Protein AF-0000000078705715 (afdb_homodimer)

Radius of gyration: 40.67 Å; Cα contacts (8 Å, |Δi|>4): 3771; chains: 2; bounding box: 105×114×137 Å

InterPro domains:
  IPR001930 Peptidase M1, alanine aminopeptidase/leukotriene A4 hydrolase [PR00756] (182-197)
  IPR001930 Peptidase M1, alanine aminopeptidase/leukotriene A4 hydrolase [PR00756] (231-246)
  IPR001930 Peptidase M1, alanine aminopeptidase/leukotriene A4 hydrolase [PR00756] (309-319)
  IPR001930 Peptidase M1, alanine aminopeptidase/leukotriene A4 hydrolase [PR00756] (343-358)
  IPR001930 Peptidase M1, alanine aminopeptidase/leukotriene A4 hydrolase [PR00756] (362-374)
  IPR011989 Armadillo-like helical [G3DSA:1.25.10.10] (599-863)
  IPR014782 Peptidase M1, membrane alanine aminopeptidase [PF01433] (281-487)
  IPR016024 Armadillo-type fold [SSF48371] (633-839)
  IPR027268 Peptidase M4/M1, CTD superfamily [G3DSA:1.10.390.10] (264-492)
  IPR042097 Aminopeptidase N-like , N-terminal domain superfamliy [G3DSA:2.60.40.1730] (52-247)
  IPR042097 Aminopeptidase N-like , N-terminal domain superfamliy [SSF63737] (43-248)
  IPR045357 Aminopeptidase N-like , N-terminal domain [PF17900] (52-241)
  IPR050344 Peptidase M1 family aminopeptidases [PTHR11533] (46-503)

Structure (mmCIF, N/CA/C/O backbone):
data_AF-0000000078705715-model_v1
#
loop_
_entity.id
_entity.type
_entity.pdbx_description
1 polymer 'Uncharacterized protein'
#
loop_
_atom_site.group_PDB
_atom_site.id
_atom_site.type_symbol
_atom_site.label_atom_id
_atom_site.label_alt_id
_atom_site.label_comp_id
_atom_site.label_asym_id
_atom_site.label_entity_id
_atom_site.label_seq_id
_atom_site.pdbx_PDB_ins_code
_atom_site.Cartn_x
_atom_site.Cartn_y
_atom_site.Cartn_z
_atom_site.occupancy
_atom_site.B_iso_or_equiv
_atom_site.auth_seq_id
_atom_site.auth_comp_id
_atom_site.auth_asym_id
_atom_site.auth_atom_id
_atom_site.pdbx_PDB_model_num
ATOM 1 N N . MET A 1 1 ? 10.18 -37.469 -10.477 1 24.56 1 MET A N 1
ATOM 2 C CA . MET A 1 1 ? 9.352 -37.125 -11.633 1 24.56 1 MET A CA 1
ATOM 3 C C . MET A 1 1 ? 8.367 -36 -11.289 1 24.56 1 MET A C 1
ATOM 5 O O . MET A 1 1 ? 7.773 -36 -10.211 1 24.56 1 MET A O 1
ATOM 9 N N . PRO A 1 2 ? 8.508 -35 -11.914 1 30.8 2 PRO A N 1
ATOM 10 C CA . PRO A 1 2 ? 7.484 -34 -11.562 1 30.8 2 PRO A CA 1
ATOM 11 C C . PRO A 1 2 ? 6.082 -34.625 -11.492 1 30.8 2 PRO A C 1
ATOM 13 O O . PRO A 1 2 ? 5.688 -35.375 -12.383 1 30.8 2 PRO A O 1
ATOM 16 N N . ASN A 1 3 ? 5.766 -35 -10.406 1 31.19 3 ASN A N 1
ATOM 17 C CA . ASN A 1 3 ? 4.355 -35.344 -10.297 1 31.19 3 ASN A CA 1
ATOM 18 C C . ASN A 1 3 ? 3.473 -34.406 -11.094 1 31.19 3 ASN A C 1
ATOM 20 O O . ASN A 1 3 ? 3.422 -33.188 -10.805 1 31.19 3 ASN A O 1
ATOM 24 N N . LEU A 1 4 ? 3.402 -34.719 -12.336 1 34.12 4 LEU A N 1
ATOM 25 C CA . LEU A 1 4 ? 2.479 -34.031 -13.227 1 34.12 4 LEU A CA 1
ATOM 26 C C . LEU A 1 4 ? 1.154 -33.75 -12.523 1 34.12 4 LEU A C 1
ATOM 28 O O . LEU A 1 4 ? 0.128 -33.562 -13.18 1 34.12 4 LEU A O 1
ATOM 32 N N . SER A 1 5 ? 1.057 -34 -11.289 1 34.03 5 SER A N 1
ATOM 33 C CA . SER A 1 5 ? -0.232 -33.906 -10.609 1 34.03 5 SER A CA 1
ATOM 34 C C . SER A 1 5 ? -0.777 -32.5 -10.609 1 34.03 5 SER A C 1
ATOM 36 O O . SER A 1 5 ? -1.935 -32.25 -10.25 1 34.03 5 SER A O 1
ATOM 38 N N . VAL A 1 6 ? 0.036 -31.422 -10.273 1 34.16 6 VAL A N 1
ATOM 39 C CA . VAL A 1 6 ? -0.521 -30.172 -9.758 1 34.16 6 VAL A CA 1
ATOM 40 C C . VAL A 1 6 ? -0.717 -29.188 -10.898 1 34.16 6 VAL A C 1
ATOM 42 O O . VAL A 1 6 ? -0.016 -29.25 -11.914 1 34.16 6 VAL A O 1
ATOM 45 N N . GLY A 1 7 ? -1.74 -28.547 -11.016 1 37.03 7 GLY A N 1
ATOM 46 C CA . GLY A 1 7 ? -2.088 -27.484 -11.945 1 37.03 7 GLY A CA 1
ATOM 47 C C . GLY A 1 7 ? -0.889 -26.672 -12.398 1 37.03 7 GLY A C 1
ATOM 48 O O . GLY A 1 7 ? 0.22 -26.844 -11.891 1 37.03 7 GLY A O 1
ATOM 49 N N . ALA A 1 8 ? -1.079 -25.906 -13.477 1 40.94 8 ALA A N 1
ATOM 50 C CA . ALA A 1 8 ? 0.003 -25.141 -14.094 1 40.94 8 ALA A CA 1
ATOM 51 C C . ALA A 1 8 ? 0.959 -24.594 -13.039 1 40.94 8 ALA A C 1
ATOM 53 O O . ALA A 1 8 ? 2.172 -24.547 -13.258 1 40.94 8 ALA A O 1
ATOM 54 N N . CYS A 1 9 ? 0.368 -24.219 -11.969 1 39.66 9 CYS A N 1
ATOM 55 C CA . CYS A 1 9 ? 1.08 -23.5 -10.914 1 39.66 9 CYS A CA 1
ATOM 56 C C . CYS A 1 9 ? 2.096 -24.422 -10.234 1 39.66 9 CYS A C 1
ATOM 58 O O . CYS A 1 9 ? 3.197 -23.984 -9.891 1 39.66 9 CYS A O 1
ATOM 60 N N . CYS A 1 10 ? 1.596 -25.609 -9.852 1 35.97 10 CYS A N 1
ATOM 61 C CA . CYS A 1 10 ? 2.451 -26.5 -9.078 1 35.97 10 CYS A CA 1
ATOM 62 C C . CYS A 1 10 ? 3.533 -27.125 -9.953 1 35.97 10 CYS A C 1
ATOM 64 O O . CYS A 1 10 ? 4.445 -27.781 -9.445 1 35.97 10 CYS A O 1
ATOM 66 N N . GLU A 1 11 ? 3.342 -27.031 -11.156 1 38.88 11 GLU A N 1
ATOM 67 C CA . GLU A 1 11 ? 4.301 -27.641 -12.07 1 38.88 11 GLU A CA 1
ATOM 68 C C . GLU A 1 11 ? 5.547 -26.766 -12.227 1 38.88 11 GLU A C 1
ATOM 70 O O . GLU A 1 11 ? 6.648 -27.281 -12.422 1 38.88 11 GLU A O 1
ATOM 75 N N . HIS A 1 12 ? 5.223 -25.531 -12.25 1 39.06 12 HIS A N 1
ATOM 76 C CA . HIS A 1 12 ? 6.449 -24.75 -12.383 1 39.06 12 HIS A CA 1
ATOM 77 C C . HIS A 1 12 ? 7.395 -25 -11.211 1 39.06 12 HIS A C 1
ATOM 79 O O . HIS A 1 12 ? 8.617 -24.906 -11.367 1 39.06 12 HIS A O 1
ATOM 85 N N . ARG A 1 13 ? 6.754 -25.078 -10.109 1 37.69 13 ARG A N 1
ATOM 86 C CA . ARG A 1 13 ? 7.625 -25.438 -8.992 1 37.69 13 ARG A CA 1
ATOM 87 C C . ARG A 1 13 ? 8.078 -26.891 -9.086 1 37.69 13 ARG A C 1
ATOM 89 O O . ARG A 1 13 ? 9.109 -27.266 -8.523 1 37.69 13 ARG A O 1
ATOM 96 N N . ALA A 1 14 ? 7.09 -27.688 -9.578 1 32.09 14 ALA A N 1
ATOM 97 C CA . ALA A 1 14 ? 7.367 -29.125 -9.633 1 32.09 14 ALA A CA 1
ATOM 98 C C . ALA A 1 14 ? 8.336 -29.453 -10.766 1 32.09 14 ALA A C 1
ATOM 100 O O . ALA A 1 14 ? 8.898 -30.547 -10.812 1 32.09 14 ALA A O 1
ATOM 101 N N . GLY A 1 15 ? 8.156 -28.734 -11.781 1 30.91 15 GLY A N 1
ATOM 102 C CA . GLY A 1 15 ? 8.992 -29.156 -12.891 1 30.91 15 GLY A CA 1
ATOM 103 C C . GLY A 1 15 ? 10.469 -29.188 -12.547 1 30.91 15 GLY A C 1
ATOM 104 O O . GLY A 1 15 ? 11.266 -29.844 -13.227 1 30.91 15 GLY A O 1
ATOM 105 N N . PHE A 1 16 ? 10.797 -27.922 -12.133 1 32.53 16 PHE A N 1
ATOM 106 C CA . PHE A 1 16 ? 12.242 -28.094 -12.039 1 32.53 16 PHE A CA 1
ATOM 107 C C . PHE A 1 16 ? 12.586 -29.281 -11.141 1 32.53 16 PHE A C 1
ATOM 109 O O . PHE A 1 16 ? 12.984 -30.344 -11.625 1 32.53 16 PHE A O 1
ATOM 116 N N . LEU A 1 17 ? 13.422 -28.906 -9.945 1 29.94 17 LEU A N 1
ATOM 117 C CA . LEU A 1 17 ? 14.125 -29.859 -9.094 1 29.94 17 LEU A CA 1
ATOM 118 C C . LEU A 1 17 ? 13.164 -30.5 -8.086 1 29.94 17 LEU A C 1
ATOM 120 O O . LEU A 1 17 ? 12.461 -29.781 -7.371 1 29.94 17 LEU A O 1
ATOM 124 N N . GLY A 1 18 ? 12.555 -31.688 -8.391 1 29.55 18 GLY A N 1
ATOM 125 C CA . GLY A 1 18 ? 11.961 -32.656 -7.492 1 29.55 18 GLY A CA 1
ATOM 126 C C . GLY A 1 18 ? 11.789 -32.156 -6.078 1 29.55 18 GLY A C 1
ATOM 127 O O . GLY A 1 18 ? 11.555 -32.938 -5.148 1 29.55 18 GLY A O 1
ATOM 128 N N . PHE A 1 19 ? 12.07 -30.922 -5.852 1 30.09 19 PHE A N 1
ATOM 129 C CA . PHE A 1 19 ? 12.102 -30.469 -4.461 1 30.09 19 PHE A CA 1
ATOM 130 C C . PHE A 1 19 ? 10.703 -30.125 -3.973 1 30.09 19 PHE A C 1
ATOM 132 O O . PHE A 1 19 ? 10.523 -29.703 -2.832 1 30.09 19 PHE A O 1
ATOM 139 N N . ALA A 1 20 ? 9.75 -30.109 -4.73 1 33.72 20 ALA A N 1
ATOM 140 C CA . ALA A 1 20 ? 8.492 -29.562 -4.219 1 33.72 20 ALA A CA 1
ATOM 141 C C . ALA A 1 20 ? 7.961 -30.422 -3.062 1 33.72 20 ALA A C 1
ATOM 143 O O . ALA A 1 20 ? 7.195 -29.922 -2.229 1 33.72 20 ALA A O 1
ATOM 144 N N . GLU A 1 21 ? 8.289 -31.75 -3.086 1 29.47 21 GLU A N 1
ATOM 145 C CA . GLU A 1 21 ? 7.703 -32.531 -2 1 29.47 21 GLU A CA 1
ATOM 146 C C . GLU A 1 21 ? 8.328 -32.156 -0.657 1 29.47 21 GLU A C 1
ATOM 148 O O . GLU A 1 21 ? 7.836 -32.562 0.395 1 29.47 21 GLU A O 1
ATOM 153 N N . ALA A 1 22 ? 9.469 -31.594 -0.705 1 29.38 22 ALA A N 1
ATOM 154 C CA . ALA A 1 22 ? 10.125 -31.406 0.584 1 29.38 22 ALA A CA 1
ATOM 155 C C . ALA A 1 22 ? 9.422 -30.328 1.402 1 29.38 22 ALA A C 1
ATOM 157 O O . ALA A 1 22 ? 9.57 -30.266 2.625 1 29.38 22 ALA A O 1
ATOM 158 N N . SER A 1 23 ? 8.844 -29.484 0.753 1 31.45 23 SER A N 1
ATOM 159 C CA . SER A 1 23 ? 8.266 -28.438 1.602 1 31.45 23 SER A CA 1
ATOM 160 C C . SER A 1 23 ? 7.047 -28.969 2.357 1 31.45 23 SER A C 1
ATOM 162 O O . SER A 1 23 ? 6.516 -28.281 3.234 1 31.45 23 SER A O 1
ATOM 164 N N . ALA A 1 24 ? 6.461 -30.109 1.877 1 31.83 24 ALA A N 1
ATOM 165 C CA . ALA A 1 24 ? 5.305 -30.656 2.576 1 31.83 24 ALA A CA 1
ATOM 166 C C . ALA A 1 24 ? 5.727 -31.375 3.861 1 31.83 24 ALA A C 1
ATOM 168 O O . ALA A 1 24 ? 4.926 -31.516 4.785 1 31.83 24 ALA A O 1
ATOM 169 N N . LEU A 1 25 ? 6.832 -31.984 3.979 1 30.42 25 LEU A N 1
ATOM 170 C CA . LEU A 1 25 ? 7.094 -32.812 5.16 1 30.42 25 LEU A CA 1
ATOM 171 C C . LEU A 1 25 ? 7.363 -31.922 6.379 1 30.42 25 LEU A C 1
ATOM 173 O O . LEU A 1 25 ? 7.539 -32.438 7.488 1 30.42 25 LEU A O 1
ATOM 177 N N . ALA A 1 26 ? 7.801 -30.875 6.141 1 29.31 26 ALA A N 1
ATOM 178 C CA . ALA A 1 26 ? 8.188 -30.141 7.34 1 29.31 26 ALA A CA 1
ATOM 179 C C . ALA A 1 26 ? 6.965 -29.672 8.125 1 29.31 26 ALA A C 1
ATOM 181 O O . ALA A 1 26 ? 7.09 -28.938 9.102 1 29.31 26 ALA A O 1
ATOM 182 N N . ALA A 1 27 ? 5.82 -29.984 7.574 1 32.91 27 ALA A N 1
ATOM 183 C CA . ALA A 1 27 ? 4.727 -29.391 8.328 1 32.91 27 ALA A CA 1
ATOM 184 C C . ALA A 1 27 ? 4.488 -30.125 9.641 1 32.91 27 ALA A C 1
ATOM 186 O O . ALA A 1 27 ? 3.412 -30.703 9.852 1 32.91 27 ALA A O 1
ATOM 187 N N . SER A 1 28 ? 5.273 -30.766 10.086 1 28.73 28 SER A N 1
ATOM 188 C CA . SER A 1 28 ? 4.668 -31.422 11.242 1 28.73 28 SER A CA 1
ATOM 189 C C . SER A 1 28 ? 4.145 -30.406 12.242 1 28.73 28 SER A C 1
ATOM 191 O O . SER A 1 28 ? 3.477 -30.766 13.219 1 28.73 28 SER A O 1
ATOM 193 N N . SER A 1 29 ? 5.008 -29.344 12.625 1 30.42 29 SER A N 1
ATOM 194 C CA . SER A 1 29 ? 4.527 -28.609 13.797 1 30.42 29 SER A CA 1
ATOM 195 C C . SER A 1 29 ? 3.346 -27.703 13.438 1 30.42 29 SER A C 1
ATOM 197 O O . SER A 1 29 ? 3.244 -27.234 12.305 1 30.42 29 SER A O 1
ATOM 199 N N . SER A 1 30 ? 2.172 -27.609 14.016 1 35.97 30 SER A N 1
ATOM 200 C CA . SER A 1 30 ? 0.893 -26.906 14.016 1 35.97 30 SER A CA 1
ATOM 201 C C . SER A 1 30 ? 1.073 -25.438 13.672 1 35.97 30 SER A C 1
ATOM 203 O O . SER A 1 30 ? 0.093 -24.703 13.484 1 35.97 30 SER A O 1
ATOM 205 N N . ASP A 1 31 ? 2.104 -24.703 14.016 1 41.66 31 ASP A N 1
ATOM 206 C CA . ASP A 1 31 ? 2.088 -23.25 13.906 1 41.66 31 ASP A CA 1
ATOM 207 C C . ASP A 1 31 ? 2.375 -22.797 12.477 1 41.66 31 ASP A C 1
ATOM 209 O O . ASP A 1 31 ? 3.342 -23.25 11.859 1 41.66 31 ASP A O 1
ATOM 213 N N . VAL A 1 32 ? 1.41 -22.469 11.773 1 51.09 32 VAL A N 1
ATOM 214 C CA . VAL A 1 32 ? 1.582 -21.75 10.516 1 51.09 32 VAL A CA 1
ATOM 215 C C . VAL A 1 32 ? 2.875 -20.938 10.547 1 51.09 32 VAL A C 1
ATOM 217 O O . VAL A 1 32 ? 3.029 -20.047 11.375 1 51.09 32 VAL A O 1
ATOM 220 N N . GLY A 1 33 ? 3.932 -21.516 10.008 1 67.31 33 GLY A N 1
ATOM 221 C CA . GLY A 1 33 ? 5.234 -20.875 10 1 67.31 33 GLY A CA 1
ATOM 222 C C . GLY A 1 33 ? 5.254 -19.578 9.219 1 67.31 33 GLY A C 1
ATOM 223 O O . GLY A 1 33 ? 4.285 -19.234 8.531 1 67.31 33 GLY A O 1
ATOM 224 N N . SER A 1 34 ? 6.164 -18.734 9.477 1 81.5 34 SER A N 1
ATOM 225 C CA . SER A 1 34 ? 6.375 -17.469 8.766 1 81.5 34 SER A CA 1
ATOM 226 C C . SER A 1 34 ? 6.875 -17.719 7.348 1 81.5 34 SER A C 1
ATOM 228 O O . SER A 1 34 ? 7.59 -18.688 7.098 1 81.5 34 SER A O 1
ATOM 230 N N . PHE A 1 35 ? 6.359 -17.094 6.391 1 88.75 35 PHE A N 1
ATOM 231 C CA . PHE A 1 35 ? 6.793 -17.125 5 1 88.75 35 PHE A CA 1
ATOM 232 C C . PHE A 1 35 ? 8.297 -16.891 4.895 1 88.75 35 PHE A C 1
ATOM 234 O O . PHE A 1 35 ? 9 -17.641 4.215 1 88.75 35 PHE A O 1
ATOM 241 N N . VAL A 1 36 ? 8.742 -15.914 5.531 1 87.12 36 VAL A N 1
ATOM 242 C CA . VAL A 1 36 ? 10.156 -15.586 5.703 1 87.12 36 VAL A CA 1
ATOM 243 C C . VAL A 1 36 ? 10.398 -15.094 7.125 1 87.12 36 VAL A C 1
ATOM 245 O O . VAL A 1 36 ? 9.461 -14.711 7.828 1 87.12 36 VAL A O 1
ATOM 248 N N . PRO A 1 37 ? 11.719 -15.195 7.543 1 76.44 37 PRO A N 1
ATOM 249 C CA . PRO A 1 37 ? 12.008 -14.609 8.859 1 76.44 37 PRO A CA 1
ATOM 250 C C . PRO A 1 37 ? 11.648 -13.125 8.938 1 76.44 37 PRO A C 1
ATOM 252 O O . PRO A 1 37 ? 11.719 -12.414 7.93 1 76.44 37 PRO A O 1
ATOM 255 N N . ALA A 1 38 ? 11.258 -12.688 10.094 1 74.69 38 ALA A N 1
ATOM 256 C CA . ALA A 1 38 ? 10.836 -11.312 10.328 1 74.69 38 ALA A CA 1
ATOM 257 C C . ALA A 1 38 ? 11.945 -10.328 9.961 1 74.69 38 ALA A C 1
ATOM 259 O O . ALA A 1 38 ? 11.672 -9.188 9.586 1 74.69 38 ALA A O 1
ATOM 260 N N . SER A 1 39 ? 13.148 -10.758 9.961 1 77.31 39 SER A N 1
ATOM 261 C CA . SER A 1 39 ? 14.305 -9.906 9.703 1 77.31 39 SER A CA 1
ATOM 262 C C . SER A 1 39 ? 14.586 -9.797 8.211 1 77.31 39 SER A C 1
ATOM 264 O O . SER A 1 39 ? 15.445 -9.008 7.789 1 77.31 39 SER A O 1
ATOM 266 N N . CYS A 1 40 ? 13.852 -10.555 7.461 1 84.44 40 CYS A N 1
ATOM 267 C CA . CYS A 1 40 ? 14.062 -10.492 6.02 1 84.44 40 CYS A CA 1
ATOM 268 C C . CYS A 1 40 ? 13.734 -9.109 5.48 1 84.44 40 CYS A C 1
ATOM 270 O O . CYS A 1 40 ? 12.641 -8.594 5.711 1 84.44 40 CYS A O 1
ATOM 272 N N . PRO A 1 41 ? 14.672 -8.477 4.812 1 86.25 41 PRO A N 1
ATOM 273 C CA . PRO A 1 41 ? 14.398 -7.137 4.285 1 86.25 41 PRO A CA 1
ATOM 274 C C . PRO A 1 41 ? 13.422 -7.152 3.111 1 86.25 41 PRO A C 1
ATOM 276 O O . PRO A 1 41 ? 13.242 -8.188 2.467 1 86.25 41 PRO A O 1
ATOM 279 N N . ASN A 1 42 ? 12.773 -6.031 2.896 1 91.19 42 ASN A N 1
ATOM 280 C CA . ASN A 1 42 ? 11.953 -5.859 1.697 1 91.19 42 ASN A CA 1
ATOM 281 C C . ASN A 1 42 ? 12.812 -5.852 0.435 1 91.19 42 ASN A C 1
ATOM 283 O O . ASN A 1 42 ? 13.961 -5.391 0.459 1 91.19 42 ASN A O 1
ATOM 287 N N . SER A 1 43 ? 12.281 -6.398 -0.624 1 93.5 43 SER A N 1
ATOM 288 C CA . SER A 1 43 ? 12.93 -6.379 -1.932 1 93.5 43 SER A CA 1
ATOM 289 C C . SER A 1 43 ? 12.336 -5.297 -2.826 1 93.5 43 SER A C 1
ATOM 291 O O . SER A 1 43 ? 11.125 -5.078 -2.824 1 93.5 43 SER A O 1
ATOM 293 N N . TYR A 1 44 ? 13.297 -4.598 -3.613 1 94.19 44 TYR A N 1
ATOM 294 C CA . TYR A 1 44 ? 12.844 -3.506 -4.469 1 94.19 44 TYR A CA 1
ATOM 295 C C . TYR A 1 44 ? 13.445 -3.623 -5.867 1 94.19 44 TYR A C 1
ATOM 297 O O . TYR A 1 44 ? 14.5 -4.234 -6.047 1 94.19 44 TYR A O 1
ATOM 305 N N . ALA A 1 45 ? 12.742 -3.074 -6.887 1 94.38 45 ALA A N 1
ATOM 306 C CA . ALA A 1 45 ? 13.289 -2.941 -8.234 1 94.38 45 ALA A CA 1
ATOM 307 C C . ALA A 1 45 ? 14.539 -2.066 -8.227 1 94.38 45 ALA A C 1
ATOM 309 O O . ALA A 1 45 ? 14.711 -1.216 -7.352 1 94.38 45 ALA A O 1
ATOM 310 N N . PRO A 1 46 ? 15.43 -2.236 -9.195 1 91.81 46 PRO A N 1
ATOM 311 C CA . PRO A 1 46 ? 16.641 -1.404 -9.266 1 91.81 46 PRO A CA 1
ATOM 312 C C . PRO A 1 46 ? 16.344 0.004 -9.781 1 91.81 46 PRO A C 1
ATOM 314 O O . PRO A 1 46 ? 15.297 0.242 -10.391 1 91.81 46 PRO A O 1
ATOM 317 N N . ASN A 1 47 ? 17.297 0.959 -9.414 1 89.81 47 ASN A N 1
ATOM 318 C CA . ASN A 1 47 ? 17.297 2.254 -10.086 1 89.81 47 ASN A CA 1
ATOM 319 C C . ASN A 1 47 ? 17.688 2.127 -11.555 1 89.81 47 ASN A C 1
ATOM 321 O O . ASN A 1 47 ? 18.609 1.375 -11.898 1 89.81 47 ASN A O 1
ATOM 325 N N . LEU A 1 48 ? 16.984 2.77 -12.422 1 89.5 48 LEU A N 1
ATOM 326 C CA . LEU A 1 48 ? 17.281 2.703 -13.852 1 89.5 48 LEU A CA 1
ATOM 327 C C . LEU A 1 48 ? 17.453 4.102 -14.438 1 89.5 48 LEU A C 1
ATOM 329 O O . LEU A 1 48 ? 16.828 4.434 -15.445 1 89.5 48 LEU A O 1
ATOM 333 N N . VAL A 1 49 ? 18.328 4.902 -13.727 1 90.31 49 VAL A N 1
ATOM 334 C CA . VAL A 1 49 ? 18.672 6.211 -14.281 1 90.31 49 VAL A CA 1
ATOM 335 C C . VAL A 1 49 ? 19.391 6.035 -15.625 1 90.31 49 VAL A C 1
ATOM 337 O O . VAL A 1 49 ? 19.047 6.707 -16.594 1 90.31 49 VAL A O 1
ATOM 340 N N . ILE A 1 50 ? 20.453 5.195 -15.57 1 93.06 50 ILE A N 1
ATOM 341 C CA . ILE A 1 50 ? 20.984 4.629 -16.812 1 93.06 50 ILE A CA 1
ATOM 342 C C . ILE A 1 50 ? 20.234 3.336 -17.141 1 93.06 50 ILE A C 1
ATOM 344 O O . ILE A 1 50 ? 20.234 2.391 -16.344 1 93.06 50 ILE A O 1
ATOM 348 N N . GLU A 1 51 ? 19.609 3.295 -18.328 1 93.38 51 GLU A N 1
ATOM 349 C CA . GLU A 1 51 ? 18.734 2.174 -18.672 1 93.38 51 GLU A CA 1
ATOM 350 C C . GLU A 1 51 ? 19.328 1.359 -19.828 1 93.38 51 GLU A C 1
ATOM 352 O O . GLU A 1 51 ? 19.703 1.917 -20.859 1 93.38 51 GLU A O 1
ATOM 357 N N . PRO A 1 52 ? 19.422 0.029 -19.625 1 96.88 52 PRO A N 1
ATOM 358 C CA . PRO A 1 52 ? 19.656 -0.788 -20.828 1 96.88 52 PRO A CA 1
ATOM 359 C C . PRO A 1 52 ? 18.453 -0.784 -21.781 1 96.88 52 PRO A C 1
ATOM 361 O O . PRO A 1 52 ? 17.312 -0.99 -21.344 1 96.88 52 PRO A O 1
ATOM 364 N N . ILE A 1 53 ? 18.703 -0.583 -23.109 1 97.19 53 ILE A N 1
ATOM 365 C CA . ILE A 1 53 ? 17.531 -0.436 -23.969 1 97.19 53 ILE A CA 1
ATOM 366 C C . ILE A 1 53 ? 17.609 -1.427 -25.125 1 97.19 53 ILE A C 1
ATOM 368 O O . ILE A 1 53 ? 16.609 -1.672 -25.812 1 97.19 53 ILE A O 1
ATOM 372 N N . HIS A 1 54 ? 18.812 -2.006 -25.391 1 98.44 54 HIS A N 1
ATOM 373 C CA . HIS A 1 54 ? 18.938 -2.947 -26.484 1 98.44 54 HIS A CA 1
ATOM 374 C C . HIS A 1 54 ? 20.094 -3.91 -26.25 1 98.44 54 HIS A C 1
ATOM 376 O O . HIS A 1 54 ? 21.156 -3.51 -25.75 1 98.44 54 HIS A O 1
ATOM 382 N N . LEU A 1 55 ? 19.906 -5.152 -26.578 1 98.69 55 LEU A N 1
ATOM 383 C CA . LEU A 1 55 ? 20.938 -6.176 -26.609 1 98.69 55 LEU A CA 1
ATOM 384 C C . LEU A 1 55 ? 21.141 -6.723 -28.016 1 98.69 55 LEU A C 1
ATOM 386 O O . LEU A 1 55 ? 20.188 -7.242 -28.609 1 98.69 55 LEU A O 1
ATOM 390 N N . ASP A 1 56 ? 22.281 -6.551 -28.547 1 98.62 56 ASP A N 1
ATOM 391 C CA . ASP A 1 56 ? 22.734 -7.254 -29.734 1 98.62 56 ASP A CA 1
ATOM 392 C C . ASP A 1 56 ? 23.562 -8.477 -29.375 1 98.62 56 ASP A C 1
ATOM 394 O O . ASP A 1 56 ? 24.734 -8.352 -28.984 1 98.62 56 ASP A O 1
ATOM 398 N N . ILE A 1 57 ? 22.984 -9.688 -29.578 1 98.88 57 ILE A N 1
ATOM 399 C CA . ILE A 1 57 ? 23.547 -10.914 -29.016 1 98.88 57 ILE A CA 1
ATOM 400 C C . ILE A 1 57 ? 24.062 -11.805 -30.141 1 98.88 57 ILE A C 1
ATOM 402 O O . ILE A 1 57 ? 23.281 -12.328 -30.938 1 98.88 57 ILE A O 1
ATOM 406 N N . ALA A 1 58 ? 25.359 -12.023 -30.203 1 98.75 58 ALA A N 1
ATOM 407 C CA . ALA A 1 58 ? 25.984 -12.977 -31.109 1 98.75 58 ALA A CA 1
ATOM 408 C C . ALA A 1 58 ? 26.578 -14.156 -30.344 1 98.75 58 ALA A C 1
ATOM 410 O O . ALA A 1 58 ? 27.422 -13.977 -29.453 1 98.75 58 ALA A O 1
ATOM 411 N N . LEU A 1 59 ? 26.141 -15.336 -30.703 1 98.75 59 LEU A N 1
ATOM 412 C CA . LEU A 1 59 ? 26.578 -16.547 -30.016 1 98.75 59 LEU A CA 1
ATOM 413 C C . LEU A 1 59 ? 27.125 -17.562 -31.016 1 98.75 59 LEU A C 1
ATOM 415 O O . LEU A 1 59 ? 26.531 -17.781 -32.062 1 98.75 59 LEU A O 1
ATOM 419 N N . ASP A 1 60 ? 28.25 -18.141 -30.656 1 98.44 60 ASP A N 1
ATOM 420 C CA . ASP A 1 60 ? 28.844 -19.266 -31.391 1 98.44 60 ASP A CA 1
ATOM 421 C C . ASP A 1 60 ? 28.828 -20.531 -30.562 1 98.44 60 ASP A C 1
ATOM 423 O O . ASP A 1 60 ? 29.625 -20.688 -29.625 1 98.44 60 ASP A O 1
ATOM 427 N N . PHE A 1 61 ? 28 -21.547 -31.031 1 98.25 61 PHE A N 1
ATOM 428 C CA . PHE A 1 61 ? 27.703 -22.719 -30.219 1 98.25 61 PHE A CA 1
ATOM 429 C C . PHE A 1 61 ? 28.656 -23.859 -30.562 1 98.25 61 PHE A C 1
ATOM 431 O O . PHE A 1 61 ? 28.781 -24.234 -31.734 1 98.25 61 PHE A O 1
ATOM 438 N N . HIS A 1 62 ? 29.266 -24.406 -29.562 1 96.69 62 HIS A N 1
ATOM 439 C CA . HIS A 1 62 ? 30 -25.672 -29.578 1 96.69 62 HIS A CA 1
ATOM 440 C C . HIS A 1 62 ? 29.375 -26.688 -28.641 1 96.69 62 HIS A C 1
ATOM 442 O O . HIS A 1 62 ? 29.875 -26.922 -27.531 1 96.69 62 HIS A O 1
ATOM 448 N N . LEU A 1 63 ? 28.375 -27.391 -29.141 1 95.44 63 LEU A N 1
ATOM 449 C CA . LEU A 1 63 ? 27.484 -28.188 -28.312 1 95.44 63 LEU A CA 1
ATOM 450 C C . LEU A 1 63 ? 28.234 -29.344 -27.656 1 95.44 63 LEU A C 1
ATOM 452 O O . LEU A 1 63 ? 28.062 -29.609 -26.469 1 95.44 63 LEU A O 1
ATOM 456 N N . SER A 1 64 ? 29.078 -30 -28.375 1 91.19 64 SER A N 1
ATOM 457 C CA . SER A 1 64 ? 29.797 -31.156 -27.859 1 91.19 64 SER A CA 1
ATOM 458 C C . SER A 1 64 ? 30.688 -30.75 -26.688 1 91.19 64 SER A C 1
ATOM 460 O O . SER A 1 64 ? 30.938 -31.562 -25.781 1 91.19 64 SER A O 1
ATOM 462 N N . LYS A 1 65 ? 31.125 -29.531 -26.75 1 93.81 65 LYS A N 1
ATOM 463 C CA . LYS A 1 65 ? 32 -29.016 -25.688 1 93.81 65 LYS A CA 1
ATOM 464 C C . LYS A 1 65 ? 31.203 -28.312 -24.609 1 93.81 65 LYS A C 1
ATOM 466 O O . LYS A 1 65 ? 31.75 -27.875 -23.594 1 93.81 65 LYS A O 1
ATOM 471 N N . GLN A 1 66 ? 29.906 -28.219 -24.812 1 95.62 66 GLN A N 1
ATOM 472 C CA . GLN A 1 66 ? 29.047 -27.469 -23.906 1 95.62 66 GLN A CA 1
ATOM 473 C C . GLN A 1 66 ? 29.578 -26.062 -23.672 1 95.62 66 GLN A C 1
ATOM 475 O O . GLN A 1 66 ? 29.703 -25.625 -22.516 1 95.62 66 GLN A O 1
ATOM 480 N N . THR A 1 67 ? 29.969 -25.406 -24.75 1 97.56 67 THR A N 1
ATOM 481 C CA . THR A 1 67 ? 30.609 -24.094 -24.719 1 97.56 67 THR A CA 1
ATOM 482 C C . THR A 1 67 ? 29.969 -23.156 -25.75 1 97.56 67 THR A C 1
ATOM 484 O O . THR A 1 67 ? 29.594 -23.578 -26.844 1 97.56 67 THR A O 1
ATOM 487 N N . VAL A 1 68 ? 29.859 -21.906 -25.359 1 98.38 68 VAL A N 1
ATOM 488 C CA . VAL A 1 68 ? 29.406 -20.859 -26.266 1 98.38 68 VAL A CA 1
ATOM 489 C C . VAL A 1 68 ? 30.344 -19.656 -26.188 1 98.38 68 VAL A C 1
ATOM 491 O O . VAL A 1 68 ? 30.719 -19.219 -25.094 1 98.38 68 VAL A O 1
ATOM 494 N N . HIS A 1 69 ? 30.844 -19.219 -27.297 1 98.44 69 HIS A N 1
ATOM 495 C CA . HIS A 1 69 ? 31.531 -17.922 -27.391 1 98.44 69 HIS A CA 1
ATOM 496 C C . HIS A 1 69 ? 30.547 -16.797 -27.672 1 98.44 69 HIS A C 1
ATOM 498 O O . HIS A 1 69 ? 29.75 -16.891 -28.609 1 98.44 69 HIS A O 1
ATOM 504 N N . ALA A 1 70 ? 30.609 -15.789 -26.859 1 98.69 70 ALA A N 1
ATOM 505 C CA . ALA A 1 70 ? 29.578 -14.758 -26.938 1 98.69 70 ALA A CA 1
ATOM 506 C C . ALA A 1 70 ? 30.203 -13.391 -27.203 1 98.69 70 ALA A C 1
ATOM 508 O O . ALA A 1 70 ? 31.266 -13.062 -26.672 1 98.69 70 ALA A O 1
ATOM 509 N N . VAL A 1 71 ? 29.594 -12.609 -28.047 1 98.62 71 VAL A N 1
ATOM 510 C CA . VAL A 1 71 ? 29.781 -11.18 -28.234 1 98.62 71 VAL A CA 1
ATOM 511 C C . VAL A 1 71 ? 28.453 -10.453 -28.078 1 98.62 71 VAL A C 1
ATOM 513 O O . VAL A 1 71 ? 27.547 -10.633 -28.891 1 98.62 71 VAL A O 1
ATOM 516 N N . VAL A 1 72 ? 28.344 -9.68 -27.031 1 98.62 72 VAL A N 1
ATOM 517 C CA . VAL A 1 72 ? 27.109 -8.969 -26.734 1 98.62 72 VAL A CA 1
ATOM 518 C C . VAL A 1 72 ? 27.359 -7.469 -26.688 1 98.62 72 VAL A C 1
ATOM 520 O O . VAL A 1 72 ? 28.234 -7 -25.953 1 98.62 72 VAL A O 1
ATOM 523 N N . THR A 1 73 ? 26.672 -6.723 -27.484 1 98.5 73 THR A N 1
ATOM 524 C CA . THR A 1 73 ? 26.703 -5.266 -27.406 1 98.5 73 THR A CA 1
ATOM 525 C C . THR A 1 73 ? 25.422 -4.734 -26.781 1 98.5 73 THR A C 1
ATOM 527 O O . THR A 1 73 ? 24.328 -5 -27.266 1 98.5 73 THR A O 1
ATOM 530 N N . GLN A 1 74 ? 25.609 -4.051 -25.719 1 98 74 GLN A N 1
ATOM 531 C CA . GLN A 1 74 ? 24.469 -3.475 -25 1 98 74 GLN A CA 1
ATOM 532 C C . GLN A 1 74 ? 24.438 -1.958 -25.156 1 98 74 GLN A C 1
ATOM 534 O O . GLN A 1 74 ? 25.469 -1.296 -25.094 1 98 74 GLN A O 1
ATOM 539 N N . THR A 1 75 ? 23.25 -1.414 -25.5 1 97.88 75 THR A N 1
ATOM 540 C CA . THR A 1 75 ? 23.031 0.027 -25.547 1 97.88 75 THR A CA 1
ATOM 541 C C . THR A 1 75 ? 22.406 0.529 -24.25 1 97.88 75 THR A C 1
ATOM 543 O O . THR A 1 75 ? 21.359 0.036 -23.828 1 97.88 75 THR A O 1
ATOM 546 N N . PHE A 1 76 ? 23.125 1.481 -23.609 1 96.75 76 PHE A N 1
ATOM 547 C CA . PHE A 1 76 ? 22.625 2.15 -22.406 1 96.75 76 PHE A CA 1
ATOM 548 C C . PHE A 1 76 ? 22.188 3.57 -22.719 1 96.75 76 PHE A C 1
ATOM 550 O O . PHE A 1 76 ? 22.75 4.223 -23.609 1 96.75 76 PHE A O 1
ATOM 557 N N . ALA A 1 77 ? 21.094 4.008 -21.984 1 95.19 77 ALA A N 1
ATOM 558 C CA . ALA A 1 77 ? 20.578 5.34 -22.297 1 95.19 77 ALA A CA 1
ATOM 559 C C . ALA A 1 77 ? 20.203 6.09 -21.016 1 95.19 77 ALA A C 1
ATOM 561 O O . ALA A 1 77 ? 19.766 5.484 -20.031 1 95.19 77 ALA A O 1
ATOM 562 N N . ASN A 1 78 ? 20.5 7.371 -21.031 1 91.88 78 ASN A N 1
ATOM 563 C CA . ASN A 1 78 ? 19.828 8.328 -20.156 1 91.88 78 ASN A CA 1
ATOM 564 C C . ASN A 1 78 ? 18.672 9.023 -20.859 1 91.88 78 ASN A C 1
ATOM 566 O O . ASN A 1 78 ? 18.875 9.797 -21.781 1 91.88 78 ASN A O 1
ATOM 570 N N . ARG A 1 79 ? 17.438 8.828 -20.391 1 84.31 79 ARG A N 1
ATOM 571 C CA . ARG A 1 79 ? 16.266 9.352 -21.094 1 84.31 79 ARG A CA 1
ATOM 572 C C . ARG A 1 79 ? 15.789 10.648 -20.438 1 84.31 79 ARG A C 1
ATOM 574 O O . ARG A 1 79 ? 14.773 11.211 -20.859 1 84.31 79 ARG A O 1
ATOM 581 N N . HIS A 1 80 ? 16.531 11.125 -19.578 1 79.19 80 HIS A N 1
ATOM 582 C CA . HIS A 1 80 ? 16.109 12.336 -18.875 1 79.19 80 HIS A CA 1
ATOM 583 C C . HIS A 1 80 ? 16.578 13.586 -19.609 1 79.19 80 HIS A C 1
ATOM 585 O O . HIS A 1 80 ? 17.625 13.57 -20.281 1 79.19 80 HIS A O 1
ATOM 591 N N . ASP A 1 81 ? 15.742 14.602 -19.484 1 74.88 81 ASP A N 1
ATOM 592 C CA . ASP A 1 81 ? 16.078 15.875 -20.109 1 74.88 81 ASP A CA 1
ATOM 593 C C . ASP A 1 81 ? 17.172 16.609 -19.328 1 74.88 81 ASP A C 1
ATOM 595 O O . ASP A 1 81 ? 17.391 16.312 -18.141 1 74.88 81 ASP A O 1
ATOM 599 N N . ALA A 1 82 ? 17.844 17.547 -19.984 1 66.69 82 ALA A N 1
ATOM 600 C CA . ALA A 1 82 ? 18.984 18.25 -19.438 1 66.69 82 ALA A CA 1
ATOM 601 C C . ALA A 1 82 ? 18.625 18.969 -18.141 1 66.69 82 ALA A C 1
ATOM 603 O O . ALA A 1 82 ? 19.422 19.031 -17.203 1 66.69 82 ALA A O 1
ATOM 604 N N . ASN A 1 83 ? 17.547 19.375 -18.172 1 62 83 ASN A N 1
ATOM 605 C CA . ASN A 1 83 ? 17.156 20.188 -17.016 1 62 83 ASN A CA 1
ATOM 606 C C . ASN A 1 83 ? 16.516 19.344 -15.922 1 62 83 ASN A C 1
ATOM 608 O O . ASN A 1 83 ? 16.047 19.875 -14.922 1 62 83 ASN A O 1
ATOM 612 N N . HIS A 1 84 ? 16.75 18 -16.078 1 67.25 84 HIS A N 1
ATOM 613 C CA . HIS A 1 84 ? 16.016 17.156 -15.148 1 67.25 84 HIS A CA 1
ATOM 614 C C . HIS A 1 84 ? 16.891 15.984 -14.68 1 67.25 84 HIS A C 1
ATOM 616 O O . HIS A 1 84 ? 16.391 14.867 -14.516 1 67.25 84 HIS A O 1
ATOM 622 N N . GLN A 1 85 ? 18.016 16.422 -14.359 1 71.12 85 GLN A N 1
ATOM 623 C CA . GLN A 1 85 ? 18.953 15.383 -13.977 1 71.12 85 GLN A CA 1
ATOM 624 C C . GLN A 1 85 ? 18.891 15.094 -12.484 1 71.12 85 GLN A C 1
ATOM 626 O O . GLN A 1 85 ? 18.516 15.961 -11.695 1 71.12 85 GLN A O 1
ATOM 631 N N . PRO A 1 86 ? 19.094 13.766 -12.102 1 72.81 86 PRO A N 1
ATOM 632 C CA . PRO A 1 86 ? 19.156 13.453 -10.672 1 72.81 86 PRO A CA 1
ATOM 633 C C . PRO A 1 86 ? 20.234 14.25 -9.938 1 72.81 86 PRO A C 1
ATOM 635 O O . PRO A 1 86 ? 21.234 14.633 -10.539 1 72.81 86 PRO A O 1
ATOM 638 N N . GLY A 1 87 ? 19.969 14.445 -8.711 1 69.69 87 GLY A N 1
ATOM 639 C CA . GLY A 1 87 ? 20.922 15.18 -7.891 1 69.69 87 GLY A CA 1
ATOM 640 C C . GLY A 1 87 ? 22.234 14.461 -7.703 1 69.69 87 GLY A C 1
ATOM 641 O O . GLY A 1 87 ? 23.297 15.086 -7.715 1 69.69 87 GLY A O 1
ATOM 642 N N . ASP A 1 88 ? 22.125 13.188 -7.531 1 77.62 88 ASP A N 1
ATOM 643 C CA . ASP A 1 88 ? 23.328 12.383 -7.406 1 77.62 88 ASP A CA 1
ATOM 644 C C . ASP A 1 88 ? 23.906 12.047 -8.781 1 77.62 88 ASP A C 1
ATOM 646 O O . ASP A 1 88 ? 23.453 11.109 -9.445 1 77.62 88 ASP A O 1
ATOM 650 N N . LYS A 1 89 ? 24.938 12.617 -9.125 1 79.88 89 LYS A N 1
ATOM 651 C CA . LYS A 1 89 ? 25.547 12.5 -10.445 1 79.88 89 LYS A CA 1
ATOM 652 C C . LYS A 1 89 ? 26.172 11.125 -10.641 1 79.88 89 LYS A C 1
ATOM 654 O O . LYS A 1 89 ? 26.406 10.695 -11.773 1 79.88 89 LYS A O 1
ATOM 659 N N . SER A 1 90 ? 26.391 10.5 -9.508 1 84.12 90 SER A N 1
ATOM 660 C CA . SER A 1 90 ? 26.953 9.164 -9.633 1 84.12 90 SER A CA 1
ATOM 661 C C . SER A 1 90 ? 26 8.211 -10.336 1 84.12 90 SER A C 1
ATOM 663 O O . SER A 1 90 ? 26.422 7.238 -10.961 1 84.12 90 SER A O 1
ATOM 665 N N . LEU A 1 91 ? 24.781 8.523 -10.328 1 87.81 91 LEU A N 1
ATOM 666 C CA . LEU A 1 91 ? 23.75 7.691 -10.961 1 87.81 91 LEU A CA 1
ATOM 667 C C . LEU A 1 91 ? 23.797 7.832 -12.477 1 87.81 91 LEU A C 1
ATOM 669 O O . LEU A 1 91 ? 23.25 7 -13.195 1 87.81 91 LEU A O 1
ATOM 673 N N . LEU A 1 92 ? 24.547 8.844 -12.938 1 90.44 92 LEU A N 1
ATOM 674 C CA . LEU A 1 92 ? 24.672 9.086 -14.367 1 90.44 92 LEU A CA 1
ATOM 675 C C . LEU A 1 92 ? 26 8.539 -14.906 1 90.44 92 LEU A C 1
ATOM 677 O O . LEU A 1 92 ? 26.297 8.68 -16.094 1 90.44 92 LEU A O 1
ATOM 681 N N . LYS A 1 93 ? 26.734 7.82 -13.977 1 93.69 93 LYS A N 1
ATOM 682 C CA . LYS A 1 93 ? 28.062 7.402 -14.391 1 93.69 93 LYS A CA 1
ATOM 683 C C . LYS A 1 93 ? 28.281 5.91 -14.148 1 93.69 93 LYS A C 1
ATOM 685 O O . LYS A 1 93 ? 29.281 5.344 -14.57 1 93.69 93 LYS A O 1
ATOM 690 N N . THR A 1 94 ? 27.359 5.34 -13.484 1 93.94 94 THR A N 1
ATOM 691 C CA . THR A 1 94 ? 27.625 3.959 -13.094 1 93.94 94 THR A CA 1
ATOM 692 C C . THR A 1 94 ? 26.391 3.088 -13.312 1 93.94 94 THR A C 1
ATOM 694 O O . THR A 1 94 ? 25.266 3.57 -13.227 1 93.94 94 THR A O 1
ATOM 697 N N . ILE A 1 95 ? 26.578 1.821 -13.68 1 94.69 95 ILE A N 1
ATOM 698 C CA . ILE A 1 95 ? 25.531 0.801 -13.727 1 94.69 95 ILE A CA 1
ATOM 699 C C . ILE A 1 95 ? 26.125 -0.552 -13.328 1 94.69 95 ILE A C 1
ATOM 701 O O . ILE A 1 95 ? 27.297 -0.832 -13.594 1 94.69 95 ILE A O 1
ATOM 705 N N . ARG A 1 96 ? 25.391 -1.256 -12.586 1 94.69 96 ARG A N 1
ATOM 706 C CA . ARG A 1 96 ? 25.781 -2.594 -12.156 1 94.69 96 ARG A CA 1
ATOM 707 C C . ARG A 1 96 ? 25.016 -3.662 -12.93 1 94.69 96 ARG A C 1
ATOM 709 O O . ARG A 1 96 ? 23.781 -3.635 -12.977 1 94.69 96 ARG A O 1
ATOM 716 N N . LEU A 1 97 ? 25.719 -4.641 -13.523 1 97.69 97 LEU A N 1
ATOM 717 C CA . LEU A 1 97 ? 25.125 -5.762 -14.242 1 97.69 97 LEU A CA 1
ATOM 718 C C . LEU A 1 97 ? 25.328 -7.066 -13.484 1 97.69 97 LEU A C 1
ATOM 720 O O . LEU A 1 97 ? 26.297 -7.211 -12.742 1 97.69 97 LEU A O 1
ATOM 724 N N . ASN A 1 98 ? 24.391 -7.961 -13.625 1 96.75 98 ASN A N 1
ATOM 725 C CA . ASN A 1 98 ? 24.562 -9.344 -13.188 1 96.75 98 ASN A CA 1
ATOM 726 C C . ASN A 1 98 ? 25.297 -10.172 -14.234 1 96.75 98 ASN A C 1
ATOM 728 O O . ASN A 1 98 ? 25 -10.094 -15.422 1 96.75 98 ASN A O 1
ATOM 732 N N . ALA A 1 99 ? 26.25 -10.906 -13.812 1 96.94 99 ALA A N 1
ATOM 733 C CA . ALA A 1 99 ? 27.094 -11.719 -14.695 1 96.94 99 ALA A CA 1
ATOM 734 C C . ALA A 1 99 ? 27.828 -12.797 -13.906 1 96.94 99 ALA A C 1
ATOM 736 O O . ALA A 1 99 ? 28.797 -12.508 -13.211 1 96.94 99 ALA A O 1
ATOM 737 N N . ILE A 1 100 ? 27.406 -13.992 -14.109 1 94.75 100 ILE A N 1
ATOM 738 C CA . ILE A 1 100 ? 27.984 -15.039 -13.266 1 94.75 100 ILE A CA 1
ATOM 739 C C . ILE A 1 100 ? 28.75 -16.031 -14.141 1 94.75 100 ILE A C 1
ATOM 741 O O . ILE A 1 100 ? 28.172 -16.641 -15.039 1 94.75 100 ILE A O 1
ATOM 745 N N . GLY A 1 101 ? 30.016 -16.25 -13.914 1 93.06 101 GLY A N 1
ATOM 746 C CA . GLY A 1 101 ? 30.797 -17.344 -14.469 1 93.06 101 GLY A CA 1
ATOM 747 C C . GLY A 1 101 ? 31.312 -17.078 -15.867 1 93.06 101 GLY A C 1
ATOM 748 O O . GLY A 1 101 ? 31.5 -18 -16.656 1 93.06 101 GLY A O 1
ATOM 749 N N . PHE A 1 102 ? 31.578 -15.844 -16.234 1 96.38 102 PHE A N 1
ATOM 750 C CA . PHE A 1 102 ? 32.062 -15.477 -17.547 1 96.38 102 PHE A CA 1
ATOM 751 C C . PHE A 1 102 ? 33.594 -15.688 -17.641 1 96.38 102 PHE A C 1
ATOM 753 O O . PHE A 1 102 ? 34.312 -15.25 -16.75 1 96.38 102 PHE A O 1
ATOM 760 N N . ILE A 1 103 ? 34.031 -16.375 -18.656 1 96.31 103 ILE A N 1
ATOM 761 C CA . ILE A 1 103 ? 35.438 -16.672 -18.859 1 96.31 103 ILE A CA 1
ATOM 762 C C . ILE A 1 103 ? 36.031 -15.703 -19.891 1 96.31 103 ILE A C 1
ATOM 764 O O . ILE A 1 103 ? 35.438 -15.484 -20.953 1 96.31 103 ILE A O 1
ATOM 768 N N . ASP A 1 104 ? 37.219 -15.086 -19.609 1 95.69 104 ASP A N 1
ATOM 769 C CA . ASP A 1 104 ? 37.969 -14.203 -20.484 1 95.69 104 ASP A CA 1
ATOM 770 C C . ASP A 1 104 ? 37.125 -13.016 -20.938 1 95.69 104 ASP A C 1
ATOM 772 O O . ASP A 1 104 ? 37.031 -12.734 -22.125 1 95.69 104 ASP A O 1
ATOM 776 N N . LEU A 1 105 ? 36.5 -12.367 -19.953 1 97.38 105 LEU A N 1
ATOM 777 C CA . LEU A 1 105 ? 35.594 -11.242 -20.234 1 97.38 105 LEU A CA 1
ATOM 778 C C . LEU A 1 105 ? 36.375 -10.016 -20.672 1 97.38 105 LEU A C 1
ATOM 780 O O . LEU A 1 105 ? 37.312 -9.586 -19.984 1 97.38 105 LEU A O 1
ATOM 784 N N . GLU A 1 106 ? 36.094 -9.523 -21.859 1 97.31 106 GLU A N 1
ATOM 785 C CA . GLU A 1 106 ? 36.594 -8.25 -22.375 1 97.31 106 GLU A CA 1
ATOM 786 C C . GLU A 1 106 ? 35.469 -7.23 -22.531 1 97.31 106 GLU A C 1
ATOM 788 O O . GLU A 1 106 ? 34.406 -7.559 -23 1 97.31 106 GLU A O 1
ATOM 793 N N . VAL A 1 107 ? 35.719 -6.047 -22 1 97.56 107 VAL A N 1
ATOM 794 C CA . VAL A 1 107 ? 34.75 -4.973 -22.062 1 97.56 107 VAL A CA 1
ATOM 795 C C . VAL A 1 107 ? 35.312 -3.797 -22.859 1 97.56 107 VAL A C 1
ATOM 797 O O . VAL A 1 107 ? 36.438 -3.355 -22.594 1 97.56 107 VAL A O 1
ATOM 800 N N . SER A 1 108 ? 34.562 -3.338 -23.859 1 96.31 108 SER A N 1
ATOM 801 C CA . SER A 1 108 ? 35.031 -2.199 -24.656 1 96.31 108 SER A CA 1
ATOM 802 C C . SER A 1 108 ? 33.875 -1.284 -25.031 1 96.31 108 SER A C 1
ATOM 804 O O . SER A 1 108 ? 32.719 -1.703 -25.016 1 96.31 108 SER A O 1
ATOM 806 N N . GLU A 1 109 ? 34.156 -0.063 -25.281 1 93.94 109 GLU A N 1
ATOM 807 C CA . GLU A 1 109 ? 33.219 0.94 -25.734 1 93.94 109 GLU A CA 1
ATOM 808 C C . GLU A 1 109 ? 33.625 1.529 -27.078 1 93.94 109 GLU A C 1
ATOM 810 O O . GLU A 1 109 ? 34.844 1.682 -27.344 1 93.94 109 GLU A O 1
ATOM 815 N N . MET A 1 110 ? 32.656 1.734 -27.906 1 84.81 110 MET A N 1
ATOM 816 C CA . MET A 1 110 ? 32.938 2.281 -29.219 1 84.81 110 MET A CA 1
ATOM 817 C C . MET A 1 110 ? 33.5 3.693 -29.109 1 84.81 110 MET A C 1
ATOM 819 O O . MET A 1 110 ? 34.531 4.008 -29.719 1 84.81 110 MET A O 1
ATOM 823 N N . GLU A 1 111 ? 32.75 4.598 -28.375 1 87.94 111 GLU A N 1
ATOM 824 C CA . GLU A 1 111 ? 33.188 5.961 -28.109 1 87.94 111 GLU A CA 1
ATOM 825 C C . GLU A 1 111 ? 33.812 6.07 -26.734 1 87.94 111 GLU A C 1
ATOM 827 O O . GLU A 1 111 ? 33.312 5.492 -25.766 1 87.94 111 GLU A O 1
ATOM 832 N N . ASP A 1 112 ? 34.938 6.723 -26.641 1 88.88 112 ASP A N 1
ATOM 833 C CA . ASP A 1 112 ? 35.688 6.758 -25.391 1 88.88 112 ASP A CA 1
ATOM 834 C C . ASP A 1 112 ? 35.125 7.816 -24.438 1 88.88 112 ASP A C 1
ATOM 836 O O . ASP A 1 112 ? 35.438 9 -24.578 1 88.88 112 ASP A O 1
ATOM 840 N N . HIS A 1 113 ? 34.375 7.359 -23.516 1 93.38 113 HIS A N 1
ATOM 841 C CA . HIS A 1 113 ? 33.875 8.227 -22.453 1 93.38 113 HIS A CA 1
ATOM 842 C C . HIS A 1 113 ? 34.531 7.902 -21.125 1 93.38 113 HIS A C 1
ATOM 844 O O . HIS A 1 113 ? 33.969 8.203 -20.062 1 93.38 113 HIS A O 1
ATOM 850 N N . GLY A 1 114 ? 35.656 7.117 -21.203 1 95.69 114 GLY A N 1
ATOM 851 C CA . GLY A 1 114 ? 36.375 6.762 -20 1 95.69 114 GLY A CA 1
ATOM 852 C C . GLY A 1 114 ? 35.781 5.59 -19.25 1 95.69 114 GLY A C 1
ATOM 853 O O . GLY A 1 114 ? 35.719 5.598 -18.016 1 95.69 114 GLY A O 1
ATOM 854 N N . LEU A 1 115 ? 35.312 4.605 -20.016 1 96.44 115 LEU A N 1
ATOM 855 C CA . LEU A 1 115 ? 34.688 3.436 -19.406 1 96.44 115 LEU A CA 1
ATOM 856 C C . LEU A 1 115 ? 35.719 2.592 -18.656 1 96.44 115 LEU A C 1
ATOM 858 O O . LEU A 1 115 ? 36.781 2.277 -19.188 1 96.44 115 LEU A O 1
ATOM 862 N N . THR A 1 116 ? 35.406 2.357 -17.344 1 95.5 116 THR A N 1
ATOM 863 C CA . THR A 1 116 ? 36.094 1.355 -16.547 1 95.5 116 THR A CA 1
ATOM 864 C C . THR A 1 116 ? 35.125 0.292 -16.047 1 95.5 116 THR A C 1
ATOM 866 O O . THR A 1 116 ? 33.906 0.487 -16.078 1 95.5 116 THR A O 1
ATOM 869 N N . HIS A 1 117 ? 35.688 -0.888 -15.789 1 96.12 117 HIS A N 1
ATOM 870 C CA . HIS A 1 117 ? 34.812 -1.945 -15.297 1 96.12 117 HIS A CA 1
ATOM 871 C C . HIS A 1 117 ? 35.5 -2.762 -14.211 1 96.12 117 HIS A C 1
ATOM 873 O O . HIS A 1 117 ? 36.719 -2.781 -14.117 1 96.12 117 HIS A O 1
ATOM 879 N N . CYS A 1 118 ? 34.688 -3.281 -13.328 1 95.19 118 CYS A N 1
ATOM 880 C CA . CYS A 1 118 ? 35.094 -4.234 -12.297 1 95.19 118 CYS A CA 1
ATOM 881 C C . CYS A 1 118 ? 34.188 -5.473 -12.32 1 95.19 118 CYS A C 1
ATOM 883 O O . CYS A 1 118 ? 32.969 -5.359 -12.289 1 95.19 118 CYS A O 1
ATOM 885 N N . TYR A 1 119 ? 34.812 -6.641 -12.523 1 95.12 119 TYR A N 1
ATOM 886 C CA . TYR A 1 119 ? 34.125 -7.91 -12.57 1 95.12 119 TYR A CA 1
ATOM 887 C C . TYR A 1 119 ? 34.562 -8.844 -11.461 1 95.12 119 TYR A C 1
ATOM 889 O O . TYR A 1 119 ? 35.75 -9.156 -11.352 1 95.12 119 TYR A O 1
ATOM 897 N N . ASP A 1 120 ? 33.594 -9.312 -10.578 1 90.31 120 ASP A N 1
ATOM 898 C CA . ASP A 1 120 ? 33.938 -10.172 -9.453 1 90.31 120 ASP A CA 1
ATOM 899 C C . ASP A 1 120 ? 33.344 -11.578 -9.641 1 90.31 120 ASP A C 1
ATOM 901 O O . ASP A 1 120 ? 33.156 -12.305 -8.664 1 90.31 120 ASP A O 1
ATOM 905 N N . ASN A 1 121 ? 32.969 -12.016 -10.852 1 91 121 ASN A N 1
ATOM 906 C CA . ASN A 1 121 ? 32.438 -13.32 -11.211 1 91 121 ASN A CA 1
ATOM 907 C C . ASN A 1 121 ? 30.953 -13.445 -10.836 1 91 121 ASN A C 1
ATOM 909 O O . ASN A 1 121 ? 30.359 -14.523 -10.961 1 91 121 ASN A O 1
ATOM 913 N N . ASP A 1 122 ? 30.422 -12.406 -10.266 1 91.25 122 ASP A N 1
ATOM 914 C CA . ASP A 1 122 ? 29 -12.359 -9.914 1 91.25 122 ASP A CA 1
ATOM 915 C C . ASP A 1 122 ? 28.344 -11.102 -10.469 1 91.25 122 ASP A C 1
ATOM 917 O O . ASP A 1 122 ? 27.188 -11.141 -10.906 1 91.25 122 ASP A O 1
ATOM 921 N N . THR A 1 123 ? 29.109 -10.016 -10.328 1 94.69 123 THR A N 1
ATOM 922 C CA . THR A 1 123 ? 28.625 -8.711 -10.758 1 94.69 123 THR A CA 1
ATOM 923 C C . THR A 1 123 ? 29.656 -8.008 -11.633 1 94.69 123 THR A C 1
ATOM 925 O O . THR A 1 123 ? 30.859 -8.18 -11.438 1 94.69 123 THR A O 1
ATOM 928 N N . LEU A 1 124 ? 29.156 -7.316 -12.609 1 96.88 124 LEU A N 1
ATOM 929 C CA . LEU A 1 124 ? 29.984 -6.473 -13.484 1 96.88 124 LEU A CA 1
ATOM 930 C C . LEU A 1 124 ? 29.578 -5.008 -13.336 1 96.88 124 LEU A C 1
ATOM 932 O O . LEU A 1 124 ? 28.516 -4.598 -13.797 1 96.88 124 LEU A O 1
ATOM 936 N N . SER A 1 125 ? 30.453 -4.273 -12.688 1 96 125 SER A N 1
ATOM 937 C CA . SER A 1 125 ? 30.203 -2.848 -12.492 1 96 125 SER A CA 1
ATOM 938 C C . SER A 1 125 ? 30.844 -2.018 -13.594 1 96 125 SER A C 1
ATOM 940 O O . SER A 1 125 ? 32.031 -2.189 -13.898 1 96 125 SER A O 1
ATOM 942 N N . LEU A 1 126 ? 30.094 -1.211 -14.227 1 96.69 126 LEU A N 1
ATOM 943 C CA . LEU A 1 126 ? 30.578 -0.268 -15.227 1 96.69 126 LEU A CA 1
ATOM 944 C C . LEU A 1 126 ? 30.594 1.155 -14.68 1 96.69 126 LEU A C 1
ATOM 946 O O . LEU A 1 126 ? 29.656 1.551 -13.961 1 96.69 126 LEU A O 1
ATOM 950 N N . ALA A 1 127 ? 31.672 1.85 -14.945 1 95.88 127 ALA A N 1
ATOM 951 C CA . ALA A 1 127 ? 31.781 3.242 -14.516 1 95.88 127 ALA A CA 1
ATOM 952 C C . ALA A 1 127 ? 32.375 4.109 -15.633 1 95.88 127 ALA A C 1
ATOM 954 O O . ALA A 1 127 ? 33.344 3.736 -16.266 1 95.88 127 ALA A O 1
ATOM 955 N N . TRP A 1 128 ? 31.688 5.215 -15.922 1 95.88 128 TRP A N 1
ATOM 956 C CA . TRP A 1 128 ? 32.156 6.176 -16.906 1 95.88 128 TRP A CA 1
ATOM 957 C C . TRP A 1 128 ? 32.75 7.41 -16.234 1 95.88 128 TRP A C 1
ATOM 959 O O . TRP A 1 128 ? 32.219 7.883 -15.227 1 95.88 128 TRP A O 1
ATOM 969 N N . ALA A 1 129 ? 33.844 7.902 -16.766 1 94.81 129 ALA A N 1
ATOM 970 C CA . ALA A 1 129 ? 34.438 9.148 -16.25 1 94.81 129 ALA A CA 1
ATOM 971 C C . ALA A 1 129 ? 33.531 10.336 -16.562 1 94.81 129 ALA A C 1
ATOM 973 O O . ALA A 1 129 ? 33.406 11.25 -15.75 1 94.81 129 ALA A O 1
ATOM 974 N N . VAL A 1 130 ? 32.938 10.328 -17.734 1 93.12 130 VAL A N 1
ATOM 975 C CA . VAL A 1 130 ? 32 11.375 -18.156 1 93.12 130 VAL A CA 1
ATOM 976 C C . VAL A 1 130 ? 30.562 10.914 -17.906 1 93.12 130 VAL A C 1
ATOM 978 O O . VAL A 1 130 ? 30.141 9.875 -18.422 1 93.12 130 VAL A O 1
ATOM 981 N N . PRO A 1 131 ? 29.859 11.672 -17.141 1 91.75 131 PRO A N 1
ATOM 982 C CA . PRO A 1 131 ? 28.469 11.297 -16.922 1 91.75 131 PRO A CA 1
ATOM 983 C C . PRO A 1 131 ? 27.641 11.344 -18.219 1 91.75 131 PRO A C 1
ATOM 985 O O . PRO A 1 131 ? 27.984 12.094 -19.141 1 91.75 131 PRO A O 1
ATOM 988 N N . PHE A 1 132 ? 26.594 10.516 -18.297 1 93.56 132 PHE A N 1
ATOM 989 C CA . PHE A 1 132 ? 25.672 10.562 -19.422 1 93.56 132 PHE A CA 1
ATOM 990 C C . PHE A 1 132 ? 25.016 11.938 -19.531 1 93.56 132 PHE A C 1
ATOM 992 O O . PHE A 1 132 ? 24.594 12.508 -18.531 1 93.56 132 PHE A O 1
ATOM 999 N N . GLY A 1 133 ? 25.047 12.516 -20.734 1 89.06 133 GLY A N 1
ATOM 1000 C CA . GLY A 1 133 ? 24.25 13.703 -21 1 89.06 133 GLY A CA 1
ATOM 1001 C C . GLY A 1 133 ? 22.781 13.398 -21.156 1 89.06 133 GLY A C 1
ATOM 1002 O O . GLY A 1 133 ? 22.375 12.234 -21.141 1 89.06 133 GLY A O 1
ATOM 1003 N N . ALA A 1 134 ? 22.016 14.461 -21.344 1 87.38 134 ALA A N 1
ATOM 1004 C CA . ALA A 1 134 ? 20.578 14.312 -21.578 1 87.38 134 ALA A CA 1
ATOM 1005 C C . ALA A 1 134 ? 20.297 13.586 -22.891 1 87.38 134 ALA A C 1
ATOM 1007 O O . ALA A 1 134 ? 20.906 13.906 -23.922 1 87.38 134 ALA A O 1
ATOM 1008 N N . GLN A 1 135 ? 19.438 12.602 -22.844 1 89.94 135 GLN A N 1
ATOM 1009 C CA . GLN A 1 135 ? 18.984 11.844 -24 1 89.94 135 GLN A CA 1
ATOM 1010 C C . GLN A 1 135 ? 20.172 11.211 -24.734 1 89.94 135 GLN A C 1
ATOM 1012 O O . GLN A 1 135 ? 20.172 11.141 -25.969 1 89.94 135 GLN A O 1
ATOM 1017 N N . GLU A 1 136 ? 21.141 10.805 -24.016 1 93.56 136 GLU A N 1
ATOM 1018 C CA . GLU A 1 136 ? 22.344 10.242 -24.625 1 93.56 136 GLU A CA 1
ATOM 1019 C C . GLU A 1 136 ? 22.344 8.719 -24.562 1 93.56 136 GLU A C 1
ATOM 1021 O O . GLU A 1 136 ? 21.859 8.141 -23.578 1 93.56 136 GLU A O 1
ATOM 1026 N N . GLU A 1 137 ? 22.859 8.062 -25.656 1 95.69 137 GLU A N 1
ATOM 1027 C CA . GLU A 1 137 ? 23.047 6.617 -25.703 1 95.69 137 GLU A CA 1
ATOM 1028 C C . GLU A 1 137 ? 24.516 6.246 -25.812 1 95.69 137 GLU A C 1
ATOM 1030 O O . GLU A 1 137 ? 25.297 6.965 -26.453 1 95.69 137 GLU A O 1
ATOM 1035 N N . ARG A 1 138 ? 24.844 5.145 -25.172 1 97.06 138 ARG A N 1
ATOM 1036 C CA . ARG A 1 138 ? 26.188 4.586 -25.297 1 97.06 138 ARG A CA 1
ATOM 1037 C C . ARG A 1 138 ? 26.141 3.076 -25.5 1 97.06 138 ARG A C 1
ATOM 1039 O O . ARG A 1 138 ? 25.25 2.404 -24.969 1 97.06 138 ARG A O 1
ATOM 1046 N N . LYS A 1 139 ? 27.109 2.588 -26.281 1 97.56 139 LYS A N 1
ATOM 1047 C CA . LYS A 1 139 ? 27.188 1.157 -26.547 1 97.56 139 LYS A CA 1
ATOM 1048 C C . LYS A 1 139 ? 28.438 0.548 -25.906 1 97.56 139 LYS A C 1
ATOM 1050 O O . LYS A 1 139 ? 29.531 1.11 -26.016 1 97.56 139 LYS A O 1
ATOM 1055 N N . VAL A 1 140 ? 28.203 -0.459 -25.172 1 98 140 VAL A N 1
ATOM 1056 C CA . VAL A 1 140 ? 29.297 -1.227 -24.578 1 98 140 VAL A CA 1
ATOM 1057 C C . VAL A 1 140 ? 29.281 -2.65 -25.125 1 98 140 VAL A C 1
ATOM 1059 O O . VAL A 1 140 ? 28.234 -3.291 -25.188 1 98 140 VAL A O 1
ATOM 1062 N N . THR A 1 141 ? 30.438 -3.166 -25.547 1 98.25 141 THR A N 1
ATOM 1063 C CA . THR A 1 141 ? 30.547 -4.516 -26.094 1 98.25 141 THR A CA 1
ATOM 1064 C C . THR A 1 141 ? 31.266 -5.43 -25.094 1 98.25 141 THR A C 1
ATOM 1066 O O . THR A 1 141 ? 32.312 -5.059 -24.531 1 98.25 141 THR A O 1
ATOM 1069 N N . PHE A 1 142 ? 30.719 -6.543 -24.891 1 98.62 142 PHE A N 1
ATOM 1070 C CA . PHE A 1 142 ? 31.281 -7.586 -24.031 1 98.62 142 PHE A CA 1
ATOM 1071 C C . PHE A 1 142 ? 31.656 -8.812 -24.859 1 98.62 142 PHE A C 1
ATOM 1073 O O . PHE A 1 142 ? 30.844 -9.328 -25.625 1 98.62 142 PHE A O 1
ATOM 1080 N N . LYS A 1 143 ? 32.844 -9.32 -24.766 1 98.38 143 LYS A N 1
ATOM 1081 C CA . LYS A 1 143 ? 33.312 -10.586 -25.344 1 98.38 143 LYS A CA 1
ATOM 1082 C C . LYS A 1 143 ? 33.719 -11.57 -24.25 1 98.38 143 LYS A C 1
ATOM 1084 O O . LYS A 1 143 ? 34.5 -11.227 -23.375 1 98.38 143 LYS A O 1
ATOM 1089 N N . TYR A 1 144 ? 33.156 -12.734 -24.297 1 98.38 144 TYR A N 1
ATOM 1090 C CA . TYR A 1 144 ? 33.438 -13.719 -23.25 1 98.38 144 TYR A CA 1
ATOM 1091 C C . TYR A 1 144 ? 33.062 -15.117 -23.703 1 98.38 144 TYR A C 1
ATOM 1093 O O . TYR A 1 144 ? 32.562 -15.305 -24.828 1 98.38 144 TYR A O 1
ATOM 1101 N N . THR A 1 145 ? 33.375 -16.109 -22.891 1 98.31 145 THR A N 1
ATOM 1102 C CA . THR A 1 145 ? 33.062 -17.516 -23.125 1 98.31 145 THR A CA 1
ATOM 1103 C C . THR A 1 145 ? 32.25 -18.078 -21.953 1 98.31 145 THR A C 1
ATOM 1105 O O . THR A 1 145 ? 32.531 -17.797 -20.797 1 98.31 145 THR A O 1
ATOM 1108 N N . ILE A 1 146 ? 31.203 -18.797 -22.344 1 97.75 146 ILE A N 1
ATOM 1109 C CA . ILE A 1 146 ? 30.422 -19.547 -21.375 1 97.75 146 ILE A CA 1
ATOM 1110 C C . ILE A 1 146 ? 30.734 -21.047 -21.5 1 97.75 146 ILE A C 1
ATOM 1112 O O . ILE A 1 146 ? 30.688 -21.594 -22.594 1 97.75 146 ILE A O 1
ATOM 1116 N N . HIS A 1 147 ? 31.094 -21.641 -20.375 1 95.44 147 HIS A N 1
ATOM 1117 C CA . HIS A 1 147 ? 31.375 -23.078 -20.344 1 95.44 147 HIS A CA 1
ATOM 1118 C C . HIS A 1 147 ? 30.625 -23.766 -19.219 1 95.44 147 HIS A C 1
ATOM 1120 O O . HIS A 1 147 ? 30.875 -23.484 -18.047 1 95.44 147 HIS A O 1
ATOM 1126 N N . LYS A 1 148 ? 29.672 -24.672 -19.547 1 91.06 148 LYS A N 1
ATOM 1127 C CA . LYS A 1 148 ? 28.875 -25.453 -18.609 1 91.06 148 LYS A CA 1
ATOM 1128 C C . LYS A 1 148 ? 28.312 -24.578 -17.5 1 91.06 148 LYS A C 1
ATOM 1130 O O . LYS A 1 148 ? 28.578 -24.812 -16.312 1 91.06 148 LYS A O 1
ATOM 1135 N N . PRO A 1 149 ? 27.562 -23.609 -17.938 1 92.94 149 PRO A N 1
ATOM 1136 C CA . PRO A 1 149 ? 26.969 -22.781 -16.891 1 92.94 149 PRO A CA 1
ATOM 1137 C C . PRO A 1 149 ? 26.109 -23.578 -15.906 1 92.94 149 PRO A C 1
ATOM 1139 O O . PRO A 1 149 ? 25.562 -24.625 -16.266 1 92.94 149 PRO A O 1
ATOM 1142 N N . ILE A 1 150 ? 25.969 -23.078 -14.703 1 88.31 150 ILE A N 1
ATOM 1143 C CA . ILE A 1 150 ? 25.234 -23.766 -13.641 1 88.31 150 ILE A CA 1
ATOM 1144 C C . ILE A 1 150 ? 23.734 -23.672 -13.891 1 88.31 150 ILE A C 1
ATOM 1146 O O . ILE A 1 150 ? 22.969 -24.516 -13.422 1 88.31 150 ILE A O 1
ATOM 1150 N N . SER A 1 151 ? 23.328 -22.641 -14.57 1 92.75 151 SER A N 1
ATOM 1151 C CA . SER A 1 151 ? 21.922 -22.406 -14.828 1 92.75 151 SER A CA 1
ATOM 1152 C C . SER A 1 151 ? 21.719 -21.438 -15.992 1 92.75 151 SER A C 1
ATOM 1154 O O . SER A 1 151 ? 22.688 -21 -16.609 1 92.75 151 SER A O 1
ATOM 1156 N N . GLY A 1 152 ? 20.469 -21.281 -16.406 1 95.5 152 GLY A N 1
ATOM 1157 C CA . GLY A 1 152 ? 20.109 -20.281 -17.406 1 95.5 152 GLY A CA 1
ATOM 1158 C C . GLY A 1 152 ? 20.297 -20.766 -18.828 1 95.5 152 GLY A C 1
ATOM 1159 O O . GLY A 1 152 ? 19.516 -20.406 -19.719 1 95.5 152 GLY A O 1
ATOM 1160 N N . LEU A 1 153 ? 21.375 -21.438 -19.094 1 97.62 153 LEU A N 1
ATOM 1161 C CA . LEU A 1 153 ? 21.688 -22.062 -20.375 1 97.62 153 LEU A CA 1
ATOM 1162 C C . LEU A 1 153 ? 22.078 -23.531 -20.156 1 97.62 153 LEU A C 1
ATOM 1164 O O . LEU A 1 153 ? 23.031 -23.812 -19.422 1 97.62 153 LEU A O 1
ATOM 1168 N N . TYR A 1 154 ? 21.375 -24.422 -20.859 1 95.5 154 TYR A N 1
ATOM 1169 C CA . TYR A 1 154 ? 21.562 -25.844 -20.641 1 95.5 154 TYR A CA 1
ATOM 1170 C C . TYR A 1 154 ? 21.969 -26.547 -21.938 1 95.5 154 TYR A C 1
ATOM 1172 O O . TYR A 1 154 ? 21.562 -26.156 -23.016 1 95.5 154 TYR A O 1
ATOM 1180 N N . PHE A 1 155 ? 22.797 -27.594 -21.734 1 94.5 155 PHE A N 1
ATOM 1181 C CA . PHE A 1 155 ? 23.281 -28.391 -22.859 1 94.5 155 PHE A CA 1
ATOM 1182 C C . PHE A 1 155 ? 22.906 -29.844 -22.672 1 94.5 155 PHE A C 1
ATOM 1184 O O . PHE A 1 155 ? 23 -30.406 -21.578 1 94.5 155 PHE A O 1
ATOM 1191 N N . ASP A 1 156 ? 22.297 -30.391 -23.641 1 91.5 156 ASP A N 1
ATOM 1192 C CA . ASP A 1 156 ? 22.172 -31.844 -23.734 1 91.5 156 ASP A CA 1
ATOM 1193 C C . ASP A 1 156 ? 23.094 -32.406 -24.797 1 91.5 156 ASP A C 1
ATOM 1195 O O . ASP A 1 156 ? 23.062 -31.984 -25.953 1 91.5 156 ASP A O 1
ATOM 1199 N N . VAL A 1 157 ? 24.016 -33.25 -24.391 1 88.38 157 VAL A N 1
ATOM 1200 C CA . VAL A 1 157 ? 24.984 -33.844 -25.297 1 88.38 157 VAL A CA 1
ATOM 1201 C C . VAL A 1 157 ? 24.938 -35.344 -25.203 1 88.38 157 VAL A C 1
ATOM 1203 O O . VAL A 1 157 ? 24.734 -35.906 -24.125 1 88.38 157 VAL A O 1
ATOM 1206 N N . PRO A 1 158 ? 25.047 -35.969 -26.328 1 82.38 158 PRO A N 1
ATOM 1207 C CA . PRO A 1 158 ? 25.078 -37.438 -26.297 1 82.38 158 PRO A CA 1
ATOM 1208 C C . PRO A 1 158 ? 26.141 -37.969 -25.344 1 82.38 158 PRO A C 1
ATOM 1210 O O . PRO A 1 158 ? 27.219 -37.406 -25.234 1 82.38 158 PRO A O 1
ATOM 1213 N N . ASN A 1 159 ? 25.672 -38.844 -24.516 1 76.19 159 ASN A N 1
ATOM 1214 C CA . ASN A 1 159 ? 26.516 -39.5 -23.516 1 76.19 159 ASN A CA 1
ATOM 1215 C C . ASN A 1 159 ? 26.562 -41 -23.703 1 76.19 159 ASN A C 1
ATOM 1217 O O . ASN A 1 159 ? 25.531 -41.656 -23.891 1 76.19 159 ASN A O 1
ATOM 1221 N N . ASN A 1 160 ? 27.75 -41.5 -23.656 1 69.94 160 ASN A N 1
ATOM 1222 C CA . ASN A 1 160 ? 27.953 -42.938 -23.891 1 69.94 160 ASN A CA 1
ATOM 1223 C C . ASN A 1 160 ? 27.297 -43.781 -22.797 1 69.94 160 ASN A C 1
ATOM 1225 O O . ASN A 1 160 ? 26.844 -44.875 -23.062 1 69.94 160 ASN A O 1
ATOM 1229 N N . ALA A 1 161 ? 27.141 -43.188 -21.672 1 72.06 161 ALA A N 1
ATOM 1230 C CA . ALA A 1 161 ? 26.578 -43.969 -20.578 1 72.06 161 ALA A CA 1
ATOM 1231 C C . ALA A 1 161 ? 25.109 -44.281 -20.828 1 72.06 161 ALA A C 1
ATOM 1233 O O . ALA A 1 161 ? 24.625 -45.344 -20.422 1 72.06 161 ALA A O 1
ATOM 1234 N N . TYR A 1 162 ? 24.406 -43.5 -21.531 1 70.12 162 TYR A N 1
ATOM 1235 C CA . TYR A 1 162 ? 22.969 -43.688 -21.75 1 70.12 162 TYR A CA 1
ATOM 1236 C C . TYR A 1 162 ? 22.703 -44.125 -23.172 1 70.12 162 TYR A C 1
ATOM 1238 O O . TYR A 1 162 ? 21.594 -43.906 -23.703 1 70.12 162 TYR A O 1
ATOM 1246 N N . SER A 1 163 ? 23.656 -44.625 -23.797 1 66.75 163 SER A N 1
ATOM 1247 C CA . SER A 1 163 ? 23.531 -45.031 -25.203 1 66.75 163 SER A CA 1
ATOM 1248 C C . SER A 1 163 ? 22.406 -46.031 -25.391 1 66.75 163 SER A C 1
ATOM 1250 O O . SER A 1 163 ? 21.828 -46.094 -26.484 1 66.75 163 SER A O 1
ATOM 1252 N N . ALA A 1 164 ? 22.156 -46.688 -24.391 1 61.94 164 ALA A N 1
ATOM 1253 C CA . ALA A 1 164 ? 21.094 -47.688 -24.484 1 61.94 164 ALA A CA 1
ATOM 1254 C C . ALA A 1 164 ? 19.719 -47.031 -24.516 1 61.94 164 ALA A C 1
ATOM 1256 O O . ALA A 1 164 ? 18.719 -47.688 -24.859 1 61.94 164 ALA A O 1
ATOM 1257 N N . PHE A 1 165 ? 19.672 -45.875 -24.172 1 63.31 165 PHE A N 1
ATOM 1258 C CA . PHE A 1 165 ? 18.406 -45.156 -24.156 1 63.31 165 PHE A CA 1
ATOM 1259 C C . PHE A 1 165 ? 18.469 -43.906 -25.047 1 63.31 165 PHE A C 1
ATOM 1261 O O . PHE A 1 165 ? 19.203 -42.969 -24.75 1 63.31 165 PHE A O 1
ATOM 1268 N N . PRO A 1 166 ? 18.188 -43.969 -26.297 1 57.31 166 PRO A N 1
ATOM 1269 C CA . PRO A 1 166 ? 18.453 -42.906 -27.297 1 57.31 166 PRO A CA 1
ATOM 1270 C C . PRO A 1 166 ? 17.844 -41.562 -26.922 1 57.31 166 PRO A C 1
ATOM 1272 O O . PRO A 1 166 ? 17.391 -40.812 -27.797 1 57.31 166 PRO A O 1
ATOM 1275 N N . ASN A 1 167 ? 18.047 -41.156 -25.734 1 61.06 167 ASN A N 1
ATOM 1276 C CA . ASN A 1 167 ? 17.234 -39.969 -25.516 1 61.06 167 ASN A CA 1
ATOM 1277 C C . ASN A 1 167 ? 18.078 -38.719 -25.438 1 61.06 167 ASN A C 1
ATOM 1279 O O . ASN A 1 167 ? 17.562 -37.625 -25.203 1 61.06 167 ASN A O 1
ATOM 1283 N N . ARG A 1 168 ? 19.344 -38.812 -25.75 1 76.81 168 ARG A N 1
ATOM 1284 C CA . ARG A 1 168 ? 20.047 -37.531 -25.703 1 76.81 168 ARG A CA 1
ATOM 1285 C C . ARG A 1 168 ? 20.359 -37.031 -27.109 1 76.81 168 ARG A C 1
ATOM 1287 O O . ARG A 1 168 ? 21.094 -37.656 -27.859 1 76.81 168 ARG A O 1
ATOM 1294 N N . VAL A 1 169 ? 19.703 -36.031 -27.406 1 87.06 169 VAL A N 1
ATOM 1295 C CA . VAL A 1 169 ? 19.844 -35.344 -28.688 1 87.06 169 VAL A CA 1
ATOM 1296 C C . VAL A 1 169 ? 20.547 -34 -28.469 1 87.06 169 VAL A C 1
ATOM 1298 O O . VAL A 1 169 ? 20.172 -33.25 -27.578 1 87.06 169 VAL A O 1
ATOM 1301 N N . ALA A 1 170 ? 21.578 -33.781 -29.25 1 93.06 170 ALA A N 1
ATOM 1302 C CA . ALA A 1 170 ? 22.406 -32.594 -29.062 1 93.06 170 ALA A CA 1
ATOM 1303 C C . ALA A 1 170 ? 21.562 -31.328 -29.203 1 93.06 170 ALA A C 1
ATOM 1305 O O . ALA A 1 170 ? 21.016 -31.062 -30.281 1 93.06 170 ALA A O 1
ATOM 1306 N N . HIS A 1 171 ? 21.516 -30.531 -28.172 1 96.25 171 HIS A N 1
ATOM 1307 C CA . HIS A 1 171 ? 20.922 -29.203 -28.25 1 96.25 171 HIS A CA 1
ATOM 1308 C C . HIS A 1 171 ? 21.25 -28.359 -27.016 1 96.25 171 HIS A C 1
ATOM 1310 O O . HIS A 1 171 ? 21.734 -28.891 -26.016 1 96.25 171 HIS A O 1
ATOM 1316 N N . ALA A 1 172 ? 21.141 -27.109 -27.125 1 97.81 172 ALA A N 1
ATOM 1317 C CA . ALA A 1 172 ? 21.219 -26.125 -26.062 1 97.81 172 ALA A CA 1
ATOM 1318 C C . ALA A 1 172 ? 19.953 -25.281 -26 1 97.81 172 ALA A C 1
ATOM 1320 O O . ALA A 1 172 ? 19.344 -24.984 -27.031 1 97.81 172 ALA A O 1
ATOM 1321 N N . ILE A 1 173 ? 19.547 -24.953 -24.797 1 98.19 173 ILE A N 1
ATOM 1322 C CA . ILE A 1 173 ? 18.328 -24.172 -24.625 1 98.19 173 ILE A CA 1
ATOM 1323 C C . ILE A 1 173 ? 18.438 -23.328 -23.359 1 98.19 173 ILE A C 1
ATOM 1325 O O . ILE A 1 173 ? 19.156 -23.688 -22.422 1 98.19 173 ILE A O 1
ATOM 1329 N N . THR A 1 174 ? 17.828 -22.141 -23.359 1 97.94 174 THR A N 1
ATOM 1330 C CA . THR A 1 174 ? 17.859 -21.297 -22.188 1 97.94 174 THR A CA 1
ATOM 1331 C C . THR A 1 174 ? 16.547 -21.391 -21.406 1 97.94 174 THR A C 1
ATOM 1333 O O . THR A 1 174 ? 15.5 -21.703 -21.984 1 97.94 174 THR A O 1
ATOM 1336 N N . ASP A 1 175 ? 16.547 -21.188 -20.156 1 96.31 175 ASP A N 1
ATOM 1337 C CA . ASP A 1 175 ? 15.438 -21.062 -19.219 1 96.31 175 ASP A CA 1
ATOM 1338 C C . ASP A 1 175 ? 15.797 -20.109 -18.078 1 96.31 175 ASP A C 1
ATOM 1340 O O . ASP A 1 175 ? 16.688 -20.391 -17.281 1 96.31 175 ASP A O 1
ATOM 1344 N N . HIS A 1 176 ? 14.992 -18.969 -17.953 1 96.56 176 HIS A N 1
ATOM 1345 C CA . HIS A 1 176 ? 15.555 -17.875 -17.172 1 96.56 176 HIS A CA 1
ATOM 1346 C C . HIS A 1 176 ? 14.719 -17.609 -15.914 1 96.56 176 HIS A C 1
ATOM 1348 O O . HIS A 1 176 ? 15.203 -16.969 -14.977 1 96.56 176 HIS A O 1
ATOM 1354 N N . GLU A 1 177 ? 13.516 -17.938 -15.812 1 92.56 177 GLU A N 1
ATOM 1355 C CA . GLU A 1 177 ? 12.711 -17.547 -14.664 1 92.56 177 GLU A CA 1
ATOM 1356 C C . GLU A 1 177 ? 13.312 -18.062 -13.359 1 92.56 177 GLU A C 1
ATOM 1358 O O . GLU A 1 177 ? 13.609 -19.266 -13.242 1 92.56 177 GLU A O 1
ATOM 1363 N N . THR A 1 178 ? 13.609 -17.172 -12.328 1 92.94 178 THR A N 1
ATOM 1364 C CA . THR A 1 178 ? 13.148 -15.789 -12.352 1 92.94 178 THR A CA 1
ATOM 1365 C C . THR A 1 178 ? 14.305 -14.844 -12.656 1 92.94 178 THR A C 1
ATOM 1367 O O . THR A 1 178 ? 14.094 -13.719 -13.094 1 92.94 178 THR A O 1
ATOM 1370 N N . GLU A 1 179 ? 15.516 -15.266 -12.32 1 95.56 179 GLU A N 1
ATOM 1371 C CA . GLU A 1 179 ? 16.703 -14.422 -12.461 1 95.56 179 GLU A CA 1
ATOM 1372 C C . GLU A 1 179 ? 17.906 -15.234 -12.922 1 95.56 179 GLU A C 1
ATOM 1374 O O . GLU A 1 179 ? 18.969 -15.172 -12.305 1 95.56 179 GLU A O 1
ATOM 1379 N N . ARG A 1 180 ? 17.766 -15.977 -14.023 1 96.44 180 ARG A N 1
ATOM 1380 C CA . ARG A 1 180 ? 18.828 -16.906 -14.383 1 96.44 180 ARG A CA 1
ATOM 1381 C C . ARG A 1 180 ? 19.5 -16.484 -15.695 1 96.44 180 ARG A C 1
ATOM 1383 O O . ARG A 1 180 ? 20.406 -17.172 -16.172 1 96.44 180 ARG A O 1
ATOM 1390 N N . ALA A 1 181 ? 19.047 -15.383 -16.219 1 97.94 181 ALA A N 1
ATOM 1391 C CA . ALA A 1 181 ? 19.766 -14.875 -17.391 1 97.94 181 ALA A CA 1
ATOM 1392 C C . ALA A 1 181 ? 21.203 -14.508 -17.031 1 97.94 181 ALA A C 1
ATOM 1394 O O . ALA A 1 181 ? 22.094 -14.57 -17.891 1 97.94 181 ALA A O 1
ATOM 1395 N N . ARG A 1 182 ? 21.453 -14.234 -15.828 1 97.31 182 ARG A N 1
ATOM 1396 C CA . ARG A 1 182 ? 22.719 -13.758 -15.289 1 97.31 182 ARG A CA 1
ATOM 1397 C C . ARG A 1 182 ? 23.828 -14.797 -15.484 1 97.31 182 ARG A C 1
ATOM 1399 O O . ARG A 1 182 ? 25.016 -14.477 -15.383 1 97.31 182 ARG A O 1
ATOM 1406 N N . TYR A 1 183 ? 23.516 -16.016 -15.789 1 96.81 183 TYR A N 1
ATOM 1407 C CA . TYR A 1 183 ? 24.516 -17.094 -15.867 1 96.81 183 TYR A CA 1
ATOM 1408 C C . TYR A 1 183 ? 25.125 -17.156 -17.266 1 96.81 183 TYR A C 1
ATOM 1410 O O . TYR A 1 183 ? 26.047 -17.938 -17.5 1 96.81 183 TYR A O 1
ATOM 1418 N N . TRP A 1 184 ? 24.625 -16.344 -18.203 1 97.56 184 TRP A N 1
ATOM 1419 C CA . TRP A 1 184 ? 25.266 -16.391 -19.5 1 97.56 184 TRP A CA 1
ATOM 1420 C C . TRP A 1 184 ? 25.188 -15.039 -20.203 1 97.56 184 TRP A C 1
ATOM 1422 O O . TRP A 1 184 ? 25.859 -14.805 -21.203 1 97.56 184 TRP A O 1
ATOM 1432 N N . LEU A 1 185 ? 24.359 -14.117 -19.766 1 98 185 LEU A N 1
ATOM 1433 C CA . LEU A 1 185 ? 24.203 -12.773 -20.312 1 98 185 LEU A CA 1
ATOM 1434 C C . LEU A 1 185 ? 24.516 -11.719 -19.25 1 98 185 LEU A C 1
ATOM 1436 O O . LEU A 1 185 ? 23.969 -11.758 -18.156 1 98 185 LEU A O 1
ATOM 1440 N N . PRO A 1 186 ? 25.5 -10.797 -19.562 1 97.88 186 PRO A N 1
ATOM 1441 C CA . PRO A 1 186 ? 25.656 -9.672 -18.641 1 97.88 186 PRO A CA 1
ATOM 1442 C C . PRO A 1 186 ? 24.531 -8.641 -18.75 1 97.88 186 PRO A C 1
ATOM 1444 O O . PRO A 1 186 ? 24.375 -8.016 -19.812 1 97.88 186 PRO A O 1
ATOM 1447 N N . LEU A 1 187 ? 23.734 -8.445 -17.781 1 97.81 187 LEU A N 1
ATOM 1448 C CA . LEU A 1 187 ? 22.578 -7.551 -17.844 1 97.81 187 LEU A CA 1
ATOM 1449 C C . LEU A 1 187 ? 22.031 -7.266 -16.453 1 97.81 187 LEU A C 1
ATOM 1451 O O . LEU A 1 187 ? 22.516 -7.816 -15.461 1 97.81 187 LEU A O 1
ATOM 1455 N N . VAL A 1 188 ? 21.125 -6.262 -16.375 1 97.19 188 VAL A N 1
ATOM 1456 C CA . VAL A 1 188 ? 20.312 -6.078 -15.18 1 97.19 188 VAL A CA 1
ATOM 1457 C C . VAL A 1 188 ? 19.203 -7.125 -15.141 1 97.19 188 VAL A C 1
ATOM 1459 O O . VAL A 1 188 ? 18.203 -7.008 -15.867 1 97.19 188 VAL A O 1
ATOM 1462 N N . ASP A 1 189 ? 19.328 -8.109 -14.242 1 97.44 189 ASP A N 1
ATOM 1463 C CA . ASP A 1 189 ? 18.5 -9.312 -14.297 1 97.44 189 ASP A CA 1
ATOM 1464 C C . ASP A 1 189 ? 17.266 -9.164 -13.398 1 97.44 189 ASP A C 1
ATOM 1466 O O . ASP A 1 189 ? 17.047 -9.984 -12.508 1 97.44 189 ASP A O 1
ATOM 1470 N N . PHE A 1 190 ? 16.438 -8.133 -13.688 1 96.62 190 PHE A N 1
ATOM 1471 C CA . PHE A 1 190 ? 15.172 -7.867 -13.008 1 96.62 190 PHE A CA 1
ATOM 1472 C C . PHE A 1 190 ? 14.086 -7.477 -14.008 1 96.62 190 PHE A C 1
ATOM 1474 O O . PHE A 1 190 ? 14.391 -6.996 -15.102 1 96.62 190 PHE A O 1
ATOM 1481 N N . PRO A 1 191 ? 12.812 -7.668 -13.648 1 97 191 PRO A N 1
ATOM 1482 C CA . PRO A 1 191 ? 11.727 -7.453 -14.609 1 97 191 PRO A CA 1
ATOM 1483 C C . PRO A 1 191 ? 11.68 -6.027 -15.141 1 97 191 PRO A C 1
ATOM 1485 O O . PRO A 1 191 ? 11.336 -5.812 -16.312 1 97 191 PRO A O 1
ATOM 1488 N N . ALA A 1 192 ? 12.047 -5.102 -14.352 1 94.88 192 ALA A N 1
ATOM 1489 C CA . ALA A 1 192 ? 11.906 -3.695 -14.719 1 94.88 192 ALA A CA 1
ATOM 1490 C C . ALA A 1 192 ? 12.859 -3.33 -15.859 1 94.88 192 ALA A C 1
ATOM 1492 O O . ALA A 1 192 ? 12.586 -2.404 -16.625 1 94.88 192 ALA A O 1
ATOM 1493 N N . ALA A 1 193 ? 14.016 -3.99 -15.93 1 96.06 193 ALA A N 1
ATOM 1494 C CA . ALA A 1 193 ? 14.961 -3.754 -17.016 1 96.06 193 ALA A CA 1
ATOM 1495 C C . ALA A 1 193 ? 14.57 -4.543 -18.266 1 96.06 193 ALA A C 1
ATOM 1497 O O . ALA A 1 193 ? 14.609 -5.777 -18.25 1 96.06 193 ALA A O 1
ATOM 1498 N N . ARG A 1 194 ? 14.148 -3.848 -19.297 1 97.19 194 ARG A N 1
ATOM 1499 C CA . ARG A 1 194 ? 13.695 -4.496 -20.516 1 97.19 194 ARG A CA 1
ATOM 1500 C C . ARG A 1 194 ? 14.461 -3.98 -21.734 1 97.19 194 ARG A C 1
ATOM 1502 O O . ARG A 1 194 ? 14.789 -2.793 -21.797 1 97.19 194 ARG A O 1
ATOM 1509 N N . THR A 1 195 ? 14.734 -4.84 -22.656 1 98.06 195 THR A N 1
ATOM 1510 C CA . THR A 1 195 ? 15.523 -4.484 -23.828 1 98.06 195 THR A CA 1
ATOM 1511 C C . THR A 1 195 ? 14.883 -5.039 -25.094 1 98.06 195 THR A C 1
ATOM 1513 O O . THR A 1 195 ? 14.219 -6.078 -25.062 1 98.06 195 THR A O 1
ATOM 1516 N N . THR A 1 196 ? 15.031 -4.328 -26.172 1 98.38 196 THR A N 1
ATOM 1517 C CA . THR A 1 196 ? 14.844 -4.977 -27.469 1 98.38 196 THR A CA 1
ATOM 1518 C C . THR A 1 196 ? 16 -5.914 -27.781 1 98.38 196 THR A C 1
ATOM 1520 O O . THR A 1 196 ? 17.047 -5.859 -27.125 1 98.38 196 THR A O 1
ATOM 1523 N N . LEU A 1 197 ? 15.781 -6.82 -28.734 1 98.75 197 LEU A N 1
ATOM 1524 C CA . LEU A 1 197 ? 16.766 -7.883 -28.906 1 98.75 197 LEU A CA 1
ATOM 1525 C C . LEU A 1 197 ? 17.109 -8.086 -30.375 1 98.75 197 LEU A C 1
ATOM 1527 O O . LEU A 1 197 ? 16.234 -7.98 -31.234 1 98.75 197 LEU A O 1
ATOM 1531 N N . SER A 1 198 ? 18.359 -8.336 -30.672 1 98.75 198 SER A N 1
ATOM 1532 C CA . SER A 1 198 ? 18.859 -8.883 -31.922 1 98.75 198 SER A CA 1
ATOM 1533 C C . SER A 1 198 ? 19.766 -10.086 -31.672 1 98.75 198 SER A C 1
ATOM 1535 O O . SER A 1 198 ? 20.609 -10.062 -30.781 1 98.75 198 SER A O 1
ATOM 1537 N N . PHE A 1 199 ? 19.547 -11.125 -32.5 1 98.81 199 PHE A N 1
ATOM 1538 C CA . PHE A 1 199 ? 20.297 -12.359 -32.312 1 98.81 199 PHE A CA 1
ATOM 1539 C C . PHE A 1 199 ? 21.047 -12.734 -33.594 1 98.81 199 PHE A C 1
ATOM 1541 O O . PHE A 1 199 ? 20.516 -12.578 -34.688 1 98.81 199 PHE A O 1
ATOM 1548 N N . ALA A 1 200 ? 22.266 -13.164 -33.469 1 98.81 200 ALA A N 1
ATOM 1549 C CA . ALA A 1 200 ? 23.047 -13.922 -34.438 1 98.81 200 ALA A CA 1
ATOM 1550 C C . ALA A 1 200 ? 23.547 -15.234 -33.844 1 98.81 200 ALA A C 1
ATOM 1552 O O . ALA A 1 200 ? 24.547 -15.242 -33.125 1 98.81 200 ALA A O 1
ATOM 1553 N N . LEU A 1 201 ? 22.906 -16.344 -34.25 1 98.81 201 LEU A N 1
ATOM 1554 C CA . LEU A 1 201 ? 23.219 -17.641 -33.656 1 98.81 201 LEU A CA 1
ATOM 1555 C C . LEU A 1 201 ? 23.969 -18.516 -34.656 1 98.81 201 LEU A C 1
ATOM 1557 O O . LEU A 1 201 ? 23.406 -18.953 -35.656 1 98.81 201 LEU A O 1
ATOM 1561 N N . THR A 1 202 ? 25.188 -18.828 -34.344 1 98.62 202 THR A N 1
ATOM 1562 C CA . THR A 1 202 ? 26.016 -19.641 -35.188 1 98.62 202 THR A CA 1
ATOM 1563 C C . THR A 1 202 ? 26.172 -21.062 -34.625 1 98.62 202 THR A C 1
ATOM 1565 O O . THR A 1 202 ? 26.469 -21.234 -33.469 1 98.62 202 THR A O 1
ATOM 1568 N N . ALA A 1 203 ? 25.953 -22.078 -35.469 1 98.06 203 ALA A N 1
ATOM 1569 C CA . ALA A 1 203 ? 26.094 -23.484 -35.125 1 98.06 203 ALA A CA 1
ATOM 1570 C C . ALA A 1 203 ? 26.406 -24.312 -36.375 1 98.06 203 ALA A C 1
ATOM 1572 O O . ALA A 1 203 ? 26.359 -23.812 -37.5 1 98.06 203 ALA A O 1
ATOM 1573 N N . PRO A 1 204 ? 26.828 -25.594 -36.156 1 96 204 PRO A N 1
ATOM 1574 C CA . PRO A 1 204 ? 26.969 -26.469 -37.312 1 96 204 PRO A CA 1
ATOM 1575 C C . PRO A 1 204 ? 25.734 -26.484 -38.188 1 96 204 PRO A C 1
ATOM 1577 O O . PRO A 1 204 ? 24.609 -26.422 -37.688 1 96 204 PRO A O 1
ATOM 1580 N N . GLN A 1 205 ? 25.906 -26.641 -39.438 1 95.25 205 GLN A N 1
ATOM 1581 C CA . GLN A 1 205 ? 24.859 -26.422 -40.406 1 95.25 205 GLN A CA 1
ATOM 1582 C C . GLN A 1 205 ? 23.719 -27.422 -40.25 1 95.25 205 GLN A C 1
ATOM 1584 O O . GLN A 1 205 ? 22.578 -27.141 -40.625 1 95.25 205 GLN A O 1
ATOM 1589 N N . GLU A 1 206 ? 23.922 -28.516 -39.719 1 93.56 206 GLU A N 1
ATOM 1590 C CA . GLU A 1 206 ? 22.906 -29.547 -39.531 1 93.56 206 GLU A CA 1
ATOM 1591 C C . GLU A 1 206 ? 21.938 -29.188 -38.406 1 93.56 206 GLU A C 1
ATOM 1593 O O . GLU A 1 206 ? 20.859 -29.781 -38.312 1 93.56 206 GLU A O 1
ATOM 1598 N N . TYR A 1 207 ? 22.312 -28.25 -37.562 1 96.75 207 TYR A N 1
ATOM 1599 C CA . TYR A 1 207 ? 21.469 -27.875 -36.438 1 96.75 207 TYR A CA 1
ATOM 1600 C C . TYR A 1 207 ? 20.547 -26.719 -36.781 1 96.75 207 TYR A C 1
ATOM 1602 O O . TYR A 1 207 ? 20.844 -25.953 -37.719 1 96.75 207 TYR A O 1
ATOM 1610 N N . LEU A 1 208 ? 19.422 -26.703 -36.188 1 97.5 208 LEU A N 1
ATOM 1611 C CA . LEU A 1 208 ? 18.5 -25.578 -36.281 1 97.5 208 LEU A CA 1
ATOM 1612 C C . LEU A 1 208 ? 18.656 -24.641 -35.094 1 97.5 208 LEU A C 1
ATOM 1614 O O . LEU A 1 208 ? 19 -25.062 -34 1 97.5 208 LEU A O 1
ATOM 1618 N N . ALA A 1 209 ? 18.469 -23.328 -35.344 1 98.56 209 ALA A N 1
ATOM 1619 C CA . ALA A 1 209 ? 18.578 -22.312 -34.281 1 98.56 209 ALA A CA 1
ATOM 1620 C C . ALA A 1 209 ? 17.328 -21.438 -34.219 1 98.56 209 ALA A C 1
ATOM 1622 O O . ALA A 1 209 ? 16.797 -21.047 -35.281 1 98.56 209 ALA A O 1
ATOM 1623 N N . TYR A 1 210 ? 16.797 -21.188 -33 1 98.69 210 TYR A N 1
ATOM 1624 C CA . TYR A 1 210 ? 15.609 -20.391 -32.75 1 98.69 210 TYR A CA 1
ATOM 1625 C C . TYR A 1 210 ? 15.828 -19.391 -31.625 1 98.69 210 TYR A C 1
ATOM 1627 O O . TYR A 1 210 ? 16.672 -19.625 -30.734 1 98.69 210 TYR A O 1
ATOM 1635 N N . ALA A 1 211 ? 15.133 -18.297 -31.641 1 98.75 211 ALA A N 1
ATOM 1636 C CA . ALA A 1 211 ? 15.172 -17.297 -30.578 1 98.75 211 ALA A CA 1
ATOM 1637 C C . ALA A 1 211 ? 13.891 -16.469 -30.562 1 98.75 211 ALA A C 1
ATOM 1639 O O . ALA A 1 211 ? 12.977 -16.703 -31.359 1 98.75 211 ALA A O 1
ATOM 1640 N N . ASN A 1 212 ? 13.781 -15.547 -29.609 1 98.62 212 ASN A N 1
ATOM 1641 C CA . ASN A 1 212 ? 12.68 -14.602 -29.578 1 98.62 212 ASN A CA 1
ATOM 1642 C C . ASN A 1 212 ? 12.602 -13.797 -30.875 1 98.62 212 ASN A C 1
ATOM 1644 O O . ASN A 1 212 ? 13.625 -13.492 -31.484 1 98.62 212 ASN A O 1
ATOM 1648 N N . GLY A 1 213 ? 11.336 -13.438 -31.25 1 98.5 213 GLY A N 1
ATOM 1649 C CA . GLY A 1 213 ? 11.156 -12.414 -32.281 1 98.5 213 GLY A CA 1
ATOM 1650 C C . GLY A 1 213 ? 11.086 -12.977 -33.688 1 98.5 213 GLY A C 1
ATOM 1651 O O . GLY A 1 213 ? 10.938 -14.188 -33.875 1 98.5 213 GLY A O 1
ATOM 1652 N N . ALA A 1 214 ? 11.219 -12.086 -34.656 1 98.38 214 ALA A N 1
ATOM 1653 C CA . ALA A 1 214 ? 11.023 -12.414 -36.062 1 98.38 214 ALA A CA 1
ATOM 1654 C C . ALA A 1 214 ? 12.305 -12.945 -36.688 1 98.38 214 ALA A C 1
ATOM 1656 O O . ALA A 1 214 ? 13.398 -12.461 -36.375 1 98.38 214 ALA A O 1
ATOM 1657 N N . PHE A 1 215 ? 12.117 -13.93 -37.531 1 98 215 PHE A N 1
ATOM 1658 C CA . PHE A 1 215 ? 13.219 -14.438 -38.312 1 98 215 PHE A CA 1
ATOM 1659 C C . PHE A 1 215 ? 13.734 -13.367 -39.281 1 98 215 PHE A C 1
ATOM 1661 O O . PHE A 1 215 ? 12.945 -12.75 -40 1 98 215 PHE A O 1
ATOM 1668 N N . GLN A 1 216 ? 15.078 -13.203 -39.25 1 98.19 216 GLN A N 1
ATOM 1669 C CA . GLN A 1 216 ? 15.68 -12.148 -40.062 1 98.19 216 GLN A CA 1
ATOM 1670 C C . GLN A 1 216 ? 16.484 -12.742 -41.219 1 98.19 216 GLN A C 1
ATOM 1672 O O . GLN A 1 216 ? 16.969 -12.008 -42.094 1 98.19 216 GLN A O 1
ATOM 1677 N N . GLY A 1 217 ? 16.75 -13.969 -41.188 1 97.19 217 GLY A N 1
ATOM 1678 C CA . GLY A 1 217 ? 17.516 -14.617 -42.25 1 97.19 217 GLY A CA 1
ATOM 1679 C C . GLY A 1 217 ? 18.625 -15.508 -41.719 1 97.19 217 GLY A C 1
ATOM 1680 O O . GLY A 1 217 ? 18.828 -15.617 -40.5 1 97.19 217 GLY A O 1
ATOM 1681 N N . GLU A 1 218 ? 19.188 -16.281 -42.562 1 96.38 218 GLU A N 1
ATOM 1682 C CA . GLU A 1 218 ? 20.297 -17.156 -42.219 1 96.38 218 GLU A CA 1
ATOM 1683 C C . GLU A 1 218 ? 21.422 -17.047 -43.25 1 96.38 218 GLU A C 1
ATOM 1685 O O . GLU A 1 218 ? 21.188 -16.719 -44.406 1 96.38 218 GLU A O 1
ATOM 1690 N N . LEU A 1 219 ? 22.625 -17.25 -42.812 1 96.5 219 LEU A N 1
ATOM 1691 C CA . LEU A 1 219 ? 23.828 -17.266 -43.625 1 96.5 219 LEU A CA 1
ATOM 1692 C C . LEU A 1 219 ? 24.641 -18.547 -43.406 1 96.5 219 LEU A C 1
ATOM 1694 O O . LEU A 1 219 ? 25.047 -18.828 -42.281 1 96.5 219 LEU A O 1
ATOM 1698 N N . VAL A 1 220 ? 24.891 -19.234 -44.469 1 95.62 220 VAL A N 1
ATOM 1699 C CA . VAL A 1 220 ? 25.656 -20.469 -44.375 1 95.62 220 VAL A CA 1
ATOM 1700 C C . VAL A 1 220 ? 27.109 -20.188 -44.75 1 95.62 220 VAL A C 1
ATOM 1702 O O . VAL A 1 220 ? 27.391 -19.531 -45.75 1 95.62 220 VAL A O 1
ATOM 1705 N N . ASN A 1 221 ? 27.969 -20.641 -43.938 1 94.88 221 ASN A N 1
ATOM 1706 C CA . ASN A 1 221 ? 29.391 -20.625 -44.219 1 94.88 221 ASN A CA 1
ATOM 1707 C C . ASN A 1 221 ? 29.891 -22.016 -44.594 1 94.88 221 ASN A C 1
ATOM 1709 O O . ASN A 1 221 ? 30.312 -22.797 -43.75 1 94.88 221 ASN A O 1
ATOM 1713 N N . ALA A 1 222 ? 30.125 -22.25 -45.812 1 90.75 222 ALA A N 1
ATOM 1714 C CA . ALA A 1 222 ? 30.484 -23.578 -46.312 1 90.75 222 ALA A CA 1
ATOM 1715 C C . ALA A 1 222 ? 31.906 -23.938 -45.938 1 90.75 222 ALA A C 1
ATOM 1717 O O . ALA A 1 222 ? 32.219 -25.109 -45.75 1 90.75 222 ALA A O 1
ATOM 1718 N N . SER A 1 223 ? 32.656 -22.953 -45.906 1 92.12 223 SER A N 1
ATOM 1719 C CA . SER A 1 223 ? 34.062 -23.203 -45.625 1 92.12 223 SER A CA 1
ATOM 1720 C C . SER A 1 223 ? 34.281 -23.844 -44.281 1 92.12 223 SER A C 1
ATOM 1722 O O . SER A 1 223 ? 35.125 -24.703 -44.094 1 92.12 223 SER A O 1
ATOM 1724 N N . ASN A 1 224 ? 33.438 -23.562 -43.344 1 92 224 ASN A N 1
ATOM 1725 C CA . ASN A 1 224 ? 33.625 -24.125 -42.031 1 92 224 ASN A CA 1
ATOM 1726 C C . ASN A 1 224 ? 32.438 -24.938 -41.562 1 92 224 ASN A C 1
ATOM 1728 O O . ASN A 1 224 ? 32.375 -25.391 -40.406 1 92 224 ASN A O 1
ATOM 1732 N N . GLY A 1 225 ? 31.453 -25.047 -42.469 1 95.38 225 GLY A N 1
ATOM 1733 C CA . GLY A 1 225 ? 30.312 -25.922 -42.188 1 95.38 225 GLY A CA 1
ATOM 1734 C C . GLY A 1 225 ? 29.344 -25.359 -41.188 1 95.38 225 GLY A C 1
ATOM 1735 O O . GLY A 1 225 ? 28.609 -26.109 -40.531 1 95.38 225 GLY A O 1
ATOM 1736 N N . THR A 1 226 ? 29.297 -24.078 -40.938 1 97.06 226 THR A N 1
ATOM 1737 C CA . THR A 1 226 ? 28.438 -23.469 -39.938 1 97.06 226 THR A CA 1
ATOM 1738 C C . THR A 1 226 ? 27.328 -22.656 -40.594 1 97.06 226 THR A C 1
ATOM 1740 O O . THR A 1 226 ? 27.391 -22.359 -41.781 1 97.06 226 THR A O 1
ATOM 1743 N N . ARG A 1 227 ? 26.25 -22.422 -39.875 1 97.69 227 ARG A N 1
ATOM 1744 C CA . ARG A 1 227 ? 25.125 -21.562 -40.219 1 97.69 227 ARG A CA 1
ATOM 1745 C C . ARG A 1 227 ? 24.844 -20.531 -39.156 1 97.69 227 ARG A C 1
ATOM 1747 O O . ARG A 1 227 ? 24.844 -20.859 -37.969 1 97.69 227 ARG A O 1
ATOM 1754 N N . THR A 1 228 ? 24.734 -19.312 -39.562 1 98.44 228 THR A N 1
ATOM 1755 C CA . THR A 1 228 ? 24.328 -18.25 -38.656 1 98.44 228 THR A CA 1
ATOM 1756 C C . THR A 1 228 ? 22.875 -17.859 -38.906 1 98.44 228 THR A C 1
ATOM 1758 O O . THR A 1 228 ? 22.531 -17.391 -40 1 98.44 228 THR A O 1
ATOM 1761 N N . THR A 1 229 ? 22.031 -18.078 -38 1 98.69 229 THR A N 1
ATOM 1762 C CA . THR A 1 229 ? 20.625 -17.719 -38.062 1 98.69 229 THR A CA 1
ATOM 1763 C C . THR A 1 229 ? 20.344 -16.438 -37.25 1 98.69 229 THR A C 1
ATOM 1765 O O . THR A 1 229 ? 20.781 -16.312 -36.125 1 98.69 229 THR A O 1
ATOM 1768 N N . ARG A 1 230 ? 19.547 -15.508 -37.781 1 98.69 230 ARG A N 1
ATOM 1769 C CA . ARG A 1 230 ? 19.312 -14.211 -37.156 1 98.69 230 ARG A CA 1
ATOM 1770 C C . ARG A 1 230 ? 17.844 -14.008 -36.812 1 98.69 230 ARG A C 1
ATOM 1772 O O . ARG A 1 230 ? 16.969 -14.398 -37.594 1 98.69 230 ARG A O 1
ATOM 1779 N N . TYR A 1 231 ? 17.547 -13.469 -35.656 1 98.75 231 TYR A N 1
ATOM 1780 C CA . TYR A 1 231 ? 16.219 -13.07 -35.188 1 98.75 231 TYR A CA 1
ATOM 1781 C C . TYR A 1 231 ? 16.266 -11.672 -34.562 1 98.75 231 TYR A C 1
ATOM 1783 O O . TYR A 1 231 ? 17.328 -11.172 -34.219 1 98.75 231 TYR A O 1
ATOM 1791 N N . ALA A 1 232 ? 15.078 -11.031 -34.5 1 98.69 232 ALA A N 1
ATOM 1792 C CA . ALA A 1 232 ? 14.984 -9.719 -33.844 1 98.69 232 ALA A CA 1
ATOM 1793 C C . ALA A 1 232 ? 13.625 -9.547 -33.156 1 98.69 232 ALA A C 1
ATOM 1795 O O . ALA A 1 232 ? 12.602 -9.977 -33.688 1 98.69 232 ALA A O 1
ATOM 1796 N N . LEU A 1 233 ? 13.633 -8.977 -31.969 1 98.38 233 LEU A N 1
ATOM 1797 C CA . LEU A 1 233 ? 12.43 -8.617 -31.234 1 98.38 233 LEU A CA 1
ATOM 1798 C C . LEU A 1 233 ? 12.398 -7.121 -30.953 1 98.38 233 LEU A C 1
ATOM 1800 O O . LEU A 1 233 ? 13.242 -6.602 -30.219 1 98.38 233 LEU A O 1
ATOM 1804 N N . SER A 1 234 ? 11.398 -6.422 -31.422 1 96.69 234 SER A N 1
ATOM 1805 C CA . SER A 1 234 ? 11.312 -4.973 -31.297 1 96.69 234 SER A CA 1
ATOM 1806 C C . SER A 1 234 ? 10.586 -4.57 -30.016 1 96.69 234 SER A C 1
ATOM 1808 O O . SER A 1 234 ? 10.68 -3.424 -29.562 1 96.69 234 SER A O 1
ATOM 1810 N N . THR A 1 235 ? 9.859 -5.457 -29.438 1 95.38 235 THR A N 1
ATOM 1811 C CA . THR A 1 235 ? 9.195 -5.199 -28.172 1 95.38 235 THR A CA 1
ATOM 1812 C C . THR A 1 235 ? 10.164 -5.359 -27 1 95.38 235 THR A C 1
ATOM 1814 O O . THR A 1 235 ? 10.891 -6.355 -26.938 1 95.38 235 THR A O 1
ATOM 1817 N N . PRO A 1 236 ? 10.188 -4.352 -26.062 1 96.56 236 PRO A N 1
ATOM 1818 C CA . PRO A 1 236 ? 11.055 -4.527 -24.906 1 96.56 236 PRO A CA 1
ATOM 1819 C C . PRO A 1 236 ? 10.758 -5.812 -24.141 1 96.56 236 PRO A C 1
ATOM 1821 O O . PRO A 1 236 ? 9.602 -6.105 -23.828 1 96.56 236 PRO A O 1
ATOM 1824 N N . CYS A 1 237 ? 11.789 -6.551 -23.859 1 98 237 CYS A N 1
ATOM 1825 C CA . CYS A 1 237 ? 11.711 -7.879 -23.266 1 98 237 CYS A CA 1
ATOM 1826 C C . CYS A 1 237 ? 12.461 -7.938 -21.938 1 98 237 CYS A C 1
ATOM 1828 O O . CYS A 1 237 ? 13.633 -7.57 -21.859 1 98 237 CYS A O 1
ATOM 1830 N N . PRO A 1 238 ? 11.734 -8.305 -20.859 1 97.75 238 PRO A N 1
ATOM 1831 C CA . PRO A 1 238 ? 12.5 -8.531 -19.625 1 97.75 238 PRO A CA 1
ATOM 1832 C C . PRO A 1 238 ? 13.469 -9.711 -19.75 1 97.75 238 PRO A C 1
ATOM 1834 O O . PRO A 1 238 ? 13.289 -10.578 -20.609 1 97.75 238 PRO A O 1
ATOM 1837 N N . SER A 1 239 ? 14.445 -9.75 -18.859 1 97.56 239 SER A N 1
ATOM 1838 C CA . SER A 1 239 ? 15.531 -10.719 -18.953 1 97.56 239 SER A CA 1
ATOM 1839 C C . SER A 1 239 ? 15.008 -12.148 -18.781 1 97.56 239 SER A C 1
ATOM 1841 O O . SER A 1 239 ? 15.523 -13.078 -19.406 1 97.56 239 SER A O 1
ATOM 1843 N N . TYR A 1 240 ? 13.977 -12.367 -17.969 1 97.19 240 TYR A N 1
ATOM 1844 C CA . TYR A 1 240 ? 13.523 -13.719 -17.672 1 97.19 240 TYR A CA 1
ATOM 1845 C C . TYR A 1 240 ? 12.773 -14.32 -18.859 1 97.19 240 TYR A C 1
ATOM 1847 O O . TYR A 1 240 ? 12.445 -15.508 -18.844 1 97.19 240 TYR A O 1
ATOM 1855 N N . LEU A 1 241 ? 12.555 -13.547 -19.953 1 98.38 241 LEU A N 1
ATOM 1856 C CA . LEU A 1 241 ? 11.805 -14.047 -21.094 1 98.38 241 LEU A CA 1
ATOM 1857 C C . LEU A 1 241 ? 12.711 -14.164 -22.312 1 98.38 241 LEU A C 1
ATOM 1859 O O . LEU A 1 241 ? 12.25 -14.555 -23.391 1 98.38 241 LEU A O 1
ATOM 1863 N N . ILE A 1 242 ? 13.977 -13.844 -22.219 1 98.62 242 ILE A N 1
ATOM 1864 C CA . ILE A 1 242 ? 14.922 -14.047 -23.312 1 98.62 242 ILE A CA 1
ATOM 1865 C C . ILE A 1 242 ? 15.195 -15.539 -23.5 1 98.62 242 ILE A C 1
ATOM 1867 O O . ILE A 1 242 ? 15.5 -16.234 -22.531 1 98.62 242 ILE A O 1
ATOM 1871 N N . CYS A 1 243 ? 15.094 -16 -24.75 1 98.56 243 CYS A N 1
ATOM 1872 C CA . CYS A 1 243 ? 15.227 -17.438 -24.938 1 98.56 243 CYS A CA 1
ATOM 1873 C C . CYS A 1 243 ? 15.906 -17.766 -26.266 1 98.56 243 CYS A C 1
ATOM 1875 O O . CYS A 1 243 ? 15.633 -17.109 -27.281 1 98.56 243 CYS A O 1
ATOM 1877 N N . VAL A 1 244 ? 16.797 -18.75 -26.25 1 98.62 244 VAL A N 1
ATOM 1878 C CA . VAL A 1 244 ? 17.438 -19.312 -27.438 1 98.62 244 VAL A CA 1
ATOM 1879 C C . VAL A 1 244 ? 17.422 -20.828 -27.359 1 98.62 244 VAL A C 1
ATOM 1881 O O . VAL A 1 244 ? 17.453 -21.406 -26.266 1 98.62 244 VAL A O 1
ATOM 1884 N N . GLY A 1 245 ? 17.219 -21.516 -28.484 1 98.69 245 GLY A N 1
ATOM 1885 C CA . GLY A 1 245 ? 17.328 -22.969 -28.656 1 98.69 245 GLY A CA 1
ATOM 1886 C C . GLY A 1 245 ? 18.062 -23.359 -29.922 1 98.69 245 GLY A C 1
ATOM 1887 O O . GLY A 1 245 ? 17.703 -22.922 -31.016 1 98.69 245 GLY A O 1
ATOM 1888 N N . VAL A 1 246 ? 19.125 -24.172 -29.797 1 98.62 246 VAL A N 1
ATOM 1889 C CA . VAL A 1 246 ? 19.938 -24.609 -30.922 1 98.62 246 VAL A CA 1
ATOM 1890 C C . VAL A 1 246 ? 20.219 -26.094 -30.828 1 98.62 246 VAL A C 1
ATOM 1892 O O . VAL A 1 246 ? 20.625 -26.594 -29.766 1 98.62 246 VAL A O 1
ATOM 1895 N N . GLY A 1 247 ? 19.953 -26.812 -31.906 1 97.88 247 GLY A N 1
ATOM 1896 C CA . GLY A 1 247 ? 20.297 -28.234 -31.844 1 97.88 247 GLY A CA 1
ATOM 1897 C C . GLY A 1 247 ? 19.609 -29.047 -32.906 1 97.88 247 GLY A C 1
ATOM 1898 O O . GLY A 1 247 ? 19.188 -28.516 -33.938 1 97.88 247 GLY A O 1
ATOM 1899 N N . ASP A 1 248 ? 19.672 -30.391 -32.75 1 96.19 248 ASP A N 1
ATOM 1900 C CA . ASP A 1 248 ? 19.047 -31.359 -33.656 1 96.19 248 ASP A CA 1
ATOM 1901 C C . ASP A 1 248 ? 17.562 -31.547 -33.281 1 96.19 248 ASP A C 1
ATOM 1903 O O . ASP A 1 248 ? 17.234 -32.344 -32.406 1 96.19 248 ASP A O 1
ATOM 1907 N N . PHE A 1 249 ? 16.734 -30.828 -34.094 1 97 249 PHE A N 1
ATOM 1908 C CA . PHE A 1 249 ? 15.328 -30.766 -33.75 1 97 249 PHE A CA 1
ATOM 1909 C C . PHE A 1 249 ? 14.461 -31.328 -34.875 1 97 249 PHE A C 1
ATOM 1911 O O . PHE A 1 249 ? 14.867 -31.281 -36.031 1 97 249 PHE A O 1
ATOM 1918 N N . VAL A 1 250 ? 13.367 -31.906 -34.469 1 96.5 250 VAL A N 1
ATOM 1919 C CA . VAL A 1 250 ? 12.258 -32.125 -35.375 1 96.5 250 VAL A CA 1
ATOM 1920 C C . VAL A 1 250 ? 11.242 -30.984 -35.25 1 96.5 250 VAL A C 1
ATOM 1922 O O . VAL A 1 250 ? 11.055 -30.453 -34.156 1 96.5 250 VAL A O 1
ATOM 1925 N N . THR A 1 251 ? 10.602 -30.609 -36.375 1 96.94 251 THR A N 1
ATOM 1926 C CA . THR A 1 251 ? 9.672 -29.484 -36.375 1 96.94 251 THR A CA 1
ATOM 1927 C C . THR A 1 251 ? 8.375 -29.844 -37.062 1 96.94 251 THR A C 1
ATOM 1929 O O . THR A 1 251 ? 8.367 -30.641 -38 1 96.94 251 THR A O 1
ATOM 1932 N N . VAL A 1 252 ? 7.328 -29.297 -36.5 1 97.44 252 VAL A N 1
ATOM 1933 C CA . VAL A 1 252 ? 6.008 -29.422 -37.125 1 97.44 252 VAL A CA 1
ATOM 1934 C C . VAL A 1 252 ? 5.371 -28.047 -37.25 1 97.44 252 VAL A C 1
ATOM 1936 O O . VAL A 1 252 ? 5.285 -27.297 -36.281 1 97.44 252 VAL A O 1
ATOM 1939 N N . ASP A 1 253 ? 4.914 -27.703 -38.5 1 97.56 253 ASP A N 1
ATOM 1940 C CA . ASP A 1 253 ? 4.184 -26.453 -38.719 1 97.56 253 ASP A CA 1
ATOM 1941 C C . ASP A 1 253 ? 2.684 -26.656 -38.5 1 97.56 253 ASP A C 1
ATOM 1943 O O . ASP A 1 253 ? 2.111 -27.641 -39 1 97.56 253 ASP A O 1
ATOM 1947 N N . ASP A 1 254 ? 2.086 -25.844 -37.75 1 97.56 254 ASP A N 1
ATOM 1948 C CA . ASP A 1 254 ? 0.634 -25.797 -37.594 1 97.56 254 ASP A CA 1
ATOM 1949 C C . ASP A 1 254 ? 0.034 -24.672 -38.438 1 97.56 254 ASP A C 1
ATOM 1951 O O . ASP A 1 254 ? 0.758 -23.969 -39.156 1 97.56 254 ASP A O 1
ATOM 1955 N N . GLU A 1 255 ? -1.268 -24.531 -38.438 1 95.88 255 GLU A N 1
ATOM 1956 C CA . GLU A 1 255 ? -1.934 -23.484 -39.219 1 95.88 255 GLU A CA 1
ATOM 1957 C C . GLU A 1 255 ? -1.504 -22.094 -38.75 1 95.88 255 GLU A C 1
ATOM 1959 O O . GLU A 1 255 ? -1.2 -21.906 -37.562 1 95.88 255 GLU A O 1
ATOM 1964 N N . THR A 1 256 ? -1.432 -21.156 -39.688 1 96.31 256 THR A N 1
ATOM 1965 C CA . THR A 1 256 ? -1.182 -19.75 -39.375 1 96.31 256 THR A CA 1
ATOM 1966 C C . THR A 1 256 ? -2.463 -19.062 -38.906 1 96.31 256 THR A C 1
ATOM 1968 O O . THR A 1 256 ? -3.523 -19.25 -39.531 1 96.31 256 THR A O 1
ATOM 1971 N N . VAL A 1 257 ? -2.381 -18.375 -37.812 1 97.38 257 VAL A N 1
ATOM 1972 C CA . VAL A 1 257 ? -3.531 -17.641 -37.312 1 97.38 257 VAL A CA 1
ATOM 1973 C C . VAL A 1 257 ? -3.297 -16.141 -37.5 1 97.38 257 VAL A C 1
ATOM 1975 O O . VAL A 1 257 ? -2.365 -15.578 -36.906 1 97.38 257 VAL A O 1
ATOM 1978 N N . ASN A 1 258 ? -4.145 -15.445 -38.312 1 94.94 258 ASN A N 1
ATOM 1979 C CA . ASN A 1 258 ? -4.047 -14 -38.531 1 94.94 258 ASN A CA 1
ATOM 1980 C C . ASN A 1 258 ? -2.623 -13.586 -38.875 1 94.94 258 ASN A C 1
ATOM 1982 O O . ASN A 1 258 ? -2.09 -12.633 -38.312 1 94.94 258 ASN A O 1
ATOM 1986 N N . GLY A 1 259 ? -1.997 -14.352 -39.625 1 95.25 259 GLY A N 1
ATOM 1987 C CA . GLY A 1 259 ? -0.662 -14.039 -40.094 1 95.25 259 GLY A CA 1
ATOM 1988 C C . GLY A 1 259 ? 0.436 -14.5 -39.156 1 95.25 259 GLY A C 1
ATOM 1989 O O . GLY A 1 259 ? 1.621 -14.32 -39.438 1 95.25 259 GLY A O 1
ATOM 1990 N N . ILE A 1 260 ? 0.161 -15.102 -38.031 1 96.38 260 ILE A N 1
ATOM 1991 C CA . ILE A 1 260 ? 1.129 -15.539 -37.031 1 96.38 260 ILE A CA 1
ATOM 1992 C C . ILE A 1 260 ? 1.484 -17 -37.281 1 96.38 260 ILE A C 1
ATOM 1994 O O . ILE A 1 260 ? 0.659 -17.891 -37.062 1 96.38 260 ILE A O 1
ATOM 1998 N N . PRO A 1 261 ? 2.648 -17.312 -37.75 1 98 261 PRO A N 1
ATOM 1999 C CA . PRO A 1 261 ? 3.025 -18.719 -37.906 1 98 261 PRO A CA 1
ATOM 2000 C C . PRO A 1 261 ? 3.156 -19.438 -36.562 1 98 261 PRO A C 1
ATOM 2002 O O . PRO A 1 261 ? 3.643 -18.859 -35.594 1 98 261 PRO A O 1
ATOM 2005 N N . ILE A 1 262 ? 2.701 -20.656 -36.469 1 98.56 262 ILE A N 1
ATOM 2006 C CA . ILE A 1 262 ? 2.768 -21.516 -35.281 1 98.56 262 ILE A CA 1
ATOM 2007 C C . ILE A 1 262 ? 3.596 -22.75 -35.594 1 98.56 262 ILE A C 1
ATOM 2009 O O . ILE A 1 262 ? 3.398 -23.406 -36.625 1 98.56 262 ILE A O 1
ATOM 2013 N N . LYS A 1 263 ? 4.516 -23.109 -34.75 1 98.5 263 LYS A N 1
ATOM 2014 C CA . LYS A 1 263 ? 5.414 -24.234 -34.938 1 98.5 263 LYS A CA 1
ATOM 2015 C C . LYS A 1 263 ? 5.672 -24.969 -33.625 1 98.5 263 LYS A C 1
ATOM 2017 O O . LYS A 1 263 ? 5.738 -24.344 -32.562 1 98.5 263 LYS A O 1
ATOM 2022 N N . TYR A 1 264 ? 5.738 -26.297 -33.719 1 98.62 264 TYR A N 1
ATOM 2023 C CA . TYR A 1 264 ? 6.113 -27.141 -32.594 1 98.62 264 TYR A CA 1
ATOM 2024 C C . TYR A 1 264 ? 7.457 -27.812 -32.844 1 98.62 264 TYR A C 1
ATOM 2026 O O . TYR A 1 264 ? 7.695 -28.344 -33.938 1 98.62 264 TYR A O 1
ATOM 2034 N N . ILE A 1 265 ? 8.352 -27.703 -31.875 1 98.56 265 ILE A N 1
ATOM 2035 C CA . ILE A 1 265 ? 9.734 -28.156 -32.031 1 98.56 265 ILE A CA 1
ATOM 2036 C C . ILE A 1 265 ? 10.109 -29.078 -30.875 1 98.56 265 ILE A C 1
ATOM 2038 O O . ILE A 1 265 ? 9.719 -28.844 -29.734 1 98.56 265 ILE A O 1
ATOM 2042 N N . ALA A 1 266 ? 10.805 -30.188 -31.156 1 97.19 266 ALA A N 1
ATOM 2043 C CA . ALA A 1 266 ? 11.328 -31.094 -30.141 1 97.19 266 ALA A CA 1
ATOM 2044 C C . ALA A 1 266 ? 12.648 -31.719 -30.578 1 97.19 266 ALA A C 1
ATOM 2046 O O . ALA A 1 266 ? 12.984 -31.688 -31.766 1 97.19 266 ALA A O 1
ATOM 2047 N N . PRO A 1 267 ? 13.453 -32.156 -29.594 1 94.5 267 PRO A N 1
ATOM 2048 C CA . PRO A 1 267 ? 14.633 -32.906 -30.016 1 94.5 267 PRO A CA 1
ATOM 2049 C C . PRO A 1 267 ? 14.289 -34.062 -30.953 1 94.5 267 PRO A C 1
ATOM 2051 O O . PRO A 1 267 ? 13.234 -34.688 -30.812 1 94.5 267 PRO A O 1
ATOM 2054 N N . ARG A 1 268 ? 15.266 -34.375 -31.719 1 91.94 268 ARG A N 1
ATOM 2055 C CA . ARG A 1 268 ? 15.062 -35.469 -32.688 1 91.94 268 ARG A CA 1
ATOM 2056 C C . ARG A 1 268 ? 14.727 -36.781 -31.969 1 91.94 268 ARG A C 1
ATOM 2058 O O . ARG A 1 268 ? 15.352 -37.125 -30.969 1 91.94 268 ARG A O 1
ATOM 2065 N N . GLY A 1 269 ? 13.75 -37.531 -32.406 1 86.75 269 GLY A N 1
ATOM 2066 C CA . GLY A 1 269 ? 13.305 -38.75 -31.781 1 86.75 269 GLY A CA 1
ATOM 2067 C C . GLY A 1 269 ? 11.828 -38.75 -31.438 1 86.75 269 GLY A C 1
ATOM 2068 O O . GLY A 1 269 ? 11.203 -39.812 -31.359 1 86.75 269 GLY A O 1
ATOM 2069 N N . PHE A 1 270 ? 11.359 -37.562 -31.156 1 92 270 PHE A N 1
ATOM 2070 C CA . PHE A 1 270 ? 9.914 -37.469 -30.953 1 92 270 PHE A CA 1
ATOM 2071 C C . PHE A 1 270 ? 9.172 -37.469 -32.281 1 92 270 PHE A C 1
ATOM 2073 O O . PHE A 1 270 ? 9.727 -37.062 -33.312 1 92 270 PHE A O 1
ATOM 2080 N N . SER A 1 271 ? 7.93 -37.938 -32.219 1 93.19 271 SER A N 1
ATOM 2081 C CA . SER A 1 271 ? 7.16 -38.031 -33.438 1 93.19 271 SER A CA 1
ATOM 2082 C C . SER A 1 271 ? 6.395 -36.719 -33.719 1 93.19 271 SER A C 1
ATOM 2084 O O . SER A 1 271 ? 5.895 -36.094 -32.781 1 93.19 271 SER A O 1
ATOM 2086 N N . GLU A 1 272 ? 6.27 -36.438 -35 1 96.12 272 GLU A N 1
ATOM 2087 C CA . GLU A 1 272 ? 5.48 -35.281 -35.375 1 96.12 272 GLU A CA 1
ATOM 2088 C C . GLU A 1 272 ? 4.023 -35.438 -34.938 1 96.12 272 GLU A C 1
ATOM 2090 O O . GLU A 1 272 ? 3.383 -34.438 -34.562 1 96.12 272 GLU A O 1
ATOM 2095 N N . LYS A 1 273 ? 3.562 -36.594 -35.031 1 96.75 273 LYS A N 1
ATOM 2096 C CA . LYS A 1 273 ? 2.182 -36.875 -34.625 1 96.75 273 LYS A CA 1
ATOM 2097 C C . LYS A 1 273 ? 1.967 -36.594 -33.156 1 96.75 273 LYS A C 1
ATOM 2099 O O . LYS A 1 273 ? 0.927 -36.094 -32.75 1 96.75 273 LYS A O 1
ATOM 2104 N N . ASP A 1 274 ? 2.904 -37 -32.344 1 96.75 274 ASP A N 1
ATOM 2105 C CA . ASP A 1 274 ? 2.803 -36.75 -30.891 1 96.75 274 ASP A CA 1
ATOM 2106 C C . ASP A 1 274 ? 2.836 -35.25 -30.578 1 96.75 274 ASP A C 1
ATOM 2108 O O . ASP A 1 274 ? 2.123 -34.781 -29.688 1 96.75 274 ASP A O 1
ATOM 2112 N N . LEU A 1 275 ? 3.688 -34.5 -31.312 1 97.94 275 LEU A N 1
ATOM 2113 C CA . LEU A 1 275 ? 3.762 -33.062 -31.125 1 97.94 275 LEU A CA 1
ATOM 2114 C C . LEU A 1 275 ? 2.436 -32.406 -31.469 1 97.94 275 LEU A C 1
ATOM 2116 O O . LEU A 1 275 ? 1.944 -31.547 -30.734 1 97.94 275 LEU A O 1
ATOM 2120 N N . MET A 1 276 ? 1.867 -32.844 -32.594 1 97.75 276 MET A N 1
ATOM 2121 C CA . MET A 1 276 ? 0.582 -32.281 -33 1 97.75 276 MET A CA 1
ATOM 2122 C C . MET A 1 276 ? -0.513 -32.625 -32 1 97.75 276 MET A C 1
ATOM 2124 O O . MET A 1 276 ? -1.374 -31.812 -31.703 1 97.75 276 MET A O 1
ATOM 2128 N N . ARG A 1 277 ? -0.491 -33.875 -31.547 1 96.94 277 ARG A N 1
ATOM 2129 C CA . ARG A 1 277 ? -1.455 -34.312 -30.547 1 96.94 277 ARG A CA 1
ATOM 2130 C C . ARG A 1 277 ? -1.335 -33.5 -29.266 1 96.94 277 ARG A C 1
ATOM 2132 O O . ARG A 1 277 ? -2.34 -33.188 -28.625 1 96.94 277 ARG A O 1
ATOM 2139 N N . THR A 1 278 ? -0.154 -33.156 -28.922 1 97.81 278 THR A N 1
ATOM 2140 C CA . THR A 1 278 ? 0.134 -32.469 -27.672 1 97.81 278 THR A CA 1
ATOM 2141 C C . THR A 1 278 ? -0.265 -30.984 -27.75 1 97.81 278 THR A C 1
ATOM 2143 O O . THR A 1 278 ? -0.882 -30.453 -26.828 1 97.81 278 THR A O 1
ATOM 2146 N N . PHE A 1 279 ? -0.011 -30.266 -28.906 1 98.06 279 PHE A N 1
ATOM 2147 C CA . PHE A 1 279 ? -0.086 -28.812 -28.938 1 98.06 279 PHE A CA 1
ATOM 2148 C C . PHE A 1 279 ? -1.108 -28.344 -29.969 1 98.06 279 PHE A C 1
ATOM 2150 O O . PHE A 1 279 ? -1.34 -27.156 -30.125 1 98.06 279 PHE A O 1
ATOM 2157 N N . GLY A 1 280 ? -1.8 -29.203 -30.609 1 97.06 280 GLY A N 1
ATOM 2158 C CA . GLY A 1 280 ? -2.58 -28.938 -31.797 1 97.06 280 GLY A CA 1
ATOM 2159 C C . GLY A 1 280 ? -3.76 -28.016 -31.547 1 97.06 280 GLY A C 1
ATOM 2160 O O . GLY A 1 280 ? -4.379 -27.516 -32.5 1 97.06 280 GLY A O 1
ATOM 2161 N N . ARG A 1 281 ? -4.066 -27.609 -30.344 1 97.19 281 ARG A N 1
ATOM 2162 C CA . ARG A 1 281 ? -5.184 -26.719 -30.031 1 97.19 281 ARG A CA 1
ATOM 2163 C C . ARG A 1 281 ? -4.715 -25.281 -29.938 1 97.19 281 ARG A C 1
ATOM 2165 O O . ARG A 1 281 ? -5.52 -24.375 -29.703 1 97.19 281 ARG A O 1
ATOM 2172 N N . THR A 1 282 ? -3.469 -25.016 -30.188 1 98.38 282 THR A N 1
ATOM 2173 C CA . THR A 1 282 ? -2.844 -23.703 -30.031 1 98.38 282 THR A CA 1
ATOM 2174 C C . THR A 1 282 ? -3.541 -22.672 -30.906 1 98.38 282 THR A C 1
ATOM 2176 O O . THR A 1 282 ? -3.871 -21.578 -30.438 1 98.38 282 THR A O 1
ATOM 2179 N N . PRO A 1 283 ? -3.889 -22.953 -32.219 1 98.44 283 PRO A N 1
ATOM 2180 C CA . PRO A 1 283 ? -4.562 -21.953 -33.031 1 98.44 283 PRO A CA 1
ATOM 2181 C C . PRO A 1 283 ? -5.91 -21.531 -32.469 1 98.44 283 PRO A C 1
ATOM 2183 O O . PRO A 1 283 ? -6.223 -20.328 -32.438 1 98.44 283 PRO A O 1
ATOM 2186 N N . ALA A 1 284 ? -6.652 -22.453 -32 1 98.06 284 ALA A N 1
ATOM 2187 C CA . ALA A 1 284 ? -7.957 -22.141 -31.422 1 98.06 284 ALA A CA 1
ATOM 2188 C C . ALA A 1 284 ? -7.812 -21.266 -30.172 1 98.06 284 ALA A C 1
ATOM 2190 O O . ALA A 1 284 ? -8.641 -20.391 -29.938 1 98.06 284 ALA A O 1
ATOM 2191 N N . MET A 1 285 ? -6.828 -21.516 -29.406 1 98.38 285 MET A N 1
ATOM 2192 C CA . MET A 1 285 ? -6.594 -20.766 -28.188 1 98.38 285 MET A CA 1
ATOM 2193 C C . MET A 1 285 ? -6.203 -19.328 -28.5 1 98.38 285 MET A C 1
ATOM 2195 O O . MET A 1 285 ? -6.629 -18.391 -27.812 1 98.38 285 MET A O 1
ATOM 2199 N N . ILE A 1 286 ? -5.352 -19.109 -29.516 1 98.5 286 ILE A N 1
ATOM 2200 C CA . ILE A 1 286 ? -4.969 -17.766 -29.938 1 98.5 286 ILE A CA 1
ATOM 2201 C C . ILE A 1 286 ? -6.211 -16.984 -30.359 1 98.5 286 ILE A C 1
ATOM 2203 O O . ILE A 1 286 ? -6.41 -15.852 -29.922 1 98.5 286 ILE A O 1
ATOM 2207 N N . ARG A 1 287 ? -7.117 -17.609 -31.172 1 98.12 287 ARG A N 1
ATOM 2208 C CA . ARG A 1 287 ? -8.336 -16.953 -31.625 1 98.12 287 ARG A CA 1
ATOM 2209 C C . ARG A 1 287 ? -9.234 -16.594 -30.438 1 98.12 287 ARG A C 1
ATOM 2211 O O . ARG A 1 287 ? -9.812 -15.508 -30.406 1 98.12 287 ARG A O 1
ATOM 2218 N N . TRP A 1 288 ? -9.289 -17.484 -29.5 1 98.31 288 TRP A N 1
ATOM 2219 C CA . TRP A 1 288 ? -10.141 -17.281 -28.344 1 98.31 288 TRP A CA 1
ATOM 2220 C C . TRP A 1 288 ? -9.633 -16.125 -27.5 1 98.31 288 TRP A C 1
ATOM 2222 O O . TRP A 1 288 ? -10.414 -15.273 -27.062 1 98.31 288 TRP A O 1
ATOM 2232 N N . LEU A 1 289 ? -8.391 -16.078 -27.234 1 98.25 289 LEU A N 1
ATOM 2233 C CA . LEU A 1 289 ? -7.812 -15.039 -26.391 1 98.25 289 LEU A CA 1
ATOM 2234 C C . LEU A 1 289 ? -7.969 -13.664 -27.031 1 98.25 289 LEU A C 1
ATOM 2236 O O . LEU A 1 289 ? -8.258 -12.68 -26.344 1 98.25 289 LEU A O 1
ATOM 2240 N N . GLU A 1 290 ? -7.73 -13.609 -28.359 1 98 290 GLU A N 1
ATOM 2241 C CA . GLU A 1 290 ? -7.906 -12.344 -29.062 1 98 290 GLU A CA 1
ATOM 2242 C C . GLU A 1 290 ? -9.328 -11.812 -28.891 1 98 290 GLU A C 1
ATOM 2244 O O . GLU A 1 290 ? -9.523 -10.625 -28.625 1 98 290 GLU A O 1
ATOM 2249 N N . LYS A 1 291 ? -10.195 -12.703 -29 1 97.62 291 LYS A N 1
ATOM 2250 C CA . LYS A 1 291 ? -11.594 -12.32 -28.891 1 97.62 291 LYS A CA 1
ATOM 2251 C C . LYS A 1 291 ? -11.953 -11.961 -27.438 1 97.62 291 LYS A C 1
ATOM 2253 O O . LYS A 1 291 ? -12.57 -10.93 -27.188 1 97.62 291 LYS A O 1
ATOM 2258 N N . LYS A 1 292 ? -11.555 -12.82 -26.516 1 97.56 292 LYS A N 1
ATOM 2259 C CA . LYS A 1 292 ? -11.914 -12.664 -25.094 1 97.56 292 LYS A CA 1
ATOM 2260 C C . LYS A 1 292 ? -11.352 -11.375 -24.531 1 97.56 292 LYS A C 1
ATOM 2262 O O . LYS A 1 292 ? -12.016 -10.695 -23.734 1 97.56 292 LYS A O 1
ATOM 2267 N N . LEU A 1 293 ? -10.156 -11 -24.922 1 97.94 293 LEU A N 1
ATOM 2268 C CA . LEU A 1 293 ? -9.461 -9.867 -24.328 1 97.94 293 LEU A CA 1
ATOM 2269 C C . LEU A 1 293 ? -9.57 -8.625 -25.203 1 97.94 293 LEU A C 1
ATOM 2271 O O . LEU A 1 293 ? -9.172 -7.535 -24.812 1 97.94 293 LEU A O 1
ATOM 2275 N N . ASP A 1 294 ? -10.164 -8.828 -26.391 1 97.19 294 ASP A N 1
ATOM 2276 C CA . ASP A 1 294 ? -10.32 -7.742 -27.359 1 97.19 294 ASP A CA 1
ATOM 2277 C C . ASP A 1 294 ? -8.984 -7.027 -27.594 1 97.19 294 ASP A C 1
ATOM 2279 O O . ASP A 1 294 ? -8.898 -5.809 -27.438 1 97.19 294 ASP A O 1
ATOM 2283 N N . TYR A 1 295 ? -7.996 -7.812 -27.859 1 97.69 295 TYR A N 1
ATOM 2284 C CA . TYR A 1 295 ? -6.637 -7.352 -28.125 1 97.69 295 TYR A CA 1
ATOM 2285 C C . TYR A 1 295 ? -5.918 -8.305 -29.078 1 97.69 295 TYR A C 1
ATOM 2287 O O . TYR A 1 295 ? -5.832 -9.5 -28.812 1 97.69 295 TYR A O 1
ATOM 2295 N N . PRO A 1 296 ? -5.418 -7.836 -30.172 1 97.31 296 PRO A N 1
ATOM 2296 C CA . PRO A 1 296 ? -4.75 -8.727 -31.125 1 97.31 296 PRO A CA 1
ATOM 2297 C C . PRO A 1 296 ? -3.48 -9.352 -30.547 1 97.31 296 PRO A C 1
ATOM 2299 O O . PRO A 1 296 ? -2.812 -8.75 -29.719 1 97.31 296 PRO A O 1
ATOM 2302 N N . PHE A 1 297 ? -3.211 -10.633 -30.984 1 97.25 297 PHE A N 1
ATOM 2303 C CA . PHE A 1 297 ? -1.972 -11.289 -30.578 1 97.25 297 PHE A CA 1
ATOM 2304 C C . PHE A 1 297 ? -0.762 -10.477 -31.016 1 97.25 297 PHE A C 1
ATOM 2306 O O . PHE A 1 297 ? -0.601 -10.18 -32.219 1 97.25 297 PHE A O 1
ATOM 2313 N N . PRO A 1 298 ? 0.17 -10.125 -30.125 1 96.88 298 PRO A N 1
ATOM 2314 C CA . PRO A 1 298 ? 1.095 -9.023 -30.391 1 96.88 298 PRO A CA 1
ATOM 2315 C C . PRO A 1 298 ? 2.426 -9.492 -30.969 1 96.88 298 PRO A C 1
ATOM 2317 O O . PRO A 1 298 ? 3.281 -8.68 -31.312 1 96.88 298 PRO A O 1
ATOM 2320 N N . TRP A 1 299 ? 2.689 -10.766 -31.125 1 97.25 299 TRP A N 1
ATOM 2321 C CA . TRP A 1 299 ? 4.012 -11.258 -31.5 1 97.25 299 TRP A CA 1
ATOM 2322 C C . TRP A 1 299 ? 4.047 -11.648 -32.969 1 97.25 299 TRP A C 1
ATOM 2324 O O . TRP A 1 299 ? 3.018 -11.984 -33.562 1 97.25 299 TRP A O 1
ATOM 2334 N N . PRO A 1 300 ? 5.285 -11.688 -33.594 1 97.06 300 PRO A N 1
ATOM 2335 C CA . PRO A 1 300 ? 5.391 -12.039 -35 1 97.06 300 PRO A CA 1
ATOM 2336 C C . PRO A 1 300 ? 5.25 -13.539 -35.25 1 97.06 300 PRO A C 1
ATOM 2338 O O . PRO A 1 300 ? 5.051 -13.969 -36.406 1 97.06 300 PRO A O 1
ATOM 2341 N N . LYS A 1 301 ? 5.355 -14.336 -34.281 1 98 301 LYS A N 1
ATOM 2342 C CA . LYS A 1 301 ? 5.234 -15.789 -34.344 1 98 301 LYS A CA 1
ATOM 2343 C C . LYS A 1 301 ? 4.887 -16.359 -32.969 1 98 301 LYS A C 1
ATOM 2345 O O . LYS A 1 301 ? 4.926 -15.641 -31.969 1 98 301 LYS A O 1
ATOM 2350 N N . TYR A 1 302 ? 4.5 -17.594 -32.938 1 98.5 302 TYR A N 1
ATOM 2351 C CA . TYR A 1 302 ? 4.312 -18.344 -31.719 1 98.5 302 TYR A CA 1
ATOM 2352 C C . TYR A 1 302 ? 4.879 -19.766 -31.844 1 98.5 302 TYR A C 1
ATOM 2354 O O . TYR A 1 302 ? 4.148 -20.703 -32.156 1 98.5 302 TYR A O 1
ATOM 2362 N N . TYR A 1 303 ? 6.148 -19.938 -31.531 1 98.75 303 TYR A N 1
ATOM 2363 C CA . TYR A 1 303 ? 6.836 -21.219 -31.594 1 98.75 303 TYR A CA 1
ATOM 2364 C C . TYR A 1 303 ? 6.906 -21.859 -30.203 1 98.75 303 TYR A C 1
ATOM 2366 O O . TYR A 1 303 ? 6.945 -21.156 -29.188 1 98.75 303 TYR A O 1
ATOM 2374 N N . GLN A 1 304 ? 6.836 -23.125 -30.156 1 98.69 304 GLN A N 1
ATOM 2375 C CA . GLN A 1 304 ? 6.926 -23.891 -28.906 1 98.69 304 GLN A CA 1
ATOM 2376 C C . GLN A 1 304 ? 7.961 -25 -29.031 1 98.69 304 GLN A C 1
ATOM 2378 O O . GLN A 1 304 ? 7.918 -25.797 -29.969 1 98.69 304 GLN A O 1
ATOM 2383 N N . ILE A 1 305 ? 8.891 -25.016 -28.094 1 98.62 305 ILE A N 1
ATOM 2384 C CA . ILE A 1 305 ? 9.969 -26 -28.156 1 98.62 305 ILE A CA 1
ATOM 2385 C C . ILE A 1 305 ? 10.039 -26.781 -26.859 1 98.62 305 ILE A C 1
ATOM 2387 O O . ILE A 1 305 ? 9.852 -26.219 -25.766 1 98.62 305 ILE A O 1
ATOM 2391 N N . CYS A 1 306 ? 10.289 -28.078 -26.953 1 97.44 306 CYS A N 1
ATOM 2392 C CA . CYS A 1 306 ? 10.383 -28.938 -25.781 1 97.44 306 CYS A CA 1
ATOM 2393 C C . CYS A 1 306 ? 11.828 -29.281 -25.469 1 97.44 306 CYS A C 1
ATOM 2395 O O . CYS A 1 306 ? 12.648 -29.438 -26.375 1 97.44 306 CYS A O 1
ATOM 2397 N N . SER A 1 307 ? 12.125 -29.344 -24.234 1 95.62 307 SER A N 1
ATOM 2398 C CA . SER A 1 307 ? 13.414 -29.797 -23.734 1 95.62 307 SER A CA 1
ATOM 2399 C C . SER A 1 307 ? 13.305 -30.359 -22.312 1 95.62 307 SER A C 1
ATOM 2401 O O . SER A 1 307 ? 12.461 -29.922 -21.531 1 95.62 307 SER A O 1
ATOM 2403 N N . LYS A 1 308 ? 14.117 -31.312 -21.953 1 91.19 308 LYS A N 1
ATOM 2404 C CA . LYS A 1 308 ? 14.094 -31.922 -20.641 1 91.19 308 LYS A CA 1
ATOM 2405 C C . LYS A 1 308 ? 14.555 -30.953 -19.562 1 91.19 308 LYS A C 1
ATOM 2407 O O . LYS A 1 308 ? 14.375 -31.203 -18.375 1 91.19 308 LYS A O 1
ATOM 2412 N N . PHE A 1 309 ? 15.156 -29.797 -19.938 1 91.38 309 PHE A N 1
ATOM 2413 C CA . PHE A 1 309 ? 15.742 -28.859 -18.984 1 91.38 309 PHE A CA 1
ATOM 2414 C C . PHE A 1 309 ? 14.719 -27.828 -18.531 1 91.38 309 PHE A C 1
ATOM 2416 O O . PHE A 1 309 ? 14.984 -27.047 -17.609 1 91.38 309 PHE A O 1
ATOM 2423 N N . ILE A 1 310 ? 13.602 -27.891 -19.125 1 92.19 310 ILE A N 1
ATOM 2424 C CA . ILE A 1 310 ? 12.562 -26.922 -18.781 1 92.19 310 ILE A CA 1
ATOM 2425 C C . ILE A 1 310 ? 11.727 -27.453 -17.625 1 92.19 310 ILE A C 1
ATOM 2427 O O . ILE A 1 310 ? 11.367 -28.625 -17.578 1 92.19 310 ILE A O 1
ATOM 2431 N N . GLY A 1 311 ? 11.492 -26.688 -16.609 1 85.75 311 GLY A N 1
ATOM 2432 C CA . GLY A 1 311 ? 10.711 -27.109 -15.445 1 85.75 311 GLY A CA 1
ATOM 2433 C C . GLY A 1 311 ? 9.258 -27.375 -15.781 1 85.75 311 GLY A C 1
ATOM 2434 O O . GLY A 1 311 ? 8.695 -28.391 -15.336 1 85.75 311 GLY A O 1
ATOM 2435 N N . GLY A 1 312 ? 8.547 -26.797 -16.391 1 92.38 312 GLY A N 1
ATOM 2436 C CA . GLY A 1 312 ? 7.18 -26.891 -16.891 1 92.38 312 GLY A CA 1
ATOM 2437 C C . GLY A 1 312 ? 6.996 -26.281 -18.266 1 92.38 312 GLY A C 1
ATOM 2438 O O . GLY A 1 312 ? 7.195 -26.938 -19.281 1 92.38 312 GLY A O 1
ATOM 2439 N N . ALA A 1 313 ? 6.789 -25.219 -18.219 1 97.31 313 ALA A N 1
ATOM 2440 C CA . ALA A 1 313 ? 6.734 -24.391 -19.422 1 97.31 313 ALA A CA 1
ATOM 2441 C C . ALA A 1 313 ? 7.059 -22.938 -19.094 1 97.31 313 ALA A C 1
ATOM 2443 O O . ALA A 1 313 ? 6.984 -22.516 -17.938 1 97.31 313 ALA A O 1
ATOM 2444 N N . MET A 1 314 ? 7.547 -22.281 -20.031 1 97.81 314 MET A N 1
ATOM 2445 C CA . MET A 1 314 ? 7.891 -20.875 -19.875 1 97.81 314 MET A CA 1
ATOM 2446 C C . MET A 1 314 ? 7.375 -20.047 -21.062 1 97.81 314 MET A C 1
ATOM 2448 O O . MET A 1 314 ? 7.488 -20.469 -22.203 1 97.81 314 MET A O 1
ATOM 2452 N N . GLU A 1 315 ? 6.84 -18.922 -20.797 1 98.12 315 GLU A N 1
ATOM 2453 C CA . GLU A 1 315 ? 6.098 -18.078 -21.734 1 98.12 315 GLU A CA 1
ATOM 2454 C C . GLU A 1 315 ? 7.039 -17.203 -22.547 1 98.12 315 GLU A C 1
ATOM 2456 O O . GLU A 1 315 ? 6.637 -16.141 -23.031 1 98.12 315 GLU A O 1
ATOM 2461 N N . ASN A 1 316 ? 8.234 -17.562 -22.734 1 98.56 316 ASN A N 1
ATOM 2462 C CA . ASN A 1 316 ? 9.164 -16.719 -23.469 1 98.56 316 ASN A CA 1
ATOM 2463 C C . ASN A 1 316 ? 8.492 -16.078 -24.688 1 98.56 316 ASN A C 1
ATOM 2465 O O . ASN A 1 316 ? 7.773 -16.75 -25.422 1 98.56 316 ASN A O 1
ATOM 2469 N N . ILE A 1 317 ? 8.766 -14.758 -24.922 1 98.31 317 ILE A N 1
ATOM 2470 C CA . ILE A 1 317 ? 8.047 -13.969 -25.906 1 98.31 317 ILE A CA 1
ATOM 2471 C C . ILE A 1 317 ? 8.258 -14.57 -27.297 1 98.31 317 ILE A C 1
ATOM 2473 O O . ILE A 1 317 ? 9.391 -14.672 -27.766 1 98.31 317 ILE A O 1
ATOM 2477 N N . SER A 1 318 ? 7.18 -15.008 -27.938 1 98.31 318 SER A N 1
ATOM 2478 C CA . SER A 1 318 ? 7.102 -15.523 -29.312 1 98.31 318 SER A CA 1
ATOM 2479 C C . SER A 1 318 ? 7.762 -16.891 -29.422 1 98.31 318 SER A C 1
ATOM 2481 O O . SER A 1 318 ? 7.855 -17.453 -30.516 1 98.31 318 SER A O 1
ATOM 2483 N N . PHE A 1 319 ? 8.234 -17.469 -28.359 1 98.5 319 PHE A N 1
ATOM 2484 C CA . PHE A 1 319 ? 9.023 -18.703 -28.359 1 98.5 319 PHE A CA 1
ATOM 2485 C C . PHE A 1 319 ? 8.883 -19.422 -27.016 1 98.5 319 PHE A C 1
ATOM 2487 O O . PHE A 1 319 ? 9.828 -19.453 -26.234 1 98.5 319 PHE A O 1
ATOM 2494 N N . VAL A 1 320 ? 7.816 -20.141 -26.844 1 98.62 320 VAL A N 1
ATOM 2495 C CA . VAL A 1 320 ? 7.457 -20.766 -25.578 1 98.62 320 VAL A CA 1
ATOM 2496 C C . VAL A 1 320 ? 8.227 -22.078 -25.422 1 98.62 320 VAL A C 1
ATOM 2498 O O . VAL A 1 320 ? 8.406 -22.828 -26.391 1 98.62 320 VAL A O 1
ATOM 2501 N N . THR A 1 321 ? 8.711 -22.359 -24.203 1 98.5 321 THR A N 1
ATOM 2502 C CA . THR A 1 321 ? 9.445 -23.594 -23.938 1 98.5 321 THR A CA 1
ATOM 2503 C C . THR A 1 321 ? 8.633 -24.531 -23.062 1 98.5 321 THR A C 1
ATOM 2505 O O . THR A 1 321 ? 7.824 -24.078 -22.25 1 98.5 321 THR A O 1
ATOM 2508 N N . TRP A 1 322 ? 8.828 -25.844 -23.25 1 97.88 322 TRP A N 1
ATOM 2509 C CA . TRP A 1 322 ? 8.086 -26.891 -22.547 1 97.88 322 TRP A CA 1
ATOM 2510 C C . TRP A 1 322 ? 9.031 -27.984 -22.062 1 97.88 322 TRP A C 1
ATOM 2512 O O . TRP A 1 322 ? 10.016 -28.312 -22.719 1 97.88 322 TRP A O 1
ATOM 2522 N N . LEU A 1 323 ? 8.656 -28.562 -20.984 1 95.81 323 LEU A N 1
ATOM 2523 C CA . LEU A 1 323 ? 9.242 -29.844 -20.594 1 95.81 323 LEU A CA 1
ATOM 2524 C C . LEU A 1 323 ? 8.867 -30.938 -21.594 1 95.81 323 LEU A C 1
ATOM 2526 O O . LEU A 1 323 ? 7.703 -31.047 -21.984 1 95.81 323 LEU A O 1
ATOM 2530 N N . ASP A 1 324 ? 9.805 -31.688 -22 1 94.12 324 ASP A N 1
ATOM 2531 C CA . ASP A 1 324 ? 9.562 -32.656 -23.062 1 94.12 324 ASP A CA 1
ATOM 2532 C C . ASP A 1 324 ? 8.656 -33.781 -22.578 1 94.12 324 ASP A C 1
ATOM 2534 O O . ASP A 1 324 ? 7.969 -34.406 -23.375 1 94.12 324 ASP A O 1
ATOM 2538 N N . ARG A 1 325 ? 8.57 -34.031 -21.281 1 91.88 325 ARG A N 1
ATOM 2539 C CA . ARG A 1 325 ? 7.742 -35.094 -20.734 1 91.88 325 ARG A CA 1
ATOM 2540 C C . ARG A 1 325 ? 6.262 -34.781 -20.891 1 91.88 325 ARG A C 1
ATOM 2542 O O . ARG A 1 325 ? 5.41 -35.656 -20.688 1 91.88 325 ARG A O 1
ATOM 2549 N N . TYR A 1 326 ? 5.949 -33.625 -21.359 1 95.12 326 TYR A N 1
ATOM 2550 C CA . TYR A 1 326 ? 4.562 -33.25 -21.609 1 95.12 326 TYR A CA 1
ATOM 2551 C C . TYR A 1 326 ? 4.109 -33.75 -22.984 1 95.12 326 TYR A C 1
ATOM 2553 O O . TYR A 1 326 ? 2.914 -33.781 -23.281 1 95.12 326 TYR A O 1
ATOM 2561 N N . ILE A 1 327 ? 5.07 -34.188 -23.828 1 96.12 327 ILE A N 1
ATOM 2562 C CA . ILE A 1 327 ? 4.703 -34.75 -25.125 1 96.12 327 ILE A CA 1
ATOM 2563 C C . ILE A 1 327 ? 3.926 -36.062 -24.906 1 96.12 327 ILE A C 1
ATOM 2565 O O . ILE A 1 327 ? 4.32 -36.906 -24.109 1 96.12 327 ILE A O 1
ATOM 2569 N N . GLN A 1 328 ? 2.855 -36.25 -25.703 1 95.94 328 GLN A N 1
ATOM 2570 C CA . GLN A 1 328 ? 1.941 -37.344 -25.438 1 95.94 328 GLN A CA 1
ATOM 2571 C C . GLN A 1 328 ? 1.802 -38.281 -26.641 1 95.94 328 GLN A C 1
ATOM 2573 O O . GLN A 1 328 ? 1.611 -37.812 -27.766 1 95.94 328 GLN A O 1
ATOM 2578 N N . ASP A 1 329 ? 1.845 -39.531 -26.375 1 94.94 329 ASP A N 1
ATOM 2579 C CA . ASP A 1 329 ? 1.323 -40.469 -27.359 1 94.94 329 ASP A CA 1
ATOM 2580 C C . ASP A 1 329 ? -0.183 -40.656 -27.188 1 94.94 329 ASP A C 1
ATOM 2582 O O . ASP A 1 329 ? -0.834 -39.906 -26.484 1 94.94 329 ASP A O 1
ATOM 2586 N N . GLU A 1 330 ? -0.74 -41.594 -27.844 1 94.75 330 GLU A N 1
ATOM 2587 C CA . GLU A 1 330 ? -2.191 -41.75 -27.875 1 94.75 330 GLU A CA 1
ATOM 2588 C C . GLU A 1 330 ? -2.727 -42.125 -26.5 1 94.75 330 GLU A C 1
ATOM 2590 O O . GLU A 1 330 ? -3.758 -41.625 -26.062 1 94.75 330 GLU A O 1
ATOM 2595 N N . LYS A 1 331 ? -2.055 -42.969 -25.828 1 93.44 331 LYS A N 1
ATOM 2596 C CA . LYS A 1 331 ? -2.535 -43.469 -24.531 1 93.44 331 LYS A CA 1
ATOM 2597 C C . LYS A 1 331 ? -2.404 -42.406 -23.453 1 93.44 331 LYS A C 1
ATOM 2599 O O . LYS A 1 331 ? -3.34 -42.188 -22.688 1 93.44 331 LYS A O 1
ATOM 2604 N N . LEU A 1 332 ? -1.27 -41.812 -23.375 1 95.12 332 LEU A N 1
ATOM 2605 C CA . LEU A 1 332 ? -1.055 -40.781 -22.375 1 95.12 332 LEU A CA 1
ATOM 2606 C C . LEU A 1 332 ? -2.006 -39.625 -22.578 1 95.12 332 LEU A C 1
ATOM 2608 O O . LEU A 1 332 ? -2.453 -38.969 -21.625 1 95.12 332 LEU A O 1
ATOM 2612 N N . ALA A 1 333 ? -2.309 -39.312 -23.781 1 96.06 333 ALA A N 1
ATOM 2613 C CA . ALA A 1 333 ? -3.189 -38.188 -24.125 1 96.06 333 ALA A CA 1
ATOM 2614 C C . ALA A 1 333 ? -4.562 -38.375 -23.469 1 96.06 333 ALA A C 1
ATOM 2616 O O . ALA A 1 333 ? -5.195 -37.375 -23.094 1 96.06 333 ALA A O 1
ATOM 2617 N N . THR A 1 334 ? -4.996 -39.562 -23.344 1 95.25 334 THR A N 1
ATOM 2618 C CA . THR A 1 334 ? -6.309 -39.812 -22.75 1 95.25 334 THR A CA 1
ATOM 2619 C C . THR A 1 334 ? -6.312 -39.438 -21.281 1 95.25 334 THR A C 1
ATOM 2621 O O . THR A 1 334 ? -7.367 -39.125 -20.703 1 95.25 334 THR A O 1
ATOM 2624 N N . GLU A 1 335 ? -5.195 -39.375 -20.703 1 95 335 GLU A N 1
ATOM 2625 C CA . GLU A 1 335 ? -5.094 -39.156 -19.266 1 95 335 GLU A CA 1
ATOM 2626 C C . GLU A 1 335 ? -4.836 -37.688 -18.969 1 95 335 GLU A C 1
ATOM 2628 O O . GLU A 1 335 ? -5.324 -37.156 -17.969 1 95 335 GLU A O 1
ATOM 2633 N N . ILE A 1 336 ? -4.074 -36.969 -19.859 1 95 336 ILE A N 1
ATOM 2634 C CA . ILE A 1 336 ? -3.541 -35.719 -19.328 1 95 336 ILE A CA 1
ATOM 2635 C C . ILE A 1 336 ? -3.734 -34.625 -20.359 1 95 336 ILE A C 1
ATOM 2637 O O . ILE A 1 336 ? -3.287 -33.469 -20.141 1 95 336 ILE A O 1
ATOM 2641 N N . SER A 1 337 ? -4.344 -34.844 -21.516 1 95.62 337 SER A N 1
ATOM 2642 C CA . SER A 1 337 ? -4.473 -33.812 -22.547 1 95.62 337 SER A CA 1
ATOM 2643 C C . SER A 1 337 ? -5.145 -32.562 -22.016 1 95.62 337 SER A C 1
ATOM 2645 O O . SER A 1 337 ? -4.789 -31.453 -22.406 1 95.62 337 SER A O 1
ATOM 2647 N N . HIS A 1 338 ? -6.145 -32.75 -21.156 1 93.25 338 HIS A N 1
ATOM 2648 C CA . HIS A 1 338 ? -6.832 -31.594 -20.594 1 93.25 338 HIS A CA 1
ATOM 2649 C C . HIS A 1 338 ? -5.887 -30.75 -19.734 1 93.25 338 HIS A C 1
ATOM 2651 O O . HIS A 1 338 ? -5.992 -29.531 -19.703 1 93.25 338 HIS A O 1
ATOM 2657 N N . HIS A 1 339 ? -5.031 -31.406 -19.078 1 93.94 339 HIS A N 1
ATOM 2658 C CA . HIS A 1 339 ? -4.035 -30.703 -18.281 1 93.94 339 HIS A CA 1
ATOM 2659 C C . HIS A 1 339 ? -3.049 -29.953 -19.156 1 93.94 339 HIS A C 1
ATOM 2661 O O . HIS A 1 339 ? -2.689 -28.812 -18.859 1 93.94 339 HIS A O 1
ATOM 2667 N N . ILE A 1 340 ? -2.59 -30.578 -20.219 1 96.69 340 ILE A N 1
ATOM 2668 C CA . ILE A 1 340 ? -1.644 -29.953 -21.141 1 96.69 340 ILE A CA 1
ATOM 2669 C C . ILE A 1 340 ? -2.289 -28.75 -21.812 1 96.69 340 ILE A C 1
ATOM 2671 O O . ILE A 1 340 ? -1.644 -27.703 -21.984 1 96.69 340 ILE A O 1
ATOM 2675 N N . ASP A 1 341 ? -3.541 -28.875 -22.141 1 97.06 341 ASP A N 1
ATOM 2676 C CA . ASP A 1 341 ? -4.273 -27.734 -22.688 1 97.06 341 ASP A CA 1
ATOM 2677 C C . ASP A 1 341 ? -4.305 -26.578 -21.688 1 97.06 341 ASP A C 1
ATOM 2679 O O . ASP A 1 341 ? -4.188 -25.406 -22.062 1 97.06 341 ASP A O 1
ATOM 2683 N N . GLY A 1 342 ? -4.496 -26.922 -20.422 1 97.38 342 GLY A N 1
ATOM 2684 C CA . GLY A 1 342 ? -4.453 -25.906 -19.375 1 97.38 342 GLY A CA 1
ATOM 2685 C C . GLY A 1 342 ? -3.127 -25.172 -19.312 1 97.38 342 GLY A C 1
ATOM 2686 O O . GLY A 1 342 ? -3.096 -23.953 -19.219 1 97.38 342 GLY A O 1
ATOM 2687 N N . VAL A 1 343 ? -2.039 -25.875 -19.422 1 97.94 343 VAL A N 1
ATOM 2688 C CA . VAL A 1 343 ? -0.708 -25.266 -19.391 1 97.94 343 VAL A CA 1
ATOM 2689 C C . VAL A 1 343 ? -0.494 -24.422 -20.641 1 97.94 343 VAL A C 1
ATOM 2691 O O . VAL A 1 343 ? 0.097 -23.344 -20.578 1 97.94 343 VAL A O 1
ATOM 2694 N N . ASN A 1 344 ? -0.957 -25 -21.75 1 98.5 344 ASN A N 1
ATOM 2695 C CA . ASN A 1 344 ? -0.793 -24.281 -23.016 1 98.5 344 ASN A CA 1
ATOM 2696 C C . ASN A 1 344 ? -1.466 -22.922 -22.984 1 98.5 344 ASN A C 1
ATOM 2698 O O . ASN A 1 344 ? -0.841 -21.906 -23.297 1 98.5 344 ASN A O 1
ATOM 2702 N N . ILE A 1 345 ? -2.723 -22.875 -22.547 1 98.62 345 ILE A N 1
ATOM 2703 C CA . ILE A 1 345 ? -3.449 -21.609 -22.5 1 98.62 345 ILE A CA 1
ATOM 2704 C C . ILE A 1 345 ? -2.863 -20.719 -21.406 1 98.62 345 ILE A C 1
ATOM 2706 O O . ILE A 1 345 ? -2.844 -19.484 -21.547 1 98.62 345 ILE A O 1
ATOM 2710 N N . HIS A 1 346 ? -2.346 -21.297 -20.328 1 98.5 346 HIS A N 1
ATOM 2711 C CA . HIS A 1 346 ? -1.641 -20.562 -19.281 1 98.5 346 HIS A CA 1
ATOM 2712 C C . HIS A 1 346 ? -0.465 -19.781 -19.844 1 98.5 346 HIS A C 1
ATOM 2714 O O . HIS A 1 346 ? -0.362 -18.562 -19.641 1 98.5 346 HIS A O 1
ATOM 2720 N N . GLU A 1 347 ? 0.373 -20.5 -20.562 1 98.44 347 GLU A N 1
ATOM 2721 C CA . GLU A 1 347 ? 1.551 -19.859 -21.156 1 98.44 347 GLU A CA 1
ATOM 2722 C C . GLU A 1 347 ? 1.156 -18.797 -22.172 1 98.44 347 GLU A C 1
ATOM 2724 O O . GLU A 1 347 ? 1.831 -17.781 -22.297 1 98.44 347 GLU A O 1
ATOM 2729 N N . MET A 1 348 ? 0.123 -19.062 -22.875 1 98.56 348 MET A N 1
ATOM 2730 C CA . MET A 1 348 ? -0.336 -18.109 -23.875 1 98.56 348 MET A CA 1
ATOM 2731 C C . MET A 1 348 ? -0.906 -16.859 -23.219 1 98.56 348 MET A C 1
ATOM 2733 O O . MET A 1 348 ? -0.765 -15.75 -23.734 1 98.56 348 MET A O 1
ATOM 2737 N N . ALA A 1 349 ? -1.617 -17.062 -22.094 1 98.69 349 ALA A N 1
ATOM 2738 C CA . ALA A 1 349 ? -2.176 -15.938 -21.344 1 98.69 349 ALA A CA 1
ATOM 2739 C C . ALA A 1 349 ? -1.083 -14.953 -20.938 1 98.69 349 ALA A C 1
ATOM 2741 O O . ALA A 1 349 ? -1.317 -13.742 -20.891 1 98.69 349 ALA A O 1
ATOM 2742 N N . HIS A 1 350 ? 0.097 -15.43 -20.703 1 98.62 350 HIS A N 1
ATOM 2743 C CA . HIS A 1 350 ? 1.229 -14.594 -20.328 1 98.62 350 HIS A CA 1
ATOM 2744 C C . HIS A 1 350 ? 1.57 -13.602 -21.438 1 98.62 350 HIS A C 1
ATOM 2746 O O . HIS A 1 350 ? 2.172 -12.555 -21.188 1 98.62 350 HIS A O 1
ATOM 2752 N N . THR A 1 351 ? 1.236 -13.906 -22.688 1 98.31 351 THR A N 1
ATOM 2753 C CA . THR A 1 351 ? 1.424 -12.953 -23.781 1 98.31 351 THR A CA 1
ATOM 2754 C C . THR A 1 351 ? 0.886 -11.578 -23.375 1 98.31 351 THR A C 1
ATOM 2756 O O . THR A 1 351 ? 1.532 -10.555 -23.625 1 98.31 351 THR A O 1
ATOM 2759 N N . TYR A 1 352 ? -0.239 -11.586 -22.75 1 98.44 352 TYR A N 1
ATOM 2760 C CA . TYR A 1 352 ? -0.902 -10.352 -22.375 1 98.44 352 TYR A CA 1
ATOM 2761 C C . TYR A 1 352 ? -0.523 -9.945 -20.953 1 98.44 352 TYR A C 1
ATOM 2763 O O . TYR A 1 352 ? -0.272 -8.766 -20.688 1 98.44 352 TYR A O 1
ATOM 2771 N N . PHE A 1 353 ? -0.499 -10.93 -20.078 1 98.44 353 PHE A N 1
ATOM 2772 C CA . PHE A 1 353 ? -0.211 -10.672 -18.672 1 98.44 353 PHE A CA 1
ATOM 2773 C C . PHE A 1 353 ? 1.183 -11.172 -18.312 1 98.44 353 PHE A C 1
ATOM 2775 O O . PHE A 1 353 ? 1.371 -12.359 -18.031 1 98.44 353 PHE A O 1
ATOM 2782 N N . GLY A 1 354 ? 2.145 -10.391 -18.203 1 97.19 354 GLY A N 1
ATOM 2783 C CA . GLY A 1 354 ? 3.512 -10.781 -17.906 1 97.19 354 GLY A CA 1
ATOM 2784 C C . GLY A 1 354 ? 4.492 -10.422 -19 1 97.19 354 GLY A C 1
ATOM 2785 O O . GLY A 1 354 ? 5.641 -10.07 -18.719 1 97.19 354 GLY A O 1
ATOM 2786 N N . ASP A 1 355 ? 4.027 -10.539 -20.281 1 98 355 ASP A N 1
ATOM 2787 C CA . ASP A 1 355 ? 4.926 -10.25 -21.391 1 98 355 ASP A CA 1
ATOM 2788 C C . ASP A 1 355 ? 4.691 -8.844 -21.938 1 98 355 ASP A C 1
ATOM 2790 O O . ASP A 1 355 ? 5.625 -8.039 -22 1 98 355 ASP A O 1
ATOM 2794 N N . LEU A 1 356 ? 3.439 -8.625 -22.406 1 97.56 356 LEU A N 1
ATOM 2795 C CA . LEU A 1 356 ? 3.051 -7.301 -22.875 1 97.56 356 LEU A CA 1
ATOM 2796 C C . LEU A 1 356 ? 3.008 -6.305 -21.734 1 97.56 356 LEU A C 1
ATOM 2798 O O . LEU A 1 356 ? 3.467 -5.168 -21.875 1 97.56 356 LEU A O 1
ATOM 2802 N N . LEU A 1 357 ? 2.301 -6.664 -20.672 1 97.94 357 LEU A N 1
ATOM 2803 C CA . LEU A 1 357 ? 2.336 -5.965 -19.391 1 97.94 357 LEU A CA 1
ATOM 2804 C C . LEU A 1 357 ? 3.34 -6.617 -18.438 1 97.94 357 LEU A C 1
ATOM 2806 O O . LEU A 1 357 ? 3.049 -7.648 -17.844 1 97.94 357 LEU A O 1
ATOM 2810 N N . VAL A 1 358 ? 4.496 -6.031 -18.297 1 98.06 358 VAL A N 1
ATOM 2811 C CA . VAL A 1 358 ? 5.547 -6.629 -17.484 1 98.06 358 VAL A CA 1
ATOM 2812 C C . VAL A 1 358 ? 5.441 -6.121 -16.047 1 98.06 358 VAL A C 1
ATOM 2814 O O . VAL A 1 358 ? 5.211 -4.934 -15.82 1 98.06 358 VAL A O 1
ATOM 2817 N N . ILE A 1 359 ? 5.551 -7.008 -15.07 1 98.06 359 ILE A N 1
ATOM 2818 C CA . ILE A 1 359 ? 5.5 -6.57 -13.672 1 98.06 359 ILE A CA 1
ATOM 2819 C C . ILE A 1 359 ? 6.691 -5.66 -13.375 1 98.06 359 ILE A C 1
ATOM 2821 O O . ILE A 1 359 ? 7.793 -5.883 -13.891 1 98.06 359 ILE A O 1
ATOM 2825 N N . ARG A 1 360 ? 6.484 -4.691 -12.594 1 96.81 360 ARG A N 1
ATOM 2826 C CA . ARG A 1 360 ? 7.562 -3.783 -12.219 1 96.81 360 ARG A CA 1
ATOM 2827 C C . ARG A 1 360 ? 8.625 -4.508 -11.398 1 96.81 360 ARG A C 1
ATOM 2829 O O . ARG A 1 360 ? 9.82 -4.223 -11.539 1 96.81 360 ARG A O 1
ATOM 2836 N N . HIS A 1 361 ? 8.203 -5.297 -10.477 1 97.12 361 HIS A N 1
ATOM 2837 C CA . HIS A 1 361 ? 9.047 -6.125 -9.617 1 97.12 361 HIS A CA 1
ATOM 2838 C C . HIS A 1 361 ? 8.266 -7.324 -9.078 1 97.12 361 HIS A C 1
ATOM 2840 O O . HIS A 1 361 ? 7.09 -7.496 -9.398 1 97.12 361 HIS A O 1
ATOM 2846 N N . PHE A 1 362 ? 8.875 -8.188 -8.305 1 97.5 362 PHE A N 1
ATOM 2847 C CA . PHE A 1 362 ? 8.328 -9.5 -8 1 97.5 362 PHE A CA 1
ATOM 2848 C C . PHE A 1 362 ? 7.219 -9.398 -6.961 1 97.5 362 PHE A C 1
ATOM 2850 O O . PHE A 1 362 ? 6.445 -10.344 -6.773 1 97.5 362 PHE A O 1
ATOM 2857 N N . GLU A 1 363 ? 7.047 -8.281 -6.219 1 96.88 363 GLU A N 1
ATOM 2858 C CA . GLU A 1 363 ? 5.902 -8.125 -5.324 1 96.88 363 GLU A CA 1
ATOM 2859 C C . GLU A 1 363 ? 4.59 -8.148 -6.102 1 96.88 363 GLU A C 1
ATOM 2861 O O . GLU A 1 363 ? 3.533 -8.438 -5.539 1 96.88 363 GLU A O 1
ATOM 2866 N N . HIS A 1 364 ? 4.676 -7.895 -7.43 1 98.12 364 HIS A N 1
ATOM 2867 C CA . HIS A 1 364 ? 3.492 -7.816 -8.273 1 98.12 364 HIS A CA 1
ATOM 2868 C C . HIS A 1 364 ? 3.361 -9.055 -9.156 1 98.12 364 HIS A C 1
ATOM 2870 O O . HIS A 1 364 ? 2.674 -9.023 -10.18 1 98.12 364 HIS A O 1
ATOM 2876 N N . VAL A 1 365 ? 3.961 -10.141 -8.773 1 98.19 365 VAL A N 1
ATOM 2877 C CA . VAL A 1 365 ? 4.039 -11.336 -9.609 1 98.19 365 VAL A CA 1
ATOM 2878 C C . VAL A 1 365 ? 2.633 -11.867 -9.875 1 98.19 365 VAL A C 1
ATOM 2880 O O . VAL A 1 365 ? 2.381 -12.477 -10.922 1 98.19 365 VAL A O 1
ATOM 2883 N N . TRP A 1 366 ? 1.663 -11.578 -9.008 1 98.38 366 TRP A N 1
ATOM 2884 C CA . TRP A 1 366 ? 0.303 -12.07 -9.195 1 98.38 366 TRP A CA 1
ATOM 2885 C C . TRP A 1 366 ? -0.323 -11.484 -10.453 1 98.38 366 TRP A C 1
ATOM 2887 O O . TRP A 1 366 ? -1.224 -12.086 -11.047 1 98.38 366 TRP A O 1
ATOM 2897 N N . LEU A 1 367 ? 0.152 -10.344 -10.977 1 98.62 367 LEU A N 1
ATOM 2898 C CA . LEU A 1 367 ? -0.376 -9.688 -12.164 1 98.62 367 LEU A CA 1
ATOM 2899 C C . LEU A 1 367 ? -0.014 -10.477 -13.422 1 98.62 367 LEU A C 1
ATOM 2901 O O . LEU A 1 367 ? -0.537 -10.195 -14.5 1 98.62 367 LEU A O 1
ATOM 2905 N N . LYS A 1 368 ? 0.825 -11.414 -13.289 1 98.12 368 LYS A N 1
ATOM 2906 C CA . LYS A 1 368 ? 1.127 -12.312 -14.398 1 98.12 368 LYS A CA 1
ATOM 2907 C C . LYS A 1 368 ? 0.701 -13.742 -14.078 1 98.12 368 LYS A C 1
ATOM 2909 O O . LYS A 1 368 ? -0.245 -14.266 -14.672 1 98.12 368 LYS A O 1
ATOM 2914 N N . GLU A 1 369 ? 1.113 -14.336 -12.953 1 98.44 369 GLU A N 1
ATOM 2915 C CA . GLU A 1 369 ? 0.879 -15.742 -12.656 1 98.44 369 GLU A CA 1
ATOM 2916 C C . GLU A 1 369 ? -0.577 -15.992 -12.273 1 98.44 369 GLU A C 1
ATOM 2918 O O . GLU A 1 369 ? -1.145 -17.031 -12.617 1 98.44 369 GLU A O 1
ATOM 2923 N N . SER A 1 370 ? -1.181 -15.086 -11.508 1 98.62 370 SER A N 1
ATOM 2924 C CA . SER A 1 370 ? -2.588 -15.258 -11.164 1 98.62 370 SER A CA 1
ATOM 2925 C C . SER A 1 370 ? -3.477 -15.164 -12.398 1 98.62 370 SER A C 1
ATOM 2927 O O . SER A 1 370 ? -4.488 -15.852 -12.492 1 98.62 370 SER A O 1
ATOM 2929 N N . TRP A 1 371 ? -3.135 -14.289 -13.242 1 98.56 371 TRP A N 1
ATOM 2930 C CA . TRP A 1 371 ? -3.918 -14.109 -14.461 1 98.56 371 TRP A CA 1
ATOM 2931 C C . TRP A 1 371 ? -3.803 -15.336 -15.359 1 98.56 371 TRP A C 1
ATOM 2933 O O . TRP A 1 371 ? -4.805 -15.828 -15.883 1 98.56 371 TRP A O 1
ATOM 2943 N N . ALA A 1 372 ? -2.572 -15.781 -15.57 1 98.56 372 ALA A N 1
ATOM 2944 C CA . ALA A 1 372 ? -2.408 -16.984 -16.391 1 98.56 372 ALA A CA 1
ATOM 2945 C C . ALA A 1 372 ? -3.195 -18.156 -15.805 1 98.56 372 ALA A C 1
ATOM 2947 O O . ALA A 1 372 ? -3.859 -18.891 -16.531 1 98.56 372 ALA A O 1
ATOM 2948 N N . THR A 1 373 ? -3.145 -18.266 -14.516 1 98.56 373 THR A N 1
ATOM 2949 C CA . THR A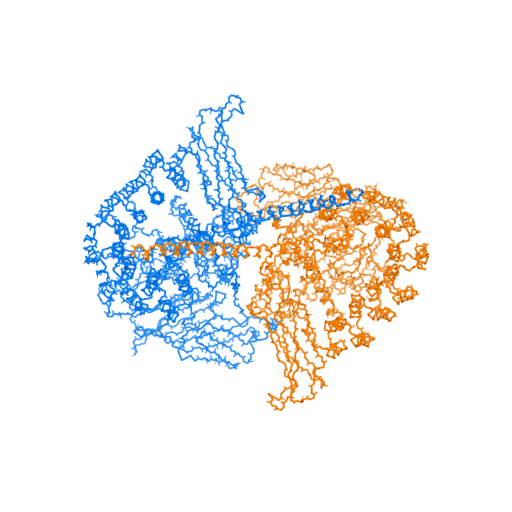 1 373 ? -3.869 -19.328 -13.828 1 98.56 373 THR A CA 1
ATOM 2950 C C . THR A 1 373 ? -5.375 -19.172 -14.008 1 98.56 373 THR A C 1
ATOM 2952 O O . THR A 1 373 ? -6.086 -20.141 -14.273 1 98.56 373 THR A O 1
ATOM 2955 N N . TYR A 1 374 ? -5.832 -18 -13.875 1 98.62 374 TYR A N 1
ATOM 2956 C CA . TYR A 1 374 ? -7.262 -17.719 -13.992 1 98.62 374 TYR A CA 1
ATOM 2957 C C . TYR A 1 374 ? -7.734 -17.938 -15.43 1 98.62 374 TYR A C 1
ATOM 2959 O O . TYR A 1 374 ? -8.867 -18.375 -15.656 1 98.62 374 TYR A O 1
ATOM 2967 N N . VAL A 1 375 ? -6.949 -17.641 -16.406 1 98.75 375 VAL A N 1
ATOM 2968 C CA . VAL A 1 375 ? -7.309 -17.797 -17.812 1 98.75 375 VAL A CA 1
ATOM 2969 C C . VAL A 1 375 ? -7.508 -19.281 -18.125 1 98.75 375 VAL A C 1
ATOM 2971 O O . VAL A 1 375 ? -8.359 -19.641 -18.953 1 98.75 375 VAL A O 1
ATOM 2974 N N . GLU A 1 376 ? -6.754 -20.156 -17.453 1 98.44 376 GLU A N 1
ATOM 2975 C CA . GLU A 1 376 ? -7.047 -21.578 -17.578 1 98.44 376 GLU A CA 1
ATOM 2976 C C . GLU A 1 376 ? -8.523 -21.875 -17.297 1 98.44 376 GLU A C 1
ATOM 2978 O O . GLU A 1 376 ? -9.172 -22.594 -18.047 1 98.44 376 GLU A O 1
ATOM 2983 N N . CYS A 1 377 ? -8.984 -21.266 -16.219 1 98.44 377 CYS A N 1
ATOM 2984 C CA . CYS A 1 377 ? -10.367 -21.469 -15.797 1 98.44 377 CYS A CA 1
ATOM 2985 C C . CYS A 1 377 ? -11.336 -20.828 -16.781 1 98.44 377 CYS A C 1
ATOM 2987 O O . CYS A 1 377 ? -12.375 -21.406 -17.109 1 98.44 377 CYS A O 1
ATOM 2989 N N . LEU A 1 378 ? -11 -19.656 -17.297 1 98.56 378 LEU A N 1
ATOM 2990 C CA . LEU A 1 378 ? -11.859 -18.969 -18.25 1 98.56 378 LEU A CA 1
ATOM 2991 C C . LEU A 1 378 ? -11.984 -19.75 -19.547 1 98.56 378 LEU A C 1
ATOM 2993 O O . LEU A 1 378 ? -13.055 -19.781 -20.156 1 98.56 378 LEU A O 1
ATOM 2997 N N . TRP A 1 379 ? -10.891 -20.359 -19.969 1 98.5 379 TRP A N 1
ATOM 2998 C CA . TRP A 1 379 ? -10.914 -21.219 -21.141 1 98.5 379 TRP A CA 1
ATOM 2999 C C . TRP A 1 379 ? -11.914 -22.359 -20.969 1 98.5 379 TRP A C 1
ATOM 3001 O O . TRP A 1 379 ? -12.703 -22.641 -21.875 1 98.5 379 TRP A O 1
ATOM 3011 N N . LEU A 1 380 ? -11.898 -23.016 -19.812 1 98.25 380 LEU A N 1
ATOM 3012 C CA . LEU A 1 380 ? -12.828 -24.109 -19.547 1 98.25 380 LEU A CA 1
ATOM 3013 C C . LEU A 1 380 ? -14.266 -23.609 -19.469 1 98.25 380 LEU A C 1
ATOM 3015 O O . LEU A 1 380 ? -15.188 -24.281 -19.938 1 98.25 380 LEU A O 1
ATOM 3019 N N . GLU A 1 381 ? -14.383 -22.422 -18.875 1 98 381 GLU A N 1
ATOM 3020 C CA . GLU A 1 381 ? -15.719 -21.844 -18.781 1 98 381 GLU A CA 1
ATOM 3021 C C . GLU A 1 381 ? -16.375 -21.703 -20.141 1 98 381 GLU A C 1
ATOM 3023 O O . GLU A 1 381 ? -17.562 -21.953 -20.297 1 98 381 GLU A O 1
ATOM 3028 N N . ASP A 1 382 ? -15.609 -21.359 -21.156 1 97.94 382 ASP A N 1
ATOM 3029 C CA . ASP A 1 382 ? -16.156 -21.062 -22.469 1 97.94 382 ASP A CA 1
ATOM 3030 C C . ASP A 1 382 ? -16.078 -22.281 -23.391 1 97.94 382 ASP A C 1
ATOM 3032 O O . ASP A 1 382 ? -16.812 -22.375 -24.375 1 97.94 382 ASP A O 1
ATOM 3036 N N . ASN A 1 383 ? -15.195 -23.312 -23.047 1 97.38 383 ASN A N 1
ATOM 3037 C CA . ASN A 1 383 ? -14.922 -24.359 -24.031 1 97.38 383 ASN A CA 1
ATOM 3038 C C . ASN A 1 383 ? -15.172 -25.75 -23.453 1 97.38 383 ASN A C 1
ATOM 3040 O O . ASN A 1 383 ? -14.961 -26.75 -24.125 1 97.38 383 ASN A O 1
ATOM 3044 N N . ALA A 1 384 ? -15.57 -25.797 -22.203 1 96.88 384 ALA A N 1
ATOM 3045 C CA . ALA A 1 384 ? -15.883 -27.062 -21.562 1 96.88 384 ALA A CA 1
ATOM 3046 C C . ALA A 1 384 ? -17.203 -26.984 -20.797 1 96.88 384 ALA A C 1
ATOM 3048 O O . ALA A 1 384 ? -17.984 -26.062 -21 1 96.88 384 ALA A O 1
ATOM 3049 N N . THR A 1 385 ? -17.516 -28.047 -20.031 1 96.31 385 THR A N 1
ATOM 3050 C CA . THR A 1 385 ? -18.75 -28.078 -19.266 1 96.31 385 THR A CA 1
ATOM 3051 C C . THR A 1 385 ? -18.656 -27.203 -18.031 1 96.31 385 THR A C 1
ATOM 3053 O O . THR A 1 385 ? -17.547 -26.859 -17.594 1 96.31 385 THR A O 1
ATOM 3056 N N . GLN A 1 386 ? -19.75 -26.875 -17.484 1 96.31 386 GLN A N 1
ATOM 3057 C CA . GLN A 1 386 ? -19.781 -26.094 -16.25 1 96.31 386 GLN A CA 1
ATOM 3058 C C . GLN A 1 386 ? -19.094 -26.844 -15.102 1 96.31 386 GLN A C 1
ATOM 3060 O O . GLN A 1 386 ? -18.422 -26.234 -14.273 1 96.31 386 GLN A O 1
ATOM 3065 N N . ASP A 1 387 ? -19.266 -28.141 -15.055 1 96.88 387 ASP A N 1
ATOM 3066 C CA . ASP A 1 387 ? -18.625 -28.938 -14.016 1 96.88 387 ASP A CA 1
ATOM 3067 C C . ASP A 1 387 ? -17.109 -28.875 -14.141 1 96.88 387 ASP A C 1
ATOM 3069 O O . ASP A 1 387 ? -16.406 -28.812 -13.125 1 96.88 387 ASP A O 1
ATOM 3073 N N . GLU A 1 388 ? -16.641 -28.875 -15.406 1 97.19 388 GLU A N 1
ATOM 3074 C CA . GLU A 1 388 ? -15.195 -28.781 -15.609 1 97.19 388 GLU A CA 1
ATOM 3075 C C . GLU A 1 388 ? -14.648 -27.453 -15.086 1 97.19 388 GLU A C 1
ATOM 3077 O O . GLU A 1 388 ? -13.641 -27.422 -14.383 1 97.19 388 GLU A O 1
ATOM 3082 N N . PHE A 1 389 ? -15.367 -26.422 -15.438 1 97.81 389 PHE A N 1
ATOM 3083 C CA . PHE A 1 389 ? -14.969 -25.094 -15 1 97.81 389 PHE A CA 1
ATOM 3084 C C . PHE A 1 389 ? -15.016 -24.984 -13.484 1 97.81 389 PHE A C 1
ATOM 3086 O O . PHE A 1 389 ? -14.039 -24.562 -12.859 1 97.81 389 PHE A O 1
ATOM 3093 N N . ARG A 1 390 ? -16.094 -25.359 -12.859 1 97.81 390 ARG A N 1
ATOM 3094 C CA . ARG A 1 390 ? -16.297 -25.234 -11.414 1 97.81 390 ARG A CA 1
ATOM 3095 C C . ARG A 1 390 ? -15.32 -26.109 -10.641 1 97.81 390 ARG A C 1
ATOM 3097 O O . ARG A 1 390 ? -14.875 -25.75 -9.555 1 97.81 390 ARG A O 1
ATOM 3104 N N . TYR A 1 391 ? -15.078 -27.266 -11.195 1 97.75 391 TYR A N 1
ATOM 3105 C CA . TYR A 1 391 ? -14.133 -28.172 -10.539 1 97.75 391 TYR A CA 1
ATOM 3106 C C . TYR A 1 391 ? -12.727 -27.578 -10.562 1 97.75 391 TYR A C 1
ATOM 3108 O O . TYR A 1 391 ? -11.992 -27.672 -9.57 1 97.75 391 TYR A O 1
ATOM 3116 N N . GLU A 1 392 ? -12.336 -26.969 -11.703 1 97.69 392 GLU A N 1
ATOM 3117 C CA . GLU A 1 392 ? -11.016 -26.344 -11.781 1 97.69 392 GLU A CA 1
ATOM 3118 C C . GLU A 1 392 ? -10.883 -25.219 -10.766 1 97.69 392 GLU A C 1
ATOM 3120 O O . GLU A 1 392 ? -9.844 -25.078 -10.109 1 97.69 392 GLU A O 1
ATOM 3125 N N . MET A 1 393 ? -11.883 -24.375 -10.625 1 97.94 393 MET A N 1
ATOM 3126 C CA . MET A 1 393 ? -11.891 -23.312 -9.625 1 97.94 393 MET A CA 1
ATOM 3127 C C . MET A 1 393 ? -11.781 -23.875 -8.219 1 97.94 393 MET A C 1
ATOM 3129 O O . MET A 1 393 ? -11.047 -23.344 -7.383 1 97.94 393 MET A O 1
ATOM 3133 N N . TRP A 1 394 ? -12.578 -24.906 -7.977 1 97.56 394 TRP A N 1
ATOM 3134 C CA . TRP A 1 394 ? -12.555 -25.562 -6.672 1 97.56 394 TRP A CA 1
ATOM 3135 C C . TRP A 1 394 ? -11.164 -26.109 -6.367 1 97.56 394 TRP A C 1
ATOM 3137 O O . TRP A 1 394 ? -10.664 -25.953 -5.246 1 97.56 394 TRP A O 1
ATOM 3147 N N . TRP A 1 395 ? -10.617 -26.781 -7.355 1 96.94 395 TRP A N 1
ATOM 3148 C CA . TRP A 1 395 ? -9.297 -27.391 -7.203 1 96.94 395 TRP A CA 1
ATOM 3149 C C . TRP A 1 395 ? -8.242 -26.328 -6.906 1 96.94 395 TRP A C 1
ATOM 3151 O O . TRP A 1 395 ? -7.352 -26.531 -6.082 1 96.94 395 TRP A O 1
ATOM 3161 N N . LYS A 1 396 ? -8.312 -25.172 -7.621 1 97.31 396 LYS A N 1
ATOM 3162 C CA . LYS A 1 396 ? -7.418 -24.047 -7.336 1 97.31 396 LYS A CA 1
ATOM 3163 C C . LYS A 1 396 ? -7.566 -23.578 -5.895 1 97.31 396 LYS A C 1
ATOM 3165 O O . LYS A 1 396 ? -6.57 -23.344 -5.203 1 97.31 396 LYS A O 1
ATOM 3170 N N . ALA A 1 397 ? -8.773 -23.422 -5.422 1 97.81 397 ALA A N 1
ATOM 3171 C CA . ALA A 1 397 ? -9.023 -23 -4.047 1 97.81 397 ALA A CA 1
ATOM 3172 C C . ALA A 1 397 ? -8.453 -24 -3.051 1 97.81 397 ALA A C 1
ATOM 3174 O O . ALA A 1 397 ? -7.816 -23.609 -2.064 1 97.81 397 ALA A O 1
ATOM 3175 N N . ASP A 1 398 ? -8.695 -25.266 -3.336 1 96.62 398 ASP A N 1
ATOM 3176 C CA . ASP A 1 398 ? -8.234 -26.328 -2.455 1 96.62 398 ASP A CA 1
ATOM 3177 C C . ASP A 1 398 ? -6.715 -26.344 -2.348 1 96.62 398 ASP A C 1
ATOM 3179 O O . ASP A 1 398 ? -6.164 -26.578 -1.271 1 96.62 398 ASP A O 1
ATOM 3183 N N . ARG A 1 399 ? -6.094 -26.078 -3.453 1 96.31 399 ARG A N 1
ATOM 3184 C CA . ARG A 1 399 ? -4.637 -26.062 -3.479 1 96.31 399 ARG A CA 1
ATOM 3185 C C . ARG A 1 399 ? -4.09 -24.891 -2.68 1 96.31 399 ARG A C 1
ATOM 3187 O O . ARG A 1 399 ? -3.111 -25.031 -1.944 1 96.31 399 ARG A O 1
ATOM 3194 N N . TYR A 1 400 ? -4.605 -23.75 -2.863 1 97 400 TYR A N 1
ATOM 3195 C CA . TYR A 1 400 ? -4.215 -22.578 -2.074 1 97 400 TYR A CA 1
ATOM 3196 C C . TYR A 1 400 ? -4.398 -22.844 -0.584 1 97 400 TYR A C 1
ATOM 3198 O O . TYR A 1 400 ? -3.486 -22.609 0.213 1 97 400 TYR A O 1
ATOM 3206 N N . ILE A 1 401 ? -5.582 -23.375 -0.208 1 96.5 401 ILE A N 1
ATOM 3207 C CA . ILE A 1 401 ? -5.926 -23.594 1.192 1 96.5 401 ILE A CA 1
ATOM 3208 C C . ILE A 1 401 ? -4.953 -24.609 1.809 1 96.5 401 ILE A C 1
ATOM 3210 O O . ILE A 1 401 ? -4.512 -24.422 2.947 1 96.5 401 ILE A O 1
ATOM 3214 N N . ALA A 1 402 ? -4.598 -25.609 1.059 1 93.31 402 ALA A N 1
ATOM 3215 C CA . ALA A 1 402 ? -3.648 -26.609 1.541 1 93.31 402 ALA A CA 1
ATOM 3216 C C . ALA A 1 402 ? -2.305 -25.969 1.876 1 93.31 402 ALA A C 1
ATOM 3218 O O . ALA A 1 402 ? -1.682 -26.312 2.885 1 93.31 402 ALA A O 1
ATOM 3219 N N . GLU A 1 403 ? -1.867 -25.031 1.076 1 93.69 403 GLU A N 1
ATOM 3220 C CA . GLU A 1 403 ? -0.594 -24.375 1.333 1 93.69 403 GLU A CA 1
ATOM 3221 C C . GLU A 1 403 ? -0.665 -23.5 2.59 1 93.69 403 GLU A C 1
ATOM 3223 O O . GLU A 1 403 ? 0.324 -23.375 3.312 1 93.69 403 GLU A O 1
ATOM 3228 N N . THR A 1 404 ? -1.794 -22.906 2.844 1 93.5 404 THR A N 1
ATOM 3229 C CA . THR A 1 404 ? -1.946 -22 3.979 1 93.5 404 THR A CA 1
ATOM 3230 C C . THR A 1 404 ? -1.724 -22.75 5.293 1 93.5 404 THR A C 1
ATOM 3232 O O . THR A 1 404 ? -1.52 -22.125 6.336 1 93.5 404 THR A O 1
ATOM 3235 N N . GLU A 1 405 ? -1.788 -24.078 5.23 1 88.44 405 GLU A N 1
ATOM 3236 C CA . GLU A 1 405 ? -1.486 -24.859 6.418 1 88.44 405 GLU A CA 1
ATOM 3237 C C . GLU A 1 405 ? -0.011 -24.75 6.793 1 88.44 405 GLU A C 1
ATOM 3239 O O . GLU A 1 405 ? 0.356 -24.953 7.953 1 88.44 405 GLU A O 1
ATOM 3244 N N . SER A 1 406 ? 0.796 -24.422 5.789 1 88.5 406 SER A N 1
ATOM 3245 C CA . SER A 1 406 ? 2.229 -24.266 6.027 1 88.5 406 SER A CA 1
ATOM 3246 C C . SER A 1 406 ? 2.584 -22.828 6.387 1 88.5 406 SER A C 1
ATOM 3248 O O . SER A 1 406 ? 3.387 -22.594 7.293 1 88.5 406 SER A O 1
ATOM 3250 N N . TYR A 1 407 ? 2.107 -21.859 5.664 1 92 407 TYR A N 1
ATOM 3251 C CA . TYR A 1 407 ? 2.318 -20.438 5.914 1 92 407 TYR A CA 1
ATOM 3252 C C . TYR A 1 407 ? 1.237 -19.594 5.242 1 92 407 TYR A C 1
ATOM 3254 O O . TYR A 1 407 ? 0.503 -20.094 4.383 1 92 407 TYR A O 1
ATOM 3262 N N . MET A 1 408 ? 1.118 -18.438 5.688 1 95.06 408 MET A N 1
ATOM 3263 C CA . MET A 1 408 ? 0.246 -17.469 5.035 1 95.06 408 MET A CA 1
ATOM 3264 C C . MET A 1 408 ? 0.985 -16.156 4.777 1 95.06 408 MET A C 1
ATOM 3266 O O . MET A 1 408 ? 1.809 -15.734 5.594 1 95.06 408 MET A O 1
ATOM 3270 N N . ARG A 1 409 ? 0.801 -15.523 3.686 1 95.38 409 ARG A N 1
ATOM 3271 C CA . ARG A 1 409 ? 1.278 -14.195 3.316 1 95.38 409 ARG A CA 1
ATOM 3272 C C . ARG A 1 409 ? 0.252 -13.461 2.463 1 95.38 409 ARG A C 1
ATOM 3274 O O . ARG A 1 409 ? -0.643 -14.086 1.886 1 95.38 409 ARG A O 1
ATOM 3281 N N . PRO A 1 410 ? 0.33 -12.133 2.404 1 96.62 410 PRO A N 1
ATOM 3282 C CA . PRO A 1 410 ? -0.482 -11.445 1.399 1 96.62 410 PRO A CA 1
ATOM 3283 C C . PRO A 1 410 ? -0.113 -11.836 -0.029 1 96.62 410 PRO A C 1
ATOM 3285 O O . PRO A 1 410 ? 0.963 -12.391 -0.263 1 96.62 410 PRO A O 1
ATOM 3288 N N . ILE A 1 411 ? -0.984 -11.648 -0.947 1 98.19 411 ILE A N 1
ATOM 3289 C CA . ILE A 1 411 ? -0.694 -11.898 -2.355 1 98.19 411 ILE A CA 1
ATOM 3290 C C . ILE A 1 411 ? 0.384 -10.93 -2.838 1 98.19 411 ILE A C 1
ATOM 3292 O O . ILE A 1 411 ? 1.342 -11.336 -3.498 1 98.19 411 ILE A O 1
ATOM 3296 N N . VAL A 1 412 ? 0.207 -9.594 -2.533 1 97.81 412 VAL A N 1
ATOM 3297 C CA . VAL A 1 412 ? 1.229 -8.586 -2.797 1 97.81 412 VAL A CA 1
ATOM 3298 C C . VAL A 1 412 ? 2.146 -8.453 -1.583 1 97.81 412 VAL A C 1
ATOM 3300 O O . VAL A 1 412 ? 1.702 -8.062 -0.501 1 97.81 412 VAL A O 1
ATOM 3303 N N . ASN A 1 413 ? 3.422 -8.82 -1.745 1 95 413 ASN A N 1
ATOM 3304 C CA . ASN A 1 413 ? 4.352 -8.898 -0.624 1 95 413 ASN A CA 1
ATOM 3305 C C . ASN A 1 413 ? 5.777 -8.555 -1.052 1 95 413 ASN A C 1
ATOM 3307 O O . ASN A 1 413 ? 6.309 -9.156 -1.989 1 95 413 ASN A O 1
ATOM 3311 N N . ARG A 1 414 ? 6.414 -7.656 -0.359 1 94.25 414 ARG A N 1
ATOM 3312 C CA . ARG A 1 414 ? 7.766 -7.242 -0.712 1 94.25 414 ARG A CA 1
ATOM 3313 C C . ARG A 1 414 ? 8.805 -8.008 0.106 1 94.25 414 ARG A C 1
ATOM 3315 O O . ARG A 1 414 ? 9.984 -8.008 -0.234 1 94.25 414 ARG A O 1
ATOM 3322 N N . GLN A 1 415 ? 8.375 -8.602 1.13 1 90.75 415 GLN A N 1
ATOM 3323 C CA . GLN A 1 415 ? 9.305 -9.305 2.008 1 90.75 415 GLN A CA 1
ATOM 3324 C C . GLN A 1 415 ? 9.508 -10.742 1.545 1 90.75 415 GLN A C 1
ATOM 3326 O O . GLN A 1 415 ? 8.727 -11.633 1.897 1 90.75 415 GLN A O 1
ATOM 3331 N N . PHE A 1 416 ? 10.586 -11.039 0.855 1 92.06 416 PHE A N 1
ATOM 3332 C CA . PHE A 1 416 ? 10.969 -12.375 0.412 1 92.06 416 PHE A CA 1
ATOM 3333 C C . PHE A 1 416 ? 12.484 -12.484 0.276 1 92.06 416 PHE A C 1
ATOM 3335 O O . PHE A 1 416 ? 13.164 -11.492 0.003 1 92.06 416 PHE A O 1
ATOM 3342 N N . ASP A 1 417 ? 13.039 -13.633 0.492 1 86.31 417 ASP A N 1
ATOM 3343 C CA . ASP A 1 417 ? 14.477 -13.852 0.478 1 86.31 417 ASP A CA 1
ATOM 3344 C C . ASP A 1 417 ? 14.969 -14.219 -0.922 1 86.31 417 ASP A C 1
ATOM 3346 O O . ASP A 1 417 ? 16.156 -14.148 -1.208 1 86.31 417 ASP A O 1
ATOM 3350 N N . SER A 1 418 ? 14 -14.695 -1.718 1 89.12 418 SER A N 1
ATOM 3351 C CA . SER A 1 418 ? 14.258 -15.031 -3.113 1 89.12 418 SER A CA 1
ATOM 3352 C C . SER A 1 418 ? 13.023 -14.781 -3.979 1 89.12 418 SER A C 1
ATOM 3354 O O . SER A 1 418 ? 11.898 -15.047 -3.557 1 89.12 418 SER A O 1
ATOM 3356 N N . SER A 1 419 ? 13.305 -14.234 -5.168 1 93.19 419 SER A N 1
ATOM 3357 C CA . SER A 1 419 ? 12.18 -14 -6.066 1 93.19 419 SER A CA 1
ATOM 3358 C C . SER A 1 419 ? 11.422 -15.297 -6.344 1 93.19 419 SER A C 1
ATOM 3360 O O . SER A 1 419 ? 10.195 -15.281 -6.496 1 93.19 419 SER A O 1
ATOM 3362 N N . TRP A 1 420 ? 12.094 -16.406 -6.344 1 92.12 420 TRP A N 1
ATOM 3363 C CA . TRP A 1 420 ? 11.492 -17.703 -6.648 1 92.12 420 TRP A CA 1
ATOM 3364 C C . TRP A 1 420 ? 10.461 -18.078 -5.59 1 92.12 420 TRP A C 1
ATOM 3366 O O . TRP A 1 420 ? 9.484 -18.766 -5.891 1 92.12 420 TRP A O 1
ATOM 3376 N N . ARG A 1 421 ? 10.633 -17.641 -4.43 1 90.69 421 ARG A N 1
ATOM 3377 C CA . ARG A 1 421 ? 9.727 -17.953 -3.338 1 90.69 421 ARG A CA 1
ATOM 3378 C C . ARG A 1 421 ? 8.328 -17.391 -3.602 1 90.69 421 ARG A C 1
ATOM 3380 O O . ARG A 1 421 ? 7.34 -17.906 -3.082 1 90.69 421 ARG A O 1
ATOM 3387 N N . MET A 1 422 ? 8.281 -16.344 -4.355 1 94.88 422 MET A N 1
ATOM 3388 C CA . MET A 1 422 ? 7.012 -15.688 -4.633 1 94.88 422 MET A CA 1
ATOM 3389 C C . MET A 1 422 ? 6.16 -16.516 -5.59 1 94.88 422 MET A C 1
ATOM 3391 O O . MET A 1 422 ? 4.977 -16.234 -5.777 1 94.88 422 MET A O 1
ATOM 3395 N N . PHE A 1 423 ? 6.668 -17.484 -6.184 1 95 423 PHE A N 1
ATOM 3396 C CA . PHE A 1 423 ? 5.965 -18.375 -7.105 1 95 423 PHE A CA 1
ATOM 3397 C C . PHE A 1 423 ? 5.422 -19.594 -6.379 1 95 423 PHE A C 1
ATOM 3399 O O . PHE A 1 423 ? 6.027 -20.672 -6.426 1 95 423 PHE A O 1
ATOM 3406 N N . ASP A 1 424 ? 4.285 -19.375 -5.723 1 95 424 ASP A N 1
ATOM 3407 C CA . ASP A 1 424 ? 3.742 -20.375 -4.805 1 95 424 ASP A CA 1
ATOM 3408 C C . ASP A 1 424 ? 2.229 -20.5 -4.965 1 95 424 ASP A C 1
ATOM 3410 O O . ASP A 1 424 ? 1.662 -20.031 -5.953 1 95 424 ASP A O 1
ATOM 3414 N N . GLY A 1 425 ? 1.663 -21.266 -4.055 1 96.81 425 GLY A N 1
ATOM 3415 C CA . GLY A 1 425 ? 0.225 -21.484 -4.074 1 96.81 425 GLY A CA 1
ATOM 3416 C C . GLY A 1 425 ? -0.575 -20.219 -3.838 1 96.81 425 GLY A C 1
ATOM 3417 O O . GLY A 1 425 ? -1.708 -20.094 -4.309 1 96.81 425 GLY A O 1
ATOM 3418 N N . HIS A 1 426 ? -0.037 -19.234 -3.141 1 97.38 426 HIS A N 1
ATOM 3419 C CA . HIS A 1 426 ? -0.684 -17.938 -2.957 1 97.38 426 HIS A CA 1
ATOM 3420 C C . HIS A 1 426 ? -0.79 -17.188 -4.277 1 97.38 426 HIS A C 1
ATOM 3422 O O . HIS A 1 426 ? -1.851 -16.656 -4.609 1 97.38 426 HIS A O 1
ATOM 3428 N N . THR A 1 427 ? 0.256 -17.219 -5.051 1 97.62 427 THR A N 1
ATOM 3429 C CA . THR A 1 427 ? 0.326 -16.438 -6.289 1 97.62 427 THR A CA 1
ATOM 3430 C C . THR A 1 427 ? -0.474 -17.125 -7.395 1 97.62 427 THR A C 1
ATOM 3432 O O . THR A 1 427 ? -1.278 -16.484 -8.07 1 97.62 427 THR A O 1
ATOM 3435 N N . TYR A 1 428 ? -0.269 -18.391 -7.574 1 97.31 428 TYR A N 1
ATOM 3436 C CA . TYR A 1 428 ? -0.935 -19.078 -8.672 1 97.31 428 TYR A CA 1
ATOM 3437 C C . TYR A 1 428 ? -2.41 -19.297 -8.359 1 97.31 428 TYR A C 1
ATOM 3439 O O . TYR A 1 428 ? -3.24 -18.422 -8.602 1 97.31 428 TYR A O 1
ATOM 3447 N N . PRO A 1 429 ? -2.725 -20.422 -7.684 1 97.62 429 PRO A N 1
ATOM 3448 C CA . PRO A 1 429 ? -4.16 -20.656 -7.508 1 97.62 429 PRO A CA 1
ATOM 3449 C C . PRO A 1 429 ? -4.816 -19.625 -6.582 1 97.62 429 PRO A C 1
ATOM 3451 O O . PRO A 1 429 ? -5.961 -19.234 -6.805 1 97.62 429 PRO A O 1
ATOM 3454 N N . GLY A 1 430 ? -4.129 -19.203 -5.508 1 97.81 430 GLY A N 1
ATOM 3455 C CA . GLY A 1 430 ? -4.695 -18.203 -4.609 1 97.81 430 GLY A CA 1
ATOM 3456 C C . GLY A 1 430 ? -5.07 -16.906 -5.309 1 97.81 430 GLY A C 1
ATOM 3457 O O . GLY A 1 430 ? -6.18 -16.406 -5.137 1 97.81 430 GLY A O 1
ATOM 3458 N N . GLY A 1 431 ? -4.113 -16.391 -6.07 1 98.38 431 GLY A N 1
ATOM 3459 C CA . GLY A 1 431 ? -4.387 -15.188 -6.836 1 98.38 431 GLY A CA 1
ATOM 3460 C C . GLY A 1 431 ? -5.453 -15.383 -7.898 1 98.38 431 GLY A C 1
ATOM 3461 O O . GLY A 1 431 ? -6.27 -14.492 -8.133 1 98.38 431 GLY A O 1
ATOM 3462 N N . GLY A 1 432 ? -5.449 -16.578 -8.57 1 98.56 432 GLY A N 1
ATOM 3463 C CA . GLY A 1 432 ? -6.48 -16.875 -9.555 1 98.56 432 GLY A CA 1
ATOM 3464 C C . GLY A 1 432 ? -7.879 -16.859 -8.977 1 98.56 432 GLY A C 1
ATOM 3465 O O . GLY A 1 432 ? -8.805 -16.312 -9.586 1 98.56 432 GLY A O 1
ATOM 3466 N N . CYS A 1 433 ? -8.047 -17.438 -7.789 1 98.56 433 CYS A N 1
ATOM 3467 C CA . CYS A 1 433 ? -9.336 -17.453 -7.113 1 98.56 433 CYS A CA 1
ATOM 3468 C C . CYS A 1 433 ? -9.789 -16.031 -6.781 1 98.56 433 CYS A C 1
ATOM 3470 O O . CYS A 1 433 ? -10.969 -15.703 -6.914 1 98.56 433 CYS A O 1
ATOM 3472 N N . ARG A 1 434 ? -8.891 -15.203 -6.387 1 98.5 434 ARG A N 1
ATOM 3473 C CA . ARG A 1 434 ? -9.219 -13.844 -5.984 1 98.5 434 ARG A CA 1
ATOM 3474 C C . ARG A 1 434 ? -9.602 -12.992 -7.188 1 98.5 434 ARG A C 1
ATOM 3476 O O . ARG A 1 434 ? -10.445 -12.102 -7.078 1 98.5 434 ARG A O 1
ATOM 3483 N N . LEU A 1 435 ? -8.961 -13.211 -8.375 1 98.75 435 LEU A N 1
ATOM 3484 C CA . LEU A 1 435 ? -9.414 -12.562 -9.602 1 98.75 435 LEU A CA 1
ATOM 3485 C C . LEU A 1 435 ? -10.867 -12.906 -9.898 1 98.75 435 LEU A C 1
ATOM 3487 O O . LEU A 1 435 ? -11.633 -12.055 -10.336 1 98.75 435 LEU A O 1
ATOM 3491 N N . HIS A 1 436 ? -11.219 -14.172 -9.664 1 98.62 436 HIS A N 1
ATOM 3492 C CA . HIS A 1 436 ? -12.594 -14.594 -9.883 1 98.62 436 HIS A CA 1
ATOM 3493 C C . HIS A 1 436 ? -13.547 -13.906 -8.914 1 98.62 436 HIS A C 1
ATOM 3495 O O . HIS A 1 436 ? -14.641 -13.477 -9.305 1 98.62 436 HIS A O 1
ATOM 3501 N N . VAL A 1 437 ? -13.188 -13.812 -7.617 1 98.19 437 VAL A N 1
ATOM 3502 C CA . VAL A 1 437 ? -14 -13.094 -6.641 1 98.19 437 VAL A CA 1
ATOM 3503 C C . VAL A 1 437 ? -14.188 -11.648 -7.082 1 98.19 437 VAL A C 1
ATOM 3505 O O . VAL A 1 437 ? -15.289 -11.102 -6.988 1 98.19 437 VAL A O 1
ATOM 3508 N N . LEU A 1 438 ? -13.109 -11.016 -7.555 1 97.94 438 LEU A N 1
ATOM 3509 C CA . LEU A 1 438 ? -13.172 -9.641 -8.031 1 97.94 438 LEU A CA 1
ATOM 3510 C C . LEU A 1 438 ? -14.156 -9.508 -9.188 1 97.94 438 LEU A C 1
ATOM 3512 O O . LEU A 1 438 ? -14.969 -8.578 -9.219 1 97.94 438 LEU A O 1
ATOM 3516 N N . ARG A 1 439 ? -14.086 -10.461 -10.188 1 97.38 439 ARG A N 1
ATOM 3517 C CA . ARG A 1 439 ? -14.984 -10.461 -11.328 1 97.38 439 ARG A CA 1
ATOM 3518 C C . ARG A 1 439 ? -16.438 -10.508 -10.883 1 97.38 439 ARG A C 1
ATOM 3520 O O . ARG A 1 439 ? -17.266 -9.742 -11.367 1 97.38 439 ARG A O 1
ATOM 3527 N N . LYS A 1 440 ? -16.672 -11.391 -9.961 1 95.88 440 LYS A N 1
ATOM 3528 C CA . LYS A 1 440 ? -18.047 -11.555 -9.492 1 95.88 440 LYS A CA 1
ATOM 3529 C C . LYS A 1 440 ? -18.484 -10.375 -8.633 1 95.88 440 LYS A C 1
ATOM 3531 O O . LYS A 1 440 ? -19.672 -10.039 -8.586 1 95.88 440 LYS A O 1
ATOM 3536 N N . HIS A 1 441 ? -17.5 -9.719 -8 1 94.19 441 HIS A N 1
ATOM 3537 C CA . HIS A 1 441 ? -17.781 -8.547 -7.172 1 94.19 441 HIS A CA 1
ATOM 3538 C C . HIS A 1 441 ? -18.203 -7.359 -8.023 1 94.19 441 HIS A C 1
ATOM 3540 O O . HIS A 1 441 ? -19.125 -6.633 -7.672 1 94.19 441 HIS A O 1
ATOM 3546 N N . VAL A 1 442 ? -17.578 -7.125 -9.164 1 93.12 442 VAL A N 1
ATOM 3547 C CA . VAL A 1 442 ? -17.844 -5.918 -9.945 1 93.12 442 VAL A CA 1
ATOM 3548 C C . VAL A 1 442 ? -18.812 -6.242 -11.086 1 93.12 442 VAL A C 1
ATOM 3550 O O . VAL A 1 442 ? -19.375 -5.336 -11.703 1 93.12 442 VAL A O 1
ATOM 3553 N N . GLY A 1 443 ? -18.969 -7.562 -11.422 1 91.56 443 GLY A N 1
ATOM 3554 C CA . GLY A 1 443 ? -19.781 -7.984 -12.555 1 91.56 443 GLY A CA 1
ATOM 3555 C C . GLY A 1 443 ? -18.953 -8.281 -13.797 1 91.56 443 GLY A C 1
ATOM 3556 O O . GLY A 1 443 ? -17.938 -7.633 -14.047 1 91.56 443 GLY A O 1
ATOM 3557 N N . ASP A 1 444 ? -19.391 -9.227 -14.633 1 93.31 444 ASP A N 1
ATOM 3558 C CA . ASP A 1 444 ? -18.641 -9.719 -15.789 1 93.31 444 ASP A CA 1
ATOM 3559 C C . ASP A 1 444 ? -18.359 -8.602 -16.781 1 93.31 444 ASP A C 1
ATOM 3561 O O . ASP A 1 444 ? -17.234 -8.469 -17.266 1 93.31 444 ASP A O 1
ATOM 3565 N N . ASP A 1 445 ? -19.344 -7.809 -17.047 1 89.25 445 ASP A N 1
ATOM 3566 C CA . ASP A 1 445 ? -19.188 -6.785 -18.078 1 89.25 445 ASP A CA 1
ATOM 3567 C C . ASP A 1 445 ? -18.141 -5.746 -17.672 1 89.25 445 ASP A C 1
ATOM 3569 O O . ASP A 1 445 ? -17.234 -5.426 -18.438 1 89.25 445 ASP A O 1
ATOM 3573 N N . ALA A 1 446 ? -18.297 -5.23 -16.422 1 90.25 446 ALA A N 1
ATOM 3574 C CA . ALA A 1 446 ? -17.359 -4.238 -15.938 1 90.25 446 ALA A CA 1
ATOM 3575 C C . ALA A 1 446 ? -15.953 -4.832 -15.82 1 90.25 446 ALA A C 1
ATOM 3577 O O . ALA A 1 446 ? -14.961 -4.16 -16.125 1 90.25 446 ALA A O 1
ATOM 3578 N N . PHE A 1 447 ? -15.914 -6.074 -15.383 1 95.81 447 PHE A N 1
ATOM 3579 C CA . PHE A 1 447 ? -14.625 -6.73 -15.188 1 95.81 447 PHE A CA 1
ATOM 3580 C C . PHE A 1 447 ? -13.875 -6.863 -16.5 1 95.81 447 PHE A C 1
ATOM 3582 O O . PHE A 1 447 ? -12.734 -6.406 -16.625 1 95.81 447 PHE A O 1
ATOM 3589 N N . PHE A 1 448 ? -14.438 -7.43 -17.516 1 95.5 448 PHE A N 1
ATOM 3590 C CA . PHE A 1 448 ? -13.734 -7.707 -18.766 1 95.5 448 PHE A CA 1
ATOM 3591 C C . PHE A 1 448 ? -13.445 -6.414 -19.516 1 95.5 448 PHE A C 1
ATOM 3593 O O . PHE A 1 448 ? -12.391 -6.273 -20.141 1 95.5 448 PHE A O 1
ATOM 3600 N N . LYS A 1 449 ? -14.32 -5.465 -19.453 1 93.19 449 LYS A N 1
ATOM 3601 C CA . LYS A 1 449 ? -14.031 -4.172 -20.062 1 93.19 449 LYS A CA 1
ATOM 3602 C C . LYS A 1 449 ? -12.859 -3.486 -19.375 1 93.19 449 LYS A C 1
ATOM 3604 O O . LYS A 1 449 ? -12.016 -2.865 -20.031 1 93.19 449 LYS A O 1
ATOM 3609 N N . GLY A 1 450 ? -12.906 -3.555 -18.031 1 95 450 GLY A N 1
ATOM 3610 C CA . GLY A 1 450 ? -11.773 -3.029 -17.281 1 95 450 GLY A CA 1
ATOM 3611 C C . GLY A 1 450 ? -10.461 -3.68 -17.656 1 95 450 GLY A C 1
ATOM 3612 O O . GLY A 1 450 ? -9.438 -3 -17.781 1 95 450 GLY A O 1
ATOM 3613 N N . VAL A 1 451 ? -10.453 -4.992 -17.875 1 97.69 451 VAL A N 1
ATOM 3614 C CA . VAL A 1 451 ? -9.258 -5.746 -18.266 1 97.69 451 VAL A CA 1
ATOM 3615 C C . VAL A 1 451 ? -8.812 -5.328 -19.656 1 97.69 451 VAL A C 1
ATOM 3617 O O . VAL A 1 451 ? -7.617 -5.148 -19.906 1 97.69 451 VAL A O 1
ATOM 3620 N N . GLN A 1 452 ? -9.75 -5.172 -20.578 1 96.88 452 GLN A N 1
ATOM 3621 C CA . GLN A 1 452 ? -9.438 -4.738 -21.938 1 96.88 452 GLN A CA 1
ATOM 3622 C C . GLN A 1 452 ? -8.805 -3.352 -21.938 1 96.88 452 GLN A C 1
ATOM 3624 O O . GLN A 1 452 ? -7.82 -3.113 -22.641 1 96.88 452 GLN A O 1
ATOM 3629 N N . ASN A 1 453 ? -9.297 -2.459 -21.094 1 95.44 453 ASN A N 1
ATOM 3630 C CA . ASN A 1 453 ? -8.727 -1.126 -20.969 1 95.44 453 ASN A CA 1
ATOM 3631 C C . ASN A 1 453 ? -7.336 -1.176 -20.328 1 95.44 453 ASN A C 1
ATOM 3633 O O . ASN A 1 453 ? -6.453 -0.4 -20.703 1 95.44 453 ASN A O 1
ATOM 3637 N N . TYR A 1 454 ? -7.242 -2.031 -19.328 1 97.88 454 TYR A N 1
ATOM 3638 C CA . TYR A 1 454 ? -5.953 -2.252 -18.688 1 97.88 454 TYR A CA 1
ATOM 3639 C C . TYR A 1 454 ? -4.891 -2.641 -19.703 1 97.88 454 TYR A C 1
ATOM 3641 O O . TYR A 1 454 ? -3.793 -2.078 -19.719 1 97.88 454 TYR A O 1
ATOM 3649 N N . LEU A 1 455 ? -5.223 -3.555 -20.625 1 98.25 455 LEU A N 1
ATOM 3650 C CA . LEU A 1 455 ? -4.312 -3.998 -21.672 1 98.25 455 LEU A CA 1
ATOM 3651 C C . LEU A 1 455 ? -4.004 -2.861 -22.641 1 98.25 455 LEU A C 1
ATOM 3653 O O . LEU A 1 455 ? -2.84 -2.627 -22.969 1 98.25 455 LEU A O 1
ATOM 3657 N N . LYS A 1 456 ? -4.93 -2.117 -23 1 97.44 456 LYS A N 1
ATOM 3658 C CA . LYS A 1 456 ? -4.746 -1.04 -23.969 1 97.44 456 LYS A CA 1
ATOM 3659 C C . LYS A 1 456 ? -3.932 0.105 -23.375 1 97.44 456 LYS A C 1
ATOM 3661 O O . LYS A 1 456 ? -3.043 0.65 -24.031 1 97.44 456 LYS A O 1
ATOM 3666 N N . GLN A 1 457 ? -4.207 0.408 -22.141 1 96.44 457 GLN A N 1
ATOM 3667 C CA . GLN A 1 457 ? -3.582 1.554 -21.484 1 96.44 457 GLN A CA 1
ATOM 3668 C C . GLN A 1 457 ? -2.121 1.265 -21.156 1 96.44 457 GLN A C 1
ATOM 3670 O O . GLN A 1 457 ? -1.278 2.162 -21.203 1 96.44 457 GLN A O 1
ATOM 3675 N N . TYR A 1 458 ? -1.793 0.023 -20.859 1 97.19 458 TYR A N 1
ATOM 3676 C CA . TYR A 1 458 ? -0.472 -0.235 -20.297 1 97.19 458 TYR A CA 1
ATOM 3677 C C . TYR A 1 458 ? 0.348 -1.13 -21.219 1 97.19 458 TYR A C 1
ATOM 3679 O O . TYR A 1 458 ? 1.375 -1.678 -20.812 1 97.19 458 TYR A O 1
ATOM 3687 N N . SER A 1 459 ? -0.094 -1.345 -22.469 1 96.81 459 SER A N 1
ATOM 3688 C CA . SER A 1 459 ? 0.668 -2.119 -23.438 1 96.81 459 SER A CA 1
ATOM 3689 C C . SER A 1 459 ? 2.096 -1.595 -23.562 1 96.81 459 SER A C 1
ATOM 3691 O O . SER A 1 459 ? 2.309 -0.393 -23.734 1 96.81 459 SER A O 1
ATOM 3693 N N . GLY A 1 460 ? 3.045 -2.551 -23.359 1 95.38 460 GLY A N 1
ATOM 3694 C CA . GLY A 1 460 ? 4.453 -2.219 -23.516 1 95.38 460 GLY A CA 1
ATOM 3695 C C . GLY A 1 460 ? 5.062 -1.566 -22.297 1 95.38 460 GLY A C 1
ATOM 3696 O O . GLY A 1 460 ? 6.215 -1.128 -22.328 1 95.38 460 GLY A O 1
ATOM 3697 N N . LYS A 1 461 ? 4.324 -1.509 -21.188 1 95.38 461 LYS A N 1
ATOM 3698 C CA . LYS A 1 461 ? 4.812 -0.845 -19.984 1 95.38 461 LYS A CA 1
ATOM 3699 C C . LYS A 1 461 ? 4.98 -1.839 -18.828 1 95.38 461 LYS A C 1
ATOM 3701 O O . LYS A 1 461 ? 4.617 -3.012 -18.969 1 95.38 461 LYS A O 1
ATOM 3706 N N . THR A 1 462 ? 5.719 -1.386 -17.766 1 96.38 462 THR A N 1
ATOM 3707 C CA . THR A 1 462 ? 5.676 -2.113 -16.516 1 96.38 462 THR A CA 1
ATOM 3708 C C . THR A 1 462 ? 4.445 -1.721 -15.695 1 96.38 462 THR A C 1
ATOM 3710 O O . THR A 1 462 ? 3.938 -0.605 -15.828 1 96.38 462 THR A O 1
ATOM 3713 N N . VAL A 1 463 ? 3.936 -2.619 -14.93 1 97.75 463 VAL A N 1
ATOM 3714 C CA . VAL A 1 463 ? 2.691 -2.357 -14.219 1 97.75 463 VAL A CA 1
ATOM 3715 C C . VAL A 1 463 ? 2.857 -2.713 -12.742 1 97.75 463 VAL A C 1
ATOM 3717 O O . VAL A 1 463 ? 3.697 -3.547 -12.391 1 97.75 463 VAL A O 1
ATOM 3720 N N . GLU A 1 464 ? 2.125 -2.014 -11.922 1 97.38 464 GLU A N 1
ATOM 3721 C CA . GLU A 1 464 ? 1.953 -2.273 -10.5 1 97.38 464 GLU A CA 1
ATOM 3722 C C . GLU A 1 464 ? 0.502 -2.611 -10.172 1 97.38 464 GLU A C 1
ATOM 3724 O O . GLU A 1 464 ? -0.391 -2.4 -10.992 1 97.38 464 GLU A O 1
ATOM 3729 N N . THR A 1 465 ? 0.24 -3.197 -8.977 1 98.19 465 THR A N 1
ATOM 3730 C CA . THR A 1 465 ? -1.077 -3.658 -8.555 1 98.19 465 THR A CA 1
ATOM 3731 C C . THR A 1 465 ? -2.102 -2.531 -8.648 1 98.19 465 THR A C 1
ATOM 3733 O O . THR A 1 465 ? -3.23 -2.748 -9.094 1 98.19 465 THR A O 1
ATOM 3736 N N . ASP A 1 466 ? -1.746 -1.328 -8.32 1 95.94 466 ASP A N 1
ATOM 3737 C CA . ASP A 1 466 ? -2.668 -0.196 -8.312 1 95.94 466 ASP A CA 1
ATOM 3738 C C . ASP A 1 466 ? -3.109 0.165 -9.727 1 95.94 466 ASP A C 1
ATOM 3740 O O . ASP A 1 466 ? -4.215 0.667 -9.93 1 95.94 466 ASP A O 1
ATOM 3744 N N . ASP A 1 467 ? -2.258 -0.048 -10.711 1 97.31 467 ASP A N 1
ATOM 3745 C CA . ASP A 1 467 ? -2.623 0.224 -12.102 1 97.31 467 ASP A CA 1
ATOM 3746 C C . ASP A 1 467 ? -3.82 -0.62 -12.531 1 97.31 467 ASP A C 1
ATOM 3748 O O . ASP A 1 467 ? -4.75 -0.113 -13.164 1 97.31 467 ASP A O 1
ATOM 3752 N N . PHE A 1 468 ? -3.762 -1.874 -12.102 1 98.31 468 PHE A N 1
ATOM 3753 C CA . PHE A 1 468 ? -4.859 -2.783 -12.406 1 98.31 468 PHE A CA 1
ATOM 3754 C C . PHE A 1 468 ? -6.125 -2.369 -11.664 1 98.31 468 PHE A C 1
ATOM 3756 O O . PHE A 1 468 ? -7.195 -2.25 -12.266 1 98.31 468 PHE A O 1
ATOM 3763 N N . ARG A 1 469 ? -5.988 -2.133 -10.367 1 97.69 469 ARG A N 1
ATOM 3764 C CA . ARG A 1 469 ? -7.121 -1.74 -9.531 1 97.69 469 ARG A CA 1
ATOM 3765 C C . ARG A 1 469 ? -7.844 -0.535 -10.125 1 97.69 469 ARG A C 1
ATOM 3767 O O . ARG A 1 469 ? -9.07 -0.54 -10.25 1 97.69 469 ARG A O 1
ATOM 3774 N N . LYS A 1 470 ? -7.133 0.445 -10.523 1 95.69 470 LYS A N 1
ATOM 3775 C CA . LYS A 1 470 ? -7.695 1.703 -11 1 95.69 470 LYS A CA 1
ATOM 3776 C C . LYS A 1 470 ? -8.453 1.503 -12.312 1 95.69 470 LYS A C 1
ATOM 3778 O O . LYS A 1 470 ? -9.461 2.17 -12.562 1 95.69 470 LYS A O 1
ATOM 3783 N N . CYS A 1 471 ? -7.957 0.6 -13.195 1 95.88 471 CYS A N 1
ATOM 3784 C CA . CYS A 1 471 ? -8.648 0.319 -14.445 1 95.88 471 CYS A CA 1
ATOM 3785 C C . CYS A 1 471 ? -10.008 -0.328 -14.188 1 95.88 471 CYS A C 1
ATOM 3787 O O . CYS A 1 471 ? -11 0.017 -14.828 1 95.88 471 CYS A O 1
ATOM 3789 N N . ILE A 1 472 ? -10.062 -1.284 -13.242 1 96.06 472 ILE A N 1
ATOM 3790 C CA . ILE A 1 472 ? -11.328 -1.938 -12.922 1 96.06 472 ILE A CA 1
ATOM 3791 C C . ILE A 1 472 ? -12.266 -0.942 -12.242 1 96.06 472 ILE A C 1
ATOM 3793 O O . ILE A 1 472 ? -13.469 -0.931 -12.5 1 96.06 472 ILE A O 1
ATOM 3797 N N . GLU A 1 473 ? -11.727 -0.042 -11.367 1 92.75 473 GLU A N 1
ATOM 3798 C CA . GLU A 1 473 ? -12.523 0.979 -10.695 1 92.75 473 GLU A CA 1
ATOM 3799 C C . GLU A 1 473 ? -13.148 1.946 -11.695 1 92.75 473 GLU A C 1
ATOM 3801 O O . GLU A 1 473 ? -14.312 2.322 -11.57 1 92.75 473 GLU A O 1
ATOM 3806 N N . ALA A 1 474 ? -12.32 2.348 -12.609 1 89.38 474 ALA A N 1
ATOM 3807 C CA . ALA A 1 474 ? -12.789 3.314 -13.594 1 89.38 474 ALA A CA 1
ATOM 3808 C C . ALA A 1 474 ? -13.984 2.771 -14.375 1 89.38 474 ALA A C 1
ATOM 3810 O O . ALA A 1 474 ? -14.891 3.523 -14.734 1 89.38 474 ALA A O 1
ATOM 3811 N N . GLN A 1 475 ? -13.984 1.459 -14.57 1 88.44 475 GLN A N 1
ATOM 3812 C CA . GLN A 1 475 ? -15.062 0.855 -15.352 1 88.44 475 GLN A CA 1
ATOM 3813 C C . GLN A 1 475 ? -16.266 0.534 -14.477 1 88.44 475 GLN A C 1
ATOM 3815 O O . GLN A 1 475 ? -17.406 0.663 -14.922 1 88.44 475 GLN A O 1
ATOM 3820 N N . SER A 1 476 ? -16.078 0.129 -13.266 1 88.31 476 SER A N 1
ATOM 3821 C CA . SER A 1 476 ? -17.156 -0.37 -12.422 1 88.31 476 SER A CA 1
ATOM 3822 C C . SER A 1 476 ? -17.781 0.753 -11.602 1 88.31 476 SER A C 1
ATOM 3824 O O . SER A 1 476 ? -18.922 0.644 -11.156 1 88.31 476 SER A O 1
ATOM 3826 N N . GLY A 1 477 ? -17 1.81 -11.328 1 85.25 477 GLY A N 1
ATOM 3827 C CA . GLY A 1 477 ? -17.438 2.861 -10.43 1 85.25 477 GLY A CA 1
ATOM 3828 C C . GLY A 1 477 ? -17.359 2.459 -8.969 1 85.25 477 GLY A C 1
ATOM 3829 O O . GLY A 1 477 ? -17.641 3.266 -8.078 1 85.25 477 GLY A O 1
ATOM 3830 N N . ILE A 1 478 ? -16.938 1.21 -8.703 1 91.44 478 ILE A N 1
ATOM 3831 C CA . ILE A 1 478 ? -16.828 0.688 -7.344 1 91.44 478 ILE A CA 1
ATOM 3832 C C . ILE A 1 478 ? -15.453 1.006 -6.773 1 91.44 478 ILE A C 1
ATOM 3834 O O . ILE A 1 478 ? -14.438 0.833 -7.449 1 91.44 478 ILE A O 1
ATOM 3838 N N . ASN A 1 479 ? -15.438 1.647 -5.523 1 93.19 479 ASN A N 1
ATOM 3839 C CA . ASN A 1 479 ? -14.156 1.78 -4.844 1 93.19 479 ASN A CA 1
ATOM 3840 C C . ASN A 1 479 ? -13.586 0.42 -4.449 1 93.19 479 ASN A C 1
ATOM 3842 O O . ASN A 1 479 ? -14.117 -0.249 -3.564 1 93.19 479 ASN A O 1
ATOM 3846 N N . LEU A 1 480 ? -12.492 0.008 -5 1 96.62 480 LEU A N 1
ATOM 3847 C CA . LEU A 1 480 ? -11.977 -1.345 -4.82 1 96.62 480 LEU A CA 1
ATOM 3848 C C . LEU A 1 480 ? -10.844 -1.363 -3.793 1 96.62 480 LEU A C 1
ATOM 3850 O O . LEU A 1 480 ? -10.281 -2.42 -3.504 1 96.62 480 LEU A O 1
ATOM 3854 N N . VAL A 1 481 ? -10.531 -0.242 -3.127 1 95.81 481 VAL A N 1
ATOM 3855 C CA . VAL A 1 481 ? -9.484 -0.208 -2.111 1 95.81 481 VAL A CA 1
ATOM 3856 C C . VAL A 1 481 ? -9.82 -1.192 -0.993 1 95.81 481 VAL A C 1
ATOM 3858 O O . VAL A 1 481 ? -8.969 -1.995 -0.592 1 95.81 481 VAL A O 1
ATOM 3861 N N . PRO A 1 482 ? -11.109 -1.206 -0.514 1 95.06 482 PRO A N 1
ATOM 3862 C CA . PRO A 1 482 ? -11.406 -2.191 0.527 1 95.06 482 PRO A CA 1
ATOM 3863 C C . PRO A 1 482 ? -11.234 -3.631 0.046 1 95.06 482 PRO A C 1
ATOM 3865 O O . PRO A 1 482 ? -10.758 -4.484 0.8 1 95.06 482 PRO A O 1
ATOM 3868 N N . PHE A 1 483 ? -11.656 -3.908 -1.211 1 96.75 483 PHE A N 1
ATOM 3869 C CA . PHE A 1 483 ? -11.492 -5.246 -1.77 1 96.75 483 PHE A CA 1
ATOM 3870 C C . PHE A 1 483 ? -10.016 -5.641 -1.806 1 96.75 483 PHE A C 1
ATOM 3872 O O . PHE A 1 483 ? -9.656 -6.738 -1.381 1 96.75 483 PHE A O 1
ATOM 3879 N N . PHE A 1 484 ? -9.141 -4.82 -2.312 1 97.94 484 PHE A N 1
ATOM 3880 C CA . PHE A 1 484 ? -7.727 -5.133 -2.453 1 97.94 484 PHE A CA 1
ATOM 3881 C C . PHE A 1 484 ? -7.055 -5.238 -1.087 1 97.94 484 PHE A C 1
ATOM 3883 O O . PHE A 1 484 ? -6.145 -6.047 -0.896 1 97.94 484 PHE A O 1
ATOM 3890 N N . ASP A 1 485 ? -7.465 -4.406 -0.119 1 95.5 485 ASP A N 1
ATOM 3891 C CA . ASP A 1 485 ? -6.926 -4.508 1.234 1 95.5 485 ASP A CA 1
ATOM 3892 C C . ASP A 1 485 ? -7.184 -5.891 1.825 1 95.5 485 ASP A C 1
ATOM 3894 O O . ASP A 1 485 ? -6.277 -6.508 2.395 1 95.5 485 ASP A O 1
ATOM 3898 N N . GLN A 1 486 ? -8.422 -6.398 1.627 1 95.12 486 GLN A N 1
ATOM 3899 C CA . GLN A 1 486 ? -8.805 -7.645 2.275 1 95.12 486 GLN A CA 1
ATOM 3900 C C . GLN A 1 486 ? -8.289 -8.852 1.498 1 95.12 486 GLN A C 1
ATOM 3902 O O . GLN A 1 486 ? -7.863 -9.844 2.094 1 95.12 486 GLN A O 1
ATOM 3907 N N . TRP A 1 487 ? -8.242 -8.773 0.163 1 97.94 487 TRP A N 1
ATOM 3908 C CA . TRP A 1 487 ? -8.023 -9.984 -0.617 1 97.94 487 TRP A CA 1
ATOM 3909 C C . TRP A 1 487 ? -6.594 -10.047 -1.142 1 97.94 487 TRP A C 1
ATOM 3911 O O . TRP A 1 487 ? -6.098 -11.125 -1.48 1 97.94 487 TRP A O 1
ATOM 3921 N N . LEU A 1 488 ? -5.867 -8.891 -1.301 1 98.31 488 LEU A N 1
ATOM 3922 C CA . LEU A 1 488 ? -4.547 -8.922 -1.928 1 98.31 488 LEU A CA 1
ATOM 3923 C C . LEU A 1 488 ? -3.467 -8.508 -0.937 1 98.31 488 LEU A C 1
ATOM 3925 O O . LEU A 1 488 ? -2.354 -9.039 -0.968 1 98.31 488 LEU A O 1
ATOM 3929 N N . TYR A 1 489 ? -3.781 -7.562 -0.033 1 96.56 489 TYR A N 1
ATOM 3930 C CA . TYR A 1 489 ? -2.762 -7.008 0.849 1 96.56 489 TYR A CA 1
ATOM 3931 C C . TYR A 1 489 ? -2.842 -7.633 2.236 1 96.56 489 TYR A C 1
ATOM 3933 O O . TYR A 1 489 ? -1.975 -7.398 3.082 1 96.56 489 TYR A O 1
ATOM 3941 N N . SER A 1 490 ? -3.898 -8.445 2.498 1 95.25 490 SER A N 1
ATOM 3942 C CA . SER A 1 490 ? -4.027 -9.156 3.766 1 95.25 490 SER A CA 1
ATOM 3943 C C . SER A 1 490 ? -3.82 -10.656 3.58 1 95.25 490 SER A C 1
ATOM 3945 O O . SER A 1 490 ? -3.734 -11.141 2.451 1 95.25 490 SER A O 1
ATOM 3947 N N . LYS A 1 491 ? -3.756 -11.375 4.734 1 95.56 491 LYS A N 1
ATOM 3948 C CA . LYS A 1 491 ? -3.521 -12.812 4.73 1 95.56 491 LYS A CA 1
ATOM 3949 C C . LYS A 1 491 ? -4.832 -13.586 4.852 1 95.56 491 LYS A C 1
ATOM 3951 O O . LYS A 1 491 ? -5.805 -13.078 5.418 1 95.56 491 LYS A O 1
ATOM 3956 N N . GLY A 1 492 ? -4.785 -14.75 4.219 1 96.19 492 GLY A N 1
ATOM 3957 C CA . GLY A 1 492 ? -5.797 -15.727 4.57 1 96.19 492 GLY A CA 1
ATOM 3958 C C . GLY A 1 492 ? -7.02 -15.672 3.672 1 96.19 492 GLY A C 1
ATOM 3959 O O . GLY A 1 492 ? -6.934 -15.227 2.525 1 96.19 492 GLY A O 1
ATOM 3960 N N . TYR A 1 493 ? -8.109 -16.234 4.09 1 97.62 493 TYR A N 1
ATOM 3961 C CA . TYR A 1 493 ? -9.406 -16.422 3.453 1 97.62 493 TYR A CA 1
ATOM 3962 C C . TYR A 1 493 ? -10.484 -16.688 4.492 1 97.62 493 TYR A C 1
ATOM 3964 O O . TYR A 1 493 ? -10.188 -17.078 5.629 1 97.62 493 TYR A O 1
ATOM 3972 N N . PRO A 1 494 ? -11.766 -16.453 4.199 1 97.81 494 PRO A N 1
ATOM 3973 C CA . PRO A 1 494 ? -12.828 -16.766 5.152 1 97.81 494 PRO A CA 1
ATOM 3974 C C . PRO A 1 494 ? -12.945 -18.266 5.434 1 97.81 494 PRO A C 1
ATOM 3976 O O . PRO A 1 494 ? -13.234 -19.047 4.523 1 97.81 494 PRO A O 1
ATOM 3979 N N . ALA A 1 495 ? -12.711 -18.672 6.594 1 97.62 495 ALA A N 1
ATOM 3980 C CA . ALA A 1 495 ? -13.008 -20.016 7.082 1 97.62 495 ALA A CA 1
ATOM 3981 C C . ALA A 1 495 ? -14.32 -20.031 7.871 1 97.62 495 ALA A C 1
ATOM 3983 O O . ALA A 1 495 ? -14.398 -19.469 8.961 1 97.62 495 ALA A O 1
ATOM 3984 N N . LEU A 1 496 ? -15.336 -20.719 7.355 1 98.12 496 LEU A N 1
ATOM 3985 C CA . LEU A 1 496 ? -16.672 -20.625 7.922 1 98.12 496 LEU A CA 1
ATOM 3986 C C . LEU A 1 496 ? -17.047 -21.906 8.672 1 98.12 496 LEU A C 1
ATOM 3988 O O . LEU A 1 496 ? -16.828 -23 8.164 1 98.12 496 LEU A O 1
ATOM 3992 N N . LYS A 1 497 ? -17.484 -21.734 9.852 1 96.69 497 LYS A N 1
ATOM 3993 C CA . LYS A 1 497 ? -18.172 -22.781 10.602 1 96.69 497 LYS A CA 1
ATOM 3994 C C . LYS A 1 497 ? -19.672 -22.516 10.688 1 96.69 497 LYS A C 1
ATOM 3996 O O . LYS A 1 497 ? -20.094 -21.375 10.953 1 96.69 497 LYS A O 1
ATOM 4001 N N . GLY A 1 498 ? -20.453 -23.578 10.398 1 96.56 498 GLY A N 1
ATOM 4002 C CA . GLY A 1 498 ? -21.875 -23.312 10.297 1 96.56 498 GLY A CA 1
ATOM 4003 C C . GLY A 1 498 ? -22.734 -24.219 11.148 1 96.56 498 GLY A C 1
ATOM 4004 O O . GLY A 1 498 ? -22.25 -25.266 11.625 1 96.56 498 GLY A O 1
ATOM 4005 N N . SER A 1 499 ? -23.984 -23.734 11.414 1 94.81 499 SER A N 1
ATOM 4006 C CA . SER A 1 499 ? -25.031 -24.531 12.039 1 94.81 499 SER A CA 1
ATOM 4007 C C . SER A 1 499 ? -26.344 -24.438 11.25 1 94.81 499 SER A C 1
ATOM 4009 O O . SER A 1 499 ? -26.578 -23.453 10.555 1 94.81 499 SER A O 1
ATOM 4011 N N . PHE A 1 500 ? -27.062 -25.578 11.273 1 94.81 500 PHE A N 1
ATOM 4012 C CA . PHE A 1 500 ? -28.312 -25.734 10.555 1 94.81 500 PHE A CA 1
ATOM 4013 C C . PHE A 1 500 ? -29.438 -26.125 11.508 1 94.81 500 PHE A C 1
ATOM 4015 O O . PHE A 1 500 ? -29.25 -26.984 12.375 1 94.81 500 PHE A O 1
ATOM 4022 N N . ASP A 1 501 ? -30.547 -25.359 11.414 1 93.19 501 ASP A N 1
ATOM 4023 C CA . ASP A 1 501 ? -31.734 -25.703 12.195 1 93.19 501 ASP A CA 1
ATOM 4024 C C . ASP A 1 501 ? -33 -25.672 11.328 1 93.19 501 ASP A C 1
ATOM 4026 O O . ASP A 1 501 ? -33.156 -24.781 10.484 1 93.19 501 ASP A O 1
ATOM 4030 N N . PHE A 1 502 ? -33.812 -26.766 11.445 1 93.75 502 PHE A N 1
ATOM 4031 C CA . PHE A 1 502 ? -35.094 -26.844 10.75 1 93.75 502 PHE A CA 1
ATOM 4032 C C . PHE A 1 502 ? -36.25 -26.906 11.742 1 93.75 502 PHE A C 1
ATOM 4034 O O . PHE A 1 502 ? -36.25 -27.719 12.656 1 93.75 502 PHE A O 1
ATOM 4041 N N . LYS A 1 503 ? -37.188 -25.938 11.57 1 88.62 503 LYS A N 1
ATOM 4042 C CA . LYS A 1 503 ? -38.438 -25.906 12.367 1 88.62 503 LYS A CA 1
ATOM 4043 C C . LYS A 1 503 ? -39.656 -26.094 11.484 1 88.62 503 LYS A C 1
ATOM 4045 O O . LYS A 1 503 ? -39.969 -25.219 10.664 1 88.62 503 LYS A O 1
ATOM 4050 N N . PRO A 1 504 ? -40.344 -27.219 11.695 1 88.31 504 PRO A N 1
ATOM 4051 C CA . PRO A 1 504 ? -41.562 -27.422 10.906 1 88.31 504 PRO A CA 1
ATOM 4052 C C . PRO A 1 504 ? -42.688 -26.453 11.297 1 88.31 504 PRO A C 1
ATOM 4054 O O . PRO A 1 504 ? -42.719 -25.953 12.43 1 88.31 504 PRO A O 1
ATOM 4057 N N . ALA A 1 505 ? -43.531 -26.266 10.305 1 81.94 505 ALA A N 1
ATOM 4058 C CA . ALA A 1 505 ? -44.688 -25.406 10.57 1 81.94 505 ALA A CA 1
ATOM 4059 C C . ALA A 1 505 ? -45.562 -25.984 11.688 1 81.94 505 ALA A C 1
ATOM 4061 O O . ALA A 1 505 ? -45.75 -27.203 11.75 1 81.94 505 ALA A O 1
ATOM 4062 N N . SER A 1 506 ? -45.719 -25.281 12.844 1 71.12 506 SER A N 1
ATOM 4063 C CA . SER A 1 506 ? -46.656 -25.672 13.891 1 71.12 506 SER A CA 1
ATOM 4064 C C . SER A 1 506 ? -47.812 -24.672 14.031 1 71.12 506 SER A C 1
ATOM 4066 O O . SER A 1 506 ? -47.656 -23.516 13.625 1 71.12 506 SER A O 1
ATOM 4068 N N . VAL A 1 507 ? -49.031 -25.188 14.375 1 59.06 507 VAL A N 1
ATOM 4069 C CA . VAL A 1 507 ? -50.25 -24.391 14.57 1 59.06 507 VAL A CA 1
ATOM 4070 C C . VAL A 1 507 ? -49.906 -23.172 15.43 1 59.06 507 VAL A C 1
ATOM 4072 O O . VAL A 1 507 ? -50.562 -22.125 15.297 1 59.06 507 VAL A O 1
ATOM 4075 N N . SER A 1 508 ? -49.156 -23.297 16.438 1 51.75 508 SER A N 1
ATOM 4076 C CA . SER A 1 508 ? -48.969 -22.203 17.391 1 51.75 508 SER A CA 1
ATOM 4077 C C . SER A 1 508 ? -48.031 -21.141 16.844 1 51.75 508 SER A C 1
ATOM 4079 O O . SER A 1 508 ? -48.031 -20 17.344 1 51.75 508 SER A O 1
ATOM 4081 N N . ASP A 1 509 ? -47.125 -21.531 16.047 1 54.66 509 ASP A N 1
ATOM 4082 C CA . ASP A 1 509 ? -46.094 -20.578 15.688 1 54.66 509 ASP A CA 1
ATOM 4083 C C . ASP A 1 509 ? -46.375 -19.953 14.32 1 54.66 509 ASP A C 1
ATOM 4085 O O . ASP A 1 509 ? -47.375 -20.266 13.688 1 54.66 509 ASP A O 1
ATOM 4089 N N . SER A 1 510 ? -45.625 -18.984 13.781 1 58.66 510 SER A N 1
ATOM 4090 C CA . SER A 1 510 ? -45.781 -18.109 12.633 1 58.66 510 SER A CA 1
ATOM 4091 C C . SER A 1 510 ? -46.344 -18.859 11.438 1 58.66 510 SER A C 1
ATOM 4093 O O . SER A 1 510 ? -46.688 -18.25 10.414 1 58.66 510 SER A O 1
ATOM 4095 N N . GLY A 1 511 ? -46.719 -20.281 11.586 1 71.06 511 GLY A N 1
ATOM 4096 C CA . GLY A 1 511 ? -47.375 -21.125 10.609 1 71.06 511 GLY A CA 1
ATOM 4097 C C . GLY A 1 511 ? -46.5 -21.547 9.461 1 71.06 511 GLY A C 1
ATOM 4098 O O . GLY A 1 511 ? -46.938 -22.219 8.531 1 71.06 511 GLY A O 1
ATOM 4099 N N . CYS A 1 512 ? -45.156 -21.125 9.344 1 84.94 512 CYS A N 1
ATOM 4100 C CA . CYS A 1 512 ? -44.312 -21.531 8.227 1 84.94 512 CYS A CA 1
ATOM 4101 C C . CYS A 1 512 ? -43.156 -22.391 8.703 1 84.94 512 CYS A C 1
ATOM 4103 O O . CYS A 1 512 ? -42.656 -22.188 9.805 1 84.94 512 CYS A O 1
ATOM 4105 N N . SER A 1 513 ? -42.812 -23.484 7.953 1 88.94 513 SER A N 1
ATOM 4106 C CA . SER A 1 513 ? -41.562 -24.203 8.18 1 88.94 513 SER A CA 1
ATOM 4107 C C . SER A 1 513 ? -40.344 -23.312 7.871 1 88.94 513 SER A C 1
ATOM 4109 O O . SER A 1 513 ? -40.375 -22.562 6.898 1 88.94 513 SER A O 1
ATOM 4111 N N . THR A 1 514 ? -39.375 -23.344 8.781 1 91.94 514 THR A N 1
ATOM 4112 C CA . THR A 1 514 ? -38.25 -22.438 8.594 1 91.94 514 THR A CA 1
ATOM 4113 C C . THR A 1 514 ? -36.938 -23.188 8.711 1 91.94 514 THR A C 1
ATOM 4115 O O . THR A 1 514 ? -36.812 -24.109 9.516 1 91.94 514 THR A O 1
ATOM 4118 N N . VAL A 1 515 ? -35.969 -22.828 7.863 1 94.38 515 VAL A N 1
ATOM 4119 C CA . VAL A 1 515 ? -34.562 -23.234 7.973 1 94.38 515 VAL A CA 1
ATOM 4120 C C . VAL A 1 515 ? -33.719 -22.062 8.453 1 94.38 515 VAL A C 1
ATOM 4122 O O . VAL A 1 515 ? -33.812 -20.969 7.898 1 94.38 515 VAL A O 1
ATOM 4125 N N . SER A 1 516 ? -33.031 -22.281 9.484 1 94.75 516 SER A N 1
ATOM 4126 C CA . SER A 1 516 ? -32.094 -21.281 10.008 1 94.75 516 SER A CA 1
ATOM 4127 C C . SER A 1 516 ? -30.641 -21.719 9.836 1 94.75 516 SER A C 1
ATOM 4129 O O . SER A 1 516 ? -30.281 -22.844 10.188 1 94.75 516 SER A O 1
ATOM 4131 N N . ILE A 1 517 ? -29.828 -20.781 9.266 1 96.81 517 ILE A N 1
ATOM 4132 C CA . ILE A 1 517 ? -28.406 -21.031 9.031 1 96.81 517 ILE A CA 1
ATOM 4133 C C . ILE A 1 517 ? -27.578 -19.984 9.781 1 96.81 517 ILE A C 1
ATOM 4135 O O . ILE A 1 517 ? -27.859 -18.781 9.695 1 96.81 517 ILE A O 1
ATOM 4139 N N . THR A 1 518 ? -26.641 -20.391 10.539 1 96.19 518 THR A N 1
ATOM 4140 C CA . THR A 1 518 ? -25.656 -19.516 11.164 1 96.19 518 THR A CA 1
ATOM 4141 C C . THR A 1 518 ? -24.25 -19.859 10.664 1 96.19 518 THR A C 1
ATOM 4143 O O . THR A 1 518 ? -23.844 -21.031 10.695 1 96.19 518 THR A O 1
ATOM 4146 N N . LEU A 1 519 ? -23.531 -18.844 10.156 1 97.75 519 LEU A N 1
ATOM 4147 C CA . LEU A 1 519 ? -22.141 -19 9.766 1 97.75 519 LEU A CA 1
ATOM 4148 C C . LEU A 1 519 ? -21.234 -18.094 10.609 1 97.75 519 LEU A C 1
ATOM 4150 O O . LEU A 1 519 ? -21.609 -16.953 10.922 1 97.75 519 LEU A O 1
ATOM 4154 N N . GLU A 1 520 ? -20.125 -18.594 11.008 1 97.06 520 GLU A N 1
ATOM 4155 C CA . GLU A 1 520 ? -19.141 -17.859 11.789 1 97.06 520 GLU A CA 1
ATOM 4156 C C . GLU A 1 520 ? -17.766 -17.891 11.125 1 97.06 520 GLU A C 1
ATOM 4158 O O . GLU A 1 520 ? -17.281 -18.953 10.727 1 97.06 520 GLU A O 1
ATOM 4163 N N . GLN A 1 521 ? -17.172 -16.703 10.922 1 97.06 521 GLN A N 1
ATOM 4164 C CA . GLN A 1 521 ? -15.773 -16.672 10.492 1 97.06 521 GLN A CA 1
ATOM 4165 C C . GLN A 1 521 ? -14.828 -17.016 11.641 1 97.06 521 GLN A C 1
ATOM 4167 O O . GLN A 1 521 ? -14.82 -16.344 12.672 1 97.06 521 GLN A O 1
ATOM 4172 N N . THR A 1 522 ? -13.961 -18 11.414 1 95.62 522 THR A N 1
ATOM 4173 C CA . THR A 1 522 ? -13.133 -18.516 12.5 1 95.62 522 THR A CA 1
ATOM 4174 C C . THR A 1 522 ? -11.664 -18.156 12.281 1 95.62 522 THR A C 1
ATOM 4176 O O . THR A 1 522 ? -10.836 -18.359 13.172 1 95.62 522 THR A O 1
ATOM 4179 N N . GLN A 1 523 ? -11.281 -17.547 11.188 1 94.88 523 GLN A N 1
ATOM 4180 C CA . GLN A 1 523 ? -9.883 -17.359 10.828 1 94.88 523 GLN A CA 1
ATOM 4181 C C . GLN A 1 523 ? -9.336 -16.078 11.445 1 94.88 523 GLN A C 1
ATOM 4183 O O . GLN A 1 523 ? -8.117 -15.859 11.477 1 94.88 523 GLN A O 1
ATOM 4188 N N . VAL A 1 524 ? -10.18 -15.195 11.969 1 92.56 524 VAL A N 1
ATOM 4189 C CA . VAL A 1 524 ? -9.766 -13.859 12.375 1 92.56 524 VAL A CA 1
ATOM 4190 C C . VAL A 1 524 ? -8.742 -13.953 13.5 1 92.56 524 VAL A C 1
ATOM 4192 O O . VAL A 1 524 ? -9 -14.586 14.531 1 92.56 524 VAL A O 1
ATOM 4195 N N . ASP A 1 525 ? -7.582 -13.406 13.312 1 89.19 525 ASP A N 1
ATOM 4196 C CA . ASP A 1 525 ? -6.48 -13.367 14.273 1 89.19 525 ASP A CA 1
ATOM 4197 C C . ASP A 1 525 ? -5.715 -12.047 14.172 1 89.19 525 ASP A C 1
ATOM 4199 O O . ASP A 1 525 ? -4.875 -11.883 13.281 1 89.19 525 ASP A O 1
ATOM 4203 N N . VAL A 1 526 ? -5.871 -11.117 15.102 1 81.06 526 VAL A N 1
ATOM 4204 C CA . VAL A 1 526 ? -5.297 -9.781 15.078 1 81.06 526 VAL A CA 1
ATOM 4205 C C . VAL A 1 526 ? -3.779 -9.867 15.211 1 81.06 526 VAL A C 1
ATOM 4207 O O . VAL A 1 526 ? -3.051 -9.133 14.531 1 81.06 526 VAL A O 1
ATOM 4210 N N . SER A 1 527 ? -3.281 -10.688 16.016 1 79.56 527 SER A N 1
ATOM 4211 C CA . SER A 1 527 ? -1.847 -10.828 16.25 1 79.56 527 SER A CA 1
ATOM 4212 C C . SER A 1 527 ? -1.141 -11.328 14.984 1 79.56 527 SER A C 1
ATOM 4214 O O . SER A 1 527 ? -0.031 -10.891 14.672 1 79.56 527 SER A O 1
ATOM 4216 N N . ALA A 1 528 ? -1.838 -12.273 14.281 1 84.94 528 ALA A N 1
ATOM 4217 C CA . ALA A 1 528 ? -1.257 -12.82 13.055 1 84.94 528 ALA A CA 1
ATOM 4218 C C . ALA A 1 528 ? -1.615 -11.961 11.852 1 84.94 528 ALA A C 1
ATOM 4220 O O . ALA A 1 528 ? -1.183 -12.242 10.727 1 84.94 528 ALA A O 1
ATOM 4221 N N . LYS A 1 529 ? -2.412 -10.906 12.117 1 86.75 529 LYS A N 1
ATOM 4222 C CA . LYS A 1 529 ? -2.84 -9.977 11.086 1 86.75 529 LYS A CA 1
ATOM 4223 C C . LYS A 1 529 ? -3.707 -10.68 10.039 1 86.75 529 LYS A C 1
ATOM 4225 O O . LYS A 1 529 ? -3.535 -10.469 8.836 1 86.75 529 LYS A O 1
ATOM 4230 N N . ILE A 1 530 ? -4.492 -11.656 10.414 1 93.31 530 ILE A N 1
ATOM 4231 C CA . ILE A 1 530 ? -5.512 -12.273 9.578 1 93.31 530 ILE A CA 1
ATOM 4232 C C . ILE A 1 530 ? -6.859 -11.586 9.805 1 93.31 530 ILE A C 1
ATOM 4234 O O . ILE A 1 530 ? -7.438 -11.695 10.891 1 93.31 530 ILE A O 1
ATOM 4238 N N . PRO A 1 531 ? -7.391 -10.969 8.844 1 93.5 531 PRO A N 1
ATOM 4239 C CA . PRO A 1 531 ? -8.539 -10.086 9.07 1 93.5 531 PRO A CA 1
ATOM 4240 C C . PRO A 1 531 ? -9.875 -10.812 8.938 1 93.5 531 PRO A C 1
ATOM 4242 O O . PRO A 1 531 ? -9.914 -11.969 8.523 1 93.5 531 PRO A O 1
ATOM 4245 N N . PHE A 1 532 ? -10.938 -10.078 9.43 1 94.25 532 PHE A N 1
ATOM 4246 C CA . PHE A 1 532 ? -12.328 -10.344 9.062 1 94.25 532 PHE A CA 1
ATOM 4247 C C . PHE A 1 532 ? -12.586 -9.969 7.609 1 94.25 532 PHE A C 1
ATOM 4249 O O . PHE A 1 532 ? -12.07 -8.953 7.125 1 94.25 532 PHE A O 1
ATOM 4256 N N . PHE A 1 533 ? -13.203 -10.812 6.867 1 96.38 533 PHE A N 1
ATOM 4257 C CA . PHE A 1 533 ? -13.531 -10.531 5.473 1 96.38 533 PHE A CA 1
ATOM 4258 C C . PHE A 1 533 ? -14.992 -10.141 5.328 1 96.38 533 PHE A C 1
ATOM 4260 O O . PHE A 1 533 ? -15.883 -10.82 5.84 1 96.38 533 PHE A O 1
ATOM 4267 N N . ASN A 1 534 ? -15.242 -9.031 4.68 1 95.38 534 ASN A N 1
ATOM 4268 C CA . ASN A 1 534 ? -16.594 -8.672 4.266 1 95.38 534 ASN A CA 1
ATOM 4269 C C . ASN A 1 534 ? -17.031 -9.453 3.035 1 95.38 534 ASN A C 1
ATOM 4271 O O . ASN A 1 534 ? -16.562 -9.203 1.928 1 95.38 534 ASN A O 1
ATOM 4275 N N . ILE A 1 535 ? -17.984 -10.438 3.227 1 96.56 535 ILE A N 1
ATOM 4276 C CA . ILE A 1 535 ? -18.406 -11.281 2.119 1 96.56 535 ILE A CA 1
ATOM 4277 C C . ILE A 1 535 ? -19.906 -11.555 2.23 1 96.56 535 ILE A C 1
ATOM 4279 O O . ILE A 1 535 ? -20.516 -11.32 3.279 1 96.56 535 ILE A O 1
ATOM 4283 N N . VAL A 1 536 ? -20.5 -12.023 1.128 1 95.31 536 VAL A N 1
ATOM 4284 C CA . VAL A 1 536 ? -21.891 -12.492 1.064 1 95.31 536 VAL A CA 1
ATOM 4285 C C . VAL A 1 536 ? -21.922 -13.922 0.545 1 95.31 536 VAL A C 1
ATOM 4287 O O . VAL A 1 536 ? -21.359 -14.227 -0.505 1 95.31 536 VAL A O 1
ATOM 4290 N N . ILE A 1 537 ? -22.531 -14.812 1.286 1 97.38 537 ILE A N 1
ATOM 4291 C CA . ILE A 1 537 ? -22.688 -16.203 0.873 1 97.38 537 ILE A CA 1
ATOM 4292 C C . ILE A 1 537 ? -24.141 -16.469 0.501 1 97.38 537 ILE A C 1
ATOM 4294 O O . ILE A 1 537 ? -25.031 -16.391 1.354 1 97.38 537 ILE A O 1
ATOM 4298 N N . ASP A 1 538 ? -24.406 -16.844 -0.729 1 96.62 538 ASP A N 1
ATOM 4299 C CA . ASP A 1 538 ? -25.75 -17.281 -1.15 1 96.62 538 ASP A CA 1
ATOM 4300 C C . ASP A 1 538 ? -26.078 -18.672 -0.601 1 96.62 538 ASP A C 1
ATOM 4302 O O . ASP A 1 538 ? -25.219 -19.547 -0.58 1 96.62 538 ASP A O 1
ATOM 4306 N N . VAL A 1 539 ? -27.266 -18.797 -0.107 1 97.44 539 VAL A N 1
ATOM 4307 C CA . VAL A 1 539 ? -27.75 -20.094 0.372 1 97.44 539 VAL A CA 1
ATOM 4308 C C . VAL A 1 539 ? -29.016 -20.484 -0.388 1 97.44 539 VAL A C 1
ATOM 4310 O O . VAL A 1 539 ? -29.922 -19.656 -0.56 1 97.44 539 VAL A O 1
ATOM 4313 N N . GLU A 1 540 ? -29.062 -21.688 -0.904 1 97.81 540 GLU A N 1
ATOM 4314 C CA . GLU A 1 540 ? -30.219 -22.234 -1.615 1 97.81 540 GLU A CA 1
ATOM 4315 C C . GLU A 1 540 ? -30.688 -23.547 -0.983 1 97.81 540 GLU A C 1
ATOM 4317 O O . GLU A 1 540 ? -29.891 -24.453 -0.762 1 97.81 540 GLU A O 1
ATOM 4322 N N . VAL A 1 541 ? -31.984 -23.625 -0.647 1 97.25 541 VAL A N 1
ATOM 4323 C CA . VAL A 1 541 ? -32.594 -24.828 -0.12 1 97.25 541 VAL A CA 1
ATOM 4324 C C . VAL A 1 541 ? -33.719 -25.297 -1.066 1 97.25 541 VAL A C 1
ATOM 4326 O O . VAL A 1 541 ? -34.531 -24.5 -1.501 1 97.25 541 VAL A O 1
ATOM 4329 N N . VAL A 1 542 ? -33.625 -26.531 -1.482 1 97.25 542 VAL A N 1
ATOM 4330 C CA . VAL A 1 542 ? -34.719 -27.172 -2.193 1 97.25 542 VAL A CA 1
ATOM 4331 C C . VAL A 1 542 ? -35.531 -28.047 -1.229 1 97.25 542 VAL A C 1
ATOM 4333 O O . VAL A 1 542 ? -34.938 -28.828 -0.471 1 97.25 542 VAL A O 1
ATOM 4336 N N . ASP A 1 543 ? -36.781 -27.922 -1.22 1 95.06 543 ASP A N 1
ATOM 4337 C CA . ASP A 1 543 ? -37.625 -28.672 -0.279 1 95.06 543 ASP A CA 1
ATOM 4338 C C . ASP A 1 543 ? -38.156 -29.953 -0.919 1 95.06 543 ASP A C 1
ATOM 4340 O O . ASP A 1 543 ? -37.781 -30.281 -2.057 1 95.06 543 ASP A O 1
ATOM 4344 N N . THR A 1 544 ? -38.906 -30.75 -0.24 1 93.88 544 THR A N 1
ATOM 4345 C CA . THR A 1 544 ? -39.375 -32.062 -0.668 1 93.88 544 THR A CA 1
ATOM 4346 C C . THR A 1 544 ? -40.406 -31.906 -1.778 1 93.88 544 THR A C 1
ATOM 4348 O O . THR A 1 544 ? -40.75 -32.875 -2.453 1 93.88 544 THR A O 1
ATOM 4351 N N . GLU A 1 545 ? -40.906 -30.672 -2.012 1 93.25 545 GLU A N 1
ATOM 4352 C CA . GLU A 1 545 ? -41.812 -30.406 -3.125 1 93.25 545 GLU A CA 1
ATOM 4353 C C . GLU A 1 545 ? -41.062 -29.844 -4.328 1 93.25 545 GLU A C 1
ATOM 4355 O O . GLU A 1 545 ? -41.656 -29.375 -5.285 1 93.25 545 GLU A O 1
ATOM 4360 N N . ASP A 1 546 ? -39.812 -29.766 -4.18 1 94.25 546 ASP A N 1
ATOM 4361 C CA . ASP A 1 546 ? -38.875 -29.344 -5.23 1 94.25 546 ASP A CA 1
ATOM 4362 C C . ASP A 1 546 ? -38.969 -27.828 -5.473 1 94.25 546 ASP A C 1
ATOM 4364 O O . ASP A 1 546 ? -38.75 -27.359 -6.59 1 94.25 546 ASP A O 1
ATOM 4368 N N . LYS A 1 547 ? -39.438 -27.156 -4.477 1 95.5 547 LYS A N 1
ATOM 4369 C CA . LYS A 1 547 ? -39.406 -25.703 -4.531 1 95.5 547 LYS A CA 1
ATOM 4370 C C . LYS A 1 547 ? -38.062 -25.156 -4.062 1 95.5 547 LYS A C 1
ATOM 4372 O O . LYS A 1 547 ? -37.5 -25.656 -3.094 1 95.5 547 LYS A O 1
ATOM 4377 N N . ILE A 1 548 ? -37.594 -24.156 -4.816 1 96.81 548 ILE A N 1
ATOM 4378 C CA . ILE A 1 548 ? -36.281 -23.562 -4.508 1 96.81 548 ILE A CA 1
ATOM 4379 C C . ILE A 1 548 ? -36.5 -22.328 -3.629 1 96.81 548 ILE A C 1
ATOM 4381 O O . ILE A 1 548 ? -37.281 -21.453 -3.955 1 96.81 548 ILE A O 1
ATOM 4385 N N . HIS A 1 549 ? -35.812 -22.266 -2.51 1 96.38 549 HIS A N 1
ATOM 4386 C CA . HIS A 1 549 ? -35.781 -21.125 -1.596 1 96.38 549 HIS A CA 1
ATOM 4387 C C . HIS A 1 549 ? -34.375 -20.578 -1.466 1 96.38 549 HIS A C 1
ATOM 4389 O O . HIS A 1 549 ? -33.406 -21.328 -1.292 1 96.38 549 HIS A O 1
ATOM 4395 N N . THR A 1 550 ? -34.188 -19.219 -1.607 1 96.62 550 THR A N 1
ATOM 4396 C CA . THR A 1 550 ? -32.875 -18.625 -1.568 1 96.62 550 THR A CA 1
ATOM 4397 C C . THR A 1 550 ? -32.781 -17.562 -0.487 1 96.62 550 THR A C 1
ATOM 4399 O O . THR A 1 550 ? -33.812 -16.969 -0.108 1 96.62 550 THR A O 1
ATOM 4402 N N . SER A 1 551 ? -31.656 -17.359 0.117 1 96.19 551 SER A N 1
ATOM 4403 C CA . SER A 1 551 ? -31.297 -16.312 1.056 1 96.19 551 SER A CA 1
ATOM 4404 C C . SER A 1 551 ? -29.797 -16.016 1.02 1 96.19 551 SER A C 1
ATOM 4406 O O . SER A 1 551 ? -29.062 -16.594 0.206 1 96.19 551 SER A O 1
ATOM 4408 N N . GLN A 1 552 ? -29.328 -14.969 1.791 1 95.69 552 GLN A N 1
ATOM 4409 C CA . GLN A 1 552 ? -27.922 -14.602 1.845 1 95.69 552 GLN A CA 1
ATOM 4410 C C . GLN A 1 552 ? -27.453 -14.43 3.287 1 95.69 552 GLN A C 1
ATOM 4412 O O . GLN A 1 552 ? -28.188 -13.898 4.125 1 95.69 552 GLN A O 1
ATOM 4417 N N . VAL A 1 553 ? -26.359 -15.008 3.555 1 96.69 553 VAL A N 1
ATOM 4418 C CA . VAL A 1 553 ? -25.641 -14.688 4.785 1 96.69 553 VAL A CA 1
ATOM 4419 C C . VAL A 1 553 ? -24.641 -13.562 4.523 1 96.69 553 VAL A C 1
ATOM 4421 O O . VAL A 1 553 ? -23.656 -13.75 3.797 1 96.69 553 VAL A O 1
ATOM 4424 N N . VAL A 1 554 ? -24.844 -12.383 5.199 1 95.31 554 VAL A N 1
ATOM 4425 C CA . VAL A 1 554 ? -24.062 -11.188 4.887 1 95.31 554 VAL A CA 1
ATOM 4426 C C . VAL A 1 554 ? -23.109 -10.875 6.031 1 95.31 554 VAL A C 1
ATOM 4428 O O . VAL A 1 554 ? -23.531 -10.625 7.16 1 95.31 554 VAL A O 1
ATOM 4431 N N . PHE A 1 555 ? -21.781 -10.922 5.777 1 94.81 555 PHE A N 1
ATOM 4432 C CA . PHE A 1 555 ? -20.734 -10.461 6.676 1 94.81 555 PHE A CA 1
ATOM 4433 C C . PHE A 1 555 ? -20.297 -9.047 6.309 1 94.81 555 PHE A C 1
ATOM 4435 O O . PHE A 1 555 ? -19.688 -8.836 5.262 1 94.81 555 PHE A O 1
ATOM 4442 N N . ASN A 1 556 ? -20.562 -8.008 7.125 1 90.56 556 ASN A N 1
ATOM 4443 C CA . ASN A 1 556 ? -20.188 -6.629 6.805 1 90.56 556 ASN A CA 1
ATOM 4444 C C . ASN A 1 556 ? -19.812 -5.844 8.055 1 90.56 556 ASN A C 1
ATOM 4446 O O . ASN A 1 556 ? -19.703 -4.617 8.016 1 90.56 556 ASN A O 1
ATOM 4450 N N . ASP A 1 557 ? -19.719 -6.547 9.188 1 86.06 557 ASP A N 1
ATOM 4451 C CA . ASP A 1 557 ? -19.359 -5.934 10.461 1 86.06 557 ASP A CA 1
ATOM 4452 C C . ASP A 1 557 ? -18.266 -6.727 11.164 1 86.06 557 ASP A C 1
ATOM 4454 O O . ASP A 1 557 ? -18.516 -7.805 11.703 1 86.06 557 ASP A O 1
ATOM 4458 N N . SER A 1 558 ? -17.125 -6.133 11.172 1 83.31 558 SER A N 1
ATOM 4459 C CA . SER A 1 558 ? -15.953 -6.836 11.711 1 83.31 558 SER A CA 1
ATOM 4460 C C . SER A 1 558 ? -16.094 -7.07 13.211 1 83.31 558 SER A C 1
ATOM 4462 O O . SER A 1 558 ? -15.359 -7.875 13.789 1 83.31 558 SER A O 1
ATOM 4464 N N . THR A 1 559 ? -17 -6.375 13.844 1 80.81 559 THR A N 1
ATOM 4465 C CA . THR A 1 559 ? -17.188 -6.547 15.281 1 80.81 559 THR A CA 1
ATOM 4466 C C . THR A 1 559 ? -18.047 -7.777 15.562 1 80.81 559 THR A C 1
ATOM 4468 O O . THR A 1 559 ? -18.109 -8.242 16.703 1 80.81 559 THR A O 1
ATOM 4471 N N . GLN A 1 560 ? -18.688 -8.312 14.5 1 86.31 560 GLN A N 1
ATOM 4472 C CA . GLN A 1 560 ? -19.516 -9.508 14.617 1 86.31 560 GLN A CA 1
ATOM 4473 C C . GLN A 1 560 ? -19 -10.625 13.719 1 86.31 560 GLN A C 1
ATOM 4475 O O . GLN A 1 560 ? -19.25 -10.633 12.508 1 86.31 560 GLN A O 1
ATOM 4480 N N . LYS A 1 561 ? -18.5 -11.664 14.281 1 90.44 561 LYS A N 1
ATOM 4481 C CA . LYS A 1 561 ? -17.906 -12.75 13.508 1 90.44 561 LYS A CA 1
ATOM 4482 C C . LYS A 1 561 ? -18.984 -13.703 13 1 90.44 561 LYS A C 1
ATOM 4484 O O . LYS A 1 561 ? -18.719 -14.539 12.133 1 90.44 561 LYS A O 1
ATOM 4489 N N . LYS A 1 562 ? -20.25 -13.586 13.539 1 94 562 LYS A N 1
ATOM 4490 C CA . LYS A 1 562 ? -21.359 -14.453 13.148 1 94 562 LYS A CA 1
ATOM 4491 C C . LYS A 1 562 ? -22.375 -13.695 12.305 1 94 562 LYS A C 1
ATOM 4493 O O . LYS A 1 562 ? -22.578 -12.5 12.492 1 94 562 LYS A O 1
ATOM 4498 N N . ALA A 1 563 ? -22.859 -14.336 11.32 1 93.5 563 ALA A N 1
ATOM 4499 C CA . ALA A 1 563 ? -23.953 -13.836 10.484 1 93.5 563 ALA A CA 1
ATOM 4500 C C . ALA A 1 563 ? -25 -14.922 10.258 1 93.5 563 ALA A C 1
ATOM 4502 O O . ALA A 1 563 ? -24.734 -16.109 10.438 1 93.5 563 ALA A O 1
ATOM 4503 N N . PHE A 1 564 ? -26.297 -14.586 9.953 1 93.81 564 PHE A N 1
ATOM 4504 C CA . PHE A 1 564 ? -27.375 -15.555 9.914 1 93.81 564 PHE A CA 1
ATOM 4505 C C . PHE A 1 564 ? -28.281 -15.297 8.719 1 93.81 564 PHE A C 1
ATOM 4507 O O . PHE A 1 564 ? -28.281 -14.203 8.156 1 93.81 564 PHE A O 1
ATOM 4514 N N . ALA A 1 565 ? -28.938 -16.359 8.289 1 94.81 565 ALA A N 1
ATOM 4515 C CA . ALA A 1 565 ? -30 -16.297 7.293 1 94.81 565 ALA A CA 1
ATOM 4516 C C . ALA A 1 565 ? -31.156 -17.219 7.684 1 94.81 565 ALA A C 1
ATOM 4518 O O . ALA A 1 565 ? -30.938 -18.297 8.25 1 94.81 565 ALA A O 1
ATOM 4519 N N . VAL A 1 566 ? -32.375 -16.766 7.414 1 93.5 566 VAL A N 1
ATOM 4520 C CA . VAL A 1 566 ? -33.562 -17.562 7.652 1 93.5 566 VAL A CA 1
ATOM 4521 C C . VAL A 1 566 ? -34.344 -17.734 6.348 1 93.5 566 VAL A C 1
ATOM 4523 O O . VAL A 1 566 ? -34.562 -16.766 5.609 1 93.5 566 VAL A O 1
ATOM 4526 N N . LEU A 1 567 ? -34.656 -18.969 6.051 1 94.19 567 LEU A N 1
ATOM 4527 C CA . LEU A 1 567 ? -35.438 -19.297 4.867 1 94.19 567 LEU A CA 1
ATOM 4528 C C . LEU A 1 567 ? -36.812 -19.875 5.262 1 94.19 567 LEU A C 1
ATOM 4530 O O . LEU A 1 567 ? -36.875 -20.844 6.016 1 94.19 567 LEU A O 1
ATOM 4534 N N . SER A 1 568 ? -37.875 -19.234 4.754 1 91.62 568 SER A N 1
ATOM 4535 C CA . SER A 1 568 ? -39.219 -19.766 4.934 1 91.62 568 SER A CA 1
ATOM 4536 C C . SER A 1 568 ? -39.562 -20.734 3.822 1 91.62 568 SER A C 1
ATOM 4538 O O . SER A 1 568 ? -39.531 -20.391 2.641 1 91.62 568 SER A O 1
ATOM 4540 N N . LEU A 1 569 ? -39.969 -22.031 4.227 1 91.38 569 LEU A N 1
ATOM 4541 C CA . LEU A 1 569 ? -40.281 -23.062 3.238 1 91.38 569 LEU A CA 1
ATOM 4542 C C . LEU A 1 569 ? -41.781 -23.141 2.98 1 91.38 569 LEU A C 1
ATOM 4544 O O . LEU A 1 569 ? -42.219 -24.016 2.24 1 91.38 569 LEU A O 1
ATOM 4548 N N . GLY A 1 570 ? -42.5 -22.266 3.586 1 86.25 570 GLY A N 1
ATOM 4549 C CA . GLY A 1 570 ? -43.938 -22.234 3.359 1 86.25 570 GLY A CA 1
ATOM 4550 C C . GLY A 1 570 ? -44.75 -22.781 4.531 1 86.25 570 GLY A C 1
ATOM 4551 O O . GLY A 1 570 ? -44.188 -23.047 5.598 1 86.25 570 GLY A O 1
ATOM 4552 N N . THR A 1 571 ? -46.125 -23.031 4.355 1 82.81 571 THR A N 1
ATOM 4553 C CA . THR A 1 571 ? -47.031 -23.328 5.461 1 82.81 571 THR A CA 1
ATOM 4554 C C . THR A 1 571 ? -47.344 -24.812 5.527 1 82.81 571 THR A C 1
ATOM 4556 O O . THR A 1 571 ? -47.969 -25.281 6.484 1 82.81 571 THR A O 1
ATOM 4559 N N . ASN A 1 572 ? -46.938 -25.547 4.559 1 82.31 572 ASN A N 1
ATOM 4560 C CA . ASN A 1 572 ? -47.156 -26.984 4.59 1 82.31 572 ASN A CA 1
ATOM 4561 C C . ASN A 1 572 ? -46.25 -27.672 5.602 1 82.31 572 ASN A C 1
ATOM 4563 O O . ASN A 1 572 ? -45.031 -27.719 5.418 1 82.31 572 ASN A O 1
ATOM 4567 N N . ALA A 1 573 ? -46.812 -28.266 6.539 1 78.81 573 ALA A N 1
ATOM 4568 C CA . ALA A 1 573 ? -46.094 -28.844 7.656 1 78.81 573 ALA A CA 1
ATOM 4569 C C . ALA A 1 573 ? -45.281 -30.078 7.215 1 78.81 573 ALA A C 1
ATOM 4571 O O . ALA A 1 573 ? -44.344 -30.5 7.891 1 78.81 573 ALA A O 1
ATOM 4572 N N . LYS A 1 574 ? -45.625 -30.609 6.152 1 84.44 574 LYS A N 1
ATOM 4573 C CA . LYS A 1 574 ? -44.938 -31.812 5.68 1 84.44 574 LYS A CA 1
ATOM 4574 C C . LYS A 1 574 ? -43.688 -31.469 4.875 1 84.44 574 LYS A C 1
ATOM 4576 O O . LYS A 1 574 ? -42.844 -32.344 4.633 1 84.44 574 LYS A O 1
ATOM 4581 N N . THR A 1 575 ? -43.594 -30.281 4.508 1 89.38 575 THR A N 1
ATOM 4582 C CA . THR A 1 575 ? -42.469 -29.844 3.697 1 89.38 575 THR A CA 1
ATOM 4583 C C . THR A 1 575 ? -41.188 -29.812 4.531 1 89.38 575 THR A C 1
ATOM 4585 O O . THR A 1 575 ? -41.156 -29.234 5.617 1 89.38 575 THR A O 1
ATOM 4588 N N . LYS A 1 576 ? -40.156 -30.516 4.023 1 92.5 576 LYS A N 1
ATOM 4589 C CA . LYS A 1 576 ? -38.844 -30.547 4.668 1 92.5 576 LYS A CA 1
ATOM 4590 C C . LYS A 1 576 ? -37.75 -30.156 3.691 1 92.5 576 LYS A C 1
ATOM 4592 O O . LYS A 1 576 ? -37.906 -30.266 2.477 1 92.5 576 LYS A O 1
ATOM 4597 N N . PRO A 1 577 ? -36.656 -29.656 4.223 1 95.88 577 PRO A N 1
ATOM 4598 C CA . PRO A 1 577 ? -35.5 -29.422 3.322 1 95.88 577 PRO A CA 1
ATOM 4599 C C . PRO A 1 577 ? -34.938 -30.703 2.74 1 95.88 577 PRO A C 1
ATOM 4601 O O . PRO A 1 577 ? -34.75 -31.688 3.469 1 95.88 577 PRO A O 1
ATOM 4604 N N . LYS A 1 578 ? -34.75 -30.672 1.489 1 96.38 578 LYS A N 1
ATOM 4605 C CA . LYS A 1 578 ? -34.219 -31.828 0.764 1 96.38 578 LYS A CA 1
ATOM 4606 C C . LYS A 1 578 ? -32.719 -31.672 0.467 1 96.38 578 LYS A C 1
ATOM 4608 O O . LYS A 1 578 ? -31.938 -32.594 0.71 1 96.38 578 LYS A O 1
ATOM 4613 N N . THR A 1 579 ? -32.344 -30.547 -0.106 1 97.69 579 THR A N 1
ATOM 4614 C CA . THR A 1 579 ? -30.953 -30.219 -0.383 1 97.69 579 THR A CA 1
ATOM 4615 C C . THR A 1 579 ? -30.625 -28.812 0.103 1 97.69 579 THR A C 1
ATOM 4617 O O . THR A 1 579 ? -31.531 -28 0.346 1 97.69 579 THR A O 1
ATOM 4620 N N . ILE A 1 580 ? -29.422 -28.547 0.336 1 97.69 580 ILE A N 1
ATOM 4621 C CA . ILE A 1 580 ? -28.938 -27.203 0.654 1 97.69 580 ILE A CA 1
ATOM 4622 C C . ILE A 1 580 ? -27.625 -26.938 -0.084 1 97.69 580 ILE A C 1
ATOM 4624 O O . ILE A 1 580 ? -26.797 -27.828 -0.21 1 97.69 580 ILE A O 1
ATOM 4628 N N . ARG A 1 581 ? -27.484 -25.812 -0.661 1 98.06 581 ARG A N 1
ATOM 4629 C CA . ARG A 1 581 ? -26.266 -25.391 -1.334 1 98.06 581 ARG A CA 1
ATOM 4630 C C . ARG A 1 581 ? -25.797 -24.031 -0.816 1 98.06 581 ARG A C 1
ATOM 4632 O O . ARG A 1 581 ? -26.609 -23.156 -0.544 1 98.06 581 ARG A O 1
ATOM 4639 N N . PHE A 1 582 ? -24.547 -23.922 -0.585 1 97.88 582 PHE A N 1
ATOM 4640 C CA . PHE A 1 582 ? -23.891 -22.672 -0.225 1 97.88 582 PHE A CA 1
ATOM 4641 C C . PHE A 1 582 ? -23.062 -22.141 -1.395 1 97.88 582 PHE A C 1
ATOM 4643 O O . PHE A 1 582 ? -22.281 -22.875 -1.995 1 97.88 582 PHE A O 1
ATOM 4650 N N . ASP A 1 583 ? -23.234 -20.875 -1.773 1 97.56 583 ASP A N 1
ATOM 4651 C CA . ASP A 1 583 ? -22.562 -20.203 -2.889 1 97.56 583 ASP A CA 1
ATOM 4652 C C . ASP A 1 583 ? -22.703 -21.016 -4.176 1 97.56 583 ASP A C 1
ATOM 4654 O O . ASP A 1 583 ? -21.719 -21.359 -4.812 1 97.56 583 ASP A O 1
ATOM 4658 N N . PRO A 1 584 ? -23.938 -21.328 -4.566 1 97.12 584 PRO A N 1
ATOM 4659 C CA . PRO A 1 584 ? -24.172 -22.219 -5.707 1 97.12 584 PRO A CA 1
ATOM 4660 C C . PRO A 1 584 ? -23.547 -21.703 -7 1 97.12 584 PRO A C 1
ATOM 4662 O O . PRO A 1 584 ? -23.312 -22.469 -7.93 1 97.12 584 PRO A O 1
ATOM 4665 N N . HIS A 1 585 ? -23.219 -20.422 -7.062 1 94.81 585 HIS A N 1
ATOM 4666 C CA . HIS A 1 585 ? -22.672 -19.828 -8.281 1 94.81 585 HIS A CA 1
ATOM 4667 C C . HIS A 1 585 ? -21.156 -19.719 -8.211 1 94.81 585 HIS A C 1
ATOM 4669 O O . HIS A 1 585 ? -20.516 -19.281 -9.164 1 94.81 585 HIS A O 1
ATOM 4675 N N . GLY A 1 586 ? -20.562 -20.125 -7.117 1 96.75 586 GLY A N 1
ATOM 4676 C CA . GLY A 1 586 ? -19.109 -20.188 -6.969 1 96.75 586 GLY A CA 1
ATOM 4677 C C . GLY A 1 586 ? -18.438 -18.828 -7.031 1 96.75 586 GLY A C 1
ATOM 4678 O O . GLY A 1 586 ? -17.469 -18.641 -7.766 1 96.75 586 GLY A O 1
ATOM 4679 N N . ARG A 1 587 ? -18.906 -17.875 -6.219 1 96.19 587 ARG A N 1
ATOM 4680 C CA . ARG A 1 587 ? -18.438 -16.484 -6.316 1 96.19 587 ARG A CA 1
ATOM 4681 C C . ARG A 1 587 ? -17.281 -16.234 -5.344 1 96.19 587 ARG A C 1
ATOM 4683 O O . ARG A 1 587 ? -16.484 -15.328 -5.543 1 96.19 587 ARG A O 1
ATOM 4690 N N . ILE A 1 588 ? -17.25 -17.047 -4.234 1 97.5 588 ILE A N 1
ATOM 4691 C CA . ILE A 1 588 ? -16.391 -16.641 -3.117 1 97.5 588 ILE A CA 1
ATOM 4692 C C . ILE A 1 588 ? -15.383 -17.75 -2.811 1 97.5 588 ILE A C 1
ATOM 4694 O O . ILE A 1 588 ? -15.711 -18.938 -2.904 1 97.5 588 ILE A O 1
ATOM 4698 N N . LEU A 1 589 ? -14.148 -17.422 -2.547 1 98.31 589 LEU A N 1
ATOM 4699 C CA . LEU A 1 589 ? -13.164 -18.312 -1.953 1 98.31 589 LEU A CA 1
ATOM 4700 C C . LEU A 1 589 ? -13.406 -18.469 -0.456 1 98.31 589 LEU A C 1
ATOM 4702 O O . LEU A 1 589 ? -13.383 -17.484 0.288 1 98.31 589 LEU A O 1
ATOM 4706 N N . PHE A 1 590 ? -13.766 -19.609 0.029 1 98.12 590 PHE A N 1
ATOM 4707 C CA . PHE A 1 590 ? -14 -19.875 1.445 1 98.12 590 PHE A CA 1
ATOM 4708 C C . PHE A 1 590 ? -13.977 -21.359 1.737 1 98.12 590 PHE A C 1
ATOM 4710 O O . PHE A 1 590 ? -13.961 -22.188 0.815 1 98.12 590 PHE A O 1
ATOM 4717 N N . THR A 1 591 ? -13.859 -21.75 2.949 1 97.5 591 THR A N 1
ATOM 4718 C CA . THR A 1 591 ? -14.102 -23.109 3.412 1 97.5 591 THR A CA 1
ATOM 4719 C C . THR A 1 591 ? -15.359 -23.172 4.273 1 97.5 591 THR A C 1
ATOM 4721 O O . THR A 1 591 ? -15.805 -22.156 4.805 1 97.5 591 THR A O 1
ATOM 4724 N N . LEU A 1 592 ? -15.953 -24.297 4.336 1 97.5 592 LEU A N 1
ATOM 4725 C CA . LEU A 1 592 ? -17.188 -24.484 5.098 1 97.5 592 LEU A CA 1
ATOM 4726 C C . LEU A 1 592 ? -17.141 -25.766 5.918 1 97.5 592 LEU A C 1
ATOM 4728 O O . LEU A 1 592 ? -16.906 -26.844 5.371 1 97.5 592 LEU A O 1
ATOM 4732 N N . ASP A 1 593 ? -17.234 -25.656 7.137 1 95.38 593 ASP A N 1
ATOM 4733 C CA . ASP A 1 593 ? -17.422 -26.766 8.062 1 95.38 593 ASP A CA 1
ATOM 4734 C C . ASP A 1 593 ? -18.828 -26.75 8.664 1 95.38 593 ASP A C 1
ATOM 4736 O O . ASP A 1 593 ? -19.094 -25.984 9.594 1 95.38 593 ASP A O 1
ATOM 4740 N N . MET A 1 594 ? -19.688 -27.609 8.109 1 95.25 594 MET A N 1
ATOM 4741 C CA . MET A 1 594 ? -21.078 -27.609 8.547 1 95.25 594 MET A CA 1
ATOM 4742 C C . MET A 1 594 ? -21.75 -28.953 8.242 1 95.25 594 MET A C 1
ATOM 4744 O O . MET A 1 594 ? -21.5 -29.547 7.199 1 95.25 594 MET A O 1
ATOM 4748 N N . ASN A 1 595 ? -22.594 -29.453 9.109 1 93.75 595 ASN A N 1
ATOM 4749 C CA . ASN A 1 595 ? -23.359 -30.688 8.953 1 93.75 595 ASN A CA 1
ATOM 4750 C C . ASN A 1 595 ? -24.859 -30.453 9.125 1 93.75 595 ASN A C 1
ATOM 4752 O O . ASN A 1 595 ? -25.359 -30.406 10.25 1 93.75 595 ASN A O 1
ATOM 4756 N N . PRO A 1 596 ? -25.578 -30.406 8.094 1 96.06 596 PRO A N 1
ATOM 4757 C CA . PRO A 1 596 ? -27.016 -30.141 8.18 1 96.06 596 PRO A CA 1
ATOM 4758 C C . PRO A 1 596 ? -27.828 -31.406 8.453 1 96.06 596 PRO A C 1
ATOM 4760 O O . PRO A 1 596 ? -29.062 -31.344 8.555 1 96.06 596 PRO A O 1
ATOM 4763 N N . GLY A 1 597 ? -27.188 -32.594 8.477 1 93.75 597 GLY A N 1
ATOM 4764 C CA . GLY A 1 597 ? -27.859 -33.844 8.734 1 93.75 597 GLY A CA 1
ATOM 4765 C C . GLY A 1 597 ? -27.672 -34.875 7.621 1 93.75 597 GLY A C 1
ATOM 4766 O O . GLY A 1 597 ? -27.375 -34.5 6.48 1 93.75 597 GLY A O 1
ATOM 4767 N N . LEU A 1 598 ? -27.891 -36.156 7.902 1 93.81 598 LEU A N 1
ATOM 4768 C CA . LEU A 1 598 ? -27.578 -37.281 7.035 1 93.81 598 LEU A CA 1
ATOM 4769 C C . LEU A 1 598 ? -28.391 -37.219 5.75 1 93.81 598 LEU A C 1
ATOM 4771 O O . LEU A 1 598 ? -27.828 -37.312 4.652 1 93.81 598 LEU A O 1
ATOM 4775 N N . ASP A 1 599 ? -29.688 -37 5.848 1 94.75 599 ASP A N 1
ATOM 4776 C CA . ASP A 1 599 ? -30.562 -37.062 4.688 1 94.75 599 ASP A CA 1
ATOM 4777 C C . ASP A 1 599 ? -30.328 -35.906 3.732 1 94.75 599 ASP A C 1
ATOM 4779 O O . ASP A 1 599 ? -30.297 -36.094 2.514 1 94.75 599 ASP A O 1
ATOM 4783 N N . ILE A 1 600 ? -30.188 -34.719 4.312 1 96.88 600 ILE A N 1
ATOM 4784 C CA . ILE A 1 600 ? -29.938 -33.531 3.498 1 96.88 600 ILE A CA 1
ATOM 4785 C C . ILE A 1 600 ? -28.594 -33.688 2.777 1 96.88 600 ILE A C 1
ATOM 4787 O O . ILE A 1 600 ? -28.5 -33.375 1.587 1 96.88 600 ILE A O 1
ATOM 4791 N N . LEU A 1 601 ? -27.562 -34.156 3.451 1 97.62 601 LEU A N 1
ATOM 4792 C CA . LEU A 1 601 ? -26.25 -34.375 2.855 1 97.62 601 LEU A CA 1
ATOM 4793 C C . LEU A 1 601 ? -26.297 -35.406 1.739 1 97.62 601 LEU A C 1
ATOM 4795 O O . LEU A 1 601 ? -25.703 -35.219 0.68 1 97.62 601 LEU A O 1
ATOM 4799 N N . ALA A 1 602 ? -27 -36.5 1.996 1 96.94 602 ALA A N 1
ATOM 4800 C CA . ALA A 1 602 ? -27.094 -37.562 0.998 1 96.94 602 ALA A CA 1
ATOM 4801 C C . ALA A 1 602 ? -27.766 -37.062 -0.28 1 96.94 602 ALA A C 1
ATOM 4803 O O . ALA A 1 602 ? -27.297 -37.344 -1.385 1 96.94 602 ALA A O 1
ATOM 4804 N N . LYS A 1 603 ? -28.812 -36.281 -0.101 1 97.31 603 LYS A N 1
ATOM 4805 C CA . LYS A 1 603 ? -29.531 -35.75 -1.261 1 97.31 603 LYS A CA 1
ATOM 4806 C C . LYS A 1 603 ? -28.719 -34.656 -1.96 1 97.31 603 LYS A C 1
ATOM 4808 O O . LYS A 1 603 ? -28.766 -34.531 -3.186 1 97.31 603 LYS A O 1
ATOM 4813 N N . THR A 1 604 ? -28.047 -33.875 -1.204 1 97.88 604 THR A N 1
ATOM 4814 C CA . THR A 1 604 ? -27.188 -32.844 -1.792 1 97.88 604 THR A CA 1
ATOM 4815 C C . THR A 1 604 ? -26.062 -33.5 -2.596 1 97.88 604 THR A C 1
ATOM 4817 O O . THR A 1 604 ? -25.75 -33.062 -3.703 1 97.88 604 THR A O 1
ATOM 4820 N N . ALA A 1 605 ? -25.406 -34.562 -2.09 1 98 605 ALA A N 1
ATOM 4821 C CA . ALA A 1 605 ? -24.359 -35.312 -2.793 1 98 605 ALA A CA 1
ATOM 4822 C C . ALA A 1 605 ? -24.875 -35.875 -4.109 1 98 605 ALA A C 1
ATOM 4824 O O . ALA A 1 605 ? -24.172 -35.844 -5.125 1 98 605 ALA A O 1
ATOM 4825 N N . ALA A 1 606 ? -26.094 -36.281 -4.094 1 96.69 606 ALA A N 1
ATOM 4826 C CA . ALA A 1 606 ? -26.672 -36.969 -5.242 1 96.69 606 ALA A CA 1
ATOM 4827 C C . ALA A 1 606 ? -27.188 -36 -6.285 1 96.69 606 ALA A C 1
ATOM 4829 O O . ALA A 1 606 ? -27.125 -36.25 -7.488 1 96.69 606 ALA A O 1
ATOM 4830 N N . ASP A 1 607 ? -27.672 -34.75 -5.773 1 94.88 607 ASP A N 1
ATOM 4831 C CA . ASP A 1 607 ? -28.562 -34 -6.672 1 94.88 607 ASP A CA 1
ATOM 4832 C C . ASP A 1 607 ? -28.047 -32.594 -6.902 1 94.88 607 ASP A C 1
ATOM 4834 O O . ASP A 1 607 ? -28.531 -31.891 -7.805 1 94.88 607 ASP A O 1
ATOM 4838 N N . ALA A 1 608 ? -27.172 -32.125 -6.082 1 96.25 608 ALA A N 1
ATOM 4839 C CA . ALA A 1 608 ? -26.75 -30.734 -6.223 1 96.25 608 ALA A CA 1
ATOM 4840 C C . ALA A 1 608 ? -26.281 -30.453 -7.645 1 96.25 608 ALA A C 1
ATOM 4842 O O . ALA A 1 608 ? -25.562 -31.25 -8.242 1 96.25 608 ALA A O 1
ATOM 4843 N N . GLY A 1 609 ? -26.578 -29.297 -8.164 1 95.06 609 GLY A N 1
ATOM 4844 C CA . GLY A 1 609 ? -26.266 -28.938 -9.531 1 95.06 609 GLY A CA 1
ATOM 4845 C C . GLY A 1 609 ? -24.812 -28.5 -9.719 1 95.06 609 GLY A C 1
ATOM 4846 O O . GLY A 1 609 ? -24.312 -28.438 -10.844 1 95.06 609 GLY A O 1
ATOM 4847 N N . ASP A 1 610 ? -24.188 -28.203 -8.664 1 96.06 610 ASP A N 1
ATOM 4848 C CA . ASP A 1 610 ? -22.812 -27.734 -8.789 1 96.06 610 ASP A CA 1
ATOM 4849 C C . ASP A 1 610 ? -21.828 -28.672 -8.102 1 96.06 610 ASP A C 1
ATOM 4851 O O . ASP A 1 610 ? -22.172 -29.297 -7.086 1 96.06 610 ASP A O 1
ATOM 4855 N N . VAL A 1 611 ? -20.625 -28.75 -8.602 1 96.44 611 VAL A N 1
ATOM 4856 C CA . VAL A 1 611 ? -19.594 -29.703 -8.203 1 96.44 611 VAL A CA 1
ATOM 4857 C C . VAL A 1 611 ? -19.141 -29.406 -6.773 1 96.44 611 VAL A C 1
ATOM 4859 O O . VAL A 1 611 ? -18.906 -30.328 -5.992 1 96.44 611 VAL A O 1
ATOM 4862 N N . SER A 1 612 ? -19.016 -28.156 -6.34 1 97.31 612 SER A N 1
ATOM 4863 C CA . SER A 1 612 ? -18.484 -27.766 -5.039 1 97.31 612 SER A CA 1
ATOM 4864 C C . SER A 1 612 ? -19.359 -28.281 -3.902 1 97.31 612 SER A C 1
ATOM 4866 O O . SER A 1 612 ? -18.844 -28.797 -2.906 1 97.31 612 SER A O 1
ATOM 4868 N N . ASN A 1 613 ? -20.656 -28.188 -4.055 1 98.31 613 ASN A N 1
ATOM 4869 C CA . ASN A 1 613 ? -21.562 -28.625 -3.002 1 98.31 613 ASN A CA 1
ATOM 4870 C C . ASN A 1 613 ? -21.688 -30.156 -2.986 1 98.31 613 ASN A C 1
ATOM 4872 O O . ASN A 1 613 ? -21.859 -30.75 -1.925 1 98.31 613 ASN A O 1
ATOM 4876 N N . ARG A 1 614 ? -21.656 -30.859 -4.184 1 98.25 614 ARG A N 1
ATOM 4877 C CA . ARG A 1 614 ? -21.578 -32.312 -4.176 1 98.25 614 ARG A CA 1
ATOM 4878 C C . ARG A 1 614 ? -20.359 -32.812 -3.42 1 98.25 614 ARG A C 1
ATOM 4880 O O . ARG A 1 614 ? -20.453 -33.656 -2.549 1 98.25 614 ARG A O 1
ATOM 4887 N N . ILE A 1 615 ? -19.156 -32.188 -3.719 1 98.31 615 ILE A N 1
ATOM 4888 C CA . ILE A 1 615 ? -17.906 -32.562 -3.051 1 98.31 615 ILE A CA 1
ATOM 4889 C C . ILE A 1 615 ? -18.047 -32.344 -1.547 1 98.31 615 ILE A C 1
ATOM 4891 O O . ILE A 1 615 ? -17.703 -33.219 -0.75 1 98.31 615 ILE A O 1
ATOM 4895 N N . TRP A 1 616 ? -18.547 -31.125 -1.166 1 98 616 TRP A N 1
ATOM 4896 C CA . TRP A 1 616 ? -18.734 -30.797 0.246 1 98 616 TRP A CA 1
ATOM 4897 C C . TRP A 1 616 ? -19.609 -31.844 0.937 1 98 616 TRP A C 1
ATOM 4899 O O . TRP A 1 616 ? -19.266 -32.344 2.014 1 98 616 TRP A O 1
ATOM 4909 N N . ALA A 1 617 ? -20.719 -32.219 0.353 1 98.12 617 ALA A N 1
ATOM 4910 C CA . ALA A 1 617 ? -21.672 -33.156 0.934 1 98.12 617 ALA A CA 1
ATOM 4911 C C . ALA A 1 617 ? -21.047 -34.531 1.102 1 98.12 617 ALA A C 1
ATOM 4913 O O . ALA A 1 617 ? -21.188 -35.156 2.15 1 98.12 617 ALA A O 1
ATOM 4914 N N . TYR A 1 618 ? -20.375 -35.062 0.037 1 98.19 618 TYR A N 1
ATOM 4915 C CA . TYR A 1 618 ? -19.672 -36.344 0.136 1 98.19 618 TYR A CA 1
ATOM 4916 C C . TYR A 1 618 ? -18.672 -36.312 1.278 1 98.19 618 TYR A C 1
ATOM 4918 O O . TYR A 1 618 ? -18.594 -37.281 2.059 1 98.19 618 TYR A O 1
ATOM 4926 N N . ARG A 1 619 ? -17.875 -35.281 1.331 1 97.44 619 ARG A N 1
ATOM 4927 C CA . ARG A 1 619 ? -16.828 -35.188 2.354 1 97.44 619 ARG A CA 1
ATOM 4928 C C . ARG A 1 619 ? -17.438 -35.219 3.752 1 97.44 619 ARG A C 1
ATOM 4930 O O . ARG A 1 619 ? -16.922 -35.875 4.648 1 97.44 619 ARG A O 1
ATOM 4937 N N . GLU A 1 620 ? -18.547 -34.5 3.934 1 96.19 620 GLU A N 1
ATOM 4938 C CA . GLU A 1 620 ? -19.203 -34.469 5.238 1 96.19 620 GLU A CA 1
ATOM 4939 C C . GLU A 1 620 ? -19.797 -35.812 5.586 1 96.19 620 GLU A C 1
ATOM 4941 O O . GLU A 1 620 ? -19.766 -36.25 6.746 1 96.19 620 GLU A O 1
ATOM 4946 N N . LEU A 1 621 ? -20.391 -36.5 4.625 1 96.38 621 LEU A N 1
ATOM 4947 C CA . LEU A 1 621 ? -20.938 -37.844 4.84 1 96.38 621 LEU A CA 1
ATOM 4948 C C . LEU A 1 621 ? -19.828 -38.781 5.281 1 96.38 621 LEU A C 1
ATOM 4950 O O . LEU A 1 621 ? -20.016 -39.562 6.23 1 96.38 621 LEU A O 1
ATOM 4954 N N . ILE A 1 622 ? -18.766 -38.75 4.613 1 96.19 622 ILE A N 1
ATOM 4955 C CA . ILE A 1 622 ? -17.641 -39.656 4.91 1 96.19 622 ILE A CA 1
ATOM 4956 C C . ILE A 1 622 ? -17.062 -39.312 6.281 1 96.19 622 ILE A C 1
ATOM 4958 O O . ILE A 1 622 ? -16.719 -40.219 7.051 1 96.19 622 ILE A O 1
ATOM 4962 N N . LYS A 1 623 ? -17 -38.062 6.594 1 91.88 623 LYS A N 1
ATOM 4963 C CA . LYS A 1 623 ? -16.516 -37.594 7.891 1 91.88 623 LYS A CA 1
ATOM 4964 C C . LYS A 1 623 ? -17.391 -38.125 9.023 1 91.88 623 LYS A C 1
ATOM 4966 O O . LYS A 1 623 ? -16.891 -38.438 10.109 1 91.88 623 LYS A O 1
ATOM 4971 N N . MET A 1 624 ? -18.703 -38.219 8.742 1 89.81 624 MET A N 1
ATOM 4972 C CA . MET A 1 624 ? -19.609 -38.781 9.727 1 89.81 624 MET A CA 1
ATOM 4973 C C . MET A 1 624 ? -19.203 -40.188 10.086 1 89.81 624 MET A C 1
ATOM 4975 O O . MET A 1 624 ? -19.328 -40.625 11.242 1 89.81 624 MET A O 1
ATOM 4979 N N . GLY A 1 625 ? -18.797 -41 9.078 1 86.06 625 GLY A N 1
ATOM 4980 C CA . GLY A 1 625 ? -18.141 -42.281 9.312 1 86.06 625 GLY A CA 1
ATOM 4981 C C . GLY A 1 625 ? -19.125 -43.406 9.656 1 86.06 625 GLY A C 1
ATOM 4982 O O . GLY A 1 625 ? -18.75 -44.562 9.703 1 86.06 625 GLY A O 1
ATOM 4983 N N . SER A 1 626 ? -20.469 -43.125 9.891 1 85.81 626 SER A N 1
ATOM 4984 C CA . SER A 1 626 ? -21.453 -44.125 10.227 1 85.81 626 SER A CA 1
ATOM 4985 C C . SER A 1 626 ? -21.734 -45.062 9.039 1 85.81 626 SER A C 1
ATOM 4987 O O . SER A 1 626 ? -21.516 -44.656 7.887 1 85.81 626 SER A O 1
ATOM 4989 N N . SER A 1 627 ? -22.156 -46.281 9.305 1 89.44 627 SER A N 1
ATOM 4990 C CA . SER A 1 627 ? -22.5 -47.25 8.25 1 89.44 627 SER A CA 1
ATOM 4991 C C . SER A 1 627 ? -23.594 -46.688 7.344 1 89.44 627 SER A C 1
ATOM 4993 O O . SER A 1 627 ? -23.578 -46.906 6.129 1 89.44 627 SER A O 1
ATOM 4995 N N . ALA A 1 628 ? -24.516 -45.969 7.984 1 90.31 628 ALA A N 1
ATOM 4996 C CA . ALA A 1 628 ? -25.609 -45.375 7.211 1 90.31 628 ALA A CA 1
ATOM 4997 C C . ALA A 1 628 ? -25.078 -44.344 6.238 1 90.31 628 ALA A C 1
ATOM 4999 O O . ALA A 1 628 ? -25.5 -44.281 5.086 1 90.31 628 ALA A O 1
ATOM 5000 N N . ALA A 1 629 ? -24.156 -43.5 6.695 1 93.75 629 ALA A N 1
ATOM 5001 C CA . ALA A 1 629 ? -23.562 -42.438 5.871 1 93.75 629 ALA A CA 1
ATOM 5002 C C . ALA A 1 629 ? -22.766 -43.031 4.719 1 93.75 629 ALA A C 1
ATOM 5004 O O . ALA A 1 629 ? -22.875 -42.594 3.576 1 93.75 629 ALA A O 1
ATOM 5005 N N . LEU A 1 630 ? -21.984 -44.062 4.957 1 94.19 630 LEU A N 1
ATOM 5006 C CA . LEU A 1 630 ? -21.141 -44.688 3.941 1 94.19 630 LEU A CA 1
ATOM 5007 C C . LEU A 1 630 ? -21.984 -45.406 2.908 1 94.19 630 LEU A C 1
ATOM 5009 O O . LEU A 1 630 ? -21.625 -45.469 1.73 1 94.19 630 LEU A O 1
ATOM 5013 N N . ARG A 1 631 ? -23.109 -45.969 3.359 1 93.38 631 ARG A N 1
ATOM 5014 C CA . ARG A 1 631 ? -24.031 -46.594 2.414 1 93.38 631 ARG A CA 1
ATOM 5015 C C . ARG A 1 631 ? -24.609 -45.562 1.444 1 93.38 631 ARG A C 1
ATOM 5017 O O . ARG A 1 631 ? -24.781 -45.875 0.259 1 93.38 631 ARG A O 1
ATOM 5024 N N . LYS A 1 632 ? -24.922 -44.406 2.035 1 95.31 632 LYS A N 1
ATOM 5025 C CA . LYS A 1 632 ? -25.406 -43.344 1.179 1 95.31 632 LYS A CA 1
ATOM 5026 C C . LYS A 1 632 ? -24.359 -42.906 0.161 1 95.31 632 LYS A C 1
ATOM 5028 O O . LYS A 1 632 ? -24.672 -42.656 -1.002 1 95.31 632 LYS A O 1
ATOM 5033 N N . VAL A 1 633 ? -23.094 -42.812 0.588 1 96.94 633 VAL A N 1
ATOM 5034 C CA . VAL A 1 633 ? -21.984 -42.469 -0.302 1 96.94 633 VAL A CA 1
ATOM 5035 C C . VAL A 1 633 ? -21.859 -43.531 -1.405 1 96.94 633 VAL A C 1
ATOM 5037 O O . VAL A 1 633 ? -21.719 -43.188 -2.582 1 96.94 633 VAL A O 1
ATOM 5040 N N . CYS A 1 634 ? -21.891 -44.781 -1.052 1 94.81 634 CYS A N 1
ATOM 5041 C CA . CYS A 1 634 ? -21.781 -45.875 -1.998 1 94.81 634 CYS A CA 1
ATOM 5042 C C . CYS A 1 634 ? -22.859 -45.812 -3.074 1 94.81 634 CYS A C 1
ATOM 5044 O O . CYS A 1 634 ? -22.562 -45.938 -4.266 1 94.81 634 CYS A O 1
ATOM 5046 N N . ALA A 1 635 ? -24.031 -45.531 -2.629 1 93.25 635 ALA A N 1
ATOM 5047 C CA . ALA A 1 635 ? -25.156 -45.469 -3.557 1 93.25 635 ALA A CA 1
ATOM 5048 C C . ALA A 1 635 ? -25.031 -44.281 -4.512 1 93.25 635 ALA A C 1
ATOM 5050 O O . ALA A 1 635 ? -25.281 -44.406 -5.711 1 93.25 635 ALA A O 1
ATOM 5051 N N . SER A 1 636 ? -24.656 -43.188 -3.99 1 94.88 636 SER A N 1
ATOM 5052 C CA . SER A 1 636 ? -24.625 -41.969 -4.777 1 94.88 636 SER A CA 1
ATOM 5053 C C . SER A 1 636 ? -23.391 -41.906 -5.676 1 94.88 636 SER A C 1
ATOM 5055 O O . SER A 1 636 ? -23.469 -41.406 -6.801 1 94.88 636 SER A O 1
ATOM 5057 N N . VAL A 1 637 ? -22.234 -42.406 -5.258 1 95 637 VAL A N 1
ATOM 5058 C CA . VAL A 1 637 ? -20.984 -42.281 -6.02 1 95 637 VAL A CA 1
ATOM 5059 C C . VAL A 1 637 ? -21.047 -43.156 -7.266 1 95 637 VAL A C 1
ATOM 5061 O O . VAL A 1 637 ? -20.453 -42.844 -8.289 1 95 637 VAL A O 1
ATOM 5064 N N . ALA A 1 638 ? -21.828 -44.188 -7.254 1 91.44 638 ALA A N 1
ATOM 5065 C CA . ALA A 1 638 ? -22 -45.094 -8.383 1 91.44 638 ALA A CA 1
ATOM 5066 C C . ALA A 1 638 ? -22.656 -44.406 -9.57 1 91.44 638 ALA A C 1
ATOM 5068 O O . ALA A 1 638 ? -22.406 -44.75 -10.719 1 91.44 638 ALA A O 1
ATOM 5069 N N . THR A 1 639 ? -23.359 -43.375 -9.227 1 93.25 639 THR A N 1
ATOM 5070 C CA . THR A 1 639 ? -24.094 -42.688 -10.289 1 93.25 639 THR A CA 1
ATOM 5071 C C . THR A 1 639 ? -23.484 -41.312 -10.547 1 93.25 639 THR A C 1
ATOM 5073 O O . THR A 1 639 ? -24 -40.531 -11.359 1 93.25 639 THR A O 1
ATOM 5076 N N . GLU A 1 640 ? -22.5 -40.969 -9.852 1 96.12 640 GLU A N 1
ATOM 5077 C CA . GLU A 1 640 ? -21.828 -39.688 -10.055 1 96.12 640 GLU A CA 1
ATOM 5078 C C . GLU A 1 640 ? -21.156 -39.625 -11.422 1 96.12 640 GLU A C 1
ATOM 5080 O O . GLU A 1 640 ? -20.219 -40.375 -11.695 1 96.12 640 GLU A O 1
ATOM 5085 N N . LYS A 1 641 ? -21.516 -38.656 -12.227 1 94.06 641 LYS A N 1
ATOM 5086 C CA . LYS A 1 641 ? -21.062 -38.625 -13.617 1 94.06 641 LYS A CA 1
ATOM 5087 C C . LYS A 1 641 ? -19.734 -37.906 -13.75 1 94.06 641 LYS A C 1
ATOM 5089 O O . LYS A 1 641 ? -18.953 -38.188 -14.664 1 94.06 641 LYS A O 1
ATOM 5094 N N . PHE A 1 642 ? -19.516 -36.969 -12.945 1 96.69 642 PHE A N 1
ATOM 5095 C CA . PHE A 1 642 ? -18.328 -36.156 -13.141 1 96.69 642 PHE A CA 1
ATOM 5096 C C . PHE A 1 642 ? -17.125 -36.75 -12.445 1 96.69 642 PHE A C 1
ATOM 5098 O O . PHE A 1 642 ? -17.141 -37 -11.234 1 96.69 642 PHE A O 1
ATOM 5105 N N . TYR A 1 643 ? -16.047 -37 -13.117 1 96.81 643 TYR A N 1
ATOM 5106 C CA . TYR A 1 643 ? -14.875 -37.719 -12.633 1 96.81 643 TYR A CA 1
ATOM 5107 C C . TYR A 1 643 ? -14.227 -36.969 -11.477 1 96.81 643 TYR A C 1
ATOM 5109 O O . TYR A 1 643 ? -13.688 -37.594 -10.555 1 96.81 643 TYR A O 1
ATOM 5117 N N . GLY A 1 644 ? -14.25 -35.562 -11.523 1 97.31 644 GLY A N 1
ATOM 5118 C CA . GLY A 1 644 ? -13.617 -34.781 -10.477 1 97.31 644 GLY A CA 1
ATOM 5119 C C . GLY A 1 644 ? -14.227 -35 -9.102 1 97.31 644 GLY A C 1
ATOM 5120 O O . GLY A 1 644 ? -13.516 -35.031 -8.094 1 97.31 644 GLY A O 1
ATOM 5121 N N . VAL A 1 645 ? -15.516 -35.188 -9.055 1 98.12 645 VAL A N 1
ATOM 5122 C CA . VAL A 1 645 ? -16.188 -35.469 -7.789 1 98.12 645 VAL A CA 1
ATOM 5123 C C . VAL A 1 645 ? -15.75 -36.844 -7.273 1 98.12 645 VAL A C 1
ATOM 5125 O O . VAL A 1 645 ? -15.469 -37 -6.082 1 98.12 645 VAL A O 1
ATOM 5128 N N . ARG A 1 646 ? -15.695 -37.844 -8.18 1 97.88 646 ARG A N 1
ATOM 5129 C CA . ARG A 1 646 ? -15.289 -39.188 -7.789 1 97.88 646 ARG A CA 1
ATOM 5130 C C . ARG A 1 646 ? -13.852 -39.219 -7.262 1 97.88 646 ARG A C 1
ATOM 5132 O O . ARG A 1 646 ? -13.531 -39.938 -6.328 1 97.88 646 ARG A O 1
ATOM 5139 N N . ILE A 1 647 ? -12.953 -38.375 -7.836 1 97.81 647 ILE A N 1
ATOM 5140 C CA . ILE A 1 647 ? -11.586 -38.219 -7.344 1 97.81 647 ILE A CA 1
ATOM 5141 C C . ILE A 1 647 ? -11.617 -37.75 -5.898 1 97.81 647 ILE A C 1
ATOM 5143 O O . ILE A 1 647 ? -10.898 -38.281 -5.043 1 97.81 647 ILE A O 1
ATOM 5147 N N . GLN A 1 648 ? -12.477 -36.75 -5.633 1 97.31 648 GLN A N 1
ATOM 5148 C CA . GLN A 1 648 ? -12.508 -36.156 -4.301 1 97.31 648 GLN A CA 1
ATOM 5149 C C . GLN A 1 648 ? -13.148 -37.125 -3.293 1 97.31 648 GLN A C 1
ATOM 5151 O O . GLN A 1 648 ? -12.766 -37.125 -2.123 1 97.31 648 GLN A O 1
ATOM 5156 N N . VAL A 1 649 ? -14.117 -37.875 -3.707 1 97.81 649 VAL A N 1
ATOM 5157 C CA . VAL A 1 649 ? -14.703 -38.906 -2.861 1 97.81 649 VAL A CA 1
ATOM 5158 C C . VAL A 1 649 ? -13.633 -39.938 -2.48 1 97.81 649 VAL A C 1
ATOM 5160 O O . VAL A 1 649 ? -13.5 -40.312 -1.31 1 97.81 649 VAL A O 1
ATOM 5163 N N . ALA A 1 650 ? -12.867 -40.406 -3.484 1 97.69 650 ALA A N 1
ATOM 5164 C CA . ALA A 1 650 ? -11.781 -41.344 -3.225 1 97.69 650 ALA A CA 1
ATOM 5165 C C . ALA A 1 650 ? -10.797 -40.781 -2.209 1 97.69 650 ALA A C 1
ATOM 5167 O O . ALA A 1 650 ? -10.352 -41.5 -1.305 1 97.69 650 ALA A O 1
ATOM 5168 N N . ALA A 1 651 ? -10.453 -39.531 -2.393 1 96.5 651 ALA A N 1
ATOM 5169 C CA . ALA A 1 651 ? -9.516 -38.875 -1.476 1 96.5 651 ALA A CA 1
ATOM 5170 C C . ALA A 1 651 ? -10.078 -38.844 -0.055 1 96.5 651 ALA A C 1
ATOM 5172 O O . ALA A 1 651 ? -9.344 -39.094 0.91 1 96.5 651 ALA A O 1
ATOM 5173 N N . ALA A 1 652 ? -11.336 -38.5 0.084 1 95.75 652 ALA A N 1
ATOM 5174 C CA . ALA A 1 652 ? -11.977 -38.438 1.398 1 95.75 652 ALA A CA 1
ATOM 5175 C C . ALA A 1 652 ? -12.023 -39.812 2.043 1 95.75 652 ALA A C 1
ATOM 5177 O O . ALA A 1 652 ? -11.805 -39.938 3.25 1 95.75 652 ALA A O 1
ATOM 5178 N N . LEU A 1 653 ? -12.352 -40.812 1.274 1 95.94 653 LEU A N 1
ATOM 5179 C CA . LEU A 1 653 ? -12.398 -42.188 1.766 1 95.94 653 LEU A CA 1
ATOM 5180 C C . LEU A 1 653 ? -11.023 -42.656 2.24 1 95.94 653 LEU A C 1
ATOM 5182 O O . LEU A 1 653 ? -10.906 -43.312 3.281 1 95.94 653 LEU A O 1
ATOM 5186 N N . ALA A 1 654 ? -10.023 -42.406 1.457 1 95.75 654 ALA A N 1
ATOM 5187 C CA . ALA A 1 654 ? -8.656 -42.75 1.818 1 95.75 654 ALA A CA 1
ATOM 5188 C C . ALA A 1 654 ? -8.242 -42.094 3.133 1 95.75 654 ALA A C 1
ATOM 5190 O O . ALA A 1 654 ? -7.523 -42.688 3.932 1 95.75 654 ALA A O 1
ATOM 5191 N N . LYS A 1 655 ? -8.656 -40.906 3.365 1 90.81 655 LYS A N 1
ATOM 5192 C CA . LYS A 1 655 ? -8.305 -40.156 4.566 1 90.81 655 LYS A CA 1
ATOM 5193 C C . LYS A 1 655 ? -9.008 -40.719 5.797 1 90.81 655 LYS A C 1
ATOM 5195 O O . LYS A 1 655 ? -8.445 -40.719 6.895 1 90.81 655 LYS A O 1
ATOM 5200 N N . ALA A 1 656 ? -10.258 -41.156 5.652 1 88.94 656 ALA A N 1
ATOM 5201 C CA . ALA A 1 656 ? -11.023 -41.719 6.766 1 88.94 656 ALA A CA 1
ATOM 5202 C C . ALA A 1 656 ? -10.367 -43 7.301 1 88.94 656 ALA A C 1
ATOM 5204 O O . ALA A 1 656 ? -10.375 -43.25 8.508 1 88.94 656 ALA A O 1
ATOM 5205 N N . LYS A 1 657 ? -9.844 -43.875 6.445 1 87.88 657 LYS A N 1
ATOM 5206 C CA . LYS A 1 657 ? -9.023 -45.031 6.727 1 87.88 657 LYS A CA 1
ATOM 5207 C C . LYS A 1 657 ? -9.766 -46.031 7.633 1 87.88 657 LYS A C 1
ATOM 5209 O O . LYS A 1 657 ? -9.156 -46.656 8.5 1 87.88 657 LYS A O 1
ATOM 5214 N N . THR A 1 658 ? -11.117 -46.094 7.574 1 87.25 658 THR A N 1
ATOM 5215 C CA . THR A 1 658 ? -11.883 -47.156 8.242 1 87.25 658 THR A CA 1
ATOM 5216 C C . THR A 1 658 ? -12.062 -48.344 7.324 1 87.25 658 THR A C 1
ATOM 5218 O O . THR A 1 658 ? -11.891 -48.25 6.109 1 87.25 658 THR A O 1
ATOM 5221 N N . ALA A 1 659 ? -12.336 -49.531 7.906 1 87.62 659 ALA A N 1
ATOM 5222 C CA . ALA A 1 659 ? -12.516 -50.719 7.105 1 87.62 659 ALA A CA 1
ATOM 5223 C C . ALA A 1 659 ? -13.594 -50.531 6.039 1 87.62 659 ALA A C 1
ATOM 5225 O O . ALA A 1 659 ? -13.414 -50.906 4.883 1 87.62 659 ALA A O 1
ATOM 5226 N N . ALA A 1 660 ? -14.672 -49.875 6.477 1 88.81 660 ALA A N 1
ATOM 5227 C CA . ALA A 1 660 ? -15.781 -49.656 5.559 1 88.81 660 ALA A CA 1
ATOM 5228 C C . ALA A 1 660 ? -15.398 -48.656 4.461 1 88.81 660 ALA A C 1
ATOM 5230 O O . ALA A 1 660 ? -15.773 -48.844 3.299 1 88.81 660 ALA A O 1
ATOM 5231 N N . SER A 1 661 ? -14.695 -47.625 4.828 1 94.06 661 SER A N 1
ATOM 5232 C CA . SER A 1 661 ? -14.289 -46.625 3.844 1 94.06 661 SER A CA 1
ATOM 5233 C C . SER A 1 661 ? -13.289 -47.188 2.844 1 94.06 661 SER A C 1
ATOM 5235 O O . SER A 1 661 ? -13.336 -46.875 1.655 1 94.06 661 SER A O 1
ATOM 5237 N N . LEU A 1 662 ? -12.391 -48.062 3.283 1 94.94 662 LEU A N 1
ATOM 5238 C CA . LEU A 1 662 ? -11.383 -48.656 2.402 1 94.94 662 LEU A CA 1
ATOM 5239 C C . LEU A 1 662 ? -12.016 -49.656 1.452 1 94.94 662 LEU A C 1
ATOM 5241 O O . LEU A 1 662 ? -11.586 -49.781 0.303 1 94.94 662 LEU A O 1
ATOM 5245 N N . GLU A 1 663 ? -12.992 -50.375 1.965 1 93.75 663 GLU A N 1
ATOM 5246 C CA . GLU A 1 663 ? -13.742 -51.281 1.085 1 93.75 663 GLU A CA 1
ATOM 5247 C C . GLU A 1 663 ? -14.43 -50.5 -0.034 1 93.75 663 GLU A C 1
ATOM 5249 O O . GLU A 1 663 ? -14.406 -50.906 -1.193 1 93.75 663 GLU A O 1
ATOM 5254 N N . LEU A 1 664 ? -15.062 -49.438 0.368 1 95.25 664 LEU A N 1
ATOM 5255 C CA . LEU A 1 664 ? -15.727 -48.594 -0.624 1 95.25 664 LEU A CA 1
ATOM 5256 C C . LEU A 1 664 ? -14.711 -47.969 -1.579 1 95.25 664 LEU A C 1
ATOM 5258 O O . LEU A 1 664 ? -14.984 -47.844 -2.771 1 95.25 664 LEU A O 1
ATOM 5262 N N . LEU A 1 665 ? -13.523 -47.531 -1.112 1 97.25 665 LEU A N 1
ATOM 5263 C CA . LEU A 1 665 ? -12.453 -47 -1.956 1 97.25 665 LEU A CA 1
ATOM 5264 C C . LEU A 1 665 ? -12.023 -48.031 -2.992 1 97.25 665 LEU A C 1
ATOM 5266 O O . LEU A 1 665 ? -11.805 -47.719 -4.16 1 97.25 665 LEU A O 1
ATOM 5270 N N . ALA A 1 666 ? -11.914 -49.312 -2.584 1 97.12 666 ALA A N 1
ATOM 5271 C CA . ALA A 1 666 ? -11.57 -50.406 -3.502 1 97.12 666 ALA A CA 1
ATOM 5272 C C . ALA A 1 666 ? -12.617 -50.531 -4.605 1 97.12 666 ALA A C 1
ATOM 5274 O O . ALA A 1 666 ? -12.273 -50.781 -5.766 1 97.12 666 ALA A O 1
ATOM 5275 N N . GLN A 1 667 ? -13.852 -50.375 -4.211 1 96.25 667 GLN A N 1
ATOM 5276 C CA . GLN A 1 667 ? -14.938 -50.469 -5.188 1 96.25 667 GLN A CA 1
ATOM 5277 C C . GLN A 1 667 ? -14.859 -49.281 -6.176 1 96.25 667 GLN A C 1
ATOM 5279 O O . GLN A 1 667 ? -15.078 -49.469 -7.375 1 96.25 667 GLN A O 1
ATOM 5284 N N . VAL A 1 668 ? -14.594 -48.094 -5.652 1 97 668 VAL A N 1
ATOM 5285 C CA . VAL A 1 668 ? -14.477 -46.906 -6.504 1 97 668 VAL A CA 1
ATOM 5286 C C . VAL A 1 668 ? -13.352 -47.125 -7.516 1 97 668 VAL A C 1
ATOM 5288 O O . VAL A 1 668 ? -13.5 -46.781 -8.695 1 97 668 VAL A O 1
ATOM 5291 N N . LEU A 1 669 ? -12.172 -47.656 -7.09 1 97.5 669 LEU A N 1
ATOM 5292 C CA . LEU A 1 669 ? -11.055 -47.938 -7.984 1 97.5 669 LEU A CA 1
ATOM 5293 C C . LEU A 1 669 ? -11.461 -48.969 -9.047 1 97.5 669 LEU A C 1
ATOM 5295 O O . LEU A 1 669 ? -11.188 -48.781 -10.234 1 97.5 669 LEU A O 1
ATOM 5299 N N . THR A 1 670 ? -12.148 -50 -8.617 1 96.19 670 THR A N 1
ATOM 5300 C CA . THR A 1 670 ? -12.523 -51.125 -9.5 1 96.19 670 THR A CA 1
ATOM 5301 C C . THR A 1 670 ? -13.492 -50.625 -10.57 1 96.19 670 THR A C 1
ATOM 5303 O O . THR A 1 670 ? -13.398 -51.031 -11.734 1 96.19 670 THR A O 1
ATOM 5306 N N . ASN A 1 671 ? -14.352 -49.719 -10.203 1 94.81 671 ASN A N 1
ATOM 5307 C CA . ASN A 1 671 ? -15.438 -49.312 -11.094 1 94.81 671 ASN A CA 1
ATOM 5308 C C . ASN A 1 671 ? -15.031 -48.156 -11.977 1 94.81 671 ASN A C 1
ATOM 5310 O O . ASN A 1 671 ? -15.719 -47.844 -12.953 1 94.81 671 ASN A O 1
ATOM 5314 N N . GLU A 1 672 ? -13.938 -47.5 -11.703 1 95.94 672 GLU A N 1
ATOM 5315 C CA . GLU A 1 672 ? -13.578 -46.281 -12.422 1 95.94 672 GLU A CA 1
ATOM 5316 C C . GLU A 1 672 ? -13.18 -46.594 -13.867 1 95.94 672 GLU A C 1
ATOM 5318 O O . GLU A 1 672 ? -12.398 -47.5 -14.117 1 95.94 672 GLU A O 1
ATOM 5323 N N . LYS A 1 673 ? -13.727 -45.781 -14.805 1 94.44 673 LYS A N 1
ATOM 5324 C CA . LYS A 1 673 ? -13.453 -46.031 -16.219 1 94.44 673 LYS A CA 1
ATOM 5325 C C . LYS A 1 673 ? -12.883 -44.781 -16.891 1 94.44 673 LYS A C 1
ATOM 5327 O O . LYS A 1 673 ? -12.352 -44.844 -18 1 94.44 673 LYS A O 1
ATOM 5332 N N . ASP A 1 674 ? -13.07 -43.656 -16.266 1 95.69 674 ASP A N 1
ATOM 5333 C CA . ASP A 1 674 ? -12.578 -42.406 -16.844 1 95.69 674 ASP A CA 1
ATOM 5334 C C . ASP A 1 674 ? -11.07 -42.281 -16.688 1 95.69 674 ASP A C 1
ATOM 5336 O O . ASP A 1 674 ? -10.57 -42.188 -15.562 1 95.69 674 ASP A O 1
ATOM 5340 N N . PRO A 1 675 ? -10.281 -42.188 -17.75 1 96 675 PRO A N 1
ATOM 5341 C CA . PRO A 1 675 ? -8.82 -42.125 -17.656 1 96 675 PRO A CA 1
ATOM 5342 C C . PRO A 1 675 ? -8.359 -40.875 -16.906 1 96 675 PRO A C 1
ATOM 5344 O O . PRO A 1 675 ? -7.281 -40.875 -16.297 1 96 675 PRO A O 1
ATOM 5347 N N . LYS A 1 676 ? -9.164 -39.875 -16.875 1 95.44 676 LYS A N 1
ATOM 5348 C CA . LYS A 1 676 ? -8.797 -38.625 -16.203 1 95.44 676 LYS A CA 1
ATOM 5349 C C . LYS A 1 676 ? -8.789 -38.812 -14.688 1 95.44 676 LYS A C 1
ATOM 5351 O O . LYS A 1 676 ? -8.172 -38 -13.969 1 95.44 676 LYS A O 1
ATOM 5356 N N . ALA A 1 677 ? -9.445 -39.812 -14.188 1 96.5 677 ALA A N 1
ATOM 5357 C CA . ALA A 1 677 ? -9.617 -39.969 -12.75 1 96.5 677 ALA A CA 1
ATOM 5358 C C . ALA A 1 677 ? -8.734 -41.094 -12.211 1 96.5 677 ALA A C 1
ATOM 5360 O O . ALA A 1 677 ? -8.391 -41.094 -11.023 1 96.5 677 ALA A O 1
ATOM 5361 N N . MET A 1 678 ? -8.414 -42.062 -13.047 1 97 678 MET A N 1
ATOM 5362 C CA . MET A 1 678 ? -7.824 -43.344 -12.641 1 97 678 MET A CA 1
ATOM 5363 C C . MET A 1 678 ? -6.523 -43.094 -11.875 1 97 678 MET A C 1
ATOM 5365 O O . MET A 1 678 ? -6.293 -43.719 -10.836 1 97 678 MET A O 1
ATOM 5369 N N . PHE A 1 679 ? -5.664 -42.25 -12.375 1 95.56 679 PHE A N 1
ATOM 5370 C CA . PHE A 1 679 ? -4.398 -41.938 -11.719 1 95.56 679 PHE A CA 1
ATOM 5371 C C . PHE A 1 679 ? -4.629 -41.469 -10.289 1 95.56 679 PHE A C 1
ATOM 5373 O O . PHE A 1 679 ? -3.99 -41.969 -9.359 1 95.56 679 PHE A O 1
ATOM 5380 N N . PHE A 1 680 ? -5.531 -40.531 -10.117 1 96.25 680 PHE A N 1
ATOM 5381 C CA . PHE A 1 680 ? -5.777 -39.875 -8.836 1 96.25 680 PHE A CA 1
ATOM 5382 C C . PHE A 1 680 ? -6.371 -40.875 -7.836 1 96.25 680 PHE A C 1
ATOM 5384 O O . PHE A 1 680 ? -6.016 -40.844 -6.656 1 96.25 680 PHE A O 1
ATOM 5391 N N . ILE A 1 681 ? -7.285 -41.656 -8.266 1 97.44 681 ILE A N 1
ATOM 5392 C CA . ILE A 1 681 ? -7.934 -42.656 -7.398 1 97.44 681 ILE A CA 1
ATOM 5393 C C . ILE A 1 681 ? -6.93 -43.719 -6.984 1 97.44 681 ILE A C 1
ATOM 5395 O O . ILE A 1 681 ? -6.844 -44.062 -5.809 1 97.44 681 ILE A O 1
ATOM 5399 N N . ALA A 1 682 ? -6.145 -44.219 -7.93 1 97.12 682 ALA A N 1
ATOM 5400 C CA . ALA A 1 682 ? -5.113 -45.188 -7.621 1 97.12 682 ALA A CA 1
ATOM 5401 C C . ALA A 1 682 ? -4.117 -44.656 -6.605 1 97.12 682 ALA A C 1
ATOM 5403 O O . ALA A 1 682 ? -3.68 -45.375 -5.703 1 97.12 682 ALA A O 1
ATOM 5404 N N . ALA A 1 683 ? -3.77 -43.438 -6.758 1 95.56 683 ALA A N 1
ATOM 5405 C CA . ALA A 1 683 ? -2.779 -42.781 -5.898 1 95.56 683 ALA A CA 1
ATOM 5406 C C . ALA A 1 683 ? -3.264 -42.719 -4.453 1 95.56 683 ALA A C 1
ATOM 5408 O O . ALA A 1 683 ? -2.459 -42.562 -3.529 1 95.56 683 ALA A O 1
ATOM 5409 N N . ARG A 1 684 ? -4.562 -42.844 -4.25 1 95.44 684 ARG A N 1
ATOM 5410 C CA . ARG A 1 684 ? -5.117 -42.719 -2.906 1 95.44 684 ARG A CA 1
ATOM 5411 C C . ARG A 1 684 ? -5.203 -44.094 -2.23 1 95.44 684 ARG A C 1
ATOM 5413 O O . ARG A 1 684 ? -5.547 -44.188 -1.05 1 95.44 684 ARG A O 1
ATOM 5420 N N . CYS A 1 685 ? -4.879 -45.125 -2.879 1 96.56 685 CYS A N 1
ATOM 5421 C CA . CYS A 1 685 ? -5.07 -46.469 -2.402 1 96.56 685 CYS A CA 1
ATOM 5422 C C . CYS A 1 685 ? -3.803 -47 -1.745 1 96.56 685 CYS A C 1
ATOM 5424 O O . CYS A 1 685 ? -3.359 -48.125 -2.049 1 96.56 685 CYS A O 1
ATOM 5426 N N . THR A 1 686 ? -3.281 -46.281 -0.834 1 93.38 686 THR A N 1
ATOM 5427 C CA . THR A 1 686 ? -1.978 -46.656 -0.287 1 93.38 686 THR A CA 1
ATOM 5428 C C . THR A 1 686 ? -2.127 -47.312 1.075 1 93.38 686 THR A C 1
ATOM 5430 O O . THR A 1 686 ? -1.182 -47.938 1.58 1 93.38 686 THR A O 1
ATOM 5433 N N . ALA A 1 687 ? -3.326 -47.25 1.676 1 92.12 687 ALA A N 1
ATOM 5434 C CA . ALA A 1 687 ? -3.521 -47.906 2.965 1 92.12 687 ALA A CA 1
ATOM 5435 C C . ALA A 1 687 ? -3.402 -49.406 2.83 1 92.12 687 ALA A C 1
ATOM 5437 O O . ALA A 1 687 ? -3.912 -50 1.871 1 92.12 687 ALA A O 1
ATOM 5438 N N . ARG A 1 688 ? -2.713 -50.062 3.818 1 91.94 688 ARG A N 1
ATOM 5439 C CA . ARG A 1 688 ? -2.598 -51.5 3.789 1 91.94 688 ARG A CA 1
ATOM 5440 C C . ARG A 1 688 ? -3.939 -52.188 4.086 1 91.94 688 ARG A C 1
ATOM 5442 O O . ARG A 1 688 ? -4.477 -52.031 5.188 1 91.94 688 ARG A O 1
ATOM 5449 N N . ASP A 1 689 ? -4.457 -52.781 3.062 1 92.94 689 ASP A N 1
ATOM 5450 C CA . ASP A 1 689 ? -5.781 -53.406 3.121 1 92.94 689 ASP A CA 1
ATOM 5451 C C . ASP A 1 689 ? -5.961 -54.438 2.008 1 92.94 689 ASP A C 1
ATOM 5453 O O . ASP A 1 689 ? -5.656 -54.156 0.846 1 92.94 689 ASP A O 1
ATOM 5457 N N . LEU A 1 690 ? -6.414 -55.625 2.357 1 93.75 690 LEU A N 1
ATOM 5458 C CA . LEU A 1 690 ? -6.48 -56.719 1.406 1 93.75 690 LEU A CA 1
ATOM 5459 C C . LEU A 1 690 ? -7.438 -56.406 0.265 1 93.75 690 LEU A C 1
ATOM 5461 O O . LEU A 1 690 ? -7.211 -56.812 -0.875 1 93.75 690 LEU A O 1
ATOM 5465 N N . ASN A 1 691 ? -8.547 -55.719 0.528 1 93.12 691 ASN A N 1
ATOM 5466 C CA . ASN A 1 691 ? -9.469 -55.344 -0.531 1 93.12 691 ASN A CA 1
ATOM 5467 C C . ASN A 1 691 ? -8.805 -54.375 -1.518 1 93.12 691 ASN A C 1
ATOM 5469 O O . ASN A 1 691 ? -9 -54.5 -2.729 1 93.12 691 ASN A O 1
ATOM 5473 N N . LEU A 1 692 ? -8.078 -53.469 -1.009 1 96.19 692 LEU A N 1
ATOM 5474 C CA . LEU A 1 692 ? -7.359 -52.531 -1.857 1 96.19 692 LEU A CA 1
ATOM 5475 C C . LEU A 1 692 ? -6.297 -53.25 -2.689 1 96.19 692 LEU A C 1
ATOM 5477 O O . LEU A 1 692 ? -6.141 -52.969 -3.877 1 96.19 692 LEU A O 1
ATOM 5481 N N . ARG A 1 693 ? -5.57 -54.125 -2.012 1 96.94 693 ARG A N 1
ATOM 5482 C CA . ARG A 1 693 ? -4.551 -54.906 -2.732 1 96.94 693 ARG A CA 1
ATOM 5483 C C . ARG A 1 693 ? -5.16 -55.656 -3.908 1 96.94 693 ARG A C 1
ATOM 5485 O O . ARG A 1 693 ? -4.621 -55.625 -5.016 1 96.94 693 ARG A O 1
ATOM 5492 N N . ASN A 1 694 ? -6.25 -56.344 -3.6 1 96.69 694 ASN A N 1
ATOM 5493 C CA . ASN A 1 694 ? -6.91 -57.125 -4.641 1 96.69 694 ASN A CA 1
ATOM 5494 C C . ASN A 1 694 ? -7.398 -56.25 -5.785 1 96.69 694 ASN A C 1
ATOM 5496 O O . ASN A 1 694 ? -7.242 -56.594 -6.957 1 96.69 694 ASN A O 1
ATOM 5500 N N . ALA A 1 695 ? -8.016 -55.156 -5.422 1 97.44 695 ALA A N 1
ATOM 5501 C CA . ALA A 1 695 ? -8.484 -54.219 -6.434 1 97.44 695 ALA A CA 1
ATOM 5502 C C . ALA A 1 695 ? -7.328 -53.688 -7.277 1 97.44 695 ALA A C 1
ATOM 5504 O O . ALA A 1 695 ? -7.453 -53.562 -8.492 1 97.44 695 ALA A O 1
ATOM 5505 N N . LEU A 1 696 ? -6.184 -53.406 -6.668 1 97.94 696 LEU A N 1
ATOM 5506 C CA . LEU A 1 696 ? -5.004 -52.875 -7.359 1 97.94 696 LEU A CA 1
ATOM 5507 C C . LEU A 1 696 ? -4.426 -53.938 -8.305 1 97.94 696 LEU A C 1
ATOM 5509 O O . LEU A 1 696 ? -4.008 -53.625 -9.414 1 97.94 696 LEU A O 1
ATOM 5513 N N . ARG A 1 697 ? -4.387 -55.188 -7.836 1 96.5 697 ARG A N 1
ATOM 5514 C CA . ARG A 1 697 ? -3.865 -56.281 -8.648 1 96.5 697 ARG A CA 1
ATOM 5515 C C . ARG A 1 697 ? -4.695 -56.469 -9.922 1 96.5 697 ARG A C 1
ATOM 5517 O O . ARG A 1 697 ? -4.152 -56.75 -10.984 1 96.5 697 ARG A O 1
ATOM 5524 N N . LEU A 1 698 ? -5.961 -56.312 -9.719 1 96.38 698 LEU A N 1
ATOM 5525 C CA . LEU A 1 698 ? -6.848 -56.406 -10.867 1 96.38 698 LEU A CA 1
ATOM 5526 C C . LEU A 1 698 ? -6.719 -55.156 -11.758 1 96.38 698 LEU A C 1
ATOM 5528 O O . LEU A 1 698 ? -6.77 -55.281 -12.984 1 96.38 698 LEU A O 1
ATOM 5532 N N . PHE A 1 699 ? -6.582 -54.031 -11.141 1 96.75 699 PHE A N 1
ATOM 5533 C CA . PHE A 1 699 ? -6.504 -52.75 -11.836 1 96.75 699 PHE A CA 1
ATOM 5534 C C . PHE A 1 699 ? -5.297 -52.719 -12.766 1 96.75 699 PHE A C 1
ATOM 5536 O O . PHE A 1 699 ? -5.406 -52.281 -13.922 1 96.75 699 PHE A O 1
ATOM 5543 N N . VAL A 1 700 ? -4.066 -53.156 -12.383 1 95.62 700 VAL A N 1
ATOM 5544 C CA . VAL A 1 700 ? -2.83 -53.031 -13.148 1 95.62 700 VAL A CA 1
ATOM 5545 C C . VAL A 1 700 ? -2.881 -53.969 -14.352 1 95.62 700 VAL A C 1
ATOM 5547 O O . VAL A 1 700 ? -2.111 -53.812 -15.297 1 95.62 700 VAL A O 1
ATOM 5550 N N . GLU A 1 701 ? -3.854 -54.875 -14.406 1 93.31 701 GLU A N 1
ATOM 5551 C CA . GLU A 1 701 ? -3.975 -55.844 -15.5 1 93.31 701 GLU A CA 1
ATOM 5552 C C . GLU A 1 701 ? -4.945 -55.344 -16.562 1 93.31 701 GLU A C 1
ATOM 5554 O O . GLU A 1 701 ? -5.051 -55.938 -17.641 1 93.31 701 GLU A O 1
ATOM 5559 N N . ARG A 1 702 ? -5.551 -54.25 -16.25 1 93.94 702 ARG A N 1
ATOM 5560 C CA . ARG A 1 702 ? -6.504 -53.688 -17.203 1 93.94 702 ARG A CA 1
ATOM 5561 C C . ARG A 1 702 ? -5.789 -53.188 -18.453 1 93.94 702 ARG A C 1
ATOM 5563 O O . ARG A 1 702 ? -4.695 -52.625 -18.359 1 93.94 702 ARG A O 1
ATOM 5570 N N . LYS A 1 703 ? -6.426 -53.281 -19.562 1 88.5 703 LYS A N 1
ATOM 5571 C CA . LYS A 1 703 ? -5.855 -52.875 -20.844 1 88.5 703 LYS A CA 1
ATOM 5572 C C . LYS A 1 703 ? -6.168 -51.406 -21.125 1 88.5 703 LYS A C 1
ATOM 5574 O O . LYS A 1 703 ? -5.477 -50.75 -21.906 1 88.5 703 LYS A O 1
ATOM 5579 N N . ASP A 1 704 ? -7.164 -50.906 -20.516 1 89.06 704 ASP A N 1
ATOM 5580 C CA . ASP A 1 704 ? -7.641 -49.562 -20.812 1 89.06 704 ASP A CA 1
ATOM 5581 C C . ASP A 1 704 ? -6.93 -48.531 -19.953 1 89.06 704 ASP A C 1
ATOM 5583 O O . ASP A 1 704 ? -7.266 -47.344 -20 1 89.06 704 ASP A O 1
ATOM 5587 N N . ILE A 1 705 ? -5.98 -48.906 -19.219 1 92.31 705 ILE A N 1
ATOM 5588 C CA . ILE A 1 705 ? -5.355 -47.969 -18.312 1 92.31 705 ILE A CA 1
ATOM 5589 C C . ILE A 1 705 ? -4.121 -47.344 -18.984 1 92.31 705 ILE A C 1
ATOM 5591 O O . ILE A 1 705 ? -3.4 -48.031 -19.703 1 92.31 705 ILE A O 1
ATOM 5595 N N . GLY A 1 706 ? -3.914 -46.094 -18.797 1 93.12 706 GLY A N 1
ATOM 5596 C CA . GLY A 1 706 ? -2.754 -45.406 -19.328 1 93.12 706 GLY A CA 1
ATOM 5597 C C . GLY A 1 706 ? -1.513 -45.594 -18.469 1 93.12 706 GLY A C 1
ATOM 5598 O O . GLY A 1 706 ? -1.587 -46.125 -17.359 1 93.12 706 GLY A O 1
ATOM 5599 N N . PRO A 1 707 ? -0.375 -45.188 -19 1 94.69 707 PRO A N 1
ATOM 5600 C CA . PRO A 1 707 ? 0.892 -45.406 -18.297 1 94.69 707 PRO A CA 1
ATOM 5601 C C . PRO A 1 707 ? 0.959 -44.656 -16.969 1 94.69 707 PRO A C 1
ATOM 5603 O O . PRO A 1 707 ? 1.562 -45.188 -16.016 1 94.69 707 PRO A O 1
ATOM 5606 N N . ARG A 1 708 ? 0.42 -43.562 -16.891 1 94.69 708 ARG A N 1
ATOM 5607 C CA . ARG A 1 708 ? 0.447 -42.781 -15.664 1 94.69 708 ARG A CA 1
ATOM 5608 C C . ARG A 1 708 ? -0.352 -43.469 -14.562 1 94.69 708 ARG A C 1
ATOM 5610 O O . ARG A 1 708 ? 0.106 -43.562 -13.422 1 94.69 708 ARG A O 1
ATOM 5617 N N . SER A 1 709 ? -1.575 -43.875 -14.891 1 96.38 709 SER A N 1
ATOM 5618 C CA . SER A 1 709 ? -2.424 -44.594 -13.938 1 96.38 709 SER A CA 1
ATOM 5619 C C . SER A 1 709 ? -1.783 -45.906 -13.508 1 96.38 709 SER A C 1
ATOM 5621 O O . SER A 1 709 ? -1.825 -46.25 -12.336 1 96.38 709 SER A O 1
ATOM 5623 N N . LYS A 1 710 ? -1.244 -46.562 -14.445 1 96.12 710 LYS A N 1
ATOM 5624 C CA . LYS A 1 710 ? -0.575 -47.812 -14.141 1 96.12 710 LYS A CA 1
ATOM 5625 C C . LYS A 1 710 ? 0.596 -47.625 -13.188 1 96.12 710 LYS A C 1
ATOM 5627 O O . LYS A 1 710 ? 0.797 -48.406 -12.258 1 96.12 710 LYS A O 1
ATOM 5632 N N . ALA A 1 711 ? 1.398 -46.625 -13.469 1 96.06 711 ALA A N 1
ATOM 5633 C CA . ALA A 1 711 ? 2.527 -46.281 -12.602 1 96.06 711 ALA A CA 1
ATOM 5634 C C . ALA A 1 711 ? 2.078 -46.125 -11.156 1 96.06 711 ALA A C 1
ATOM 5636 O O . ALA A 1 711 ? 2.674 -46.688 -10.242 1 96.06 711 ALA A O 1
ATOM 5637 N N . GLU A 1 712 ? 1.014 -45.375 -10.945 1 95.56 712 GLU A N 1
ATOM 5638 C CA . GLU A 1 712 ? 0.542 -45.094 -9.594 1 95.56 712 GLU A CA 1
ATOM 5639 C C . GLU A 1 712 ? -0.048 -46.375 -8.961 1 95.56 712 GLU A C 1
ATOM 5641 O O . GLU A 1 712 ? 0.06 -46.562 -7.746 1 95.56 712 GLU A O 1
ATOM 5646 N N . ALA A 1 713 ? -0.695 -47.125 -9.758 1 97.25 713 ALA A N 1
ATOM 5647 C CA . ALA A 1 713 ? -1.232 -48.375 -9.25 1 97.25 713 ALA A CA 1
ATOM 5648 C C . ALA A 1 713 ? -0.116 -49.281 -8.75 1 97.25 713 ALA A C 1
ATOM 5650 O O . ALA A 1 713 ? -0.27 -49.969 -7.73 1 97.25 713 ALA A O 1
ATOM 5651 N N . PHE A 1 714 ? 0.985 -49.375 -9.469 1 97.38 714 PHE A N 1
ATOM 5652 C CA . PHE A 1 714 ? 2.125 -50.156 -9.016 1 97.38 714 PHE A CA 1
ATOM 5653 C C . PHE A 1 714 ? 2.684 -49.594 -7.711 1 97.38 714 PHE A C 1
ATOM 5655 O O . PHE A 1 714 ? 3.043 -50.375 -6.809 1 97.38 714 PHE A O 1
ATOM 5662 N N . THR A 1 715 ? 2.824 -48.281 -7.652 1 96.69 715 THR A N 1
ATOM 5663 C CA . THR A 1 715 ? 3.285 -47.656 -6.418 1 96.69 715 THR A CA 1
ATOM 5664 C C . THR A 1 715 ? 2.375 -48.031 -5.25 1 96.69 715 THR A C 1
ATOM 5666 O O . THR A 1 715 ? 2.852 -48.406 -4.18 1 96.69 715 THR A O 1
ATOM 5669 N N . ALA A 1 716 ? 1.036 -47.938 -5.484 1 96.94 716 ALA A N 1
ATOM 5670 C CA . ALA A 1 716 ? 0.057 -48.25 -4.449 1 96.94 716 ALA A CA 1
ATOM 5671 C C . ALA A 1 716 ? 0.107 -49.719 -4.09 1 96.94 716 ALA A C 1
ATOM 5673 O O . ALA A 1 716 ? -0.088 -50.094 -2.93 1 96.94 716 ALA A O 1
ATOM 5674 N N . LEU A 1 717 ? 0.292 -50.531 -5.059 1 97.31 717 LEU A N 1
ATOM 5675 C CA . LEU A 1 717 ? 0.405 -51.969 -4.801 1 97.31 717 LEU A CA 1
ATOM 5676 C C . LEU A 1 717 ? 1.608 -52.25 -3.914 1 97.31 717 LEU A C 1
ATOM 5678 O O . LEU A 1 717 ? 1.521 -53.094 -2.998 1 97.31 717 LEU A O 1
ATOM 5682 N N . GLY A 1 718 ? 2.736 -51.625 -4.188 1 96.81 718 GLY A N 1
ATOM 5683 C CA . GLY A 1 718 ? 3.895 -51.75 -3.32 1 96.81 718 GLY A CA 1
ATOM 5684 C C . GLY A 1 718 ? 3.617 -51.344 -1.887 1 96.81 718 GLY A C 1
ATOM 5685 O O . GLY A 1 718 ? 4.109 -51.969 -0.948 1 96.81 718 GLY A O 1
ATOM 5686 N N . ALA A 1 719 ? 2.842 -50.375 -1.738 1 94.56 719 ALA A N 1
ATOM 5687 C CA . ALA A 1 719 ? 2.516 -49.844 -0.416 1 94.56 719 ALA A CA 1
ATOM 5688 C C . ALA A 1 719 ? 1.712 -50.844 0.396 1 94.56 719 ALA A C 1
ATOM 5690 O O . ALA A 1 719 ? 1.625 -50.75 1.621 1 94.56 719 ALA A O 1
ATOM 5691 N N . GLN A 1 720 ? 1.114 -51.844 -0.258 1 93.88 720 GLN A N 1
ATOM 5692 C CA . GLN A 1 720 ? 0.383 -52.875 0.446 1 93.88 720 GLN A CA 1
ATOM 5693 C C . GLN A 1 720 ? 1.336 -53.812 1.187 1 93.88 720 GLN A C 1
ATOM 5695 O O . GLN A 1 720 ? 0.932 -54.531 2.123 1 93.88 720 GLN A O 1
ATOM 5700 N N . ARG A 1 721 ? 2.561 -54 0.722 1 92.38 721 ARG A N 1
ATOM 5701 C CA . ARG A 1 721 ? 3.65 -54.75 1.362 1 92.38 721 ARG A CA 1
ATOM 5702 C C . ARG A 1 721 ? 3.307 -56.219 1.514 1 92.38 721 ARG A C 1
ATOM 5704 O O . ARG A 1 721 ? 3.615 -56.812 2.537 1 92.38 721 ARG A O 1
ATOM 5711 N N . HIS A 1 722 ? 2.547 -56.656 0.578 1 92.81 722 HIS A N 1
ATOM 5712 C CA . HIS A 1 722 ? 2.26 -58.094 0.594 1 92.81 722 HIS A CA 1
ATOM 5713 C C . HIS A 1 722 ? 3.438 -58.906 0.055 1 92.81 722 HIS A C 1
ATOM 5715 O O . HIS A 1 722 ? 3.969 -58.594 -1.015 1 92.81 722 HIS A O 1
ATOM 5721 N N . PRO A 1 723 ? 3.857 -59.906 0.673 1 89.88 723 PRO A N 1
ATOM 5722 C CA . PRO A 1 723 ? 5.043 -60.656 0.261 1 89.88 723 PRO A CA 1
ATOM 5723 C C . PRO A 1 723 ? 4.902 -61.25 -1.134 1 89.88 723 PRO A C 1
ATOM 5725 O O . PRO A 1 723 ? 5.883 -61.344 -1.881 1 89.88 723 PRO A O 1
ATOM 5728 N N . ASP A 1 724 ? 3.662 -61.625 -1.509 1 91.75 724 ASP A N 1
ATOM 5729 C CA . ASP A 1 724 ? 3.414 -62.25 -2.799 1 91.75 724 ASP A CA 1
ATOM 5730 C C . ASP A 1 724 ? 3.645 -61.281 -3.947 1 91.75 724 ASP A C 1
ATOM 5732 O O . ASP A 1 724 ? 3.805 -61.688 -5.098 1 91.75 724 ASP A O 1
ATOM 5736 N N . ASP A 1 725 ? 3.645 -60.031 -3.598 1 95.31 725 ASP A N 1
ATOM 5737 C CA . ASP A 1 725 ? 3.729 -59.031 -4.656 1 95.31 725 ASP A CA 1
ATOM 5738 C C . ASP A 1 725 ? 5.18 -58.656 -4.926 1 95.31 725 ASP A C 1
ATOM 5740 O O . ASP A 1 725 ? 5.465 -57.938 -5.895 1 95.31 725 ASP A O 1
ATOM 5744 N N . VAL A 1 726 ? 6.148 -59.062 -4.105 1 94.69 726 VAL A N 1
ATOM 5745 C CA . VAL A 1 726 ? 7.559 -58.75 -4.273 1 94.69 726 VAL A CA 1
ATOM 5746 C C . VAL A 1 726 ? 8.055 -59.281 -5.617 1 94.69 726 VAL A C 1
ATOM 5748 O O . VAL A 1 726 ? 8.578 -58.531 -6.438 1 94.69 726 VAL A O 1
ATOM 5751 N N . GLN A 1 727 ? 7.785 -60.562 -5.789 1 94.81 727 GLN A N 1
ATOM 5752 C CA . GLN A 1 727 ? 8.266 -61.188 -7.02 1 94.81 727 GLN A CA 1
ATOM 5753 C C . GLN A 1 727 ? 7.535 -60.625 -8.234 1 94.81 727 GLN A C 1
ATOM 5755 O O . GLN A 1 727 ? 8.125 -60.469 -9.312 1 94.81 727 GLN A O 1
ATOM 5760 N N . TYR A 1 728 ? 6.332 -60.375 -8.07 1 95.62 728 TYR A N 1
ATOM 5761 C CA . TYR A 1 728 ? 5.551 -59.812 -9.172 1 95.62 728 TYR A CA 1
ATOM 5762 C C . TYR A 1 728 ? 6.102 -58.438 -9.586 1 95.62 728 TYR A C 1
ATOM 5764 O O . TYR A 1 728 ? 6.363 -58.219 -10.773 1 95.62 728 TYR A O 1
ATOM 5772 N N . LEU A 1 729 ? 6.301 -57.5 -8.633 1 96.81 729 LEU A N 1
ATOM 5773 C CA . LEU A 1 729 ? 6.805 -56.156 -8.93 1 96.81 729 LEU A CA 1
ATOM 5774 C C . LEU A 1 729 ? 8.227 -56.25 -9.477 1 96.81 729 LEU A C 1
ATOM 5776 O O . LEU A 1 729 ? 8.586 -55.469 -10.367 1 96.81 729 LEU A O 1
ATOM 5780 N N . LEU A 1 730 ? 9.047 -57.188 -8.977 1 96.62 730 LEU A N 1
ATOM 5781 C CA . LEU A 1 730 ? 10.391 -57.375 -9.508 1 96.62 730 LEU A CA 1
ATOM 5782 C C . LEU A 1 730 ? 10.344 -57.812 -10.969 1 96.62 730 LEU A C 1
ATOM 5784 O O . LEU A 1 730 ? 11.141 -57.344 -11.789 1 96.62 730 LEU A O 1
ATOM 5788 N N . SER A 1 731 ? 9.414 -58.688 -11.242 1 96.56 731 SER A N 1
ATOM 5789 C CA . SER A 1 731 ? 9.273 -59.156 -12.609 1 96.56 731 SER A CA 1
ATOM 5790 C C . SER A 1 731 ? 8.859 -58.031 -13.555 1 96.56 731 SER A C 1
ATOM 5792 O O . SER A 1 731 ? 9.344 -57.969 -14.688 1 96.56 731 SER A O 1
ATOM 5794 N N . VAL A 1 732 ? 7.949 -57.219 -13.133 1 95.75 732 VAL A N 1
ATOM 5795 C CA . VAL A 1 732 ? 7.527 -56.062 -13.945 1 95.75 732 VAL A CA 1
ATOM 5796 C C . VAL A 1 732 ? 8.703 -55.125 -14.141 1 95.75 732 VAL A C 1
ATOM 5798 O O . VAL A 1 732 ? 8.914 -54.594 -15.242 1 95.75 732 VAL A O 1
ATOM 5801 N N . ALA A 1 733 ? 9.492 -54.844 -13.094 1 96.19 733 ALA A N 1
ATOM 5802 C CA . ALA A 1 733 ? 10.625 -53.938 -13.141 1 96.19 733 ALA A CA 1
ATOM 5803 C C . ALA A 1 733 ? 11.711 -54.438 -14.078 1 96.19 733 ALA A C 1
ATOM 5805 O O . ALA A 1 733 ? 12.492 -53.656 -14.625 1 96.19 733 ALA A O 1
ATOM 5806 N N . GLN A 1 734 ? 11.734 -55.719 -14.297 1 94.5 734 GLN A N 1
ATOM 5807 C CA . GLN A 1 734 ? 12.781 -56.312 -15.117 1 94.5 734 GLN A CA 1
ATOM 5808 C C . GLN A 1 734 ? 12.305 -56.531 -16.562 1 94.5 734 GLN A C 1
ATOM 5810 O O . GLN A 1 734 ? 13.102 -56.844 -17.438 1 94.5 734 GLN A O 1
ATOM 5815 N N . ASP A 1 735 ? 11.031 -56.219 -16.812 1 94.62 735 ASP A N 1
ATOM 5816 C CA . ASP A 1 735 ? 10.469 -56.375 -18.141 1 94.62 735 ASP A CA 1
ATOM 5817 C C . ASP A 1 735 ? 10.773 -55.156 -19.016 1 94.62 735 ASP A C 1
ATOM 5819 O O . ASP A 1 735 ? 10.289 -54.062 -18.75 1 94.62 735 ASP A O 1
ATOM 5823 N N . PRO A 1 736 ? 11.516 -55.312 -20.031 1 90.69 736 PRO A N 1
ATOM 5824 C CA . PRO A 1 736 ? 11.875 -54.188 -20.891 1 90.69 736 PRO A CA 1
ATOM 5825 C C . PRO A 1 736 ? 10.68 -53.594 -21.641 1 90.69 736 PRO A C 1
ATOM 5827 O O . PRO A 1 736 ? 10.758 -52.5 -22.172 1 90.69 736 PRO A O 1
ATOM 5830 N N . ASN A 1 737 ? 9.641 -54.344 -21.625 1 89.94 737 ASN A N 1
ATOM 5831 C CA . ASN A 1 737 ? 8.445 -53.875 -22.312 1 89.94 737 ASN A CA 1
ATOM 5832 C C . ASN A 1 737 ? 7.547 -53.062 -21.391 1 89.94 737 ASN A C 1
ATOM 5834 O O . ASN A 1 737 ? 6.535 -52.5 -21.828 1 89.94 737 ASN A O 1
ATOM 5838 N N . GLN A 1 738 ? 7.945 -52.906 -20.188 1 92.31 738 GLN A N 1
ATOM 5839 C CA . GLN A 1 738 ? 7.145 -52.188 -19.203 1 92.31 738 GLN A CA 1
ATOM 5840 C C . GLN A 1 738 ? 7.844 -50.906 -18.75 1 92.31 738 GLN A C 1
ATOM 5842 O O . GLN A 1 738 ? 7.957 -50.656 -17.547 1 92.31 738 GLN A O 1
ATOM 5847 N N . ILE A 1 739 ? 8.383 -50.219 -19.641 1 90.94 739 ILE A N 1
ATOM 5848 C CA . ILE A 1 739 ? 9.023 -48.938 -19.344 1 90.94 739 ILE A CA 1
ATOM 5849 C C . ILE A 1 739 ? 8 -47.812 -19.422 1 90.94 739 ILE A C 1
ATOM 5851 O O . ILE A 1 739 ? 7.852 -47.031 -18.484 1 90.94 739 ILE A O 1
ATOM 5855 N N . GLY A 1 740 ? 7.109 -47.875 -20.562 1 87.62 740 GLY A N 1
ATOM 5856 C CA . GLY A 1 740 ? 6.098 -46.844 -20.812 1 87.62 740 GLY A CA 1
ATOM 5857 C C . GLY A 1 740 ? 6.676 -45.562 -21.328 1 87.62 740 GLY A C 1
ATOM 5858 O O . GLY A 1 740 ? 7.887 -45.344 -21.25 1 87.62 740 GLY A O 1
ATOM 5859 N N . MET A 1 741 ? 5.785 -44.656 -21.828 1 89.81 741 MET A N 1
ATOM 5860 C CA . MET A 1 741 ? 6.207 -43.344 -22.312 1 89.81 741 MET A CA 1
ATOM 5861 C C . MET A 1 741 ? 6.863 -42.531 -21.188 1 89.81 741 MET A C 1
ATOM 5863 O O . MET A 1 741 ? 6.355 -42.5 -20.062 1 89.81 741 MET A O 1
ATOM 5867 N N . HIS A 1 742 ? 8.031 -41.969 -21.469 1 91.06 742 HIS A N 1
ATOM 5868 C CA . HIS A 1 742 ? 8.812 -41.156 -20.531 1 91.06 742 HIS A CA 1
ATOM 5869 C C . HIS A 1 742 ? 9.234 -42 -19.328 1 91.06 742 HIS A C 1
ATOM 5871 O O . HIS A 1 742 ? 9.484 -41.438 -18.25 1 91.06 742 HIS A O 1
ATOM 5877 N N . SER A 1 743 ? 9.164 -43.344 -19.406 1 93.19 743 SER A N 1
ATOM 5878 C CA . SER A 1 743 ? 9.523 -44.312 -18.375 1 93.19 743 SER A CA 1
ATOM 5879 C C . SER A 1 743 ? 8.562 -44.25 -17.188 1 93.19 743 SER A C 1
ATOM 5881 O O . SER A 1 743 ? 8.961 -44.469 -16.047 1 93.19 743 SER A O 1
ATOM 5883 N N . MET A 1 744 ? 7.34 -43.906 -17.438 1 94.06 744 MET A N 1
ATOM 5884 C CA . MET A 1 744 ? 6.379 -43.688 -16.359 1 94.06 744 MET A CA 1
ATOM 5885 C C . MET A 1 744 ? 6.07 -45 -15.648 1 94.06 744 MET A C 1
ATOM 5887 O O . MET A 1 744 ? 6.051 -45.062 -14.414 1 94.06 744 MET A O 1
ATOM 5891 N N . ILE A 1 745 ? 5.812 -46.031 -16.406 1 95.44 745 ILE A N 1
ATOM 5892 C CA . ILE A 1 745 ? 5.461 -47.312 -15.805 1 95.44 745 ILE A CA 1
ATOM 5893 C C . ILE A 1 745 ? 6.633 -47.812 -14.969 1 95.44 745 ILE A C 1
ATOM 5895 O O . ILE A 1 745 ? 6.449 -48.219 -13.812 1 95.44 745 ILE A O 1
ATOM 5899 N N . ARG A 1 746 ? 7.84 -47.781 -15.57 1 95.44 746 ARG A N 1
ATOM 5900 C CA . ARG A 1 746 ? 9.047 -48.219 -14.875 1 95.44 746 ARG A CA 1
ATOM 5901 C C . ARG A 1 746 ? 9.242 -47.406 -13.586 1 95.44 746 ARG A C 1
ATOM 5903 O O . ARG A 1 746 ? 9.578 -48 -12.547 1 95.44 746 ARG A O 1
ATOM 5910 N N . SER A 1 747 ? 9.078 -46.156 -13.664 1 95.62 747 SER A N 1
ATOM 5911 C CA . SER A 1 747 ? 9.203 -45.312 -12.484 1 95.62 747 SER A CA 1
ATOM 5912 C C . SER A 1 747 ? 8.227 -45.719 -11.391 1 95.62 747 SER A C 1
ATOM 5914 O O . SER A 1 747 ? 8.586 -45.781 -10.219 1 95.62 747 SER A O 1
ATOM 5916 N N . GLY A 1 748 ? 6.961 -46.031 -11.789 1 96.19 748 GLY A N 1
ATOM 5917 C CA . GLY A 1 748 ? 5.953 -46.469 -10.828 1 96.19 748 GLY A CA 1
ATOM 5918 C C . GLY A 1 748 ? 6.293 -47.75 -10.133 1 96.19 748 GLY A C 1
ATOM 5919 O O . GLY A 1 748 ? 6.098 -47.906 -8.922 1 96.19 748 GLY A O 1
ATOM 5920 N N . VAL A 1 749 ? 6.77 -48.688 -10.844 1 97.19 749 VAL A N 1
ATOM 5921 C CA . VAL A 1 749 ? 7.102 -50 -10.281 1 97.19 749 VAL A CA 1
ATOM 5922 C C . VAL A 1 749 ? 8.289 -49.875 -9.328 1 97.19 749 VAL A C 1
ATOM 5924 O O . VAL A 1 749 ? 8.305 -50.469 -8.266 1 97.19 749 VAL A O 1
ATOM 5927 N N . LEU A 1 750 ? 9.273 -49.031 -9.711 1 96.75 750 LEU A N 1
ATOM 5928 C CA . LEU A 1 750 ? 10.422 -48.812 -8.844 1 96.75 750 LEU A CA 1
ATOM 5929 C C . LEU A 1 750 ? 10 -48.156 -7.539 1 96.75 750 LEU A C 1
ATOM 5931 O O . LEU A 1 750 ? 10.469 -48.562 -6.465 1 96.75 750 LEU A O 1
ATOM 5935 N N . ARG A 1 751 ? 9.125 -47.219 -7.629 1 95.75 751 ARG A N 1
ATOM 5936 C CA . ARG A 1 751 ? 8.586 -46.625 -6.414 1 95.75 751 ARG A CA 1
ATOM 5937 C C . ARG A 1 751 ? 7.859 -47.656 -5.562 1 95.75 751 ARG A C 1
ATOM 5939 O O . ARG A 1 751 ? 7.988 -47.656 -4.336 1 95.75 751 ARG A O 1
ATOM 5946 N N . GLY A 1 752 ? 7.031 -48.469 -6.254 1 96.62 752 GLY A N 1
ATOM 5947 C CA . GLY A 1 752 ? 6.348 -49.531 -5.551 1 96.62 752 GLY A CA 1
ATOM 5948 C C . GLY A 1 752 ? 7.297 -50.469 -4.828 1 96.62 752 GLY A C 1
ATOM 5949 O O . GLY A 1 752 ? 7.051 -50.844 -3.684 1 96.62 752 GLY A O 1
ATOM 5950 N N . LEU A 1 753 ? 8.359 -50.812 -5.457 1 96.81 753 LEU A N 1
ATOM 5951 C CA . LEU A 1 753 ? 9.383 -51.656 -4.84 1 96.81 753 LEU A CA 1
ATOM 5952 C C . LEU A 1 753 ? 9.984 -50.969 -3.621 1 96.81 753 LEU A C 1
ATOM 5954 O O . LEU A 1 753 ? 10.273 -51.594 -2.613 1 96.81 753 LEU A O 1
ATOM 5958 N N . GLY A 1 754 ? 10.188 -49.688 -3.754 1 95.06 754 GLY A N 1
ATOM 5959 C CA . GLY A 1 754 ? 10.711 -48.906 -2.639 1 95.06 754 GLY A CA 1
ATOM 5960 C C . GLY A 1 754 ? 9.867 -49 -1.385 1 95.06 754 GLY A C 1
ATOM 5961 O O . GLY A 1 754 ? 10.375 -48.875 -0.271 1 95.06 754 GLY A O 1
ATOM 5962 N N . GLU A 1 755 ? 8.617 -49.25 -1.62 1 93.06 755 GLU A N 1
ATOM 5963 C CA . GLU A 1 755 ? 7.699 -49.344 -0.485 1 93.06 755 GLU A CA 1
ATOM 5964 C C . GLU A 1 755 ? 7.785 -50.719 0.172 1 93.06 755 GLU A C 1
ATOM 5966 O O . GLU A 1 755 ? 7.309 -50.906 1.292 1 93.06 755 GLU A O 1
ATOM 5971 N N . MET A 1 756 ? 8.57 -51.438 -0.52 1 89.12 756 MET A N 1
ATOM 5972 C CA . MET A 1 756 ? 8.648 -52.812 -0.023 1 89.12 756 MET A CA 1
ATOM 5973 C C . MET A 1 756 ? 9.797 -52.969 0.973 1 89.12 756 MET A C 1
ATOM 5975 O O . MET A 1 756 ? 10.742 -52.188 0.966 1 89.12 756 MET A O 1
ATOM 5979 N N . ARG A 1 757 ? 9.844 -53.594 1.981 1 84.19 757 ARG A N 1
ATOM 5980 C CA . ARG A 1 757 ? 10.812 -53.75 3.062 1 84.19 757 ARG A CA 1
ATOM 5981 C C . ARG A 1 757 ? 11.602 -55.062 2.896 1 84.19 757 ARG A C 1
ATOM 5983 O O . ARG A 1 757 ? 12.094 -55.625 3.875 1 84.19 757 ARG A O 1
ATOM 5990 N N . ASP A 1 758 ? 11.797 -55.406 1.638 1 89 758 ASP A N 1
ATOM 5991 C CA . ASP A 1 758 ? 12.398 -56.688 1.328 1 89 758 ASP A CA 1
ATOM 5992 C C . ASP A 1 758 ? 13.867 -56.531 0.922 1 89 758 ASP A C 1
ATOM 5994 O O . ASP A 1 758 ? 14.203 -55.656 0.112 1 89 758 ASP A O 1
ATOM 5998 N N . PRO A 1 759 ? 14.781 -57.344 1.459 1 91 759 PRO A N 1
ATOM 5999 C CA . PRO A 1 759 ? 16.203 -57.25 1.122 1 91 759 PRO A CA 1
ATOM 6000 C C . PRO A 1 759 ? 16.484 -57.5 -0.359 1 91 759 PRO A C 1
ATOM 6002 O O . PRO A 1 759 ? 17.406 -56.906 -0.93 1 91 759 PRO A O 1
ATOM 6005 N N . SER A 1 760 ? 15.719 -58.375 -0.961 1 93.12 760 SER A N 1
ATOM 6006 C CA . SER A 1 760 ? 15.922 -58.656 -2.383 1 93.12 760 SER A CA 1
ATOM 6007 C C . SER A 1 760 ? 15.602 -57.406 -3.221 1 93.12 760 SER A C 1
ATOM 6009 O O . SER A 1 760 ? 16.25 -57.156 -4.234 1 93.12 760 SER A O 1
ATOM 6011 N N . VAL A 1 761 ? 14.609 -56.719 -2.795 1 95.06 761 VAL A N 1
ATOM 6012 C CA . VAL A 1 761 ? 14.242 -55.469 -3.457 1 95.06 761 VAL A CA 1
ATOM 6013 C C . VAL A 1 761 ? 15.359 -54.438 -3.295 1 95.06 761 VAL A C 1
ATOM 6015 O O . VAL A 1 761 ? 15.719 -53.75 -4.25 1 95.06 761 VAL A O 1
ATOM 6018 N N . PHE A 1 762 ? 15.914 -54.375 -2.025 1 95.25 762 PHE A N 1
ATOM 6019 C CA . PHE A 1 762 ? 17.016 -53.469 -1.755 1 95.25 762 PHE A CA 1
ATOM 6020 C C . PHE A 1 762 ? 18.188 -53.75 -2.688 1 95.25 762 PHE A C 1
ATOM 6022 O O . PHE A 1 762 ? 18.734 -52.844 -3.307 1 95.25 762 PHE A O 1
ATOM 6029 N N . ALA A 1 763 ? 18.516 -55.031 -2.791 1 94.06 763 ALA A N 1
ATOM 6030 C CA . ALA A 1 763 ? 19.625 -55.406 -3.645 1 94.06 763 ALA A CA 1
ATOM 6031 C C . ALA A 1 763 ? 19.359 -55.062 -5.102 1 94.06 763 ALA A C 1
ATOM 6033 O O . ALA A 1 763 ? 20.266 -54.594 -5.816 1 94.06 763 ALA A O 1
ATOM 6034 N N . TYR A 1 764 ? 18.188 -55.312 -5.551 1 96.25 764 TYR A N 1
ATOM 6035 C CA . TYR A 1 764 ? 17.812 -54.969 -6.918 1 96.25 764 TYR A CA 1
ATOM 6036 C C . TYR A 1 764 ? 17.938 -53.469 -7.164 1 96.25 764 TYR A C 1
ATOM 6038 O O . TYR A 1 764 ? 18.5 -53.031 -8.172 1 96.25 764 TYR A O 1
ATOM 6046 N N . LEU A 1 765 ? 17.406 -52.656 -6.266 1 96.69 765 LEU A N 1
ATOM 6047 C CA . LEU A 1 765 ? 17.438 -51.219 -6.418 1 96.69 765 LEU A CA 1
ATOM 6048 C C . LEU A 1 765 ? 18.859 -50.688 -6.441 1 96.69 765 LEU A C 1
ATOM 6050 O O . LEU A 1 765 ? 19.188 -49.781 -7.219 1 96.69 765 LEU A O 1
ATOM 6054 N N . VAL A 1 766 ? 19.734 -51.219 -5.59 1 95.31 766 VAL A N 1
ATOM 6055 C CA . VAL A 1 766 ? 21.125 -50.844 -5.566 1 95.31 766 VAL A CA 1
ATOM 6056 C C . VAL A 1 766 ? 21.766 -51.125 -6.926 1 95.31 766 VAL A C 1
ATOM 6058 O O . VAL A 1 766 ? 22.547 -50.312 -7.43 1 95.31 766 VAL A O 1
ATOM 6061 N N . SER A 1 767 ? 21.359 -52.188 -7.504 1 95.06 767 SER A N 1
ATOM 6062 C CA . SER A 1 767 ? 21.922 -52.594 -8.781 1 95.06 767 SER A CA 1
ATOM 6063 C C . SER A 1 767 ? 21.484 -51.656 -9.906 1 95.06 767 SER A C 1
ATOM 6065 O O . SER A 1 767 ? 22.078 -51.656 -10.992 1 95.06 767 SER A O 1
ATOM 6067 N N . ARG A 1 768 ? 20.469 -50.906 -9.695 1 95 768 ARG A N 1
ATOM 6068 C CA . ARG A 1 768 ? 19.906 -50.062 -10.742 1 95 768 ARG A CA 1
ATOM 6069 C C . ARG A 1 768 ? 20.422 -48.625 -10.648 1 95 768 ARG A C 1
ATOM 6071 O O . ARG A 1 768 ? 20.062 -47.781 -11.461 1 95 768 ARG A O 1
ATOM 6078 N N . THR A 1 769 ? 21.359 -48.219 -9.758 1 93.81 769 THR A N 1
ATOM 6079 C CA . THR A 1 769 ? 21.75 -46.844 -9.461 1 93.81 769 THR A CA 1
ATOM 6080 C C . THR A 1 769 ? 22.734 -46.344 -10.516 1 93.81 769 THR A C 1
ATOM 6082 O O . THR A 1 769 ? 22.797 -45.125 -10.773 1 93.81 769 THR A O 1
ATOM 6085 N N . ALA A 1 770 ? 23.438 -47.156 -11.141 1 88.62 770 ALA A N 1
ATOM 6086 C CA . ALA A 1 770 ? 24.484 -46.75 -12.078 1 88.62 770 ALA A CA 1
ATOM 6087 C C . ALA A 1 770 ? 23.859 -46.125 -13.328 1 88.62 770 ALA A C 1
ATOM 6089 O O . ALA A 1 770 ? 22.781 -46.5 -13.758 1 88.62 770 ALA A O 1
ATOM 6090 N N . ALA A 1 771 ? 24.578 -45.188 -13.945 1 87.31 771 ALA A N 1
ATOM 6091 C CA . ALA A 1 771 ? 24.125 -44.531 -15.164 1 87.31 771 ALA A CA 1
ATOM 6092 C C . ALA A 1 771 ? 23.984 -45.531 -16.312 1 87.31 771 ALA A C 1
ATOM 6094 O O . ALA A 1 771 ? 24.844 -46.406 -16.5 1 87.31 771 ALA A O 1
ATOM 6095 N N . GLY A 1 772 ? 22.891 -45.469 -16.953 1 85.06 772 GLY A N 1
ATOM 6096 C CA . GLY A 1 772 ? 22.719 -46.25 -18.172 1 85.06 772 GLY A CA 1
ATOM 6097 C C . GLY A 1 772 ? 21.984 -47.562 -17.938 1 85.06 772 GLY A C 1
ATOM 6098 O O . GLY A 1 772 ? 21.609 -48.219 -18.875 1 85.06 772 GLY A O 1
ATOM 6099 N N . ILE A 1 773 ? 21.828 -47.906 -16.703 1 88.88 773 ILE A N 1
ATOM 6100 C CA . ILE A 1 773 ? 21.109 -49.125 -16.391 1 88.88 773 ILE A CA 1
ATOM 6101 C C . ILE A 1 773 ? 19.609 -48.906 -16.5 1 88.88 773 ILE A C 1
ATOM 6103 O O . ILE A 1 773 ? 18.875 -49.75 -17.016 1 88.88 773 ILE A O 1
ATOM 6107 N N . GLU A 1 774 ? 19.172 -47.812 -16.031 1 91.44 774 GLU A N 1
ATOM 6108 C CA . GLU A 1 774 ? 17.797 -47.344 -16.188 1 91.44 774 GLU A CA 1
ATOM 6109 C C . GLU A 1 774 ? 17.75 -46.094 -17.047 1 91.44 774 GLU A C 1
ATOM 6111 O O . GLU A 1 774 ? 18.734 -45.344 -17.125 1 91.44 774 GLU A O 1
ATOM 6116 N N . PRO A 1 775 ? 16.578 -45.938 -17.75 1 89.06 775 PRO A N 1
ATOM 6117 C CA . PRO A 1 775 ? 16.391 -44.594 -18.344 1 89.06 775 PRO A CA 1
ATOM 6118 C C . PRO A 1 775 ? 16.594 -43.469 -17.328 1 89.06 775 PRO A C 1
ATOM 6120 O O . PRO A 1 775 ? 16.359 -43.656 -16.141 1 89.06 775 PRO A O 1
ATOM 6123 N N . GLU A 1 776 ? 17.031 -42.344 -17.812 1 87.06 776 GLU A N 1
ATOM 6124 C CA . GLU A 1 776 ? 17.375 -41.219 -16.938 1 87.06 776 GLU A CA 1
ATOM 6125 C C . GLU A 1 776 ? 16.203 -40.875 -16.016 1 87.06 776 GLU A C 1
ATOM 6127 O O . GLU A 1 776 ? 16.406 -40.594 -14.82 1 87.06 776 GLU A O 1
ATOM 6132 N N . ASN A 1 777 ? 14.984 -40.875 -16.516 1 88.19 777 ASN A N 1
ATOM 6133 C CA . ASN A 1 777 ? 13.812 -40.531 -15.719 1 88.19 777 ASN A CA 1
ATOM 6134 C C . ASN A 1 777 ? 13.555 -41.531 -14.602 1 88.19 777 ASN A C 1
ATOM 6136 O O . ASN A 1 777 ? 13.227 -41.156 -13.477 1 88.19 777 ASN A O 1
ATOM 6140 N N . SER A 1 778 ? 13.617 -42.781 -14.875 1 92.69 778 SER A N 1
ATOM 6141 C CA . SER A 1 778 ? 13.336 -43.812 -13.875 1 92.69 778 SER A CA 1
ATOM 6142 C C . SER A 1 778 ? 14.516 -43.969 -12.922 1 92.69 778 SER A C 1
ATOM 6144 O O . SER A 1 778 ? 14.336 -44.406 -11.781 1 92.69 778 SER A O 1
ATOM 6146 N N . ARG A 1 779 ? 15.742 -43.656 -13.406 1 92.38 779 ARG A N 1
ATOM 6147 C CA . ARG A 1 779 ? 16.906 -43.781 -12.539 1 92.38 779 ARG A CA 1
ATOM 6148 C C . ARG A 1 779 ? 16.766 -42.875 -11.312 1 92.38 779 ARG A C 1
ATOM 6150 O O . ARG A 1 779 ? 17.172 -43.25 -10.211 1 92.38 779 ARG A O 1
ATOM 6157 N N . THR A 1 780 ? 16.234 -41.719 -11.531 1 91.88 780 THR A N 1
ATOM 6158 C CA . THR A 1 780 ? 16.016 -40.781 -10.43 1 91.88 780 THR A CA 1
ATOM 6159 C C . THR A 1 780 ? 15.117 -41.406 -9.367 1 91.88 780 THR A C 1
ATOM 6161 O O . THR A 1 780 ? 15.32 -41.219 -8.172 1 91.88 780 THR A O 1
ATOM 6164 N N . GLU A 1 781 ? 14.141 -42.188 -9.766 1 93.5 781 GLU A N 1
ATOM 6165 C CA . GLU A 1 781 ? 13.195 -42.844 -8.859 1 93.5 781 GLU A CA 1
ATOM 6166 C C . GLU A 1 781 ? 13.859 -43.969 -8.062 1 93.5 781 GLU A C 1
ATOM 6168 O O . GLU A 1 781 ? 13.383 -44.344 -6.984 1 93.5 781 GLU A O 1
ATOM 6173 N N . VAL A 1 782 ? 14.922 -44.5 -8.539 1 95.75 782 VAL A N 1
ATOM 6174 C CA . VAL A 1 782 ? 15.664 -45.531 -7.824 1 95.75 782 VAL A CA 1
ATOM 6175 C C . VAL A 1 782 ? 16.156 -44.969 -6.488 1 95.75 782 VAL A C 1
ATOM 6177 O O . VAL A 1 782 ? 16.062 -45.656 -5.457 1 95.75 782 VAL A O 1
ATOM 6180 N N . TYR A 1 783 ? 16.656 -43.781 -6.594 1 94.94 783 TYR A N 1
ATOM 6181 C CA . TYR A 1 783 ? 17.188 -43.156 -5.379 1 94.94 783 TYR A CA 1
ATOM 6182 C C . TYR A 1 783 ? 16.062 -42.844 -4.398 1 94.94 783 TYR A C 1
ATOM 6184 O O . TYR A 1 783 ? 16.234 -43 -3.184 1 94.94 783 TYR A O 1
ATOM 6192 N N . THR A 1 784 ? 14.938 -42.469 -4.898 1 93.88 784 THR A N 1
ATOM 6193 C CA . THR A 1 784 ? 13.773 -42.281 -4.039 1 93.88 784 THR A CA 1
ATOM 6194 C C . THR A 1 784 ? 13.367 -43.594 -3.385 1 93.88 784 THR A C 1
ATOM 6196 O O . THR A 1 784 ? 13.094 -43.656 -2.182 1 93.88 784 THR A O 1
ATOM 6199 N N . ALA A 1 785 ? 13.312 -44.594 -4.18 1 95.56 785 ALA A N 1
ATOM 6200 C CA . ALA A 1 785 ? 12.938 -45.906 -3.689 1 95.56 785 ALA A CA 1
ATOM 6201 C C . ALA A 1 785 ? 13.93 -46.406 -2.643 1 95.56 785 ALA A C 1
ATOM 6203 O O . ALA A 1 785 ? 13.531 -47 -1.626 1 95.56 785 ALA A O 1
ATOM 6204 N N . LEU A 1 786 ? 15.172 -46.188 -2.863 1 95.25 786 LEU A N 1
ATOM 6205 C CA . LEU A 1 786 ? 16.219 -46.625 -1.936 1 95.25 786 LEU A CA 1
ATOM 6206 C C . LEU A 1 786 ? 16.078 -45.906 -0.6 1 95.25 786 LEU A C 1
ATOM 6208 O O . LEU A 1 786 ? 16.312 -46.469 0.457 1 95.25 786 LEU A O 1
ATOM 6212 N N . SER A 1 787 ? 15.758 -44.625 -0.686 1 94.12 787 SER A N 1
ATOM 6213 C CA . SER A 1 787 ? 15.586 -43.875 0.541 1 94.12 787 SER A CA 1
ATOM 6214 C C . SER A 1 787 ? 14.453 -44.438 1.395 1 94.12 787 SER A C 1
ATOM 6216 O O . SER A 1 787 ? 14.469 -44.281 2.619 1 94.12 787 SER A O 1
ATOM 6218 N N . ARG A 1 788 ? 13.531 -45.094 0.821 1 92.5 788 ARG A N 1
ATOM 6219 C CA . ARG A 1 788 ? 12.375 -45.625 1.529 1 92.5 788 ARG A CA 1
ATOM 6220 C C . ARG A 1 788 ? 12.664 -47.031 2.053 1 92.5 788 ARG A C 1
ATOM 6222 O O . ARG A 1 788 ? 12.148 -47.438 3.1 1 92.5 788 ARG A O 1
ATOM 6229 N N . VAL A 1 789 ? 13.477 -47.781 1.345 1 93.56 789 VAL A N 1
ATOM 6230 C CA . VAL A 1 789 ? 13.711 -49.188 1.691 1 93.56 789 VAL A CA 1
ATOM 6231 C C . VAL A 1 789 ? 14.875 -49.281 2.676 1 93.56 789 VAL A C 1
ATOM 6233 O O . VAL A 1 789 ? 14.891 -50.156 3.543 1 93.56 789 VAL A O 1
ATOM 6236 N N . ALA A 1 790 ? 15.773 -48.375 2.607 1 92.06 790 ALA A N 1
ATOM 6237 C CA . ALA A 1 790 ? 17.047 -48.469 3.322 1 92.06 790 ALA A CA 1
ATOM 6238 C C . ALA A 1 790 ? 16.828 -48.5 4.832 1 92.06 790 ALA A C 1
ATOM 6240 O O . ALA A 1 790 ? 17.469 -49.25 5.543 1 92.06 790 ALA A O 1
ATOM 6241 N N . PRO A 1 791 ? 15.961 -47.656 5.359 1 88.88 791 PRO A N 1
ATOM 6242 C CA . PRO A 1 791 ? 15.781 -47.656 6.812 1 88.88 791 PRO A CA 1
ATOM 6243 C C . PRO A 1 791 ? 15.352 -49.031 7.359 1 88.88 791 PRO A C 1
ATOM 6245 O O . PRO A 1 791 ? 15.461 -49.25 8.562 1 88.88 791 PRO A O 1
ATOM 6248 N N . TRP A 1 792 ? 14.883 -49.906 6.512 1 89.62 792 TRP A N 1
ATOM 6249 C CA . TRP A 1 792 ? 14.359 -51.188 6.949 1 89.62 792 TRP A CA 1
ATOM 6250 C C . TRP A 1 792 ? 15.406 -52.281 6.781 1 89.62 792 TRP A C 1
ATOM 6252 O O . TRP A 1 792 ? 15.117 -53.469 6.996 1 89.62 792 TRP A O 1
ATOM 6262 N N . GLN A 1 793 ? 16.562 -51.906 6.43 1 90.62 793 GLN A N 1
ATOM 6263 C CA . GLN A 1 793 ? 17.656 -52.844 6.27 1 90.62 793 GLN A CA 1
ATOM 6264 C C . GLN A 1 793 ? 18.562 -52.844 7.496 1 90.62 793 GLN A C 1
ATOM 6266 O O . GLN A 1 793 ? 18.312 -52.125 8.461 1 90.62 793 GLN A O 1
ATOM 6271 N N . THR A 1 794 ? 19.656 -53.719 7.375 1 88.81 794 THR A N 1
ATOM 6272 C CA . THR A 1 794 ? 20.641 -53.75 8.453 1 88.81 794 THR A CA 1
ATOM 6273 C C . THR A 1 794 ? 21.453 -52.469 8.5 1 88.81 794 THR A C 1
ATOM 6275 O O . THR A 1 794 ? 21.469 -51.719 7.523 1 88.81 794 THR A O 1
ATOM 6278 N N . GLN A 1 795 ? 22.062 -52.219 9.641 1 86.56 795 GLN A N 1
ATOM 6279 C CA . GLN A 1 795 ? 22.859 -51 9.812 1 86.56 795 GLN A CA 1
ATOM 6280 C C . GLN A 1 795 ? 23.953 -50.906 8.75 1 86.56 795 GLN A C 1
ATOM 6282 O O . GLN A 1 795 ? 24.297 -49.812 8.305 1 86.56 795 GLN A O 1
ATOM 6287 N N . GLN A 1 796 ? 24.406 -52.031 8.398 1 85.31 796 GLN A N 1
ATOM 6288 C CA . GLN A 1 796 ? 25.422 -52.062 7.352 1 85.31 796 GLN A CA 1
ATOM 6289 C C . GLN A 1 796 ? 24.875 -51.5 6.039 1 85.31 796 GLN A C 1
ATOM 6291 O O . GLN A 1 796 ? 25.547 -50.688 5.379 1 85.31 796 GLN A O 1
ATOM 6296 N N . PHE A 1 797 ? 23.703 -51.844 5.715 1 90 797 PHE A N 1
ATOM 6297 C CA . PHE A 1 797 ? 23.125 -51.438 4.441 1 90 797 PHE A CA 1
ATOM 6298 C C . PHE A 1 797 ? 22.641 -50 4.512 1 90 797 PHE A C 1
ATOM 6300 O O . PHE A 1 797 ? 22.672 -49.281 3.514 1 90 797 PHE A O 1
ATOM 6307 N N . ILE A 1 798 ? 22.219 -49.562 5.715 1 91.12 798 ILE A N 1
ATOM 6308 C CA . ILE A 1 798 ? 21.875 -48.156 5.906 1 91.12 798 ILE A CA 1
ATOM 6309 C C . ILE A 1 798 ? 23.109 -47.312 5.676 1 91.12 798 ILE A C 1
ATOM 6311 O O . ILE A 1 798 ? 23.062 -46.312 4.945 1 91.12 798 ILE A O 1
ATOM 6315 N N . ARG A 1 799 ? 24.266 -47.719 6.234 1 88.38 799 ARG A N 1
ATOM 6316 C CA . ARG A 1 799 ? 25.516 -46.969 6.078 1 88.38 799 ARG A CA 1
ATOM 6317 C C . ARG A 1 799 ? 25.984 -46.969 4.629 1 88.38 799 ARG A C 1
ATOM 6319 O O . ARG A 1 799 ? 26.469 -45.969 4.117 1 88.38 799 ARG A O 1
ATOM 6326 N N . ALA A 1 800 ? 25.734 -48.125 4.02 1 89.06 800 ALA A N 1
ATOM 6327 C CA . ALA A 1 800 ? 26.109 -48.25 2.609 1 89.06 800 ALA A CA 1
ATOM 6328 C C . ALA A 1 800 ? 25.266 -47.312 1.75 1 89.06 800 ALA A C 1
ATOM 6330 O O . ALA A 1 800 ? 25.75 -46.75 0.769 1 89.06 800 ALA A O 1
ATOM 6331 N N . THR A 1 801 ? 24.016 -47.25 2.061 1 94.06 801 THR A N 1
ATOM 6332 C CA . THR A 1 801 ? 23.109 -46.375 1.327 1 94.06 801 THR A CA 1
ATOM 6333 C C . THR A 1 801 ? 23.516 -44.906 1.52 1 94.06 801 THR A C 1
ATOM 6335 O O . THR A 1 801 ? 23.469 -44.094 0.577 1 94.06 801 THR A O 1
ATOM 6338 N N . ILE A 1 802 ? 23.922 -44.5 2.76 1 92.56 802 ILE A N 1
ATOM 6339 C CA . ILE A 1 802 ? 24.375 -43.156 3.051 1 92.56 802 ILE A CA 1
ATOM 6340 C C . ILE A 1 802 ? 25.594 -42.812 2.184 1 92.56 802 ILE A C 1
ATOM 6342 O O . ILE A 1 802 ? 25.656 -41.75 1.582 1 92.56 802 ILE A O 1
ATOM 6346 N N . GLU A 1 803 ? 26.453 -43.75 2.072 1 91.06 803 GLU A N 1
ATOM 6347 C CA . GLU A 1 803 ? 27.625 -43.562 1.228 1 91.06 803 GLU A CA 1
ATOM 6348 C C . GLU A 1 803 ? 27.234 -43.406 -0.238 1 91.06 803 GLU A C 1
ATOM 6350 O O . G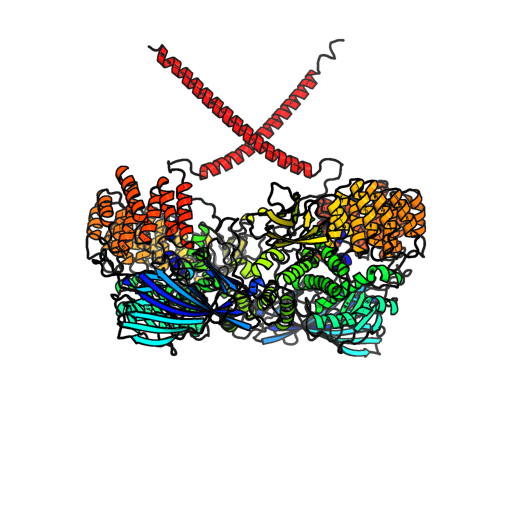LU A 1 803 ? 27.797 -42.562 -0.952 1 91.06 803 GLU A O 1
ATOM 6355 N N . LEU A 1 804 ? 26.375 -44.25 -0.615 1 93.38 804 LEU A N 1
ATOM 6356 C CA . LEU A 1 804 ? 25.875 -44.188 -1.985 1 93.38 804 LEU A CA 1
ATOM 6357 C C . LEU A 1 804 ? 25.234 -42.812 -2.271 1 93.38 804 LEU A C 1
ATOM 6359 O O . LEU A 1 804 ? 25.438 -42.25 -3.344 1 93.38 804 LEU A O 1
ATOM 6363 N N . PHE A 1 805 ? 24.406 -42.344 -1.361 1 95.44 805 PHE A N 1
ATOM 6364 C CA . PHE A 1 805 ? 23.75 -41.031 -1.526 1 95.44 805 PHE A CA 1
ATOM 6365 C C . PHE A 1 805 ? 24.766 -39.906 -1.503 1 95.44 805 PHE A C 1
ATOM 6367 O O . PHE A 1 805 ? 24.625 -38.906 -2.229 1 95.44 805 PHE A O 1
ATOM 6374 N N . GLU A 1 806 ? 25.812 -40 -0.722 1 91.31 806 GLU A N 1
ATOM 6375 C CA . GLU A 1 806 ? 26.875 -39 -0.726 1 91.31 806 GLU A CA 1
ATOM 6376 C C . GLU A 1 806 ? 27.594 -38.938 -2.07 1 91.31 806 GLU A C 1
ATOM 6378 O O . GLU A 1 806 ? 27.938 -37.875 -2.562 1 91.31 806 GLU A O 1
ATOM 6383 N N . GLU A 1 807 ? 27.812 -40.125 -2.551 1 91.25 807 GLU A N 1
ATOM 6384 C CA . GLU A 1 807 ? 28.391 -40.188 -3.893 1 91.25 807 GLU A CA 1
ATOM 6385 C C . GLU A 1 807 ? 27.453 -39.562 -4.922 1 91.25 807 GLU A C 1
ATOM 6387 O O . GLU A 1 807 ? 27.906 -38.875 -5.836 1 91.25 807 GLU A O 1
ATOM 6392 N N . GLY A 1 808 ? 26.172 -39.844 -4.766 1 93.19 808 GLY A N 1
ATOM 6393 C CA . GLY A 1 808 ? 25.156 -39.344 -5.676 1 93.19 808 GLY A CA 1
ATOM 6394 C C . GLY A 1 808 ? 25.078 -37.812 -5.664 1 93.19 808 GLY A C 1
ATOM 6395 O O . GLY A 1 808 ? 24.578 -37.219 -6.613 1 93.19 808 GLY A O 1
ATOM 6396 N N . LEU A 1 809 ? 25.609 -37.156 -4.633 1 91.12 809 LEU A N 1
ATOM 6397 C CA . LEU A 1 809 ? 25.625 -35.688 -4.543 1 91.12 809 LEU A CA 1
ATOM 6398 C C . LEU A 1 809 ? 26.531 -35.094 -5.605 1 91.12 809 LEU A C 1
ATOM 6400 O O . LEU A 1 809 ? 26.484 -33.875 -5.871 1 91.12 809 LEU A O 1
ATOM 6404 N N . ARG A 1 810 ? 27.297 -35.938 -6.281 1 88.12 810 ARG A N 1
ATOM 6405 C CA . ARG A 1 810 ? 28.219 -35.5 -7.324 1 88.12 810 ARG A CA 1
ATOM 6406 C C . ARG A 1 810 ? 27.797 -36.031 -8.688 1 88.12 810 ARG A C 1
ATOM 6408 O O . ARG A 1 810 ? 28.578 -35.969 -9.641 1 88.12 810 ARG A O 1
ATOM 6415 N N . ASP A 1 811 ? 26.625 -36.531 -8.734 1 89 811 ASP A N 1
ATOM 6416 C CA . ASP A 1 811 ? 26.109 -37.062 -9.992 1 89 811 ASP A CA 1
ATOM 6417 C C . ASP A 1 811 ? 25.953 -35.938 -11.031 1 89 811 ASP A C 1
ATOM 6419 O O . ASP A 1 811 ? 25.75 -34.781 -10.672 1 89 811 ASP A O 1
ATOM 6423 N N . GLU A 1 812 ? 26.016 -36.312 -12.273 1 82.56 812 GLU A N 1
ATOM 6424 C CA . GLU A 1 812 ? 25.828 -35.344 -13.352 1 82.56 812 GLU A CA 1
ATOM 6425 C C . GLU A 1 812 ? 24.406 -34.812 -13.375 1 82.56 812 GLU A C 1
ATOM 6427 O O . GLU A 1 812 ? 24.188 -33.656 -13.719 1 82.56 812 GLU A O 1
ATOM 6432 N N . SER A 1 813 ? 23.5 -35.656 -13.016 1 84.88 813 SER A N 1
ATOM 6433 C CA . SER A 1 813 ? 22.094 -35.281 -13 1 84.88 813 SER A CA 1
ATOM 6434 C C . SER A 1 813 ? 21.766 -34.5 -11.734 1 84.88 813 SER A C 1
ATOM 6436 O O . SER A 1 813 ? 21.891 -35 -10.625 1 84.88 813 SER A O 1
ATOM 6438 N N . VAL A 1 814 ? 21.312 -33.281 -11.961 1 84.56 814 VAL A N 1
ATOM 6439 C CA . VAL A 1 814 ? 20.922 -32.469 -10.828 1 84.56 814 VAL A CA 1
ATOM 6440 C C . VAL A 1 814 ? 19.766 -33.094 -10.078 1 84.56 814 VAL A C 1
ATOM 6442 O O . VAL A 1 814 ? 19.672 -33 -8.852 1 84.56 814 VAL A O 1
ATOM 6445 N N . HIS A 1 815 ? 18.906 -33.844 -10.727 1 87.12 815 HIS A N 1
ATOM 6446 C CA . HIS A 1 815 ? 17.766 -34.531 -10.102 1 87.12 815 HIS A CA 1
ATOM 6447 C C . HIS A 1 815 ? 18.234 -35.625 -9.156 1 87.12 815 HIS A C 1
ATOM 6449 O O . HIS A 1 815 ? 17.656 -35.812 -8.078 1 87.12 815 HIS A O 1
ATOM 6455 N N . VAL A 1 816 ? 19.219 -36.344 -9.57 1 90.25 816 VAL A N 1
ATOM 6456 C CA . VAL A 1 816 ? 19.781 -37.375 -8.711 1 90.25 816 VAL A CA 1
ATOM 6457 C C . VAL A 1 816 ? 20.406 -36.75 -7.473 1 90.25 816 VAL A C 1
ATOM 6459 O O . VAL A 1 816 ? 20.203 -37.219 -6.355 1 90.25 816 VAL A O 1
ATOM 6462 N N . ARG A 1 817 ? 21.156 -35.625 -7.703 1 90.06 817 ARG A N 1
ATOM 6463 C CA . ARG A 1 817 ? 21.797 -34.969 -6.578 1 90.06 817 ARG A CA 1
ATOM 6464 C C . ARG A 1 817 ? 20.766 -34.531 -5.543 1 90.06 817 ARG A C 1
ATOM 6466 O O . ARG A 1 817 ? 20.969 -34.719 -4.34 1 90.06 817 ARG A O 1
ATOM 6473 N N . PHE A 1 818 ? 19.703 -34.062 -6.004 1 89.06 818 PHE A N 1
ATOM 6474 C CA . PHE A 1 818 ? 18.672 -33.562 -5.094 1 89.06 818 PHE A CA 1
ATOM 6475 C C . PHE A 1 818 ? 18 -34.719 -4.355 1 89.06 818 PHE A C 1
ATOM 6477 O O . PHE A 1 818 ? 17.719 -34.625 -3.16 1 89.06 818 PHE A O 1
ATOM 6484 N N . ARG A 1 819 ? 17.703 -35.844 -5.062 1 92.31 819 ARG A N 1
ATOM 6485 C CA . ARG A 1 819 ? 17.094 -37 -4.41 1 92.31 819 ARG A CA 1
ATOM 6486 C C . ARG A 1 819 ? 18.047 -37.562 -3.357 1 92.31 819 ARG A C 1
ATOM 6488 O O . ARG A 1 819 ? 17.594 -38.031 -2.311 1 92.31 819 ARG A O 1
ATOM 6495 N N . CYS A 1 820 ? 19.281 -37.5 -3.672 1 92.88 820 CYS A N 1
ATOM 6496 C CA . CYS A 1 820 ? 20.266 -38 -2.713 1 92.88 820 CYS A CA 1
ATOM 6497 C C . CYS A 1 820 ? 20.312 -37.125 -1.473 1 92.88 820 CYS A C 1
ATOM 6499 O O . CYS A 1 820 ? 20.359 -37.625 -0.348 1 92.88 820 CYS A O 1
ATOM 6501 N N . ALA A 1 821 ? 20.297 -35.781 -1.697 1 91.5 821 ALA A N 1
ATOM 6502 C CA . ALA A 1 821 ? 20.25 -34.875 -0.562 1 91.5 821 ALA A CA 1
ATOM 6503 C C . ALA A 1 821 ? 19.031 -35.156 0.323 1 91.5 821 ALA A C 1
ATOM 6505 O O . ALA A 1 821 ? 19.156 -35.25 1.547 1 91.5 821 ALA A O 1
ATOM 6506 N N . ARG A 1 822 ? 17.953 -35.375 -0.25 1 91.25 822 ARG A N 1
ATOM 6507 C CA . ARG A 1 822 ? 16.75 -35.688 0.5 1 91.25 822 ARG A CA 1
ATOM 6508 C C . ARG A 1 822 ? 16.844 -37.031 1.197 1 91.25 822 ARG A C 1
ATOM 6510 O O . ARG A 1 822 ? 16.359 -37.188 2.316 1 91.25 822 ARG A O 1
ATOM 6517 N N . GLY A 1 823 ? 17.359 -38 0.463 1 93.38 823 GLY A N 1
ATOM 6518 C CA . GLY A 1 823 ? 17.547 -39.312 1.042 1 93.38 823 GLY A CA 1
ATOM 6519 C C . GLY A 1 823 ? 18.406 -39.312 2.291 1 93.38 823 GLY A C 1
ATOM 6520 O O . GLY A 1 823 ? 18.125 -40 3.26 1 93.38 823 GLY A O 1
ATOM 6521 N N . LEU A 1 824 ? 19.391 -38.438 2.25 1 92.06 824 LEU A N 1
ATOM 6522 C CA . LEU A 1 824 ? 20.281 -38.312 3.402 1 92.06 824 LEU A CA 1
ATOM 6523 C C . LEU A 1 824 ? 19.547 -37.719 4.594 1 92.06 824 LEU A C 1
ATOM 6525 O O . LEU A 1 824 ? 19.797 -38.094 5.742 1 92.06 824 LEU A O 1
ATOM 6529 N N . VAL A 1 825 ? 18.672 -36.844 4.316 1 89.31 825 VAL A N 1
ATOM 6530 C CA . VAL A 1 825 ? 17.859 -36.25 5.375 1 89.31 825 VAL A CA 1
ATOM 6531 C C . VAL A 1 825 ? 16.906 -37.312 5.922 1 89.31 825 VAL A C 1
ATOM 6533 O O . VAL A 1 825 ? 16.719 -37.438 7.137 1 89.31 825 VAL A O 1
ATOM 6536 N N . THR A 1 826 ? 16.328 -38.062 5.039 1 88.31 826 THR A N 1
ATOM 6537 C CA . THR A 1 826 ? 15.406 -39.125 5.43 1 88.31 826 THR A CA 1
ATOM 6538 C C . THR A 1 826 ? 16.109 -40.156 6.316 1 88.31 826 THR A C 1
ATOM 6540 O O . THR A 1 826 ? 15.508 -40.688 7.25 1 88.31 826 THR A O 1
ATOM 6543 N N . LEU A 1 827 ? 17.359 -40.375 6.066 1 90.19 827 LEU A N 1
ATOM 6544 C CA . LEU A 1 827 ? 18.141 -41.375 6.816 1 90.19 827 LEU A CA 1
ATOM 6545 C C . LEU A 1 827 ? 18.781 -40.719 8.047 1 90.19 827 LEU A C 1
ATOM 6547 O O . LEU A 1 827 ? 19.578 -41.375 8.734 1 90.19 827 LEU A O 1
ATOM 6551 N N . ASP A 1 828 ? 18.469 -39.406 8.273 1 87.19 828 ASP A N 1
ATOM 6552 C CA . ASP A 1 828 ? 18.922 -38.625 9.43 1 87.19 828 ASP A CA 1
ATOM 6553 C C . ASP A 1 828 ? 20.438 -38.656 9.547 1 87.19 828 ASP A C 1
ATOM 6555 O O . ASP A 1 828 ? 20.984 -38.875 10.633 1 87.19 828 ASP A O 1
ATOM 6559 N N . SER A 1 829 ? 21.016 -38.594 8.43 1 89.5 829 SER A N 1
ATOM 6560 C CA . SER A 1 829 ? 22.469 -38.562 8.422 1 89.5 829 SER A CA 1
ATOM 6561 C C . SER A 1 829 ? 23.016 -37.188 8.719 1 89.5 829 SER A C 1
ATOM 6563 O O . SER A 1 829 ? 23.469 -36.469 7.809 1 89.5 829 SER A O 1
ATOM 6565 N N . LYS A 1 830 ? 23.172 -36.781 9.922 1 85.81 830 LYS A N 1
ATOM 6566 C CA . LYS A 1 830 ? 23.609 -35.438 10.344 1 85.81 830 LYS A CA 1
ATOM 6567 C C . LYS A 1 830 ? 25.047 -35.188 9.891 1 85.81 830 LYS A C 1
ATOM 6569 O O . LYS A 1 830 ? 25.406 -34.031 9.586 1 85.81 830 LYS A O 1
ATOM 6574 N N . SER A 1 831 ? 25.766 -36.25 9.836 1 83.94 831 SER A N 1
ATOM 6575 C CA . SER A 1 831 ? 27.156 -36.125 9.445 1 83.94 831 SER A CA 1
ATOM 6576 C C . SER A 1 831 ? 27.297 -35.719 7.984 1 83.94 831 SER A C 1
ATOM 6578 O O . SER A 1 831 ? 28.344 -35.219 7.562 1 83.94 831 SER A O 1
ATOM 6580 N N . SER A 1 832 ? 26.203 -35.906 7.238 1 89.81 832 SER A N 1
ATOM 6581 C CA . SER A 1 832 ? 26.25 -35.594 5.809 1 89.81 832 SER A CA 1
ATOM 6582 C C . SER A 1 832 ? 25.844 -34.156 5.539 1 89.81 832 SER A C 1
ATOM 6584 O O . SER A 1 832 ? 25.766 -33.75 4.387 1 89.81 832 SER A O 1
ATOM 6586 N N . ALA A 1 833 ? 25.531 -33.375 6.555 1 88.12 833 ALA A N 1
ATOM 6587 C CA . ALA A 1 833 ? 25.094 -32 6.395 1 88.12 833 ALA A CA 1
ATOM 6588 C C . ALA A 1 833 ? 26.094 -31.188 5.582 1 88.12 833 ALA A C 1
ATOM 6590 O O . ALA A 1 833 ? 25.719 -30.422 4.691 1 88.12 833 ALA A O 1
ATOM 6591 N N . GLY A 1 834 ? 27.297 -31.297 5.961 1 85.12 834 GLY A N 1
ATOM 6592 C CA . GLY A 1 834 ? 28.344 -30.594 5.223 1 85.12 834 GLY A CA 1
ATOM 6593 C C . GLY A 1 834 ? 28.391 -30.984 3.756 1 85.12 834 GLY A C 1
ATOM 6594 O O . GLY A 1 834 ? 28.594 -30.125 2.893 1 85.12 834 GLY A O 1
ATOM 6595 N N . ALA A 1 835 ? 28.281 -32.25 3.48 1 86.5 835 ALA A N 1
ATOM 6596 C CA . ALA A 1 835 ? 28.297 -32.75 2.1 1 86.5 835 ALA A CA 1
ATOM 6597 C C . ALA A 1 835 ? 27.109 -32.188 1.319 1 86.5 835 ALA A C 1
ATOM 6599 O O . ALA A 1 835 ? 27.234 -31.844 0.143 1 86.5 835 ALA A O 1
ATOM 6600 N N . ILE A 1 836 ? 25.953 -32.156 1.933 1 90.44 836 ILE A N 1
ATOM 6601 C CA . ILE A 1 836 ? 24.766 -31.609 1.286 1 90.44 836 ILE A CA 1
ATOM 6602 C C . ILE A 1 836 ? 24.984 -30.125 0.966 1 90.44 836 ILE A C 1
ATOM 6604 O O . ILE A 1 836 ? 24.672 -29.672 -0.134 1 90.44 836 ILE A O 1
ATOM 6608 N N . LEU A 1 837 ? 25.562 -29.391 1.896 1 85.44 837 LEU A N 1
ATOM 6609 C CA . LEU A 1 837 ? 25.828 -27.969 1.703 1 85.44 837 LEU A CA 1
ATOM 6610 C C . LEU A 1 837 ? 26.844 -27.75 0.597 1 85.44 837 LEU A C 1
ATOM 6612 O O . LEU A 1 837 ? 26.891 -26.672 -0.01 1 85.44 837 LEU A O 1
ATOM 6616 N N . GLY A 1 838 ? 27.641 -28.703 0.379 1 84.12 838 GLY A N 1
ATOM 6617 C CA . GLY A 1 838 ? 28.625 -28.625 -0.689 1 84.12 838 GLY A CA 1
ATOM 6618 C C . GLY A 1 838 ? 28 -28.5 -2.066 1 84.12 838 GLY A C 1
ATOM 6619 O O . GLY A 1 838 ? 28.656 -28.109 -3.023 1 84.12 838 GLY A O 1
ATOM 6620 N N . LEU A 1 839 ? 26.641 -28.766 -2.211 1 86.12 839 LEU A N 1
ATOM 6621 C CA . LEU A 1 839 ? 25.922 -28.625 -3.467 1 86.12 839 LEU A CA 1
ATOM 6622 C C . LEU A 1 839 ? 25.859 -27.156 -3.896 1 86.12 839 LEU A C 1
ATOM 6624 O O . LEU A 1 839 ? 25.531 -26.859 -5.051 1 86.12 839 LEU A O 1
ATOM 6628 N N . GLN A 1 840 ? 26.172 -26.219 -3.012 1 80.06 840 GLN A N 1
ATOM 6629 C CA . GLN A 1 840 ? 26.031 -24.781 -3.23 1 80.06 840 GLN A CA 1
ATOM 6630 C C . GLN A 1 840 ? 26.766 -24.344 -4.488 1 80.06 840 GLN A C 1
ATOM 6632 O O . GLN A 1 840 ? 26.281 -23.5 -5.238 1 80.06 840 GLN A O 1
ATOM 6637 N N . ALA A 1 841 ? 27.891 -24.922 -4.773 1 75.81 841 ALA A N 1
ATOM 6638 C CA . ALA A 1 841 ? 28.75 -24.484 -5.875 1 75.81 841 ALA A CA 1
ATOM 6639 C C . ALA A 1 841 ? 28.141 -24.844 -7.223 1 75.81 841 ALA A C 1
ATOM 6641 O O . ALA A 1 841 ? 28.422 -24.203 -8.234 1 75.81 841 ALA A O 1
ATOM 6642 N N . GLY A 1 842 ? 27.234 -25.719 -7.25 1 79.94 842 GLY A N 1
ATOM 6643 C CA . GLY A 1 842 ? 26.719 -26.188 -8.531 1 79.94 842 GLY A CA 1
ATOM 6644 C C . GLY A 1 842 ? 25.219 -25.984 -8.688 1 79.94 842 GLY A C 1
ATOM 6645 O O . GLY A 1 842 ? 24.609 -26.516 -9.609 1 79.94 842 GLY A O 1
ATOM 6646 N N . ILE A 1 843 ? 24.688 -25.203 -7.832 1 82.19 843 ILE A N 1
ATOM 6647 C CA . ILE A 1 843 ? 23.234 -25 -7.898 1 82.19 843 ILE A CA 1
ATOM 6648 C C . ILE A 1 843 ? 22.938 -23.5 -7.809 1 82.19 843 ILE A C 1
ATOM 6650 O O . ILE A 1 843 ? 23.672 -22.75 -7.172 1 82.19 843 ILE A O 1
ATOM 6654 N N . ASP A 1 844 ? 21.938 -23.078 -8.555 1 82.94 844 ASP A N 1
ATOM 6655 C CA . ASP A 1 844 ? 21.469 -21.703 -8.516 1 82.94 844 ASP A CA 1
ATOM 6656 C C . ASP A 1 844 ? 21.109 -21.281 -7.094 1 82.94 844 ASP A C 1
ATOM 6658 O O . ASP A 1 844 ? 20.562 -22.078 -6.328 1 82.94 844 ASP A O 1
ATOM 6662 N N . GLU A 1 845 ? 21.453 -20.016 -6.727 1 77.69 845 GLU A N 1
ATOM 6663 C CA . GLU A 1 845 ? 21.266 -19.484 -5.383 1 77.69 845 GLU A CA 1
ATOM 6664 C C . GLU A 1 845 ? 19.812 -19.625 -4.941 1 77.69 845 GLU A C 1
ATOM 6666 O O . GLU A 1 845 ? 19.531 -19.859 -3.764 1 77.69 845 GLU A O 1
ATOM 6671 N N . ARG A 1 846 ? 18.922 -19.469 -5.785 1 76.62 846 ARG A N 1
ATOM 6672 C CA . ARG A 1 846 ? 17.5 -19.531 -5.465 1 76.62 846 ARG A CA 1
ATOM 6673 C C . ARG A 1 846 ? 17.078 -20.953 -5.113 1 76.62 846 ARG A C 1
ATOM 6675 O O . ARG A 1 846 ? 16.219 -21.172 -4.258 1 76.62 846 ARG A O 1
ATOM 6682 N N . ASP A 1 847 ? 17.688 -21.953 -5.734 1 78 847 ASP A N 1
ATOM 6683 C CA . ASP A 1 847 ? 17.438 -23.344 -5.426 1 78 847 ASP A CA 1
ATOM 6684 C C . ASP A 1 847 ? 18.141 -23.766 -4.133 1 78 847 ASP A C 1
ATOM 6686 O O . ASP A 1 847 ? 17.641 -24.625 -3.396 1 78 847 ASP A O 1
ATOM 6690 N N . PHE A 1 848 ? 19.281 -23.125 -3.939 1 79.12 848 PHE A N 1
ATOM 6691 C CA . PHE A 1 848 ? 20.078 -23.469 -2.768 1 79.12 848 PHE A CA 1
ATOM 6692 C C . PHE A 1 848 ? 19.328 -23.125 -1.485 1 79.12 848 PHE A C 1
ATOM 6694 O O . PHE A 1 848 ? 19.562 -23.734 -0.439 1 79.12 848 PHE A O 1
ATOM 6701 N N . THR A 1 849 ? 18.438 -22.188 -1.609 1 78.94 849 THR A N 1
ATOM 6702 C CA . THR A 1 849 ? 17.625 -21.844 -0.442 1 78.94 849 THR A CA 1
ATOM 6703 C C . THR A 1 849 ? 16.875 -23.062 0.075 1 78.94 849 THR A C 1
ATOM 6705 O O . THR A 1 849 ? 16.734 -23.25 1.286 1 78.94 849 THR A O 1
ATOM 6708 N N . SER A 1 850 ? 16.438 -23.938 -0.821 1 79.75 850 SER A N 1
ATOM 6709 C CA . SER A 1 850 ? 15.742 -25.156 -0.429 1 79.75 850 SER A CA 1
ATOM 6710 C C . SER A 1 850 ? 16.688 -26.141 0.237 1 79.75 850 SER A C 1
ATOM 6712 O O . SER A 1 850 ? 16.297 -26.875 1.149 1 79.75 850 SER A O 1
ATOM 6714 N N . ILE A 1 851 ? 17.922 -26.203 -0.276 1 82.25 851 ILE A N 1
ATOM 6715 C CA . ILE A 1 851 ? 18.938 -27.078 0.299 1 82.25 851 ILE A CA 1
ATOM 6716 C C . ILE A 1 851 ? 19.281 -26.609 1.714 1 82.25 851 ILE A C 1
ATOM 6718 O O . ILE A 1 851 ? 19.422 -27.438 2.623 1 82.25 851 ILE A O 1
ATOM 6722 N N . LYS A 1 852 ? 19.312 -25.25 1.887 1 81 852 LYS A N 1
ATOM 6723 C CA . LYS A 1 852 ? 19.562 -24.703 3.221 1 81 852 LYS A CA 1
ATOM 6724 C C . LYS A 1 852 ? 18.453 -25.094 4.188 1 81 852 LYS A C 1
ATOM 6726 O O . LYS A 1 852 ? 18.719 -25.438 5.34 1 81 852 LYS A O 1
ATOM 6731 N N . ALA A 1 853 ? 17.344 -25.078 3.73 1 78.62 853 ALA A N 1
ATOM 6732 C CA . ALA A 1 853 ? 16.203 -25.469 4.559 1 78.62 853 ALA A CA 1
ATOM 6733 C C . ALA A 1 853 ? 16.266 -26.938 4.934 1 78.62 853 ALA A C 1
ATOM 6735 O O . ALA A 1 853 ? 15.922 -27.312 6.059 1 78.62 853 ALA A O 1
ATOM 6736 N N . LEU A 1 854 ? 16.641 -27.812 3.982 1 82.88 854 LEU A N 1
ATOM 6737 C CA . LEU A 1 854 ? 16.797 -29.234 4.223 1 82.88 854 LEU A CA 1
ATOM 6738 C C . LEU A 1 854 ? 17.844 -29.5 5.309 1 82.88 854 LEU A C 1
ATOM 6740 O O . LEU A 1 854 ? 17.625 -30.328 6.199 1 82.88 854 LEU A O 1
ATOM 6744 N N . VAL A 1 855 ? 18.922 -28.797 5.188 1 86.75 855 VAL A N 1
ATOM 6745 C CA . VAL A 1 855 ? 20.016 -28.984 6.145 1 86.75 855 VAL A CA 1
ATOM 6746 C C . VAL A 1 855 ? 19.578 -28.469 7.52 1 86.75 855 VAL A C 1
ATOM 6748 O O . VAL A 1 855 ? 19.922 -29.078 8.539 1 86.75 855 VAL A O 1
ATOM 6751 N N . LYS A 1 856 ? 18.906 -27.312 7.508 1 80.56 856 LYS A N 1
ATOM 6752 C CA . LYS A 1 856 ? 18.391 -26.812 8.773 1 80.56 856 LYS A CA 1
ATOM 6753 C C . LYS A 1 856 ? 17.5 -27.844 9.453 1 80.56 856 LYS A C 1
ATOM 6755 O O . LYS A 1 856 ? 17.609 -28.062 10.664 1 80.56 856 LYS A O 1
ATOM 6760 N N . ARG A 1 857 ? 16.703 -28.484 8.789 1 77.38 857 ARG A N 1
ATOM 6761 C CA . ARG A 1 857 ? 15.828 -29.531 9.312 1 77.38 857 ARG A CA 1
ATOM 6762 C C . ARG A 1 857 ? 16.641 -30.719 9.828 1 77.38 857 ARG A C 1
ATOM 6764 O O . ARG A 1 857 ? 16.312 -31.297 10.859 1 77.38 857 ARG A O 1
ATOM 6771 N N . LEU A 1 858 ? 17.594 -31.172 9 1 83.19 858 LEU A N 1
ATOM 6772 C CA . LEU A 1 858 ? 18.469 -32.281 9.375 1 83.19 858 LEU A CA 1
ATOM 6773 C C . LEU A 1 858 ? 19.156 -31.984 10.711 1 83.19 858 LEU A C 1
ATOM 6775 O O . LEU A 1 858 ? 19.281 -32.875 11.547 1 83.19 858 LEU A O 1
ATOM 6779 N N . ARG A 1 859 ? 19.469 -30.703 10.875 1 79.5 859 ARG A N 1
ATOM 6780 C CA . ARG A 1 859 ? 20.203 -30.328 12.078 1 79.5 859 ARG A CA 1
ATOM 6781 C C . ARG A 1 859 ? 19.266 -30.203 13.273 1 79.5 859 ARG A C 1
ATOM 6783 O O . ARG A 1 859 ? 19.672 -30.438 14.414 1 79.5 859 ARG A O 1
ATOM 6790 N N . GLU A 1 860 ? 18.047 -29.672 13.086 1 69.12 860 GLU A N 1
ATOM 6791 C CA . GLU A 1 860 ? 17.078 -29.453 14.164 1 69.12 860 GLU A CA 1
ATOM 6792 C C . GLU A 1 860 ? 16.406 -30.766 14.562 1 69.12 860 GLU A C 1
ATOM 6794 O O . GLU A 1 860 ? 15.82 -30.859 15.648 1 69.12 860 GLU A O 1
ATOM 6799 N N . THR A 1 861 ? 16.219 -31.703 13.711 1 53.19 861 THR A N 1
ATOM 6800 C CA . THR A 1 861 ? 15.578 -32.969 14.047 1 53.19 861 THR A CA 1
ATOM 6801 C C . THR A 1 861 ? 16.312 -33.656 15.18 1 53.19 861 THR A C 1
ATOM 6803 O O . THR A 1 861 ? 17.547 -33.781 15.164 1 53.19 861 THR A O 1
ATOM 6806 N N . THR A 1 862 ? 15.711 -33.469 16.531 1 46.34 862 THR A N 1
ATOM 6807 C CA . THR A 1 862 ? 16.172 -34.312 17.625 1 46.34 862 THR A CA 1
ATOM 6808 C C . THR A 1 862 ? 15.945 -35.781 17.312 1 46.34 862 THR A C 1
ATOM 6810 O O . THR A 1 862 ? 14.992 -36.156 16.625 1 46.34 862 THR A O 1
ATOM 6813 N N . GLY A 1 863 ? 16.828 -36.562 17.359 1 38.25 863 GLY A N 1
ATOM 6814 C CA . GLY A 1 863 ? 16.781 -37.969 17.047 1 38.25 863 GLY A CA 1
ATOM 6815 C C . GLY A 1 863 ? 15.469 -38.625 17.422 1 38.25 863 GLY A C 1
ATOM 6816 O O . GLY A 1 863 ? 14.844 -38.281 18.422 1 38.25 863 GLY A O 1
ATOM 6817 N N . TYR A 1 864 ? 14.719 -39.156 16.594 1 33.88 864 TYR A N 1
ATOM 6818 C CA . TYR A 1 864 ? 13.469 -39.906 16.734 1 33.88 864 TYR A CA 1
ATOM 6819 C C . TYR A 1 864 ? 13.586 -40.938 17.859 1 33.88 864 TYR A C 1
ATOM 6821 O O . TYR A 1 864 ? 13.812 -42.125 17.609 1 33.88 864 TYR A O 1
ATOM 6829 N N . GLY A 1 865 ? 14.188 -40.906 18.969 1 29.78 865 GLY A N 1
ATOM 6830 C CA . GLY A 1 865 ? 13.516 -41.906 19.766 1 29.78 865 GLY A CA 1
ATOM 6831 C C . GLY A 1 865 ? 12.031 -41.625 19.938 1 29.78 865 GLY A C 1
ATOM 6832 O O . GLY A 1 865 ? 11.57 -40.531 19.703 1 29.78 865 GLY A O 1
ATOM 6833 N N . PRO A 1 866 ? 11.031 -42.625 20.203 1 31.03 866 PRO A N 1
ATOM 6834 C CA . PRO A 1 866 ? 9.57 -42.5 20.234 1 31.03 866 PRO A CA 1
ATOM 6835 C C . PRO A 1 866 ? 9.109 -41.219 20.906 1 31.03 866 PRO A C 1
ATOM 6837 O O . PRO A 1 866 ? 7.984 -40.75 20.672 1 31.03 866 PRO A O 1
ATOM 6840 N N . GLY A 1 867 ? 9.5 -40.875 22.094 1 30.69 867 GLY A N 1
ATOM 6841 C CA . GLY A 1 867 ? 8.656 -40.219 23.078 1 30.69 867 GLY A CA 1
ATOM 6842 C C . GLY A 1 867 ? 8.414 -38.75 22.781 1 30.69 867 GLY A C 1
ATOM 6843 O O . GLY A 1 867 ? 7.273 -38.344 22.594 1 30.69 867 GLY A O 1
ATOM 6844 N N . VAL A 1 868 ? 9.18 -37.844 23.516 1 33.06 868 VAL A N 1
ATOM 6845 C CA . VAL A 1 868 ? 8.711 -36.562 24.031 1 33.06 868 VAL A CA 1
ATOM 6846 C C . VAL A 1 868 ? 8.602 -35.562 22.891 1 33.06 868 VAL A C 1
ATOM 6848 O O . VAL A 1 868 ? 9.594 -35.25 22.25 1 33.06 868 VAL A O 1
ATOM 6851 N N . SER A 1 869 ? 7.473 -35.656 22.266 1 34.09 869 SER A N 1
ATOM 6852 C CA . SER A 1 869 ? 7.07 -34.75 21.188 1 34.09 869 SER A CA 1
ATOM 6853 C C . SER A 1 869 ? 7.301 -33.312 21.562 1 34.09 869 SER A C 1
ATOM 6855 O O . SER A 1 869 ? 7.23 -32.938 22.75 1 34.09 869 SER A O 1
ATOM 6857 N N . ALA A 1 870 ? 7.961 -32.594 20.812 1 34.69 870 ALA A N 1
ATOM 6858 C CA . ALA A 1 870 ? 8.18 -31.156 20.969 1 34.69 870 ALA A CA 1
ATOM 6859 C C . ALA A 1 870 ? 6.898 -30.453 21.422 1 34.69 870 ALA A C 1
ATOM 6861 O O . ALA A 1 870 ? 6.957 -29.406 22.078 1 34.69 870 ALA A O 1
ATOM 6862 N N . ASP A 1 871 ? 5.754 -31.234 21.188 1 36.03 871 ASP A N 1
ATOM 6863 C CA . ASP A 1 871 ? 4.488 -30.688 21.688 1 36.03 871 ASP A CA 1
ATOM 6864 C C . ASP A 1 871 ? 4.41 -30.766 23.203 1 36.03 871 ASP A C 1
ATOM 6866 O O . ASP A 1 871 ? 3.871 -29.859 23.844 1 36.03 871 ASP A O 1
ATOM 6870 N N . LYS A 1 872 ? 4.93 -31.906 23.703 1 37.75 872 LYS A N 1
ATOM 6871 C CA . LYS A 1 872 ? 4.906 -32.094 25.156 1 37.75 872 LYS A CA 1
ATOM 6872 C C . LYS A 1 872 ? 5.809 -31.062 25.844 1 37.75 872 LYS A C 1
ATOM 6874 O O . LYS A 1 872 ? 5.488 -30.578 26.938 1 37.75 872 LYS A O 1
ATOM 6879 N N . ILE A 1 873 ? 6.773 -30.719 25.203 1 34.97 873 ILE A N 1
ATOM 6880 C CA . ILE A 1 873 ? 7.598 -29.656 25.766 1 34.97 873 ILE A CA 1
ATOM 6881 C C . ILE A 1 873 ? 6.828 -28.328 25.75 1 34.97 873 ILE A C 1
ATOM 6883 O O . ILE A 1 873 ? 6.836 -27.594 26.734 1 34.97 873 ILE A O 1
ATOM 6887 N N . LYS A 1 874 ? 6.055 -28.156 24.672 1 39.47 874 LYS A N 1
ATOM 6888 C CA . LYS A 1 874 ? 5.227 -26.969 24.609 1 39.47 874 LYS A CA 1
ATOM 6889 C C . LYS A 1 874 ? 4.043 -27.062 25.562 1 39.47 874 LYS A C 1
ATOM 6891 O O . LYS A 1 874 ? 3.697 -26.094 26.234 1 39.47 874 LYS A O 1
ATOM 6896 N N . GLU A 1 875 ? 3.436 -28.25 25.672 1 40.47 875 GLU A N 1
ATOM 6897 C CA . GLU A 1 875 ? 2.426 -28.516 26.688 1 40.47 875 GLU A CA 1
ATOM 6898 C C . GLU A 1 875 ? 3.012 -28.375 28.094 1 40.47 875 GLU A C 1
ATOM 6900 O O . GLU A 1 875 ? 2.395 -27.766 28.969 1 40.47 875 GLU A O 1
ATOM 6905 N N . PHE A 1 876 ? 4.172 -28.969 28.266 1 38.69 876 PHE A N 1
ATOM 6906 C CA . PHE A 1 876 ? 4.816 -28.859 29.562 1 38.69 876 PHE A CA 1
ATOM 6907 C C . PHE A 1 876 ? 5.211 -27.422 29.875 1 38.69 876 PHE A C 1
ATOM 6909 O O . PHE A 1 876 ? 5.031 -26.953 30.984 1 38.69 876 PHE A O 1
ATOM 6916 N N . THR A 1 877 ? 5.582 -26.781 28.766 1 38.03 877 THR A N 1
ATOM 6917 C CA . THR A 1 877 ? 5.887 -25.359 28.969 1 38.03 877 THR A CA 1
ATOM 6918 C C . THR A 1 877 ? 4.613 -24.562 29.219 1 38.03 877 THR A C 1
ATOM 6920 O O . THR A 1 877 ? 4.578 -23.703 30.109 1 38.03 877 THR A O 1
ATOM 6923 N N . SER A 1 878 ? 3.572 -24.953 28.516 1 43.78 878 SER A N 1
ATOM 6924 C CA . SER A 1 878 ? 2.27 -24.375 28.828 1 43.78 878 SER A CA 1
ATOM 6925 C C . SER A 1 878 ? 1.763 -24.828 30.188 1 43.78 878 SER A C 1
ATOM 6927 O O . SER A 1 878 ? 1.223 -24.031 30.953 1 43.78 878 SER A O 1
ATOM 6929 N N . LEU A 1 879 ? 1.918 -26.094 30.484 1 42.66 879 LEU A N 1
ATOM 6930 C CA . LEU A 1 879 ? 1.554 -26.609 31.797 1 42.66 879 LEU A CA 1
ATOM 6931 C C . LEU A 1 879 ? 2.441 -26.016 32.875 1 42.66 879 LEU A C 1
ATOM 6933 O O . LEU A 1 879 ? 1.951 -25.625 33.938 1 42.66 879 LEU A O 1
ATOM 6937 N N . ALA A 1 880 ? 3.678 -25.953 32.594 1 41.12 880 ALA A N 1
ATOM 6938 C CA . ALA A 1 880 ? 4.605 -25.328 33.531 1 41.12 880 ALA A CA 1
ATOM 6939 C C . ALA A 1 880 ? 4.242 -23.875 33.75 1 41.12 880 ALA A C 1
ATOM 6941 O O . ALA A 1 880 ? 4.234 -23.406 34.906 1 41.12 880 ALA A O 1
ATOM 6942 N N . GLU A 1 881 ? 3.854 -23.266 32.594 1 44.5 881 GLU A N 1
ATOM 6943 C CA . GLU A 1 881 ? 3.379 -21.891 32.719 1 44.5 881 GLU A CA 1
ATOM 6944 C C . GLU A 1 881 ? 2.057 -21.844 33.5 1 44.5 881 GLU A C 1
ATOM 6946 O O . GLU A 1 881 ? 1.854 -20.969 34.344 1 44.5 881 GLU A O 1
ATOM 6951 N N . SER A 1 882 ? 1.27 -22.781 33.281 1 48 882 SER A N 1
ATOM 6952 C CA . SER A 1 882 ? 0.041 -22.906 34.062 1 48 882 SER A CA 1
ATOM 6953 C C . SER A 1 882 ? 0.34 -23.25 35.531 1 48 882 SER A C 1
ATOM 6955 O O . SER A 1 882 ? -0.264 -22.672 36.438 1 48 882 SER A O 1
ATOM 6957 N N . LEU A 1 883 ? 1.272 -24.141 35.719 1 44.94 883 LEU A N 1
ATOM 6958 C CA . LEU A 1 883 ? 1.641 -24.562 37.062 1 44.94 883 LEU A CA 1
ATOM 6959 C C . LEU A 1 883 ? 2.387 -23.438 37.781 1 44.94 883 LEU A C 1
ATOM 6961 O O . LEU A 1 883 ? 2.158 -23.219 38.969 1 44.94 883 LEU A O 1
ATOM 6965 N N . GLU A 1 884 ? 3.168 -22.797 36.969 1 43.78 884 GLU A N 1
ATOM 6966 C CA . GLU A 1 884 ? 3.803 -21.625 37.562 1 43.78 884 GLU A CA 1
ATOM 6967 C C . GLU A 1 884 ? 2.766 -20.594 37.969 1 43.78 884 GLU A C 1
ATOM 6969 O O . GLU A 1 884 ? 2.881 -19.984 39.031 1 43.78 884 GLU A O 1
ATOM 6974 N N . ASN A 1 885 ? 1.779 -20.578 37.125 1 46.28 885 ASN A N 1
ATOM 6975 C CA . ASN A 1 885 ? 0.635 -19.734 37.469 1 46.28 885 ASN A CA 1
ATOM 6976 C C . ASN A 1 885 ? -0.091 -20.281 38.719 1 46.28 885 ASN A C 1
ATOM 6978 O O . ASN A 1 885 ? -0.502 -19.516 39.594 1 46.28 885 ASN A O 1
ATOM 6982 N N . ARG A 1 886 ? -0.11 -21.562 38.656 1 48.91 886 ARG A N 1
ATOM 6983 C CA . ARG A 1 886 ? -0.725 -22.188 39.844 1 48.91 886 ARG A CA 1
ATOM 6984 C C . ARG A 1 886 ? 0.184 -22.078 41.062 1 48.91 886 ARG A C 1
ATOM 6986 O O . ARG A 1 886 ? -0.285 -21.828 42.156 1 48.91 886 ARG A O 1
ATOM 6993 N N . LEU A 1 887 ? 1.467 -22.266 40.812 1 43.97 887 LEU A N 1
ATOM 6994 C CA . LEU A 1 887 ? 2.426 -22.125 41.875 1 43.97 887 LEU A CA 1
ATOM 6995 C C . LEU A 1 887 ? 2.439 -20.703 42.438 1 43.97 887 LEU A C 1
ATOM 6997 O O . LEU A 1 887 ? 2.459 -20.5 43.656 1 43.97 887 LEU A O 1
ATOM 7001 N N . LYS A 1 888 ? 2.377 -19.828 41.469 1 46.97 888 LYS A N 1
ATOM 7002 C CA . LYS A 1 888 ? 2.281 -18.438 41.875 1 46.97 888 LYS A CA 1
ATOM 7003 C C . LYS A 1 888 ? 1.005 -18.188 42.688 1 46.97 888 LYS A C 1
ATOM 7005 O O . LYS A 1 888 ? 1.027 -17.484 43.688 1 46.97 888 LYS A O 1
ATOM 7010 N N . LYS A 1 889 ? 0.075 -18.922 42.156 1 48.62 889 LYS A N 1
ATOM 7011 C CA . LYS A 1 889 ? -1.165 -18.859 42.938 1 48.62 889 LYS A CA 1
ATOM 7012 C C . LYS A 1 889 ? -1.005 -19.531 44.281 1 48.62 889 LYS A C 1
ATOM 7014 O O . LYS A 1 889 ? -1.518 -19.031 45.281 1 48.62 889 LYS A O 1
ATOM 7019 N N . MET A 1 890 ? -0.259 -20.625 44.188 1 45.66 890 MET A N 1
ATOM 7020 C CA . MET A 1 890 ? -0.039 -21.344 45.469 1 45.66 890 MET A CA 1
ATOM 7021 C C . MET A 1 890 ? 0.934 -20.594 46.344 1 45.66 890 MET A C 1
ATOM 7023 O O . MET A 1 890 ? 0.741 -20.516 47.562 1 45.66 890 MET A O 1
ATOM 7027 N N . GLU A 1 891 ? 1.942 -20.094 45.688 1 46.47 891 GLU A N 1
ATOM 7028 C CA . GLU A 1 891 ? 2.879 -19.297 46.5 1 46.47 891 GLU A CA 1
ATOM 7029 C C . GLU A 1 891 ? 2.219 -18.031 47.031 1 46.47 891 GLU A C 1
ATOM 7031 O O . GLU A 1 891 ? 2.473 -17.625 48.156 1 46.47 891 GLU A O 1
ATOM 7036 N N . GLU A 1 892 ? 1.383 -17.5 46.062 1 43.97 892 GLU A N 1
ATOM 7037 C CA . GLU A 1 892 ? 0.591 -16.375 46.562 1 43.97 892 GLU A CA 1
ATOM 7038 C C . GLU A 1 892 ? -0.342 -16.812 47.688 1 43.97 892 GLU A C 1
ATOM 7040 O O . GLU A 1 892 ? -0.56 -16.078 48.625 1 43.97 892 GLU A O 1
ATOM 7045 N N . GLY A 1 893 ? -0.774 -17.984 47.406 1 43.38 893 GLY A N 1
ATOM 7046 C CA . GLY A 1 893 ? -1.538 -18.562 48.5 1 43.38 893 GLY A CA 1
ATOM 7047 C C . GLY A 1 893 ? -0.704 -18.828 49.719 1 43.38 893 GLY A C 1
ATOM 7048 O O . GLY A 1 893 ? -1.166 -18.609 50.844 1 43.38 893 GLY A O 1
ATOM 7049 N N . GLU A 1 894 ? 0.565 -19.328 49.406 1 45.44 894 GLU A N 1
ATOM 7050 C CA . GLU A 1 894 ? 1.437 -19.594 50.531 1 45.44 894 GLU A CA 1
ATOM 7051 C C . GLU A 1 894 ? 1.917 -18.312 51.188 1 45.44 894 GLU A C 1
ATOM 7053 O O . GLU A 1 894 ? 1.969 -18.203 52.406 1 45.44 894 GLU A O 1
ATOM 7058 N N . ARG A 1 895 ? 2.258 -17.375 50.312 1 44.47 895 ARG A N 1
ATOM 7059 C CA . ARG A 1 895 ? 2.658 -16.078 50.875 1 44.47 895 ARG A CA 1
ATOM 7060 C C . ARG A 1 895 ? 1.514 -15.461 51.688 1 44.47 895 ARG A C 1
ATOM 7062 O O . ARG A 1 895 ? 1.731 -14.891 52.75 1 44.47 895 ARG A O 1
ATOM 7069 N N . LEU A 1 896 ? 0.347 -15.656 51.062 1 43.16 896 LEU A N 1
ATOM 7070 C CA . LEU A 1 896 ? -0.813 -15.219 51.844 1 43.16 896 LEU A CA 1
ATOM 7071 C C . LEU A 1 896 ? -0.942 -16.016 53.125 1 43.16 896 LEU A C 1
ATOM 7073 O O . LEU A 1 896 ? -1.291 -15.469 54.156 1 43.16 896 LEU A O 1
ATOM 7077 N N . ARG A 1 897 ? -0.533 -17.266 52.875 1 47.53 897 ARG A N 1
ATOM 7078 C CA . ARG A 1 897 ? -0.558 -18.141 54.062 1 47.53 897 ARG A CA 1
ATOM 7079 C C . ARG A 1 897 ? 0.555 -17.766 55.031 1 47.53 897 ARG A C 1
ATOM 7081 O O . ARG A 1 897 ? 0.335 -17.719 56.25 1 47.53 897 ARG A O 1
ATOM 7088 N N . GLU A 1 898 ? 1.751 -17.484 54.438 1 49.62 898 GLU A N 1
ATOM 7089 C CA . GLU A 1 898 ? 2.854 -17.062 55.281 1 49.62 898 GLU A CA 1
ATOM 7090 C C . GLU A 1 898 ? 2.561 -15.719 55.938 1 49.62 898 GLU A C 1
ATOM 7092 O O . GLU A 1 898 ? 2.836 -15.523 57.125 1 49.62 898 GLU A O 1
ATOM 7097 N N . MET A 1 899 ? 2.055 -14.836 55.031 1 46.16 899 MET A N 1
ATOM 7098 C CA . MET A 1 899 ? 1.669 -13.539 55.594 1 46.16 899 MET A CA 1
ATOM 7099 C C . MET A 1 899 ? 0.567 -13.703 56.625 1 46.16 899 MET A C 1
ATOM 7101 O O . MET A 1 899 ? 0.578 -13.031 57.656 1 46.16 899 MET A O 1
ATOM 7105 N N . ARG A 1 900 ? -0.285 -14.641 56.25 1 46.41 900 ARG A N 1
ATOM 7106 C CA . ARG A 1 900 ? -1.302 -14.961 57.25 1 46.41 900 ARG A CA 1
ATOM 7107 C C . ARG A 1 900 ? -0.672 -15.57 58.5 1 46.41 900 ARG A C 1
ATOM 7109 O O . ARG A 1 900 ? -1.067 -15.242 59.625 1 46.41 900 ARG A O 1
ATOM 7116 N N . GLU A 1 901 ? 0.316 -16.469 58.094 1 50.34 901 GLU A N 1
ATOM 7117 C CA . GLU A 1 901 ? 0.999 -17.094 59.219 1 50.34 901 GLU A CA 1
ATOM 7118 C C . GLU A 1 901 ? 1.814 -16.078 60.031 1 50.34 901 GLU A C 1
ATOM 7120 O O . GLU A 1 901 ? 1.872 -16.125 61.25 1 50.34 901 GLU A O 1
ATOM 7125 N N . GLU A 1 902 ? 2.461 -15.148 59.219 1 49.81 902 GLU A N 1
ATOM 7126 C CA . GLU A 1 902 ? 3.184 -14.086 59.906 1 49.81 902 GLU A CA 1
ATOM 7127 C C . GLU A 1 902 ? 2.23 -13.18 60.688 1 49.81 902 GLU A C 1
ATOM 7129 O O . GLU A 1 902 ? 2.535 -12.766 61.812 1 49.81 902 GLU A O 1
ATOM 7134 N N . MET A 1 903 ? 1.037 -12.961 60 1 48.19 903 MET A N 1
ATOM 7135 C CA . MET A 1 903 ? 0.022 -12.172 60.688 1 48.19 903 MET A CA 1
ATOM 7136 C C . MET A 1 903 ? -0.491 -12.914 61.906 1 48.19 903 MET A C 1
ATOM 7138 O O . MET A 1 903 ? -0.745 -12.305 62.969 1 48.19 903 MET A O 1
ATOM 7142 N N . VAL A 1 904 ? -0.59 -14.25 61.656 1 48.94 904 VAL A N 1
ATOM 7143 C CA . VAL A 1 904 ? -1 -15.047 62.812 1 48.94 904 VAL A CA 1
ATOM 7144 C C . VAL A 1 904 ? 0.114 -15.062 63.844 1 48.94 904 VAL A C 1
ATOM 7146 O O . VAL A 1 904 ? -0.152 -14.969 65.062 1 48.94 904 VAL A O 1
ATOM 7149 N N . LYS A 1 905 ? 1.384 -15.102 63.312 1 53.06 905 LYS A N 1
ATOM 7150 C CA . LYS A 1 905 ? 2.514 -15.07 64.25 1 53.06 905 LYS A CA 1
ATOM 7151 C C . LYS A 1 905 ? 2.576 -13.742 65 1 53.06 905 LYS A C 1
ATOM 7153 O O . LYS A 1 905 ? 2.822 -13.719 66.188 1 53.06 905 LYS A O 1
ATOM 7158 N N . GLU A 1 906 ? 2.41 -12.703 64.125 1 48.59 906 GLU A N 1
ATOM 7159 C CA . GLU A 1 906 ? 2.432 -11.391 64.812 1 48.59 906 GLU A CA 1
ATOM 7160 C C . GLU A 1 906 ? 1.251 -11.227 65.75 1 48.59 906 GLU A C 1
ATOM 7162 O O . GLU A 1 906 ? 1.388 -10.633 66.812 1 48.59 906 GLU A O 1
ATOM 7167 N N . ALA A 1 907 ? 0.152 -11.898 65.188 1 47.59 907 ALA A N 1
ATOM 7168 C CA . ALA A 1 907 ? -0.995 -11.883 66.125 1 47.59 907 ALA A CA 1
ATOM 7169 C C . ALA A 1 907 ? -0.717 -12.703 67.375 1 47.59 907 ALA A C 1
ATOM 7171 O O . ALA A 1 907 ? -1.087 -12.305 68.438 1 47.59 907 ALA A O 1
ATOM 7172 N N . LYS A 1 908 ? -0.076 -13.758 67.062 1 52.56 908 LYS A N 1
ATOM 7173 C CA . LYS A 1 908 ? 0.267 -14.617 68.188 1 52.56 908 LYS A CA 1
ATOM 7174 C C . LYS A 1 908 ? 1.315 -13.961 69.062 1 52.56 908 LYS A C 1
ATOM 7176 O O . LYS A 1 908 ? 1.266 -14.086 70.25 1 52.56 908 LYS A O 1
ATOM 7181 N N . GLN A 1 909 ? 2.316 -13.359 68.312 1 48.97 909 GLN A N 1
ATOM 7182 C CA . GLN A 1 909 ? 3.318 -12.672 69.125 1 48.97 909 GLN A CA 1
ATOM 7183 C C . GLN A 1 909 ? 2.691 -11.531 69.938 1 48.97 909 GLN A C 1
ATOM 7185 O O . GLN A 1 909 ? 3.072 -11.289 71.062 1 48.97 909 GLN A O 1
ATOM 7190 N N . ALA A 1 910 ? 1.66 -10.852 69.312 1 50.78 910 ALA A N 1
ATOM 7191 C CA . ALA A 1 910 ? 0.938 -9.812 70.062 1 50.78 910 ALA A CA 1
ATOM 7192 C C . ALA A 1 910 ? 0.173 -10.391 71.25 1 50.78 910 ALA A C 1
ATOM 7194 O O . ALA A 1 910 ? 0.11 -9.773 72.312 1 50.78 910 ALA A O 1
ATOM 7195 N N . GLU A 1 911 ? -0.42 -11.5 70.75 1 49.19 911 GLU A N 1
ATOM 7196 C CA . GLU A 1 911 ? -1.091 -12.148 71.875 1 49.19 911 GLU A CA 1
ATOM 7197 C C . GLU A 1 911 ? -0.086 -12.594 72.938 1 49.19 911 GLU A C 1
ATOM 7199 O O . GLU A 1 911 ? -0.351 -12.492 74.125 1 49.19 911 GLU A O 1
ATOM 7204 N N . GLN A 1 912 ? 1.032 -13.031 72.312 1 44.38 912 GLN A N 1
ATOM 7205 C CA . GLN A 1 912 ? 2.021 -13.461 73.312 1 44.38 912 GLN A CA 1
ATOM 7206 C C . GLN A 1 912 ? 2.633 -12.266 74 1 44.38 912 GLN A C 1
ATOM 7208 O O . GLN A 1 912 ? 3.113 -12.398 75.188 1 44.38 912 GLN A O 1
ATOM 7213 N N . ASP A 1 913 ? 2.701 -11.172 73.312 1 41.12 913 ASP A N 1
ATOM 7214 C CA . ASP A 1 913 ? 3.152 -10 74.062 1 41.12 913 ASP A CA 1
ATOM 7215 C C . ASP A 1 913 ? 2.113 -9.578 75.062 1 41.12 913 ASP A C 1
ATOM 7217 O O . ASP A 1 913 ? 1.052 -9.062 74.75 1 41.12 913 ASP A O 1
ATOM 7221 N N . LYS A 1 914 ? 0.95 -10.625 75.625 1 44.12 914 LYS A N 1
ATOM 7222 C CA . LYS A 1 914 ? 0.203 -11.375 76.625 1 44.12 914 LYS A CA 1
ATOM 7223 C C . LYS A 1 914 ? 0.555 -10.906 78.062 1 44.12 914 LYS A C 1
ATOM 7225 O O . LYS A 1 914 ? 1.602 -10.289 78.25 1 44.12 914 LYS A O 1
ATOM 7230 N N . GLU A 1 915 ? 0.956 -11.852 78.938 1 43.72 915 GLU A N 1
ATOM 7231 C CA . GLU A 1 915 ? 1.16 -12.484 80.25 1 43.72 915 GLU A CA 1
ATOM 7232 C C . GLU A 1 915 ? 2.34 -11.867 80.938 1 43.72 915 GLU A C 1
ATOM 7234 O O . GLU A 1 915 ? 2.459 -12.008 82.188 1 43.72 915 GLU A O 1
ATOM 7239 N N . ALA A 1 916 ? 3.227 -11.234 80.312 1 48.59 916 ALA A N 1
ATOM 7240 C CA . ALA A 1 916 ? 4.293 -10.602 81.062 1 48.59 916 ALA A CA 1
ATOM 7241 C C . ALA A 1 916 ? 3.773 -9.391 81.812 1 48.59 916 ALA A C 1
ATOM 7243 O O . ALA A 1 916 ? 4.195 -9.133 82.938 1 48.59 916 ALA A O 1
ATOM 7244 N N . ALA A 1 917 ? 3.074 -8.469 81.188 1 44.94 917 ALA A N 1
ATOM 7245 C CA . ALA A 1 917 ? 2.773 -7.195 81.875 1 44.94 917 ALA A CA 1
ATOM 7246 C C . ALA A 1 917 ? 1.775 -7.383 83 1 44.94 917 ALA A C 1
ATOM 7248 O O . ALA A 1 917 ? 1.671 -6.535 83.875 1 44.94 917 ALA A O 1
ATOM 7249 N N . ALA A 1 918 ? 0.747 -8.242 83 1 40.75 918 ALA A N 1
ATOM 7250 C CA . ALA A 1 918 ? -0.281 -8.289 84 1 40.75 918 ALA A CA 1
ATOM 7251 C C . ALA A 1 918 ? 0.291 -8.812 85.375 1 40.75 918 ALA A C 1
ATOM 7253 O O . ALA A 1 918 ? -0.071 -8.328 86.438 1 40.75 918 ALA A O 1
ATOM 7254 N N . THR A 1 919 ? 0.815 -10.227 85.375 1 35.59 919 THR A N 1
ATOM 7255 C CA . THR A 1 919 ? 0.929 -10.938 86.625 1 35.59 919 THR A CA 1
ATOM 7256 C C . THR A 1 919 ? 2.082 -10.383 87.5 1 35.59 919 THR A C 1
ATOM 7258 O O . THR A 1 919 ? 2.398 -10.914 88.562 1 35.59 919 THR A O 1
ATOM 7261 N N . LYS A 1 920 ? 3.068 -9.352 86.938 1 43.69 920 LYS A N 1
ATOM 7262 C CA . LYS A 1 920 ? 4.031 -8.93 87.938 1 43.69 920 LYS A CA 1
ATOM 7263 C C . LYS A 1 920 ? 3.42 -7.902 88.875 1 43.69 920 LYS A C 1
ATOM 7265 O O . LYS A 1 920 ? 4.129 -7.293 89.688 1 43.69 920 LYS A O 1
ATOM 7270 N N . GLN A 1 921 ? 1.994 -7.676 89.062 1 27.73 921 GLN A N 1
ATOM 7271 C CA . GLN A 1 921 ? 1.389 -7.156 90.25 1 27.73 921 GLN A CA 1
ATOM 7272 C C . GLN A 1 921 ? 1.283 -8.242 91.312 1 27.73 921 GLN A C 1
ATOM 7274 O O . GLN A 1 921 ? 0.9 -9.375 91.062 1 27.73 921 GLN A O 1
ATOM 7279 N N . MET B 1 1 ? -7.809 31.391 23.797 1 24.28 1 MET B N 1
ATOM 7280 C CA . MET B 1 1 ? -7.316 32.125 22.641 1 24.28 1 MET B CA 1
ATOM 7281 C C . MET B 1 1 ? -6.41 31.234 21.781 1 24.28 1 MET B C 1
ATOM 7283 O O . MET B 1 1 ? -5.578 30.5 22.312 1 24.28 1 MET B O 1
ATOM 7287 N N . PRO B 1 2 ? -6.805 31.016 20.688 1 29.83 2 PRO B N 1
ATOM 7288 C CA . PRO B 1 2 ? -5.844 30.203 19.953 1 29.83 2 PRO B CA 1
ATOM 7289 C C . PRO B 1 2 ? -4.402 30.688 20.109 1 29.83 2 PRO B C 1
ATOM 7291 O O . PRO B 1 2 ? -4.133 31.875 20.016 1 29.83 2 PRO B O 1
ATOM 7294 N N . ASN B 1 3 ? -3.838 30.172 21.031 1 30.09 3 ASN B N 1
ATOM 7295 C CA . ASN B 1 3 ? -2.404 30.453 21.016 1 30.09 3 ASN B CA 1
ATOM 7296 C C . ASN B 1 3 ? -1.85 30.484 19.609 1 30.09 3 ASN B C 1
ATOM 7298 O O . ASN B 1 3 ? -1.877 29.484 18.891 1 30.09 3 ASN B O 1
ATOM 7302 N N . LEU B 1 4 ? -2.043 31.594 18.984 1 33.34 4 LEU B N 1
ATOM 7303 C CA . LEU B 1 4 ? -1.416 31.891 17.703 1 33.34 4 LEU B CA 1
ATOM 7304 C C . LEU B 1 4 ? 0.001 31.344 17.656 1 33.34 4 LEU B C 1
ATOM 7306 O O . LEU B 1 4 ? 0.921 32 17.188 1 33.34 4 LEU B O 1
ATOM 7310 N N . SER B 1 5 ? 0.336 30.531 18.516 1 32.12 5 SER B N 1
ATOM 7311 C CA . SER B 1 5 ? 1.725 30.078 18.531 1 32.12 5 SER B CA 1
ATOM 7312 C C . SER B 1 5 ? 2.137 29.516 17.188 1 32.12 5 SER B C 1
ATOM 7314 O O . SER B 1 5 ? 3.238 29.781 16.703 1 32.12 5 SER B O 1
ATOM 7316 N N . VAL B 1 6 ? 1.752 28.172 16.906 1 33.84 6 VAL B N 1
ATOM 7317 C CA . VAL B 1 6 ? 2.52 27.234 16.094 1 33.84 6 VAL B CA 1
ATOM 7318 C C . VAL B 1 6 ? 2.145 27.391 14.617 1 33.84 6 VAL B C 1
ATOM 7320 O O . VAL B 1 6 ? 1.1 27.969 14.297 1 33.84 6 VAL B O 1
ATOM 7323 N N . GLY B 1 7 ? 2.91 27 13.703 1 36.03 7 GLY B N 1
ATOM 7324 C CA . GLY B 1 7 ? 2.875 26.969 12.25 1 36.03 7 GLY B CA 1
ATOM 7325 C C . GLY B 1 7 ? 1.497 26.672 11.695 1 36.03 7 GLY B C 1
ATOM 7326 O O . GLY B 1 7 ? 0.588 26.297 12.438 1 36.03 7 GLY B O 1
ATOM 7327 N N . ALA B 1 8 ? 1.296 27.047 10.43 1 39.97 8 ALA B N 1
ATOM 7328 C CA . ALA B 1 8 ? 0.012 26.906 9.75 1 39.97 8 ALA B CA 1
ATOM 7329 C C . ALA B 1 8 ? -0.725 25.656 10.25 1 39.97 8 ALA B C 1
ATOM 7331 O O . ALA B 1 8 ? -1.953 25.656 10.359 1 39.97 8 ALA B O 1
ATOM 7332 N N . CYS B 1 9 ? 0.036 24.672 10.492 1 39.44 9 CYS B N 1
ATOM 7333 C CA . CYS B 1 9 ? -0.49 23.344 10.797 1 39.44 9 CYS B CA 1
ATOM 7334 C C . CYS B 1 9 ? -1.196 23.344 12.148 1 39.44 9 CYS B C 1
ATOM 7336 O O . CYS B 1 9 ? -2.223 22.688 12.312 1 39.44 9 CYS B O 1
ATOM 7338 N N . CYS B 1 10 ? -0.52 23.938 13.133 1 35.59 10 CYS B N 1
ATOM 7339 C CA . CYS B 1 10 ? -1.049 23.859 14.492 1 35.59 10 CYS B CA 1
ATOM 7340 C C . CYS B 1 10 ? -2.238 24.797 14.664 1 35.59 10 CYS B C 1
ATOM 7342 O O . CYS B 1 10 ? -2.914 24.766 15.695 1 35.59 10 CYS B O 1
ATOM 7344 N N . GLU B 1 11 ? -2.367 25.656 13.781 1 38.38 11 GLU B N 1
ATOM 7345 C CA . GLU B 1 11 ? -3.443 26.641 13.891 1 38.38 11 GLU B CA 1
ATOM 7346 C C . GLU B 1 11 ? -4.777 26.047 13.453 1 38.38 11 GLU B C 1
ATOM 7348 O O . GLU B 1 11 ? -5.832 26.406 13.977 1 38.38 11 GLU B O 1
ATOM 7353 N N . HIS B 1 12 ? -4.605 25.281 12.453 1 38.72 12 HIS B N 1
ATOM 7354 C CA . HIS B 1 12 ? -5.91 24.734 12.086 1 38.72 12 HIS B CA 1
ATOM 7355 C C . HIS B 1 12 ? -6.52 23.938 13.227 1 38.72 12 HIS B C 1
ATOM 7357 O O . HIS B 1 12 ? -7.746 23.875 13.359 1 38.72 12 HIS B O 1
ATOM 7363 N N . ARG B 1 13 ? -5.652 23.203 13.82 1 36.34 13 ARG B N 1
ATOM 7364 C CA . ARG B 1 13 ? -6.195 22.516 14.984 1 36.34 13 ARG B CA 1
ATOM 7365 C C . ARG B 1 13 ? -6.48 23.484 16.125 1 36.34 13 ARG B C 1
ATOM 7367 O O . ARG B 1 13 ? -7.336 23.219 16.969 1 36.34 13 ARG B O 1
ATOM 7374 N N . ALA B 1 14 ? -5.562 24.5 16.203 1 32.28 14 ALA B N 1
ATOM 7375 C CA . ALA B 1 14 ? -5.676 25.438 17.312 1 32.28 14 ALA B CA 1
ATOM 7376 C C . ALA B 1 14 ? -6.848 26.391 17.109 1 32.28 14 ALA B C 1
ATOM 7378 O O . ALA B 1 14 ? -7.285 27.062 18.047 1 32.28 14 ALA B O 1
ATOM 7379 N N . GLY B 1 15 ? -7.012 26.703 15.891 1 30.98 15 GLY B N 1
ATOM 7380 C CA . GLY B 1 15 ? -8.039 27.719 15.734 1 30.98 15 GLY B CA 1
ATOM 7381 C C . GLY B 1 15 ? -9.383 27.297 16.312 1 30.98 15 GLY B C 1
ATOM 7382 O O . GLY B 1 15 ? -10.25 28.141 16.547 1 30.98 15 GLY B O 1
ATOM 7383 N N . PHE B 1 16 ? -9.734 26.125 15.695 1 32.41 16 PHE B N 1
ATOM 7384 C CA . PHE B 1 16 ? -11.086 26 16.234 1 32.41 16 PHE B CA 1
ATOM 7385 C C . PHE B 1 16 ? -11.055 26.047 17.766 1 32.41 16 PHE B C 1
ATOM 7387 O O . PHE B 1 16 ? -11.516 27.016 18.375 1 32.41 16 PHE B O 1
ATOM 7394 N N . LEU B 1 17 ? -11.57 24.766 18.438 1 30.91 17 LEU B N 1
ATOM 7395 C CA . LEU B 1 17 ? -11.883 24.656 19.859 1 30.91 17 LEU B CA 1
ATOM 7396 C C . LEU B 1 17 ? -10.609 24.5 20.672 1 30.91 17 LEU B C 1
ATOM 7398 O O . LEU B 1 17 ? -9.695 23.781 20.266 1 30.91 17 LEU B O 1
ATOM 7402 N N . GLY B 1 18 ? -10.07 25.531 21.312 1 29.66 18 GLY B N 1
ATOM 7403 C CA . GLY B 1 18 ? -9.141 25.562 22.438 1 29.66 18 GLY B CA 1
ATOM 7404 C C . GLY B 1 18 ? -8.719 24.188 22.891 1 29.66 18 GLY B C 1
ATOM 7405 O O . GLY B 1 18 ? -8.18 24.031 24 1 29.66 18 GLY B O 1
ATOM 7406 N N . PHE B 1 19 ? -9.094 23.188 22.219 1 30.06 19 PHE B N 1
ATOM 7407 C CA . PHE B 1 19 ? -8.867 21.859 22.766 1 30.06 19 PHE B CA 1
ATOM 7408 C C . PHE B 1 19 ? -7.449 21.391 22.453 1 30.06 19 PHE B C 1
ATOM 7410 O O . PHE B 1 19 ? -7.074 20.266 22.812 1 30.06 19 PHE B O 1
ATOM 7417 N N . ALA B 1 20 ? -6.723 22.047 21.734 1 34.22 20 ALA B N 1
ATOM 7418 C CA . ALA B 1 20 ? -5.457 21.422 21.359 1 34.22 20 ALA B CA 1
ATOM 7419 C C . ALA B 1 20 ? -4.574 21.188 22.578 1 34.22 20 ALA B C 1
ATOM 7421 O O . ALA B 1 20 ? -3.709 20.312 22.562 1 34.22 20 ALA B O 1
ATOM 7422 N N . GLU B 1 21 ? -4.773 22.062 23.625 1 29.33 21 GLU B N 1
ATOM 7423 C CA . GLU B 1 21 ? -3.861 21.812 24.734 1 29.33 21 GLU B CA 1
ATOM 7424 C C . GLU B 1 21 ? -4.215 20.5 25.438 1 29.33 21 GLU B C 1
ATOM 7426 O O . GLU B 1 21 ? -3.488 20.062 26.328 1 29.33 21 GLU B O 1
ATOM 7431 N N . ALA B 1 22 ? -5.41 20.047 25.234 1 30.3 22 ALA B N 1
ATOM 7432 C CA . ALA B 1 22 ? -5.77 18.875 26.031 1 30.3 22 ALA B CA 1
ATOM 7433 C C . ALA B 1 22 ? -4.992 17.641 25.562 1 30.3 22 ALA B C 1
ATOM 7435 O O . ALA B 1 22 ? -4.871 16.656 26.297 1 30.3 22 ALA B O 1
ATOM 7436 N N . SER B 1 23 ? -4.629 17.672 24.375 1 31.33 23 SER B N 1
ATOM 7437 C CA . SER B 1 23 ? -3.963 16.422 23.984 1 31.33 23 SER B CA 1
ATOM 7438 C C . SER B 1 23 ? -2.557 16.344 24.562 1 31.33 23 SER B C 1
ATOM 7440 O O . SER B 1 23 ? -1.904 15.305 24.484 1 31.33 23 SER B O 1
ATOM 7442 N N . ALA B 1 24 ? -1.972 17.531 24.906 1 31.02 24 ALA B N 1
ATOM 7443 C CA . ALA B 1 24 ? -0.627 17.5 25.469 1 31.02 24 ALA B CA 1
ATOM 7444 C C . ALA B 1 24 ? -0.654 16.969 26.906 1 31.02 24 ALA B C 1
ATOM 7446 O O . ALA B 1 24 ? 0.347 16.438 27.406 1 31.02 24 ALA B O 1
ATOM 7447 N N . LEU B 1 25 ? -1.626 17.234 27.672 1 30.27 25 LEU B N 1
ATOM 7448 C CA . LEU B 1 25 ? -1.538 16.875 29.078 1 30.27 25 LEU B CA 1
ATOM 7449 C C . LEU B 1 25 ? -1.643 15.359 29.25 1 30.27 25 LEU B C 1
ATOM 7451 O O . LEU B 1 25 ? -1.508 14.852 30.359 1 30.27 25 LEU B O 1
ATOM 7455 N N . ALA B 1 26 ? -2.242 14.82 28.422 1 29.3 26 ALA B N 1
ATOM 7456 C CA . ALA B 1 26 ? -2.436 13.398 28.688 1 29.3 26 ALA B CA 1
ATOM 7457 C C . ALA B 1 26 ? -1.121 12.633 28.562 1 29.3 26 ALA B C 1
ATOM 7459 O O . ALA B 1 26 ? -1.103 11.406 28.641 1 29.3 26 ALA B O 1
ATOM 7460 N N . ALA B 1 27 ? -0.105 13.398 28.203 1 32.5 27 ALA B N 1
ATOM 7461 C CA . ALA B 1 27 ? 1.082 12.578 27.969 1 32.5 27 ALA B CA 1
ATOM 7462 C C . ALA B 1 27 ? 1.694 12.117 29.297 1 32.5 27 ALA B C 1
ATOM 7464 O O . ALA B 1 27 ? 2.832 12.469 29.609 1 32.5 27 ALA B O 1
ATOM 7465 N N . SER B 1 28 ? 1.121 12.117 30.219 1 28.69 28 SER B N 1
ATOM 7466 C CA . SER B 1 28 ? 2.037 11.766 31.297 1 28.69 28 SER B CA 1
ATOM 7467 C C . SER B 1 28 ? 2.662 10.391 31.062 1 28.69 28 SER B C 1
ATOM 7469 O O . SER B 1 28 ? 3.555 9.977 31.812 1 28.69 28 SER B O 1
ATOM 7471 N N . SER B 1 29 ? 1.819 9.312 30.719 1 30.16 29 SER B N 1
ATOM 7472 C CA . SER B 1 29 ? 2.475 8.016 30.828 1 30.16 29 SER B CA 1
ATOM 7473 C C . SER B 1 29 ? 3.453 7.789 29.672 1 30.16 29 SER B C 1
ATOM 7475 O O . SER B 1 29 ? 3.254 8.305 28.578 1 30.16 29 SER B O 1
ATOM 7477 N N . SER B 1 30 ? 4.711 7.406 29.719 1 35.81 30 SER B N 1
ATOM 7478 C CA . SER B 1 30 ? 5.883 7.074 28.922 1 35.81 30 SER B CA 1
ATOM 7479 C C . SER B 1 30 ? 5.48 6.344 27.641 1 35.81 30 SER B C 1
ATOM 7481 O O . SER B 1 30 ? 6.316 6.117 26.766 1 35.81 30 SER B O 1
ATOM 7483 N N . ASP B 1 31 ? 4.5 5.477 27.547 1 41.38 31 ASP B N 1
ATOM 7484 C CA . ASP B 1 31 ? 4.344 4.605 26.375 1 41.38 31 ASP B CA 1
ATOM 7485 C C . ASP B 1 31 ? 3.684 5.348 25.219 1 41.38 31 ASP B C 1
ATOM 7487 O O . ASP B 1 31 ? 2.65 5.992 25.391 1 41.38 31 ASP B O 1
ATOM 7491 N N . VAL B 1 32 ? 4.414 5.75 24.312 1 51.12 32 VAL B N 1
ATOM 7492 C CA . VAL B 1 32 ? 3.875 6.207 23.031 1 51.12 32 VAL B CA 1
ATOM 7493 C C . VAL B 1 32 ? 2.539 5.516 22.75 1 51.12 32 VAL B C 1
ATOM 7495 O O . VAL B 1 32 ? 2.48 4.293 22.625 1 51.12 32 VAL B O 1
ATOM 7498 N N . GLY B 1 33 ? 1.452 6.195 23.094 1 67 33 GLY B N 1
ATOM 7499 C CA . GLY B 1 33 ? 0.115 5.648 22.922 1 67 33 GLY B CA 1
ATOM 7500 C C . GLY B 1 33 ? -0.234 5.371 21.469 1 67 33 GLY B C 1
ATOM 7501 O O . GLY B 1 33 ? 0.498 5.766 20.562 1 67 33 GLY B O 1
ATOM 7502 N N . SER B 1 34 ? -1.112 4.5 21.219 1 81.31 34 SER B N 1
ATOM 7503 C CA . SER B 1 34 ? -1.623 4.172 19.891 1 81.31 34 SER B CA 1
ATOM 7504 C C . SER B 1 34 ? -2.418 5.332 19.297 1 81.31 34 SER B C 1
ATOM 7506 O O . SER B 1 34 ? -3.07 6.082 20.031 1 81.31 34 SER B O 1
ATOM 7508 N N . PHE B 1 35 ? -2.217 5.703 18.109 1 88.75 35 PHE B N 1
ATOM 7509 C CA . PHE B 1 35 ? -2.963 6.711 17.375 1 88.75 35 PHE B CA 1
ATOM 7510 C C . PHE B 1 35 ? -4.465 6.473 17.484 1 88.75 35 PHE B C 1
ATOM 7512 O O . PHE B 1 35 ? -5.223 7.395 17.781 1 88.75 35 PHE B O 1
ATOM 7519 N N . VAL B 1 36 ? -4.844 5.305 17.266 1 87.19 36 VAL B N 1
ATOM 7520 C CA . VAL B 1 36 ? -6.203 4.809 17.469 1 87.19 36 VAL B CA 1
ATOM 7521 C C . VAL B 1 36 ? -6.16 3.395 18.031 1 87.19 36 VAL B C 1
ATOM 7523 O O . VAL B 1 36 ? -5.129 2.721 17.969 1 87.19 36 VAL B O 1
ATOM 7526 N N . PRO B 1 37 ? -7.324 3.002 18.688 1 76.56 37 PRO B N 1
ATOM 7527 C CA . PRO B 1 37 ? -7.363 1.607 19.141 1 76.56 37 PRO B CA 1
ATOM 7528 C C . PRO B 1 37 ? -7.156 0.615 18 1 76.56 37 PRO B C 1
ATOM 7530 O O . PRO B 1 37 ? -7.535 0.892 16.859 1 76.56 37 PRO B O 1
ATOM 7533 N N . ALA B 1 38 ? -6.551 -0.492 18.312 1 74.62 38 ALA B N 1
ATOM 7534 C CA . ALA B 1 38 ? -6.242 -1.525 17.328 1 74.62 38 ALA B CA 1
ATOM 7535 C C . ALA B 1 38 ? -7.508 -2.016 16.625 1 74.62 38 ALA B C 1
ATOM 7537 O O . ALA B 1 38 ? -7.457 -2.459 15.477 1 74.62 38 ALA B O 1
ATOM 7538 N N . SER B 1 39 ? -8.617 -1.861 17.234 1 77.38 39 SER B N 1
ATOM 7539 C CA . SER B 1 39 ? -9.891 -2.355 16.719 1 77.38 39 SER B CA 1
ATOM 7540 C C . SER B 1 39 ? -10.531 -1.345 15.766 1 77.38 39 SER B C 1
ATOM 7542 O O . SER B 1 39 ? -11.539 -1.641 15.125 1 77.38 39 SER B O 1
ATOM 7544 N N . CYS B 1 40 ? -9.906 -0.207 15.695 1 84.5 40 CYS B N 1
ATOM 7545 C CA . CYS B 1 40 ? -10.461 0.803 14.797 1 84.5 40 CYS B CA 1
ATOM 7546 C C . CYS B 1 40 ? -10.422 0.328 13.352 1 84.5 40 CYS B C 1
ATOM 7548 O O . CYS B 1 40 ? -9.367 -0.066 12.852 1 84.5 40 CYS B O 1
ATOM 7550 N N . PRO B 1 41 ? -11.555 0.319 12.688 1 86.19 41 PRO B N 1
ATOM 7551 C CA . PRO B 1 41 ? -11.562 -0.142 11.297 1 86.19 41 PRO B CA 1
ATOM 7552 C C . PRO B 1 41 ? -10.898 0.847 10.344 1 86.19 41 PRO B C 1
ATOM 7554 O O . PRO B 1 41 ? -10.758 2.027 10.672 1 86.19 41 PRO B O 1
ATOM 7557 N N . ASN B 1 42 ? -10.438 0.334 9.211 1 91.19 42 ASN B N 1
ATOM 7558 C CA . ASN B 1 42 ? -9.961 1.205 8.141 1 91.19 42 ASN B CA 1
ATOM 7559 C C . ASN B 1 42 ? -11.086 2.047 7.555 1 91.19 42 ASN B C 1
ATOM 7561 O O . ASN B 1 42 ? -12.242 1.605 7.508 1 91.19 42 ASN B O 1
ATOM 7565 N N . SER B 1 43 ? -10.766 3.262 7.176 1 93.5 43 SER B N 1
ATOM 7566 C CA . SER B 1 43 ? -11.703 4.152 6.504 1 93.5 43 SER B CA 1
ATOM 7567 C C . SER B 1 43 ? -11.461 4.176 4.996 1 93.5 43 SER B C 1
ATOM 7569 O O . SER B 1 43 ? -10.312 4.16 4.547 1 93.5 43 SER B O 1
ATOM 7571 N N . TYR B 1 44 ? -12.656 4.191 4.215 1 94.19 44 TYR B N 1
ATOM 7572 C CA . TYR B 1 44 ? -12.539 4.16 2.762 1 94.19 44 TYR B CA 1
ATOM 7573 C C . TYR B 1 44 ? -13.438 5.211 2.121 1 94.19 44 TYR B C 1
ATOM 7575 O O . TYR B 1 44 ? -14.43 5.637 2.719 1 94.19 44 TYR B O 1
ATOM 7583 N N . ALA B 1 45 ? -13.062 5.684 0.898 1 94.44 45 ALA B N 1
ATOM 7584 C CA . ALA B 1 45 ? -13.93 6.539 0.09 1 94.44 45 ALA B CA 1
ATOM 7585 C C . ALA B 1 45 ? -15.227 5.82 -0.263 1 94.44 45 ALA B C 1
ATOM 7587 O O . ALA B 1 45 ? -15.273 4.59 -0.308 1 94.44 45 ALA B O 1
ATOM 7588 N N . PRO B 1 46 ? -16.297 6.562 -0.519 1 91.81 46 PRO B N 1
ATOM 7589 C CA . PRO B 1 46 ? -17.562 5.934 -0.898 1 91.81 46 PRO B CA 1
ATOM 7590 C C . PRO B 1 46 ? -17.562 5.422 -2.338 1 91.81 46 PRO B C 1
ATOM 7592 O O . PRO B 1 46 ? -16.719 5.832 -3.141 1 91.81 46 PRO B O 1
ATOM 7595 N N . ASN B 1 47 ? -18.5 4.414 -2.598 1 89.81 47 ASN B N 1
ATOM 7596 C CA . ASN B 1 47 ? -18.797 4.062 -3.982 1 89.81 47 ASN B CA 1
ATOM 7597 C C . ASN B 1 47 ? -19.5 5.195 -4.711 1 89.81 47 ASN B C 1
ATOM 7599 O O . ASN B 1 47 ? -20.391 5.844 -4.145 1 89.81 47 ASN B O 1
ATOM 7603 N N . LEU B 1 48 ? -19.094 5.5 -5.887 1 89.62 48 LEU B N 1
ATOM 7604 C CA . LEU B 1 48 ? -19.719 6.57 -6.652 1 89.62 48 LEU B CA 1
ATOM 7605 C C . LEU B 1 48 ? -20.172 6.07 -8.023 1 89.62 48 LEU B C 1
ATOM 7607 O O . LEU B 1 48 ? -19.844 6.672 -9.047 1 89.62 48 LEU B O 1
ATOM 7611 N N . VAL B 1 49 ? -20.938 4.918 -7.969 1 90.25 49 VAL B N 1
ATOM 7612 C CA . VAL B 1 49 ? -21.547 4.434 -9.203 1 90.25 49 VAL B CA 1
ATOM 7613 C C . VAL B 1 49 ? -22.531 5.469 -9.742 1 90.25 49 VAL B C 1
ATOM 7615 O O . VAL B 1 49 ? -22.516 5.793 -10.938 1 90.25 49 VAL B O 1
ATOM 7618 N N . ILE B 1 50 ? -23.453 5.867 -8.836 1 93.06 50 ILE B N 1
ATOM 7619 C CA . ILE B 1 50 ? -24.188 7.102 -9.062 1 93.06 50 ILE B CA 1
ATOM 7620 C C . ILE B 1 50 ? -23.406 8.281 -8.484 1 93.06 50 ILE B C 1
ATOM 7622 O O . ILE B 1 50 ? -23.125 8.32 -7.281 1 93.06 50 ILE B O 1
ATOM 7626 N N . GLU B 1 51 ? -23.094 9.266 -9.336 1 93.38 51 GLU B N 1
ATOM 7627 C CA . GLU B 1 51 ? -22.219 10.359 -8.922 1 93.38 51 GLU B CA 1
ATOM 7628 C C . GLU B 1 51 ? -22.969 11.688 -8.891 1 93.38 51 GLU B C 1
ATOM 7630 O O . GLU B 1 51 ? -23.641 12.039 -9.852 1 93.38 51 GLU B O 1
ATOM 7635 N N . PRO B 1 52 ? -22.875 12.414 -7.754 1 96.81 52 PRO B N 1
ATOM 7636 C CA . PRO B 1 52 ? -23.281 13.812 -7.836 1 96.81 52 PRO B CA 1
ATOM 7637 C C . PRO B 1 52 ? -22.359 14.656 -8.719 1 96.81 52 PRO B C 1
ATOM 7639 O O . PRO B 1 52 ? -21.141 14.594 -8.57 1 96.81 52 PRO B O 1
ATOM 7642 N N . ILE B 1 53 ? -22.938 15.484 -9.633 1 97.19 53 ILE B N 1
ATOM 7643 C CA . ILE B 1 53 ? -22.016 16.156 -10.562 1 97.19 53 ILE B CA 1
ATOM 7644 C C . ILE B 1 53 ? -22.266 17.656 -10.531 1 97.19 53 ILE B C 1
ATOM 7646 O O . ILE B 1 53 ? -21.438 18.438 -11.008 1 97.19 53 ILE B O 1
ATOM 7650 N N . HIS B 1 54 ? -23.438 18.109 -9.969 1 98.44 54 HIS B N 1
ATOM 7651 C CA . HIS B 1 54 ? -23.719 19.531 -9.922 1 98.44 54 HIS B CA 1
ATOM 7652 C C . HIS B 1 54 ? -24.672 19.875 -8.789 1 98.44 54 HIS B C 1
ATOM 7654 O O . HIS B 1 54 ? -25.625 19.125 -8.516 1 98.44 54 HIS B O 1
ATOM 7660 N N . LEU B 1 55 ? -24.422 20.938 -8.109 1 98.69 55 LEU B N 1
ATOM 7661 C CA . LEU B 1 55 ? -25.312 21.516 -7.117 1 98.69 55 LEU B CA 1
ATOM 7662 C C . LEU B 1 55 ? -25.781 22.906 -7.547 1 98.69 55 LEU B C 1
ATOM 7664 O O . LEU B 1 55 ? -24.953 23.797 -7.758 1 98.69 55 LEU B O 1
ATOM 7668 N N . ASP B 1 56 ? -27.031 23.078 -7.723 1 98.62 56 ASP B N 1
ATOM 7669 C CA . ASP B 1 56 ? -27.672 24.391 -7.844 1 98.62 56 ASP B CA 1
ATOM 7670 C C . ASP B 1 56 ? -28.266 24.828 -6.512 1 98.62 56 ASP B C 1
ATOM 7672 O O . ASP B 1 56 ? -29.312 24.328 -6.086 1 98.62 56 ASP B O 1
ATOM 7676 N N . ILE B 1 57 ? -27.609 25.828 -5.875 1 98.88 57 ILE B N 1
ATOM 7677 C CA . ILE B 1 57 ? -27.891 26.156 -4.477 1 98.88 57 ILE B CA 1
ATOM 7678 C C . ILE B 1 57 ? -28.562 27.531 -4.387 1 98.88 57 ILE B C 1
ATOM 7680 O O . ILE B 1 57 ? -27.938 28.547 -4.68 1 98.88 57 ILE B O 1
ATOM 7684 N N . ALA B 1 58 ? -29.797 27.578 -3.959 1 98.75 58 ALA B N 1
ATOM 7685 C CA . ALA B 1 58 ? -30.516 28.812 -3.668 1 98.75 58 ALA B CA 1
ATOM 7686 C C . ALA B 1 58 ? -30.781 28.953 -2.17 1 98.75 58 ALA B C 1
ATOM 7688 O O . ALA B 1 58 ? -31.391 28.078 -1.553 1 98.75 58 ALA B O 1
ATOM 7689 N N . LEU B 1 59 ? -30.312 30.047 -1.624 1 98.75 59 LEU B N 1
ATOM 7690 C CA . LEU B 1 59 ? -30.438 30.297 -0.19 1 98.75 59 LEU B CA 1
ATOM 7691 C C . LEU B 1 59 ? -31.078 31.641 0.083 1 98.75 59 LEU B C 1
ATOM 7693 O O . LEU B 1 59 ? -30.75 32.625 -0.561 1 98.75 59 LEU B O 1
ATOM 7697 N N . ASP B 1 60 ? -32.031 31.641 1.005 1 98.44 60 ASP B N 1
ATOM 7698 C CA . ASP B 1 60 ? -32.656 32.844 1.519 1 98.44 60 ASP B CA 1
ATOM 7699 C C . ASP B 1 60 ? -32.281 33.094 2.986 1 98.44 60 ASP B C 1
ATOM 7701 O O . ASP B 1 60 ? -32.812 32.406 3.869 1 98.44 60 ASP B O 1
ATOM 7705 N N . PHE B 1 61 ? -31.484 34.188 3.238 1 98.25 61 PHE B N 1
ATOM 7706 C CA . PHE B 1 61 ? -30.891 34.375 4.551 1 98.25 61 PHE B CA 1
ATOM 7707 C C . PHE B 1 61 ? -31.766 35.281 5.414 1 98.25 61 PHE B C 1
ATOM 7709 O O . PHE B 1 61 ? -32.125 36.406 4.996 1 98.25 61 PHE B O 1
ATOM 7716 N N . HIS B 1 62 ? -32.062 34.844 6.598 1 96.62 62 HIS B N 1
ATOM 7717 C CA . HIS B 1 62 ? -32.625 35.594 7.695 1 96.62 62 HIS B CA 1
ATOM 7718 C C . HIS B 1 62 ? -31.688 35.656 8.891 1 96.62 62 HIS B C 1
ATOM 7720 O O . HIS B 1 62 ? -31.891 34.906 9.867 1 96.62 62 HIS B O 1
ATOM 7726 N N . LEU B 1 63 ? -30.75 36.594 8.859 1 95.38 63 LEU B N 1
ATOM 7727 C CA . LEU B 1 63 ? -29.609 36.594 9.773 1 95.38 63 LEU B CA 1
ATOM 7728 C C . LEU B 1 63 ? -30.062 36.781 11.211 1 95.38 63 LEU B C 1
ATOM 7730 O O . LEU B 1 63 ? -29.578 36.094 12.117 1 95.38 63 LEU B O 1
ATOM 7734 N N . SER B 1 64 ? -30.984 37.656 11.438 1 91.06 64 SER B N 1
ATOM 7735 C CA . SER B 1 64 ? -31.422 37.938 12.805 1 91.06 64 SER B CA 1
ATOM 7736 C C . SER B 1 64 ? -32.062 36.719 13.453 1 91.06 64 SER B C 1
ATOM 7738 O O . SER B 1 64 ? -31.984 36.562 14.664 1 91.06 64 SER B O 1
ATOM 7740 N N . LYS B 1 65 ? -32.594 35.906 12.602 1 93.81 65 LYS B N 1
ATOM 7741 C CA . LYS B 1 65 ? -33.25 34.688 13.086 1 93.81 65 LYS B CA 1
ATOM 7742 C C . LYS B 1 65 ? -32.312 33.5 13.039 1 93.81 65 LYS B C 1
ATOM 7744 O O . LYS B 1 65 ? -32.656 32.406 13.477 1 93.81 65 LYS B O 1
ATOM 7749 N N . GLN B 1 66 ? -31.125 33.75 12.531 1 95.62 66 GLN B N 1
ATOM 7750 C CA . GLN B 1 66 ? -30.156 32.656 12.344 1 95.62 66 GLN B CA 1
ATOM 7751 C C . GLN B 1 66 ? -30.766 31.5 11.57 1 95.62 66 GLN B C 1
ATOM 7753 O O . GLN B 1 66 ? -30.672 30.344 11.992 1 95.62 66 GLN B O 1
ATOM 7758 N N . THR B 1 67 ? -31.484 31.828 10.5 1 97.5 67 THR B N 1
ATOM 7759 C CA . THR B 1 67 ? -32.219 30.875 9.695 1 97.5 67 THR B CA 1
ATOM 7760 C C . THR B 1 67 ? -31.969 31.078 8.211 1 97.5 67 THR B C 1
ATOM 7762 O O . THR B 1 67 ? -31.812 32.219 7.758 1 97.5 67 THR B O 1
ATOM 7765 N N . VAL B 1 68 ? -31.891 30 7.488 1 98.38 68 VAL B N 1
ATOM 7766 C CA . VAL B 1 68 ? -31.797 30.031 6.035 1 98.38 68 VAL B CA 1
ATOM 7767 C C . VAL B 1 68 ? -32.812 29.078 5.418 1 98.38 68 VAL B C 1
ATOM 7769 O O . VAL B 1 68 ? -32.969 27.938 5.855 1 98.38 68 VAL B O 1
ATOM 7772 N N . HIS B 1 69 ? -33.625 29.562 4.516 1 98.38 69 HIS B N 1
ATOM 7773 C CA . HIS B 1 69 ? -34.438 28.703 3.672 1 98.38 69 HIS B CA 1
ATOM 7774 C C . HIS B 1 69 ? -33.688 28.281 2.416 1 98.38 69 HIS B C 1
ATOM 7776 O O . HIS B 1 69 ? -33.125 29.125 1.707 1 98.38 69 HIS B O 1
ATOM 7782 N N . ALA B 1 70 ? -33.656 27 2.189 1 98.69 70 ALA B N 1
ATOM 7783 C CA . ALA B 1 70 ? -32.781 26.484 1.121 1 98.69 70 ALA B CA 1
ATOM 7784 C C . ALA B 1 70 ? -33.594 25.719 0.085 1 98.69 70 ALA B C 1
ATOM 7786 O O . ALA B 1 70 ? -34.531 24.984 0.435 1 98.69 70 ALA B O 1
ATOM 7787 N N . VAL B 1 71 ? -33.312 25.906 -1.168 1 98.62 71 VAL B N 1
ATOM 7788 C CA . VAL B 1 71 ? -33.719 25.078 -2.301 1 98.62 71 VAL B CA 1
ATOM 7789 C C . VAL B 1 71 ? -32.469 24.641 -3.068 1 98.62 71 VAL B C 1
ATOM 7791 O O . VAL B 1 71 ? -31.766 25.469 -3.656 1 98.62 71 VAL B O 1
ATOM 7794 N N . VAL B 1 72 ? -32.188 23.344 -3.016 1 98.62 72 VAL B N 1
ATOM 7795 C CA . VAL B 1 72 ? -31 22.797 -3.654 1 98.62 72 VAL B CA 1
ATOM 7796 C C . VAL B 1 72 ? -31.406 21.75 -4.688 1 98.62 72 VAL B C 1
ATOM 7798 O O . VAL B 1 72 ? -32.125 20.797 -4.367 1 98.62 72 VAL B O 1
ATOM 7801 N N . THR B 1 73 ? -31 21.922 -5.895 1 98.5 73 THR B N 1
ATOM 7802 C CA . THR B 1 73 ? -31.172 20.906 -6.926 1 98.5 73 THR B CA 1
ATOM 7803 C C . THR B 1 73 ? -29.844 20.219 -7.23 1 98.5 73 THR B C 1
ATOM 7805 O O . THR B 1 73 ? -28.859 20.891 -7.602 1 98.5 73 THR B O 1
ATOM 7808 N N . GLN B 1 74 ? -29.844 18.969 -7.039 1 98 74 GLN B N 1
ATOM 7809 C CA . GLN B 1 74 ? -28.641 18.172 -7.293 1 98 74 GLN B CA 1
ATOM 7810 C C . GLN B 1 74 ? -28.812 17.297 -8.531 1 98 74 GLN B C 1
ATOM 7812 O O . GLN B 1 74 ? -29.859 16.703 -8.734 1 98 74 GLN B O 1
ATOM 7817 N N . THR B 1 75 ? -27.797 17.328 -9.43 1 97.88 75 THR B N 1
ATOM 7818 C CA . THR B 1 75 ? -27.766 16.438 -10.586 1 97.88 75 THR B CA 1
ATOM 7819 C C . THR B 1 75 ? -26.906 15.203 -10.297 1 97.88 75 THR B C 1
ATOM 7821 O O . THR B 1 75 ? -25.734 15.328 -9.914 1 97.88 75 THR B O 1
ATOM 7824 N N . PHE B 1 76 ? -27.547 14.008 -10.438 1 96.75 76 PHE B N 1
ATOM 7825 C CA . PHE B 1 76 ? -26.859 12.734 -10.305 1 96.75 76 PHE B CA 1
ATOM 7826 C C . PHE B 1 76 ? -26.656 12.086 -11.672 1 96.75 76 PHE B C 1
ATOM 7828 O O . PHE B 1 76 ? -27.469 12.25 -12.57 1 96.75 76 PHE B O 1
ATOM 7835 N N . ALA B 1 77 ? -25.469 11.367 -11.797 1 95.19 77 ALA B N 1
ATOM 7836 C CA . ALA B 1 77 ? -25.188 10.773 -13.102 1 95.19 77 ALA B CA 1
ATOM 7837 C C . ALA B 1 77 ? -24.609 9.367 -12.953 1 95.19 77 ALA B C 1
ATOM 7839 O O . ALA B 1 77 ? -23.891 9.086 -11.992 1 95.19 77 ALA B O 1
ATOM 7840 N N . ASN B 1 78 ? -25.047 8.484 -13.836 1 91.88 78 ASN B N 1
ATOM 7841 C CA . ASN B 1 78 ? -24.297 7.27 -14.156 1 91.88 78 ASN B CA 1
ATOM 7842 C C . ASN B 1 78 ? -23.422 7.457 -15.391 1 91.88 78 ASN B C 1
ATOM 7844 O O . ASN B 1 78 ? -23.938 7.613 -16.5 1 91.88 78 ASN B O 1
ATOM 7848 N N . ARG B 1 79 ? -22.109 7.375 -15.25 1 84.19 79 ARG B N 1
ATOM 7849 C CA . ARG B 1 79 ? -21.203 7.668 -16.359 1 84.19 79 ARG B CA 1
ATOM 7850 C C . ARG B 1 79 ? -20.734 6.383 -17.031 1 84.19 79 ARG B C 1
ATOM 7852 O O . ARG B 1 79 ? -19.906 6.426 -17.938 1 84.19 79 ARG B O 1
ATOM 7859 N N . HIS B 1 80 ? -21.297 5.336 -16.656 1 79.19 80 HIS B N 1
ATOM 7860 C CA . HIS B 1 80 ? -20.859 4.062 -17.234 1 79.19 80 HIS B CA 1
ATOM 7861 C C . HIS B 1 80 ? -21.625 3.736 -18.516 1 79.19 80 HIS B C 1
ATOM 7863 O O . HIS B 1 80 ? -22.797 4.125 -18.656 1 79.19 80 HIS B O 1
ATOM 7869 N N . ASP B 1 81 ? -20.906 3.066 -19.391 1 74.12 81 ASP B N 1
ATOM 7870 C CA . ASP B 1 81 ? -21.516 2.66 -20.656 1 74.12 81 ASP B CA 1
ATOM 7871 C C . ASP B 1 81 ? -22.469 1.481 -20.453 1 74.12 81 ASP B C 1
ATOM 7873 O O . ASP B 1 81 ? -22.359 0.767 -19.453 1 74.12 81 ASP B O 1
ATOM 7877 N N . ALA B 1 82 ? -23.375 1.291 -21.406 1 65.88 82 ALA B N 1
ATOM 7878 C CA . ALA B 1 82 ? -24.453 0.301 -21.312 1 65.88 82 ALA B CA 1
ATOM 7879 C C . ALA B 1 82 ? -23.875 -1.105 -21.141 1 65.88 82 ALA B C 1
ATOM 7881 O O . ALA B 1 82 ? -24.438 -1.925 -20.422 1 65.88 82 ALA B O 1
ATOM 7882 N N . ASN B 1 83 ? -22.906 -1.248 -21.719 1 61.31 83 ASN B N 1
ATOM 7883 C CA . ASN B 1 83 ? -22.359 -2.604 -21.719 1 61.31 83 ASN B CA 1
ATOM 7884 C C . ASN B 1 83 ? -21.406 -2.824 -20.547 1 61.31 83 ASN B C 1
ATOM 7886 O O . ASN B 1 83 ? -20.781 -3.887 -20.438 1 61.31 83 ASN B O 1
ATOM 7890 N N . HIS B 1 84 ? -21.469 -1.854 -19.625 1 66.88 84 HIS B N 1
ATOM 7891 C CA . HIS B 1 84 ? -20.438 -1.945 -18.594 1 66.88 84 HIS B CA 1
ATOM 7892 C C . HIS B 1 84 ? -21.016 -1.586 -17.219 1 66.88 84 HIS B C 1
ATOM 7894 O O . HIS B 1 84 ? -20.359 -0.899 -16.438 1 66.88 84 HIS B O 1
ATOM 7900 N N . GLN B 1 85 ? -22.078 -2.232 -17.047 1 71.06 85 GLN B N 1
ATOM 7901 C CA . GLN B 1 85 ? -22.766 -1.906 -15.812 1 71.06 85 GLN B CA 1
ATOM 7902 C C . GLN B 1 85 ? -22.312 -2.811 -14.672 1 71.06 85 GLN B C 1
ATOM 7904 O O . GLN B 1 85 ? -21.875 -3.938 -14.906 1 71.06 85 GLN B O 1
ATOM 7909 N N . PRO B 1 86 ? -22.266 -2.236 -13.398 1 72.19 86 PRO B N 1
ATOM 7910 C CA . PRO B 1 86 ? -21.953 -3.092 -12.25 1 72.19 86 PRO B CA 1
ATOM 7911 C C . PRO B 1 86 ? -22.891 -4.285 -12.125 1 72.19 86 PRO B C 1
ATOM 7913 O O . PRO B 1 86 ? -24.047 -4.203 -12.523 1 72.19 86 PRO B O 1
ATOM 7916 N N . GLY B 1 87 ? -22.359 -5.297 -11.555 1 69.25 87 GLY B N 1
ATOM 7917 C CA . GLY B 1 87 ? -23.156 -6.504 -11.359 1 69.25 87 GLY B CA 1
ATOM 7918 C C . GLY B 1 87 ? -24.297 -6.312 -10.391 1 69.25 87 GLY B C 1
ATOM 7919 O O . GLY B 1 87 ? -25.391 -6.84 -10.602 1 69.25 87 GLY B O 1
ATOM 7920 N N . ASP B 1 88 ? -24.016 -5.57 -9.367 1 77.44 88 ASP B N 1
ATOM 7921 C CA . ASP B 1 88 ? -25.062 -5.262 -8.406 1 77.44 88 ASP B CA 1
ATOM 7922 C C . ASP B 1 88 ? -25.922 -4.086 -8.875 1 77.44 88 ASP B C 1
ATOM 7924 O O . ASP B 1 88 ? -25.531 -2.928 -8.703 1 77.44 88 ASP B O 1
ATOM 7928 N N . LYS B 1 89 ? -27.047 -4.32 -9.266 1 79.88 89 LYS B N 1
ATOM 7929 C CA . LYS B 1 89 ? -27.938 -3.322 -9.859 1 79.88 89 LYS B CA 1
ATOM 7930 C C . LYS B 1 89 ? -28.438 -2.34 -8.805 1 79.88 89 LYS B C 1
ATOM 7932 O O . LYS B 1 89 ? -28.906 -1.246 -9.141 1 79.88 89 LYS B O 1
ATOM 7937 N N . SER B 1 90 ? -28.312 -2.795 -7.586 1 83.81 90 SER B N 1
ATOM 7938 C CA . SER B 1 90 ? -28.75 -1.887 -6.531 1 83.81 90 SER B CA 1
ATOM 7939 C C . SER B 1 90 ? -27.891 -0.629 -6.492 1 83.81 90 SER B C 1
ATOM 7941 O O . SER B 1 90 ? -28.344 0.429 -6.059 1 83.81 90 SER B O 1
ATOM 7943 N N . LEU B 1 91 ? -26.75 -0.712 -7.016 1 87.69 91 LEU B N 1
ATOM 7944 C CA . LEU B 1 91 ? -25.828 0.417 -7.027 1 87.69 91 LEU B CA 1
ATOM 7945 C C . LEU B 1 91 ? -26.25 1.452 -8.062 1 87.69 91 LEU B C 1
ATOM 7947 O O . LEU B 1 91 ? -25.781 2.596 -8.031 1 87.69 91 LEU B O 1
ATOM 7951 N N . LEU B 1 92 ? -27.203 1.054 -8.93 1 90.38 92 LEU B N 1
ATOM 7952 C CA . LEU B 1 92 ? -27.688 1.949 -9.969 1 90.38 92 LEU B CA 1
ATOM 7953 C C . LEU B 1 92 ? -29.031 2.562 -9.586 1 90.38 92 LEU B C 1
ATOM 7955 O O . LEU B 1 92 ? -29.609 3.32 -10.359 1 90.38 92 LEU B O 1
ATOM 7959 N N . LYS B 1 93 ? -29.438 2.258 -8.297 1 93.62 93 LYS B N 1
ATOM 7960 C CA . LYS B 1 93 ? -30.781 2.695 -7.926 1 93.62 93 LYS B CA 1
ATOM 7961 C C . LYS B 1 93 ? -30.766 3.475 -6.613 1 93.62 93 LYS B C 1
ATOM 7963 O O . LYS B 1 93 ? -31.766 4.066 -6.223 1 93.62 93 LYS B O 1
ATOM 7968 N N . THR B 1 94 ? -29.656 3.461 -5.988 1 93.88 94 THR B N 1
ATOM 7969 C CA . THR B 1 94 ? -29.672 4.055 -4.656 1 93.88 94 THR B CA 1
ATOM 7970 C C . THR B 1 94 ? -28.438 4.926 -4.438 1 93.88 94 THR B C 1
ATOM 7972 O O . THR B 1 94 ? -27.375 4.668 -5.016 1 93.88 94 THR B O 1
ATOM 7975 N N . ILE B 1 95 ? -28.547 6.008 -3.689 1 94.69 95 ILE B N 1
ATOM 7976 C CA . ILE B 1 95 ? -27.453 6.832 -3.211 1 94.69 95 ILE B CA 1
ATOM 7977 C C . ILE B 1 95 ? -27.766 7.363 -1.815 1 94.69 95 ILE B C 1
ATOM 7979 O O . ILE B 1 95 ? -28.938 7.613 -1.49 1 94.69 95 ILE B O 1
ATOM 7983 N N . ARG B 1 96 ? -26.828 7.359 -1.001 1 94.69 96 ARG B N 1
ATOM 7984 C CA . ARG B 1 96 ? -26.953 7.875 0.358 1 94.69 96 ARG B CA 1
ATOM 7985 C C . ARG B 1 96 ? -26.281 9.234 0.493 1 94.69 96 ARG B C 1
ATOM 7987 O O . ARG B 1 96 ? -25.094 9.391 0.146 1 94.69 96 ARG B O 1
ATOM 7994 N N . LEU B 1 97 ? -26.969 10.242 1.013 1 97.69 97 LEU B N 1
ATOM 7995 C CA . LEU B 1 97 ? -26.453 11.586 1.255 1 97.69 97 LEU B CA 1
ATOM 7996 C C . LEU B 1 97 ? -26.328 11.852 2.75 1 97.69 97 LEU B C 1
ATOM 7998 O O . LEU B 1 97 ? -27.062 11.289 3.553 1 97.69 97 LEU B O 1
ATOM 8002 N N . ASN B 1 98 ? -25.359 12.656 3.109 1 96.75 98 ASN B N 1
ATOM 8003 C CA . ASN B 1 98 ? -25.281 13.219 4.457 1 96.75 98 ASN B CA 1
ATOM 8004 C C . ASN B 1 98 ? -26.156 14.461 4.598 1 96.75 98 ASN B C 1
ATOM 8006 O O . ASN B 1 98 ? -26.141 15.328 3.721 1 96.75 98 ASN B O 1
ATOM 8010 N N . ALA B 1 99 ? -26.875 14.539 5.629 1 96.94 99 ALA B N 1
ATOM 8011 C CA . ALA B 1 99 ? -27.812 15.633 5.879 1 96.94 99 ALA B CA 1
ATOM 8012 C C . ALA B 1 99 ? -28.219 15.68 7.348 1 96.94 99 ALA B C 1
ATOM 8014 O O . ALA B 1 99 ? -29.016 14.859 7.805 1 96.94 99 ALA B O 1
ATOM 8015 N N . ILE B 1 100 ? -27.719 16.656 8.023 1 94.69 100 ILE B N 1
ATOM 8016 C CA . ILE B 1 100 ? -27.969 16.656 9.461 1 94.69 100 ILE B CA 1
ATOM 8017 C C . ILE B 1 100 ? -28.797 17.891 9.844 1 94.69 100 ILE B C 1
ATOM 8019 O O . ILE B 1 100 ? -28.391 19.031 9.594 1 94.69 100 ILE B O 1
ATOM 8023 N N . GLY B 1 101 ? -29.953 17.719 10.445 1 92.94 101 GLY B N 1
ATOM 8024 C CA . GLY B 1 101 ? -30.719 18.781 11.102 1 92.94 101 GLY B CA 1
ATOM 8025 C C . GLY B 1 101 ? -31.578 19.578 10.156 1 92.94 101 GLY B C 1
ATOM 8026 O O . GLY B 1 101 ? -31.859 20.75 10.398 1 92.94 101 GLY B O 1
ATOM 8027 N N . PHE B 1 102 ? -32.062 19.016 9.07 1 96.31 102 PHE B N 1
ATOM 8028 C CA . PHE B 1 102 ? -32.906 19.719 8.102 1 96.31 102 PHE B CA 1
ATOM 8029 C C . PHE B 1 102 ? -34.344 19.75 8.57 1 96.31 102 PHE B C 1
ATOM 8031 O O . PHE B 1 102 ? -34.906 18.719 8.977 1 96.31 102 PHE B O 1
ATOM 8038 N N . ILE B 1 103 ? -34.938 20.906 8.539 1 96.25 103 ILE B N 1
ATOM 8039 C CA . ILE B 1 103 ? -36.312 21.109 8.977 1 96.25 103 ILE B CA 1
ATOM 8040 C C . ILE B 1 103 ? -37.25 21.172 7.762 1 96.25 103 ILE B C 1
ATOM 8042 O O . ILE B 1 103 ? -36.969 21.875 6.793 1 96.25 103 ILE B O 1
ATOM 8046 N N . ASP B 1 104 ? -38.375 20.422 7.754 1 95.62 104 ASP B N 1
ATOM 8047 C CA . ASP B 1 104 ? -39.438 20.422 6.727 1 95.62 104 ASP B CA 1
ATOM 8048 C C . ASP B 1 104 ? -38.844 20.047 5.363 1 95.62 104 ASP B C 1
ATOM 8050 O O . ASP B 1 104 ? -39.062 20.766 4.383 1 95.62 104 ASP B O 1
ATOM 8054 N N . LEU B 1 105 ? -38.062 18.969 5.336 1 97.31 105 LEU B N 1
ATOM 8055 C CA . LEU B 1 105 ? -37.406 18.531 4.117 1 97.31 105 LEU B CA 1
ATOM 8056 C C . LEU B 1 105 ? -38.406 17.969 3.113 1 97.31 105 LEU B C 1
ATOM 8058 O O . LEU B 1 105 ? -39.188 17.078 3.445 1 97.31 105 LEU B O 1
ATOM 8062 N N . GLU B 1 106 ? -38.469 18.547 1.94 1 97.31 106 GLU B N 1
ATOM 8063 C CA . GLU B 1 106 ? -39.219 18.047 0.794 1 97.31 106 GLU B CA 1
ATOM 8064 C C . GLU B 1 106 ? -38.281 17.609 -0.327 1 97.31 106 GLU B C 1
ATOM 8066 O O . GLU B 1 106 ? -37.281 18.297 -0.634 1 97.31 106 GLU B O 1
ATOM 8071 N N . VAL B 1 107 ? -38.531 16.406 -0.821 1 97.56 107 VAL B N 1
ATOM 8072 C CA . VAL B 1 107 ? -37.688 15.852 -1.896 1 97.56 107 VAL B CA 1
ATOM 8073 C C . VAL B 1 107 ? -38.562 15.602 -3.129 1 97.56 107 VAL B C 1
ATOM 8075 O O . VAL B 1 107 ? -39.625 14.992 -3.029 1 97.56 107 VAL B O 1
ATOM 8078 N N . SER B 1 108 ? -38.125 16.141 -4.285 1 96.25 108 SER B N 1
ATOM 8079 C CA . SER B 1 108 ? -38.875 15.938 -5.512 1 96.25 108 SER B CA 1
ATOM 8080 C C . SER B 1 108 ? -37.969 15.742 -6.707 1 96.25 108 SER B C 1
ATOM 8082 O O . SER B 1 108 ? -36.781 16.125 -6.664 1 96.25 108 SER B O 1
ATOM 8084 N N . GLU B 1 109 ? -38.438 15.07 -7.699 1 93.88 109 GLU B N 1
ATOM 8085 C CA . GLU B 1 109 ? -37.75 14.867 -8.969 1 93.88 109 GLU B CA 1
ATOM 8086 C C . GLU B 1 109 ? -38.562 15.414 -10.141 1 93.88 109 GLU B C 1
ATOM 8088 O O . GLU B 1 109 ? -39.781 15.367 -10.125 1 93.88 109 GLU B O 1
ATOM 8093 N N . MET B 1 110 ? -37.844 16.016 -11.047 1 84.25 110 MET B N 1
ATOM 8094 C CA . MET B 1 110 ? -38.5 16.594 -12.203 1 84.25 110 MET B CA 1
ATOM 8095 C C . MET B 1 110 ? -39.156 15.508 -13.047 1 84.25 110 MET B C 1
ATOM 8097 O O . MET B 1 110 ? -40.344 15.625 -13.406 1 84.25 110 MET B O 1
ATOM 8101 N N . GLU B 1 111 ? -38.344 14.469 -13.445 1 87.69 111 GLU B N 1
ATOM 8102 C CA . GLU B 1 111 ? -38.844 13.312 -14.188 1 87.69 111 GLU B CA 1
ATOM 8103 C C . GLU B 1 111 ? -39.125 12.141 -13.25 1 87.69 111 GLU B C 1
ATOM 8105 O O . GLU B 1 111 ? -38.344 11.867 -12.336 1 87.69 111 GLU B O 1
ATOM 8110 N N . ASP B 1 112 ? -40.25 11.531 -13.406 1 88.69 112 ASP B N 1
ATOM 8111 C CA . ASP B 1 112 ? -40.688 10.492 -12.469 1 88.69 112 ASP B CA 1
ATOM 8112 C C . ASP B 1 112 ? -40.031 9.148 -12.805 1 88.69 112 ASP B C 1
ATOM 8114 O O . ASP B 1 112 ? -40.5 8.438 -13.695 1 88.69 112 ASP B O 1
ATOM 8118 N N . HIS B 1 113 ? -39.031 8.852 -12.07 1 93.19 113 HIS B N 1
ATOM 8119 C CA . HIS B 1 113 ? -38.375 7.551 -12.18 1 93.19 113 HIS B CA 1
ATOM 8120 C C . HIS B 1 113 ? -38.688 6.691 -10.945 1 93.19 113 HIS B C 1
ATOM 8122 O O . HIS B 1 113 ? -37.906 5.766 -10.641 1 93.19 113 HIS B O 1
ATOM 8128 N N . GLY B 1 114 ? -39.688 7.152 -10.156 1 95.56 114 GLY B N 1
ATOM 8129 C CA . GLY B 1 114 ? -40.062 6.406 -8.969 1 95.56 114 GLY B CA 1
ATOM 8130 C C . GLY B 1 114 ? -39.188 6.691 -7.77 1 95.56 114 GLY B C 1
ATOM 8131 O O . GLY B 1 114 ? -38.812 5.777 -7.023 1 95.56 114 GLY B O 1
ATOM 8132 N N . LEU B 1 115 ? -38.812 7.945 -7.625 1 96.44 115 LEU B N 1
ATOM 8133 C CA . LEU B 1 115 ? -37.938 8.344 -6.531 1 96.44 115 LEU B CA 1
ATOM 8134 C C . LEU B 1 115 ? -38.625 8.219 -5.188 1 96.44 115 LEU B C 1
ATOM 8136 O O . LEU B 1 115 ? -39.75 8.703 -5.031 1 96.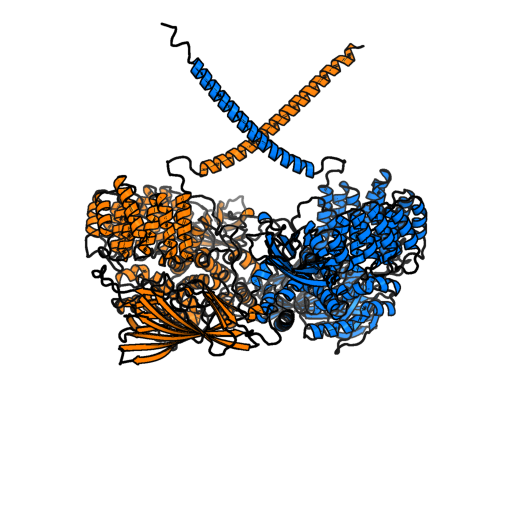44 115 LEU B O 1
ATOM 8140 N N . THR B 1 116 ? -38 7.434 -4.262 1 95.38 116 THR B N 1
ATOM 8141 C CA . THR B 1 116 ? -38.375 7.422 -2.852 1 95.38 116 THR B CA 1
ATOM 8142 C C . THR B 1 116 ? -37.219 7.855 -1.979 1 95.38 116 THR B C 1
ATOM 8144 O O . THR B 1 116 ? -36.062 7.891 -2.439 1 95.38 116 THR B O 1
ATOM 8147 N N . HIS B 1 117 ? -37.531 8.391 -0.815 1 96.06 117 HIS B N 1
ATOM 8148 C CA . HIS B 1 117 ? -36.469 8.812 0.07 1 96.06 117 HIS B CA 1
ATOM 8149 C C . HIS B 1 117 ? -36.781 8.461 1.521 1 96.06 117 HIS B C 1
ATOM 8151 O O . HIS B 1 117 ? -37.938 8.273 1.887 1 96.06 117 HIS B O 1
ATOM 8157 N N . CYS B 1 118 ? -35.719 8.234 2.264 1 95.12 118 CYS B N 1
ATOM 8158 C CA . CYS B 1 118 ? -35.75 8.047 3.711 1 95.12 118 CYS B CA 1
ATOM 8159 C C . CYS B 1 118 ? -34.781 8.977 4.406 1 95.12 118 CYS B C 1
ATOM 8161 O O . CYS B 1 118 ? -33.594 9.016 4.051 1 95.12 118 CYS B O 1
ATOM 8163 N N . TYR B 1 119 ? -35.312 9.828 5.301 1 95 119 TYR B N 1
ATOM 8164 C CA . TYR B 1 119 ? -34.5 10.781 6.043 1 95 119 TYR B CA 1
ATOM 8165 C C . TYR B 1 119 ? -34.562 10.508 7.543 1 95 119 TYR B C 1
ATOM 8167 O O . TYR B 1 119 ? -35.656 10.508 8.125 1 95 119 TYR B O 1
ATOM 8175 N N . ASP B 1 120 ? -33.344 10.289 8.211 1 90.06 120 ASP B N 1
ATOM 8176 C CA . ASP B 1 120 ? -33.312 9.977 9.641 1 90.06 120 ASP B CA 1
ATOM 8177 C C . ASP B 1 120 ? -32.656 11.094 10.438 1 90.06 120 ASP B C 1
ATOM 8179 O O . ASP B 1 120 ? -32.156 10.867 11.531 1 90.06 120 ASP B O 1
ATOM 8183 N N . ASN B 1 121 ? -32.531 12.328 9.914 1 90.88 121 ASN B N 1
ATOM 8184 C CA . ASN B 1 121 ? -31.953 13.516 10.531 1 90.88 121 ASN B CA 1
ATOM 8185 C C . ASN B 1 121 ? -30.422 13.477 10.5 1 90.88 121 ASN B C 1
ATOM 8187 O O . ASN B 1 121 ? -29.766 14.352 11.078 1 90.88 121 ASN B O 1
ATOM 8191 N N . ASP B 1 122 ? -29.891 12.43 9.953 1 91.19 122 ASP B N 1
ATOM 8192 C CA . ASP B 1 122 ? -28.453 12.289 9.805 1 91.19 122 ASP B CA 1
ATOM 8193 C C . ASP B 1 122 ? -28.078 11.953 8.359 1 91.19 122 ASP B C 1
ATOM 8195 O O . ASP B 1 122 ? -27.062 12.422 7.844 1 91.19 122 ASP B O 1
ATOM 8199 N N . THR B 1 123 ? -28.906 11.047 7.828 1 94.62 123 THR B N 1
ATOM 8200 C CA . THR B 1 123 ? -28.688 10.555 6.473 1 94.62 123 THR B CA 1
ATOM 8201 C C . THR B 1 123 ? -29.969 10.633 5.652 1 94.62 123 THR B C 1
ATOM 8203 O O . THR B 1 123 ? -31.062 10.477 6.191 1 94.62 123 THR B O 1
ATOM 8206 N N . LEU B 1 124 ? -29.797 10.961 4.406 1 96.81 124 LEU B N 1
ATOM 8207 C CA . LEU B 1 124 ? -30.875 10.961 3.432 1 96.81 124 LEU B CA 1
ATOM 8208 C C . LEU B 1 124 ? -30.625 9.938 2.334 1 96.81 124 LEU B C 1
ATOM 8210 O O . LEU B 1 124 ? -29.75 10.117 1.495 1 96.81 124 LEU B O 1
ATOM 8214 N N . SER B 1 125 ? -31.406 8.867 2.396 1 95.88 125 SER B N 1
ATOM 8215 C CA . SER B 1 125 ? -31.266 7.816 1.395 1 95.88 125 SER B CA 1
ATOM 8216 C C . SER B 1 125 ? -32.25 8.023 0.244 1 95.88 125 SER B C 1
ATOM 8218 O O . SER B 1 125 ? -33.438 8.227 0.467 1 95.88 125 SER B O 1
ATOM 8220 N N . LEU B 1 126 ? -31.75 8.047 -0.931 1 96.62 126 LEU B N 1
ATOM 8221 C CA . LEU B 1 126 ? -32.562 8.117 -2.141 1 96.62 126 LEU B CA 1
ATOM 8222 C C . LEU B 1 126 ? -32.594 6.77 -2.857 1 96.62 126 LEU B C 1
ATOM 8224 O O . LEU B 1 126 ? -31.578 6.078 -2.93 1 96.62 126 LEU B O 1
ATOM 8228 N N . ALA B 1 127 ? -33.781 6.383 -3.279 1 95.75 127 ALA B N 1
ATOM 8229 C CA . ALA B 1 127 ? -33.938 5.137 -4.023 1 95.75 127 ALA B CA 1
ATOM 8230 C C . ALA B 1 127 ? -34.875 5.332 -5.227 1 95.75 127 ALA B C 1
ATOM 8232 O O . ALA B 1 127 ? -35.938 5.949 -5.109 1 95.75 127 ALA B O 1
ATOM 8233 N N . TRP B 1 128 ? -34.406 4.895 -6.391 1 95.81 128 TRP B N 1
ATOM 8234 C CA . TRP B 1 128 ? -35.219 4.949 -7.605 1 95.81 128 TRP B CA 1
ATOM 8235 C C . TRP B 1 128 ? -35.75 3.568 -7.961 1 95.81 128 TRP B C 1
ATOM 8237 O O . TRP B 1 128 ? -35.031 2.564 -7.816 1 95.81 128 TRP B O 1
ATOM 8247 N N . ALA B 1 129 ? -36.969 3.516 -8.406 1 94.69 129 ALA B N 1
ATOM 8248 C CA . ALA B 1 129 ? -37.562 2.256 -8.875 1 94.69 129 ALA B CA 1
ATOM 8249 C C . ALA B 1 129 ? -36.875 1.8 -10.164 1 94.69 129 ALA B C 1
ATOM 8251 O O . ALA B 1 129 ? -36.656 0.603 -10.375 1 94.69 129 ALA B O 1
ATOM 8252 N N . VAL B 1 130 ? -36.562 2.734 -11.039 1 92.88 130 VAL B N 1
ATOM 8253 C CA . VAL B 1 130 ? -35.906 2.465 -12.297 1 92.88 130 VAL B CA 1
ATOM 8254 C C . VAL B 1 130 ? -34.406 2.734 -12.141 1 92.88 130 VAL B C 1
ATOM 8256 O O . VAL B 1 130 ? -34 3.842 -11.781 1 92.88 130 VAL B O 1
ATOM 8259 N N . PRO B 1 131 ? -33.625 1.733 -12.383 1 91.62 131 PRO B N 1
ATOM 8260 C CA . PRO B 1 131 ? -32.188 1.978 -12.312 1 91.62 131 PRO B CA 1
ATOM 8261 C C . PRO B 1 131 ? -31.703 2.998 -13.344 1 91.62 131 PRO B C 1
ATOM 8263 O O . PRO B 1 131 ? -32.344 3.154 -14.391 1 91.62 131 PRO B O 1
ATOM 8266 N N . PHE B 1 132 ? -30.625 3.717 -13.023 1 93.44 132 PHE B N 1
ATOM 8267 C CA . PHE B 1 132 ? -30.016 4.625 -13.977 1 93.44 132 PHE B CA 1
ATOM 8268 C C . PHE B 1 132 ? -29.562 3.877 -15.227 1 93.44 132 PHE B C 1
ATOM 8270 O O . PHE B 1 132 ? -28.984 2.795 -15.133 1 93.44 132 PHE B O 1
ATOM 8277 N N . GLY B 1 133 ? -29.938 4.395 -16.406 1 89 133 GLY B N 1
ATOM 8278 C CA . GLY B 1 133 ? -29.359 3.895 -17.641 1 89 133 GLY B CA 1
ATOM 8279 C C . GLY B 1 133 ? -27.938 4.375 -17.875 1 89 133 GLY B C 1
ATOM 8280 O O . GLY B 1 133 ? -27.406 5.156 -17.078 1 89 133 GLY B O 1
ATOM 8281 N N . ALA B 1 134 ? -27.359 3.889 -18.953 1 87.31 134 ALA B N 1
ATOM 8282 C CA . ALA B 1 134 ? -26 4.309 -19.328 1 87.31 134 ALA B CA 1
ATOM 8283 C C . ALA B 1 134 ? -25.969 5.793 -19.672 1 87.31 134 ALA B C 1
ATOM 8285 O O . ALA B 1 134 ? -26.812 6.285 -20.406 1 87.31 134 ALA B O 1
ATOM 8286 N N . GLN B 1 135 ? -25.016 6.512 -19.109 1 89.81 135 GLN B N 1
ATOM 8287 C CA . GLN B 1 135 ? -24.781 7.926 -19.375 1 89.81 135 GLN B CA 1
ATOM 8288 C C . GLN B 1 135 ? -26.031 8.758 -19.094 1 89.81 135 GLN B C 1
ATOM 8290 O O . GLN B 1 135 ? -26.312 9.719 -19.812 1 89.81 135 GLN B O 1
ATOM 8295 N N . GLU B 1 136 ? -26.75 8.383 -18.109 1 93.5 136 GLU B N 1
ATOM 8296 C CA . GLU B 1 136 ? -28 9.078 -17.781 1 93.5 136 GLU B CA 1
ATOM 8297 C C . GLU B 1 136 ? -27.797 10.031 -16.594 1 93.5 136 GLU B C 1
ATOM 8299 O O . GLU B 1 136 ? -27.047 9.734 -15.672 1 93.5 136 GLU B O 1
ATOM 8304 N N . GLU B 1 137 ? -28.5 11.219 -16.672 1 95.62 137 GLU B N 1
ATOM 8305 C CA . GLU B 1 137 ? -28.516 12.195 -15.578 1 95.62 137 GLU B CA 1
ATOM 8306 C C . GLU B 1 137 ? -29.938 12.359 -15.023 1 95.62 137 GLU B C 1
ATOM 8308 O O . GLU B 1 137 ? -30.906 12.273 -15.766 1 95.62 137 GLU B O 1
ATOM 8313 N N . ARG B 1 138 ? -29.984 12.57 -13.719 1 97.06 138 ARG B N 1
ATOM 8314 C CA . ARG B 1 138 ? -31.234 12.883 -13.062 1 97.06 138 ARG B CA 1
ATOM 8315 C C . ARG B 1 138 ? -31.078 14.031 -12.07 1 97.06 138 ARG B C 1
ATOM 8317 O O . ARG B 1 138 ? -30.016 14.188 -11.461 1 97.06 138 ARG B O 1
ATOM 8324 N N . LYS B 1 139 ? -32.156 14.828 -11.969 1 97.56 139 LYS B N 1
ATOM 8325 C CA . LYS B 1 139 ? -32.125 15.961 -11.055 1 97.56 139 LYS B CA 1
ATOM 8326 C C . LYS B 1 139 ? -33.125 15.75 -9.906 1 97.56 139 LYS B C 1
ATOM 8328 O O . LYS B 1 139 ? -34.25 15.336 -10.125 1 97.56 139 LYS B O 1
ATOM 8333 N N . VAL B 1 140 ? -32.625 15.898 -8.75 1 97.94 140 VAL B N 1
ATOM 8334 C CA . VAL B 1 140 ? -33.438 15.844 -7.547 1 97.94 140 VAL B CA 1
ATOM 8335 C C . VAL B 1 140 ? -33.406 17.188 -6.832 1 97.94 140 VAL B C 1
ATOM 8337 O O . VAL B 1 140 ? -32.344 17.766 -6.645 1 97.94 140 VAL B O 1
ATOM 8340 N N . THR B 1 141 ? -34.562 17.734 -6.453 1 98.25 141 THR B N 1
ATOM 8341 C CA . THR B 1 141 ? -34.656 19 -5.75 1 98.25 141 THR B CA 1
ATOM 8342 C C . THR B 1 141 ? -35 18.781 -4.281 1 98.25 141 THR B C 1
ATOM 8344 O O . THR B 1 141 ? -35.906 18.016 -3.965 1 98.25 141 THR B O 1
ATOM 8347 N N . PHE B 1 142 ? -34.312 19.438 -3.447 1 98.62 142 PHE B N 1
ATOM 8348 C CA . PHE B 1 142 ? -34.531 19.422 -2.006 1 98.62 142 PHE B CA 1
ATOM 8349 C C . PHE B 1 142 ? -34.969 20.797 -1.508 1 98.62 142 PHE B C 1
ATOM 8351 O O . PHE B 1 142 ? -34.312 21.797 -1.805 1 98.62 142 PHE B O 1
ATOM 8358 N N . LYS B 1 143 ? -36.031 20.938 -0.798 1 98.38 143 LYS B N 1
ATOM 8359 C CA . LYS B 1 143 ? -36.469 22.141 -0.112 1 98.38 143 LYS B CA 1
ATOM 8360 C C . LYS B 1 143 ? -36.5 21.938 1.399 1 98.38 143 LYS B C 1
ATOM 8362 O O . LYS B 1 143 ? -37.094 20.969 1.888 1 98.38 143 LYS B O 1
ATOM 8367 N N . TYR B 1 144 ? -35.844 22.812 2.115 1 98.38 144 TYR B N 1
ATOM 8368 C CA . TYR B 1 144 ? -35.75 22.641 3.561 1 98.38 144 TYR B CA 1
ATOM 8369 C C . TYR B 1 144 ? -35.344 23.953 4.23 1 98.38 144 TYR B C 1
ATOM 8371 O O . TYR B 1 144 ? -35.094 24.953 3.557 1 98.38 144 TYR B O 1
ATOM 8379 N N . THR B 1 145 ? -35.344 23.953 5.562 1 98.25 145 THR B N 1
ATOM 8380 C CA . THR B 1 145 ? -34.938 25.094 6.379 1 98.25 145 THR B CA 1
ATOM 8381 C C . THR B 1 145 ? -33.812 24.688 7.34 1 98.25 145 THR B C 1
ATOM 8383 O O . THR B 1 145 ? -33.844 23.594 7.914 1 98.25 145 THR B O 1
ATOM 8386 N N . ILE B 1 146 ? -32.844 25.562 7.375 1 97.69 146 ILE B N 1
ATOM 8387 C CA . ILE B 1 146 ? -31.766 25.406 8.352 1 97.69 146 ILE B CA 1
ATOM 8388 C C . ILE B 1 146 ? -31.922 26.453 9.461 1 97.69 146 ILE B C 1
ATOM 8390 O O . ILE B 1 146 ? -32.094 27.641 9.188 1 97.69 146 ILE B O 1
ATOM 8394 N N . HIS B 1 147 ? -31.953 25.969 10.688 1 95.38 147 HIS B N 1
ATOM 8395 C CA . HIS B 1 147 ? -32.062 26.859 11.844 1 95.38 147 HIS B CA 1
ATOM 8396 C C . HIS B 1 147 ? -30.969 26.547 12.875 1 95.38 147 HIS B C 1
ATOM 8398 O O . HIS B 1 147 ? -30.969 25.469 13.469 1 95.38 147 HIS B O 1
ATOM 8404 N N . LYS B 1 148 ? -30.031 27.5 13.117 1 91.06 148 LYS B N 1
ATOM 8405 C CA . LYS B 1 148 ? -28.953 27.391 14.102 1 91.06 148 LYS B CA 1
ATOM 8406 C C . LYS B 1 148 ? -28.25 26.047 14 1 91.06 148 LYS B C 1
ATOM 8408 O O . LYS B 1 148 ? -28.188 25.297 14.977 1 91.06 148 LYS B O 1
ATOM 8413 N N . PRO B 1 149 ? -27.734 25.828 12.828 1 93 149 PRO B N 1
ATOM 8414 C CA . PRO B 1 149 ? -27 24.562 12.719 1 93 149 PRO B CA 1
ATOM 8415 C C . PRO B 1 149 ? -25.859 24.453 13.727 1 93 149 PRO B C 1
ATOM 8417 O O . PRO B 1 149 ? -25.297 25.469 14.141 1 93 149 PRO B O 1
ATOM 8420 N N . ILE B 1 150 ? -25.484 23.234 14.078 1 88.38 150 ILE B N 1
ATOM 8421 C CA . ILE B 1 150 ? -24.453 22.984 15.086 1 88.38 150 ILE B CA 1
ATOM 8422 C C . ILE B 1 150 ? -23.078 23.266 14.5 1 88.38 150 ILE B C 1
ATOM 8424 O O . ILE B 1 150 ? -22.125 23.547 15.234 1 88.38 150 ILE B O 1
ATOM 8428 N N . SER B 1 151 ? -22.969 23.141 13.195 1 92.75 151 SER B N 1
ATOM 8429 C CA . SER B 1 151 ? -21.688 23.344 12.523 1 92.75 151 SER B CA 1
ATOM 8430 C C . SER B 1 151 ? -21.875 23.578 11.031 1 92.75 151 SER B C 1
ATOM 8432 O O . SER B 1 151 ? -23.016 23.656 10.555 1 92.75 151 SER B O 1
ATOM 8434 N N . GLY B 1 152 ? -20.797 23.922 10.359 1 95.5 152 GLY B N 1
ATOM 8435 C CA . GLY B 1 152 ? -20.781 24.047 8.906 1 95.5 152 GLY B CA 1
ATOM 8436 C C . GLY B 1 152 ? -21.25 25.406 8.422 1 95.5 152 GLY B C 1
ATOM 8437 O O . GLY B 1 152 ? -20.75 25.922 7.414 1 95.5 152 GLY B O 1
ATOM 8438 N N . LEU B 1 153 ? -22.281 25.938 9.016 1 97.62 153 LEU B N 1
ATOM 8439 C CA . LEU B 1 153 ? -22.812 27.266 8.773 1 97.62 153 LEU B CA 1
ATOM 8440 C C . LEU B 1 153 ? -22.984 28.031 10.086 1 97.62 153 LEU B C 1
ATOM 8442 O O . LEU B 1 153 ? -23.672 27.562 10.992 1 97.62 153 LEU B O 1
ATOM 8446 N N . TYR B 1 154 ? -22.375 29.219 10.141 1 95.44 154 TYR B N 1
ATOM 8447 C CA . TYR B 1 154 ? -22.344 29.969 11.383 1 95.44 154 TYR B CA 1
ATOM 8448 C C . TYR B 1 154 ? -22.969 31.344 11.203 1 95.44 154 TYR B C 1
ATOM 8450 O O . TYR B 1 154 ? -22.875 31.938 10.133 1 95.44 154 TYR B O 1
ATOM 8458 N N . PHE B 1 155 ? -23.594 31.797 12.297 1 94.44 155 PHE B N 1
ATOM 8459 C CA . PHE B 1 155 ? -24.25 33.094 12.312 1 94.44 155 PHE B CA 1
ATOM 8460 C C . PHE B 1 155 ? -23.672 33.969 13.422 1 94.44 155 PHE B C 1
ATOM 8462 O O . PHE B 1 155 ? -23.453 33.5 14.539 1 94.44 155 PHE B O 1
ATOM 8469 N N . ASP B 1 156 ? -23.25 35.125 13.078 1 91.44 156 ASP B N 1
ATOM 8470 C CA . ASP B 1 156 ? -22.984 36.156 14.07 1 91.44 156 ASP B CA 1
ATOM 8471 C C . ASP B 1 156 ? -24.078 37.219 14.062 1 91.44 156 ASP B C 1
ATOM 8473 O O . ASP B 1 156 ? -24.359 37.812 13.016 1 91.44 156 ASP B O 1
ATOM 8477 N N . VAL B 1 157 ? -24.766 37.375 15.164 1 88.19 157 VAL B N 1
ATOM 8478 C CA . VAL B 1 157 ? -25.859 38.344 15.258 1 88.19 157 VAL B CA 1
ATOM 8479 C C . VAL B 1 157 ? -25.625 39.281 16.438 1 88.19 157 VAL B C 1
ATOM 8481 O O . VAL B 1 157 ? -25.109 38.844 17.484 1 88.19 157 VAL B O 1
ATOM 8484 N N . PRO B 1 158 ? -25.922 40.5 16.219 1 82.38 158 PRO B N 1
ATOM 8485 C CA . PRO B 1 158 ? -25.781 41.438 17.328 1 82.38 158 PRO B CA 1
ATOM 8486 C C . PRO B 1 158 ? -26.531 40.969 18.578 1 82.38 158 PRO B C 1
ATOM 8488 O O . PRO B 1 158 ? -27.625 40.406 18.484 1 82.38 158 PRO B O 1
ATOM 8491 N N . ASN B 1 159 ? -25.781 40.969 19.641 1 76.25 159 ASN B N 1
ATOM 8492 C CA . ASN B 1 159 ? -26.297 40.562 20.953 1 76.25 159 ASN B CA 1
ATOM 8493 C C . ASN B 1 159 ? -26.219 41.719 21.953 1 76.25 159 ASN B C 1
ATOM 8495 O O . ASN B 1 159 ? -25.203 42.375 22.062 1 76.25 159 ASN B O 1
ATOM 8499 N N . ASN B 1 160 ? -27.312 41.844 22.656 1 69.5 160 ASN B N 1
ATOM 8500 C CA . ASN B 1 160 ? -27.391 42.938 23.609 1 69.5 160 ASN B CA 1
ATOM 8501 C C . ASN B 1 160 ? -26.406 42.75 24.766 1 69.5 160 ASN B C 1
ATOM 8503 O O . ASN B 1 160 ? -25.922 43.75 25.328 1 69.5 160 ASN B O 1
ATOM 8507 N N . ALA B 1 161 ? -26.062 41.562 24.969 1 72 161 ALA B N 1
ATOM 8508 C CA . ALA B 1 161 ? -25.172 41.312 26.109 1 72 161 ALA B CA 1
ATOM 8509 C C . ALA B 1 161 ? -23.781 41.875 25.844 1 72 161 ALA B C 1
ATOM 8511 O O . ALA B 1 161 ? -23.094 42.344 26.766 1 72 161 ALA B O 1
ATOM 8512 N N . TYR B 1 162 ? -23.359 41.938 24.641 1 69.88 162 TYR B N 1
ATOM 8513 C CA . TYR B 1 162 ? -22 42.406 24.328 1 69.88 162 TYR B CA 1
ATOM 8514 C C . TYR B 1 162 ? -22.031 43.781 23.688 1 69.88 162 TYR B C 1
ATOM 8516 O O . TYR B 1 162 ? -21.125 44.156 22.938 1 69.88 162 TYR B O 1
ATOM 8524 N N . SER B 1 163 ? -23.047 44.469 23.891 1 66.25 163 SER B N 1
ATOM 8525 C CA . SER B 1 163 ? -23.219 45.781 23.297 1 66.25 163 SER B CA 1
ATOM 8526 C C . SER B 1 163 ? -22.062 46.719 23.641 1 66.25 163 SER B C 1
ATOM 8528 O O . SER B 1 163 ? -21.75 47.625 22.891 1 66.25 163 SER B O 1
ATOM 8530 N N . ALA B 1 164 ? -21.516 46.438 24.688 1 61.09 164 ALA B N 1
ATOM 8531 C CA . ALA B 1 164 ? -20.406 47.281 25.141 1 61.09 164 ALA B CA 1
ATOM 8532 C C . ALA B 1 164 ? -19.156 47 24.297 1 61.09 164 ALA B C 1
ATOM 8534 O O . ALA B 1 164 ? -18.203 47.812 24.328 1 61.09 164 ALA B O 1
ATOM 8535 N N . PHE B 1 165 ? -19.156 46 23.656 1 62.88 165 PHE B N 1
ATOM 8536 C CA . PHE B 1 165 ? -18 45.656 22.844 1 62.88 165 PHE B CA 1
ATOM 8537 C C . PHE B 1 165 ? -18.406 45.469 21.375 1 62.88 165 PHE B C 1
ATOM 8539 O O . PHE B 1 165 ? -18.922 44.438 20.984 1 62.88 165 PHE B O 1
ATOM 8546 N N . PRO B 1 166 ? -18.562 46.5 20.609 1 56.81 166 PRO B N 1
ATOM 8547 C CA . PRO B 1 166 ? -19.203 46.5 19.281 1 56.81 166 PRO B CA 1
ATOM 8548 C C . PRO B 1 166 ? -18.609 45.469 18.328 1 56.81 166 PRO B C 1
ATOM 8550 O O . PRO B 1 166 ? -18.438 45.75 17.141 1 56.81 166 PRO B O 1
ATOM 8553 N N . ASN B 1 167 ? -18.5 44.281 18.797 1 60.78 167 ASN B N 1
ATOM 8554 C CA . ASN B 1 167 ? -17.781 43.438 17.844 1 60.78 167 ASN B CA 1
ATOM 8555 C C . ASN B 1 167 ? -18.719 42.438 17.141 1 60.78 167 ASN B C 1
ATOM 8557 O O . ASN B 1 167 ? -18.266 41.625 16.344 1 60.78 167 ASN B O 1
ATOM 8561 N N . ARG B 1 168 ? -20 42.562 17.328 1 76 168 ARG B N 1
ATOM 8562 C CA . ARG B 1 168 ? -20.797 41.625 16.562 1 76 168 ARG B CA 1
ATOM 8563 C C . ARG B 1 168 ? -21.484 42.281 15.383 1 76 168 ARG B C 1
ATOM 8565 O O . ARG B 1 168 ? -22.297 43.188 15.555 1 76 168 ARG B O 1
ATOM 8572 N N . VAL B 1 169 ? -21.016 41.938 14.305 1 87 169 VAL B N 1
ATOM 8573 C CA . VAL B 1 169 ? -21.547 42.406 13.031 1 87 169 VAL B CA 1
ATOM 8574 C C . VAL B 1 169 ? -22.312 41.281 12.336 1 87 169 VAL B C 1
ATOM 8576 O O . VAL B 1 169 ? -21.812 40.156 12.227 1 87 169 VAL B O 1
ATOM 8579 N N . ALA B 1 170 ? -23.516 41.625 11.93 1 93 170 ALA B N 1
ATOM 8580 C CA . ALA B 1 170 ? -24.406 40.594 11.359 1 93 170 ALA B CA 1
ATOM 8581 C C . ALA B 1 170 ? -23.781 39.969 10.125 1 93 170 ALA B C 1
ATOM 8583 O O . ALA B 1 170 ? -23.516 40.625 9.125 1 93 170 ALA B O 1
ATOM 8584 N N . HIS B 1 171 ? -23.562 38.656 10.18 1 96.19 171 HIS B N 1
ATOM 8585 C CA . HIS B 1 171 ? -23.156 37.938 8.992 1 96.19 171 HIS B CA 1
ATOM 8586 C C . HIS B 1 171 ? -23.266 36.438 9.219 1 96.19 171 HIS B C 1
ATOM 8588 O O . HIS B 1 171 ? -23.438 35.969 10.352 1 96.19 171 HIS B O 1
ATOM 8594 N N . ALA B 1 172 ? -23.328 35.688 8.188 1 97.75 172 ALA B N 1
ATOM 8595 C CA . ALA B 1 172 ? -23.266 34.219 8.141 1 97.75 172 ALA B CA 1
ATOM 8596 C C . ALA B 1 172 ? -22.109 33.75 7.242 1 97.75 172 ALA B C 1
ATOM 8598 O O . ALA B 1 172 ? -21.812 34.406 6.238 1 97.75 172 ALA B O 1
ATOM 8599 N N . ILE B 1 173 ? -21.484 32.688 7.652 1 98.19 173 ILE B N 1
ATOM 8600 C CA . ILE B 1 173 ? -20.359 32.188 6.883 1 98.19 173 ILE B CA 1
ATOM 8601 C C . ILE B 1 173 ? -20.25 30.672 7.074 1 98.19 173 ILE B C 1
ATOM 8603 O O . ILE B 1 173 ? -20.688 30.141 8.094 1 98.19 173 ILE B O 1
ATOM 8607 N N . THR B 1 174 ? -19.781 29.969 6.051 1 97.94 174 THR B N 1
ATOM 8608 C CA . THR B 1 174 ? -19.625 28.516 6.16 1 97.94 174 THR B CA 1
ATOM 8609 C C . THR B 1 174 ? -18.172 28.141 6.41 1 97.94 174 THR B C 1
ATOM 8611 O O . THR B 1 174 ? -17.266 28.891 6.039 1 97.94 174 THR B O 1
ATOM 8614 N N . ASP B 1 175 ? -17.906 27.078 7.031 1 96.31 175 ASP B N 1
ATOM 8615 C CA . ASP B 1 175 ? -16.625 26.406 7.254 1 96.31 175 ASP B CA 1
ATOM 8616 C C . ASP B 1 175 ? -16.812 24.891 7.332 1 96.31 175 ASP B C 1
ATOM 8618 O O . ASP B 1 175 ? -17.469 24.391 8.242 1 96.31 175 ASP B O 1
ATOM 8622 N N . HIS B 1 176 ? -16.109 24.141 6.383 1 96.56 176 HIS B N 1
ATOM 8623 C CA . HIS B 1 176 ? -16.594 22.781 6.18 1 96.56 176 HIS B CA 1
ATOM 8624 C C . HIS B 1 176 ? -15.523 21.766 6.551 1 96.56 176 HIS B C 1
ATOM 8626 O O . HIS B 1 176 ? -15.828 20.578 6.754 1 96.56 176 HIS B O 1
ATOM 8632 N N . GLU B 1 177 ? -14.305 22.047 6.609 1 92.5 177 GLU B N 1
ATOM 8633 C CA . GLU B 1 177 ? -13.305 21.016 6.836 1 92.5 177 GLU B CA 1
ATOM 8634 C C . GLU B 1 177 ? -13.523 20.312 8.18 1 92.5 177 GLU B C 1
ATOM 8636 O O . GLU B 1 177 ? -13.656 20.984 9.211 1 92.5 177 GLU B O 1
ATOM 8641 N N . THR B 1 178 ? -13.648 18.922 8.219 1 92.88 178 THR B N 1
ATOM 8642 C CA . THR B 1 178 ? -13.359 18.078 7.07 1 92.88 178 THR B CA 1
ATOM 8643 C C . THR B 1 178 ? -14.648 17.562 6.445 1 92.88 178 THR B C 1
ATOM 8645 O O . THR B 1 178 ? -14.672 17.172 5.277 1 92.88 178 THR B O 1
ATOM 8648 N N . GLU B 1 179 ? -15.688 17.453 7.258 1 95.5 179 GLU B N 1
ATOM 8649 C CA . GLU B 1 179 ? -16.953 16.875 6.824 1 95.5 179 GLU B CA 1
ATOM 8650 C C . GLU B 1 179 ? -18.141 17.625 7.434 1 95.5 179 GLU B C 1
ATOM 8652 O O . GLU B 1 179 ? -19.031 17.016 8.031 1 95.5 179 GLU B O 1
ATOM 8657 N N . ARG B 1 180 ? -18.188 18.953 7.254 1 96.44 180 ARG B N 1
ATOM 8658 C CA . ARG B 1 180 ? -19.203 19.719 7.977 1 96.44 180 ARG B CA 1
ATOM 8659 C C . ARG B 1 180 ? -20.188 20.359 7.012 1 96.44 180 ARG B C 1
ATOM 8661 O O . ARG B 1 180 ? -21.109 21.062 7.434 1 96.44 180 ARG B O 1
ATOM 8668 N N . ALA B 1 181 ? -20 20.062 5.754 1 98 181 ALA B N 1
ATOM 8669 C CA . ALA B 1 181 ? -21.031 20.516 4.816 1 98 181 ALA B CA 1
ATOM 8670 C C . ALA B 1 181 ? -22.375 19.859 5.105 1 98 181 ALA B C 1
ATOM 8672 O O . ALA B 1 181 ? -23.422 20.438 4.84 1 98 181 ALA B O 1
ATOM 8673 N N . ARG B 1 182 ? -22.359 18.75 5.723 1 97.31 182 ARG B N 1
ATOM 8674 C CA . ARG B 1 182 ? -23.516 17.891 6 1 97.31 182 ARG B CA 1
ATOM 8675 C C . ARG B 1 182 ? -24.516 18.609 6.918 1 97.31 182 ARG B C 1
ATOM 8677 O O . ARG B 1 182 ? -25.672 18.188 7.023 1 97.31 182 ARG B O 1
ATOM 8684 N N . TYR B 1 183 ? -24.156 19.672 7.566 1 96.81 183 TYR B N 1
ATOM 8685 C CA . TYR B 1 183 ? -25.016 20.328 8.547 1 96.81 183 TYR B CA 1
ATOM 8686 C C . TYR B 1 183 ? -25.922 21.359 7.883 1 96.81 183 TYR B C 1
ATOM 8688 O O . TYR B 1 183 ? -26.797 21.938 8.531 1 96.81 183 TYR B O 1
ATOM 8696 N N . TRP B 1 184 ? -25.75 21.562 6.562 1 97.56 184 TRP B N 1
ATOM 8697 C CA . TRP B 1 184 ? -26.688 22.5 5.938 1 97.56 184 TRP B CA 1
ATOM 8698 C C . TRP B 1 184 ? -26.922 22.141 4.477 1 97.56 184 TRP B C 1
ATOM 8700 O O . TRP B 1 184 ? -27.844 22.656 3.844 1 97.56 184 TRP B O 1
ATOM 8710 N N . LEU B 1 185 ? -26.125 21.297 3.869 1 97.94 185 LEU B N 1
ATOM 8711 C CA . LEU B 1 185 ? -26.25 20.844 2.49 1 97.94 185 LEU B CA 1
ATOM 8712 C C . LEU B 1 185 ? -26.422 19.328 2.436 1 97.94 185 LEU B C 1
ATOM 8714 O O . LEU B 1 185 ? -25.609 18.594 3.018 1 97.94 185 LEU B O 1
ATOM 8718 N N . PRO B 1 186 ? -27.531 18.828 1.801 1 97.88 186 PRO B N 1
ATOM 8719 C CA . PRO B 1 186 ? -27.594 17.391 1.574 1 97.88 186 PRO B CA 1
ATOM 8720 C C . PRO B 1 186 ? -26.656 16.922 0.464 1 97.88 186 PRO B C 1
ATOM 8722 O O . PRO B 1 186 ? -26.812 17.312 -0.694 1 97.88 186 PRO B O 1
ATOM 8725 N N . LEU B 1 187 ? -25.672 16.141 0.73 1 97.81 187 LEU B N 1
ATOM 8726 C CA . LEU B 1 187 ? -24.672 15.734 -0.258 1 97.81 187 LEU B CA 1
ATOM 8727 C C . LEU B 1 187 ? -23.844 14.57 0.265 1 97.81 187 LEU B C 1
ATOM 8729 O O . LEU B 1 187 ? -24.016 14.141 1.408 1 97.81 187 LEU B O 1
ATOM 8733 N N . VAL B 1 188 ? -23.062 13.945 -0.643 1 97.19 188 VAL B N 1
ATOM 8734 C CA . VAL B 1 188 ? -22.016 13.023 -0.224 1 97.19 188 VAL B CA 1
ATOM 8735 C C . VAL B 1 188 ? -20.812 13.805 0.314 1 97.19 188 VAL B C 1
ATOM 8737 O O . VAL B 1 188 ? -20.047 14.375 -0.457 1 97.19 188 VAL B O 1
ATOM 8740 N N . ASP B 1 189 ? -20.625 13.773 1.642 1 97.44 189 ASP B N 1
ATOM 8741 C CA . ASP B 1 189 ? -19.703 14.688 2.305 1 97.44 189 ASP B CA 1
ATOM 8742 C C . ASP B 1 189 ? -18.312 14.062 2.463 1 97.44 189 ASP B C 1
ATOM 8744 O O . ASP B 1 189 ? -17.797 13.961 3.576 1 97.44 189 ASP B O 1
ATOM 8748 N N . PHE B 1 190 ? -17.688 13.688 1.321 1 96.62 190 PHE B N 1
ATOM 8749 C CA . PHE B 1 190 ? -16.344 13.141 1.249 1 96.62 190 PHE B CA 1
ATOM 8750 C C . PHE B 1 190 ? -15.57 13.734 0.076 1 96.62 190 PHE B C 1
ATOM 8752 O O . PHE B 1 190 ? -16.172 14.195 -0.897 1 96.62 190 PHE B O 1
ATOM 8759 N N . PRO B 1 191 ? -14.242 13.75 0.132 1 97.06 191 PRO B N 1
ATOM 8760 C CA . PRO B 1 191 ? -13.438 14.438 -0.882 1 97.06 191 PRO B CA 1
ATOM 8761 C C . PRO B 1 191 ? -13.68 13.898 -2.291 1 97.06 191 PRO B C 1
ATOM 8763 O O . PRO B 1 191 ? -13.648 14.656 -3.26 1 97.06 191 PRO B O 1
ATOM 8766 N N . ALA B 1 192 ? -13.945 12.656 -2.398 1 94.88 192 ALA B N 1
ATOM 8767 C CA . ALA B 1 192 ? -14.047 12.016 -3.709 1 94.88 192 ALA B CA 1
ATOM 8768 C C . ALA B 1 192 ? -15.273 12.523 -4.469 1 94.88 192 ALA B C 1
ATOM 8770 O O . ALA B 1 192 ? -15.289 12.516 -5.699 1 94.88 192 ALA B O 1
ATOM 8771 N N . ALA B 1 193 ? -16.328 12.883 -3.75 1 96.12 193 ALA B N 1
ATOM 8772 C CA . ALA B 1 193 ? -17.531 13.438 -4.379 1 96.12 193 ALA B CA 1
ATOM 8773 C C . ALA B 1 193 ? -17.359 14.93 -4.66 1 96.12 193 ALA B C 1
ATOM 8775 O O . ALA B 1 193 ? -17.25 15.734 -3.734 1 96.12 193 ALA B O 1
ATOM 8776 N N . ARG B 1 194 ? -17.281 15.289 -5.922 1 97.19 194 ARG B N 1
ATOM 8777 C CA . ARG B 1 194 ? -17.062 16.672 -6.312 1 97.19 194 ARG B CA 1
ATOM 8778 C C . ARG B 1 194 ? -18.156 17.156 -7.27 1 97.19 194 ARG B C 1
ATOM 8780 O O . ARG B 1 194 ? -18.609 16.391 -8.125 1 97.19 194 ARG B O 1
ATOM 8787 N N . THR B 1 195 ? -18.547 18.391 -7.133 1 98.06 195 THR B N 1
ATOM 8788 C CA . THR B 1 195 ? -19.625 18.938 -7.945 1 98.06 195 THR B CA 1
ATOM 8789 C C . THR B 1 195 ? -19.25 20.312 -8.477 1 98.06 195 THR B C 1
ATOM 8791 O O . THR B 1 195 ? -18.484 21.047 -7.832 1 98.06 195 THR B O 1
ATOM 8794 N N . THR B 1 196 ? -19.719 20.641 -9.641 1 98.38 196 THR B N 1
ATOM 8795 C CA . THR B 1 196 ? -19.781 22.047 -10.016 1 98.38 196 THR B CA 1
ATOM 8796 C C . THR B 1 196 ? -20.859 22.766 -9.234 1 98.38 196 THR B C 1
ATOM 8798 O O . THR B 1 196 ? -21.734 22.141 -8.625 1 98.38 196 THR B O 1
ATOM 8801 N N . LEU B 1 197 ? -20.781 24.109 -9.203 1 98.75 197 LEU B N 1
ATOM 8802 C CA . LEU B 1 197 ? -21.656 24.828 -8.281 1 98.75 197 LEU B CA 1
ATOM 8803 C C . LEU B 1 197 ? -22.312 26.016 -8.969 1 98.75 197 LEU B C 1
ATOM 8805 O O . LEU B 1 197 ? -21.688 26.688 -9.789 1 98.75 197 LEU B O 1
ATOM 8809 N N . SER B 1 198 ? -23.562 26.266 -8.672 1 98.75 198 SER B N 1
ATOM 8810 C CA . SER B 1 198 ? -24.281 27.5 -8.93 1 98.75 198 SER B CA 1
ATOM 8811 C C . SER B 1 198 ? -24.969 28.016 -7.668 1 98.75 198 SER B C 1
ATOM 8813 O O . SER B 1 198 ? -25.562 27.234 -6.926 1 98.75 198 SER B O 1
ATOM 8815 N N . PHE B 1 199 ? -24.828 29.344 -7.461 1 98.81 199 PHE B N 1
ATOM 8816 C CA . PHE B 1 199 ? -25.375 29.938 -6.246 1 98.81 199 PHE B CA 1
ATOM 8817 C C . PHE B 1 199 ? -26.359 31.047 -6.582 1 98.81 199 PHE B C 1
ATOM 8819 O O . PHE B 1 199 ? -26.141 31.812 -7.516 1 98.81 199 PHE B O 1
ATOM 8826 N N . ALA B 1 200 ? -27.469 31.109 -5.887 1 98.81 200 ALA B N 1
ATOM 8827 C CA . ALA B 1 200 ? -28.359 32.25 -5.746 1 98.81 200 ALA B CA 1
ATOM 8828 C C . ALA B 1 200 ? -28.562 32.594 -4.281 1 98.81 200 ALA B C 1
ATOM 8830 O O . ALA B 1 200 ? -29.344 31.953 -3.578 1 98.81 200 ALA B O 1
ATOM 8831 N N . LEU B 1 201 ? -27.922 33.688 -3.846 1 98.81 201 LEU B N 1
ATOM 8832 C CA . LEU B 1 201 ? -27.938 34.094 -2.441 1 98.81 201 LEU B CA 1
ATOM 8833 C C . LEU B 1 201 ? -28.797 35.312 -2.227 1 98.81 201 LEU B C 1
ATOM 8835 O O . LEU B 1 201 ? -28.453 36.406 -2.674 1 98.81 201 LEU B O 1
ATOM 8839 N N . THR B 1 202 ? -29.859 35.156 -1.515 1 98.62 202 THR B N 1
ATOM 8840 C CA . THR B 1 202 ? -30.781 36.25 -1.244 1 98.62 202 THR B CA 1
ATOM 8841 C C . THR B 1 202 ? -30.641 36.75 0.193 1 98.62 202 THR B C 1
ATOM 8843 O O . THR B 1 202 ? -30.625 35.938 1.13 1 98.62 202 THR B O 1
ATOM 8846 N N . ALA B 1 203 ? -30.516 38.062 0.38 1 98.06 203 ALA B N 1
ATOM 8847 C CA . ALA B 1 203 ? -30.406 38.719 1.679 1 98.06 203 ALA B CA 1
ATOM 8848 C C . ALA B 1 203 ? -30.922 40.156 1.605 1 98.06 203 ALA B C 1
ATOM 8850 O O . ALA B 1 203 ? -31.203 40.688 0.52 1 98.06 203 ALA B O 1
ATOM 8851 N N . PRO B 1 204 ? -31.141 40.781 2.803 1 95.94 204 PRO B N 1
ATOM 8852 C CA . PRO B 1 204 ? -31.453 42.219 2.768 1 95.94 204 PRO B CA 1
ATOM 8853 C C . PRO B 1 204 ? -30.469 43.031 1.938 1 95.94 204 PRO B C 1
ATOM 8855 O O . PRO B 1 204 ? -29.266 42.719 1.941 1 95.94 204 PRO B O 1
ATOM 8858 N N . GLN B 1 205 ? -30.906 44.031 1.319 1 95.25 205 GLN B N 1
ATOM 8859 C CA . GLN B 1 205 ? -30.156 44.75 0.289 1 95.25 205 GLN B CA 1
ATOM 8860 C C . GLN B 1 205 ? -28.906 45.375 0.87 1 95.25 205 GLN B C 1
ATOM 8862 O O . GLN B 1 205 ? -27.922 45.594 0.151 1 95.25 205 GLN B O 1
ATOM 8867 N N . GLU B 1 206 ? -28.859 45.688 2.057 1 93.56 206 GLU B N 1
ATOM 8868 C CA . GLU B 1 206 ? -27.719 46.344 2.684 1 93.56 206 GLU B CA 1
ATOM 8869 C C . GLU B 1 206 ? -26.547 45.375 2.887 1 93.56 206 GLU B C 1
ATOM 8871 O O . GLU B 1 206 ? -25.422 45.812 3.139 1 93.56 206 GLU B O 1
ATOM 8876 N N . TYR B 1 207 ? -26.812 44.062 2.814 1 96.75 207 TYR B N 1
ATOM 8877 C CA . TYR B 1 207 ? -25.781 43.062 3.037 1 96.75 207 TYR B CA 1
ATOM 8878 C C . TYR B 1 207 ? -25.094 42.688 1.729 1 96.75 207 TYR B C 1
ATOM 8880 O O . TYR B 1 207 ? -25.688 42.812 0.653 1 96.75 207 TYR B O 1
ATOM 8888 N N . LEU B 1 208 ? -23.875 42.344 1.836 1 97.5 208 LEU B N 1
ATOM 8889 C CA . LEU B 1 208 ? -23.125 41.781 0.717 1 97.5 208 LEU B CA 1
ATOM 8890 C C . LEU B 1 208 ? -23.094 40.25 0.787 1 97.5 208 LEU B C 1
ATOM 8892 O O . LEU B 1 208 ? -23.109 39.656 1.876 1 97.5 208 LEU B O 1
ATOM 8896 N N . ALA B 1 209 ? -23.125 39.594 -0.381 1 98.62 209 ALA B N 1
ATOM 8897 C CA . ALA B 1 209 ? -23.094 38.125 -0.459 1 98.62 209 ALA B CA 1
ATOM 8898 C C . ALA B 1 209 ? -21.984 37.656 -1.376 1 98.62 209 ALA B C 1
ATOM 8900 O O . ALA B 1 209 ? -21.75 38.219 -2.447 1 98.62 209 ALA B O 1
ATOM 8901 N N . TYR B 1 210 ? -21.188 36.625 -0.913 1 98.62 210 TYR B N 1
ATOM 8902 C CA . TYR B 1 210 ? -20.078 36.062 -1.655 1 98.62 210 TYR B CA 1
ATOM 8903 C C . TYR B 1 210 ? -20.125 34.531 -1.627 1 98.62 210 TYR B C 1
ATOM 8905 O O . TYR B 1 210 ? -20.703 33.938 -0.705 1 98.62 210 TYR B O 1
ATOM 8913 N N . ALA B 1 211 ? -19.594 33.906 -2.635 1 98.75 211 ALA B N 1
ATOM 8914 C CA . ALA B 1 211 ? -19.484 32.438 -2.711 1 98.75 211 ALA B CA 1
ATOM 8915 C C . ALA B 1 211 ? -18.328 32.031 -3.625 1 98.75 211 ALA B C 1
ATOM 8917 O O . ALA B 1 211 ? -17.609 32.875 -4.156 1 98.75 211 ALA B O 1
ATOM 8918 N N . ASN B 1 212 ? -18.094 30.719 -3.732 1 98.62 212 ASN B N 1
ATOM 8919 C CA . ASN B 1 212 ? -17.141 30.188 -4.688 1 98.62 212 ASN B CA 1
ATOM 8920 C C . ASN B 1 212 ? -17.453 30.641 -6.113 1 98.62 212 ASN B C 1
ATOM 8922 O O . ASN B 1 212 ? -18.625 30.781 -6.477 1 98.62 212 ASN B O 1
ATOM 8926 N N . GLY B 1 213 ? -16.359 30.812 -6.914 1 98.5 213 GLY B N 1
ATOM 8927 C CA . GLY B 1 213 ? -16.547 30.922 -8.352 1 98.5 213 GLY B CA 1
ATOM 8928 C C . GLY B 1 213 ? -16.75 32.344 -8.828 1 98.5 213 GLY B C 1
ATOM 8929 O O . GLY B 1 213 ? -16.516 33.281 -8.078 1 98.5 213 GLY B O 1
ATOM 8930 N N . ALA B 1 214 ? -17.203 32.469 -10.062 1 98.38 214 ALA B N 1
ATOM 8931 C CA . ALA B 1 214 ? -17.312 33.75 -10.742 1 98.38 214 ALA B CA 1
ATOM 8932 C C . ALA B 1 214 ? -18.641 34.438 -10.43 1 98.38 214 ALA B C 1
ATOM 8934 O O . ALA B 1 214 ? -19.672 33.75 -10.336 1 98.38 214 ALA B O 1
ATOM 8935 N N . PHE B 1 215 ? -18.547 35.719 -10.273 1 98 215 PHE B N 1
ATOM 8936 C CA . PHE B 1 215 ? -19.75 36.531 -10.133 1 98 215 PHE B CA 1
ATOM 8937 C C . PHE B 1 215 ? -20.594 36.5 -11.406 1 98 215 PHE B C 1
ATOM 8939 O O . PHE B 1 215 ? -20.078 36.688 -12.508 1 98 215 PHE B O 1
ATOM 8946 N N . GLN B 1 216 ? -21.906 36.219 -11.195 1 98.19 216 GLN B N 1
ATOM 8947 C CA . GLN B 1 216 ? -22.797 36.062 -12.344 1 98.19 216 GLN B CA 1
ATOM 8948 C C . GLN B 1 216 ? -23.781 37.219 -12.422 1 98.19 216 GLN B C 1
ATOM 8950 O O . GLN B 1 216 ? -24.547 37.312 -13.391 1 98.19 216 GLN B O 1
ATOM 8955 N N . GLY B 1 217 ? -23.891 37.969 -11.422 1 97.19 217 GLY B N 1
ATOM 8956 C CA . GLY B 1 217 ? -24.812 39.094 -11.422 1 97.19 217 GLY B CA 1
ATOM 8957 C C . GLY B 1 217 ? -25.656 39.188 -10.164 1 97.19 217 GLY B C 1
ATOM 8958 O O . GLY B 1 217 ? -25.547 38.312 -9.281 1 97.19 217 GLY B O 1
ATOM 8959 N N . GLU B 1 218 ? -26.312 40.25 -9.984 1 96.38 218 GLU B N 1
ATOM 8960 C CA . GLU B 1 218 ? -27.203 40.469 -8.852 1 96.38 218 GLU B CA 1
ATOM 8961 C C . GLU B 1 218 ? -28.547 41.031 -9.305 1 96.38 218 GLU B C 1
ATOM 8963 O O . GLU B 1 218 ? -28.641 41.688 -10.336 1 96.38 218 GLU B O 1
ATOM 8968 N N . LEU B 1 219 ? -29.578 40.719 -8.578 1 96.44 219 LEU B N 1
ATOM 8969 C CA . LEU B 1 219 ? -30.938 41.219 -8.797 1 96.44 219 LEU B CA 1
ATOM 8970 C C . LEU B 1 219 ? -31.516 41.781 -7.512 1 96.44 219 LEU B C 1
ATOM 8972 O O . LEU B 1 219 ? -31.609 41.094 -6.504 1 96.44 219 LEU B O 1
ATOM 8976 N N . VAL B 1 220 ? -31.938 43.031 -7.602 1 95.62 220 VAL B N 1
ATOM 8977 C CA . VAL B 1 220 ? -32.531 43.688 -6.445 1 95.62 220 VAL B CA 1
ATOM 8978 C C . VAL B 1 220 ? -34.062 43.625 -6.535 1 95.62 220 VAL B C 1
ATOM 8980 O O . VAL B 1 220 ? -34.625 43.906 -7.586 1 95.62 220 VAL B O 1
ATOM 8983 N N . ASN B 1 221 ? -34.625 43.219 -5.48 1 94.81 221 ASN B N 1
ATOM 8984 C CA . ASN B 1 221 ? -36.062 43.281 -5.328 1 94.81 221 ASN B CA 1
ATOM 8985 C C . ASN B 1 221 ? -36.5 44.406 -4.41 1 94.81 221 ASN B C 1
ATOM 8987 O O . ASN B 1 221 ? -36.594 44.219 -3.195 1 94.81 221 ASN B O 1
ATOM 8991 N N . ALA B 1 222 ? -37 45.438 -4.945 1 90.81 222 ALA B N 1
ATOM 8992 C CA . ALA B 1 222 ? -37.312 46.625 -4.188 1 90.81 222 ALA B CA 1
ATOM 8993 C C . ALA B 1 222 ? -38.562 46.438 -3.336 1 90.81 222 ALA B C 1
ATOM 8995 O O . ALA B 1 222 ? -38.688 47.031 -2.266 1 90.81 222 ALA B O 1
ATOM 8996 N N . SER B 1 223 ? -39.375 45.688 -3.867 1 92.12 223 SER B N 1
ATOM 8997 C CA . SER B 1 223 ? -40.625 45.5 -3.182 1 92.12 223 SER B CA 1
ATOM 8998 C C . SER B 1 223 ? -40.438 44.875 -1.805 1 92.12 223 SER B C 1
ATOM 9000 O O . SER B 1 223 ? -41.125 45.219 -0.85 1 92.12 223 SER B O 1
ATOM 9002 N N . ASN B 1 224 ? -39.438 44.094 -1.646 1 92.06 224 ASN B N 1
ATOM 9003 C CA . ASN B 1 224 ? -39.25 43.469 -0.346 1 92.06 224 ASN B CA 1
ATOM 9004 C C . ASN B 1 224 ? -37.906 43.812 0.258 1 92.06 224 ASN B C 1
ATOM 9006 O O . ASN B 1 224 ? -37.531 43.25 1.289 1 92.06 224 ASN B O 1
ATOM 9010 N N . GLY B 1 225 ? -37.156 44.625 -0.449 1 95.31 225 GLY B N 1
ATOM 9011 C CA . GLY B 1 225 ? -35.906 45.125 0.098 1 95.31 225 GLY B CA 1
ATOM 9012 C C . GLY B 1 225 ? -34.781 44.125 0.077 1 95.31 225 GLY B C 1
ATOM 9013 O O . GLY B 1 225 ? -33.844 44.219 0.861 1 95.31 225 GLY B O 1
ATOM 9014 N N . THR B 1 226 ? -34.844 43.094 -0.734 1 97.12 226 THR B N 1
ATOM 9015 C CA . THR B 1 226 ? -33.812 42.031 -0.767 1 97.12 226 THR B CA 1
ATOM 9016 C C . THR B 1 226 ? -33 42.125 -2.049 1 97.12 226 THR B C 1
ATOM 9018 O O . THR B 1 226 ? -33.375 42.812 -3 1 97.12 226 THR B O 1
ATOM 9021 N N . ARG B 1 227 ? -31.812 41.531 -2.029 1 97.69 227 ARG B N 1
ATOM 9022 C CA . ARG B 1 227 ? -30.922 41.375 -3.168 1 97.69 227 ARG B CA 1
ATOM 9023 C C . ARG B 1 227 ? -30.484 39.906 -3.322 1 97.69 227 ARG B C 1
ATOM 9025 O O . ARG B 1 227 ? -30.172 39.25 -2.334 1 97.69 227 ARG B O 1
ATOM 9032 N N . THR B 1 228 ? -30.625 39.406 -4.523 1 98.5 228 THR B N 1
ATOM 9033 C CA . THR B 1 228 ? -30.125 38.094 -4.844 1 98.5 228 THR B CA 1
ATOM 9034 C C . THR B 1 228 ? -28.828 38.188 -5.645 1 98.5 228 THR B C 1
ATOM 9036 O O . THR B 1 228 ? -28.812 38.719 -6.746 1 98.5 228 THR B O 1
ATOM 9039 N N . THR B 1 229 ? -27.766 37.719 -5.109 1 98.69 229 THR B N 1
ATOM 9040 C CA . THR B 1 229 ? -26.453 37.688 -5.762 1 98.69 229 THR B CA 1
ATOM 9041 C C . THR B 1 229 ? -26.141 36.281 -6.277 1 98.69 229 THR B C 1
ATOM 9043 O O . THR B 1 229 ? -26.312 35.312 -5.559 1 98.69 229 THR B O 1
ATOM 9046 N N . ARG B 1 230 ? -25.594 36.156 -7.496 1 98.69 230 ARG B N 1
ATOM 9047 C CA . ARG B 1 230 ? -25.375 34.875 -8.125 1 98.69 230 ARG B CA 1
ATOM 9048 C C . ARG B 1 230 ? -23.891 34.625 -8.414 1 98.69 230 ARG B C 1
ATOM 9050 O O . ARG B 1 230 ? -23.188 35.562 -8.82 1 98.69 230 ARG B O 1
ATOM 9057 N N . TYR B 1 231 ? -23.391 33.438 -8.156 1 98.75 231 TYR B N 1
ATOM 9058 C CA . TYR B 1 231 ? -22.047 32.969 -8.461 1 98.75 231 TYR B CA 1
ATOM 9059 C C . TYR B 1 231 ? -22.094 31.594 -9.125 1 98.75 231 TYR B C 1
ATOM 9061 O O . TYR B 1 231 ? -23.094 30.875 -9.016 1 98.75 231 TYR B O 1
ATOM 9069 N N . ALA B 1 232 ? -21 31.234 -9.836 1 98.69 232 ALA B N 1
ATOM 9070 C CA . ALA B 1 232 ? -20.906 29.906 -10.438 1 98.69 232 ALA B CA 1
ATOM 9071 C C . ALA B 1 232 ? -19.453 29.422 -10.461 1 98.69 232 ALA B C 1
ATOM 9073 O O . ALA B 1 232 ? -18.531 30.219 -10.719 1 98.69 232 ALA B O 1
ATOM 9074 N N . LEU B 1 233 ? -19.25 28.156 -10.133 1 98.38 233 LEU B N 1
ATOM 9075 C CA . LEU B 1 233 ? -17.953 27.5 -10.227 1 98.38 233 LEU B CA 1
ATOM 9076 C C . LEU B 1 233 ? -18.016 26.312 -11.172 1 98.38 233 LEU B C 1
ATOM 9078 O O . LEU B 1 233 ? -18.719 25.328 -10.898 1 98.38 233 LEU B O 1
ATOM 9082 N N . SER B 1 234 ? -17.234 26.312 -12.227 1 96.69 234 SER B N 1
ATOM 9083 C CA . SER B 1 234 ? -17.266 25.266 -13.242 1 96.69 234 SER B CA 1
ATOM 9084 C C . SER B 1 234 ? -16.312 24.125 -12.914 1 96.69 234 SER B C 1
ATOM 9086 O O . SER B 1 234 ? -16.422 23.031 -13.469 1 96.69 234 SER B O 1
ATOM 9088 N N . THR B 1 235 ? -15.391 24.359 -12.07 1 95.38 235 THR B N 1
ATOM 9089 C CA . THR B 1 235 ? -14.469 23.328 -11.625 1 95.38 235 THR B CA 1
ATOM 9090 C C . THR B 1 235 ? -15.117 22.453 -10.547 1 95.38 235 THR B C 1
ATOM 9092 O O . THR B 1 235 ? -15.68 22.969 -9.586 1 95.38 235 THR B O 1
ATOM 9095 N N . PRO B 1 236 ? -15.016 21.094 -10.711 1 96.56 236 PRO B N 1
ATOM 9096 C CA . PRO B 1 236 ? -15.562 20.25 -9.648 1 96.56 236 PRO B CA 1
ATOM 9097 C C . PRO B 1 236 ? -14.953 20.562 -8.281 1 96.56 236 PRO B C 1
ATOM 9099 O O . PRO B 1 236 ? -13.727 20.656 -8.156 1 96.56 236 PRO B O 1
ATOM 9102 N N . CYS B 1 237 ? -15.797 20.719 -7.309 1 98 237 CYS B N 1
ATOM 9103 C CA . CYS B 1 237 ? -15.43 21.156 -5.969 1 98 237 CYS B CA 1
ATOM 9104 C C . CYS B 1 237 ? -15.828 20.125 -4.922 1 98 237 CYS B C 1
ATOM 9106 O O . CYS B 1 237 ? -16.984 19.703 -4.875 1 98 237 CYS B O 1
ATOM 9108 N N . PRO B 1 238 ? -14.836 19.641 -4.145 1 97.69 238 PRO B N 1
ATOM 9109 C CA . PRO B 1 238 ? -15.266 18.797 -3.025 1 97.69 238 PRO B CA 1
ATOM 9110 C C . PRO B 1 238 ? -16.094 19.562 -1.994 1 97.69 238 PRO B C 1
ATOM 9112 O O . PRO B 1 238 ? -16.031 20.781 -1.93 1 97.69 238 PRO B O 1
ATOM 9115 N N . SER B 1 239 ? -16.828 18.812 -1.183 1 97.5 239 SER B N 1
ATOM 9116 C CA . SER B 1 239 ? -17.781 19.406 -0.255 1 97.5 239 SER B CA 1
ATOM 9117 C C . SER B 1 239 ? -17.078 20.281 0.782 1 97.5 239 SER B C 1
ATOM 9119 O O . SER B 1 239 ? -17.625 21.297 1.214 1 97.5 239 SER B O 1
ATOM 9121 N N . TYR B 1 240 ? -15.875 19.922 1.204 1 97.12 240 TYR B N 1
ATOM 9122 C CA . TYR B 1 240 ? -15.219 20.641 2.293 1 97.12 240 TYR B CA 1
ATOM 9123 C C . TYR B 1 240 ? -14.711 22 1.822 1 97.12 240 TYR B C 1
ATOM 9125 O O . TYR B 1 240 ? -14.266 22.828 2.633 1 97.12 240 TYR B O 1
ATOM 9133 N N . LEU B 1 241 ? -14.836 22.344 0.513 1 98.38 241 LEU B N 1
ATOM 9134 C CA . LEU B 1 241 ? -14.336 23.609 -0.017 1 98.38 241 LEU B CA 1
ATOM 9135 C C . LEU B 1 241 ? -15.484 24.5 -0.469 1 98.38 241 LEU B C 1
ATOM 9137 O O . LEU B 1 241 ? -15.266 25.609 -0.954 1 98.38 241 LEU B O 1
ATOM 9141 N N . ILE B 1 242 ? -16.719 24.078 -0.34 1 98.62 242 ILE B N 1
ATOM 9142 C CA . ILE B 1 242 ? -17.875 24.922 -0.647 1 98.62 242 ILE B CA 1
ATOM 9143 C C . ILE B 1 242 ? -18.016 26 0.417 1 98.62 242 ILE B C 1
ATOM 9145 O O . ILE B 1 242 ? -18 25.719 1.615 1 98.62 242 ILE B O 1
ATOM 9149 N N . CYS B 1 243 ? -18.156 27.266 -0.057 1 98.56 243 CYS B N 1
ATOM 9150 C CA . CYS B 1 243 ? -18.172 28.344 0.93 1 98.56 243 CYS B CA 1
ATOM 9151 C C . CYS B 1 243 ? -19.109 29.453 0.502 1 98.56 243 CYS B C 1
ATOM 9153 O O . CYS B 1 243 ? -19.156 29.812 -0.676 1 98.56 243 CYS B O 1
ATOM 9155 N N . VAL B 1 244 ? -19.844 30 1.458 1 98.62 244 VAL B N 1
ATOM 9156 C CA . VAL B 1 244 ? -20.703 31.188 1.299 1 98.62 244 VAL B CA 1
ATOM 9157 C C . VAL B 1 244 ? -20.484 32.125 2.475 1 98.62 244 VAL B C 1
ATOM 9159 O O . VAL B 1 244 ? -20.203 31.703 3.592 1 98.62 244 VAL B O 1
ATOM 9162 N N . GLY B 1 245 ? -20.5 33.438 2.238 1 98.69 245 GLY B N 1
ATOM 9163 C CA . GLY B 1 245 ? -20.484 34.5 3.234 1 98.69 245 GLY B CA 1
ATOM 9164 C C . GLY B 1 245 ? -21.438 35.625 2.916 1 98.69 245 GLY B C 1
ATOM 9165 O O . GLY B 1 245 ? -21.422 36.188 1.814 1 98.69 245 GLY B O 1
ATOM 9166 N N . VAL B 1 246 ? -22.359 35.969 3.859 1 98.62 246 VAL B N 1
ATOM 9167 C CA . VAL B 1 246 ? -23.359 37 3.668 1 98.62 246 VAL B CA 1
ATOM 9168 C C . VAL B 1 246 ? -23.438 37.875 4.914 1 98.62 246 VAL B C 1
ATOM 9170 O O . VAL B 1 246 ? -23.531 37.375 6.035 1 98.62 246 VAL B O 1
ATOM 9173 N N . GLY B 1 247 ? -23.375 39.188 4.711 1 97.88 247 GLY B N 1
ATOM 9174 C CA . GLY B 1 247 ? -23.516 40.031 5.883 1 97.88 247 GLY B CA 1
ATOM 9175 C C . GLY B 1 247 ? -23.031 41.438 5.66 1 97.88 247 GLY B C 1
ATOM 9176 O O . GLY B 1 247 ? -22.922 41.906 4.516 1 97.88 247 GLY B O 1
ATOM 9177 N N . ASP B 1 248 ? -22.891 42.188 6.773 1 96.12 248 ASP B N 1
ATOM 9178 C CA . ASP B 1 248 ? -22.391 43.562 6.785 1 96.12 248 ASP B CA 1
ATOM 9179 C C . ASP B 1 248 ? -20.859 43.594 6.797 1 96.12 248 ASP B C 1
ATOM 9181 O O . ASP B 1 248 ? -20.25 43.469 7.859 1 96.12 248 ASP B O 1
ATOM 9185 N N . PHE B 1 249 ? -20.328 43.781 5.555 1 97 249 PHE B N 1
ATOM 9186 C CA . PHE B 1 249 ? -18.891 43.656 5.395 1 97 249 PHE B CA 1
ATOM 9187 C C . PHE B 1 249 ? -18.266 44.938 4.895 1 97 249 PHE B C 1
ATOM 9189 O O . PHE B 1 249 ? -18.938 45.75 4.242 1 97 249 PHE B O 1
ATOM 9196 N N . VAL B 1 250 ? -17.047 45.156 5.328 1 96.44 250 VAL B N 1
ATOM 9197 C CA . VAL B 1 250 ? -16.172 46.094 4.648 1 96.44 250 VAL B CA 1
ATOM 9198 C C . VAL B 1 250 ? -15.281 45.344 3.65 1 96.44 250 VAL B C 1
ATOM 9200 O O . VAL B 1 250 ? -14.898 44.188 3.883 1 96.44 250 VAL B O 1
ATOM 9203 N N . THR B 1 251 ? -14.977 46.031 2.498 1 96.94 251 THR B N 1
ATOM 9204 C CA . THR B 1 251 ? -14.195 45.375 1.451 1 96.94 251 THR B CA 1
ATOM 9205 C C . THR B 1 251 ? -13.062 46.281 0.974 1 96.94 251 THR B C 1
ATOM 9207 O O . THR B 1 251 ? -13.195 47.5 0.983 1 96.94 251 THR B O 1
ATOM 9210 N N . VAL B 1 252 ? -11.984 45.625 0.67 1 97.44 252 VAL B N 1
ATOM 9211 C CA . VAL B 1 252 ? -10.836 46.281 0.068 1 97.44 252 VAL B CA 1
ATOM 9212 C C . VAL B 1 252 ? -10.406 45.562 -1.195 1 97.44 252 VAL B C 1
ATOM 9214 O O . VAL B 1 252 ? -10.18 44.344 -1.166 1 97.44 252 VAL B O 1
ATOM 9217 N N . ASP B 1 253 ? -10.312 46.312 -2.338 1 97.56 253 ASP B N 1
ATOM 9218 C CA . ASP B 1 253 ? -9.789 45.719 -3.572 1 97.56 253 ASP B CA 1
ATOM 9219 C C . ASP B 1 253 ? -8.273 45.844 -3.646 1 97.56 253 ASP B C 1
ATOM 9221 O O . ASP B 1 253 ? -7.723 46.906 -3.357 1 97.56 253 ASP B O 1
ATOM 9225 N N . ASP B 1 254 ? -7.605 44.812 -3.924 1 97.56 254 ASP B N 1
ATOM 9226 C CA . ASP B 1 254 ? -6.172 44.844 -4.215 1 97.56 254 ASP B CA 1
ATOM 9227 C C . ASP B 1 254 ? -5.918 44.812 -5.719 1 97.56 254 ASP B C 1
ATOM 9229 O O . ASP B 1 254 ? -6.859 44.781 -6.512 1 97.56 254 ASP B O 1
ATOM 9233 N N . GLU B 1 255 ? -4.676 44.844 -6.133 1 96 255 GLU B N 1
ATOM 9234 C CA . GLU B 1 255 ? -4.332 44.812 -7.551 1 96 255 GLU B CA 1
ATOM 9235 C C . GLU B 1 255 ? -4.785 43.469 -8.188 1 96 255 GLU B C 1
ATOM 9237 O O . GLU B 1 255 ? -4.809 42.438 -7.52 1 96 255 GLU B O 1
ATOM 9242 N N . THR B 1 256 ? -5.188 43.562 -9.461 1 96.31 256 THR B N 1
ATOM 9243 C CA . THR B 1 256 ? -5.504 42.375 -10.25 1 96.31 256 THR B CA 1
ATOM 9244 C C . THR B 1 256 ? -4.23 41.719 -10.773 1 96.31 256 THR B C 1
ATOM 9246 O O . THR B 1 256 ? -3.326 42.406 -11.258 1 96.31 256 THR B O 1
ATOM 9249 N N . VAL B 1 257 ? -4.137 40.438 -10.602 1 97.38 257 VAL B N 1
ATOM 9250 C CA . VAL B 1 257 ? -2.984 39.719 -11.109 1 97.38 257 VAL B CA 1
ATOM 9251 C C . VAL B 1 257 ? -3.416 38.812 -12.273 1 97.38 257 VAL B C 1
ATOM 9253 O O . VAL B 1 257 ? -4.234 37.906 -12.102 1 97.38 257 VAL B O 1
ATOM 9256 N N . ASN B 1 258 ? -2.875 39.062 -13.508 1 95 258 ASN B N 1
ATOM 9257 C CA . ASN B 1 258 ? -3.182 38.281 -14.695 1 95 258 ASN B CA 1
ATOM 9258 C C . ASN B 1 258 ? -4.688 38.125 -14.891 1 95 258 ASN B C 1
ATOM 9260 O O . ASN B 1 258 ? -5.172 37 -15.125 1 95 258 ASN B O 1
ATOM 9264 N N . GLY B 1 259 ? -5.379 39.094 -14.617 1 95.25 259 GLY B N 1
ATOM 9265 C CA . GLY B 1 259 ? -6.82 39.094 -14.828 1 95.25 259 GLY B CA 1
ATOM 9266 C C . GLY B 1 259 ? -7.605 38.594 -13.641 1 95.25 259 GLY B C 1
ATOM 9267 O O . GLY B 1 259 ? -8.836 38.562 -13.672 1 95.25 259 GLY B O 1
ATOM 9268 N N . ILE B 1 260 ? -7.008 38.188 -12.562 1 96.31 260 ILE B N 1
ATOM 9269 C CA . ILE B 1 260 ? -7.656 37.625 -11.383 1 96.31 260 ILE B CA 1
ATOM 9270 C C . ILE B 1 260 ? -7.895 38.719 -10.352 1 96.31 260 ILE B C 1
ATOM 9272 O O . ILE B 1 260 ? -6.949 39.219 -9.75 1 96.31 260 ILE B O 1
ATOM 9276 N N . PRO B 1 261 ? -9.102 39.156 -10.156 1 98 261 PRO B N 1
ATOM 9277 C CA . PRO B 1 261 ? -9.344 40.156 -9.102 1 98 261 PRO B CA 1
ATOM 9278 C C . PRO B 1 261 ? -9.07 39.625 -7.703 1 98 261 PRO B C 1
ATOM 9280 O O . PRO B 1 261 ? -9.375 38.438 -7.418 1 98 261 PRO B O 1
ATOM 9283 N N . ILE B 1 262 ? -8.477 40.406 -6.84 1 98.56 262 ILE B N 1
ATOM 9284 C CA . ILE B 1 262 ? -8.164 40.062 -5.453 1 98.56 262 ILE B CA 1
ATOM 9285 C C . ILE B 1 262 ? -8.898 41.031 -4.516 1 98.56 262 ILE B C 1
ATOM 9287 O O . ILE B 1 262 ? -8.891 42.25 -4.727 1 98.56 262 ILE B O 1
ATOM 9291 N N . LYS B 1 263 ? -9.547 40.531 -3.51 1 98.5 263 LYS B N 1
ATOM 9292 C CA . LYS B 1 263 ? -10.336 41.312 -2.576 1 98.5 263 LYS B CA 1
ATOM 9293 C C . LYS B 1 263 ? -10.195 40.812 -1.149 1 98.5 263 LYS B C 1
ATOM 9295 O O . LYS B 1 263 ? -10.078 39.594 -0.934 1 98.5 263 LYS B O 1
ATOM 9300 N N . TYR B 1 264 ? -10.125 41.719 -0.203 1 98.69 264 TYR B N 1
ATOM 9301 C CA . TYR B 1 264 ? -10.133 41.406 1.22 1 98.69 264 TYR B CA 1
ATOM 9302 C C . TYR B 1 264 ? -11.414 41.875 1.883 1 98.69 264 TYR B C 1
ATOM 9304 O O . TYR B 1 264 ? -11.852 43.031 1.654 1 98.69 264 TYR B O 1
ATOM 9312 N N . ILE B 1 265 ? -12.062 41 2.619 1 98.56 265 ILE B N 1
ATOM 9313 C CA . ILE B 1 265 ? -13.383 41.25 3.186 1 98.56 265 ILE B CA 1
ATOM 9314 C C . ILE B 1 265 ? -13.359 40.969 4.684 1 98.56 265 ILE B C 1
ATOM 9316 O O . ILE B 1 265 ? -12.742 40 5.129 1 98.56 265 ILE B O 1
ATOM 9320 N N . ALA B 1 266 ? -13.969 41.812 5.504 1 97.12 266 ALA B N 1
ATOM 9321 C CA . ALA B 1 266 ? -14.133 41.625 6.941 1 97.12 266 ALA B CA 1
ATOM 9322 C C . ALA B 1 266 ? -15.445 42.219 7.438 1 97.12 266 ALA B C 1
ATOM 9324 O O . ALA B 1 266 ? -16.047 43.031 6.758 1 97.12 266 ALA B O 1
ATOM 9325 N N . PRO B 1 267 ? -15.938 41.688 8.562 1 94.5 267 PRO B N 1
ATOM 9326 C CA . PRO B 1 267 ? -17.094 42.344 9.148 1 94.5 267 PRO B CA 1
ATOM 9327 C C . PRO B 1 267 ? -16.859 43.844 9.344 1 94.5 267 PRO B C 1
ATOM 9329 O O . PRO B 1 267 ? -15.742 44.281 9.648 1 94.5 267 PRO B O 1
ATOM 9332 N N . ARG B 1 268 ? -17.953 44.531 9.336 1 91.88 268 ARG B N 1
ATOM 9333 C CA . ARG B 1 268 ? -17.859 45.969 9.5 1 91.88 268 ARG B CA 1
ATOM 9334 C C . ARG B 1 268 ? -17.219 46.344 10.836 1 91.88 268 ARG B C 1
ATOM 9336 O O . ARG B 1 268 ? -17.547 45.75 11.867 1 91.88 268 ARG B O 1
ATOM 9343 N N . GLY B 1 269 ? -16.297 47.25 10.891 1 86.69 269 GLY B N 1
ATOM 9344 C CA . GLY B 1 269 ? -15.586 47.656 12.094 1 86.69 269 GLY B CA 1
ATOM 9345 C C . GLY B 1 269 ? -14.078 47.562 11.953 1 86.69 269 GLY B C 1
ATOM 9346 O O . GLY B 1 269 ? -13.344 48.281 12.648 1 86.69 269 GLY B O 1
ATOM 9347 N N . PHE B 1 270 ? -13.695 46.625 11.133 1 91.94 270 PHE B N 1
ATOM 9348 C CA . PHE B 1 270 ? -12.266 46.562 10.844 1 91.94 270 PHE B CA 1
ATOM 9349 C C . PHE B 1 270 ? -11.867 47.625 9.828 1 91.94 270 PHE B C 1
ATOM 9351 O O . PHE B 1 270 ? -12.688 48.062 9.016 1 91.94 270 PHE B O 1
ATOM 9358 N N . SER B 1 271 ? -10.602 48.031 9.945 1 93.25 271 SER B N 1
ATOM 9359 C CA . SER B 1 271 ? -10.141 49.094 9.047 1 93.25 271 SER B CA 1
ATOM 9360 C C . SER B 1 271 ? -9.602 48.5 7.742 1 93.25 271 SER B C 1
ATOM 9362 O O . SER B 1 271 ? -8.969 47.438 7.742 1 93.25 271 SER B O 1
ATOM 9364 N N . GLU B 1 272 ? -9.82 49.281 6.695 1 96.19 272 GLU B N 1
ATOM 9365 C CA . GLU B 1 272 ? -9.273 48.906 5.395 1 96.19 272 GLU B CA 1
ATOM 9366 C C . GLU B 1 272 ? -7.754 48.844 5.43 1 96.19 272 GLU B C 1
ATOM 9368 O O . GLU B 1 272 ? -7.148 47.969 4.789 1 96.19 272 GLU B O 1
ATOM 9373 N N . LYS B 1 273 ? -7.199 49.719 6.148 1 96.75 273 LYS B N 1
ATOM 9374 C CA . LYS B 1 273 ? -5.742 49.75 6.266 1 96.75 273 LYS B CA 1
ATOM 9375 C C . LYS B 1 273 ? -5.211 48.5 6.945 1 96.75 273 LYS B C 1
ATOM 9377 O O . LYS B 1 273 ? -4.168 47.969 6.551 1 96.75 273 LYS B O 1
ATOM 9382 N N . ASP B 1 274 ? -5.883 48.031 7.965 1 96.81 274 ASP B N 1
ATOM 9383 C CA . ASP B 1 274 ? -5.473 46.812 8.656 1 96.81 274 ASP B CA 1
ATOM 9384 C C . ASP B 1 274 ? -5.594 45.594 7.746 1 96.81 274 ASP B C 1
ATOM 9386 O O . ASP B 1 274 ? -4.754 44.688 7.785 1 96.81 274 ASP B O 1
ATOM 9390 N N . LEU B 1 275 ? -6.668 45.562 6.926 1 97.94 275 LEU B N 1
ATOM 9391 C CA . LEU B 1 275 ? -6.852 44.469 5.992 1 97.94 275 LEU B CA 1
ATOM 9392 C C . LEU B 1 275 ? -5.73 44.438 4.961 1 97.94 275 LEU B C 1
ATOM 9394 O O . LEU B 1 275 ? -5.176 43.375 4.672 1 97.94 275 LEU B O 1
ATOM 9398 N N . MET B 1 276 ? -5.402 45.625 4.449 1 97.75 276 MET B N 1
ATOM 9399 C CA . MET B 1 276 ? -4.32 45.719 3.473 1 97.75 276 MET B CA 1
ATOM 9400 C C . MET B 1 276 ? -2.99 45.312 4.102 1 97.75 276 MET B C 1
ATOM 9402 O O . MET B 1 276 ? -2.178 44.625 3.471 1 97.75 276 MET B O 1
ATOM 9406 N N . ARG B 1 277 ? -2.762 45.781 5.316 1 96.94 277 ARG B N 1
ATOM 9407 C CA . ARG B 1 277 ? -1.545 45.438 6.039 1 96.94 277 ARG B CA 1
ATOM 9408 C C . ARG B 1 277 ? -1.449 43.906 6.254 1 96.94 277 ARG B C 1
ATOM 9410 O O . ARG B 1 277 ? -0.36 43.344 6.188 1 96.94 277 ARG B O 1
ATOM 9417 N N . THR B 1 278 ? -2.553 43.281 6.484 1 97.81 278 THR B N 1
ATOM 9418 C CA . THR B 1 278 ? -2.607 41.875 6.82 1 97.81 278 THR B CA 1
ATOM 9419 C C . THR B 1 278 ? -2.406 41.031 5.574 1 97.81 278 THR B C 1
ATOM 9421 O O . THR B 1 278 ? -1.65 40.031 5.602 1 97.81 278 THR B O 1
ATOM 9424 N N . PHE B 1 279 ? -2.998 41.375 4.383 1 98.12 279 PHE B N 1
ATOM 9425 C CA . PHE B 1 279 ? -3.096 40.469 3.258 1 98.12 279 PHE B CA 1
ATOM 9426 C C . PHE B 1 279 ? -2.402 41.031 2.027 1 98.12 279 PHE B C 1
ATOM 9428 O O . PHE B 1 279 ? -2.35 40.375 0.98 1 98.12 279 PHE B O 1
ATOM 9435 N N . GLY B 1 280 ? -1.791 42.156 2.107 1 97.12 280 GLY B N 1
ATOM 9436 C CA . GLY B 1 280 ? -1.351 42.938 0.974 1 97.12 280 GLY B CA 1
ATOM 9437 C C . GLY B 1 280 ? -0.254 42.281 0.166 1 97.12 280 GLY B C 1
ATOM 9438 O O . GLY B 1 280 ? 0.061 42.719 -0.942 1 97.12 280 GLY B O 1
ATOM 9439 N N . ARG B 1 281 ? 0.283 41.156 0.549 1 97.25 281 ARG B N 1
ATOM 9440 C CA . ARG B 1 281 ? 1.331 40.438 -0.193 1 97.25 281 ARG B CA 1
ATOM 9441 C C . ARG B 1 281 ? 0.742 39.375 -1.095 1 97.25 281 ARG B C 1
ATOM 9443 O O . ARG B 1 281 ? 1.474 38.688 -1.815 1 97.25 281 ARG B O 1
ATOM 9450 N N . THR B 1 282 ? -0.549 39.25 -1.142 1 98.38 282 THR B N 1
ATOM 9451 C CA . THR B 1 282 ? -1.262 38.188 -1.873 1 98.38 282 THR B CA 1
ATOM 9452 C C . THR B 1 282 ? -0.91 38.25 -3.357 1 98.38 282 THR B C 1
ATOM 9454 O O . THR B 1 282 ? -0.606 37.219 -3.959 1 98.38 282 THR B O 1
ATOM 9457 N N . PRO B 1 283 ? -0.857 39.469 -4.043 1 98.44 283 PRO B N 1
ATOM 9458 C CA . PRO B 1 283 ? -0.513 39.5 -5.465 1 98.44 283 PRO B CA 1
ATOM 9459 C C . PRO B 1 283 ? 0.876 38.906 -5.746 1 98.44 283 PRO B C 1
ATOM 9461 O O . PRO B 1 283 ? 1.053 38.156 -6.695 1 98.44 283 PRO B O 1
ATOM 9464 N N . ALA B 1 284 ? 1.816 39.25 -4.945 1 98.06 284 ALA B N 1
ATOM 9465 C CA . ALA B 1 284 ? 3.18 38.781 -5.117 1 98.06 284 ALA B CA 1
ATOM 9466 C C . ALA B 1 284 ? 3.236 37.25 -4.961 1 98.06 284 ALA B C 1
ATOM 9468 O O . ALA B 1 284 ? 4 36.562 -5.66 1 98.06 284 ALA B O 1
ATOM 9469 N N . MET B 1 285 ? 2.496 36.75 -4.066 1 98.38 285 MET B N 1
ATOM 9470 C CA . MET B 1 285 ? 2.479 35.312 -3.811 1 98.38 285 MET B CA 1
ATOM 9471 C C . MET B 1 285 ? 1.867 34.531 -4.984 1 98.38 285 MET B C 1
ATOM 9473 O O . MET B 1 285 ? 2.34 33.469 -5.348 1 98.38 285 MET B O 1
ATOM 9477 N N . ILE B 1 286 ? 0.776 35.062 -5.57 1 98.5 286 ILE B N 1
ATOM 9478 C CA . ILE B 1 286 ? 0.162 34.469 -6.742 1 98.5 286 ILE B CA 1
ATOM 9479 C C . ILE B 1 286 ? 1.178 34.375 -7.879 1 98.5 286 ILE B C 1
ATOM 9481 O O . ILE B 1 286 ? 1.349 33.344 -8.5 1 98.5 286 ILE B O 1
ATOM 9485 N N . ARG B 1 287 ? 1.924 35.5 -8.148 1 98.12 287 ARG B N 1
ATOM 9486 C CA . ARG B 1 287 ? 2.928 35.531 -9.203 1 98.12 287 ARG B CA 1
ATOM 9487 C C . ARG B 1 287 ? 4.031 34.531 -8.945 1 98.12 287 ARG B C 1
ATOM 9489 O O . ARG B 1 287 ? 4.477 33.844 -9.867 1 98.12 287 ARG B O 1
ATOM 9496 N N . TRP B 1 288 ? 4.406 34.406 -7.715 1 98.38 288 TRP B N 1
ATOM 9497 C CA . TRP B 1 288 ? 5.484 33.5 -7.344 1 98.38 288 TRP B CA 1
ATOM 9498 C C . TRP B 1 288 ? 5.066 32.062 -7.559 1 98.38 288 TRP B C 1
ATOM 9500 O O . TRP B 1 288 ? 5.832 31.25 -8.102 1 98.38 288 TRP B O 1
ATOM 9510 N N . LEU B 1 289 ? 3.92 31.703 -7.133 1 98.25 289 LEU B N 1
ATOM 9511 C CA . LEU B 1 289 ? 3.453 30.312 -7.246 1 98.25 289 LEU B CA 1
ATOM 9512 C C . LEU B 1 289 ? 3.301 29.906 -8.703 1 98.25 289 LEU B C 1
ATOM 9514 O O . LEU B 1 289 ? 3.627 28.781 -9.078 1 98.25 289 LEU B O 1
ATOM 9518 N N . GLU B 1 290 ? 2.746 30.844 -9.508 1 97.94 290 GLU B N 1
ATOM 9519 C CA . GLU B 1 290 ? 2.613 30.562 -10.938 1 97.94 290 GLU B CA 1
ATOM 9520 C C . GLU B 1 290 ? 3.967 30.234 -11.562 1 97.94 290 GLU B C 1
ATOM 9522 O O . GLU B 1 290 ? 4.086 29.266 -12.328 1 97.94 290 GLU B O 1
ATOM 9527 N N . LYS B 1 291 ? 4.875 31 -11.18 1 97.56 291 LYS B N 1
ATOM 9528 C CA . LYS B 1 291 ? 6.215 30.812 -11.727 1 97.56 291 LYS B CA 1
ATOM 9529 C C . LYS B 1 291 ? 6.859 29.531 -11.18 1 97.56 291 LYS B C 1
ATOM 9531 O O . LYS B 1 291 ? 7.402 28.734 -11.938 1 97.56 291 LYS B O 1
ATOM 9536 N N . LYS B 1 292 ? 6.793 29.359 -9.867 1 97.56 292 LYS B N 1
ATOM 9537 C CA . LYS B 1 292 ? 7.457 28.25 -9.188 1 97.56 292 LYS B CA 1
ATOM 9538 C C . LYS B 1 292 ? 6.906 26.906 -9.664 1 97.56 292 LYS B C 1
ATOM 9540 O O . LYS B 1 292 ? 7.66 25.938 -9.836 1 97.56 292 LYS B O 1
ATOM 9545 N N . LEU B 1 293 ? 5.617 26.812 -9.898 1 97.94 293 LEU B N 1
ATOM 9546 C CA . LEU B 1 293 ? 4.961 25.547 -10.203 1 97.94 293 LEU B CA 1
ATOM 9547 C C . LEU B 1 293 ? 4.723 25.406 -11.703 1 97.94 293 LEU B C 1
ATOM 9549 O O . LEU B 1 293 ? 4.309 24.344 -12.172 1 97.94 293 LEU B O 1
ATOM 9553 N N . ASP B 1 294 ? 5.031 26.5 -12.438 1 97.19 294 ASP B N 1
ATOM 9554 C CA . ASP B 1 294 ? 4.832 26.516 -13.883 1 97.19 294 ASP B CA 1
ATOM 9555 C C . ASP B 1 294 ? 3.412 26.078 -14.242 1 97.19 294 ASP B C 1
ATOM 9557 O O . ASP B 1 294 ? 3.225 25.156 -15.031 1 97.19 294 ASP B O 1
ATOM 9561 N N . TYR B 1 295 ? 2.48 26.672 -13.586 1 97.75 295 TYR B N 1
ATOM 9562 C CA . TYR B 1 295 ? 1.055 26.438 -13.773 1 97.75 295 TYR B CA 1
ATOM 9563 C C . TYR B 1 295 ? 0.241 27.688 -13.492 1 97.75 295 TYR B C 1
ATOM 9565 O O . TYR B 1 295 ? 0.351 28.281 -12.414 1 97.75 295 TYR B O 1
ATOM 9573 N N . PRO B 1 296 ? -0.555 28.141 -14.398 1 97.31 296 PRO B N 1
ATOM 9574 C CA . PRO B 1 296 ? -1.329 29.375 -14.172 1 97.31 296 PRO B CA 1
ATOM 9575 C C . PRO B 1 296 ? -2.352 29.219 -13.047 1 97.31 296 PRO B C 1
ATOM 9577 O O . PRO B 1 296 ? -2.871 28.125 -12.82 1 97.31 296 PRO B O 1
ATOM 9580 N N . PHE B 1 297 ? -2.57 30.344 -12.297 1 97.25 297 PHE B N 1
ATOM 9581 C CA . PHE B 1 297 ? -3.602 30.344 -11.266 1 97.25 297 PHE B CA 1
ATOM 9582 C C . PHE B 1 297 ? -4.961 30 -11.859 1 97.25 297 PHE B C 1
ATOM 9584 O O . PHE B 1 297 ? -5.434 30.672 -12.773 1 97.25 297 PHE B O 1
ATOM 9591 N N . PRO B 1 298 ? -5.688 29 -11.344 1 96.88 298 PRO B N 1
ATOM 9592 C CA . PRO B 1 298 ? -6.766 28.375 -12.109 1 96.88 298 PRO B CA 1
ATOM 9593 C C . PRO B 1 298 ? -8.133 28.984 -11.797 1 96.88 298 PRO B C 1
ATOM 9595 O O . PRO B 1 298 ? -9.133 28.609 -12.422 1 96.88 298 PRO B O 1
ATOM 9598 N N . TRP B 1 299 ? -8.281 29.906 -10.891 1 97.25 299 TRP B N 1
ATOM 9599 C CA . TRP B 1 299 ? -9.594 30.359 -10.445 1 97.25 299 TRP B CA 1
ATOM 9600 C C . TRP B 1 299 ? -9.938 31.719 -11.062 1 97.25 299 TRP B C 1
ATOM 9602 O O . TRP B 1 299 ? -9.047 32.469 -11.414 1 97.25 299 TRP B O 1
ATOM 9612 N N . PRO B 1 300 ? -11.266 32.062 -11.125 1 97.12 300 PRO B N 1
ATOM 9613 C CA . PRO B 1 300 ? -11.672 33.344 -11.711 1 97.12 300 PRO B CA 1
ATOM 9614 C C . PRO B 1 300 ? -11.43 34.531 -10.781 1 97.12 300 PRO B C 1
ATOM 9616 O O . PRO B 1 300 ? -11.461 35.688 -11.219 1 97.12 300 PRO B O 1
ATOM 9619 N N . LYS B 1 301 ? -11.211 34.312 -9.555 1 98.06 301 LYS B N 1
ATOM 9620 C CA . LYS B 1 301 ? -10.945 35.312 -8.531 1 98.06 301 LYS B CA 1
ATOM 9621 C C . LYS B 1 301 ? -10.219 34.719 -7.34 1 98.06 301 LYS B C 1
ATOM 9623 O O . LYS B 1 301 ? -10.086 33.5 -7.238 1 98.06 301 LYS B O 1
ATOM 9628 N N . TYR B 1 302 ? -9.711 35.562 -6.496 1 98.5 302 TYR B N 1
ATOM 9629 C CA . TYR B 1 302 ? -9.148 35.156 -5.211 1 98.5 302 TYR B CA 1
ATOM 9630 C C . TYR B 1 302 ? -9.57 36.125 -4.102 1 98.5 302 TYR B C 1
ATOM 9632 O O . TYR B 1 302 ? -8.844 37.062 -3.779 1 98.5 302 TYR B O 1
ATOM 9640 N N . TYR B 1 303 ? -10.695 35.875 -3.475 1 98.75 303 TYR B N 1
ATOM 9641 C CA . TYR B 1 303 ? -11.227 36.688 -2.385 1 98.75 303 TYR B CA 1
ATOM 9642 C C . TYR B 1 303 ? -10.898 36.062 -1.033 1 98.75 303 TYR B C 1
ATOM 9644 O O . TYR B 1 303 ? -10.773 34.844 -0.915 1 98.75 303 TYR B O 1
ATOM 9652 N N . GLN B 1 304 ? -10.68 36.844 -0.085 1 98.69 304 GLN B N 1
ATOM 9653 C CA . GLN B 1 304 ? -10.383 36.438 1.279 1 98.69 304 GLN B CA 1
ATOM 9654 C C . GLN B 1 304 ? -11.289 37.125 2.283 1 98.69 304 GLN B C 1
ATOM 9656 O O . GLN B 1 304 ? -11.383 38.375 2.283 1 98.69 304 GLN B O 1
ATOM 9661 N N . ILE B 1 305 ? -11.961 36.344 3.107 1 98.62 305 ILE B N 1
ATOM 9662 C CA . ILE B 1 305 ? -12.914 36.938 4.047 1 98.62 305 ILE B CA 1
ATOM 9663 C C . ILE B 1 305 ? -12.586 36.469 5.465 1 98.62 305 ILE B C 1
ATOM 9665 O O . ILE B 1 305 ? -12.211 35.312 5.68 1 98.62 305 ILE B O 1
ATOM 9669 N N . CYS B 1 306 ? -12.711 37.375 6.414 1 97.44 306 CYS B N 1
ATOM 9670 C CA . CYS B 1 306 ? -12.43 37.062 7.809 1 97.44 306 CYS B CA 1
ATOM 9671 C C . CYS B 1 306 ? -13.719 36.875 8.602 1 97.44 306 CYS B C 1
ATOM 9673 O O . CYS B 1 306 ? -14.703 37.562 8.344 1 97.44 306 CYS B O 1
ATOM 9675 N N . SER B 1 307 ? -13.695 35.969 9.508 1 95.62 307 SER B N 1
ATOM 9676 C CA . SER B 1 307 ? -14.773 35.75 10.461 1 95.62 307 SER B CA 1
ATOM 9677 C C . SER B 1 307 ? -14.266 35.094 11.734 1 95.62 307 SER B C 1
ATOM 9679 O O . SER B 1 307 ? -13.32 34.312 11.688 1 95.62 307 SER B O 1
ATOM 9681 N N . LYS B 1 308 ? -14.875 35.344 12.859 1 91.12 308 LYS B N 1
ATOM 9682 C CA . LYS B 1 308 ? -14.461 34.781 14.133 1 91.12 308 LYS B CA 1
ATOM 9683 C C . LYS B 1 308 ? -14.766 33.281 14.195 1 91.12 308 LYS B C 1
ATOM 9685 O O . LYS B 1 308 ? -14.266 32.594 15.078 1 91.12 308 LYS B O 1
ATOM 9690 N N . PHE B 1 309 ? -15.555 32.75 13.234 1 91.25 309 PHE B N 1
ATOM 9691 C CA . PHE B 1 309 ? -16 31.344 13.273 1 91.25 309 PHE B CA 1
ATOM 9692 C C . PHE B 1 309 ? -15.008 30.438 12.555 1 91.25 309 PHE B C 1
ATOM 9694 O O . PHE B 1 309 ? -15.125 29.219 12.617 1 91.25 309 PHE B O 1
ATOM 9701 N N . ILE B 1 310 ? -14.078 31.047 11.953 1 92.12 310 ILE B N 1
ATOM 9702 C CA . ILE B 1 310 ? -13.094 30.281 11.203 1 92.12 310 ILE B CA 1
ATOM 9703 C C . ILE B 1 310 ? -11.961 29.844 12.125 1 92.12 310 ILE B C 1
ATOM 9705 O O . ILE B 1 310 ? -11.477 30.641 12.938 1 92.12 310 ILE B O 1
ATOM 9709 N N . GLY B 1 311 ? -11.562 28.609 12.141 1 85.69 311 GLY B N 1
ATOM 9710 C CA . GLY B 1 311 ? -10.492 28.109 12.977 1 85.69 311 GLY B CA 1
ATOM 9711 C C . GLY B 1 311 ? -9.141 28.719 12.633 1 85.69 311 GLY B C 1
ATOM 9712 O O . GLY B 1 311 ? -8.391 29.125 13.523 1 85.69 311 GLY B O 1
ATOM 9713 N N . GLY B 1 312 ? -8.656 28.844 11.633 1 92.38 312 GLY B N 1
ATOM 9714 C CA . GLY B 1 312 ? -7.449 29.438 11.078 1 92.38 312 GLY B CA 1
ATOM 9715 C C . GLY B 1 312 ? -7.668 30.062 9.719 1 92.38 312 GLY B C 1
ATOM 9716 O O . GLY B 1 312 ? -8.039 31.234 9.625 1 92.38 312 GLY B O 1
ATOM 9717 N N . ALA B 1 313 ? -7.57 29.359 8.914 1 97.31 313 ALA B N 1
ATOM 9718 C CA . ALA B 1 313 ? -7.898 29.719 7.531 1 97.31 313 ALA B CA 1
ATOM 9719 C C . ALA B 1 313 ? -8.297 28.484 6.727 1 97.31 313 ALA B C 1
ATOM 9721 O O . ALA B 1 313 ? -7.992 27.359 7.117 1 97.31 313 ALA B O 1
ATOM 9722 N N . MET B 1 314 ? -9.07 28.703 5.766 1 97.81 314 MET B N 1
ATOM 9723 C CA . MET B 1 314 ? -9.516 27.625 4.895 1 97.81 314 MET B CA 1
ATOM 9724 C C . MET B 1 314 ? -9.391 28.016 3.426 1 97.81 314 MET B C 1
ATOM 9726 O O . MET B 1 314 ? -9.719 29.141 3.051 1 97.81 314 MET B O 1
ATOM 9730 N N . GLU B 1 315 ? -8.938 27.125 2.619 1 98.12 315 GLU B N 1
ATOM 9731 C CA . GLU B 1 315 ? -8.531 27.359 1.236 1 98.12 315 GLU B CA 1
ATOM 9732 C C . GLU B 1 315 ? -9.727 27.281 0.292 1 98.12 315 GLU B C 1
ATOM 9734 O O . GLU B 1 315 ? -9.57 27 -0.897 1 98.12 315 GLU B O 1
ATOM 9739 N N . ASN B 1 316 ? -10.891 27.531 0.733 1 98.56 316 ASN B N 1
ATOM 9740 C CA . ASN B 1 316 ? -12.047 27.406 -0.142 1 98.56 316 ASN B CA 1
ATOM 9741 C C . ASN B 1 316 ? -11.766 27.969 -1.532 1 98.56 316 ASN B C 1
ATOM 9743 O O . ASN B 1 316 ? -11.164 29.031 -1.665 1 98.56 316 ASN B O 1
ATOM 9747 N N . ILE B 1 317 ? -12.227 27.25 -2.594 1 98.31 317 ILE B N 1
ATOM 9748 C CA . ILE B 1 317 ? -11.859 27.547 -3.975 1 98.31 317 ILE B CA 1
ATOM 9749 C C . ILE B 1 317 ? -12.328 28.953 -4.34 1 98.31 317 ILE B C 1
ATOM 9751 O O . ILE B 1 317 ? -13.516 29.25 -4.281 1 98.31 317 ILE B O 1
ATOM 9755 N N . SER B 1 318 ? -11.383 29.844 -4.668 1 98.31 318 SER B N 1
ATOM 9756 C CA . SER B 1 318 ? -11.578 31.203 -5.148 1 98.31 318 SER B CA 1
ATOM 9757 C C . SER B 1 318 ? -12.086 32.125 -4.039 1 98.31 318 SER B C 1
ATOM 9759 O O . SER B 1 318 ? -12.383 33.281 -4.277 1 98.31 318 SER B O 1
ATOM 9761 N N . PHE B 1 319 ? -12.234 31.641 -2.83 1 98.56 319 PHE B N 1
ATOM 9762 C CA . PHE B 1 319 ? -12.859 32.375 -1.729 1 98.56 319 PHE B CA 1
ATOM 9763 C C . PHE B 1 319 ? -12.336 31.875 -0.388 1 98.56 319 PHE B C 1
ATOM 9765 O O . PHE B 1 319 ? -13.055 31.188 0.353 1 98.56 319 PHE B O 1
ATOM 9772 N N . VAL B 1 320 ? -11.172 32.312 -0.011 1 98.62 320 VAL B N 1
ATOM 9773 C CA . VAL B 1 320 ? -10.461 31.844 1.164 1 98.62 320 VAL B CA 1
ATOM 9774 C C . VAL B 1 320 ? -11.023 32.5 2.422 1 98.62 320 VAL B C 1
ATOM 9776 O O . VAL B 1 320 ? -11.336 33.688 2.416 1 98.62 320 VAL B O 1
ATOM 9779 N N . THR B 1 321 ? -11.172 31.719 3.508 1 98.5 321 THR B N 1
ATOM 9780 C CA . THR B 1 321 ? -11.68 32.25 4.762 1 98.5 321 THR B CA 1
ATOM 9781 C C . THR B 1 321 ? -10.578 32.312 5.816 1 98.5 321 THR B C 1
ATOM 9783 O O . THR B 1 321 ? -9.656 31.5 5.801 1 98.5 321 THR B O 1
ATOM 9786 N N . TRP B 1 322 ? -10.664 33.281 6.723 1 97.88 322 TRP B N 1
ATOM 9787 C CA . TRP B 1 322 ? -9.672 33.531 7.762 1 97.88 322 TRP B CA 1
ATOM 9788 C C . TRP B 1 322 ? -10.344 33.812 9.109 1 97.88 322 TRP B C 1
ATOM 9790 O O . TRP B 1 322 ? -11.422 34.375 9.164 1 97.88 322 TRP B O 1
ATOM 9800 N N . LEU B 1 323 ? -9.664 33.438 10.125 1 95.81 323 LEU B N 1
ATOM 9801 C CA . LEU B 1 323 ? -10 33.906 11.461 1 95.81 323 LEU B CA 1
ATOM 9802 C C . LEU B 1 323 ? -9.758 35.438 11.555 1 95.81 323 LEU B C 1
ATOM 9804 O O . LEU B 1 323 ? -8.719 35.906 11.117 1 95.81 323 LEU B O 1
ATOM 9808 N N . ASP B 1 324 ? -10.672 36.125 12.094 1 94.12 324 ASP B N 1
ATOM 9809 C CA . ASP B 1 324 ? -10.586 37.562 12.094 1 94.12 324 ASP B CA 1
ATOM 9810 C C . ASP B 1 324 ? -9.477 38.062 13.023 1 94.12 324 ASP B C 1
ATOM 9812 O O . ASP B 1 324 ? -8.93 39.156 12.828 1 94.12 324 ASP B O 1
ATOM 9816 N N . ARG B 1 325 ? -9.062 37.25 13.992 1 91.94 325 ARG B N 1
ATOM 9817 C CA . ARG B 1 325 ? -8.016 37.625 14.938 1 91.94 325 ARG B CA 1
ATOM 9818 C C . ARG B 1 325 ? -6.656 37.719 14.25 1 91.94 325 ARG B C 1
ATOM 9820 O O . ARG B 1 325 ? -5.691 38.219 14.82 1 91.94 325 ARG B O 1
ATOM 9827 N N . TYR B 1 326 ? -6.594 37.312 13.008 1 95.06 326 TYR B N 1
ATOM 9828 C CA . TYR B 1 326 ? -5.355 37.406 12.242 1 95.06 326 TYR B CA 1
ATOM 9829 C C . TYR B 1 326 ? -5.188 38.812 11.664 1 95.06 326 TYR B C 1
ATOM 9831 O O . TYR B 1 326 ? -4.102 39.188 11.203 1 95.06 326 TYR B O 1
ATOM 9839 N N . ILE B 1 327 ? -6.262 39.625 11.695 1 96.06 327 ILE B N 1
ATOM 9840 C CA . ILE B 1 327 ? -6.152 41 11.227 1 96.06 327 ILE B CA 1
ATOM 9841 C C . ILE B 1 327 ? -5.207 41.781 12.133 1 96.06 327 ILE B C 1
ATOM 9843 O O . ILE B 1 327 ? -5.301 41.719 13.359 1 96.06 327 ILE B O 1
ATOM 9847 N N . GLN B 1 328 ? -4.348 42.625 11.523 1 96 328 GLN B N 1
ATOM 9848 C CA . GLN B 1 328 ? -3.279 43.25 12.297 1 96 328 GLN B CA 1
ATOM 9849 C C . GLN B 1 328 ? -3.328 44.781 12.188 1 96 328 GLN B C 1
ATOM 9851 O O . GLN B 1 328 ? -3.461 45.312 11.094 1 96 328 GLN B O 1
ATOM 9856 N N . ASP B 1 329 ? -3.17 45.406 13.289 1 94.94 329 ASP B N 1
ATOM 9857 C CA . ASP B 1 329 ? -2.789 46.812 13.266 1 94.94 329 ASP B CA 1
ATOM 9858 C C . ASP B 1 329 ? -1.275 46.969 13.148 1 94.94 329 ASP B C 1
ATOM 9860 O O . ASP B 1 329 ? -0.564 46 12.875 1 94.94 329 ASP B O 1
ATOM 9864 N N . GLU B 1 330 ? -0.786 48.125 13.289 1 94.81 330 GLU B N 1
ATOM 9865 C CA . GLU B 1 330 ? 0.626 48.406 13.047 1 94.81 330 GLU B CA 1
ATOM 9866 C C . GLU B 1 330 ? 1.512 47.688 14.07 1 94.81 330 GLU B C 1
ATOM 9868 O O . GLU B 1 330 ? 2.555 47.125 13.711 1 94.81 330 GLU B O 1
ATOM 9873 N N . LYS B 1 331 ? 1.118 47.688 15.273 1 93.44 331 LYS B N 1
ATOM 9874 C CA . LYS B 1 331 ? 1.94 47.094 16.344 1 93.44 331 LYS B CA 1
ATOM 9875 C C . LYS B 1 331 ? 1.955 45.562 16.25 1 93.44 331 LYS B C 1
ATOM 9877 O O . LYS B 1 331 ? 3.016 44.938 16.344 1 93.44 331 LYS B O 1
ATOM 9882 N N . LEU B 1 332 ? 0.809 45 16.141 1 95.12 332 LEU B N 1
ATOM 9883 C CA . LEU B 1 332 ? 0.728 43.562 16.047 1 95.12 332 LEU B CA 1
ATOM 9884 C C . LEU B 1 332 ? 1.466 43.031 14.812 1 95.12 332 LEU B C 1
ATOM 9886 O O . LEU B 1 332 ? 2.059 41.969 14.844 1 95.12 332 LEU B O 1
ATOM 9890 N N . ALA B 1 333 ? 1.438 43.781 13.773 1 96.12 333 ALA B N 1
ATOM 9891 C CA . ALA B 1 333 ? 2.082 43.375 12.523 1 96.12 333 ALA B CA 1
ATOM 9892 C C . ALA B 1 333 ? 3.578 43.156 12.727 1 96.12 333 ALA B C 1
ATOM 9894 O O . ALA B 1 333 ? 4.172 42.281 12.078 1 96.12 333 ALA B O 1
ATOM 9895 N N . THR B 1 334 ? 4.168 43.906 13.602 1 95.31 334 THR B N 1
ATOM 9896 C CA . THR B 1 334 ? 5.602 43.75 13.836 1 95.31 334 THR B CA 1
ATOM 9897 C C . THR B 1 334 ? 5.914 42.406 14.469 1 95.31 334 THR B C 1
ATOM 9899 O O . THR B 1 334 ? 7.035 41.906 14.344 1 95.31 334 THR B O 1
ATOM 9902 N N . GLU B 1 335 ? 4.965 41.844 15.062 1 95.06 335 GLU B N 1
ATOM 9903 C CA . GLU B 1 335 ? 5.18 40.594 15.805 1 95.06 335 GLU B CA 1
ATOM 9904 C C . GLU B 1 335 ? 4.84 39.375 14.953 1 95.06 335 GLU B C 1
ATOM 9906 O O . GLU B 1 335 ? 5.488 38.344 15.062 1 95.06 335 GLU B O 1
ATOM 9911 N N . ILE B 1 336 ? 3.816 39.5 14.062 1 95 336 ILE B N 1
ATOM 9912 C CA . ILE B 1 336 ? 3.285 38.219 13.586 1 95 336 ILE B CA 1
ATOM 9913 C C . ILE B 1 336 ? 3.105 38.281 12.07 1 95 336 ILE B C 1
ATOM 9915 O O . ILE B 1 336 ? 2.602 37.344 11.469 1 95 336 ILE B O 1
ATOM 9919 N N . SER B 1 337 ? 3.449 39.375 11.367 1 95.62 337 SER B N 1
ATOM 9920 C CA . SER B 1 337 ? 3.215 39.469 9.93 1 95.62 337 SER B CA 1
ATOM 9921 C C . SER B 1 337 ? 3.854 38.312 9.172 1 95.62 337 SER B C 1
ATOM 9923 O O . SER B 1 337 ? 3.297 37.844 8.188 1 95.62 337 SER B O 1
ATOM 9925 N N . HIS B 1 338 ? 5.027 37.906 9.602 1 93.19 338 HIS B N 1
ATOM 9926 C CA . HIS B 1 338 ? 5.699 36.812 8.938 1 93.19 338 HIS B CA 1
ATOM 9927 C C . HIS B 1 338 ? 4.898 35.5 9.07 1 93.19 338 HIS B C 1
ATOM 9929 O O . HIS B 1 338 ? 4.875 34.688 8.148 1 93.19 338 HIS B O 1
ATOM 9935 N N . HIS B 1 339 ? 4.309 35.344 10.164 1 93.94 339 HIS B N 1
ATOM 9936 C CA . HIS B 1 339 ? 3.457 34.188 10.383 1 93.94 339 HIS B CA 1
ATOM 9937 C C . HIS B 1 339 ? 2.213 34.25 9.5 1 93.94 339 HIS B C 1
ATOM 9939 O O . HIS B 1 339 ? 1.816 33.219 8.914 1 93.94 339 HIS B O 1
ATOM 9945 N N . ILE B 1 340 ? 1.591 35.406 9.422 1 96.69 340 ILE B N 1
ATOM 9946 C CA . ILE B 1 340 ? 0.39 35.562 8.609 1 96.69 340 ILE B CA 1
ATOM 9947 C C . ILE B 1 340 ? 0.722 35.344 7.137 1 96.69 340 ILE B C 1
ATOM 9949 O O . ILE B 1 340 ? -0.056 34.719 6.41 1 96.69 340 ILE B O 1
ATOM 9953 N N . ASP B 1 341 ? 1.862 35.812 6.723 1 97.06 341 ASP B N 1
ATOM 9954 C CA . ASP B 1 341 ? 2.316 35.531 5.363 1 97.06 341 ASP B CA 1
ATOM 9955 C C . ASP B 1 341 ? 2.455 34.031 5.121 1 97.06 341 ASP B C 1
ATOM 9957 O O . ASP B 1 341 ? 2.125 33.531 4.043 1 97.06 341 ASP B O 1
ATOM 9961 N N . GLY B 1 342 ? 2.973 33.344 6.113 1 97.31 342 GLY B N 1
ATOM 9962 C CA . GLY B 1 342 ? 3.066 31.891 6.023 1 97.31 342 GLY B CA 1
ATOM 9963 C C . GLY B 1 342 ? 1.722 31.219 5.836 1 97.31 342 GLY B C 1
ATOM 9964 O O . GLY B 1 342 ? 1.576 30.344 4.984 1 97.31 342 GLY B O 1
ATOM 9965 N N . VAL B 1 343 ? 0.724 31.641 6.543 1 97.94 343 VAL B N 1
ATOM 9966 C CA . VAL B 1 343 ? -0.621 31.078 6.434 1 97.94 343 VAL B CA 1
ATOM 9967 C C . VAL B 1 343 ? -1.218 31.438 5.074 1 97.94 343 VAL B C 1
ATOM 9969 O O . VAL B 1 343 ? -1.893 30.609 4.453 1 97.94 343 VAL B O 1
ATOM 9972 N N . ASN B 1 344 ? -0.969 32.688 4.703 1 98.5 344 ASN B N 1
ATOM 9973 C CA . ASN B 1 344 ? -1.507 33.156 3.426 1 98.5 344 ASN B CA 1
ATOM 9974 C C . ASN B 1 344 ? -1 32.281 2.266 1 98.5 344 ASN B C 1
ATOM 9976 O O . ASN B 1 344 ? -1.791 31.797 1.457 1 98.5 344 ASN B O 1
ATOM 9980 N N . ILE B 1 345 ? 0.308 32.062 2.197 1 98.62 345 ILE B N 1
ATOM 9981 C CA . ILE B 1 345 ? 0.879 31.281 1.11 1 98.62 345 ILE B CA 1
ATOM 9982 C C . ILE B 1 345 ? 0.477 29.812 1.269 1 98.62 345 ILE B C 1
ATOM 9984 O O . ILE B 1 345 ? 0.291 29.109 0.277 1 98.62 345 ILE B O 1
ATOM 9988 N N . HIS B 1 346 ? 0.299 29.328 2.5 1 98.56 346 HIS B N 1
ATOM 9989 C CA . HIS B 1 346 ? -0.213 28 2.779 1 98.56 346 HIS B CA 1
ATOM 9990 C C . HIS B 1 346 ? -1.57 27.781 2.119 1 98.56 346 HIS B C 1
ATOM 9992 O O . HIS B 1 346 ? -1.753 26.812 1.371 1 98.56 346 HIS B O 1
ATOM 9998 N N . GLU B 1 347 ? -2.469 28.703 2.404 1 98.44 347 GLU B N 1
ATOM 9999 C CA . GLU B 1 347 ? -3.814 28.578 1.849 1 98.44 347 GLU B CA 1
ATOM 10000 C C . GLU B 1 347 ? -3.793 28.688 0.327 1 98.44 347 GLU B C 1
ATOM 10002 O O . GLU B 1 347 ? -4.59 28.047 -0.357 1 98.44 347 GLU B O 1
ATOM 10007 N N . MET B 1 348 ? -2.936 29.516 -0.162 1 98.62 348 MET B N 1
ATOM 10008 C CA . MET B 1 348 ? -2.836 29.672 -1.61 1 98.62 348 MET B CA 1
ATOM 10009 C C . MET B 1 348 ? -2.266 28.422 -2.256 1 98.62 348 MET B C 1
ATOM 10011 O O . MET B 1 348 ? -2.65 28.062 -3.371 1 98.62 348 MET B O 1
ATOM 10015 N N . ALA B 1 349 ? -1.287 27.781 -1.582 1 98.69 349 ALA B N 1
ATOM 10016 C CA . ALA B 1 349 ? -0.695 26.547 -2.088 1 98.69 349 ALA B CA 1
ATOM 10017 C C . ALA B 1 349 ? -1.762 25.484 -2.311 1 98.69 349 ALA B C 1
ATOM 10019 O O . ALA B 1 349 ? -1.659 24.672 -3.24 1 98.69 349 ALA B O 1
ATOM 10020 N N . HIS B 1 350 ? -2.787 25.5 -1.516 1 98.62 350 HIS B N 1
ATOM 10021 C CA . HIS B 1 350 ? -3.883 24.531 -1.639 1 98.62 350 HIS B CA 1
ATOM 10022 C C . HIS B 1 350 ? -4.586 24.672 -2.984 1 98.62 350 HIS B C 1
ATOM 10024 O O . HIS B 1 350 ? -5.223 23.734 -3.459 1 98.62 350 HIS B O 1
ATOM 10030 N N . THR B 1 351 ? -4.531 25.844 -3.619 1 98.31 351 THR B N 1
ATOM 10031 C CA . THR B 1 351 ? -5.074 26 -4.965 1 98.31 351 THR B CA 1
ATOM 10032 C C . THR B 1 351 ? -4.613 24.859 -5.867 1 98.31 351 THR B C 1
ATOM 10034 O O . THR B 1 351 ? -5.41 24.297 -6.625 1 98.31 351 THR B O 1
ATOM 10037 N N . TYR B 1 352 ? -3.379 24.531 -5.734 1 98.44 352 TYR B N 1
ATOM 10038 C CA . TYR B 1 352 ? -2.787 23.5 -6.582 1 98.44 352 TYR B CA 1
ATOM 10039 C C . TYR B 1 352 ? -2.859 22.125 -5.906 1 98.44 352 TYR B C 1
ATOM 10041 O O . TYR B 1 352 ? -3.164 21.125 -6.555 1 98.44 352 TYR B O 1
ATOM 10049 N N . PHE B 1 353 ? -2.562 22.125 -4.625 1 98.38 353 PHE B N 1
ATOM 10050 C CA . PHE B 1 353 ? -2.531 20.875 -3.865 1 98.38 353 PHE B CA 1
ATOM 10051 C C . PHE B 1 353 ? -3.738 20.781 -2.939 1 98.38 353 PHE B C 1
ATOM 10053 O O . PHE B 1 353 ? -3.732 21.344 -1.843 1 98.38 353 PHE B O 1
ATOM 10060 N N . GLY B 1 354 ? -4.723 20.078 -3.227 1 97.19 354 GLY B N 1
ATOM 10061 C CA . GLY B 1 354 ? -5.93 19.953 -2.424 1 97.19 354 GLY B CA 1
ATOM 10062 C C . GLY B 1 354 ? -7.176 20.422 -3.143 1 97.19 354 GLY B C 1
ATOM 10063 O O . GLY B 1 354 ? -8.258 19.859 -2.963 1 97.19 354 GLY B O 1
ATOM 10064 N N . ASP B 1 355 ? -7.023 21.516 -3.963 1 98 355 ASP B N 1
ATOM 10065 C CA . ASP B 1 355 ? -8.188 22.062 -4.66 1 98 355 ASP B CA 1
ATOM 10066 C C . ASP B 1 355 ? -8.242 21.562 -6.102 1 98 355 ASP B C 1
ATOM 10068 O O . ASP B 1 355 ? -9.25 20.984 -6.523 1 98 355 ASP B O 1
ATOM 10072 N N . LEU B 1 356 ? -7.168 21.906 -6.852 1 97.5 356 LEU B N 1
ATOM 10073 C CA . LEU B 1 356 ? -7.055 21.438 -8.227 1 97.5 356 LEU B CA 1
ATOM 10074 C C . LEU B 1 356 ? -6.852 19.922 -8.258 1 97.5 356 LEU B C 1
ATOM 10076 O O . LEU B 1 356 ? -7.453 19.234 -9.086 1 97.5 356 LEU B O 1
ATOM 10080 N N . LEU B 1 357 ? -5.875 19.453 -7.5 1 97.94 357 LEU B N 1
ATOM 10081 C CA . LEU B 1 357 ? -5.684 18.031 -7.215 1 97.94 357 LEU B CA 1
ATOM 10082 C C . LEU B 1 357 ? -6.359 17.641 -5.902 1 97.94 357 LEU B C 1
ATOM 10084 O O . LEU B 1 357 ? -5.824 17.906 -4.824 1 97.94 357 LEU B O 1
ATOM 10088 N N . VAL B 1 358 ? -7.5 17.016 -5.965 1 98.06 358 VAL B N 1
ATOM 10089 C CA . VAL B 1 358 ? -8.258 16.688 -4.762 1 98.06 358 VAL B CA 1
ATOM 10090 C C . VAL B 1 358 ? -7.871 15.305 -4.27 1 98.06 358 VAL B C 1
ATOM 10092 O O . VAL B 1 358 ? -7.727 14.375 -5.066 1 98.06 358 VAL B O 1
ATOM 10095 N N . ILE B 1 359 ? -7.645 15.148 -2.973 1 98.06 359 ILE B N 1
ATOM 10096 C CA . ILE B 1 359 ? -7.316 13.828 -2.441 1 98.06 359 ILE B CA 1
ATOM 10097 C C . ILE B 1 359 ? -8.492 12.875 -2.648 1 98.06 359 ILE B C 1
ATOM 10099 O O . ILE B 1 359 ? -9.656 13.289 -2.539 1 98.06 359 ILE B O 1
ATOM 10103 N N . ARG B 1 360 ? -8.211 11.68 -2.934 1 96.75 360 ARG B N 1
ATOM 10104 C CA . ARG B 1 360 ? -9.266 10.688 -3.117 1 96.75 360 ARG B CA 1
ATOM 10105 C C . ARG B 1 360 ? -10.023 10.438 -1.814 1 96.75 360 ARG B C 1
ATOM 10107 O O . ARG B 1 360 ? -11.234 10.227 -1.823 1 96.75 360 ARG B O 1
ATOM 10114 N N . HIS B 1 361 ? -9.305 10.305 -0.755 1 97.12 361 HIS B N 1
ATOM 10115 C CA . HIS B 1 361 ? -9.812 10.125 0.599 1 97.12 361 HIS B CA 1
ATOM 10116 C C . HIS B 1 361 ? -8.805 10.594 1.638 1 97.12 361 HIS B C 1
ATOM 10118 O O . HIS B 1 361 ? -7.719 11.07 1.286 1 97.12 361 HIS B O 1
ATOM 10124 N N . PHE B 1 362 ? -9.109 10.531 2.904 1 97.5 362 PHE B N 1
ATOM 10125 C CA . PHE B 1 362 ? -8.367 11.234 3.945 1 97.5 362 PHE B CA 1
ATOM 10126 C C . PHE B 1 362 ? -7.059 10.508 4.254 1 97.5 362 PHE B C 1
ATOM 10128 O O . PHE B 1 362 ? -6.164 11.078 4.887 1 97.5 362 PHE B O 1
ATOM 10135 N N . GLU B 1 363 ? -6.844 9.234 3.842 1 96.88 363 GLU B N 1
ATOM 10136 C CA . GLU B 1 363 ? -5.547 8.586 4.008 1 96.88 363 GLU B CA 1
ATOM 10137 C C . GLU B 1 363 ? -4.457 9.32 3.23 1 96.88 363 GLU B C 1
ATOM 10139 O O . GLU B 1 363 ? -3.273 9.203 3.549 1 96.88 363 GLU B O 1
ATOM 10144 N N . HIS B 1 364 ? -4.887 10.141 2.238 1 98.12 364 HIS B N 1
ATOM 10145 C CA . HIS B 1 364 ? -3.951 10.844 1.371 1 98.12 364 HIS B CA 1
ATOM 10146 C C . HIS B 1 364 ? -3.896 12.328 1.712 1 98.12 364 HIS B C 1
ATOM 10148 O O . HIS B 1 364 ? -3.477 13.148 0.888 1 98.12 364 HIS B O 1
ATOM 10154 N N . VAL B 1 365 ? -4.27 12.703 2.908 1 98.25 365 VAL B N 1
ATOM 10155 C CA . VAL B 1 365 ? -4.414 14.102 3.293 1 98.25 365 VAL B CA 1
ATOM 10156 C C . VAL B 1 365 ? -3.062 14.812 3.189 1 98.25 365 VAL B C 1
ATOM 10158 O O . VAL B 1 365 ? -3.002 16.016 2.93 1 98.25 365 VAL B O 1
ATOM 10161 N N . TRP B 1 366 ? -1.945 14.07 3.279 1 98.44 366 TRP B N 1
ATOM 10162 C CA . TRP B 1 366 ? -0.623 14.688 3.207 1 98.44 366 TRP B CA 1
ATOM 10163 C C . TRP B 1 366 ? -0.384 15.305 1.832 1 98.44 366 TRP B C 1
ATOM 10165 O O . TRP B 1 366 ? 0.41 16.234 1.694 1 98.44 366 TRP B O 1
ATOM 10175 N N . LEU B 1 367 ? -1.095 14.891 0.775 1 98.62 367 LEU B N 1
ATOM 10176 C CA . LEU B 1 367 ? -0.942 15.406 -0.582 1 98.62 367 LEU B CA 1
ATOM 10177 C C . LEU B 1 367 ? -1.506 16.812 -0.695 1 98.62 367 LEU B C 1
ATOM 10179 O O . LEU B 1 367 ? -1.296 17.5 -1.703 1 98.62 367 LEU B O 1
ATOM 10183 N N . LYS B 1 368 ? -2.18 17.25 0.3 1 98.12 368 LYS B N 1
ATOM 10184 C CA . LYS B 1 368 ? -2.637 18.625 0.35 1 98.12 368 LYS B CA 1
ATOM 10185 C C . LYS B 1 368 ? -1.99 19.375 1.513 1 98.12 368 LYS B C 1
ATOM 10187 O O . LYS B 1 368 ? -1.158 20.266 1.302 1 98.12 368 LYS B O 1
ATOM 10192 N N . GLU B 1 369 ? -2.051 18.891 2.742 1 98.44 369 GLU B N 1
ATOM 10193 C CA . GLU B 1 369 ? -1.6 19.625 3.922 1 98.44 369 GLU B CA 1
ATOM 10194 C C . GLU B 1 369 ? -0.076 19.656 4 1 98.44 369 GLU B C 1
ATOM 10196 O O . GLU B 1 369 ? 0.506 20.656 4.426 1 98.44 369 GLU B O 1
ATOM 10201 N N . SER B 1 370 ? 0.586 18.547 3.652 1 98.62 370 SER B N 1
ATOM 10202 C CA . SER B 1 370 ? 2.045 18.562 3.662 1 98.62 370 SER B CA 1
ATOM 10203 C C . SER B 1 370 ? 2.6 19.5 2.607 1 98.62 370 SER B C 1
ATOM 10205 O O . SER B 1 370 ? 3.637 20.141 2.814 1 98.62 370 SER B O 1
ATOM 10207 N N . TRP B 1 371 ? 1.979 19.531 1.513 1 98.56 371 TRP B N 1
ATOM 10208 C CA . TRP B 1 371 ? 2.424 20.406 0.435 1 98.56 371 TRP B CA 1
ATOM 10209 C C . TRP B 1 371 ? 2.234 21.875 0.813 1 98.56 371 TRP B C 1
ATOM 10211 O O . TRP B 1 371 ? 3.133 22.703 0.609 1 98.56 371 TRP B O 1
ATOM 10221 N N . ALA B 1 372 ? 1.052 22.188 1.316 1 98.56 372 ALA B N 1
ATOM 10222 C CA . ALA B 1 372 ? 0.831 23.562 1.739 1 98.56 372 ALA B CA 1
ATOM 10223 C C . ALA B 1 372 ? 1.857 23.984 2.787 1 98.56 372 ALA B C 1
ATOM 10225 O O . ALA B 1 372 ? 2.404 25.094 2.719 1 98.56 372 ALA B O 1
ATOM 10226 N N . THR B 1 373 ? 2.129 23.109 3.686 1 98.56 373 THR B N 1
ATOM 10227 C CA . THR B 1 373 ? 3.107 23.375 4.734 1 98.56 373 THR B CA 1
ATOM 10228 C C . THR B 1 373 ? 4.5 23.562 4.137 1 98.56 373 THR B C 1
ATOM 10230 O O . THR B 1 373 ? 5.23 24.469 4.523 1 98.56 373 THR B O 1
ATOM 10233 N N . TYR B 1 374 ? 4.848 22.734 3.244 1 98.62 374 TYR B N 1
ATOM 10234 C CA . TYR B 1 374 ? 6.164 22.797 2.621 1 98.62 374 TYR B CA 1
ATOM 10235 C C . TYR B 1 374 ? 6.305 24.062 1.771 1 98.62 374 TYR B C 1
ATOM 10237 O O . TYR B 1 374 ? 7.387 24.641 1.691 1 98.62 374 TYR B O 1
ATOM 10245 N N . VAL B 1 375 ? 5.277 24.516 1.128 1 98.75 375 VAL B N 1
ATOM 10246 C CA . VAL B 1 375 ? 5.305 25.703 0.284 1 98.75 375 VAL B CA 1
ATOM 10247 C C . VAL B 1 375 ? 5.586 26.938 1.139 1 98.75 375 VAL B C 1
ATOM 10249 O O . VAL B 1 375 ? 6.254 27.875 0.689 1 98.75 375 VAL B O 1
ATOM 10252 N N . GLU B 1 376 ? 5.121 26.922 2.395 1 98.44 376 GLU B N 1
ATOM 10253 C CA . GLU B 1 376 ? 5.531 27.984 3.307 1 98.44 376 GLU B CA 1
ATOM 10254 C C . GLU B 1 376 ? 7.051 28.125 3.346 1 98.44 376 GLU B C 1
ATOM 10256 O O . GLU B 1 376 ? 7.578 29.234 3.256 1 98.44 376 GLU B O 1
ATOM 10261 N N . CYS B 1 377 ? 7.684 26.969 3.451 1 98.44 377 CYS B N 1
ATOM 10262 C CA . CYS B 1 377 ? 9.141 26.953 3.539 1 98.44 377 CYS B CA 1
ATOM 10263 C C . CYS B 1 377 ? 9.773 27.359 2.213 1 98.44 377 CYS B C 1
ATOM 10265 O O . CYS B 1 377 ? 10.758 28.094 2.193 1 98.44 377 CYS B O 1
ATOM 10267 N N . LEU B 1 378 ? 9.195 26.938 1.101 1 98.56 378 LEU B N 1
ATOM 10268 C CA . LEU B 1 378 ? 9.719 27.281 -0.214 1 98.56 378 LEU B CA 1
ATOM 10269 C C . LEU B 1 378 ? 9.625 28.781 -0.458 1 98.56 378 LEU B C 1
ATOM 10271 O O . LEU B 1 378 ? 10.508 29.375 -1.073 1 98.56 378 LEU B O 1
ATOM 10275 N N . TRP B 1 379 ? 8.531 29.391 -0.006 1 98.5 379 TRP B N 1
ATOM 10276 C CA . TRP B 1 379 ? 8.375 30.828 -0.117 1 98.5 379 TRP B CA 1
ATOM 10277 C C . TRP B 1 379 ? 9.5 31.562 0.606 1 98.5 379 TRP B C 1
ATOM 10279 O O . TRP B 1 379 ? 10.078 32.5 0.068 1 98.5 379 TRP B O 1
ATOM 10289 N N . LEU B 1 380 ? 9.836 31.125 1.811 1 98.19 380 LEU B N 1
ATOM 10290 C CA . LEU B 1 380 ? 10.906 31.75 2.578 1 98.19 380 LEU B CA 1
ATOM 10291 C C . LEU B 1 380 ? 12.258 31.516 1.904 1 98.19 380 LEU B C 1
ATOM 10293 O O . LEU B 1 380 ? 13.117 32.406 1.902 1 98.19 380 LEU B O 1
ATOM 10297 N N . GLU B 1 381 ? 12.391 30.312 1.364 1 98 381 GLU B N 1
ATOM 10298 C CA . GLU B 1 381 ? 13.648 30 0.685 1 98 381 GLU B CA 1
ATOM 10299 C C . GLU B 1 381 ? 13.93 30.984 -0.431 1 98 381 GLU B C 1
ATOM 10301 O O . GLU B 1 381 ? 15.078 31.406 -0.626 1 98 381 GLU B O 1
ATOM 10306 N N . ASP B 1 382 ? 12.914 31.438 -1.128 1 97.94 382 ASP B N 1
ATOM 10307 C CA . ASP B 1 382 ? 13.086 32.281 -2.307 1 97.94 382 ASP B CA 1
ATOM 10308 C C . ASP B 1 382 ? 12.938 33.75 -1.953 1 97.94 382 ASP B C 1
ATOM 10310 O O . ASP B 1 382 ? 13.43 34.625 -2.672 1 97.94 382 ASP B O 1
ATOM 10314 N N . ASN B 1 383 ? 12.273 34.094 -0.764 1 97.38 383 ASN B N 1
ATOM 10315 C CA . ASN B 1 383 ? 11.891 35.469 -0.533 1 97.38 383 ASN B CA 1
ATOM 10316 C C . ASN B 1 383 ? 12.422 36 0.801 1 97.38 383 ASN B C 1
ATOM 10318 O O . ASN B 1 383 ? 12.164 37.125 1.176 1 97.38 383 ASN B O 1
ATOM 10322 N N . ALA B 1 384 ? 13.102 35.156 1.521 1 96.88 384 ALA B N 1
ATOM 10323 C CA . ALA B 1 384 ? 13.703 35.531 2.793 1 96.88 384 ALA B CA 1
ATOM 10324 C C . ALA B 1 384 ? 15.148 35.062 2.898 1 96.88 384 ALA B C 1
ATOM 10326 O O . ALA B 1 384 ? 15.75 34.656 1.896 1 96.88 384 ALA B O 1
ATOM 10327 N N . THR B 1 385 ? 15.75 35.219 4.09 1 96.31 385 THR B N 1
ATOM 10328 C CA . THR B 1 385 ? 17.125 34.812 4.293 1 96.31 385 THR B CA 1
ATOM 10329 C C . THR B 1 385 ? 17.219 33.281 4.441 1 96.31 385 THR B C 1
ATOM 10331 O O . THR B 1 385 ? 16.219 32.625 4.711 1 96.31 385 THR B O 1
ATOM 10334 N N . GLN B 1 386 ? 18.391 32.781 4.293 1 96.25 386 GLN B N 1
ATOM 10335 C CA . GLN B 1 386 ? 18.625 31.344 4.473 1 96.25 386 GLN B CA 1
ATOM 10336 C C . GLN B 1 386 ? 18.312 30.922 5.902 1 96.25 386 GLN B C 1
ATOM 10338 O O . GLN B 1 386 ? 17.797 29.828 6.129 1 96.25 386 GLN B O 1
ATOM 10343 N N . ASP B 1 387 ? 18.625 31.766 6.852 1 96.88 387 ASP B N 1
ATOM 10344 C CA . ASP B 1 387 ? 18.344 31.438 8.242 1 96.88 387 ASP B CA 1
ATOM 10345 C C . ASP B 1 387 ? 16.844 31.328 8.484 1 96.88 387 ASP B C 1
ATOM 10347 O O . ASP B 1 387 ? 16.391 30.453 9.242 1 96.88 387 ASP B O 1
ATOM 10351 N N . GLU B 1 388 ? 16.078 32.219 7.805 1 97.19 388 GLU B N 1
ATOM 10352 C CA . GLU B 1 388 ? 14.633 32.156 7.941 1 97.19 388 GLU B CA 1
ATOM 10353 C C . GLU B 1 388 ? 14.094 30.828 7.414 1 97.19 388 GLU B C 1
ATOM 10355 O O . GLU B 1 388 ? 13.273 30.172 8.07 1 97.19 388 GLU B O 1
ATOM 10360 N N . PHE B 1 389 ? 14.578 30.484 6.262 1 97.81 389 PHE B N 1
ATOM 10361 C CA . PHE B 1 389 ? 14.156 29.234 5.633 1 97.81 389 PHE B CA 1
ATOM 10362 C C . PHE B 1 389 ? 14.547 28.031 6.492 1 97.81 389 PHE B C 1
ATOM 10364 O O . PHE B 1 389 ? 13.711 27.188 6.805 1 97.81 389 PHE B O 1
ATOM 10371 N N . ARG B 1 390 ? 15.797 27.938 6.914 1 97.81 390 ARG B N 1
ATOM 10372 C CA . ARG B 1 390 ? 16.328 26.812 7.668 1 97.81 390 ARG B CA 1
ATOM 10373 C C . ARG B 1 390 ? 15.656 26.703 9.039 1 97.81 390 ARG B C 1
ATOM 10375 O O . ARG B 1 390 ? 15.445 25.609 9.555 1 97.81 390 ARG B O 1
ATOM 10382 N N . TYR B 1 391 ? 15.414 27.844 9.617 1 97.75 391 TYR B N 1
ATOM 10383 C CA . TYR B 1 391 ? 14.758 27.844 10.914 1 97.75 391 TYR B CA 1
ATOM 10384 C C . TYR B 1 391 ? 13.328 27.328 10.805 1 97.75 391 TYR B C 1
ATOM 10386 O O . TYR B 1 391 ? 12.867 26.562 11.656 1 97.75 391 TYR B O 1
ATOM 10394 N N . GLU B 1 392 ? 12.617 27.734 9.727 1 97.69 392 GLU B N 1
ATOM 10395 C CA . GLU B 1 392 ? 11.258 27.234 9.523 1 97.69 392 GLU B CA 1
ATOM 10396 C C . GLU B 1 392 ? 11.242 25.719 9.344 1 97.69 392 GLU B C 1
ATOM 10398 O O . GLU B 1 392 ? 10.391 25.031 9.906 1 97.69 392 GLU B O 1
ATOM 10403 N N . MET B 1 393 ? 12.148 25.172 8.578 1 97.88 393 MET B N 1
ATOM 10404 C CA . MET B 1 393 ? 12.273 23.734 8.398 1 97.88 393 MET B CA 1
ATOM 10405 C C . MET B 1 393 ? 12.562 23.047 9.727 1 97.88 393 MET B C 1
ATOM 10407 O O . MET B 1 393 ? 12 21.984 10.023 1 97.88 393 MET B O 1
ATOM 10411 N N . TRP B 1 394 ? 13.508 23.625 10.453 1 97.56 394 TRP B N 1
ATOM 10412 C CA . TRP B 1 394 ? 13.867 23.078 11.758 1 97.56 394 TRP B CA 1
ATOM 10413 C C . TRP B 1 394 ? 12.656 23.062 12.688 1 97.56 394 TRP B C 1
ATOM 10415 O O . TRP B 1 394 ? 12.43 22.078 13.398 1 97.56 394 TRP B O 1
ATOM 10425 N N . TRP B 1 395 ? 11.961 24.172 12.703 1 96.88 395 TRP B N 1
ATOM 10426 C CA . TRP B 1 395 ? 10.789 24.312 13.562 1 96.88 395 TRP B CA 1
ATOM 10427 C C . TRP B 1 395 ? 9.727 23.281 13.203 1 96.88 395 TRP B C 1
ATOM 10429 O O . TRP B 1 395 ? 9.086 22.719 14.086 1 96.88 395 TRP B O 1
ATOM 10439 N N . LYS B 1 396 ? 9.5 23.062 11.883 1 97.31 396 LYS B N 1
ATOM 10440 C CA . LYS B 1 396 ? 8.578 22.016 11.445 1 97.31 396 LYS B CA 1
ATOM 10441 C C . LYS B 1 396 ? 9.016 20.641 11.961 1 97.31 396 LYS B C 1
ATOM 10443 O O . LYS B 1 396 ? 8.188 19.859 12.445 1 97.31 396 LYS B O 1
ATOM 10448 N N . ALA B 1 397 ? 10.281 20.312 11.844 1 97.81 397 ALA B N 1
ATOM 10449 C CA . ALA B 1 397 ? 10.805 19.047 12.328 1 97.81 397 ALA B CA 1
ATOM 10450 C C . ALA B 1 397 ? 10.594 18.906 13.836 1 97.81 397 ALA B C 1
ATOM 10452 O O . ALA B 1 397 ? 10.18 17.844 14.312 1 97.81 397 ALA B O 1
ATOM 10453 N N . ASP B 1 398 ? 10.906 19.984 14.539 1 96.56 398 ASP B N 1
ATOM 10454 C CA . ASP B 1 398 ? 10.789 19.969 15.992 1 96.56 398 ASP B CA 1
ATOM 10455 C C . ASP B 1 398 ? 9.344 19.734 16.438 1 96.56 398 ASP B C 1
ATOM 10457 O O . ASP B 1 398 ? 9.094 19.031 17.406 1 96.56 398 ASP B O 1
ATOM 10461 N N . ARG B 1 399 ? 8.461 20.312 15.688 1 96.31 399 ARG B N 1
ATOM 10462 C CA . ARG B 1 399 ? 7.039 20.172 16 1 96.31 399 ARG B CA 1
ATOM 10463 C C . ARG B 1 399 ? 6.578 18.734 15.758 1 96.31 399 ARG B C 1
ATOM 10465 O O . ARG B 1 399 ? 5.824 18.172 16.562 1 96.31 399 ARG B O 1
ATOM 10472 N N . TYR B 1 400 ? 6.895 18.172 14.68 1 96.94 400 TYR B N 1
ATOM 10473 C CA . TYR B 1 400 ? 6.574 16.766 14.398 1 96.94 400 TYR B CA 1
ATOM 10474 C C . TYR B 1 400 ? 7.133 15.859 15.477 1 96.94 400 TYR B C 1
ATOM 10476 O O . TYR B 1 400 ? 6.418 15.008 16.016 1 96.94 400 TYR B O 1
ATOM 10484 N N . ILE B 1 401 ? 8.43 16.062 15.82 1 96.5 401 ILE B N 1
ATOM 10485 C CA . ILE B 1 401 ? 9.125 15.203 16.781 1 96.5 401 ILE B CA 1
ATOM 10486 C C . ILE B 1 401 ? 8.445 15.297 18.141 1 96.5 401 ILE B C 1
ATOM 10488 O O . ILE B 1 401 ? 8.273 14.289 18.828 1 96.5 401 ILE B O 1
ATOM 10492 N N . ALA B 1 402 ? 8.031 16.484 18.516 1 93.38 402 ALA B N 1
ATOM 10493 C CA . ALA B 1 402 ? 7.336 16.672 19.781 1 93.38 402 ALA B CA 1
ATOM 10494 C C . ALA B 1 402 ? 6.051 15.859 19.844 1 93.38 402 ALA B C 1
ATOM 10496 O O . ALA B 1 402 ? 5.723 15.266 20.875 1 93.38 402 ALA B O 1
ATOM 10497 N N . GLU B 1 403 ? 5.332 15.789 18.75 1 93.75 403 GLU B N 1
ATOM 10498 C CA . GLU B 1 403 ? 4.09 15.023 18.719 1 93.75 403 GLU B CA 1
ATOM 10499 C C . GLU B 1 403 ? 4.367 13.523 18.844 1 93.75 403 GLU B C 1
ATOM 10501 O O . GLU B 1 403 ? 3.572 12.789 19.422 1 93.75 403 GLU B O 1
ATOM 10506 N N . THR B 1 404 ? 5.449 13.07 18.281 1 93.56 404 THR B N 1
ATOM 10507 C CA . THR B 1 404 ? 5.77 11.641 18.281 1 93.56 404 THR B CA 1
ATOM 10508 C C . THR B 1 404 ? 5.945 11.133 19.703 1 93.56 404 THR B C 1
ATOM 10510 O O . THR B 1 404 ? 5.93 9.922 19.938 1 93.56 404 THR B O 1
ATOM 10513 N N . GLU B 1 405 ? 6.148 12.062 20.641 1 88.62 405 GLU B N 1
ATOM 10514 C CA . GLU B 1 405 ? 6.227 11.664 22.047 1 88.62 405 GLU B CA 1
ATOM 10515 C C . GLU B 1 405 ? 4.883 11.156 22.547 1 88.62 405 GLU B C 1
ATOM 10517 O O . GLU B 1 405 ? 4.824 10.383 23.516 1 88.62 405 GLU B O 1
ATOM 10522 N N . SER B 1 406 ? 3.824 11.586 21.859 1 88.62 406 SER B N 1
ATOM 10523 C CA . SER B 1 406 ? 2.482 11.156 22.25 1 88.62 406 SER B CA 1
ATOM 10524 C C . SER B 1 406 ? 2.064 9.906 21.484 1 88.62 406 SER B C 1
ATOM 10526 O O . SER B 1 406 ? 1.479 8.984 22.062 1 88.62 406 SER B O 1
ATOM 10528 N N . TYR B 1 407 ? 2.232 9.859 20.188 1 92 407 TYR B N 1
ATOM 10529 C CA . TYR B 1 407 ? 1.93 8.711 19.328 1 92 407 TYR B CA 1
ATOM 10530 C C . TYR B 1 407 ? 2.721 8.773 18.031 1 92 407 TYR B C 1
ATOM 10532 O O . TYR B 1 407 ? 3.279 9.82 17.688 1 92 407 TYR B O 1
ATOM 10540 N N . MET B 1 408 ? 2.812 7.703 17.422 1 95.12 408 MET B N 1
ATOM 10541 C CA . MET B 1 408 ? 3.395 7.641 16.078 1 95.12 408 MET B CA 1
ATOM 10542 C C . MET B 1 408 ? 2.477 6.887 15.125 1 95.12 408 MET B C 1
ATOM 10544 O O . MET B 1 408 ? 1.829 5.914 15.508 1 95.12 408 MET B O 1
ATOM 10548 N N . ARG B 1 409 ? 2.33 7.312 13.93 1 95.38 409 ARG B N 1
ATOM 10549 C CA . ARG B 1 409 ? 1.637 6.656 12.828 1 95.38 409 ARG B CA 1
ATOM 10550 C C . ARG B 1 409 ? 2.342 6.922 11.5 1 95.38 409 ARG B C 1
ATOM 10552 O O . ARG B 1 409 ? 3.135 7.859 11.391 1 95.38 409 ARG B O 1
ATOM 10559 N N . PRO B 1 410 ? 2.107 6.086 10.492 1 96.62 410 PRO B N 1
ATOM 10560 C CA . PRO B 1 410 ? 2.576 6.465 9.156 1 96.62 410 PRO B CA 1
ATOM 10561 C C . PRO B 1 410 ? 1.921 7.742 8.641 1 96.62 410 PRO B C 1
ATOM 10563 O O . PRO B 1 410 ? 0.886 8.164 9.164 1 96.62 410 PRO B O 1
ATOM 10566 N N . ILE B 1 411 ? 2.527 8.398 7.723 1 98.19 411 ILE B N 1
ATOM 10567 C CA . ILE B 1 411 ? 1.939 9.578 7.098 1 98.19 411 ILE B CA 1
ATOM 10568 C C . ILE B 1 411 ? 0.68 9.18 6.332 1 98.19 411 ILE B C 1
ATOM 10570 O O . ILE B 1 411 ? -0.361 9.836 6.457 1 98.19 411 ILE B O 1
ATOM 10574 N N . VAL B 1 412 ? 0.779 8.094 5.492 1 97.81 412 VAL B N 1
ATOM 10575 C CA . VAL B 1 412 ? -0.38 7.516 4.82 1 97.81 412 VAL B CA 1
ATOM 10576 C C . VAL B 1 412 ? -0.993 6.43 5.699 1 97.81 412 VAL B C 1
ATOM 10578 O O . VAL B 1 412 ? -0.35 5.414 5.98 1 97.81 412 VAL B O 1
ATOM 10581 N N . ASN B 1 413 ? -2.217 6.652 6.172 1 95.19 413 ASN B N 1
ATOM 10582 C CA . ASN B 1 413 ? -2.84 5.77 7.152 1 95.19 413 ASN B CA 1
ATOM 10583 C C . ASN B 1 413 ? -4.352 5.707 6.969 1 95.19 413 ASN B C 1
ATOM 10585 O O . ASN B 1 413 ? -5.023 6.738 6.949 1 95.19 413 ASN B O 1
ATOM 10589 N N . ARG B 1 414 ? -4.902 4.531 6.883 1 94.25 414 ARG B N 1
ATOM 10590 C CA . ARG B 1 414 ? -6.336 4.371 6.676 1 94.25 414 ARG B CA 1
ATOM 10591 C C . ARG B 1 414 ? -7.059 4.148 8 1 94.25 414 ARG B C 1
ATOM 10593 O O . ARG B 1 414 ? -8.281 4.27 8.078 1 94.25 414 ARG B O 1
ATOM 10600 N N . GLN B 1 415 ? -6.344 3.832 8.984 1 90.88 415 GLN B N 1
ATOM 10601 C CA . GLN B 1 415 ? -6.953 3.539 10.281 1 90.88 415 GLN B CA 1
ATOM 10602 C C . GLN B 1 415 ? -7.105 4.809 11.117 1 90.88 415 GLN B C 1
ATOM 10604 O O . GLN B 1 415 ? -6.176 5.207 11.82 1 90.88 415 GLN B O 1
ATOM 10609 N N . PHE B 1 416 ? -8.273 5.395 11.156 1 92.25 416 PHE B N 1
ATOM 10610 C CA . PHE B 1 416 ? -8.609 6.562 11.961 1 92.25 416 PHE B CA 1
ATOM 10611 C C . PHE B 1 416 ? -10.094 6.57 12.32 1 92.25 416 PHE B C 1
ATOM 10613 O O . PHE B 1 416 ? -10.914 6.051 11.57 1 92.25 416 PHE B O 1
ATOM 10620 N N . ASP B 1 417 ? -10.438 7.105 13.445 1 86.31 417 ASP B N 1
ATOM 10621 C CA . ASP B 1 417 ? -11.812 7.102 13.938 1 86.31 417 ASP B CA 1
ATOM 10622 C C . ASP B 1 417 ? -12.57 8.336 13.461 1 86.31 417 ASP B C 1
ATOM 10624 O O . ASP B 1 417 ? -13.805 8.375 13.516 1 86.31 417 ASP B O 1
ATOM 10628 N N . SER B 1 418 ? -11.773 9.344 13.078 1 89.12 418 SER B N 1
ATOM 10629 C CA . SER B 1 418 ? -12.312 10.586 12.523 1 89.12 418 SER B CA 1
ATOM 10630 C C . SER B 1 418 ? -11.359 11.195 11.5 1 89.12 418 SER B C 1
ATOM 10632 O O . SER B 1 418 ? -10.141 11.18 11.695 1 89.12 418 SER B O 1
ATOM 10634 N N . SER B 1 419 ? -11.969 11.688 10.414 1 93.06 419 SER B N 1
ATOM 10635 C CA . SER B 1 419 ? -11.125 12.328 9.414 1 93.06 419 SER B CA 1
ATOM 10636 C C . SER B 1 419 ? -10.32 13.477 10.023 1 93.06 419 SER B C 1
ATOM 10638 O O . SER B 1 419 ? -9.172 13.711 9.625 1 93.06 419 SER B O 1
ATOM 10640 N N . TRP B 1 420 ? -10.852 14.125 11.016 1 92.06 420 TRP B N 1
ATOM 10641 C CA . TRP B 1 420 ? -10.195 15.273 11.641 1 92.06 420 TRP B CA 1
ATOM 10642 C C . TRP B 1 420 ? -8.914 14.852 12.352 1 92.06 420 TRP B C 1
ATOM 10644 O O . TRP B 1 420 ? -7.961 15.633 12.438 1 92.06 420 TRP B O 1
ATOM 10654 N N . ARG B 1 421 ? -8.859 13.672 12.781 1 90.75 421 ARG B N 1
ATOM 10655 C CA . ARG B 1 421 ? -7.684 13.172 13.484 1 90.75 421 ARG B CA 1
ATOM 10656 C C . ARG B 1 421 ? -6.461 13.156 12.578 1 90.75 421 ARG B C 1
ATOM 10658 O O . ARG B 1 421 ? -5.324 13.211 13.055 1 90.75 421 ARG B O 1
ATOM 10665 N N . MET B 1 422 ? -6.715 13.031 11.312 1 94.88 422 MET B N 1
ATOM 10666 C CA . MET B 1 422 ? -5.625 12.938 10.344 1 94.88 422 MET B CA 1
ATOM 10667 C C . MET B 1 422 ? -4.938 14.281 10.164 1 94.88 422 MET B C 1
ATOM 10669 O O . MET B 1 422 ? -3.865 14.367 9.562 1 94.88 422 MET B O 1
ATOM 10673 N N . PHE B 1 423 ? -5.457 15.32 10.641 1 94.94 423 PHE B N 1
ATOM 10674 C CA . PHE B 1 423 ? -4.898 16.656 10.547 1 94.94 423 PHE B CA 1
ATOM 10675 C C . PHE B 1 423 ? -4.07 16.984 11.789 1 94.94 423 PHE B C 1
ATOM 10677 O O . PHE B 1 423 ? -4.547 17.656 12.703 1 94.94 423 PHE B O 1
ATOM 10684 N N . ASP B 1 424 ? -2.842 16.469 11.766 1 95 424 ASP B N 1
ATOM 10685 C CA . ASP B 1 424 ? -1.99 16.5 12.953 1 95 424 ASP B CA 1
ATOM 10686 C C . ASP B 1 424 ? -0.554 16.859 12.586 1 95 424 ASP B C 1
ATOM 10688 O O . ASP B 1 424 ? -0.294 17.344 11.484 1 95 424 ASP B O 1
ATOM 10692 N N . GLY B 1 425 ? 0.288 16.75 13.586 1 96.81 425 GLY B N 1
ATOM 10693 C CA . GLY B 1 425 ? 1.694 17.078 13.391 1 96.81 425 GLY B CA 1
ATOM 10694 C C . GLY B 1 425 ? 2.385 16.141 12.406 1 96.81 425 GLY B C 1
ATOM 10695 O O . GLY B 1 425 ? 3.354 16.547 11.758 1 96.81 425 GLY B O 1
ATOM 10696 N N . HIS B 1 426 ? 1.921 14.922 12.242 1 97.38 426 HIS B N 1
ATOM 10697 C CA . HIS B 1 426 ? 2.449 14 11.242 1 97.38 426 HIS B CA 1
ATOM 10698 C C . HIS B 1 426 ? 2.154 14.5 9.828 1 97.38 426 HIS B C 1
ATOM 10700 O O . HIS B 1 426 ? 3.039 14.5 8.969 1 97.38 426 HIS B O 1
ATOM 10706 N N . THR B 1 427 ? 0.968 14.984 9.617 1 97.56 427 THR B N 1
ATOM 10707 C CA . THR B 1 427 ? 0.522 15.391 8.289 1 97.56 427 THR B CA 1
ATOM 10708 C C . THR B 1 427 ? 1.106 16.75 7.91 1 97.56 427 THR B C 1
ATOM 10710 O O . THR B 1 427 ? 1.647 16.906 6.812 1 97.56 427 THR B O 1
ATOM 10713 N N . TYR B 1 428 ? 1.009 17.688 8.789 1 97.31 428 TYR B N 1
ATOM 10714 C CA . TYR B 1 428 ? 1.467 19.047 8.453 1 97.31 428 TYR B CA 1
ATOM 10715 C C . TYR B 1 428 ? 2.988 19.109 8.461 1 97.31 428 TYR B C 1
ATOM 10717 O O . TYR B 1 428 ? 3.635 18.797 7.457 1 97.31 428 TYR B O 1
ATOM 10725 N N . PRO B 1 429 ? 3.578 19.375 9.641 1 97.62 429 PRO B N 1
ATOM 10726 C CA . PRO B 1 429 ? 5.031 19.562 9.586 1 97.62 429 PRO B CA 1
ATOM 10727 C C . PRO B 1 429 ? 5.77 18.266 9.25 1 97.62 429 PRO B C 1
ATOM 10729 O O . PRO B 1 429 ? 6.785 18.297 8.547 1 97.62 429 PRO B O 1
ATOM 10732 N N . GLY B 1 430 ? 5.312 17.109 9.758 1 97.81 430 GLY B N 1
ATOM 10733 C CA . GLY B 1 430 ? 5.961 15.844 9.445 1 97.81 430 GLY B CA 1
ATOM 10734 C C . GLY B 1 430 ? 6.016 15.555 7.957 1 97.81 430 GLY B C 1
ATOM 10735 O O . GLY B 1 430 ? 7.074 15.211 7.426 1 97.81 430 GLY B O 1
ATOM 10736 N N . GLY B 1 431 ? 4.855 15.68 7.324 1 98.38 431 GLY B N 1
ATOM 10737 C CA . GLY B 1 431 ? 4.805 15.484 5.883 1 98.38 431 GLY B CA 1
ATOM 10738 C C . GLY B 1 431 ? 5.605 16.516 5.113 1 98.38 431 GLY B C 1
ATOM 10739 O O . GLY B 1 431 ? 6.242 16.203 4.109 1 98.38 431 GLY B O 1
ATOM 10740 N N . GLY B 1 432 ? 5.562 17.828 5.582 1 98.56 432 GLY B N 1
ATOM 10741 C CA . GLY B 1 432 ? 6.352 18.859 4.945 1 98.56 432 GLY B CA 1
ATOM 10742 C C . GLY B 1 432 ? 7.84 18.578 4.961 1 98.56 432 GLY B C 1
ATOM 10743 O O . GLY B 1 432 ? 8.531 18.766 3.955 1 98.56 432 GLY B O 1
ATOM 10744 N N . CYS B 1 433 ? 8.352 18.078 6.094 1 98.56 433 CYS B N 1
ATOM 10745 C CA . CYS B 1 433 ? 9.766 17.719 6.215 1 98.56 433 CYS B CA 1
ATOM 10746 C C . CYS B 1 433 ? 10.125 16.594 5.258 1 98.56 433 CYS B C 1
ATOM 10748 O O . CYS B 1 433 ? 11.195 16.609 4.648 1 98.56 433 CYS B O 1
ATOM 10750 N N . ARG B 1 434 ? 9.25 15.656 5.105 1 98.5 434 ARG B N 1
ATOM 10751 C CA . ARG B 1 434 ? 9.516 14.492 4.266 1 98.5 434 ARG B CA 1
ATOM 10752 C C . ARG B 1 434 ? 9.508 14.867 2.789 1 98.5 434 ARG B C 1
ATOM 10754 O O . ARG B 1 434 ? 10.258 14.297 1.992 1 98.5 434 ARG B O 1
ATOM 10761 N N . LEU B 1 435 ? 8.641 15.828 2.363 1 98.69 435 LEU B N 1
ATOM 10762 C CA . LEU B 1 435 ? 8.703 16.359 1.008 1 98.69 435 LEU B CA 1
ATOM 10763 C C . LEU B 1 435 ? 10.078 16.969 0.73 1 98.69 435 LEU B C 1
ATOM 10765 O O . LEU B 1 435 ? 10.617 16.828 -0.367 1 98.69 435 LEU B O 1
ATOM 10769 N N . HIS B 1 436 ? 10.609 17.672 1.731 1 98.62 436 HIS B N 1
ATOM 10770 C CA . HIS B 1 436 ? 11.938 18.266 1.581 1 98.62 436 HIS B CA 1
ATOM 10771 C C . HIS B 1 436 ? 13.008 17.188 1.441 1 98.62 436 HIS B C 1
ATOM 10773 O O . HIS B 1 436 ? 13.922 17.312 0.621 1 98.62 436 HIS B O 1
ATOM 10779 N N . VAL B 1 437 ? 12.953 16.125 2.273 1 98.19 437 VAL B N 1
ATOM 10780 C CA . VAL B 1 437 ? 13.891 15.008 2.158 1 98.19 437 VAL B CA 1
ATOM 10781 C C . VAL B 1 437 ? 13.812 14.406 0.757 1 98.19 437 VAL B C 1
ATOM 10783 O O . VAL B 1 437 ? 14.836 14.094 0.149 1 98.19 437 VAL B O 1
ATOM 10786 N N . LEU B 1 438 ? 12.594 14.219 0.256 1 97.94 438 LEU B N 1
ATOM 10787 C CA . LEU B 1 438 ? 12.391 13.68 -1.083 1 97.94 438 LEU B CA 1
ATOM 10788 C C . LEU B 1 438 ? 13.062 14.562 -2.135 1 97.94 438 LEU B C 1
ATOM 10790 O O . LEU B 1 438 ? 13.734 14.055 -3.037 1 97.94 438 LEU B O 1
ATOM 10794 N N . ARG B 1 439 ? 12.852 15.922 -2.039 1 97.31 439 ARG B N 1
ATOM 10795 C CA . ARG B 1 439 ? 13.453 16.875 -2.967 1 97.31 439 ARG B CA 1
ATOM 10796 C C . ARG B 1 439 ? 14.969 16.734 -2.996 1 97.31 439 ARG B C 1
ATOM 10798 O O . ARG B 1 439 ? 15.57 16.672 -4.07 1 97.31 439 ARG B O 1
ATOM 10805 N N . LYS B 1 440 ? 15.508 16.641 -1.835 1 95.94 440 LYS B N 1
ATOM 10806 C CA . LYS B 1 440 ? 16.969 16.562 -1.742 1 95.94 440 LYS B CA 1
ATOM 10807 C C . LYS B 1 440 ? 17.453 15.188 -2.189 1 95.94 440 LYS B C 1
ATOM 10809 O O . LYS B 1 440 ? 18.578 15.055 -2.691 1 95.94 440 LYS B O 1
ATOM 10814 N N . HIS B 1 441 ? 16.594 14.18 -2.043 1 94.25 441 HIS B N 1
ATOM 10815 C CA . HIS B 1 441 ? 16.922 12.82 -2.463 1 94.25 441 HIS B CA 1
ATOM 10816 C C . HIS B 1 441 ? 17 12.719 -3.984 1 94.25 441 HIS B C 1
ATOM 10818 O O . HIS B 1 441 ? 17.891 12.07 -4.523 1 94.25 441 HIS B O 1
ATOM 10824 N N . VAL B 1 442 ? 16.109 13.344 -4.715 1 93.19 442 VAL B N 1
ATOM 10825 C CA . VAL B 1 442 ? 16.047 13.164 -6.16 1 93.19 442 VAL B CA 1
ATOM 10826 C C . VAL B 1 442 ? 16.734 14.328 -6.863 1 93.19 442 VAL B C 1
ATOM 10828 O O . VAL B 1 442 ? 17.031 14.258 -8.055 1 93.19 442 VAL B O 1
ATOM 10831 N N . GLY B 1 443 ? 16.953 15.469 -6.133 1 91.56 443 GLY B N 1
ATOM 10832 C CA . GLY B 1 443 ? 17.5 16.672 -6.719 1 91.56 443 GLY B CA 1
ATOM 10833 C C . GLY B 1 443 ? 16.453 17.703 -7.074 1 91.56 443 GLY B C 1
ATOM 10834 O O . GLY B 1 443 ? 15.336 17.359 -7.473 1 91.56 443 GLY B O 1
ATOM 10835 N N . ASP B 1 444 ? 16.781 19 -6.996 1 93.31 444 ASP B N 1
ATOM 10836 C CA . ASP B 1 444 ? 15.844 20.109 -7.168 1 93.31 444 ASP B CA 1
ATOM 10837 C C . ASP B 1 444 ? 15.203 20.078 -8.555 1 93.31 444 ASP B C 1
ATOM 10839 O O . ASP B 1 444 ? 13.984 20.234 -8.688 1 93.31 444 ASP B O 1
ATOM 10843 N N . ASP B 1 445 ? 16 19.875 -9.547 1 89.19 445 ASP B N 1
ATOM 10844 C CA . ASP B 1 445 ? 15.492 19.953 -10.914 1 89.19 445 ASP B CA 1
ATOM 10845 C C . ASP B 1 445 ? 14.469 18.844 -11.18 1 89.19 445 ASP B C 1
ATOM 10847 O O . ASP B 1 445 ? 13.375 19.109 -11.68 1 89.19 445 ASP B O 1
ATOM 10851 N N . ALA B 1 446 ? 14.859 17.594 -10.828 1 90.25 446 ALA B N 1
ATOM 10852 C CA . ALA B 1 446 ? 13.953 16.469 -11.039 1 90.25 446 ALA B CA 1
ATOM 10853 C C . ALA B 1 446 ? 12.695 16.625 -10.188 1 90.25 446 ALA B C 1
ATOM 10855 O O . ALA B 1 446 ? 11.594 16.297 -10.633 1 90.25 446 ALA B O 1
ATOM 10856 N N . PHE B 1 447 ? 12.898 17.109 -8.984 1 95.88 447 PHE B N 1
ATOM 10857 C CA . PHE B 1 447 ? 11.781 17.25 -8.062 1 95.88 447 PHE B CA 1
ATOM 10858 C C . PHE B 1 447 ? 10.75 18.25 -8.609 1 95.88 447 PHE B C 1
ATOM 10860 O O . PHE B 1 447 ? 9.578 17.906 -8.75 1 95.88 447 PHE B O 1
ATOM 10867 N N . PHE B 1 448 ? 11.109 19.438 -8.953 1 95.5 448 PHE B N 1
ATOM 10868 C CA . PHE B 1 448 ? 10.164 20.469 -9.352 1 95.5 448 PHE B CA 1
ATOM 10869 C C . PHE B 1 448 ? 9.57 20.141 -10.719 1 95.5 448 PHE B C 1
ATOM 10871 O O . PHE B 1 448 ? 8.383 20.391 -10.961 1 95.5 448 PHE B O 1
ATOM 10878 N N . LYS B 1 449 ? 10.328 19.578 -11.594 1 93.19 449 LYS B N 1
ATOM 10879 C CA . LYS B 1 449 ? 9.766 19.156 -12.875 1 93.19 449 LYS B CA 1
ATOM 10880 C C . LYS B 1 449 ? 8.719 18.062 -12.672 1 93.19 449 LYS B C 1
ATOM 10882 O O . LYS B 1 449 ? 7.684 18.047 -13.344 1 93.19 449 LYS B O 1
ATOM 10887 N N . GLY B 1 450 ? 9.094 17.094 -11.789 1 94.94 450 GLY B N 1
ATOM 10888 C CA . GLY B 1 450 ? 8.125 16.062 -11.445 1 94.94 450 GLY B CA 1
ATOM 10889 C C . GLY B 1 450 ? 6.832 16.625 -10.883 1 94.94 450 GLY B C 1
ATOM 10890 O O . GLY B 1 450 ? 5.746 16.156 -11.219 1 94.94 450 GLY B O 1
ATOM 10891 N N . VAL B 1 451 ? 6.918 17.656 -10.047 1 97.62 451 VAL B N 1
ATOM 10892 C CA . VAL B 1 451 ? 5.758 18.312 -9.438 1 97.62 451 VAL B CA 1
ATOM 10893 C C . VAL B 1 451 ? 4.945 19.031 -10.516 1 97.62 451 VAL B C 1
ATOM 10895 O O . VAL B 1 451 ? 3.715 18.953 -10.523 1 97.62 451 VAL B O 1
ATOM 10898 N N . GLN B 1 452 ? 5.617 19.703 -11.422 1 96.88 452 GLN B N 1
ATOM 10899 C CA . GLN B 1 452 ? 4.945 20.406 -12.516 1 96.88 452 GLN B CA 1
ATOM 10900 C C . GLN B 1 452 ? 4.18 19.422 -13.398 1 96.88 452 GLN B C 1
ATOM 10902 O O . GLN B 1 452 ? 3.037 19.672 -13.781 1 96.88 452 GLN B O 1
ATOM 10907 N N . ASN B 1 453 ? 4.758 18.266 -13.656 1 95.44 453 ASN B N 1
ATOM 10908 C CA . ASN B 1 453 ? 4.086 17.219 -14.43 1 95.44 453 ASN B CA 1
ATOM 10909 C C . ASN B 1 453 ? 2.902 16.641 -13.664 1 95.44 453 ASN B C 1
ATOM 10911 O O . ASN B 1 453 ? 1.877 16.297 -14.258 1 95.44 453 ASN B O 1
ATOM 10915 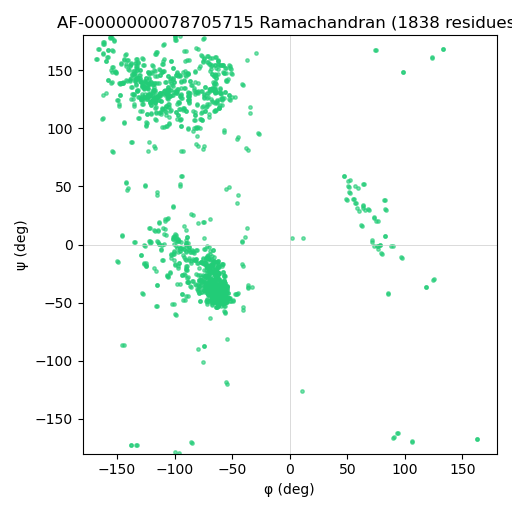N N . TYR B 1 454 ? 3.146 16.438 -12.391 1 97.88 454 TYR B N 1
ATOM 10916 C CA . TYR B 1 454 ? 2.082 15.969 -11.516 1 97.88 454 TYR B CA 1
ATOM 10917 C C . TYR B 1 454 ? 0.855 16.875 -11.609 1 97.88 454 TYR B C 1
ATOM 10919 O O . TYR B 1 454 ? -0.268 16.391 -11.766 1 97.88 454 TYR B O 1
ATOM 10927 N N . LEU B 1 455 ? 1.058 18.188 -11.57 1 98.25 455 LEU B N 1
ATOM 10928 C CA . LEU B 1 455 ? -0.023 19.156 -11.68 1 98.25 455 LEU B CA 1
ATOM 10929 C C . LEU B 1 455 ? -0.678 19.094 -13.055 1 98.25 455 LEU B C 1
ATOM 10931 O O . LEU B 1 455 ? -1.906 19.078 -13.164 1 98.25 455 LEU B O 1
ATOM 10935 N N . LYS B 1 456 ? 0.045 18.984 -14.062 1 97.5 456 LYS B N 1
ATOM 10936 C CA . LYS B 1 456 ? -0.48 18.969 -15.422 1 97.5 456 LYS B CA 1
ATOM 10937 C C . LYS B 1 456 ? -1.249 17.688 -15.711 1 97.5 456 LYS B C 1
ATOM 10939 O O . LYS B 1 456 ? -2.322 17.719 -16.312 1 97.5 456 LYS B O 1
ATOM 10944 N N . GLN B 1 457 ? -0.722 16.594 -15.234 1 96.44 457 GLN B N 1
ATOM 10945 C CA . GLN B 1 457 ? -1.298 15.289 -15.539 1 96.44 457 GLN B CA 1
ATOM 10946 C C . GLN B 1 457 ? -2.594 15.07 -14.758 1 96.44 457 GLN B C 1
ATOM 10948 O O . GLN B 1 457 ? -3.518 14.422 -15.258 1 96.44 457 GLN B O 1
ATOM 10953 N N . TYR B 1 458 ? -2.699 15.625 -13.57 1 97.19 458 TYR B N 1
ATOM 10954 C CA . TYR B 1 458 ? -3.811 15.227 -12.711 1 97.19 458 TYR B CA 1
ATOM 10955 C C . TYR B 1 458 ? -4.727 16.406 -12.43 1 97.19 458 TYR B C 1
ATOM 10957 O O . TYR B 1 458 ? -5.555 16.359 -11.516 1 97.19 458 TYR B O 1
ATOM 10965 N N . SER B 1 459 ? -4.582 17.531 -13.148 1 96.69 459 SER B N 1
ATOM 10966 C CA . SER B 1 459 ? -5.465 18.688 -13.008 1 96.69 459 SER B CA 1
ATOM 10967 C C . SER B 1 459 ? -6.93 18.281 -13.133 1 96.69 459 SER B C 1
ATOM 10969 O O . SER B 1 459 ? -7.309 17.594 -14.078 1 96.69 459 SER B O 1
ATOM 10971 N N . GLY B 1 460 ? -7.688 18.656 -12.062 1 95.38 460 GLY B N 1
ATOM 10972 C CA . GLY B 1 460 ? -9.117 18.406 -12.07 1 95.38 460 GLY B CA 1
ATOM 10973 C C . GLY B 1 460 ? -9.492 17 -11.648 1 95.38 460 GLY B C 1
ATOM 10974 O O . GLY B 1 460 ? -10.656 16.609 -11.719 1 95.38 460 GLY B O 1
ATOM 10975 N N . LYS B 1 461 ? -8.516 16.219 -11.18 1 95.38 461 LYS B N 1
ATOM 10976 C CA . LYS B 1 461 ? -8.773 14.828 -10.805 1 95.38 461 LYS B CA 1
ATOM 10977 C C . LYS B 1 461 ? -8.555 14.609 -9.312 1 95.38 461 LYS B C 1
ATOM 10979 O O . LYS B 1 461 ? -8.109 15.523 -8.602 1 95.38 461 LYS B O 1
ATOM 10984 N N . THR B 1 462 ? -9.062 13.438 -8.805 1 96.44 462 THR B N 1
ATOM 10985 C CA . THR B 1 462 ? -8.641 12.984 -7.488 1 96.44 462 THR B CA 1
ATOM 10986 C C . THR B 1 462 ? -7.301 12.25 -7.566 1 96.44 462 THR B C 1
ATOM 10988 O O . THR B 1 462 ? -6.965 11.672 -8.602 1 96.44 462 THR B O 1
ATOM 10991 N N . VAL B 1 463 ? -6.531 12.336 -6.543 1 97.75 463 VAL B N 1
ATOM 10992 C CA . VAL B 1 463 ? -5.191 11.766 -6.59 1 97.75 463 VAL B CA 1
ATOM 10993 C C . VAL B 1 463 ? -4.961 10.883 -5.363 1 97.75 463 VAL B C 1
ATOM 10995 O O . VAL B 1 463 ? -5.598 11.078 -4.324 1 97.75 463 VAL B O 1
ATOM 10998 N N . GLU B 1 464 ? -4.141 9.891 -5.551 1 97.38 464 GLU B N 1
ATOM 10999 C CA . GLU B 1 464 ? -3.605 9.023 -4.508 1 97.38 464 GLU B CA 1
ATOM 11000 C C . GLU B 1 464 ? -2.09 9.156 -4.395 1 97.38 464 GLU B C 1
ATOM 11002 O O . GLU B 1 464 ? -1.446 9.734 -5.277 1 97.38 464 GLU B O 1
ATOM 11007 N N . THR B 1 465 ? -1.487 8.672 -3.277 1 98.19 465 THR B N 1
ATOM 11008 C CA . THR B 1 465 ? -0.065 8.805 -2.984 1 98.19 465 THR B CA 1
ATOM 11009 C C . THR B 1 465 ? 0.777 8.25 -4.129 1 98.19 465 THR B C 1
ATOM 11011 O O . THR B 1 465 ? 1.785 8.844 -4.512 1 98.19 465 THR B O 1
ATOM 11014 N N . ASP B 1 466 ? 0.388 7.176 -4.734 1 95.94 466 ASP B N 1
ATOM 11015 C CA . ASP B 1 466 ? 1.156 6.523 -5.789 1 95.94 466 ASP B CA 1
ATOM 11016 C C . ASP B 1 466 ? 1.208 7.387 -7.047 1 95.94 466 ASP B C 1
ATOM 11018 O O . ASP B 1 466 ? 2.172 7.324 -7.812 1 95.94 466 ASP B O 1
ATOM 11022 N N . ASP B 1 467 ? 0.175 8.172 -7.297 1 97.31 467 ASP B N 1
ATOM 11023 C CA . ASP B 1 467 ? 0.167 9.07 -8.453 1 97.31 467 ASP B CA 1
ATOM 11024 C C . ASP B 1 467 ? 1.314 10.07 -8.375 1 97.31 467 ASP B C 1
ATOM 11026 O O . ASP B 1 467 ? 2.008 10.305 -9.367 1 97.31 467 ASP B O 1
ATOM 11030 N N . PHE B 1 468 ? 1.493 10.578 -7.164 1 98.38 468 PHE B N 1
ATOM 11031 C CA . PHE B 1 468 ? 2.582 11.523 -6.938 1 98.38 468 PHE B CA 1
ATOM 11032 C C . PHE B 1 468 ? 3.934 10.828 -7.082 1 98.38 468 PHE B C 1
ATOM 11034 O O . PHE B 1 468 ? 4.809 11.312 -7.801 1 98.38 468 PHE B O 1
ATOM 11041 N N . ARG B 1 469 ? 4.082 9.688 -6.422 1 97.69 469 ARG B N 1
ATOM 11042 C CA . ARG B 1 469 ? 5.328 8.93 -6.461 1 97.69 469 ARG B CA 1
ATOM 11043 C C . ARG B 1 469 ? 5.754 8.656 -7.902 1 97.69 469 ARG B C 1
ATOM 11045 O O . ARG B 1 469 ? 6.906 8.883 -8.266 1 97.69 469 ARG B O 1
ATOM 11052 N N . LYS B 1 470 ? 4.867 8.242 -8.711 1 95.62 470 LYS B N 1
ATOM 11053 C CA . LYS B 1 470 ? 5.16 7.828 -10.078 1 95.62 470 LYS B CA 1
ATOM 11054 C C . LYS B 1 470 ? 5.602 9.016 -10.93 1 95.62 470 LYS B C 1
ATOM 11056 O O . LYS B 1 470 ? 6.441 8.875 -11.82 1 95.62 470 LYS B O 1
ATOM 11061 N N . CYS B 1 471 ? 5.008 10.211 -10.688 1 95.81 471 CYS B N 1
ATOM 11062 C CA . CYS B 1 471 ? 5.41 11.398 -11.43 1 95.81 471 CYS B CA 1
ATOM 11063 C C . CYS B 1 471 ? 6.852 11.781 -11.109 1 95.81 471 CYS B C 1
ATOM 11065 O O . CYS B 1 471 ? 7.617 12.141 -12 1 95.81 471 CYS B O 1
ATOM 11067 N N . ILE B 1 472 ? 7.246 11.719 -9.82 1 96.12 472 ILE B N 1
ATOM 11068 C CA . ILE B 1 472 ? 8.617 12.047 -9.438 1 96.12 472 ILE B CA 1
ATOM 11069 C C . ILE B 1 472 ? 9.57 10.977 -9.977 1 96.12 472 ILE B C 1
ATOM 11071 O O . ILE B 1 472 ? 10.672 11.297 -10.438 1 96.12 472 ILE B O 1
ATOM 11075 N N . GLU B 1 473 ? 9.156 9.68 -9.977 1 92.75 473 GLU B N 1
ATOM 11076 C CA . GLU B 1 473 ? 9.969 8.594 -10.508 1 92.75 473 GLU B CA 1
ATOM 11077 C C . GLU B 1 473 ? 10.227 8.766 -12 1 92.75 473 GLU B C 1
ATOM 11079 O O . GLU B 1 473 ? 11.336 8.547 -12.477 1 92.75 473 GLU B O 1
ATOM 11084 N N . ALA B 1 474 ? 9.164 9.094 -12.664 1 89.25 474 ALA B N 1
ATOM 11085 C CA . ALA B 1 474 ? 9.273 9.25 -14.109 1 89.25 474 ALA B CA 1
ATOM 11086 C C . ALA B 1 474 ? 10.297 10.312 -14.477 1 89.25 474 ALA B C 1
ATOM 11088 O O . ALA B 1 474 ? 11.008 10.18 -15.477 1 89.25 474 ALA B O 1
ATOM 11089 N N . GLN B 1 475 ? 10.391 11.32 -13.625 1 88.5 475 GLN B N 1
ATOM 11090 C CA . GLN B 1 475 ? 11.305 12.422 -13.914 1 88.5 475 GLN B CA 1
ATOM 11091 C C . GLN B 1 475 ? 12.719 12.117 -13.422 1 88.5 475 GLN B C 1
ATOM 11093 O O . GLN B 1 475 ? 13.703 12.484 -14.062 1 88.5 475 GLN B O 1
ATOM 11098 N N . SER B 1 476 ? 12.867 11.453 -12.312 1 88.44 476 SER B N 1
ATOM 11099 C CA . SER B 1 476 ? 14.172 11.281 -11.68 1 88.44 476 SER B CA 1
ATOM 11100 C C . SER B 1 476 ? 14.844 10 -12.148 1 88.44 476 SER B C 1
ATOM 11102 O O . SER B 1 476 ? 16.078 9.867 -12.07 1 88.44 476 SER B O 1
ATOM 11104 N N . GLY B 1 477 ? 14.039 9.008 -12.578 1 85.25 477 GLY B N 1
ATOM 11105 C CA . GLY B 1 477 ? 14.562 7.691 -12.898 1 85.25 477 GLY B CA 1
ATOM 11106 C C . GLY B 1 477 ? 14.883 6.859 -11.664 1 85.25 477 GLY B C 1
ATOM 11107 O O . GLY B 1 477 ? 15.289 5.703 -11.781 1 85.25 477 GLY B O 1
ATOM 11108 N N . ILE B 1 478 ? 14.68 7.445 -10.477 1 91.5 478 ILE B N 1
ATOM 11109 C CA . ILE B 1 478 ? 14.961 6.766 -9.219 1 91.5 478 ILE B CA 1
ATOM 11110 C C . ILE B 1 478 ? 13.734 5.98 -8.766 1 91.5 478 ILE B C 1
ATOM 11112 O O . ILE B 1 478 ? 12.609 6.488 -8.82 1 91.5 478 ILE B O 1
ATOM 11116 N N . ASN B 1 479 ? 13.945 4.625 -8.453 1 93.31 479 ASN B N 1
ATOM 11117 C CA . ASN B 1 479 ? 12.852 3.891 -7.824 1 93.31 479 ASN B CA 1
ATOM 11118 C C . ASN B 1 479 ? 12.547 4.434 -6.43 1 93.31 479 ASN B C 1
ATOM 11120 O O . ASN B 1 479 ? 13.344 4.273 -5.508 1 93.31 479 ASN B O 1
ATOM 11124 N N . LEU B 1 480 ? 11.406 4.992 -6.207 1 96.62 480 LEU B N 1
ATOM 11125 C CA . LEU B 1 480 ? 11.094 5.695 -4.969 1 96.62 480 LEU B CA 1
ATOM 11126 C C . LEU B 1 480 ? 10.25 4.82 -4.043 1 96.62 480 LEU B C 1
ATOM 11128 O O . LEU B 1 480 ? 9.883 5.246 -2.947 1 96.62 480 LEU B O 1
ATOM 11132 N N . VAL B 1 481 ? 9.977 3.543 -4.387 1 95.88 481 VAL B N 1
ATOM 11133 C CA . VAL B 1 481 ? 9.211 2.65 -3.531 1 95.88 481 VAL B CA 1
ATOM 11134 C C . VAL B 1 481 ? 9.898 2.5 -2.182 1 95.88 481 VAL B C 1
ATOM 11136 O O . VAL B 1 481 ? 9.266 2.635 -1.131 1 95.88 481 VAL B O 1
ATOM 11139 N N . PRO B 1 482 ? 11.273 2.305 -2.172 1 95 482 PRO B N 1
ATOM 11140 C CA . PRO B 1 482 ? 11.922 2.211 -0.86 1 95 482 PRO B CA 1
ATOM 11141 C C . PRO B 1 482 ? 11.789 3.494 -0.044 1 95 482 PRO B C 1
ATOM 11143 O O . PRO B 1 482 ? 11.602 3.439 1.175 1 95 482 PRO B O 1
ATOM 11146 N N . PHE B 1 483 ? 11.945 4.637 -0.678 1 96.88 483 PHE B N 1
ATOM 11147 C CA . PHE B 1 483 ? 11.797 5.914 0.007 1 96.88 483 PHE B CA 1
ATOM 11148 C C . PHE B 1 483 ? 10.414 6.043 0.627 1 96.88 483 PHE B C 1
ATOM 11150 O O . PHE B 1 483 ? 10.281 6.414 1.795 1 96.88 483 PHE B O 1
ATOM 11157 N N . PHE B 1 484 ? 9.328 5.812 -0.137 1 97.88 484 PHE B N 1
ATOM 11158 C CA . PHE B 1 484 ? 7.961 5.965 0.342 1 97.88 484 PHE B CA 1
ATOM 11159 C C . PHE B 1 484 ? 7.648 4.945 1.428 1 97.88 484 PHE B C 1
ATOM 11161 O O . PHE B 1 484 ? 6.898 5.234 2.363 1 97.88 484 PHE B O 1
ATOM 11168 N N . ASP B 1 485 ? 8.188 3.717 1.312 1 95.62 485 ASP B N 1
ATOM 11169 C CA . ASP B 1 485 ? 8.008 2.715 2.357 1 95.62 485 ASP B CA 1
ATOM 11170 C C . ASP B 1 485 ? 8.547 3.213 3.695 1 95.62 485 ASP B C 1
ATOM 11172 O O . ASP B 1 485 ? 7.875 3.09 4.723 1 95.62 485 ASP B O 1
ATOM 11176 N N . GLN B 1 486 ? 9.742 3.832 3.662 1 95.19 486 GLN B N 1
ATOM 11177 C CA . GLN B 1 486 ? 10.398 4.207 4.91 1 95.19 486 GLN B CA 1
ATOM 11178 C C . GLN B 1 486 ? 9.852 5.527 5.441 1 95.19 486 GLN B C 1
ATOM 11180 O O . GLN B 1 486 ? 9.68 5.691 6.652 1 95.19 486 GLN B O 1
ATOM 11185 N N . TRP B 1 487 ? 9.484 6.465 4.555 1 97.94 487 TRP B N 1
ATOM 11186 C CA . TRP B 1 487 ? 9.219 7.82 5.023 1 97.94 487 TRP B CA 1
ATOM 11187 C C . TRP B 1 487 ? 7.715 8.094 5.082 1 97.94 487 TRP B C 1
ATOM 11189 O O . TRP B 1 487 ? 7.27 8.992 5.797 1 97.94 487 TRP B O 1
ATOM 11199 N N . LEU B 1 488 ? 6.855 7.383 4.289 1 98.31 488 LEU B N 1
ATOM 11200 C CA . LEU B 1 488 ? 5.441 7.727 4.23 1 98.31 488 LEU B CA 1
ATOM 11201 C C . LEU B 1 488 ? 4.586 6.598 4.801 1 98.31 488 LEU B C 1
ATOM 11203 O O . LEU B 1 488 ? 3.562 6.848 5.438 1 98.31 488 LEU B O 1
ATOM 11207 N N . TYR B 1 489 ? 5 5.332 4.594 1 96.62 489 TYR B N 1
ATOM 11208 C CA . TYR B 1 489 ? 4.164 4.199 4.977 1 96.62 489 TYR B CA 1
ATOM 11209 C C . TYR B 1 489 ? 4.637 3.588 6.289 1 96.62 489 TYR B C 1
ATOM 11211 O O . TYR B 1 489 ? 3.967 2.715 6.848 1 96.62 489 TYR B O 1
ATOM 11219 N N . SER B 1 490 ? 5.809 4.035 6.801 1 95.25 490 SER B N 1
ATOM 11220 C CA . SER B 1 490 ? 6.309 3.572 8.086 1 95.25 490 SER B CA 1
ATOM 11221 C C . SER B 1 490 ? 6.23 4.672 9.141 1 95.25 490 SER B C 1
ATOM 11223 O O . SER B 1 490 ? 5.93 5.824 8.82 1 95.25 490 SER B O 1
ATOM 11225 N N . LYS B 1 491 ? 6.531 4.273 10.406 1 95.62 491 LYS B N 1
ATOM 11226 C CA . LYS B 1 491 ? 6.461 5.199 11.531 1 95.62 491 LYS B CA 1
ATOM 11227 C C . LYS B 1 491 ? 7.84 5.758 11.875 1 95.62 491 LYS B C 1
ATOM 11229 O O . LYS B 1 491 ? 8.859 5.109 11.625 1 95.62 491 LYS B O 1
ATOM 11234 N N . GLY B 1 492 ? 7.766 6.996 12.344 1 96.19 492 GLY B N 1
ATOM 11235 C CA . GLY B 1 492 ? 8.938 7.492 13.055 1 96.19 492 GLY B CA 1
ATOM 11236 C C . GLY B 1 492 ? 9.898 8.258 12.164 1 96.19 492 GLY B C 1
ATOM 11237 O O . GLY B 1 492 ? 9.492 8.812 11.141 1 96.19 492 GLY B O 1
ATOM 11238 N N . TYR B 1 493 ? 11.102 8.438 12.586 1 97.62 493 TYR B N 1
ATOM 11239 C CA . TYR B 1 493 ? 12.227 9.172 12.016 1 97.62 493 TYR B CA 1
ATOM 11240 C C . TYR B 1 493 ? 13.547 8.695 12.617 1 97.62 493 TYR B C 1
ATOM 11242 O O . TYR B 1 493 ? 13.562 8.062 13.672 1 97.62 493 TYR B O 1
ATOM 11250 N N . PRO B 1 494 ? 14.688 8.891 11.945 1 97.81 494 PRO B N 1
ATOM 11251 C CA . PRO B 1 494 ? 15.977 8.508 12.523 1 97.81 494 PRO B CA 1
ATOM 11252 C C . PRO B 1 494 ? 16.328 9.297 13.789 1 97.81 494 PRO B C 1
ATOM 11254 O O . PRO B 1 494 ? 16.469 10.523 13.734 1 97.81 494 PRO B O 1
ATOM 11257 N N . ALA B 1 495 ? 16.422 8.68 14.867 1 97.69 495 ALA B N 1
ATOM 11258 C CA . ALA B 1 495 ? 16.969 9.227 16.109 1 97.69 495 ALA B CA 1
ATOM 11259 C C . ALA B 1 495 ? 18.422 8.797 16.297 1 97.69 495 ALA B C 1
ATOM 11261 O O . ALA B 1 495 ? 18.688 7.617 16.516 1 97.69 495 ALA B O 1
ATOM 11262 N N . LEU B 1 496 ? 19.359 9.742 16.25 1 98.12 496 LEU B N 1
ATOM 11263 C CA . LEU B 1 496 ? 20.766 9.406 16.219 1 98.12 496 LEU B CA 1
ATOM 11264 C C . LEU B 1 496 ? 21.438 9.727 17.547 1 98.12 496 LEU B C 1
ATOM 11266 O O . LEU B 1 496 ? 21.234 10.805 18.109 1 98.12 496 LEU B O 1
ATOM 11270 N N . LYS B 1 497 ? 22.141 8.805 18.047 1 96.69 497 LYS B N 1
ATOM 11271 C CA . LYS B 1 497 ? 23.094 9 19.125 1 96.69 497 LYS B CA 1
ATOM 11272 C C . LYS B 1 497 ? 24.531 8.922 18.625 1 96.69 497 LYS B C 1
ATOM 11274 O O . LYS B 1 497 ? 24.859 8.023 17.844 1 96.69 497 LYS B O 1
ATOM 11279 N N . GLY B 1 498 ? 25.328 9.914 19.062 1 96.56 498 GLY B N 1
ATOM 11280 C CA . GLY B 1 498 ? 26.656 9.969 18.453 1 96.56 498 GLY B CA 1
ATOM 11281 C C . GLY B 1 498 ? 27.781 10.023 19.469 1 96.56 498 GLY B C 1
ATOM 11282 O O . GLY B 1 498 ? 27.547 10.297 20.641 1 96.56 498 GLY B O 1
ATOM 11283 N N . SER B 1 499 ? 29 9.656 18.984 1 94.88 499 SER B N 1
ATOM 11284 C CA . SER B 1 499 ? 30.25 9.836 19.703 1 94.88 499 SER B CA 1
ATOM 11285 C C . SER B 1 499 ? 31.312 10.492 18.828 1 94.88 499 SER B C 1
ATOM 11287 O O . SER B 1 499 ? 31.266 10.383 17.609 1 94.88 499 SER B O 1
ATOM 11289 N N . PHE B 1 500 ? 32.125 11.297 19.516 1 94.88 500 PHE B N 1
ATOM 11290 C CA . PHE B 1 500 ? 33.188 12.07 18.875 1 94.88 500 PHE B CA 1
ATOM 11291 C C . PHE B 1 500 ? 34.562 11.742 19.5 1 94.88 500 PHE B C 1
ATOM 11293 O O . PHE B 1 500 ? 34.688 11.648 20.719 1 94.88 500 PHE B O 1
ATOM 11300 N N . ASP B 1 501 ? 35.5 11.438 18.609 1 93.25 501 ASP B N 1
ATOM 11301 C CA . ASP B 1 501 ? 36.875 11.211 19.062 1 93.25 501 ASP B CA 1
ATOM 11302 C C . ASP B 1 501 ? 37.875 11.969 18.188 1 93.25 501 ASP B C 1
ATOM 11304 O O . ASP B 1 501 ? 37.719 12.039 16.969 1 93.25 501 ASP B O 1
ATOM 11308 N N . PHE B 1 502 ? 38.844 12.703 18.906 1 93.69 502 PHE B N 1
ATOM 11309 C CA . PHE B 1 502 ? 39.906 13.414 18.219 1 93.69 502 PHE B CA 1
ATOM 11310 C C . PHE B 1 502 ? 41.281 12.836 18.609 1 93.69 502 PHE B C 1
ATOM 11312 O O . PHE B 1 502 ? 41.594 12.688 19.797 1 93.69 502 PHE B O 1
ATOM 11319 N N . LYS B 1 503 ? 42.031 12.422 17.547 1 88.69 503 LYS B N 1
ATOM 11320 C CA . LYS B 1 503 ? 43.406 11.938 17.734 1 88.69 503 LYS B CA 1
ATOM 11321 C C . LYS B 1 503 ? 44.406 12.844 17.031 1 88.69 503 LYS B C 1
ATOM 11323 O O . LYS B 1 503 ? 44.406 12.922 15.797 1 88.69 503 LYS B O 1
ATOM 11328 N N . PRO B 1 504 ? 45.219 13.508 17.812 1 88.38 504 PRO B N 1
ATOM 11329 C CA . PRO B 1 504 ? 46.25 14.352 17.188 1 88.38 504 PRO B CA 1
ATOM 11330 C C . PRO B 1 504 ? 47.312 13.547 16.453 1 88.38 504 PRO B C 1
ATOM 11332 O O . PRO B 1 504 ? 47.562 12.383 16.781 1 88.38 504 PRO B O 1
ATOM 11335 N N . ALA B 1 505 ? 47.875 14.25 15.484 1 81.81 505 ALA B N 1
ATOM 11336 C CA . ALA B 1 505 ? 48.938 13.609 14.734 1 81.81 505 ALA B CA 1
ATOM 11337 C C . ALA B 1 505 ? 50.125 13.258 15.656 1 81.81 505 ALA B C 1
ATOM 11339 O O . ALA B 1 505 ? 50.469 14.031 16.547 1 81.81 505 ALA B O 1
ATOM 11340 N N . SER B 1 506 ? 50.469 11.953 15.812 1 71 506 SER B N 1
ATOM 11341 C CA . SER B 1 506 ? 51.656 11.539 16.531 1 71 506 SER B CA 1
ATOM 11342 C C . SER B 1 506 ? 52.688 10.891 15.602 1 71 506 SER B C 1
ATOM 11344 O O . SER B 1 506 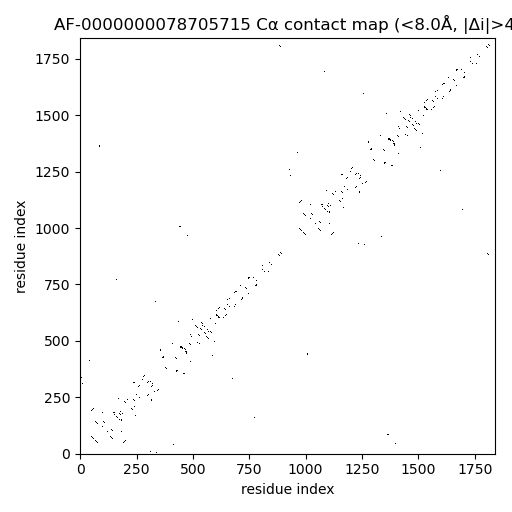? 52.344 10.414 14.523 1 71 506 SER B O 1
ATOM 11346 N N . VAL B 1 507 ? 54.031 11.102 15.891 1 58.69 507 VAL B N 1
ATOM 11347 C CA . VAL B 1 507 ? 55.156 10.555 15.133 1 58.69 507 VAL B CA 1
ATOM 11348 C C . VAL B 1 507 ? 54.906 9.078 14.836 1 58.69 507 VAL B C 1
ATOM 11350 O O . VAL B 1 507 ? 55.375 8.547 13.828 1 58.69 507 VAL B O 1
ATOM 11353 N N . SER B 1 508 ? 54.406 8.328 15.75 1 51.44 508 SER B N 1
ATOM 11354 C CA . SER B 1 508 ? 54.375 6.883 15.562 1 51.44 508 SER B CA 1
ATOM 11355 C C . SER B 1 508 ? 53.219 6.488 14.648 1 51.44 508 SER B C 1
ATOM 11357 O O . SER B 1 508 ? 53.188 5.383 14.109 1 51.44 508 SER B O 1
ATOM 11359 N N . ASP B 1 509 ? 52.188 7.219 14.68 1 54.47 509 ASP B N 1
ATOM 11360 C CA . ASP B 1 509 ? 51 6.738 13.984 1 54.47 509 ASP B CA 1
ATOM 11361 C C . ASP B 1 509 ? 50.875 7.387 12.609 1 54.47 509 ASP B C 1
ATOM 11363 O O . ASP B 1 509 ? 51.719 8.195 12.211 1 54.47 509 ASP B O 1
ATOM 11367 N N . SER B 1 510 ? 49.906 7.062 11.734 1 58.41 510 SER B N 1
ATOM 11368 C CA . SER B 1 510 ? 49.688 7.363 10.32 1 58.41 510 SER B CA 1
ATOM 11369 C C . SER B 1 510 ? 50.031 8.812 10 1 58.41 510 SER B C 1
ATOM 11371 O O . SER B 1 510 ? 50.062 9.211 8.836 1 58.41 510 SER B O 1
ATOM 11373 N N . GLY B 1 511 ? 50.562 9.68 11.078 1 71 511 GLY B N 1
ATOM 11374 C CA . GLY B 1 511 ? 51.094 11.031 10.93 1 71 511 GLY B CA 1
ATOM 11375 C C . GLY B 1 511 ? 50 12.07 10.75 1 71 511 GLY B C 1
ATOM 11376 O O . GLY B 1 511 ? 50.281 13.258 10.578 1 71 511 GLY B O 1
ATOM 11377 N N . CYS B 1 512 ? 48.656 11.742 10.656 1 84.88 512 CYS B N 1
ATOM 11378 C CA . CYS B 1 512 ? 47.625 12.75 10.469 1 84.88 512 CYS B CA 1
ATOM 11379 C C . CYS B 1 512 ? 46.719 12.844 11.688 1 84.88 512 CYS B C 1
ATOM 11381 O O . CYS B 1 512 ? 46.438 11.836 12.352 1 84.88 512 CYS B O 1
ATOM 11383 N N . SER B 1 513 ? 46.312 14.102 12.125 1 89 513 SER B N 1
ATOM 11384 C CA . SER B 1 513 ? 45.25 14.266 13.094 1 89 513 SER B CA 1
ATOM 11385 C C . SER B 1 513 ? 43.906 13.781 12.531 1 89 513 SER B C 1
ATOM 11387 O O . SER B 1 513 ? 43.625 14.008 11.359 1 89 513 SER B O 1
ATOM 11389 N N . THR B 1 514 ? 43.188 13.023 13.352 1 92 514 THR B N 1
ATOM 11390 C CA . THR B 1 514 ? 41.969 12.445 12.828 1 92 514 THR B CA 1
ATOM 11391 C C . THR B 1 514 ? 40.781 12.703 13.781 1 92 514 THR B C 1
ATOM 11393 O O . THR B 1 514 ? 40.969 12.703 15 1 92 514 THR B O 1
ATOM 11396 N N . VAL B 1 515 ? 39.625 12.992 13.211 1 94.5 515 VAL B N 1
ATOM 11397 C CA . VAL B 1 515 ? 38.344 13.031 13.914 1 94.5 515 VAL B CA 1
ATOM 11398 C C . VAL B 1 515 ? 37.531 11.805 13.547 1 94.5 515 VAL B C 1
ATOM 11400 O O . VAL B 1 515 ? 37.344 11.5 12.367 1 94.5 515 VAL B O 1
ATOM 11403 N N . SER B 1 516 ? 37.094 11.109 14.523 1 94.81 516 SER B N 1
ATOM 11404 C CA . SER B 1 516 ? 36.219 9.961 14.32 1 94.81 516 SER B CA 1
ATOM 11405 C C . SER B 1 516 ? 34.812 10.219 14.883 1 94.81 516 SER B C 1
ATOM 11407 O O . SER B 1 516 ? 34.688 10.664 16.016 1 94.81 516 SER B O 1
ATOM 11409 N N . ILE B 1 517 ? 33.812 9.938 14.039 1 96.81 517 ILE B N 1
ATOM 11410 C CA . ILE B 1 517 ? 32.406 10.117 14.414 1 96.81 517 ILE B CA 1
ATOM 11411 C C . ILE B 1 517 ? 31.672 8.781 14.305 1 96.81 517 ILE B C 1
ATOM 11413 O O . ILE B 1 517 ? 31.781 8.078 13.297 1 96.81 517 ILE B O 1
ATOM 11417 N N . THR B 1 518 ? 30.984 8.391 15.305 1 96.19 518 THR B N 1
ATOM 11418 C CA . THR B 1 518 ? 30.078 7.25 15.281 1 96.19 518 THR B CA 1
ATOM 11419 C C . THR B 1 518 ? 28.641 7.688 15.562 1 96.19 518 THR B C 1
ATOM 11421 O O . THR B 1 518 ? 28.391 8.391 16.547 1 96.19 518 THR B O 1
ATOM 11424 N N . LEU B 1 519 ? 27.734 7.305 14.648 1 97.69 519 LEU B N 1
ATOM 11425 C CA . LEU B 1 519 ? 26.297 7.539 14.852 1 97.69 519 LEU B CA 1
ATOM 11426 C C . LEU B 1 519 ? 25.531 6.223 14.922 1 97.69 519 LEU B C 1
ATOM 11428 O O . LEU B 1 519 ? 25.844 5.281 14.188 1 97.69 519 LEU B O 1
ATOM 11432 N N . GLU B 1 520 ? 24.609 6.145 15.797 1 97.06 520 GLU B N 1
ATOM 11433 C CA . GLU B 1 520 ? 23.766 4.973 15.984 1 97.06 520 GLU B CA 1
ATOM 11434 C C . GLU B 1 520 ? 22.281 5.34 15.922 1 97.06 520 GLU B C 1
ATOM 11436 O O . GLU B 1 520 ? 21.844 6.285 16.578 1 97.06 520 GLU B O 1
ATOM 11441 N N . GLN B 1 521 ? 21.531 4.637 15.055 1 97.12 521 GLN B N 1
ATOM 11442 C CA . GLN B 1 521 ? 20.078 4.781 15.094 1 97.12 521 GLN B CA 1
ATOM 11443 C C . GLN B 1 521 ? 19.484 4.051 16.297 1 97.12 521 GLN B C 1
ATOM 11445 O O . GLN B 1 521 ? 19.641 2.836 16.438 1 97.12 521 GLN B O 1
ATOM 11450 N N . THR B 1 522 ? 18.688 4.785 17.094 1 95.69 522 THR B N 1
ATOM 11451 C CA . THR B 1 522 ? 18.203 4.215 18.344 1 95.69 522 THR B CA 1
ATOM 11452 C C . THR B 1 522 ? 16.703 3.986 18.297 1 95.69 522 THR B C 1
ATOM 11454 O O . THR B 1 522 ? 16.125 3.361 19.188 1 95.69 522 THR B O 1
ATOM 11457 N N . GLN B 1 523 ? 15.992 4.363 17.25 1 94.88 523 GLN B N 1
ATOM 11458 C CA . GLN B 1 523 ? 14.539 4.344 17.219 1 94.88 523 GLN B CA 1
ATOM 11459 C C . GLN B 1 523 ? 14.016 2.979 16.766 1 94.88 523 GLN B C 1
ATOM 11461 O O . GLN B 1 523 ? 12.828 2.686 16.922 1 94.88 523 GLN B O 1
ATOM 11466 N N . VAL B 1 524 ? 14.867 2.104 16.25 1 92.5 524 VAL B N 1
ATOM 11467 C CA . VAL B 1 524 ? 14.414 0.875 15.602 1 92.5 524 VAL B CA 1
ATOM 11468 C C . VAL B 1 524 ? 13.703 -0.014 16.625 1 92.5 524 VAL B C 1
ATOM 11470 O O . VAL B 1 524 ? 14.266 -0.341 17.672 1 92.5 524 VAL B O 1
ATOM 11473 N N . ASP B 1 525 ? 12.477 -0.359 16.375 1 89.31 525 ASP B N 1
ATOM 11474 C CA . ASP B 1 525 ? 11.633 -1.223 17.203 1 89.31 525 ASP B CA 1
ATOM 11475 C C . ASP B 1 525 ? 10.727 -2.094 16.344 1 89.31 525 ASP B C 1
ATOM 11477 O O . ASP B 1 525 ? 9.688 -1.634 15.867 1 89.31 525 ASP B O 1
ATOM 11481 N N . VAL B 1 526 ? 11 -3.379 16.188 1 81.19 526 VAL B N 1
ATOM 11482 C CA . VAL B 1 526 ? 10.289 -4.309 15.312 1 81.19 526 VAL B CA 1
ATOM 11483 C C . VAL B 1 526 ? 8.867 -4.512 15.82 1 81.19 526 VAL B C 1
ATOM 11485 O O . VAL B 1 526 ? 7.922 -4.566 15.031 1 81.19 526 VAL B O 1
ATOM 11488 N N . SER B 1 527 ? 8.664 -4.637 17.062 1 79.75 527 SER B N 1
ATOM 11489 C CA . SER B 1 527 ? 7.344 -4.863 17.641 1 79.75 527 SER B CA 1
ATOM 11490 C C . SER B 1 527 ? 6.418 -3.674 17.406 1 79.75 527 SER B C 1
ATOM 11492 O O . SER B 1 527 ? 5.227 -3.848 17.156 1 79.75 527 SER B O 1
ATOM 11494 N N . ALA B 1 528 ? 7.027 -2.453 17.5 1 85.19 528 ALA B N 1
ATOM 11495 C CA . ALA B 1 528 ? 6.238 -1.244 17.281 1 85.19 528 ALA B CA 1
ATOM 11496 C C . ALA B 1 528 ? 6.203 -0.873 15.797 1 85.19 528 ALA B C 1
ATOM 11498 O O . ALA B 1 528 ? 5.551 0.101 15.414 1 85.19 528 ALA B O 1
ATOM 11499 N N . LYS B 1 529 ? 6.922 -1.677 15 1 86.62 529 LYS B N 1
ATOM 11500 C CA . LYS B 1 529 ? 6.988 -1.471 13.555 1 86.62 529 LYS B CA 1
ATOM 11501 C C . LYS B 1 529 ? 7.656 -0.141 13.219 1 86.62 529 LYS B C 1
ATOM 11503 O O . LYS B 1 529 ? 7.184 0.594 12.352 1 86.62 529 LYS B O 1
ATOM 11508 N N . ILE B 1 530 ? 8.602 0.309 13.984 1 93.31 530 ILE B N 1
ATOM 11509 C CA . ILE B 1 530 ? 9.461 1.451 13.68 1 93.31 530 ILE B CA 1
ATOM 11510 C C . ILE B 1 530 ? 10.742 0.971 12.992 1 93.31 530 ILE B C 1
ATOM 11512 O O . ILE B 1 530 ? 11.562 0.291 13.609 1 93.31 530 ILE B O 1
ATOM 11516 N N . PRO B 1 531 ? 10.961 1.354 11.828 1 93.5 531 PRO B N 1
ATOM 11517 C CA . PRO B 1 531 ? 12.023 0.724 11.039 1 93.5 531 PRO B CA 1
ATOM 11518 C C . PRO B 1 531 ? 13.367 1.443 11.172 1 93.5 531 PRO B C 1
ATOM 11520 O O . PRO B 1 531 ? 13.438 2.523 11.766 1 93.5 531 PRO B O 1
ATOM 11523 N N . PHE B 1 532 ? 14.438 0.704 10.672 1 94.31 532 PHE B N 1
ATOM 11524 C CA . PHE B 1 532 ? 15.711 1.303 10.305 1 94.31 532 PHE B CA 1
ATOM 11525 C C . PHE B 1 532 ? 15.578 2.168 9.062 1 94.31 532 PHE B C 1
ATOM 11527 O O . PHE B 1 532 ? 14.852 1.807 8.125 1 94.31 532 PHE B O 1
ATOM 11534 N N . PHE B 1 533 ? 16.094 3.342 9.07 1 96.38 533 PHE B N 1
ATOM 11535 C CA . PHE B 1 533 ? 16.031 4.234 7.922 1 96.38 533 PHE B CA 1
ATOM 11536 C C . PHE B 1 533 ? 17.375 4.242 7.188 1 96.38 533 PHE B C 1
ATOM 11538 O O . PHE B 1 533 ? 18.422 4.398 7.805 1 96.38 533 PHE B O 1
ATOM 11545 N N . ASN B 1 534 ? 17.344 4.035 5.906 1 95.38 534 ASN B N 1
ATOM 11546 C CA . ASN B 1 534 ? 18.516 4.254 5.055 1 95.38 534 ASN B CA 1
ATOM 11547 C C . ASN B 1 534 ? 18.734 5.734 4.77 1 95.38 534 ASN B C 1
ATOM 11549 O O . ASN B 1 534 ? 17.969 6.34 4.004 1 95.38 534 ASN B O 1
ATOM 11553 N N . ILE B 1 535 ? 19.797 6.328 5.383 1 96.56 535 ILE B N 1
ATOM 11554 C CA . ILE B 1 535 ? 20.031 7.758 5.227 1 96.56 535 ILE B CA 1
ATOM 11555 C C . ILE B 1 535 ? 21.547 8.023 5.141 1 96.56 535 ILE B C 1
ATOM 11557 O O . ILE B 1 535 ? 22.344 7.148 5.473 1 96.56 535 ILE B O 1
ATOM 11561 N N . VAL B 1 536 ? 21.906 9.219 4.66 1 95.31 536 VAL B N 1
ATOM 11562 C CA . VAL B 1 536 ? 23.281 9.719 4.637 1 95.31 536 VAL B CA 1
ATOM 11563 C C . VAL B 1 536 ? 23.344 11.055 5.371 1 95.31 536 VAL B C 1
ATOM 11565 O O . VAL B 1 536 ? 22.578 11.977 5.082 1 95.31 536 VAL B O 1
ATOM 11568 N N . ILE B 1 537 ? 24.203 11.156 6.348 1 97.44 537 ILE B N 1
ATOM 11569 C CA . ILE B 1 537 ? 24.406 12.398 7.086 1 97.44 537 ILE B CA 1
ATOM 11570 C C . ILE B 1 537 ? 25.75 13.008 6.707 1 97.44 537 ILE B C 1
ATOM 11572 O O . ILE B 1 537 ? 26.812 12.414 6.969 1 97.44 537 ILE B O 1
ATOM 11576 N N . ASP B 1 538 ? 25.766 14.195 6.164 1 96.56 538 ASP B N 1
ATOM 11577 C CA . ASP B 1 538 ? 27 14.938 5.906 1 96.56 538 ASP B CA 1
ATOM 11578 C C . ASP B 1 538 ? 27.594 15.477 7.203 1 96.56 538 ASP B C 1
ATOM 11580 O O . ASP B 1 538 ? 26.875 15.945 8.078 1 96.56 538 ASP B O 1
ATOM 11584 N N . VAL B 1 539 ? 28.875 15.328 7.324 1 97.5 539 VAL B N 1
ATOM 11585 C CA . VAL B 1 539 ? 29.609 15.875 8.469 1 97.5 539 VAL B CA 1
ATOM 11586 C C . VAL B 1 539 ? 30.688 16.844 7.98 1 97.5 539 VAL B C 1
ATOM 11588 O O . VAL B 1 539 ? 31.422 16.531 7.047 1 97.5 539 VAL B O 1
ATOM 11591 N N . GLU B 1 540 ? 30.734 18.031 8.547 1 97.81 540 GLU B N 1
ATOM 11592 C CA . GLU B 1 540 ? 31.75 19.031 8.227 1 97.81 540 GLU B CA 1
ATOM 11593 C C . GLU B 1 540 ? 32.5 19.484 9.477 1 97.81 540 GLU B C 1
ATOM 11595 O O . GLU B 1 540 ? 31.891 19.828 10.492 1 97.81 540 GLU B O 1
ATOM 11600 N N . VAL B 1 541 ? 33.844 19.422 9.453 1 97.31 541 VAL B N 1
ATOM 11601 C CA . VAL B 1 541 ? 34.688 19.906 10.531 1 97.31 541 VAL B CA 1
ATOM 11602 C C . VAL B 1 541 ? 35.594 21.031 10.023 1 97.31 541 VAL B C 1
ATOM 11604 O O . VAL B 1 541 ? 36.188 20.922 8.961 1 97.31 541 VAL B O 1
ATOM 11607 N N . VAL B 1 542 ? 35.531 22.141 10.695 1 97.31 542 VAL B N 1
ATOM 11608 C CA . VAL B 1 542 ? 36.5 23.203 10.469 1 97.31 542 VAL B CA 1
ATOM 11609 C C . VAL B 1 542 ? 37.594 23.141 11.523 1 97.31 542 VAL B C 1
ATOM 11611 O O . VAL B 1 542 ? 37.312 23.031 12.719 1 97.31 542 VAL B O 1
ATOM 11614 N N . ASP B 1 543 ? 38.812 23.203 11.133 1 95.12 543 ASP B N 1
ATOM 11615 C CA . ASP B 1 543 ? 39.906 23.078 12.094 1 95.12 543 ASP B CA 1
ATOM 11616 C C . ASP B 1 543 ? 40.406 24.469 12.523 1 95.12 543 ASP B C 1
ATOM 11618 O O . ASP B 1 543 ? 39.844 25.484 12.125 1 95.12 543 ASP B O 1
ATOM 11622 N N . THR B 1 544 ? 41.375 24.562 13.352 1 94 544 THR B N 1
ATOM 11623 C CA . THR B 1 544 ? 41.906 25.781 13.945 1 94 544 THR B CA 1
ATOM 11624 C C . THR B 1 544 ? 42.625 26.625 12.891 1 94 544 THR B C 1
ATOM 11626 O O . THR B 1 544 ? 42.875 27.812 13.117 1 94 544 THR B O 1
ATOM 11629 N N . GLU B 1 545 ? 42.906 26.062 11.711 1 93.38 545 GLU B N 1
ATOM 11630 C CA . GLU B 1 545 ? 43.469 26.812 10.602 1 93.38 545 GLU B CA 1
ATOM 11631 C C . GLU B 1 545 ? 42.406 27.25 9.617 1 93.38 545 GLU B C 1
ATOM 11633 O O . GLU B 1 545 ? 42.719 27.734 8.523 1 93.38 545 GLU B O 1
ATOM 11638 N N . ASP B 1 546 ? 41.219 26.953 9.945 1 94.38 546 ASP B N 1
ATOM 11639 C CA . ASP B 1 546 ? 40.031 27.344 9.195 1 94.38 546 ASP B CA 1
ATOM 11640 C C . ASP B 1 546 ? 39.906 26.547 7.906 1 94.38 546 ASP B C 1
ATOM 11642 O O . ASP B 1 546 ? 39.375 27.047 6.914 1 94.38 546 ASP B O 1
ATOM 11646 N N . LYS B 1 547 ? 40.5 25.422 7.918 1 95.56 547 LYS B N 1
ATOM 11647 C CA . LYS B 1 547 ? 40.312 24.5 6.801 1 95.56 547 LYS B CA 1
ATOM 11648 C C . LYS B 1 547 ? 39.062 23.641 7.012 1 95.56 547 LYS B C 1
ATOM 11650 O O . LYS B 1 547 ? 38.812 23.188 8.125 1 95.56 547 LYS B O 1
ATOM 11655 N N . ILE B 1 548 ? 38.312 23.484 5.906 1 96.88 548 ILE B N 1
ATOM 11656 C CA . ILE B 1 548 ? 37.062 22.734 5.973 1 96.88 548 ILE B CA 1
ATOM 11657 C C . ILE B 1 548 ? 37.344 21.281 5.555 1 96.88 548 ILE B C 1
ATOM 11659 O O . ILE B 1 548 ? 37.938 21.031 4.504 1 96.88 548 ILE B O 1
ATOM 11663 N N . HIS B 1 549 ? 36.938 20.328 6.371 1 96.44 549 HIS B N 1
ATOM 11664 C CA . HIS B 1 549 ? 37 18.906 6.105 1 96.44 549 HIS B CA 1
ATOM 11665 C C . HIS B 1 549 ? 35.594 18.281 6.105 1 96.44 549 HIS B C 1
ATOM 11667 O O . HIS B 1 549 ? 34.812 18.562 7.004 1 96.44 549 HIS B O 1
ATOM 11673 N N . THR B 1 550 ? 35.281 17.484 5.047 1 96.69 550 THR B N 1
ATOM 11674 C CA . THR B 1 550 ? 33.938 16.906 4.945 1 96.69 550 THR B CA 1
ATOM 11675 C C . THR B 1 550 ? 34 15.391 4.844 1 96.69 550 THR B C 1
ATOM 11677 O O . THR B 1 550 ? 35 14.836 4.398 1 96.69 550 THR B O 1
ATOM 11680 N N . SER B 1 551 ? 33.031 14.703 5.352 1 96.25 551 SER B N 1
ATOM 11681 C CA . SER B 1 551 ? 32.781 13.266 5.234 1 96.25 551 SER B CA 1
ATOM 11682 C C . SER B 1 551 ? 31.297 12.945 5.355 1 96.25 551 SER B C 1
ATOM 11684 O O . SER B 1 551 ? 30.453 13.852 5.445 1 96.25 551 SER B O 1
ATOM 11686 N N . GLN B 1 552 ? 30.906 11.617 5.18 1 95.69 552 GLN B N 1
ATOM 11687 C CA . GLN B 1 552 ? 29.516 11.18 5.273 1 95.69 552 GLN B CA 1
ATOM 11688 C C . GLN B 1 552 ? 29.391 9.945 6.156 1 95.69 552 GLN B C 1
ATOM 11690 O O . GLN B 1 552 ? 30.234 9.055 6.113 1 95.69 552 GLN B O 1
ATOM 11695 N N . VAL B 1 553 ? 28.453 10.016 7.008 1 96.69 553 VAL B N 1
ATOM 11696 C CA . VAL B 1 553 ? 28.016 8.812 7.707 1 96.69 553 VAL B CA 1
ATOM 11697 C C . VAL B 1 553 ? 26.875 8.156 6.945 1 96.69 553 VAL B C 1
ATOM 11699 O O . VAL B 1 553 ? 25.781 8.719 6.855 1 96.69 553 VAL B O 1
ATOM 11702 N N . VAL B 1 554 ? 27.094 6.891 6.457 1 95.25 554 VAL B N 1
ATOM 11703 C CA . VAL B 1 554 ? 26.141 6.25 5.551 1 95.25 554 VAL B CA 1
ATOM 11704 C C . VAL B 1 554 ? 25.453 5.09 6.266 1 95.25 554 VAL B C 1
ATOM 11706 O O . VAL B 1 554 ? 26.109 4.129 6.676 1 95.25 554 VAL B O 1
ATOM 11709 N N . PHE B 1 555 ? 24.125 5.164 6.449 1 94.88 555 PHE B N 1
ATOM 11710 C CA . PHE B 1 555 ? 23.266 4.074 6.914 1 94.88 555 PHE B CA 1
ATOM 11711 C C . PHE B 1 555 ? 22.609 3.367 5.738 1 94.88 555 PHE B C 1
ATOM 11713 O O . PHE B 1 555 ? 21.75 3.941 5.07 1 94.88 555 PHE B O 1
ATOM 11720 N N . ASN B 1 556 ? 22.953 2.102 5.426 1 90.62 556 ASN B N 1
ATOM 11721 C CA . ASN B 1 556 ? 22.375 1.393 4.289 1 90.62 556 ASN B CA 1
ATOM 11722 C C . ASN B 1 556 ? 22.219 -0.097 4.578 1 90.62 556 ASN B C 1
ATOM 11724 O O . ASN B 1 556 ? 21.969 -0.889 3.668 1 90.62 556 ASN B O 1
ATOM 11728 N N . ASP B 1 557 ? 22.469 -0.488 5.812 1 86.19 557 ASP B N 1
ATOM 11729 C CA . ASP B 1 557 ? 22.359 -1.88 6.238 1 86.19 557 ASP B CA 1
ATOM 11730 C C . ASP B 1 557 ? 21.547 -2 7.527 1 86.19 557 ASP B C 1
ATOM 11732 O O . ASP B 1 557 ? 22.031 -1.658 8.609 1 86.19 557 ASP B O 1
ATOM 11736 N N . SER B 1 558 ? 20.375 -2.529 7.367 1 83.31 558 SER B N 1
ATOM 11737 C CA . SER B 1 558 ? 19.453 -2.592 8.5 1 83.31 558 SER B CA 1
ATOM 11738 C C . SER B 1 558 ? 19.969 -3.541 9.578 1 83.31 558 SER B C 1
ATOM 11740 O O . SER B 1 558 ? 19.5 -3.52 10.711 1 83.31 558 SER B O 1
ATOM 11742 N N . THR B 1 559 ? 20.922 -4.367 9.234 1 80.56 559 THR B N 1
ATOM 11743 C CA . THR B 1 559 ? 21.469 -5.305 10.211 1 80.56 559 THR B CA 1
ATOM 11744 C C . THR B 1 559 ? 22.5 -4.613 11.102 1 80.56 559 THR B C 1
ATOM 11746 O O . THR B 1 559 ? 22.875 -5.152 12.148 1 80.56 559 THR B O 1
ATOM 11749 N N . GLN B 1 560 ? 22.922 -3.398 10.688 1 85.88 560 GLN B N 1
ATOM 11750 C CA . GLN B 1 560 ? 23.891 -2.604 11.453 1 85.88 560 GLN B CA 1
ATOM 11751 C C . GLN B 1 560 ? 23.281 -1.256 11.844 1 85.88 560 GLN B C 1
ATOM 11753 O O . GLN B 1 560 ? 23.25 -0.327 11.039 1 85.88 560 GLN B O 1
ATOM 11758 N N . LYS B 1 561 ? 23.062 -1.042 13.094 1 90.44 561 LYS B N 1
ATOM 11759 C CA . LYS B 1 561 ? 22.422 0.189 13.562 1 90.44 561 LYS B CA 1
ATOM 11760 C C . LYS B 1 561 ? 23.453 1.312 13.695 1 90.44 561 LYS B C 1
ATOM 11762 O O . LYS B 1 561 ? 23.078 2.482 13.828 1 90.44 561 LYS B O 1
ATOM 11767 N N . LYS B 1 562 ? 24.781 0.965 13.641 1 93.88 562 LYS B N 1
ATOM 11768 C CA . LYS B 1 562 ? 25.859 1.945 13.773 1 93.88 562 LYS B CA 1
ATOM 11769 C C . LYS B 1 562 ? 26.547 2.191 12.438 1 93.88 562 LYS B C 1
ATOM 11771 O O . LYS B 1 562 ? 26.656 1.281 11.609 1 93.88 562 LYS B O 1
ATOM 11776 N N . ALA B 1 563 ? 26.859 3.393 12.188 1 93.69 563 ALA B N 1
ATOM 11777 C CA . ALA B 1 563 ? 27.656 3.803 11.039 1 93.69 563 ALA B CA 1
ATOM 11778 C C . ALA B 1 563 ? 28.734 4.797 11.445 1 93.69 563 ALA B C 1
ATOM 11780 O O . ALA B 1 563 ? 28.641 5.418 12.508 1 93.69 563 ALA B O 1
ATOM 11781 N N . PHE B 1 564 ? 29.859 4.949 10.703 1 93.81 564 PHE B N 1
ATOM 11782 C CA . PHE B 1 564 ? 31.016 5.727 11.141 1 93.81 564 PHE B CA 1
ATOM 11783 C C . PHE B 1 564 ? 31.578 6.555 9.984 1 93.81 564 PHE B C 1
ATOM 11785 O O . PHE B 1 564 ? 31.312 6.254 8.82 1 93.81 564 PHE B O 1
ATOM 11792 N N . ALA B 1 565 ? 32.219 7.637 10.352 1 94.81 565 ALA B N 1
ATOM 11793 C CA . ALA B 1 565 ? 33 8.461 9.43 1 94.81 565 ALA B CA 1
ATOM 11794 C C . ALA B 1 565 ? 34.312 8.898 10.078 1 94.81 565 ALA B C 1
ATOM 11796 O O . ALA B 1 565 ? 34.375 9.164 11.281 1 94.81 565 ALA B O 1
ATOM 11797 N N . VAL B 1 566 ? 35.344 8.953 9.289 1 93.44 566 VAL B N 1
ATOM 11798 C CA . VAL B 1 566 ? 36.656 9.422 9.742 1 93.44 566 VAL B CA 1
ATOM 11799 C C . VAL B 1 566 ? 37.125 10.594 8.867 1 93.44 566 VAL B C 1
ATOM 11801 O O . VAL B 1 566 ? 37.031 10.531 7.645 1 93.44 566 VAL B O 1
ATOM 11804 N N . LEU B 1 567 ? 37.5 11.656 9.523 1 94.25 567 LEU B N 1
ATOM 11805 C CA . LEU B 1 567 ? 38 12.836 8.836 1 94.25 567 LEU B CA 1
ATOM 11806 C C . LEU B 1 567 ? 39.469 13.07 9.188 1 94.25 567 LEU B C 1
ATOM 11808 O O . LEU B 1 567 ? 39.844 13.156 10.367 1 94.25 567 LEU B O 1
ATOM 11812 N N . SER B 1 568 ? 40.312 13.148 8.148 1 91.62 568 SER B N 1
ATOM 11813 C CA . SER B 1 568 ? 41.719 13.508 8.336 1 91.62 568 SER B CA 1
ATOM 11814 C C . SER B 1 568 ? 41.906 15.016 8.281 1 91.62 568 SER B C 1
ATOM 11816 O O . SER B 1 568 ? 41.531 15.664 7.297 1 91.62 568 SER B O 1
ATOM 11818 N N . LEU B 1 569 ? 42.531 15.609 9.391 1 91.38 569 LEU B N 1
ATOM 11819 C CA . LEU B 1 569 ? 42.688 17.047 9.469 1 91.38 569 LEU B CA 1
ATOM 11820 C C . LEU B 1 569 ? 44.094 17.453 9.008 1 91.38 569 LEU B C 1
ATOM 11822 O O . LEU B 1 569 ? 44.469 18.625 9.086 1 91.38 569 LEU B O 1
ATOM 11826 N N . GLY B 1 570 ? 44.844 16.516 8.555 1 86.19 570 GLY B N 1
ATOM 11827 C CA . GLY B 1 570 ? 46.188 16.828 8.062 1 86.19 570 GLY B CA 1
ATOM 11828 C C . GLY B 1 570 ? 47.281 16.391 9 1 86.19 570 GLY B C 1
ATOM 11829 O O . GLY B 1 570 ? 47.031 15.719 10.008 1 86.19 570 GLY B O 1
ATOM 11830 N N . THR B 1 571 ? 48.594 16.828 8.75 1 82.94 571 THR B N 1
ATOM 11831 C CA . THR B 1 571 ? 49.781 16.281 9.438 1 82.94 571 THR B CA 1
ATOM 11832 C C . THR B 1 571 ? 50.25 17.25 10.508 1 82.94 571 THR B C 1
ATOM 11834 O O . THR B 1 571 ? 51.125 16.906 11.32 1 82.94 571 THR B O 1
ATOM 11837 N N . ASN B 1 572 ? 49.719 18.406 10.539 1 82.62 572 ASN B N 1
ATOM 11838 C CA . ASN B 1 572 ? 50.094 19.359 11.578 1 82.62 572 ASN B CA 1
ATOM 11839 C C . ASN B 1 572 ? 49.531 18.953 12.938 1 82.62 572 ASN B C 1
ATOM 11841 O O . ASN B 1 572 ? 48.312 19 13.148 1 82.62 572 ASN B O 1
ATOM 11845 N N . ALA B 1 573 ? 50.375 18.734 13.82 1 79.44 573 ALA B N 1
ATOM 11846 C CA . ALA B 1 573 ? 50 18.203 15.125 1 79.44 573 ALA B CA 1
ATOM 11847 C C . ALA B 1 573 ? 49.281 19.25 15.953 1 79.44 573 ALA B C 1
ATOM 11849 O O . ALA B 1 573 ? 48.562 18.922 16.922 1 79.44 573 ALA B O 1
ATOM 11850 N N . LYS B 1 574 ? 49.406 20.422 15.625 1 85.06 574 LYS B N 1
ATOM 11851 C CA . LYS B 1 574 ? 48.781 21.5 16.391 1 85.06 574 LYS B CA 1
ATOM 11852 C C . LYS B 1 574 ? 47.344 21.734 15.93 1 85.06 574 LYS B C 1
ATOM 11854 O O . LYS B 1 574 ? 46.562 22.391 16.625 1 85.06 574 LYS B O 1
ATOM 11859 N N . THR B 1 575 ? 47.031 21.234 14.836 1 89.75 575 THR B N 1
ATOM 11860 C CA . THR B 1 575 ? 45.688 21.438 14.281 1 89.75 575 THR B CA 1
ATOM 11861 C C . THR B 1 575 ? 44.656 20.656 15.07 1 89.75 575 THR B C 1
ATOM 11863 O O . THR B 1 575 ? 44.812 19.453 15.328 1 89.75 575 THR B O 1
ATOM 11866 N N . LYS B 1 576 ? 43.594 21.375 15.523 1 92.69 576 LYS B N 1
ATOM 11867 C CA . LYS B 1 576 ? 42.5 20.781 16.266 1 92.69 576 LYS B CA 1
ATOM 11868 C C . LYS B 1 576 ? 41.156 21.125 15.6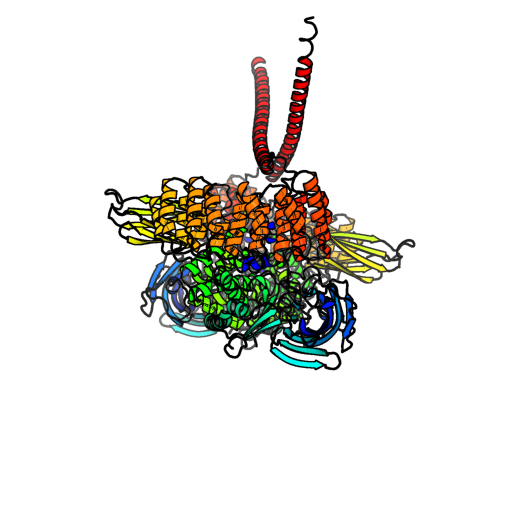33 1 92.69 576 LYS B C 1
ATOM 11870 O O . LYS B 1 576 ? 41.062 22.109 14.898 1 92.69 576 LYS B O 1
ATOM 11875 N N . PRO B 1 577 ? 40.156 20.266 15.852 1 95.94 577 PRO B N 1
ATOM 11876 C CA . PRO B 1 577 ? 38.844 20.656 15.383 1 95.94 577 PRO B CA 1
ATOM 11877 C C . PRO B 1 577 ? 38.281 21.891 16.109 1 95.94 577 PRO B C 1
ATOM 11879 O O . PRO B 1 577 ? 38.375 21.953 17.344 1 95.94 577 PRO B O 1
ATOM 11882 N N . LYS B 1 578 ? 37.781 22.781 15.367 1 96.44 578 LYS B N 1
ATOM 11883 C CA . LYS B 1 578 ? 37.25 24.031 15.898 1 96.44 578 LYS B CA 1
ATOM 11884 C C . LYS B 1 578 ? 35.719 23.984 15.953 1 96.44 578 LYS B C 1
ATOM 11886 O O . LYS B 1 578 ? 35.094 24.312 16.969 1 96.44 578 LYS B O 1
ATOM 11891 N N . THR B 1 579 ? 35.094 23.625 14.852 1 97.75 579 THR B N 1
ATOM 11892 C CA . THR B 1 579 ? 33.625 23.469 14.766 1 97.75 579 THR B CA 1
ATOM 11893 C C . THR B 1 579 ? 33.281 22.141 14.094 1 97.75 579 THR B C 1
ATOM 11895 O O . THR B 1 579 ? 34.125 21.531 13.43 1 97.75 579 THR B O 1
ATOM 11898 N N . ILE B 1 580 ? 32.156 21.656 14.344 1 97.69 580 ILE B N 1
ATOM 11899 C CA . ILE B 1 580 ? 31.594 20.484 13.656 1 97.69 580 ILE B CA 1
ATOM 11900 C C . ILE B 1 580 ? 30.125 20.719 13.312 1 97.69 580 ILE B C 1
ATOM 11902 O O . ILE B 1 580 ? 29.391 21.328 14.102 1 97.69 580 ILE B O 1
ATOM 11906 N N . ARG B 1 581 ? 29.734 20.391 12.141 1 98.06 581 ARG B N 1
ATOM 11907 C CA . ARG B 1 581 ? 28.344 20.484 11.703 1 98.06 581 ARG B CA 1
ATOM 11908 C C . ARG B 1 581 ? 27.875 19.156 11.133 1 98.06 581 ARG B C 1
ATOM 11910 O O . ARG B 1 581 ? 28.625 18.453 10.453 1 98.06 581 ARG B O 1
ATOM 11917 N N . PHE B 1 582 ? 26.703 18.781 11.5 1 97.88 582 PHE B N 1
ATOM 11918 C CA . PHE B 1 582 ? 26.016 17.625 10.945 1 97.88 582 PHE B CA 1
ATOM 11919 C C . PHE B 1 582 ? 24.891 18.047 10.016 1 97.88 582 PHE B C 1
ATOM 11921 O O . PHE B 1 582 ? 24.062 18.891 10.375 1 97.88 582 PHE B O 1
ATOM 11928 N N . ASP B 1 583 ? 24.812 17.5 8.789 1 97.56 583 ASP B N 1
ATOM 11929 C CA . ASP B 1 583 ? 23.828 17.828 7.758 1 97.56 583 ASP B CA 1
ATOM 11930 C C . ASP B 1 583 ? 23.75 19.328 7.523 1 97.56 583 ASP B C 1
ATOM 11932 O O . ASP B 1 583 ? 22.688 19.922 7.621 1 97.56 583 ASP B O 1
ATOM 11936 N N . PRO B 1 584 ? 24.891 19.969 7.219 1 97.12 584 PRO B N 1
ATOM 11937 C CA . PRO B 1 584 ? 24.938 21.422 7.117 1 97.12 584 PRO B CA 1
ATOM 11938 C C . PRO B 1 584 ? 23.984 21.984 6.066 1 97.12 584 PRO B C 1
ATOM 11940 O O . PRO B 1 584 ? 23.625 23.156 6.113 1 97.12 584 PRO B O 1
ATOM 11943 N N . HIS B 1 585 ? 23.5 21.141 5.16 1 94.88 585 HIS B N 1
ATOM 11944 C CA . HIS B 1 585 ? 22.625 21.609 4.09 1 94.88 585 HIS B CA 1
ATOM 11945 C C . HIS B 1 585 ? 21.156 21.312 4.414 1 94.88 585 HIS B C 1
ATOM 11947 O O . HIS B 1 585 ? 20.266 21.656 3.639 1 94.88 585 HIS B O 1
ATOM 11953 N N . GLY B 1 586 ? 20.875 20.719 5.547 1 96.75 586 GLY B N 1
ATOM 11954 C CA . GLY B 1 586 ? 19.531 20.484 6.031 1 96.75 586 GLY B CA 1
ATOM 11955 C C . GLY B 1 586 ? 18.719 19.562 5.141 1 96.75 586 GLY B C 1
ATOM 11956 O O . GLY B 1 586 ? 17.578 19.875 4.781 1 96.75 586 GLY B O 1
ATOM 11957 N N . ARG B 1 587 ? 19.25 18.375 4.812 1 96.19 587 ARG B N 1
ATOM 11958 C CA . ARG B 1 587 ? 18.625 17.484 3.84 1 96.19 587 ARG B CA 1
ATOM 11959 C C . ARG B 1 587 ? 17.719 16.484 4.531 1 96.19 587 ARG B C 1
ATOM 11961 O O . ARG B 1 587 ? 16.797 15.945 3.914 1 96.19 587 ARG B O 1
ATOM 11968 N N . ILE B 1 588 ? 18.031 16.172 5.836 1 97.5 588 ILE B N 1
ATOM 11969 C CA . ILE B 1 588 ? 17.422 14.992 6.43 1 97.5 588 ILE B CA 1
ATOM 11970 C C . ILE B 1 588 ? 16.641 15.375 7.68 1 97.5 588 ILE B C 1
ATOM 11972 O O . ILE B 1 588 ? 17.047 16.266 8.422 1 97.5 588 ILE B O 1
ATOM 11976 N N . LEU B 1 589 ? 15.484 14.82 7.895 1 98.31 589 LEU B N 1
ATOM 11977 C CA . LEU B 1 589 ? 14.766 14.852 9.164 1 98.31 589 LEU B CA 1
ATOM 11978 C C . LEU B 1 589 ? 15.367 13.867 10.156 1 98.31 589 LEU B C 1
ATOM 11980 O O . LEU B 1 589 ? 15.414 12.664 9.898 1 98.31 589 LEU B O 1
ATOM 11984 N N . PHE B 1 590 ? 15.961 14.297 11.227 1 98.12 590 PHE B N 1
ATOM 11985 C CA . PHE B 1 590 ? 16.547 13.438 12.242 1 98.12 590 PHE B CA 1
ATOM 11986 C C . PHE B 1 590 ? 16.766 14.211 13.547 1 98.12 590 PHE B C 1
ATOM 11988 O O . PHE B 1 590 ? 16.625 15.43 13.578 1 98.12 590 PHE B O 1
ATOM 11995 N N . THR B 1 591 ? 16.984 13.547 14.617 1 97.5 591 THR B N 1
ATOM 11996 C CA . THR B 1 591 ? 17.484 14.125 15.859 1 97.5 591 THR B CA 1
ATOM 11997 C C . THR B 1 591 ? 18.906 13.656 16.141 1 97.5 591 THR B C 1
ATOM 11999 O O . THR B 1 591 ? 19.359 12.641 15.609 1 97.5 591 THR B O 1
ATOM 12002 N N . LEU B 1 592 ? 19.625 14.422 16.875 1 97.5 592 LEU B N 1
ATOM 12003 C CA . LEU B 1 592 ? 21.016 14.102 17.188 1 97.5 592 LEU B CA 1
ATOM 12004 C C . LEU B 1 592 ? 21.297 14.336 18.672 1 97.5 592 LEU B C 1
ATOM 12006 O O . LEU B 1 592 ? 21.078 15.43 19.188 1 97.5 592 LEU B O 1
ATOM 12010 N N . ASP B 1 593 ? 21.688 13.367 19.328 1 95.38 593 ASP B N 1
ATOM 12011 C CA . ASP B 1 593 ? 22.203 13.43 20.688 1 95.38 593 ASP B CA 1
ATOM 12012 C C . ASP B 1 593 ? 23.703 13.125 20.703 1 95.38 593 ASP B C 1
ATOM 12014 O O . ASP B 1 593 ? 24.109 11.961 20.656 1 95.38 593 ASP B O 1
ATOM 12018 N N . MET B 1 594 ? 24.5 14.195 20.797 1 95.25 594 MET B N 1
ATOM 12019 C CA . MET B 1 594 ? 25.953 14.023 20.734 1 95.25 594 MET B CA 1
ATOM 12020 C C . MET B 1 594 ? 26.656 15.203 21.391 1 95.25 594 MET B C 1
ATOM 12022 O O . MET B 1 594 ? 26.234 16.344 21.25 1 95.25 594 MET B O 1
ATOM 12026 N N . ASN B 1 595 ? 27.734 14.984 22.109 1 93.81 595 ASN B N 1
ATOM 12027 C CA . ASN B 1 595 ? 28.578 15.992 22.75 1 93.81 595 ASN B CA 1
ATOM 12028 C C . ASN B 1 595 ? 30.031 15.867 22.328 1 93.81 595 ASN B C 1
ATOM 12030 O O . ASN B 1 595 ? 30.781 15.062 22.875 1 93.81 595 ASN B O 1
ATOM 12034 N N . PRO B 1 596 ? 30.469 16.672 21.469 1 96.12 596 PRO B N 1
ATOM 12035 C CA . PRO B 1 596 ? 31.859 16.594 20.984 1 96.12 596 PRO B CA 1
ATOM 12036 C C . PRO B 1 596 ? 32.844 17.312 21.906 1 96.12 596 PRO B C 1
ATOM 12038 O O . PRO B 1 596 ? 34.062 17.312 21.625 1 96.12 596 PRO B O 1
ATOM 12041 N N . GLY B 1 597 ? 32.375 18 22.938 1 93.81 597 GLY B N 1
ATOM 12042 C CA . GLY B 1 597 ? 33.219 18.719 23.875 1 93.81 597 GLY B CA 1
ATOM 12043 C C . GLY B 1 597 ? 32.875 20.188 23.984 1 93.81 597 GLY B C 1
ATOM 12044 O O . GLY B 1 597 ? 32.281 20.766 23.078 1 93.81 597 GLY B O 1
ATOM 12045 N N . LEU B 1 598 ? 33.312 20.859 25.078 1 93.94 598 LEU B N 1
ATOM 12046 C CA . LEU B 1 598 ? 32.906 22.203 25.453 1 93.94 598 LEU B CA 1
ATOM 12047 C C . LEU B 1 598 ? 33.406 23.219 24.406 1 93.94 598 LEU B C 1
ATOM 12049 O O . LEU B 1 598 ? 32.594 24.031 23.938 1 93.94 598 LEU B O 1
ATOM 12053 N N . ASP B 1 599 ? 34.625 23.141 23.984 1 94.75 599 ASP B N 1
ATOM 12054 C CA . ASP B 1 599 ? 35.219 24.156 23.109 1 94.75 599 ASP B CA 1
ATOM 12055 C C . ASP B 1 599 ? 34.625 24.078 21.703 1 94.75 599 ASP B C 1
ATOM 12057 O O . ASP B 1 599 ? 34.344 25.094 21.094 1 94.75 599 ASP B O 1
ATOM 12061 N N . ILE B 1 600 ? 34.5 22.844 21.234 1 96.94 600 ILE B N 1
ATOM 12062 C CA . ILE B 1 600 ? 33.938 22.641 19.906 1 96.94 600 ILE B CA 1
ATOM 12063 C C . ILE B 1 600 ? 32.5 23.125 19.875 1 96.94 600 ILE B C 1
ATOM 12065 O O . ILE B 1 600 ? 32.062 23.812 18.938 1 96.94 600 ILE B O 1
ATOM 12069 N N . LEU B 1 601 ? 31.703 22.844 20.906 1 97.62 601 LEU B N 1
ATOM 12070 C CA . LEU B 1 601 ? 30.312 23.281 21 1 97.62 601 LEU B CA 1
ATOM 12071 C C . LEU B 1 601 ? 30.219 24.797 21.062 1 97.62 601 LEU B C 1
ATOM 12073 O O . LEU B 1 601 ? 29.359 25.391 20.406 1 97.62 601 LEU B O 1
ATOM 12077 N N . ALA B 1 602 ? 31.062 25.406 21.875 1 96.94 602 ALA B N 1
ATOM 12078 C CA . ALA B 1 602 ? 31.047 26.859 22.016 1 96.94 602 ALA B CA 1
ATOM 12079 C C . ALA B 1 602 ? 31.328 27.547 20.672 1 96.94 602 ALA B C 1
ATOM 12081 O O . ALA B 1 602 ? 30.641 28.5 20.312 1 96.94 602 ALA B O 1
ATOM 12082 N N . LYS B 1 603 ? 32.312 27 19.953 1 97.31 603 LYS B N 1
ATOM 12083 C CA . LYS B 1 603 ? 32.656 27.594 18.672 1 97.31 603 LYS B CA 1
ATOM 12084 C C . LYS B 1 603 ? 31.594 27.312 17.625 1 97.31 603 LYS B C 1
ATOM 12086 O O . LYS B 1 603 ? 31.328 28.156 16.75 1 97.31 603 LYS B O 1
ATOM 12091 N N . THR B 1 604 ? 31.031 26.156 17.656 1 97.94 604 THR B N 1
ATOM 12092 C CA . THR B 1 604 ? 29.938 25.828 16.734 1 97.94 604 THR B CA 1
ATOM 12093 C C . THR B 1 604 ? 28.734 26.734 16.984 1 97.94 604 THR B C 1
ATOM 12095 O O . THR B 1 604 ? 28.125 27.234 16.047 1 97.94 604 THR B O 1
ATOM 12098 N N . ALA B 1 605 ? 28.344 27 18.266 1 98 605 ALA B N 1
ATOM 12099 C CA . ALA B 1 605 ? 27.25 27.891 18.609 1 98 605 ALA B CA 1
ATOM 12100 C C . ALA B 1 605 ? 27.5 29.297 18.094 1 98 605 ALA B C 1
ATOM 12102 O O . ALA B 1 605 ? 26.578 29.969 17.609 1 98 605 ALA B O 1
ATOM 12103 N N . ALA B 1 606 ? 28.734 29.688 18.109 1 96.69 606 ALA B N 1
ATOM 12104 C CA . ALA B 1 606 ? 29.094 31.062 17.781 1 96.69 606 ALA B CA 1
ATOM 12105 C C . ALA B 1 606 ? 29.234 31.25 16.281 1 96.69 606 ALA B C 1
ATOM 12107 O O . ALA B 1 606 ? 28.922 32.312 15.734 1 96.69 606 ALA B O 1
ATOM 12108 N N . ASP B 1 607 ? 29.688 30.109 15.555 1 94.94 607 ASP B N 1
ATOM 12109 C CA . ASP B 1 607 ? 30.25 30.375 14.234 1 94.94 607 ASP B CA 1
ATOM 12110 C C . ASP B 1 607 ? 29.547 29.562 13.156 1 94.94 607 ASP B C 1
ATOM 12112 O O . ASP B 1 607 ? 29.719 29.828 11.961 1 94.94 607 ASP B O 1
ATOM 12116 N N . ALA B 1 608 ? 28.828 28.562 13.539 1 96.25 608 ALA B N 1
ATOM 12117 C CA . ALA B 1 608 ? 28.25 27.703 12.516 1 96.25 608 ALA B CA 1
ATOM 12118 C C . ALA B 1 608 ? 27.406 28.516 11.531 1 96.25 608 ALA B C 1
ATOM 12120 O O . ALA B 1 608 ? 26.672 29.422 11.93 1 96.25 608 ALA B O 1
ATOM 12121 N N . GLY B 1 609 ? 27.453 28.188 10.266 1 95.19 609 GLY B N 1
ATOM 12122 C CA . GLY B 1 609 ? 26.781 28.938 9.219 1 95.19 609 GLY B CA 1
ATOM 12123 C C . GLY B 1 609 ? 25.297 28.625 9.125 1 95.19 609 GLY B C 1
ATOM 12124 O O . GLY B 1 609 ? 24.531 29.375 8.5 1 95.19 609 GLY B O 1
ATOM 12125 N N . ASP B 1 610 ? 24.906 27.562 9.719 1 96.06 610 ASP B N 1
ATOM 12126 C CA . ASP B 1 610 ? 23.5 27.203 9.609 1 96.06 610 ASP B CA 1
ATOM 12127 C C . ASP B 1 610 ? 22.828 27.203 10.977 1 96.06 610 ASP B C 1
ATOM 12129 O O . ASP B 1 610 ? 23.453 26.891 11.992 1 96.06 610 ASP B O 1
ATOM 12133 N N . VAL B 1 611 ? 21.562 27.5 11.016 1 96.5 611 VAL B N 1
ATOM 12134 C CA . VAL B 1 611 ? 20.75 27.719 12.211 1 96.5 611 VAL B CA 1
ATOM 12135 C C . VAL B 1 611 ? 20.625 26.406 12.992 1 96.5 611 VAL B C 1
ATOM 12137 O O . VAL B 1 611 ? 20.688 26.406 14.227 1 96.5 611 VAL B O 1
ATOM 12140 N N . SER B 1 612 ? 20.484 25.234 12.352 1 97.25 612 SER B N 1
ATOM 12141 C CA . SER B 1 612 ? 20.219 23.953 13.008 1 97.25 612 SER B CA 1
ATOM 12142 C C . SER B 1 612 ? 21.391 23.547 13.898 1 97.25 612 SER B C 1
ATOM 12144 O O . SER B 1 612 ? 21.188 23.094 15.023 1 97.25 612 SER B O 1
ATOM 12146 N N . ASN B 1 613 ? 22.609 23.734 13.414 1 98.25 613 ASN B N 1
ATOM 12147 C CA . ASN B 1 613 ? 23.781 23.344 14.188 1 98.25 613 ASN B CA 1
ATOM 12148 C C . ASN B 1 613 ? 24.078 24.344 15.305 1 98.25 613 ASN B C 1
ATOM 12150 O O . ASN B 1 613 ? 24.562 23.969 16.375 1 98.25 613 ASN B O 1
ATOM 12154 N N . ARG B 1 614 ? 23.828 25.703 15.094 1 98.25 614 ARG B N 1
ATOM 12155 C CA . ARG B 1 614 ? 23.922 26.656 16.203 1 98.25 614 ARG B CA 1
ATOM 12156 C C . ARG B 1 614 ? 22.969 26.281 17.328 1 98.25 614 ARG B C 1
ATOM 12158 O O . ARG B 1 614 ? 23.359 26.219 18.484 1 98.25 614 ARG B O 1
ATOM 12165 N N . ILE B 1 615 ? 21.672 25.953 16.953 1 98.31 615 ILE B N 1
ATOM 12166 C CA . ILE B 1 615 ? 20.672 25.578 17.953 1 98.31 615 ILE B CA 1
ATOM 12167 C C . ILE B 1 615 ? 21.125 24.328 18.688 1 98.31 615 ILE B C 1
ATOM 12169 O O . ILE B 1 615 ? 21.078 24.266 19.922 1 98.31 615 ILE B O 1
ATOM 12173 N N . TRP B 1 616 ? 21.578 23.297 17.906 1 98 616 TRP B N 1
ATOM 12174 C CA . TRP B 1 616 ? 22.047 22.047 18.5 1 98 616 TRP B CA 1
ATOM 12175 C C . TRP B 1 616 ? 23.172 22.312 19.5 1 98 616 TRP B C 1
ATOM 12177 O O . TRP B 1 616 ? 23.172 21.797 20.609 1 98 616 TRP B O 1
ATOM 12187 N N . ALA B 1 617 ? 24.156 23.109 19.141 1 98.12 617 ALA B N 1
ATOM 12188 C CA . ALA B 1 617 ? 25.328 23.406 19.984 1 98.12 617 ALA B CA 1
ATOM 12189 C C . ALA B 1 617 ? 24.906 24.109 21.266 1 98.12 617 ALA B C 1
ATOM 12191 O O . ALA B 1 617 ? 25.375 23.766 22.344 1 98.12 617 ALA B O 1
ATOM 12192 N N . TYR B 1 618 ? 24.062 25.188 21.141 1 98.19 618 TYR B N 1
ATOM 12193 C CA . TYR B 1 618 ? 23.547 25.875 22.328 1 98.19 618 TYR B CA 1
ATOM 12194 C C . TYR B 1 618 ? 22.844 24.906 23.266 1 98.19 618 TYR B C 1
ATOM 12196 O O . TYR B 1 618 ? 23.062 24.953 24.484 1 98.19 618 TYR B O 1
ATOM 12204 N N . ARG B 1 619 ? 21.969 24.109 22.734 1 97.38 619 ARG B N 1
ATOM 12205 C CA . ARG B 1 619 ? 21.203 23.172 23.547 1 97.38 619 ARG B CA 1
ATOM 12206 C C . ARG B 1 619 ? 22.125 22.203 24.297 1 97.38 619 ARG B C 1
ATOM 12208 O O . ARG B 1 619 ? 21.906 21.922 25.469 1 97.38 619 ARG B O 1
ATOM 12215 N N . GLU B 1 620 ? 23.156 21.703 23.594 1 96.19 620 GLU B N 1
ATOM 12216 C CA . GLU B 1 620 ? 24.094 20.781 24.234 1 96.19 620 GLU B CA 1
ATOM 12217 C C . GLU B 1 620 ? 24.906 21.484 25.328 1 96.19 620 GLU B C 1
ATOM 12219 O O . GLU B 1 620 ? 25.203 20.891 26.359 1 96.19 620 GLU B O 1
ATOM 12224 N N . LEU B 1 621 ? 25.328 22.719 25.078 1 96.31 621 LEU B N 1
ATOM 12225 C CA . LEU B 1 621 ? 26.047 23.5 26.078 1 96.31 621 LEU B CA 1
ATOM 12226 C C . LEU B 1 621 ? 25.203 23.672 27.328 1 96.31 621 LEU B C 1
ATOM 12228 O O . LEU B 1 621 ? 25.688 23.5 28.453 1 96.31 621 LEU B O 1
ATOM 12232 N N . ILE B 1 622 ? 24 24.047 27.141 1 96.19 622 ILE B N 1
ATOM 12233 C CA . ILE B 1 622 ? 23.109 24.281 28.266 1 96.19 622 ILE B CA 1
ATOM 12234 C C . ILE B 1 622 ? 22.828 22.984 29 1 96.19 622 ILE B C 1
ATOM 12236 O O . ILE B 1 622 ? 22.766 22.953 30.234 1 96.19 622 ILE B O 1
ATOM 12240 N N . LYS B 1 623 ? 22.688 21.906 28.281 1 91.88 623 LYS B N 1
ATOM 12241 C CA . LYS B 1 623 ? 22.484 20.594 28.859 1 91.88 623 LYS B CA 1
ATOM 12242 C C . LYS B 1 623 ? 23.656 20.188 29.75 1 91.88 623 LYS B C 1
ATOM 12244 O O . LYS B 1 623 ? 23.469 19.516 30.766 1 91.88 623 LYS B O 1
ATOM 12249 N N . MET B 1 624 ? 24.859 20.594 29.312 1 89.81 624 MET B N 1
ATOM 12250 C CA . MET B 1 624 ? 26.047 20.328 30.141 1 89.81 624 MET B CA 1
ATOM 12251 C C . MET B 1 624 ? 25.891 20.953 31.531 1 89.81 624 MET B C 1
ATOM 12253 O O . MET B 1 624 ? 26.344 20.375 32.531 1 89.81 624 MET B O 1
ATOM 12257 N N . GLY B 1 625 ? 25.344 22.188 31.594 1 86.12 625 GLY B N 1
ATOM 12258 C CA . GLY B 1 625 ? 24.922 22.797 32.844 1 86.12 625 GLY B CA 1
ATOM 12259 C C . GLY B 1 625 ? 26.062 23.375 33.656 1 86.12 625 GLY B C 1
ATOM 12260 O O . GLY B 1 625 ? 25.844 24.078 34.656 1 86.12 625 GLY B O 1
ATOM 12261 N N . SER B 1 626 ? 27.391 23.156 33.25 1 85.88 626 SER B N 1
ATOM 12262 C CA . SER B 1 626 ? 28.531 23.688 34 1 85.88 626 SER B CA 1
ATOM 12263 C C . SER B 1 626 ? 28.609 25.203 33.875 1 85.88 626 SER B C 1
ATOM 12265 O O . SER B 1 626 ? 28.078 25.781 32.938 1 85.88 626 SER B O 1
ATOM 12267 N N . SER B 1 627 ? 29.234 25.859 34.844 1 89.31 627 SER B N 1
ATOM 12268 C CA . SER B 1 627 ? 29.406 27.312 34.812 1 89.31 627 SER B CA 1
ATOM 12269 C C . SER B 1 627 ? 30.188 27.75 33.594 1 89.31 627 SER B C 1
ATOM 12271 O O . SER B 1 627 ? 29.906 28.797 33 1 89.31 627 SER B O 1
ATOM 12273 N N . ALA B 1 628 ? 31.141 26.906 33.25 1 90 628 ALA B N 1
ATOM 12274 C CA . ALA B 1 628 ? 31.938 27.219 32.062 1 90 628 ALA B CA 1
ATOM 12275 C C . ALA B 1 628 ? 31.094 27.188 30.812 1 90 628 ALA B C 1
ATOM 12277 O O . ALA B 1 628 ? 31.219 28.062 29.938 1 90 628 ALA B O 1
ATOM 12278 N N . ALA B 1 629 ? 30.219 26.203 30.688 1 93.69 629 ALA B N 1
ATOM 12279 C CA . ALA B 1 629 ? 29.344 26.062 29.531 1 93.69 629 ALA B CA 1
ATOM 12280 C C . ALA B 1 629 ? 28.344 27.219 29.438 1 93.69 629 ALA B C 1
ATOM 12282 O O . ALA B 1 629 ? 28.141 27.781 28.359 1 93.69 629 ALA B O 1
ATOM 12283 N N . LEU B 1 630 ? 27.766 27.641 30.547 1 94.06 630 LEU B N 1
ATOM 12284 C CA . LEU B 1 630 ? 26.781 28.703 30.562 1 94.06 630 LEU B CA 1
ATOM 12285 C C . LEU B 1 630 ? 27.422 30.062 30.266 1 94.06 630 LEU B C 1
ATOM 12287 O O . LEU B 1 630 ? 26.812 30.922 29.656 1 94.06 630 LEU B O 1
ATOM 12291 N N . ARG B 1 631 ? 28.688 30.203 30.703 1 93.31 631 ARG B N 1
ATOM 12292 C CA . ARG B 1 631 ? 29.406 31.422 30.359 1 93.31 631 ARG B CA 1
ATOM 12293 C C . ARG B 1 631 ? 29.625 31.531 28.859 1 93.31 631 ARG B C 1
ATOM 12295 O O . ARG B 1 631 ? 29.562 32.625 28.281 1 93.31 631 ARG B O 1
ATOM 12302 N N . LYS B 1 632 ? 29.938 30.359 28.281 1 95.31 632 LYS B N 1
ATOM 12303 C CA . LYS B 1 632 ? 30.094 30.344 26.828 1 95.31 632 LYS B CA 1
ATOM 12304 C C . LYS B 1 632 ? 28.797 30.703 26.125 1 95.31 632 LYS B C 1
ATOM 12306 O O . LYS B 1 632 ? 28.797 31.438 25.141 1 95.31 632 LYS B O 1
ATOM 12311 N N . VAL B 1 633 ? 27.672 30.188 26.625 1 96.94 633 VAL B N 1
ATOM 12312 C CA . VAL B 1 633 ? 26.344 30.5 26.078 1 96.94 633 VAL B CA 1
ATOM 12313 C C . VAL B 1 633 ? 26.078 32 26.203 1 96.94 633 VAL B C 1
ATOM 12315 O O . VAL B 1 633 ? 25.625 32.625 25.234 1 96.94 633 VAL B O 1
ATOM 12318 N N . CYS B 1 634 ? 26.344 32.562 27.344 1 94.69 634 CYS B N 1
ATOM 12319 C CA . CYS B 1 634 ? 26.125 34 27.609 1 94.69 634 CYS B CA 1
ATOM 12320 C C . CYS B 1 634 ? 26.891 34.844 26.609 1 94.69 634 CYS B C 1
ATOM 12322 O O . CYS B 1 634 ? 26.344 35.781 26.031 1 94.69 634 CYS B O 1
ATOM 12324 N N . ALA B 1 635 ? 28.109 34.469 26.406 1 93.25 635 ALA B N 1
ATOM 12325 C CA . ALA B 1 635 ? 28.969 35.25 25.516 1 93.25 635 ALA B CA 1
ATOM 12326 C C . ALA B 1 635 ? 28.484 35.156 24.062 1 93.25 635 ALA B C 1
ATOM 12328 O O . ALA B 1 635 ? 28.469 36.156 23.344 1 93.25 635 ALA B O 1
ATOM 12329 N N . SER B 1 636 ? 28.109 34 23.688 1 94.88 636 SER B N 1
ATOM 12330 C CA . SER B 1 636 ? 27.766 33.781 22.281 1 94.88 636 SER B CA 1
ATOM 12331 C C . SER B 1 636 ? 26.359 34.281 21.969 1 94.88 636 SER B C 1
ATOM 12333 O O . SER B 1 636 ? 26.109 34.812 20.875 1 94.88 636 SER B O 1
ATOM 12335 N N . VAL B 1 637 ? 25.406 34.188 22.875 1 95 637 VAL B N 1
ATOM 12336 C CA . VAL B 1 637 ? 24.016 34.531 22.594 1 95 637 VAL B CA 1
ATOM 12337 C C . VAL B 1 637 ? 23.875 36.031 22.469 1 95 637 VAL B C 1
ATOM 12339 O O . VAL B 1 637 ? 23.016 36.531 21.719 1 95 637 VAL B O 1
ATOM 12342 N N . ALA B 1 638 ? 24.734 36.781 23.062 1 91.38 638 ALA B N 1
ATOM 12343 C CA . ALA B 1 638 ? 24.734 38.25 23 1 91.38 638 ALA B CA 1
ATOM 12344 C C . ALA B 1 638 ? 25 38.75 21.578 1 91.38 638 ALA B C 1
ATOM 12346 O O . ALA B 1 638 ? 24.531 39.812 21.172 1 91.38 638 ALA B O 1
ATOM 12347 N N . THR B 1 639 ? 25.672 37.906 20.859 1 93.12 639 THR B N 1
ATOM 12348 C CA . THR B 1 639 ? 26.031 38.312 19.5 1 93.12 639 THR B CA 1
ATOM 12349 C C . THR B 1 639 ? 25.234 37.531 18.469 1 93.12 639 THR B C 1
ATOM 12351 O O . THR B 1 639 ? 25.453 37.688 17.266 1 93.12 639 THR B O 1
ATOM 12354 N N . GLU B 1 640 ? 24.406 36.688 18.875 1 96.12 640 GLU B N 1
ATOM 12355 C CA . GLU B 1 640 ? 23.578 35.906 17.953 1 96.12 640 GLU B CA 1
ATOM 12356 C C . GLU B 1 640 ? 22.594 36.812 17.219 1 96.12 640 GLU B C 1
ATOM 12358 O O . GLU B 1 640 ? 21.703 37.406 17.828 1 96.12 640 GLU B O 1
ATOM 12363 N N . LYS B 1 641 ? 22.641 36.812 15.914 1 94.06 641 LYS B N 1
ATOM 12364 C CA . LYS B 1 641 ? 21.875 37.781 15.125 1 94.06 641 LYS B CA 1
ATOM 12365 C C . LYS B 1 641 ? 20.484 37.25 14.828 1 94.06 641 LYS B C 1
ATOM 12367 O O . LYS B 1 641 ? 19.547 38.062 14.648 1 94.06 641 LYS B O 1
ATOM 12372 N N . PHE B 1 642 ? 20.359 36.031 14.688 1 96.62 642 PHE B N 1
ATOM 12373 C CA . PHE B 1 642 ? 19.078 35.5 14.234 1 96.62 642 PHE B CA 1
ATOM 12374 C C . PHE B 1 642 ? 18.141 35.25 15.414 1 96.62 642 PHE B C 1
ATOM 12376 O O . PHE B 1 642 ? 18.484 34.5 16.328 1 96.62 642 PHE B O 1
ATOM 12383 N N . TYR B 1 643 ? 16.984 35.781 15.422 1 96.88 643 TYR B N 1
ATOM 12384 C CA . TYR B 1 643 ? 16.047 35.781 16.531 1 96.88 643 TYR B CA 1
ATOM 12385 C C . TYR B 1 643 ? 15.609 34.344 16.859 1 96.88 643 TYR B C 1
ATOM 12387 O O . TYR B 1 643 ? 15.383 34 18.031 1 96.88 643 TYR B O 1
ATOM 12395 N N . GLY B 1 644 ? 15.461 33.469 15.781 1 97.31 644 GLY B N 1
ATOM 12396 C CA . GLY B 1 644 ? 15.016 32.094 16 1 97.31 644 GLY B CA 1
ATOM 12397 C C . GLY B 1 644 ? 15.953 31.297 16.891 1 97.31 644 GLY B C 1
ATOM 12398 O O . GLY B 1 644 ? 15.508 30.484 17.688 1 97.31 644 GLY B O 1
ATOM 12399 N N . VAL B 1 645 ? 17.234 31.516 16.75 1 98.19 645 VAL B N 1
ATOM 12400 C CA . VAL B 1 645 ? 18.203 30.844 17.578 1 98.19 645 VAL B CA 1
ATOM 12401 C C . VAL B 1 645 ? 18.062 31.312 19.031 1 98.19 645 VAL B C 1
ATOM 12403 O O . VAL B 1 645 ? 18.094 30.5 19.953 1 98.19 645 VAL B O 1
ATOM 12406 N N . ARG B 1 646 ? 17.906 32.656 19.234 1 97.88 646 ARG B N 1
ATOM 12407 C CA . ARG B 1 646 ? 17.75 33.188 20.578 1 97.88 646 ARG B CA 1
ATOM 12408 C C . ARG B 1 646 ? 16.484 32.656 21.234 1 97.88 646 ARG B C 1
ATOM 12410 O O . ARG B 1 646 ? 16.484 32.406 22.453 1 97.88 646 ARG B O 1
ATOM 12417 N N . ILE B 1 647 ? 15.398 32.438 20.484 1 97.81 647 ILE B N 1
ATOM 12418 C CA . ILE B 1 647 ? 14.18 31.812 21 1 97.81 647 ILE B CA 1
ATOM 12419 C C . ILE B 1 647 ? 14.5 30.422 21.531 1 97.81 647 ILE B C 1
ATOM 12421 O O . ILE B 1 647 ? 14.062 30.047 22.625 1 97.81 647 ILE B O 1
ATOM 12425 N N . GLN B 1 648 ? 15.273 29.656 20.766 1 97.25 648 GLN B N 1
ATOM 12426 C CA . GLN B 1 648 ? 15.562 28.281 21.141 1 97.25 648 GLN B CA 1
ATOM 12427 C C . GLN B 1 648 ? 16.516 28.234 22.328 1 97.25 648 GLN B C 1
ATOM 12429 O O . GLN B 1 648 ? 16.438 27.344 23.172 1 97.25 648 GLN B O 1
ATOM 12434 N N . VAL B 1 649 ? 17.453 29.156 22.406 1 97.88 649 VAL B N 1
ATOM 12435 C CA . VAL B 1 649 ? 18.328 29.266 23.578 1 97.88 649 VAL B CA 1
ATOM 12436 C C . VAL B 1 649 ? 17.484 29.531 24.828 1 97.88 649 VAL B C 1
ATOM 12438 O O . VAL B 1 649 ? 17.688 28.891 25.859 1 97.88 649 VAL B O 1
ATOM 12441 N N . ALA B 1 650 ? 16.562 30.5 24.719 1 97.69 650 ALA B N 1
ATOM 12442 C CA . ALA B 1 650 ? 15.688 30.812 25.844 1 97.69 650 ALA B CA 1
ATOM 12443 C C . ALA B 1 650 ? 14.914 29.578 26.281 1 97.69 650 ALA B C 1
ATOM 12445 O O . ALA B 1 650 ? 14.773 29.328 27.484 1 97.69 650 ALA B O 1
ATOM 12446 N N . ALA B 1 651 ? 14.398 28.859 25.344 1 96.5 651 ALA B N 1
ATOM 12447 C CA . ALA B 1 651 ? 13.648 27.641 25.641 1 96.5 651 ALA B CA 1
ATOM 12448 C C . ALA B 1 651 ? 14.523 26.625 26.375 1 96.5 651 ALA B C 1
ATOM 12450 O O . ALA B 1 651 ? 14.07 25.984 27.328 1 96.5 651 ALA B O 1
ATOM 12451 N N . ALA B 1 652 ? 15.734 26.422 25.891 1 95.75 652 ALA B N 1
ATOM 12452 C CA . ALA B 1 652 ? 16.656 25.484 26.516 1 95.75 652 ALA B CA 1
ATOM 12453 C C . ALA B 1 652 ? 17.016 25.906 27.922 1 95.75 652 ALA B C 1
ATOM 12455 O O . ALA B 1 652 ? 17.109 25.078 28.828 1 95.75 652 ALA B O 1
ATOM 12456 N N . LEU B 1 653 ? 17.25 27.188 28.125 1 96.06 653 LEU B N 1
ATOM 12457 C CA . LEU B 1 653 ? 17.562 27.734 29.453 1 96.06 653 LEU B CA 1
ATOM 12458 C C . LEU B 1 653 ? 16.406 27.531 30.406 1 96.06 653 LEU B C 1
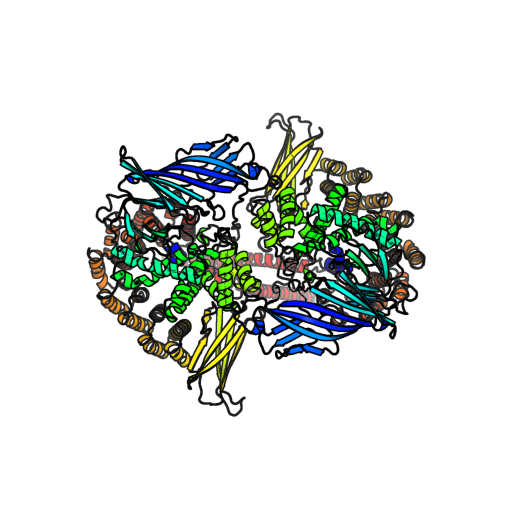ATOM 12460 O O . LEU B 1 653 ? 16.609 27.172 31.578 1 96.06 653 LEU B O 1
ATOM 12464 N N . ALA B 1 654 ? 15.227 27.828 29.969 1 95.81 654 ALA B N 1
ATOM 12465 C CA . ALA B 1 654 ? 14.031 27.641 30.781 1 95.81 654 ALA B CA 1
ATOM 12466 C C . ALA B 1 654 ? 13.875 26.188 31.219 1 95.81 654 ALA B C 1
ATOM 12468 O O . ALA B 1 654 ? 13.43 25.906 32.344 1 95.81 654 ALA B O 1
ATOM 12469 N N . LYS B 1 655 ? 14.195 25.281 30.375 1 90.75 655 LYS B N 1
ATOM 12470 C CA . LYS B 1 655 ? 14.055 23.859 30.641 1 90.75 655 LYS B CA 1
ATOM 12471 C C . LYS B 1 655 ? 15.086 23.391 31.672 1 90.75 655 LYS B C 1
ATOM 12473 O O . LYS B 1 655 ? 14.812 22.5 32.469 1 90.75 655 LYS B O 1
ATOM 12478 N N . ALA B 1 656 ? 16.312 23.922 31.594 1 89.06 656 ALA B N 1
ATOM 12479 C CA . ALA B 1 656 ? 17.375 23.547 32.531 1 89.06 656 ALA B CA 1
ATOM 12480 C C . ALA B 1 656 ? 17.016 23.906 33.969 1 89.06 656 ALA B C 1
ATOM 12482 O O . ALA B 1 656 ? 17.344 23.172 34.906 1 89.06 656 ALA B O 1
ATOM 12483 N N . LYS B 1 657 ? 16.391 25.062 34.219 1 88 657 LYS B N 1
ATOM 12484 C CA . LYS B 1 657 ? 15.805 25.531 35.469 1 88 657 LYS B CA 1
ATOM 12485 C C . LYS B 1 657 ? 16.844 25.578 36.562 1 88 657 LYS B C 1
ATOM 12487 O O . LYS B 1 657 ? 16.531 25.297 37.719 1 88 657 LYS B O 1
ATOM 12492 N N . THR B 1 658 ? 18.125 25.844 36.281 1 87.06 658 THR B N 1
ATOM 12493 C CA . THR B 1 658 ? 19.141 26.125 37.281 1 87.06 658 THR B CA 1
ATOM 12494 C C . THR B 1 658 ? 19.234 27.609 37.562 1 87.06 658 THR B C 1
ATOM 12496 O O . THR B 1 658 ? 18.766 28.438 36.781 1 87.06 658 THR B O 1
ATOM 12499 N N . ALA B 1 659 ? 19.766 27.984 38.75 1 87.5 659 ALA B N 1
ATOM 12500 C CA . ALA B 1 659 ? 19.875 29.391 39.094 1 87.5 659 ALA B CA 1
ATOM 12501 C C . ALA B 1 659 ? 20.641 30.156 38.031 1 87.5 659 ALA B C 1
ATOM 12503 O O . ALA B 1 659 ? 20.234 31.266 37.625 1 87.5 659 ALA B O 1
ATOM 12504 N N . ALA B 1 660 ? 21.719 29.531 37.562 1 88.69 660 ALA B N 1
ATOM 12505 C CA . ALA B 1 660 ? 22.547 30.188 36.562 1 88.69 660 ALA B CA 1
ATOM 12506 C C . ALA B 1 660 ? 21.812 30.312 35.219 1 88.69 660 ALA B C 1
ATOM 12508 O O . ALA B 1 660 ? 21.922 31.328 34.531 1 88.69 660 ALA B O 1
ATOM 12509 N N . SER B 1 661 ? 21.094 29.281 34.844 1 94 661 SER B N 1
ATOM 12510 C CA . SER B 1 661 ? 20.359 29.312 33.594 1 94 661 SER B CA 1
ATOM 12511 C C . SER B 1 661 ? 19.219 30.328 33.625 1 94 661 SER B C 1
ATOM 12513 O O . SER B 1 661 ? 18.953 31 32.625 1 94 661 SER B O 1
ATOM 12515 N N . LEU B 1 662 ? 18.562 30.469 34.75 1 94.94 662 LEU B N 1
ATOM 12516 C CA . LEU B 1 662 ? 17.438 31.391 34.875 1 94.94 662 LEU B CA 1
ATOM 12517 C C . LEU B 1 662 ? 17.938 32.844 34.906 1 94.94 662 LEU B C 1
ATOM 12519 O O . LEU B 1 662 ? 17.266 33.75 34.375 1 94.94 662 LEU B O 1
ATOM 12523 N N . GLU B 1 663 ? 19.078 33.031 35.531 1 93.75 663 GLU B N 1
ATOM 12524 C CA . GLU B 1 663 ? 19.688 34.375 35.469 1 93.75 663 GLU B CA 1
ATOM 12525 C C . GLU B 1 663 ? 20.016 34.75 34.031 1 93.75 663 GLU B C 1
ATOM 12527 O O . GLU B 1 663 ? 19.75 35.906 33.625 1 93.75 663 GLU B O 1
ATOM 12532 N N . LEU B 1 664 ? 20.594 33.844 33.344 1 95.19 664 LEU B N 1
ATOM 12533 C CA . LEU B 1 664 ? 20.906 34.094 31.938 1 95.19 664 LEU B CA 1
ATOM 12534 C C . LEU B 1 664 ? 19.625 34.281 31.125 1 95.19 664 LEU B C 1
ATOM 12536 O O . LEU B 1 664 ? 19.594 35.125 30.203 1 95.19 664 LEU B O 1
ATOM 12540 N N . LEU B 1 665 ? 18.547 33.531 31.359 1 97.25 665 LEU B N 1
ATOM 12541 C CA . LEU B 1 665 ? 17.25 33.688 30.703 1 97.25 665 LEU B CA 1
ATOM 12542 C C . LEU B 1 665 ? 16.703 35.094 30.922 1 97.25 665 LEU B C 1
ATOM 12544 O O . LEU B 1 665 ? 16.172 35.719 30 1 97.25 665 LEU B O 1
ATOM 12548 N N . ALA B 1 666 ? 16.844 35.625 32.156 1 97.12 666 ALA B N 1
ATOM 12549 C CA . ALA B 1 666 ? 16.406 36.969 32.469 1 97.12 666 ALA B CA 1
ATOM 12550 C C . ALA B 1 666 ? 17.156 38 31.641 1 97.12 666 ALA B C 1
ATOM 12552 O O . ALA B 1 666 ? 16.578 39 31.188 1 97.12 666 ALA B O 1
ATOM 12553 N N . GLN B 1 667 ? 18.438 37.719 31.469 1 96.25 667 GLN B N 1
ATOM 12554 C CA . GLN B 1 667 ? 19.266 38.625 30.656 1 96.25 667 GLN B CA 1
ATOM 12555 C C . GLN B 1 667 ? 18.828 38.594 29.188 1 96.25 667 GLN B C 1
ATOM 12557 O O . GLN B 1 667 ? 18.766 39.625 28.531 1 96.25 667 GLN B O 1
ATOM 12562 N N . VAL B 1 668 ? 18.562 37.375 28.688 1 97 668 VAL B N 1
ATOM 12563 C CA . VAL B 1 668 ? 18.109 37.219 27.312 1 97 668 VAL B CA 1
ATOM 12564 C C . VAL B 1 668 ? 16.812 37.969 27.094 1 97 668 VAL B C 1
ATOM 12566 O O . VAL B 1 668 ? 16.641 38.656 26.078 1 97 668 VAL B O 1
ATOM 12569 N N . LEU B 1 669 ? 15.844 37.906 28.031 1 97.56 669 LEU B N 1
ATOM 12570 C CA . LEU B 1 669 ? 14.586 38.625 27.969 1 97.56 669 LEU B CA 1
ATOM 12571 C C . LEU B 1 669 ? 14.836 40.125 27.969 1 97.56 669 LEU B C 1
ATOM 12573 O O . LEU B 1 669 ? 14.273 40.875 27.141 1 97.56 669 LEU B O 1
ATOM 12577 N N . THR B 1 670 ? 15.703 40.594 28.859 1 96.19 670 THR B N 1
ATOM 12578 C CA . THR B 1 670 ? 15.977 42 29.031 1 96.19 670 THR B CA 1
ATOM 12579 C C . THR B 1 670 ? 16.609 42.594 27.781 1 96.19 670 THR B C 1
ATOM 12581 O O . THR B 1 670 ? 16.281 43.719 27.391 1 96.19 670 THR B O 1
ATOM 12584 N N . ASN B 1 671 ? 17.422 41.812 27.141 1 94.81 671 ASN B N 1
ATOM 12585 C CA . ASN B 1 671 ? 18.219 42.344 26.016 1 94.81 671 ASN B CA 1
ATOM 12586 C C . ASN B 1 671 ? 17.5 42.188 24.688 1 94.81 671 ASN B C 1
ATOM 12588 O O . ASN B 1 671 ? 17.891 42.75 23.688 1 94.81 671 ASN B O 1
ATOM 12592 N N . GLU B 1 672 ? 16.422 41.406 24.625 1 96 672 GLU B N 1
ATOM 12593 C CA . GLU B 1 672 ? 15.773 41.125 23.359 1 96 672 GLU B CA 1
ATOM 12594 C C . GLU B 1 672 ? 15.086 42.344 22.781 1 96 672 GLU B C 1
ATOM 12596 O O . GLU B 1 672 ? 14.375 43.062 23.484 1 96 672 GLU B O 1
ATOM 12601 N N . LYS B 1 673 ? 15.305 42.562 21.469 1 94.44 673 LYS B N 1
ATOM 12602 C CA . LYS B 1 673 ? 14.734 43.75 20.828 1 94.44 673 LYS B CA 1
ATOM 12603 C C . LYS B 1 673 ? 13.883 43.375 19.625 1 94.44 673 LYS B C 1
ATOM 12605 O O . LYS B 1 673 ? 13.117 44.188 19.109 1 94.44 673 LYS B O 1
ATOM 12610 N N . ASP B 1 674 ? 14.078 42.188 19.125 1 95.69 674 ASP B N 1
ATOM 12611 C CA . ASP B 1 674 ? 13.328 41.75 17.953 1 95.69 674 ASP B CA 1
ATOM 12612 C C . ASP B 1 674 ? 11.898 41.375 18.312 1 95.69 674 ASP B C 1
ATOM 12614 O O . ASP B 1 674 ? 11.672 40.438 19.062 1 95.69 674 ASP B O 1
ATOM 12618 N N . PRO B 1 675 ? 10.875 42.031 17.781 1 96 675 PRO B N 1
ATOM 12619 C CA . PRO B 1 675 ? 9.484 41.75 18.141 1 96 675 PRO B CA 1
ATOM 12620 C C . PRO B 1 675 ? 9.086 40.312 17.781 1 96 675 PRO B C 1
ATOM 12622 O O . PRO B 1 675 ? 8.188 39.75 18.422 1 96 675 PRO B O 1
ATOM 12625 N N . LYS B 1 676 ? 9.758 39.719 16.859 1 95.44 676 LYS B N 1
ATOM 12626 C CA . LYS B 1 676 ? 9.422 38.375 16.438 1 95.44 676 LYS B CA 1
ATOM 12627 C C . LYS B 1 676 ? 9.805 37.375 17.516 1 95.44 676 LYS B C 1
ATOM 12629 O O . LYS B 1 676 ? 9.289 36.25 17.531 1 95.44 676 LYS B O 1
ATOM 12634 N N . ALA B 1 677 ? 10.672 37.719 18.422 1 96.56 677 ALA B N 1
ATOM 12635 C CA . ALA B 1 677 ? 11.203 36.781 19.406 1 96.56 677 ALA B CA 1
ATOM 12636 C C . ALA B 1 677 ? 10.594 37.031 20.781 1 96.56 677 ALA B C 1
ATOM 12638 O O . ALA B 1 677 ? 10.547 36.125 21.609 1 96.56 677 ALA B O 1
ATOM 12639 N N . MET B 1 678 ? 10.195 38.25 21.062 1 97 678 MET B N 1
ATOM 12640 C CA . MET B 1 678 ? 9.859 38.719 22.406 1 97 678 MET B CA 1
ATOM 12641 C C . MET B 1 678 ? 8.758 37.875 23.016 1 97 678 MET B C 1
ATOM 12643 O O . MET B 1 678 ? 8.844 37.469 24.188 1 97 678 MET B O 1
ATOM 12647 N N . PHE B 1 679 ? 7.719 37.594 22.281 1 95.5 679 PHE B N 1
ATOM 12648 C CA . PHE B 1 679 ? 6.617 36.75 22.766 1 95.5 679 PHE B CA 1
ATOM 12649 C C . PHE B 1 679 ? 7.125 35.406 23.234 1 95.5 679 PHE B C 1
ATOM 12651 O O . PHE B 1 679 ? 6.781 34.969 24.344 1 95.5 679 PHE B O 1
ATOM 12658 N N . PHE B 1 680 ? 7.934 34.75 22.422 1 96.25 680 PHE B N 1
ATOM 12659 C CA . PHE B 1 680 ? 8.398 33.375 22.688 1 96.25 680 PHE B CA 1
ATOM 12660 C C . PHE B 1 680 ? 9.32 33.344 23.906 1 96.25 680 PHE B C 1
ATOM 12662 O O . PHE B 1 680 ? 9.258 32.438 24.719 1 96.25 680 PHE B O 1
ATOM 12669 N N . ILE B 1 681 ? 10.195 34.312 24.016 1 97.44 681 ILE B N 1
ATOM 12670 C CA . ILE B 1 681 ? 11.133 34.375 25.125 1 97.44 681 ILE B CA 1
ATOM 12671 C C . ILE B 1 681 ? 10.375 34.656 26.422 1 97.44 681 ILE B C 1
ATOM 12673 O O . ILE B 1 681 ? 10.617 34 27.453 1 97.44 681 ILE B O 1
ATOM 12677 N N . ALA B 1 682 ? 9.445 35.594 26.391 1 97.19 682 ALA B N 1
ATOM 12678 C CA . ALA B 1 682 ? 8.633 35.906 27.562 1 97.19 682 ALA B CA 1
ATOM 12679 C C . ALA B 1 682 ? 7.852 34.688 28.031 1 97.19 682 ALA B C 1
ATOM 12681 O O . ALA B 1 682 ? 7.723 34.438 29.234 1 97.19 682 ALA B O 1
ATOM 12682 N N . ALA B 1 683 ? 7.352 33.938 27.109 1 95.69 683 ALA B N 1
ATOM 12683 C CA . ALA B 1 683 ? 6.527 32.781 27.391 1 95.69 683 ALA B CA 1
ATOM 12684 C C . ALA B 1 683 ? 7.332 31.703 28.125 1 95.69 683 ALA B C 1
ATOM 12686 O O . ALA B 1 683 ? 6.762 30.844 28.797 1 95.69 683 ALA B O 1
ATOM 12687 N N . ARG B 1 684 ? 8.641 31.781 28.031 1 95.5 684 ARG B N 1
ATOM 12688 C CA . ARG B 1 684 ? 9.484 30.766 28.656 1 95.5 684 ARG B CA 1
ATOM 12689 C C . ARG B 1 684 ? 9.875 31.172 30.078 1 95.5 684 ARG B C 1
ATOM 12691 O O . ARG B 1 684 ? 10.492 30.391 30.797 1 95.5 684 ARG B O 1
ATOM 12698 N N . CYS B 1 685 ? 9.531 32.281 30.516 1 96.69 685 CYS B N 1
ATOM 12699 C CA . CYS B 1 685 ? 9.977 32.844 31.781 1 96.69 685 CYS B CA 1
ATOM 12700 C C . CYS B 1 685 ? 8.969 32.562 32.906 1 96.69 685 CYS B C 1
ATOM 12702 O O . CYS B 1 685 ? 8.578 33.469 33.625 1 96.69 685 CYS B O 1
ATOM 12704 N N . THR B 1 686 ? 8.602 31.359 33.031 1 93.44 686 THR B N 1
ATOM 12705 C CA . THR B 1 686 ? 7.512 31.047 33.969 1 93.44 686 THR B CA 1
ATOM 12706 C C . THR B 1 686 ? 8.055 30.5 35.281 1 93.44 686 THR B C 1
ATOM 12708 O O . THR B 1 686 ? 7.328 30.422 36.281 1 93.44 686 THR B O 1
ATOM 12711 N N . ALA B 1 687 ? 9.336 30.125 35.312 1 92.25 687 ALA B N 1
ATOM 12712 C CA . ALA B 1 687 ? 9.906 29.625 36.562 1 92.25 687 ALA B CA 1
ATOM 12713 C C . ALA B 1 687 ? 9.922 30.703 37.625 1 92.25 687 ALA B C 1
ATOM 12715 O O . ALA B 1 687 ? 10.242 31.859 37.344 1 92.25 687 ALA B O 1
ATOM 12716 N N . ARG B 1 688 ? 9.57 30.312 38.875 1 92.06 688 ARG B N 1
ATOM 12717 C CA . ARG B 1 688 ? 9.617 31.281 39.969 1 92.06 688 ARG B CA 1
ATOM 12718 C C . ARG B 1 688 ? 11.055 31.641 40.312 1 92.06 688 ARG B C 1
ATOM 12720 O O . ARG B 1 688 ? 11.82 30.781 40.781 1 92.06 688 ARG B O 1
ATOM 12727 N N . ASP B 1 689 ? 11.375 32.875 40.031 1 93 689 ASP B N 1
ATOM 12728 C CA . ASP B 1 689 ? 12.734 33.375 40.188 1 93 689 ASP B CA 1
ATOM 12729 C C . ASP B 1 689 ? 12.758 34.906 40.219 1 93 689 ASP B C 1
ATOM 12731 O O . ASP B 1 689 ? 12.148 35.562 39.375 1 93 689 ASP B O 1
ATOM 12735 N N . LEU B 1 690 ? 13.406 35.469 41.219 1 93.75 690 LEU B N 1
ATOM 12736 C CA . LEU B 1 690 ? 13.367 36.906 41.438 1 93.75 690 LEU B CA 1
ATOM 12737 C C . LEU B 1 690 ? 13.984 37.656 40.25 1 93.75 690 LEU B C 1
ATOM 12739 O O . LEU B 1 690 ? 13.539 38.75 39.906 1 93.75 690 LEU B O 1
ATOM 12743 N N . ASN B 1 691 ? 15.039 37.156 39.656 1 93.12 691 ASN B N 1
ATOM 12744 C CA . ASN B 1 691 ? 15.633 37.781 38.5 1 93.12 691 ASN B CA 1
ATOM 12745 C C . ASN B 1 691 ? 14.664 37.812 37.312 1 93.12 691 ASN B C 1
ATOM 12747 O O . ASN B 1 691 ? 14.578 38.812 36.594 1 93.12 691 ASN B O 1
ATOM 12751 N N . LEU B 1 692 ? 13.977 36.75 37.125 1 96.25 692 LEU B N 1
ATOM 12752 C CA . LEU B 1 692 ? 12.977 36.688 36.062 1 96.25 692 LEU B CA 1
ATOM 12753 C C . LEU B 1 692 ? 11.836 37.656 36.344 1 96.25 692 LEU B C 1
ATOM 12755 O O . LEU B 1 692 ? 11.367 38.344 35.438 1 96.25 692 LEU B O 1
ATOM 12759 N N . ARG B 1 693 ? 11.391 37.656 37.594 1 97 693 ARG B N 1
ATOM 12760 C CA . ARG B 1 693 ? 10.32 38.594 37.938 1 97 693 ARG B CA 1
ATOM 12761 C C . ARG B 1 693 ? 10.711 40.031 37.625 1 97 693 ARG B C 1
ATOM 12763 O O . ARG B 1 693 ? 9.922 40.781 37.062 1 97 693 ARG B O 1
ATOM 12770 N N . ASN B 1 694 ? 11.914 40.375 38.094 1 96.69 694 ASN B N 1
ATOM 12771 C CA . ASN B 1 694 ? 12.391 41.75 37.875 1 96.69 694 ASN B CA 1
ATOM 12772 C C . ASN B 1 694 ? 12.492 42.062 36.375 1 96.69 694 ASN B C 1
ATOM 12774 O O . ASN B 1 694 ? 12.109 43.156 35.938 1 96.69 694 ASN B O 1
ATOM 12778 N N . ALA B 1 695 ? 13.047 41.156 35.656 1 97.5 695 ALA B N 1
ATOM 12779 C CA . ALA B 1 695 ? 13.156 41.312 34.219 1 97.5 695 ALA B CA 1
ATOM 12780 C C . ALA B 1 695 ? 11.781 41.5 33.562 1 97.5 695 ALA B C 1
ATOM 12782 O O . ALA B 1 695 ? 11.602 42.312 32.656 1 97.5 695 ALA B O 1
ATOM 12783 N N . LEU B 1 696 ? 10.781 40.719 34 1 97.94 696 LEU B N 1
ATOM 12784 C CA . LEU B 1 696 ? 9.43 40.75 33.469 1 97.94 696 LEU B CA 1
ATOM 12785 C C . LEU B 1 696 ? 8.766 42.094 33.812 1 97.94 696 LEU B C 1
ATOM 12787 O O . LEU B 1 696 ? 8.055 42.656 32.969 1 97.94 696 LEU B O 1
ATOM 12791 N N . ARG B 1 697 ? 8.969 42.562 35.031 1 96.56 697 ARG B N 1
ATOM 12792 C CA . ARG B 1 697 ? 8.391 43.844 35.469 1 96.56 697 ARG B CA 1
ATOM 12793 C C . ARG B 1 697 ? 8.914 45 34.625 1 96.56 697 ARG B C 1
ATOM 12795 O O . ARG B 1 697 ? 8.172 45.906 34.312 1 96.56 697 ARG B O 1
ATOM 12802 N N . LEU B 1 698 ? 10.172 44.875 34.312 1 96.38 698 LEU B N 1
ATOM 12803 C CA . LEU B 1 698 ? 10.766 45.906 33.469 1 96.38 698 LEU B CA 1
ATOM 12804 C C . LEU B 1 698 ? 10.289 45.719 32.031 1 96.38 698 LEU B C 1
ATOM 12806 O O . LEU B 1 698 ? 10.07 46.719 31.328 1 96.38 698 LEU B O 1
ATOM 12810 N N . PHE B 1 699 ? 10.172 44.5 31.594 1 96.81 699 PHE B N 1
ATOM 12811 C CA . PHE B 1 699 ? 9.789 44.188 30.234 1 96.81 699 PHE B CA 1
ATOM 12812 C C . PHE B 1 699 ? 8.398 44.719 29.906 1 96.81 699 PHE B C 1
ATOM 12814 O O . PHE B 1 699 ? 8.188 45.312 28.844 1 96.81 699 PHE B O 1
ATOM 12821 N N . VAL B 1 700 ? 7.367 44.594 30.766 1 95.62 700 VAL B N 1
ATOM 12822 C CA . VAL B 1 700 ? 5.977 44.938 30.5 1 95.62 700 VAL B CA 1
ATOM 12823 C C . VAL B 1 700 ? 5.84 46.469 30.438 1 95.62 700 VAL B C 1
ATOM 12825 O O . VAL B 1 700 ? 4.855 46.969 29.906 1 95.62 700 VAL B O 1
ATOM 12828 N N . GLU B 1 701 ? 6.863 47.219 30.844 1 93.31 701 GLU B N 1
ATOM 12829 C CA . GLU B 1 701 ? 6.828 48.656 30.844 1 93.31 701 GLU B CA 1
ATOM 12830 C C . GLU B 1 701 ? 7.457 49.25 29.578 1 93.31 701 GLU B C 1
ATOM 12832 O O . GLU B 1 701 ? 7.367 50.438 29.328 1 93.31 701 GLU B O 1
ATOM 12837 N N . ARG B 1 702 ? 8 48.344 28.828 1 94 702 ARG B N 1
ATOM 12838 C CA . ARG B 1 702 ? 8.633 48.781 27.594 1 94 702 ARG B CA 1
ATOM 12839 C C . ARG B 1 702 ? 7.59 49.312 26.609 1 94 702 ARG B C 1
ATOM 12841 O O . ARG B 1 702 ? 6.496 48.75 26.5 1 94 702 ARG B O 1
ATOM 12848 N N . LYS B 1 703 ? 7.961 50.281 25.844 1 88.56 703 LYS B N 1
ATOM 12849 C CA . LYS B 1 703 ? 7.059 50.875 24.859 1 88.56 703 LYS B CA 1
ATOM 12850 C C . LYS B 1 703 ? 7.137 50.156 23.516 1 88.56 703 LYS B C 1
ATOM 12852 O O . LYS B 1 703 ? 6.211 50.25 22.703 1 88.56 703 LYS B O 1
ATOM 12857 N N . ASP B 1 704 ? 8.18 49.5 23.297 1 89.19 704 ASP B N 1
ATOM 12858 C CA . ASP B 1 704 ? 8.414 48.906 22 1 89.19 704 ASP B CA 1
ATOM 12859 C C . ASP B 1 704 ? 7.82 47.5 21.922 1 89.19 704 ASP B C 1
ATOM 12861 O O . ASP B 1 704 ? 7.992 46.781 20.922 1 89.19 704 ASP B O 1
ATOM 12865 N N . ILE B 1 705 ? 7.117 47.094 22.891 1 92.38 705 ILE B N 1
ATOM 12866 C CA . ILE B 1 705 ? 6.617 45.719 22.891 1 92.38 705 ILE B CA 1
ATOM 12867 C C . ILE B 1 705 ? 5.207 45.688 22.312 1 92.38 705 ILE B C 1
ATOM 12869 O O . ILE B 1 705 ? 4.41 46.594 22.547 1 92.38 705 ILE B O 1
ATOM 12873 N N . GLY B 1 706 ? 4.93 44.719 21.562 1 93.12 706 GLY B N 1
ATOM 12874 C CA . GLY B 1 706 ? 3.607 44.5 20.984 1 93.12 706 GLY B CA 1
ATOM 12875 C C . GLY B 1 706 ? 2.631 43.875 21.953 1 93.12 706 GLY B C 1
ATOM 12876 O O . GLY B 1 706 ? 3.025 43.406 23.016 1 93.12 706 GLY B O 1
ATOM 12877 N N . PRO B 1 707 ? 1.363 43.875 21.578 1 94.69 707 PRO B N 1
ATOM 12878 C CA . PRO B 1 707 ? 0.33 43.344 22.484 1 94.69 707 PRO B CA 1
ATOM 12879 C C . PRO B 1 707 ? 0.502 41.875 22.797 1 94.69 707 PRO B C 1
ATOM 12881 O O . PRO B 1 707 ? 0.203 41.438 23.906 1 94.69 707 PRO B O 1
ATOM 12884 N N . ARG B 1 708 ? 0.905 41.125 21.875 1 94.75 708 ARG B N 1
ATOM 12885 C CA . ARG B 1 708 ? 1.084 39.688 22.062 1 94.75 708 ARG B CA 1
ATOM 12886 C C . ARG B 1 708 ? 2.191 39.406 23.078 1 94.75 708 ARG B C 1
ATOM 12888 O O . ARG B 1 708 ? 2.031 38.594 23.969 1 94.75 708 ARG B O 1
ATOM 12895 N N . SER B 1 709 ? 3.346 40.062 22.875 1 96.38 709 SER B N 1
ATOM 12896 C CA . SER B 1 709 ? 4.469 39.906 23.797 1 96.38 709 SER B CA 1
ATOM 12897 C C . SER B 1 709 ? 4.098 40.406 25.203 1 96.38 709 SER B C 1
ATOM 12899 O O . SER B 1 709 ? 4.457 39.75 26.188 1 96.38 709 SER B O 1
ATOM 12901 N N . LYS B 1 710 ? 3.434 41.469 25.25 1 96.12 710 LYS B N 1
ATOM 12902 C CA . LYS B 1 710 ? 2.998 42 26.531 1 96.12 710 LYS B CA 1
ATOM 12903 C C . LYS B 1 710 ? 2.072 41.031 27.25 1 96.12 710 LYS B C 1
ATOM 12905 O O . LYS B 1 710 ? 2.182 40.844 28.453 1 96.12 710 LYS B O 1
ATOM 12910 N N . ALA B 1 711 ? 1.118 40.5 26.531 1 96.12 711 ALA B N 1
ATOM 12911 C CA . ALA B 1 711 ? 0.198 39.5 27.078 1 96.12 711 ALA B CA 1
ATOM 12912 C C . ALA B 1 711 ? 0.958 38.375 27.75 1 96.12 711 ALA B C 1
ATOM 12914 O O . ALA B 1 711 ? 0.659 38 28.891 1 96.12 711 ALA B O 1
ATOM 12915 N N . GLU B 1 712 ? 1.946 37.844 27.078 1 95.56 712 GLU B N 1
ATOM 12916 C CA . GLU B 1 712 ? 2.695 36.719 27.609 1 95.56 712 GLU B CA 1
ATOM 12917 C C . GLU B 1 712 ? 3.553 37.125 28.797 1 95.56 712 GLU B C 1
ATOM 12919 O O . GLU B 1 712 ? 3.76 36.344 29.734 1 95.56 712 GLU B O 1
ATOM 12924 N N . ALA B 1 713 ? 4.074 38.281 28.719 1 97.25 713 ALA B N 1
ATOM 12925 C CA . ALA B 1 713 ? 4.852 38.812 29.844 1 97.25 713 ALA B CA 1
ATOM 12926 C C . ALA B 1 713 ? 3.992 38.906 31.094 1 97.25 713 ALA B C 1
ATOM 12928 O O . ALA B 1 713 ? 4.457 38.625 32.188 1 97.25 713 ALA B O 1
ATOM 12929 N N . PHE B 1 714 ? 2.773 39.375 30.969 1 97.38 714 PHE B N 1
ATOM 12930 C CA . PHE B 1 714 ? 1.869 39.438 32.094 1 97.38 714 PHE B CA 1
ATOM 12931 C C . PHE B 1 714 ? 1.578 38.031 32.625 1 97.38 714 PHE B C 1
ATOM 12933 O O . PHE B 1 714 ? 1.526 37.812 33.844 1 97.38 714 PHE B O 1
ATOM 12940 N N . THR B 1 715 ? 1.31 37.094 31.734 1 96.69 715 THR B N 1
ATOM 12941 C CA . THR B 1 715 ? 1.086 35.719 32.156 1 96.69 715 THR B CA 1
ATOM 12942 C C . THR B 1 715 ? 2.283 35.188 32.938 1 96.69 715 THR B C 1
ATOM 12944 O O . THR B 1 715 ? 2.117 34.594 34 1 96.69 715 THR B O 1
ATOM 12947 N N . ALA B 1 716 ? 3.502 35.438 32.375 1 96.94 716 ALA B N 1
ATOM 12948 C CA . ALA B 1 716 ? 4.727 35 33.031 1 96.94 716 ALA B CA 1
ATOM 12949 C C . ALA B 1 716 ? 4.93 35.688 34.375 1 96.94 716 ALA B C 1
ATOM 12951 O O . ALA B 1 716 ? 5.438 35.094 35.344 1 96.94 716 ALA B O 1
ATOM 12952 N N . LEU B 1 717 ? 4.621 36.906 34.406 1 97.38 717 LEU B N 1
ATOM 12953 C CA . LEU B 1 717 ? 4.727 37.656 35.688 1 97.38 717 LEU B CA 1
ATOM 12954 C C . LEU B 1 717 ? 3.809 37.062 36.75 1 97.38 717 LEU B C 1
ATOM 12956 O O . LEU B 1 717 ? 4.199 36.938 37.906 1 97.38 717 LEU B O 1
ATOM 12960 N N . GLY B 1 718 ? 2.58 36.719 36.375 1 96.81 718 GLY B N 1
ATOM 12961 C CA . GLY B 1 718 ? 1.682 36.031 37.281 1 96.81 718 GLY B CA 1
ATOM 12962 C C . GLY B 1 718 ? 2.246 34.719 37.781 1 96.81 718 GLY B C 1
ATOM 12963 O O . GLY B 1 718 ? 2.055 34.375 38.969 1 96.81 718 GLY B O 1
ATOM 12964 N N . ALA B 1 719 ? 2.924 34.062 36.969 1 94.62 719 ALA B N 1
ATOM 12965 C CA . ALA B 1 719 ? 3.496 32.75 37.344 1 94.62 719 ALA B CA 1
ATOM 12966 C C . ALA B 1 719 ? 4.574 32.906 38.406 1 94.62 719 ALA B C 1
ATOM 12968 O O . ALA B 1 719 ? 4.934 31.938 39.062 1 94.62 719 ALA B O 1
ATOM 12969 N N . GLN B 1 720 ? 5.098 34.125 38.594 1 93.94 720 GLN B N 1
ATOM 12970 C CA . GLN B 1 720 ? 6.086 34.344 39.625 1 93.94 720 GLN B CA 1
ATOM 12971 C C . GLN B 1 720 ? 5.441 34.312 41.031 1 93.94 720 GLN B C 1
ATOM 12973 O O . GLN B 1 720 ? 6.129 34.125 42.031 1 93.94 720 GLN B O 1
ATOM 12978 N N . ARG B 1 721 ? 4.176 34.656 41.156 1 92.44 721 ARG B N 1
ATOM 12979 C CA . ARG B 1 721 ? 3.355 34.531 42.375 1 92.44 721 ARG B CA 1
ATOM 12980 C C . ARG B 1 721 ? 3.885 35.438 43.469 1 92.44 721 ARG B C 1
ATOM 12982 O O . ARG B 1 721 ? 3.9 35.031 44.656 1 92.44 721 ARG B O 1
ATOM 12989 N N . HIS B 1 722 ? 4.453 36.5 43.031 1 92.75 722 HIS B N 1
ATOM 12990 C CA . HIS B 1 722 ? 4.895 37.469 44.031 1 92.75 722 HIS B CA 1
ATOM 12991 C C . HIS B 1 722 ? 3.717 38.281 44.594 1 92.75 722 HIS B C 1
ATOM 12993 O O . HIS B 1 722 ? 2.912 38.812 43.812 1 92.75 722 HIS B O 1
ATOM 12999 N N . PRO B 1 723 ? 3.564 38.438 45.812 1 89.94 723 PRO B N 1
ATOM 13000 C CA . PRO B 1 723 ? 2.404 39.125 46.406 1 89.94 723 PRO B CA 1
ATOM 13001 C C . PRO B 1 723 ? 2.275 40.562 45.938 1 89.94 723 PRO B C 1
ATOM 13003 O O . PRO B 1 723 ? 1.161 41.062 45.781 1 89.94 723 PRO B O 1
ATOM 13006 N N . ASP B 1 724 ? 3.414 41.219 45.688 1 91.75 724 ASP B N 1
ATOM 13007 C CA . ASP B 1 724 ? 3.416 42.625 45.312 1 91.75 724 ASP B CA 1
ATOM 13008 C C . ASP B 1 724 ? 2.812 42.812 43.906 1 91.75 724 ASP B C 1
ATOM 13010 O O . ASP B 1 724 ? 2.42 43.906 43.531 1 91.75 724 ASP B O 1
ATOM 13014 N N . ASP B 1 725 ? 2.762 41.719 43.219 1 95.31 725 ASP B N 1
ATOM 13015 C CA . ASP B 1 725 ? 2.318 41.844 41.844 1 95.31 725 ASP B CA 1
ATOM 13016 C C . ASP B 1 725 ? 0.811 41.625 41.719 1 95.31 725 ASP B C 1
ATOM 13018 O O . ASP B 1 725 ? 0.224 41.875 40.656 1 95.31 725 ASP B O 1
ATOM 13022 N N . VAL B 1 726 ? 0.122 41.188 42.781 1 94.75 726 VAL B N 1
ATOM 13023 C CA . VAL B 1 726 ? -1.316 40.938 42.75 1 94.75 726 VAL B CA 1
ATOM 13024 C C . VAL B 1 726 ? -2.055 42.25 42.438 1 94.75 726 VAL B C 1
ATOM 13026 O O . VAL B 1 726 ? -2.844 42.312 41.5 1 94.75 726 VAL B O 1
ATOM 13029 N N . GLN B 1 727 ? -1.703 43.25 43.219 1 94.88 727 GLN B N 1
ATOM 13030 C CA . GLN B 1 727 ? -2.389 44.531 43.031 1 94.88 727 GLN B CA 1
ATOM 13031 C C . GLN B 1 727 ? -2.035 45.156 41.656 1 94.88 727 GLN B C 1
ATOM 13033 O O . GLN B 1 727 ? -2.875 45.781 41.031 1 94.88 727 GLN B O 1
ATOM 13038 N N . TYR B 1 728 ? -0.863 44.969 41.312 1 95.75 728 TYR B N 1
ATOM 13039 C CA . TYR B 1 728 ? -0.431 45.5 40 1 95.75 728 TYR B CA 1
ATOM 13040 C C . TYR B 1 728 ? -1.21 44.875 38.875 1 95.75 728 TYR B C 1
ATOM 13042 O O . TYR B 1 728 ? -1.766 45.562 38.031 1 95.75 728 TYR B O 1
ATOM 13050 N N . LEU B 1 729 ? -1.271 43.531 38.812 1 96.88 729 LEU B N 1
ATOM 13051 C CA . LEU B 1 729 ? -1.975 42.812 37.75 1 96.88 729 LEU B CA 1
ATOM 13052 C C . LEU B 1 729 ? -3.469 43.125 37.781 1 96.88 729 LEU B C 1
ATOM 13054 O O . LEU B 1 729 ? -4.113 43.219 36.75 1 96.88 729 LEU B O 1
ATOM 13058 N N . LEU B 1 730 ? -4.039 43.25 39 1 96.69 730 LEU B N 1
ATOM 13059 C CA . LEU B 1 730 ? -5.445 43.625 39.125 1 96.69 730 LEU B CA 1
ATOM 13060 C C . LEU B 1 730 ? -5.695 45.031 38.562 1 96.69 730 LEU B C 1
ATOM 13062 O O . LEU B 1 730 ? -6.711 45.25 37.906 1 96.69 730 LEU B O 1
ATOM 13066 N N . SER B 1 731 ? -4.77 45.906 38.812 1 96.56 731 SER B N 1
ATOM 13067 C CA . SER B 1 731 ? -4.91 47.25 38.281 1 96.56 731 SER B CA 1
ATOM 13068 C C . SER B 1 731 ? -4.855 47.25 36.75 1 96.56 731 SER B C 1
ATOM 13070 O O . SER B 1 731 ? -5.598 48 36.094 1 96.56 731 SER B O 1
ATOM 13072 N N . VAL B 1 732 ? -3.967 46.5 36.188 1 95.81 732 VAL B N 1
ATOM 13073 C CA . VAL B 1 732 ? -3.879 46.406 34.719 1 95.81 732 VAL B CA 1
ATOM 13074 C C . VAL B 1 732 ? -5.164 45.781 34.156 1 95.81 732 VAL B C 1
ATOM 13076 O O . VAL B 1 732 ? -5.688 46.25 33.156 1 95.81 732 VAL B O 1
ATOM 13079 N N . ALA B 1 733 ? -5.699 44.75 34.812 1 96.25 733 ALA B N 1
ATOM 13080 C CA . ALA B 1 733 ? -6.906 44.062 34.375 1 96.25 733 ALA B CA 1
ATOM 13081 C C . ALA B 1 733 ? -8.125 45 34.438 1 96.25 733 ALA B C 1
ATOM 13083 O O . ALA B 1 733 ? -9.086 44.812 33.688 1 96.25 733 ALA B O 1
ATOM 13084 N N . GLN B 1 734 ? -8.055 46 35.25 1 94.5 734 GLN B N 1
ATOM 13085 C CA . GLN B 1 734 ? -9.195 46.875 35.438 1 94.5 734 GLN B CA 1
ATOM 13086 C C . GLN B 1 734 ? -9.055 48.125 34.562 1 94.5 734 GLN B C 1
ATOM 13088 O O . GLN B 1 734 ? -9.992 48.906 34.469 1 94.5 734 GLN B O 1
ATOM 13093 N N . ASP B 1 735 ? -7.922 48.281 33.906 1 94.56 735 ASP B N 1
ATOM 13094 C CA . ASP B 1 735 ? -7.672 49.438 33.062 1 94.56 735 ASP B CA 1
ATOM 13095 C C . ASP B 1 735 ? -8.312 49.25 31.672 1 94.56 735 ASP B C 1
ATOM 13097 O O . ASP B 1 735 ? -7.906 48.375 30.906 1 94.56 735 ASP B O 1
ATOM 13101 N N . PRO B 1 736 ? -9.25 50 31.328 1 90.69 736 PRO B N 1
ATOM 13102 C CA . PRO B 1 736 ? -9.938 49.875 30.031 1 90.69 736 PRO B CA 1
ATOM 13103 C C . PRO B 1 736 ? -9.023 50.188 28.859 1 90.69 736 PRO B C 1
ATOM 13105 O O . PRO B 1 736 ? -9.352 49.844 27.719 1 90.69 736 PRO B O 1
ATOM 13108 N N . ASN B 1 737 ? -7.93 50.781 29.172 1 89.94 737 ASN B N 1
ATOM 13109 C CA . ASN B 1 737 ? -6.996 51.094 28.109 1 89.94 737 ASN B CA 1
ATOM 13110 C C . ASN B 1 737 ? -6 49.969 27.859 1 89.94 737 ASN B C 1
ATOM 13112 O O . ASN B 1 737 ? -5.195 50.031 26.938 1 89.94 737 ASN B O 1
ATOM 13116 N N . GLN B 1 738 ? -6.113 48.938 28.594 1 92.31 738 GLN B N 1
ATOM 13117 C CA . GLN B 1 738 ? -5.184 47.812 28.469 1 92.31 738 GLN B CA 1
ATOM 13118 C C . GLN B 1 738 ? -5.895 46.562 27.984 1 92.31 738 GLN B C 1
ATOM 13120 O O . GLN B 1 738 ? -5.75 45.5 28.562 1 92.31 738 GLN B O 1
ATOM 13125 N N . ILE B 1 739 ? -6.691 46.719 27.016 1 91 739 ILE B N 1
ATOM 13126 C CA . ILE B 1 739 ? -7.379 45.594 26.406 1 91 739 ILE B CA 1
ATOM 13127 C C . ILE B 1 739 ? -6.535 45.031 25.266 1 91 739 ILE B C 1
ATOM 13129 O O . ILE B 1 739 ? -6.258 43.812 25.234 1 91 739 ILE B O 1
ATOM 13133 N N . GLY B 1 740 ? -5.949 46 24.391 1 87.81 740 GLY B N 1
ATOM 13134 C CA . GLY B 1 740 ? -5.145 45.625 23.25 1 87.81 740 GLY B CA 1
ATOM 13135 C C . GLY B 1 740 ? -5.969 45.094 22.094 1 87.81 740 GLY B C 1
ATOM 13136 O O . GLY B 1 740 ? -7.141 44.75 22.266 1 87.81 740 GLY B O 1
ATOM 13137 N N . MET B 1 741 ? -5.32 44.969 20.891 1 89.88 741 MET B N 1
ATOM 13138 C CA . MET B 1 741 ? -5.984 44.406 19.719 1 89.88 741 MET B CA 1
ATOM 13139 C C . MET B 1 741 ? -6.445 42.969 19.969 1 89.88 741 MET B C 1
ATOM 13141 O O . MET B 1 741 ? -5.699 42.156 20.531 1 89.88 741 MET B O 1
ATOM 13145 N N . HIS B 1 742 ? -7.703 42.688 19.641 1 91.12 742 HIS B N 1
ATOM 13146 C CA . HIS B 1 742 ? -8.32 41.375 19.812 1 91.12 742 HIS B CA 1
ATOM 13147 C C . HIS B 1 742 ? -8.352 40.969 21.281 1 91.12 742 HIS B C 1
ATOM 13149 O O . HIS B 1 742 ? -8.406 39.781 21.609 1 91.12 742 HIS B O 1
ATOM 13155 N N . SER B 1 743 ? -8.156 41.938 22.234 1 93.19 743 SER B N 1
ATOM 13156 C CA . SER B 1 743 ? -8.156 41.75 23.688 1 93.19 743 SER B CA 1
ATOM 13157 C C . SER B 1 743 ? -6.949 40.938 24.141 1 93.19 743 SER B C 1
ATOM 13159 O O . SER B 1 743 ? -7.043 40.188 25.109 1 93.19 743 SER B O 1
ATOM 13161 N N . MET B 1 744 ? -5.859 41.031 23.438 1 94.12 744 MET B N 1
ATOM 13162 C CA . MET B 1 744 ? -4.703 40.188 23.719 1 94.12 744 MET B CA 1
ATOM 13163 C C . MET B 1 744 ? -4.094 40.562 25.078 1 94.12 744 MET B C 1
ATOM 13165 O O . MET B 1 744 ? -3.773 39.688 25.875 1 94.12 744 MET B O 1
ATOM 13169 N N . ILE B 1 745 ? -3.91 41.844 25.297 1 95.38 745 ILE B N 1
ATOM 13170 C CA . ILE B 1 745 ? -3.289 42.25 26.547 1 95.38 745 ILE B CA 1
ATOM 13171 C C . ILE B 1 745 ? -4.16 41.844 27.734 1 95.38 745 ILE B C 1
ATOM 13173 O O . ILE B 1 745 ? -3.67 41.25 28.703 1 95.38 745 ILE B O 1
ATOM 13177 N N . ARG B 1 746 ? -5.465 42.156 27.609 1 95.5 746 ARG B N 1
ATOM 13178 C CA . ARG B 1 746 ? -6.414 41.781 28.656 1 95.5 746 ARG B CA 1
ATOM 13179 C C . ARG B 1 746 ? -6.383 40.281 28.906 1 95.5 746 ARG B C 1
ATOM 13181 O O . ARG B 1 746 ? -6.395 39.844 30.062 1 95.5 746 ARG B O 1
ATOM 13188 N N . SER B 1 747 ? -6.391 39.5 27.891 1 95.69 747 SER B N 1
ATOM 13189 C CA . SER B 1 747 ? -6.324 38.062 28.016 1 95.69 747 SER B CA 1
ATOM 13190 C C . SER B 1 747 ? -5.074 37.625 28.781 1 95.69 747 SER B C 1
ATOM 13192 O O . SER B 1 747 ? -5.137 36.719 29.625 1 95.69 747 SER B O 1
ATOM 13194 N N . GLY B 1 748 ? -3.914 38.281 28.469 1 96.25 748 GLY B N 1
ATOM 13195 C CA . GLY B 1 748 ? -2.668 37.938 29.125 1 96.25 748 GLY B CA 1
ATOM 13196 C C . GLY B 1 748 ? -2.689 38.25 30.625 1 96.25 748 GLY B C 1
ATOM 13197 O O . GLY B 1 748 ? -2.191 37.438 31.422 1 96.25 748 GLY B O 1
ATOM 13198 N N . VAL B 1 749 ? -3.215 39.312 30.984 1 97.19 749 VAL B N 1
ATOM 13199 C CA . VAL B 1 749 ? -3.26 39.719 32.375 1 97.19 749 VAL B CA 1
ATOM 13200 C C . VAL B 1 749 ? -4.191 38.781 33.156 1 97.19 749 VAL B C 1
ATOM 13202 O O . VAL B 1 749 ? -3.895 38.406 34.281 1 97.19 749 VAL B O 1
ATOM 13205 N N . LEU B 1 750 ? -5.332 38.438 32.531 1 96.75 750 LEU B N 1
ATOM 13206 C CA . LEU B 1 750 ? -6.262 37.531 33.188 1 96.75 750 LEU B CA 1
ATOM 13207 C C . LEU B 1 750 ? -5.613 36.156 33.406 1 96.75 750 LEU B C 1
ATOM 13209 O O . LEU B 1 750 ? -5.77 35.562 34.469 1 96.75 750 LEU B O 1
ATOM 13213 N N . ARG B 1 751 ? -4.891 35.688 32.469 1 95.75 751 ARG B N 1
ATOM 13214 C CA . ARG B 1 751 ? -4.152 34.438 32.625 1 95.75 751 ARG B CA 1
ATOM 13215 C C . ARG B 1 751 ? -3.133 34.562 33.75 1 95.75 751 ARG B C 1
ATOM 13217 O O . ARG B 1 751 ? -2.967 33.656 34.562 1 95.75 751 ARG B O 1
ATOM 13224 N N . GLY B 1 752 ? -2.406 35.719 33.719 1 96.69 752 GLY B N 1
ATOM 13225 C CA . GLY B 1 752 ? -1.463 35.969 34.812 1 96.69 752 GLY B CA 1
ATOM 13226 C C . GLY B 1 752 ? -2.104 35.938 36.188 1 96.69 752 GLY B C 1
ATOM 13227 O O . GLY B 1 752 ? -1.548 35.375 37.125 1 96.69 752 GLY B O 1
ATOM 13228 N N . LEU B 1 753 ? -3.24 36.531 36.312 1 96.81 753 LEU B N 1
ATOM 13229 C CA . LEU B 1 753 ? -3.986 36.5 37.562 1 96.81 753 LEU B CA 1
ATOM 13230 C C . LEU B 1 753 ? -4.359 35.062 37.938 1 96.81 753 LEU B C 1
ATOM 13232 O O . LEU B 1 753 ? -4.332 34.719 39.125 1 96.81 753 LEU B O 1
ATOM 13236 N N . GLY B 1 754 ? -4.719 34.312 36.938 1 95.06 754 GLY B N 1
ATOM 13237 C CA . GLY B 1 754 ? -5.047 32.906 37.188 1 95.06 754 GLY B CA 1
ATOM 13238 C C . GLY B 1 754 ? -3.922 32.125 37.844 1 95.06 754 GLY B C 1
ATOM 13239 O O . GLY B 1 754 ? -4.168 31.156 38.562 1 95.06 754 GLY B O 1
ATOM 13240 N N . GLU B 1 755 ? -2.744 32.594 37.594 1 93.12 755 GLU B N 1
ATOM 13241 C CA . GLU B 1 755 ? -1.585 31.922 38.156 1 93.12 755 GLU B CA 1
ATOM 13242 C C . GLU B 1 755 ? -1.362 32.344 39.625 1 93.12 755 GLU B C 1
ATOM 13244 O O . GLU B 1 755 ? -0.62 31.672 40.344 1 93.12 755 GLU B O 1
ATOM 13249 N N . MET B 1 756 ? -2.199 33.25 39.906 1 89.25 756 MET B N 1
ATOM 13250 C CA . MET B 1 756 ? -2.008 33.75 41.25 1 89.25 756 MET B CA 1
ATOM 13251 C C . MET B 1 756 ? -2.865 33 42.25 1 89.25 756 MET B C 1
ATOM 13253 O O . MET B 1 756 ? -3.861 32.375 41.906 1 89.25 756 MET B O 1
ATOM 13257 N N . ARG B 1 757 ? -2.602 32.656 43.375 1 84.25 757 ARG B N 1
ATOM 13258 C CA . ARG B 1 757 ? -3.264 31.859 44.406 1 84.25 757 ARG B CA 1
ATOM 13259 C C . ARG B 1 757 ? -3.922 32.75 45.469 1 84.25 757 ARG B C 1
ATOM 13261 O O . ARG B 1 757 ? -4.125 32.344 46.594 1 84.25 757 ARG B O 1
ATOM 13268 N N . ASP B 1 758 ? -4.371 33.906 44.969 1 88.75 758 ASP B N 1
ATOM 13269 C CA . ASP B 1 758 ? -4.883 34.906 45.875 1 88.75 758 ASP B CA 1
ATOM 13270 C C . ASP B 1 758 ? -6.41 34.969 45.844 1 88.75 758 ASP B C 1
ATOM 13272 O O . ASP B 1 758 ? -7.02 34.969 44.781 1 88.75 758 ASP B O 1
ATOM 13276 N N . PRO B 1 759 ? -7.082 35 47 1 90.94 759 PRO B N 1
ATOM 13277 C CA . PRO B 1 759 ? -8.547 35.031 47.062 1 90.94 759 PRO B CA 1
ATOM 13278 C C . PRO B 1 759 ? -9.133 36.25 46.406 1 90.94 759 PRO B C 1
ATOM 13280 O O . PRO B 1 759 ? -10.219 36.188 45.812 1 90.94 759 PRO B O 1
ATOM 13283 N N . SER B 1 760 ? -8.453 37.375 46.5 1 93.12 760 SER B N 1
ATOM 13284 C CA . SER B 1 760 ? -8.953 38.594 45.844 1 93.12 760 SER B CA 1
ATOM 13285 C C . SER B 1 760 ? -8.977 38.438 44.312 1 93.12 760 SER B C 1
ATOM 13287 O O . SER B 1 760 ? -9.867 38.969 43.656 1 93.12 760 SER B O 1
ATOM 13289 N N . VAL B 1 761 ? -7.992 37.75 43.844 1 95.12 761 VAL B N 1
ATOM 13290 C CA . VAL B 1 761 ? -7.926 37.469 42.406 1 95.12 761 VAL B CA 1
ATOM 13291 C C . VAL B 1 761 ? -9.086 36.562 42.031 1 95.12 761 VAL B C 1
ATOM 13293 O O . VAL B 1 761 ? -9.727 36.781 41 1 95.12 761 VAL B O 1
ATOM 13296 N N . PHE B 1 762 ? -9.312 35.5 42.906 1 95.19 762 PHE B N 1
ATOM 13297 C CA . PHE B 1 762 ? -10.422 34.594 42.656 1 95.19 762 PHE B CA 1
ATOM 13298 C C . PHE B 1 762 ? -11.742 35.344 42.562 1 95.19 762 PHE B C 1
ATOM 13300 O O . PHE B 1 762 ? -12.516 35.156 41.625 1 95.19 762 PHE B O 1
ATOM 13307 N N . ALA B 1 763 ? -11.938 36.219 43.531 1 94 763 ALA B N 1
ATOM 13308 C CA . ALA B 1 763 ? -13.18 37 43.531 1 94 763 ALA B CA 1
ATOM 13309 C C . ALA B 1 763 ? -13.305 37.875 42.312 1 94 763 ALA B C 1
ATOM 13311 O O . ALA B 1 763 ? -14.391 38.031 41.75 1 94 763 ALA B O 1
ATOM 13312 N N . TYR B 1 764 ? -12.25 38.5 41.906 1 96.19 764 TYR B N 1
ATOM 13313 C CA . TYR B 1 764 ? -12.242 39.344 40.719 1 96.19 764 TYR B CA 1
ATOM 13314 C C . TYR B 1 764 ? -12.586 38.531 39.5 1 96.19 764 TYR B C 1
ATOM 13316 O O . TYR B 1 764 ? -13.414 38.938 38.656 1 96.19 764 TYR B O 1
ATOM 13324 N N . LEU B 1 765 ? -11.953 37.375 39.312 1 96.69 765 LEU B N 1
ATOM 13325 C CA . LEU B 1 765 ? -12.172 36.531 38.156 1 96.69 765 LEU B CA 1
ATOM 13326 C C . LEU B 1 765 ? -13.617 36.062 38.094 1 96.69 765 LEU B C 1
ATOM 13328 O O . LEU B 1 765 ? -14.219 36 37.031 1 96.69 765 LEU B O 1
ATOM 13332 N N . VAL B 1 766 ? -14.188 35.688 39.25 1 95.31 766 VAL B N 1
ATOM 13333 C CA . VAL B 1 766 ? -15.578 35.25 39.281 1 95.31 766 VAL B CA 1
ATOM 13334 C C . VAL B 1 766 ? -16.484 36.375 38.812 1 95.31 766 VAL B C 1
ATOM 13336 O O . VAL B 1 766 ? -17.453 36.156 38.094 1 95.31 766 VAL B O 1
ATOM 13339 N N . SER B 1 767 ? -16.109 37.562 39.125 1 95.06 767 SER B N 1
ATOM 13340 C CA . SER B 1 767 ? -16.922 38.719 38.781 1 95.06 767 SER B CA 1
ATOM 13341 C C . SER B 1 767 ? -16.859 39 37.281 1 95.06 767 SER B C 1
ATOM 13343 O O . SER B 1 767 ? -17.703 39.75 36.75 1 95.06 767 SER B O 1
ATOM 13345 N N . ARG B 1 768 ? -15.93 38.438 36.594 1 95 768 ARG B N 1
ATOM 13346 C CA . ARG B 1 768 ? -15.719 38.75 35.188 1 95 768 ARG B CA 1
ATOM 13347 C C . ARG B 1 768 ? -16.359 37.688 34.312 1 95 768 ARG B C 1
ATOM 13349 O O . ARG B 1 768 ? -16.297 37.75 33.062 1 95 768 ARG B O 1
ATOM 13356 N N . THR B 1 769 ? -17.094 36.625 34.781 1 93.75 769 THR B N 1
ATOM 13357 C CA . THR B 1 769 ? -17.562 35.469 34.031 1 93.75 769 THR B CA 1
ATOM 13358 C C . THR B 1 769 ? -18.812 35.812 33.219 1 93.75 769 THR B C 1
ATOM 13360 O O . THR B 1 769 ? -19.062 35.219 32.188 1 93.75 769 THR B O 1
ATOM 13363 N N . ALA B 1 770 ? -19.547 36.75 33.625 1 88.5 770 ALA B N 1
ATOM 13364 C CA . ALA B 1 770 ? -20.812 37.062 32.969 1 88.5 770 ALA B CA 1
ATOM 13365 C C . ALA B 1 770 ? -20.578 37.625 31.578 1 88.5 770 ALA B C 1
ATOM 13367 O O . ALA B 1 770 ? -19.609 38.344 31.359 1 88.5 770 ALA B O 1
ATOM 13368 N N . ALA B 1 771 ? -21.531 37.406 30.688 1 87.19 771 ALA B N 1
ATOM 13369 C CA . ALA B 1 771 ? -21.453 37.938 29.312 1 87.19 771 ALA B CA 1
ATOM 13370 C C . ALA B 1 771 ? -21.484 39.438 29.312 1 87.19 771 ALA B C 1
ATOM 13372 O O . ALA B 1 771 ? -22.266 40.062 30.047 1 87.19 771 ALA B O 1
ATOM 13373 N N . GLY B 1 772 ? -20.594 40 28.594 1 84.94 772 GLY B N 1
ATOM 13374 C CA . GLY B 1 772 ? -20.625 41.438 28.375 1 84.94 772 GLY B CA 1
ATOM 13375 C C . GLY B 1 772 ? -19.719 42.219 29.328 1 84.94 772 GLY B C 1
ATOM 13376 O O . GLY B 1 772 ? -19.5 43.406 29.141 1 84.94 772 GLY B O 1
ATOM 13377 N N . ILE B 1 773 ? -19.234 41.531 30.328 1 88.81 773 ILE B N 1
ATOM 13378 C CA . ILE B 1 773 ? -18.328 42.219 31.266 1 88.81 773 ILE B CA 1
ATOM 13379 C C . ILE B 1 773 ? -16.938 42.312 30.656 1 88.81 773 ILE B C 1
ATOM 13381 O O . ILE B 1 773 ? -16.266 43.312 30.797 1 88.81 773 ILE B O 1
ATOM 13385 N N . GLU B 1 774 ? -16.516 41.281 30.047 1 91.38 774 GLU B N 1
ATOM 13386 C CA . GLU B 1 774 ? -15.281 41.219 29.266 1 91.38 774 GLU B CA 1
ATOM 13387 C C . GLU B 1 774 ? -15.578 41.031 27.781 1 91.38 774 GLU B C 1
ATOM 13389 O O . GLU B 1 774 ? -16.625 40.5 27.406 1 91.38 774 GLU B O 1
ATOM 13394 N N . PRO B 1 775 ? -14.617 41.594 26.953 1 89.06 775 PRO B N 1
ATOM 13395 C CA . PRO B 1 775 ? -14.742 41.188 25.547 1 89.06 775 PRO B CA 1
ATOM 13396 C C . PRO B 1 775 ? -14.812 39.656 25.391 1 89.06 775 PRO B C 1
ATOM 13398 O O . PRO B 1 775 ? -14.289 38.906 26.219 1 89.06 775 PRO B O 1
ATOM 13401 N N . GLU B 1 776 ? -15.469 39.219 24.344 1 87 776 GLU B N 1
ATOM 13402 C CA . GLU B 1 776 ? -15.711 37.781 24.125 1 87 776 GLU B CA 1
ATOM 13403 C C . GLU B 1 776 ? -14.406 37 24.172 1 87 776 GLU B C 1
ATOM 13405 O O . GLU B 1 776 ? -14.344 35.906 24.75 1 87 776 GLU B O 1
ATOM 13410 N N . ASN B 1 777 ? -13.344 37.531 23.578 1 88.19 777 ASN B N 1
ATOM 13411 C CA . ASN B 1 777 ? -12.062 36.812 23.531 1 88.19 777 ASN B CA 1
ATOM 13412 C C . ASN B 1 777 ? -11.438 36.688 24.906 1 88.19 777 ASN B C 1
ATOM 13414 O O . ASN B 1 777 ? -10.891 35.625 25.25 1 88.19 777 ASN B O 1
ATOM 13418 N N . SER B 1 778 ? -11.43 37.688 25.688 1 92.75 778 SER B N 1
ATOM 13419 C CA . SER B 1 778 ? -10.812 37.656 27.016 1 92.75 778 SER B CA 1
ATOM 13420 C C . SER B 1 778 ? -11.703 36.938 28.016 1 92.75 778 SER B C 1
ATOM 13422 O O . SER B 1 778 ? -11.211 36.375 29 1 92.75 778 SER B O 1
ATOM 13424 N N . ARG B 1 779 ? -13.031 36.938 27.766 1 92.31 779 ARG B N 1
ATOM 13425 C CA . ARG B 1 779 ? -13.938 36.25 28.672 1 92.31 779 ARG B CA 1
ATOM 13426 C C . ARG B 1 779 ? -13.609 34.75 28.734 1 92.31 779 ARG B C 1
ATOM 13428 O O . ARG B 1 779 ? -13.703 34.125 29.797 1 92.31 779 ARG B O 1
ATOM 13435 N N . THR B 1 780 ? -13.281 34.219 27.609 1 91.88 780 THR B N 1
ATOM 13436 C CA . THR B 1 780 ? -12.914 32.812 27.562 1 91.88 780 THR B CA 1
ATOM 13437 C C . THR B 1 780 ? -11.719 32.531 28.469 1 91.88 780 THR B C 1
ATOM 13439 O O . THR B 1 780 ? -11.656 31.484 29.125 1 91.88 780 THR B O 1
ATOM 13442 N N . GLU B 1 781 ? -10.781 33.438 28.594 1 93.5 781 GLU B N 1
ATOM 13443 C CA . GLU B 1 781 ? -9.578 33.281 29.406 1 93.5 781 GLU B CA 1
ATOM 13444 C C . GLU B 1 781 ? -9.914 33.375 30.891 1 93.5 781 GLU B C 1
ATOM 13446 O O . GLU B 1 781 ? -9.164 32.844 31.719 1 93.5 781 GLU B O 1
ATOM 13451 N N . VAL B 1 782 ? -11 33.969 31.234 1 95.75 782 VAL B N 1
ATOM 13452 C CA . VAL B 1 782 ? -11.438 34.031 32.625 1 95.75 782 VAL B CA 1
ATOM 13453 C C . VAL B 1 782 ? -11.656 32.625 33.156 1 95.75 782 VAL B C 1
ATOM 13455 O O . VAL B 1 782 ? -11.25 32.312 34.281 1 95.75 782 VAL B O 1
ATOM 13458 N N . TYR B 1 783 ? -12.297 31.859 32.344 1 94.94 783 TYR B N 1
ATOM 13459 C CA . TYR B 1 783 ? -12.586 30.5 32.75 1 94.94 783 TYR B CA 1
ATOM 13460 C C . TYR B 1 783 ? -11.305 29.672 32.875 1 94.94 783 TYR B C 1
ATOM 13462 O O . TYR B 1 783 ? -11.164 28.844 33.781 1 94.94 783 TYR B O 1
ATOM 13470 N N . THR B 1 784 ? -10.383 29.922 32 1 93.88 784 THR B N 1
ATOM 13471 C CA . THR B 1 784 ? -9.078 29.281 32.125 1 93.88 784 THR B CA 1
ATOM 13472 C C . THR B 1 784 ? -8.383 29.703 33.438 1 93.88 784 THR B C 1
ATOM 13474 O O . THR B 1 784 ? -7.832 28.859 34.156 1 93.88 784 THR B O 1
ATOM 13477 N N . ALA B 1 785 ? -8.406 30.953 33.656 1 95.56 785 ALA B N 1
ATOM 13478 C CA . ALA B 1 785 ? -7.781 31.5 34.844 1 95.56 785 ALA B CA 1
ATOM 13479 C C . ALA B 1 785 ? -8.438 30.938 36.125 1 95.56 785 ALA B C 1
ATOM 13481 O O . ALA B 1 785 ? -7.75 30.609 37.094 1 95.56 785 ALA B O 1
ATOM 13482 N N . LEU B 1 786 ? -9.711 30.828 36.094 1 95.19 786 LEU B N 1
ATOM 13483 C CA . LEU B 1 786 ? -10.453 30.297 37.25 1 95.19 786 LEU B CA 1
ATOM 13484 C C . LEU B 1 786 ? -10.086 28.844 37.5 1 95.19 786 LEU B C 1
ATOM 13486 O O . LEU B 1 786 ? -10.008 28.422 38.656 1 95.19 786 LEU B O 1
ATOM 13490 N N . SER B 1 787 ? -9.93 28.109 36.438 1 94.12 787 SER B N 1
ATOM 13491 C CA . SER B 1 787 ? -9.562 26.703 36.594 1 94.12 787 SER B CA 1
ATOM 13492 C C . SER B 1 787 ? -8.211 26.562 37.281 1 94.12 787 SER B C 1
ATOM 13494 O O . SER B 1 787 ? -7.953 25.562 37.938 1 94.12 787 SER B O 1
ATOM 13496 N N . ARG B 1 788 ? -7.379 27.531 37.188 1 92.5 788 ARG B N 1
ATOM 13497 C CA . ARG B 1 788 ? -6.039 27.484 37.781 1 92.5 788 ARG B CA 1
ATOM 13498 C C . ARG B 1 788 ? -6.039 27.984 39.219 1 92.5 788 ARG B C 1
ATOM 13500 O O . ARG B 1 788 ? -5.254 27.531 40.031 1 92.5 788 ARG B O 1
ATOM 13507 N N . VAL B 1 789 ? -6.902 28.922 39.5 1 93.56 789 VAL B N 1
ATOM 13508 C CA . VAL B 1 789 ? -6.898 29.547 40.812 1 93.56 789 VAL B CA 1
ATOM 13509 C C . VAL B 1 789 ? -7.781 28.766 41.781 1 93.56 789 VAL B C 1
ATOM 13511 O O . VAL B 1 789 ? -7.496 28.688 42.969 1 93.56 789 VAL B O 1
ATOM 13514 N N . ALA B 1 790 ? -8.758 28.109 41.281 1 92.06 790 ALA B N 1
ATOM 13515 C CA . ALA B 1 790 ? -9.805 27.5 42.094 1 92.06 790 ALA B CA 1
ATOM 13516 C C . ALA B 1 790 ? -9.234 26.422 43 1 92.06 790 ALA B C 1
ATOM 13518 O O . ALA B 1 790 ? -9.609 26.328 44.188 1 92.06 790 ALA B O 1
ATOM 13519 N N . PRO B 1 791 ? -8.359 25.578 42.531 1 88.88 791 PRO B N 1
ATOM 13520 C CA . PRO B 1 791 ? -7.84 24.516 43.375 1 88.88 791 PRO B CA 1
ATOM 13521 C C . PRO B 1 791 ? -7.152 25.047 44.625 1 88.88 791 PRO B C 1
ATOM 13523 O O . PRO B 1 791 ? -6.953 24.297 45.594 1 88.88 791 PRO B O 1
ATOM 13526 N N . TRP B 1 792 ? -6.809 26.312 44.656 1 89.69 792 TRP B N 1
ATOM 13527 C CA . TRP B 1 792 ? -6.059 26.891 45.781 1 89.69 792 TRP B CA 1
ATOM 13528 C C . TRP B 1 792 ? -6.984 27.641 46.719 1 89.69 792 TRP B C 1
ATOM 13530 O O . TRP B 1 792 ? -6.523 28.281 47.688 1 89.69 792 TRP B O 1
ATOM 13540 N N . GLN B 1 793 ? -8.227 27.516 46.469 1 90.75 793 GLN B N 1
ATOM 13541 C CA . GLN B 1 793 ? -9.227 28.141 47.344 1 90.75 793 GLN B CA 1
ATOM 13542 C C . GLN B 1 793 ? -9.812 27.125 48.312 1 90.75 793 GLN B C 1
ATOM 13544 O O . GLN B 1 793 ? -9.422 25.953 48.344 1 90.75 793 GLN B O 1
ATOM 13549 N N . THR B 1 794 ? -10.781 27.672 49.188 1 88.81 794 THR B N 1
ATOM 13550 C CA . THR B 1 794 ? -11.469 26.797 50.125 1 88.81 794 THR B CA 1
ATOM 13551 C C . THR B 1 794 ? -12.383 25.828 49.375 1 88.81 794 THR B C 1
ATOM 13553 O O . THR B 1 794 ? -12.727 26.047 48.219 1 88.81 794 THR B O 1
ATOM 13556 N N . GLN B 1 795 ? -12.742 24.75 50.031 1 86.62 795 GLN B N 1
ATOM 13557 C CA . GLN B 1 795 ? -13.609 23.75 49.438 1 86.62 795 GLN B CA 1
ATOM 13558 C C . GLN B 1 795 ? -14.922 24.359 48.969 1 86.62 795 GLN B C 1
ATOM 13560 O O . GLN B 1 795 ? -15.484 23.922 47.969 1 86.62 795 GLN B O 1
ATOM 13565 N N . GLN B 1 796 ? -15.32 25.312 49.688 1 85.44 796 GLN B N 1
ATOM 13566 C CA . GLN B 1 796 ? -16.547 26 49.281 1 85.44 796 GLN B CA 1
ATOM 13567 C C . GLN B 1 796 ? -16.391 26.672 47.906 1 85.44 796 GLN B C 1
ATOM 13569 O O . GLN B 1 796 ? -17.281 26.562 47.062 1 85.44 796 GLN B O 1
ATOM 13574 N N . PHE B 1 797 ? -15.305 27.25 47.719 1 89.94 797 PHE B N 1
ATOM 13575 C CA . PHE B 1 797 ? -15.086 27.984 46.469 1 89.94 797 PHE B CA 1
ATOM 13576 C C . PHE B 1 797 ? -14.758 27.047 45.312 1 89.94 797 PHE B C 1
ATOM 13578 O O . PHE B 1 797 ? -15.109 27.312 44.156 1 89.94 797 PHE B O 1
ATOM 13585 N N . ILE B 1 798 ? -14.109 25.906 45.688 1 91.12 798 ILE B N 1
ATOM 13586 C CA . ILE B 1 798 ? -13.891 24.875 44.656 1 91.12 798 ILE B CA 1
ATOM 13587 C C . ILE B 1 798 ? -15.234 24.359 44.156 1 91.12 798 ILE B C 1
ATOM 13589 O O . ILE B 1 798 ? -15.461 24.234 42.969 1 91.12 798 ILE B O 1
ATOM 13593 N N . ARG B 1 799 ? -16.172 24.094 45.094 1 88.38 799 ARG B N 1
ATOM 13594 C CA . ARG B 1 799 ? -17.484 23.578 44.719 1 88.38 799 ARG B CA 1
ATOM 13595 C C . ARG B 1 799 ? -18.281 24.625 43.938 1 88.38 799 ARG B C 1
ATOM 13597 O O . ARG B 1 799 ? -18.984 24.281 43 1 88.38 799 ARG B O 1
ATOM 13604 N N . ALA B 1 800 ? -18.062 25.859 44.344 1 89 800 ALA B N 1
ATOM 13605 C CA . ALA B 1 800 ? -18.734 26.938 43.656 1 89 800 ALA B CA 1
ATOM 13606 C C . ALA B 1 800 ? -18.234 27.062 42.219 1 89 800 ALA B C 1
ATOM 13608 O O . ALA B 1 800 ? -19 27.359 41.281 1 89 800 ALA B O 1
ATOM 13609 N N . THR B 1 801 ? -16.969 26.906 42.062 1 94.06 801 THR B N 1
ATOM 13610 C CA . THR B 1 801 ? -16.375 26.969 40.75 1 94.06 801 THR B CA 1
ATOM 13611 C C . THR B 1 801 ? -16.891 25.828 39.875 1 94.06 801 THR B C 1
ATOM 13613 O O . THR B 1 801 ? -17.156 26 38.688 1 94.06 801 THR B O 1
ATOM 13616 N N . ILE B 1 802 ? -17.016 24.594 40.438 1 92.5 802 ILE B N 1
ATOM 13617 C CA . ILE B 1 802 ? -17.547 23.438 39.719 1 92.5 802 ILE B CA 1
ATOM 13618 C C . ILE B 1 802 ? -18.953 23.734 39.219 1 92.5 802 ILE B C 1
ATOM 13620 O O . ILE B 1 802 ? -19.281 23.469 38.062 1 92.5 802 ILE B O 1
ATOM 13624 N N . GLU B 1 803 ? -19.703 24.359 40.062 1 91.06 803 GLU B N 1
ATOM 13625 C CA . GLU B 1 803 ? -21.062 24.734 39.656 1 91.06 803 GLU B CA 1
ATOM 13626 C C . GLU B 1 803 ? -21.047 25.766 38.531 1 91.06 803 GLU B C 1
ATOM 13628 O O . GLU B 1 803 ? -21.844 25.688 37.625 1 91.06 803 GLU B O 1
ATOM 13633 N N . LEU B 1 804 ? -20.203 26.688 38.719 1 93.38 804 LEU B N 1
ATOM 13634 C CA . LEU B 1 804 ? -20.062 27.719 37.688 1 93.38 804 LEU B CA 1
ATOM 13635 C C . LEU B 1 804 ? -19.656 27.094 36.344 1 93.38 804 LEU B C 1
ATOM 13637 O O . LEU B 1 804 ? -20.172 27.5 35.312 1 93.38 804 LEU B O 1
ATOM 13641 N N . PHE B 1 805 ? -18.719 26.188 36.375 1 95.44 805 PHE B N 1
ATOM 13642 C CA . PHE B 1 805 ? -18.25 25.516 35.156 1 95.44 805 PHE B CA 1
ATOM 13643 C C . PHE B 1 805 ? -19.359 24.656 34.562 1 95.44 805 PHE B C 1
ATOM 13645 O O . PHE B 1 805 ? -19.484 24.547 33.344 1 95.44 805 PHE B O 1
ATOM 13652 N N . GLU B 1 806 ? -20.172 24.016 35.375 1 91.38 806 GLU B N 1
ATOM 13653 C CA . GLU B 1 806 ? -21.297 23.234 34.844 1 91.38 806 GLU B CA 1
ATOM 13654 C C . GLU B 1 806 ? -22.312 24.141 34.156 1 91.38 806 GLU B C 1
ATOM 13656 O O . GLU B 1 806 ? -22.891 23.75 33.125 1 91.38 806 GLU B O 1
ATOM 13661 N N . GLU B 1 807 ? -22.516 25.25 34.781 1 91.31 807 GLU B N 1
ATOM 13662 C CA . GLU B 1 807 ? -23.375 26.234 34.125 1 91.31 807 GLU B CA 1
ATOM 13663 C C . GLU B 1 807 ? -22.781 26.688 32.781 1 91.31 807 GLU B C 1
ATOM 13665 O O . GLU B 1 807 ? -23.5 26.859 31.812 1 91.31 807 GLU B O 1
ATOM 13670 N N . GLY B 1 808 ? -21.469 26.891 32.812 1 93.25 808 GLY B N 1
ATOM 13671 C CA . GLY B 1 808 ? -20.766 27.328 31.609 1 93.25 808 GLY B CA 1
ATOM 13672 C C . GLY B 1 808 ? -20.859 26.344 30.469 1 93.25 808 GLY B C 1
ATOM 13673 O O . GLY B 1 808 ? -20.656 26.703 29.312 1 93.25 808 GLY B O 1
ATOM 13674 N N . LEU B 1 809 ? -21.188 25.062 30.734 1 91.19 809 LEU B N 1
ATOM 13675 C CA . LEU B 1 809 ? -21.359 24.047 29.719 1 91.19 809 LEU B CA 1
ATOM 13676 C C . LEU B 1 809 ? -22.547 24.344 28.812 1 91.19 809 LEU B C 1
ATOM 13678 O O . LEU B 1 809 ? -22.688 23.766 27.75 1 91.19 809 LEU B O 1
ATOM 13682 N N . ARG B 1 810 ? -23.344 25.328 29.219 1 88.12 810 ARG B N 1
ATOM 13683 C CA . ARG B 1 810 ? -24.531 25.703 28.453 1 88.12 810 ARG B CA 1
ATOM 13684 C C . ARG B 1 810 ? -24.391 27.109 27.891 1 88.12 810 ARG B C 1
ATOM 13686 O O . ARG B 1 810 ? -25.359 27.719 27.438 1 88.12 810 ARG B O 1
ATOM 13693 N N . ASP B 1 811 ? -23.203 27.609 27.969 1 89.06 811 ASP B N 1
ATOM 13694 C CA . ASP B 1 811 ? -22.953 28.953 27.453 1 89.06 811 ASP B CA 1
ATOM 13695 C C . ASP B 1 811 ? -23.156 29.016 25.938 1 89.06 811 ASP B C 1
ATOM 13697 O O . ASP B 1 811 ? -23 28 25.25 1 89.06 811 ASP B O 1
ATOM 13701 N N . GLU B 1 812 ? -23.469 30.172 25.453 1 82.56 812 GLU B N 1
ATOM 13702 C CA . GLU B 1 812 ? -23.656 30.359 24.016 1 82.56 812 GLU B CA 1
ATOM 13703 C C . GLU B 1 812 ? -22.344 30.172 23.266 1 82.56 812 GLU B C 1
ATOM 13705 O O . GLU B 1 812 ? -22.328 29.688 22.141 1 82.56 812 GLU B O 1
ATOM 13710 N N . SER B 1 813 ? -21.297 30.562 23.906 1 84.88 813 SER B N 1
ATOM 13711 C CA . SER B 1 813 ? -19.969 30.438 23.281 1 84.88 813 SER B CA 1
ATOM 13712 C C . SER B 1 813 ? -19.438 29.016 23.406 1 84.88 813 SER B C 1
ATOM 13714 O O . SER B 1 813 ? -19.25 28.516 24.531 1 84.88 813 SER B O 1
ATOM 13716 N N . VAL B 1 814 ? -19.188 28.438 22.281 1 84.56 814 VAL B N 1
ATOM 13717 C CA . VAL B 1 814 ? -18.641 27.094 22.281 1 84.56 814 VAL B CA 1
ATOM 13718 C C . VAL B 1 814 ? -17.266 27.078 22.953 1 84.56 814 VAL B C 1
ATOM 13720 O O . VAL B 1 814 ? -16.906 26.109 23.625 1 84.56 814 VAL B O 1
ATOM 13723 N N . HIS B 1 815 ? -16.5 28.156 22.906 1 87.06 815 HIS B N 1
ATOM 13724 C CA . HIS B 1 815 ? -15.195 28.25 23.531 1 87.06 815 HIS B CA 1
ATOM 13725 C C . HIS B 1 815 ? -15.305 28.219 25.047 1 87.06 815 HIS B C 1
ATOM 13727 O O . HIS B 1 815 ? -14.469 27.594 25.719 1 87.06 815 HIS B O 1
ATOM 13733 N N . VAL B 1 816 ? -16.281 28.891 25.531 1 90.31 816 VAL B N 1
ATOM 13734 C CA . VAL B 1 816 ? -16.516 28.875 26.984 1 90.31 816 VAL B CA 1
ATOM 13735 C C . VAL B 1 816 ? -16.891 27.469 27.422 1 90.31 816 VAL B C 1
ATOM 13737 O O . VAL B 1 816 ? -16.391 26.969 28.438 1 90.31 816 VAL B O 1
ATOM 13740 N N . ARG B 1 817 ? -17.781 26.828 26.641 1 90 817 ARG B N 1
ATOM 13741 C CA . ARG B 1 817 ? -18.203 25.484 26.984 1 90 817 ARG B CA 1
ATOM 13742 C C . ARG B 1 817 ? -17.016 24.531 27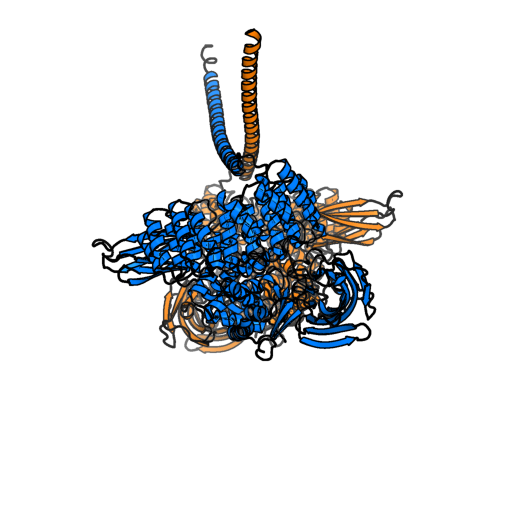.078 1 90 817 ARG B C 1
ATOM 13744 O O . ARG B 1 817 ? -16.906 23.75 28.016 1 90 817 ARG B O 1
ATOM 13751 N N . PHE B 1 818 ? -16.156 24.688 26.188 1 89.06 818 PHE B N 1
ATOM 13752 C CA . PHE B 1 818 ? -15 23.797 26.156 1 89.06 818 PHE B CA 1
ATOM 13753 C C . PHE B 1 818 ? -14.055 24.078 27.312 1 89.06 818 PHE B C 1
ATOM 13755 O O . PHE B 1 818 ? -13.508 23.156 27.922 1 89.06 818 PHE B O 1
ATOM 13762 N N . ARG B 1 819 ? -13.797 25.375 27.625 1 92.38 819 ARG B N 1
ATOM 13763 C CA . ARG B 1 819 ? -12.945 25.703 28.75 1 92.38 819 ARG B CA 1
ATOM 13764 C C . ARG B 1 819 ? -13.539 25.203 30.062 1 92.38 819 ARG B C 1
ATOM 13766 O O . ARG B 1 819 ? -12.812 24.781 30.969 1 92.38 819 ARG B O 1
ATOM 13773 N N . CYS B 1 820 ? -14.82 25.266 30.125 1 92.94 820 CYS B N 1
ATOM 13774 C CA . CYS B 1 820 ? -15.5 24.766 31.312 1 92.94 820 CYS B CA 1
ATOM 13775 C C . CYS B 1 820 ? -15.336 23.25 31.438 1 92.94 820 CYS B C 1
ATOM 13777 O O . CYS B 1 820 ? -15.086 22.734 32.531 1 92.94 820 CYS B O 1
ATOM 13779 N N . ALA B 1 821 ? -15.523 22.562 30.312 1 91.5 821 ALA B N 1
ATOM 13780 C CA . ALA B 1 821 ? -15.312 21.109 30.328 1 91.5 821 ALA B CA 1
ATOM 13781 C C . ALA B 1 821 ? -13.906 20.766 30.797 1 91.5 821 ALA B C 1
ATOM 13783 O O . ALA B 1 821 ? -13.727 19.891 31.656 1 91.5 821 ALA B O 1
ATOM 13784 N N . ARG B 1 822 ? -12.969 21.453 30.359 1 91.38 822 ARG B N 1
ATOM 13785 C CA . ARG B 1 822 ? -11.586 21.219 30.75 1 91.38 822 ARG B CA 1
ATOM 13786 C C . ARG B 1 822 ? -11.375 21.578 32.219 1 91.38 822 ARG B C 1
ATOM 13788 O O . ARG B 1 822 ? -10.617 20.906 32.938 1 91.38 822 ARG B O 1
ATOM 13795 N N . GLY B 1 823 ? -11.938 22.703 32.594 1 93.5 823 GLY B N 1
ATOM 13796 C CA . GLY B 1 823 ? -11.844 23.125 34 1 93.5 823 GLY B CA 1
ATOM 13797 C C . GLY B 1 823 ? -12.383 22.094 34.969 1 93.5 823 GLY B C 1
ATOM 13798 O O . GLY B 1 823 ? -11.797 21.875 36.031 1 93.5 823 GLY B O 1
ATOM 13799 N N . LEU B 1 824 ? -13.438 21.469 34.531 1 92.06 824 LEU B N 1
ATOM 13800 C CA . LEU B 1 824 ? -14.039 20.422 35.375 1 92.06 824 LEU B CA 1
ATOM 13801 C C . LEU B 1 824 ? -13.109 19.219 35.5 1 92.06 824 LEU B C 1
ATOM 13803 O O . LEU B 1 824 ? -13.047 18.578 36.562 1 92.06 824 LEU B O 1
ATOM 13807 N N . VAL B 1 825 ? -12.445 18.938 34.469 1 89.38 825 VAL B N 1
ATOM 13808 C CA . VAL B 1 825 ? -11.469 17.859 34.5 1 89.38 825 VAL B CA 1
ATOM 13809 C C . VAL B 1 825 ? -10.297 18.25 35.406 1 89.38 825 VAL B C 1
ATOM 13811 O O . VAL B 1 825 ? -9.812 17.438 36.188 1 89.38 825 VAL B O 1
ATOM 13814 N N . THR B 1 826 ? -9.852 19.469 35.281 1 88.5 826 THR B N 1
ATOM 13815 C CA . THR B 1 826 ? -8.758 19.969 36.094 1 88.5 826 THR B CA 1
ATOM 13816 C C . THR B 1 826 ? -9.117 19.906 37.594 1 88.5 826 THR B C 1
ATOM 13818 O O . THR B 1 826 ? -8.258 19.641 38.406 1 88.5 826 THR B O 1
ATOM 13821 N N . LEU B 1 827 ? -10.352 20.109 37.875 1 90.31 827 LEU B N 1
ATOM 13822 C CA . LEU B 1 827 ? -10.828 20.125 39.25 1 90.31 827 LEU B CA 1
ATOM 13823 C C . LEU B 1 827 ? -11.219 18.719 39.719 1 90.31 827 LEU B C 1
ATOM 13825 O O . LEU B 1 827 ? -11.75 18.531 40.812 1 90.31 827 LEU B O 1
ATOM 13829 N N . ASP B 1 828 ? -11.016 17.703 38.781 1 87.31 828 ASP B N 1
ATOM 13830 C CA . ASP B 1 828 ? -11.258 16.297 39.031 1 87.31 828 ASP B CA 1
ATOM 13831 C C . ASP B 1 828 ? -12.695 16.047 39.5 1 87.31 828 ASP B C 1
ATOM 13833 O O . ASP B 1 828 ? -12.938 15.336 40.469 1 87.31 828 ASP B O 1
ATOM 13837 N N . SER B 1 829 ? -13.516 16.781 38.875 1 89.5 829 SER B N 1
ATOM 13838 C CA . SER B 1 829 ? -14.93 16.609 39.219 1 89.5 829 SER B CA 1
ATOM 13839 C C . SER B 1 829 ? -15.531 15.422 38.5 1 89.5 829 SER B C 1
ATOM 13841 O O . SER B 1 829 ? -16.266 15.594 37.5 1 89.5 829 SER B O 1
ATOM 13843 N N . LYS B 1 830 ? -15.453 14.242 39 1 86.12 830 LYS B N 1
ATOM 13844 C CA . LYS B 1 830 ? -15.93 13.008 38.375 1 86.12 830 LYS B CA 1
ATOM 13845 C C . LYS B 1 830 ? -17.438 13.016 38.219 1 86.12 830 LYS B C 1
ATOM 13847 O O . LYS B 1 830 ? -17.984 12.445 37.25 1 86.12 830 LYS B O 1
ATOM 13852 N N . SER B 1 831 ? -18.031 13.695 39.156 1 84 831 SER B N 1
ATOM 13853 C CA . SER B 1 831 ? -19.484 13.75 39.156 1 84 831 SER B CA 1
ATOM 13854 C C . SER B 1 831 ? -20 14.555 37.969 1 84 831 SER B C 1
ATOM 13856 O O . SER B 1 831 ? -21.172 14.445 37.594 1 84 831 SER B O 1
ATOM 13858 N N . SER B 1 832 ? -19.109 15.359 37.375 1 90 832 SER B N 1
ATOM 13859 C CA . SER B 1 832 ? -19.516 16.219 36.25 1 90 832 SER B CA 1
ATOM 13860 C C . SER B 1 832 ? -19.344 15.508 34.906 1 90 832 SER B C 1
ATOM 13862 O O . SER B 1 832 ? -19.594 16.094 33.875 1 90 832 SER B O 1
ATOM 13864 N N . ALA B 1 833 ? -18.906 14.266 34.906 1 88.25 833 ALA B N 1
ATOM 13865 C CA . ALA B 1 833 ? -18.672 13.523 33.656 1 88.25 833 ALA B CA 1
ATOM 13866 C C . ALA B 1 833 ? -19.922 13.484 32.812 1 88.25 833 ALA B C 1
ATOM 13868 O O . ALA B 1 833 ? -19.859 13.68 31.578 1 88.25 833 ALA B O 1
ATOM 13869 N N . GLY B 1 834 ? -20.969 13.148 33.406 1 85.31 834 GLY B N 1
ATOM 13870 C CA . GLY B 1 834 ? -22.234 13.125 32.688 1 85.31 834 GLY B CA 1
ATOM 13871 C C . GLY B 1 834 ? -22.578 14.461 32.062 1 85.31 834 GLY B C 1
ATOM 13872 O O . GLY B 1 834 ? -23.078 14.516 30.922 1 85.31 834 GLY B O 1
ATOM 13873 N N . ALA B 1 835 ? -22.406 15.523 32.812 1 86.56 835 ALA B N 1
ATOM 13874 C CA . ALA B 1 835 ? -22.688 16.859 32.312 1 86.56 835 ALA B CA 1
ATOM 13875 C C . ALA B 1 835 ? -21.797 17.203 31.125 1 86.56 835 ALA B C 1
ATOM 13877 O O . ALA B 1 835 ? -22.234 17.844 30.172 1 86.56 835 ALA B O 1
ATOM 13878 N N . ILE B 1 836 ? -20.531 16.859 31.203 1 90.5 836 ILE B N 1
ATOM 13879 C CA . ILE B 1 836 ? -19.609 17.094 30.109 1 90.5 836 ILE B CA 1
ATOM 13880 C C . ILE B 1 836 ? -20.062 16.344 28.875 1 90.5 836 ILE B C 1
ATOM 13882 O O . ILE B 1 836 ? -20.062 16.891 27.766 1 90.5 836 ILE B O 1
ATOM 13886 N N . LEU B 1 837 ? -20.484 15.094 29.047 1 85.62 837 LEU B N 1
ATOM 13887 C CA . LEU B 1 837 ? -20.922 14.273 27.922 1 85.62 837 LEU B CA 1
ATOM 13888 C C . LEU B 1 837 ? -22.203 14.844 27.312 1 85.62 837 LEU B C 1
ATOM 13890 O O . LEU B 1 837 ? -22.5 14.586 26.141 1 85.62 837 LEU B O 1
ATOM 13894 N N . GLY B 1 838 ? -22.906 15.547 28.062 1 84.06 838 GLY B N 1
ATOM 13895 C CA . GLY B 1 838 ? -24.125 16.188 27.578 1 84.06 838 GLY B CA 1
ATOM 13896 C C . GLY B 1 838 ? -23.859 17.203 26.469 1 84.06 838 GLY B C 1
ATOM 13897 O O . GLY B 1 838 ? -24.766 17.578 25.734 1 84.06 838 GLY B O 1
ATOM 13898 N N . LEU B 1 839 ? -22.562 17.625 26.266 1 86.19 839 LEU B N 1
ATOM 13899 C CA . LEU B 1 839 ? -22.156 18.547 25.203 1 86.19 839 LEU B CA 1
ATOM 13900 C C . LEU B 1 839 ? -22.359 17.906 23.828 1 86.19 839 LEU B C 1
ATOM 13902 O O . LEU B 1 839 ? -22.344 18.609 22.812 1 86.19 839 LEU B O 1
ATOM 13906 N N . GLN B 1 840 ? -22.562 16.594 23.766 1 80.12 840 GLN B N 1
ATOM 13907 C CA . GLN B 1 840 ? -22.625 15.828 22.516 1 80.12 840 GLN B CA 1
ATOM 13908 C C . GLN B 1 840 ? -23.688 16.391 21.578 1 80.12 840 GLN B C 1
ATOM 13910 O O . GLN B 1 840 ? -23.484 16.453 20.375 1 80.12 840 GLN B O 1
ATOM 13915 N N . ALA B 1 841 ? -24.781 16.859 22.094 1 75.88 841 ALA B N 1
ATOM 13916 C CA . ALA B 1 841 ? -25.922 17.297 21.297 1 75.88 841 ALA B CA 1
ATOM 13917 C C . ALA B 1 841 ? -25.609 18.609 20.562 1 75.88 841 ALA B C 1
ATOM 13919 O O . ALA B 1 841 ? -26.172 18.891 19.516 1 75.88 841 ALA B O 1
ATOM 13920 N N . GLY B 1 842 ? -24.641 19.312 20.984 1 80.06 842 GLY B N 1
ATOM 13921 C CA . GLY B 1 842 ? -24.406 20.625 20.406 1 80.06 842 GLY B CA 1
ATOM 13922 C C . GLY B 1 842 ? -23.016 20.75 19.797 1 80.06 842 GLY B C 1
ATOM 13923 O O . GLY B 1 842 ? -22.594 21.859 19.469 1 80.06 842 GLY B O 1
ATOM 13924 N N . ILE B 1 843 ? -22.391 19.656 19.625 1 82.44 843 ILE B N 1
ATOM 13925 C CA . ILE B 1 843 ? -21.031 19.719 19.078 1 82.44 843 ILE B CA 1
ATOM 13926 C C . ILE B 1 843 ? -20.875 18.703 17.953 1 82.44 843 ILE B C 1
ATOM 13928 O O . ILE B 1 843 ? -21.516 17.656 17.969 1 82.44 843 ILE B O 1
ATOM 13932 N N . ASP B 1 844 ? -20.125 19.094 16.938 1 83.06 844 ASP B N 1
ATOM 13933 C CA . ASP B 1 844 ? -19.828 18.203 15.828 1 83.06 844 ASP B CA 1
ATOM 13934 C C . ASP B 1 844 ? -19.188 16.906 16.312 1 83.06 844 ASP B C 1
ATOM 13936 O O . ASP B 1 844 ? -18.391 16.922 17.266 1 83.06 844 ASP B O 1
ATOM 13940 N N . GLU B 1 845 ? -19.578 15.766 15.688 1 77.81 845 GLU B N 1
ATOM 13941 C CA . GLU B 1 845 ? -19.125 14.438 16.078 1 77.81 845 GLU B CA 1
ATOM 13942 C C . GLU B 1 845 ? -17.594 14.359 16.109 1 77.81 845 GLU B C 1
ATOM 13944 O O . GLU B 1 845 ? -17.016 13.664 16.953 1 77.81 845 GLU B O 1
ATOM 13949 N N . ARG B 1 846 ? -16.938 15 15.242 1 77.12 846 ARG B N 1
ATOM 13950 C CA . ARG B 1 846 ? -15.484 14.953 15.156 1 77.12 846 ARG B CA 1
ATOM 13951 C C . ARG B 1 846 ? -14.844 15.672 16.328 1 77.12 846 ARG B C 1
ATOM 13953 O O . ARG B 1 846 ? -13.781 15.266 16.812 1 77.12 846 ARG B O 1
ATOM 13960 N N . ASP B 1 847 ? -15.492 16.719 16.844 1 78.25 847 ASP B N 1
ATOM 13961 C CA . ASP B 1 847 ? -15.016 17.438 18.016 1 78.25 847 ASP B CA 1
ATOM 13962 C C . ASP B 1 847 ? -15.344 16.672 19.297 1 78.25 847 ASP B C 1
ATOM 13964 O O . ASP B 1 847 ? -14.594 16.75 20.281 1 78.25 847 ASP B O 1
ATOM 13968 N N . PHE B 1 848 ? -16.469 15.977 19.219 1 79.25 848 PHE B N 1
ATOM 13969 C CA . PHE B 1 848 ? -16.922 15.242 20.406 1 79.25 848 PHE B CA 1
ATOM 13970 C C . PHE B 1 848 ? -15.93 14.141 20.766 1 79.25 848 PHE B C 1
ATOM 13972 O O . PHE B 1 848 ? -15.844 13.742 21.922 1 79.25 848 PHE B O 1
ATOM 13979 N N . THR B 1 849 ? -15.203 13.719 19.781 1 79 849 THR B N 1
ATOM 13980 C CA . THR B 1 849 ? -14.188 12.711 20.078 1 79 849 THR B CA 1
ATOM 13981 C C . THR B 1 849 ? -13.203 13.211 21.125 1 79 849 THR B C 1
ATOM 13983 O O . THR B 1 849 ? -12.758 12.445 21.984 1 79 849 THR B O 1
ATOM 13986 N N . SER B 1 850 ? -12.898 14.5 21.109 1 79.38 850 SER B N 1
ATOM 13987 C CA . SER B 1 850 ? -12 15.086 22.094 1 79.38 850 SER B CA 1
ATOM 13988 C C . SER B 1 850 ? -12.648 15.141 23.484 1 79.38 850 SER B C 1
ATOM 13990 O O . SER B 1 850 ? -11.977 14.984 24.5 1 79.38 850 SER B O 1
ATOM 13992 N N . ILE B 1 851 ? -13.961 15.422 23.484 1 82.06 851 ILE B N 1
ATOM 13993 C CA . ILE B 1 851 ? -14.711 15.461 24.734 1 82.06 851 ILE B CA 1
ATOM 13994 C C . ILE B 1 851 ? -14.75 14.062 25.359 1 82.06 851 ILE B C 1
ATOM 13996 O O . ILE B 1 851 ? -14.586 13.914 26.578 1 82.06 851 ILE B O 1
ATOM 14000 N N . LYS B 1 852 ? -14.891 13.039 24.469 1 81.06 852 LYS B N 1
ATOM 14001 C CA . LYS B 1 852 ? -14.875 11.664 24.953 1 81.06 852 LYS B CA 1
ATOM 14002 C C . LYS B 1 852 ? -13.531 11.32 25.578 1 81.06 852 LYS B C 1
ATOM 14004 O O . LYS B 1 852 ? -13.477 10.664 26.625 1 81.06 852 LYS B O 1
ATOM 14009 N N . ALA B 1 853 ? -12.578 11.766 25.031 1 78.5 853 ALA B N 1
ATOM 14010 C CA . ALA B 1 853 ? -11.234 11.516 25.547 1 78.5 853 ALA B CA 1
ATOM 14011 C C . ALA B 1 853 ? -11.039 12.203 26.891 1 78.5 853 ALA B C 1
ATOM 14013 O O . ALA B 1 853 ? -10.406 11.648 27.797 1 78.5 853 ALA B O 1
ATOM 14014 N N . LEU B 1 854 ? -11.539 13.453 27.047 1 82.88 854 LEU B N 1
ATOM 14015 C CA . LEU B 1 854 ? -11.469 14.195 28.297 1 82.88 854 LEU B CA 1
ATOM 14016 C C . LEU B 1 854 ? -12.195 13.445 29.422 1 82.88 854 LEU B C 1
ATOM 14018 O O . LEU B 1 854 ? -11.68 13.344 30.531 1 82.88 854 LEU B O 1
ATOM 14022 N N . VAL B 1 855 ? -13.352 12.961 29.078 1 86.62 855 VAL B N 1
ATOM 14023 C CA . VAL B 1 855 ? -14.156 12.25 30.078 1 86.62 855 VAL B CA 1
ATOM 14024 C C . VAL B 1 855 ? -13.477 10.938 30.453 1 86.62 855 VAL B C 1
ATOM 14026 O O . VAL B 1 855 ? -13.5 10.531 31.609 1 86.62 855 VAL B O 1
ATOM 14029 N N . LYS B 1 856 ? -12.953 10.258 29.422 1 80.62 856 LYS B N 1
ATOM 14030 C CA . LYS B 1 856 ? -12.219 9.031 29.719 1 80.62 856 LYS B CA 1
ATOM 14031 C C . LYS B 1 856 ? -11.07 9.297 30.688 1 80.62 856 LYS B C 1
ATOM 14033 O O . LYS B 1 856 ? -10.867 8.539 31.641 1 80.62 856 LYS B O 1
ATOM 14038 N N . ARG B 1 857 ? -10.383 10.312 30.578 1 77.38 857 ARG B N 1
ATOM 14039 C CA . ARG B 1 857 ? -9.305 10.711 31.469 1 77.38 857 ARG B CA 1
ATOM 14040 C C . ARG B 1 857 ? -9.844 11.016 32.875 1 77.38 857 ARG B C 1
ATOM 14042 O O . ARG B 1 857 ? -9.211 10.664 33.875 1 77.38 857 ARG B O 1
ATOM 14049 N N . LEU B 1 858 ? -10.898 11.82 32.906 1 82.94 858 LEU B N 1
ATOM 14050 C CA . LEU B 1 858 ? -11.539 12.172 34.188 1 82.94 858 LEU B CA 1
ATOM 14051 C C . LEU B 1 858 ? -11.922 10.922 34.969 1 82.94 858 LEU B C 1
ATOM 14053 O O . LEU B 1 858 ? -11.75 10.867 36.188 1 82.94 858 LEU B O 1
ATOM 14057 N N . ARG B 1 859 ? -12.328 9.914 34.188 1 79.5 859 ARG B N 1
ATOM 14058 C CA . ARG B 1 859 ? -12.797 8.688 34.812 1 79.5 859 ARG B CA 1
ATOM 14059 C C . ARG B 1 859 ? -11.617 7.816 35.25 1 79.5 859 ARG B C 1
ATOM 14061 O O . ARG B 1 859 ? -11.711 7.086 36.25 1 79.5 859 ARG B O 1
ATOM 14068 N N . GLU B 1 860 ? -10.555 7.734 34.438 1 68.88 860 GLU B N 1
ATOM 14069 C CA . GLU B 1 860 ? -9.391 6.891 34.719 1 68.88 860 GLU B CA 1
ATOM 14070 C C . GLU B 1 860 ? -8.492 7.52 35.781 1 68.88 860 GLU B C 1
ATOM 14072 O O . GLU B 1 860 ? -7.664 6.836 36.375 1 68.88 860 GLU B O 1
ATOM 14077 N N . THR B 1 861 ? -8.406 8.797 35.906 1 52.75 861 THR B N 1
ATOM 14078 C CA . THR B 1 861 ? -7.562 9.445 36.906 1 52.75 861 THR B CA 1
ATOM 14079 C C . THR B 1 861 ? -7.926 8.969 38.312 1 52.75 861 THR B C 1
ATOM 14081 O O . THR B 1 861 ? -9.102 8.922 38.688 1 52.75 861 THR B O 1
ATOM 14084 N N . THR B 1 862 ? -7.066 7.875 38.844 1 45.81 862 THR B N 1
ATOM 14085 C CA . THR B 1 862 ? -7.16 7.547 40.25 1 45.81 862 THR B CA 1
ATOM 14086 C C . THR B 1 862 ? -6.836 8.766 41.094 1 45.81 862 THR B C 1
ATOM 14088 O O . THR B 1 862 ? -6.035 9.617 40.719 1 45.81 862 THR B O 1
ATOM 14091 N N . GLY B 1 863 ? -7.586 9.156 41.938 1 37.84 863 GLY B N 1
ATOM 14092 C CA . GLY B 1 863 ? -7.438 10.305 42.812 1 37.84 863 GLY B CA 1
ATOM 14093 C C . GLY B 1 863 ? -5.996 10.562 43.219 1 37.84 863 GLY B C 1
ATOM 14094 O O . GLY B 1 863 ? -5.234 9.633 43.469 1 37.84 863 GLY B O 1
ATOM 14095 N N . TYR B 1 864 ? -5.379 11.562 42.844 1 33.47 864 TYR B N 1
ATOM 14096 C CA . TYR B 1 864 ? -4.043 12.023 43.188 1 33.47 864 TYR B CA 1
ATOM 14097 C C . TYR B 1 864 ? -3.809 11.922 44.688 1 33.47 864 TYR B C 1
ATOM 14099 O O . TYR B 1 864 ? -4.02 12.891 45.438 1 33.47 864 TYR B O 1
ATOM 14107 N N . GLY B 1 865 ? -4.113 11.008 45.5 1 29.81 865 GLY B N 1
ATOM 14108 C CA . GLY B 1 865 ? -3.154 11.203 46.594 1 29.81 865 GLY B CA 1
ATOM 14109 C C . GLY B 1 865 ? -1.713 11.078 46.125 1 29.81 865 GLY B C 1
ATOM 14110 O O . GLY B 1 865 ? -1.443 10.57 45.031 1 29.81 865 GLY B O 1
ATOM 14111 N N . PRO B 1 866 ? -0.563 11.68 46.75 1 30.59 866 PRO B N 1
ATOM 14112 C CA . PRO B 1 866 ? 0.821 11.766 46.281 1 30.59 866 PRO B CA 1
ATOM 14113 C C . PRO B 1 866 ? 1.298 10.484 45.625 1 30.59 866 PRO B C 1
ATOM 14115 O O . PRO B 1 866 ? 2.195 10.531 44.781 1 30.59 866 PRO B O 1
ATOM 14118 N N . GLY B 1 867 ? 1.296 9.305 46.188 1 30.61 867 GLY B N 1
ATOM 14119 C CA . GLY B 1 867 ? 2.309 8.266 46.094 1 30.61 867 GLY B CA 1
ATOM 14120 C C . GLY B 1 867 ? 2.227 7.469 44.812 1 30.61 867 GLY B C 1
ATOM 14121 O O . GLY B 1 867 ? 3.223 7.316 44.094 1 30.61 867 GLY B O 1
ATOM 14122 N N . VAL B 1 868 ? 1.436 6.352 44.812 1 32.66 868 VAL B N 1
ATOM 14123 C CA . VAL B 1 868 ? 1.771 5.121 44.094 1 32.66 868 VAL B CA 1
ATOM 14124 C C . VAL B 1 868 ? 1.528 5.309 42.594 1 32.66 868 VAL B C 1
ATOM 14126 O O . VAL B 1 868 ? 0.391 5.523 42.156 1 32.66 868 VAL B O 1
ATOM 14129 N N . SER B 1 869 ? 2.496 5.898 41.969 1 34.47 869 SER B N 1
ATOM 14130 C CA . SER B 1 869 ? 2.553 6.16 40.562 1 34.47 869 SER B CA 1
ATOM 14131 C C . SER B 1 869 ? 2.252 4.898 39.75 1 34.47 869 SER B C 1
ATOM 14133 O O . SER B 1 869 ? 2.557 3.789 40.188 1 34.47 869 SER B O 1
ATOM 14135 N N . ALA B 1 870 ? 1.371 4.91 38.875 1 34.5 870 ALA B N 1
ATOM 14136 C CA . ALA B 1 870 ? 1.031 3.854 37.938 1 34.5 870 ALA B CA 1
ATOM 14137 C C . ALA B 1 870 ? 2.289 3.188 37.375 1 34.5 870 ALA B C 1
ATOM 14139 O O . ALA B 1 870 ? 2.25 2.029 36.938 1 34.5 870 ALA B O 1
ATOM 14140 N N . ASP B 1 871 ? 3.445 3.945 37.562 1 35.72 871 ASP B N 1
ATOM 14141 C CA . ASP B 1 871 ? 4.719 3.357 37.156 1 35.72 871 ASP B CA 1
ATOM 14142 C C . ASP B 1 871 ? 5.121 2.225 38.094 1 35.72 871 ASP B C 1
ATOM 14144 O O . ASP B 1 871 ? 5.688 1.219 37.656 1 35.72 871 ASP B O 1
ATOM 14148 N N . LYS B 1 872 ? 4.812 2.461 39.375 1 37.81 872 LYS B N 1
ATOM 14149 C CA . LYS B 1 872 ? 5.176 1.447 40.375 1 37.81 872 LYS B CA 1
ATOM 14150 C C . LYS B 1 872 ? 4.352 0.177 40.188 1 37.81 872 LYS B C 1
ATOM 14152 O O . LYS B 1 872 ? 4.852 -0.93 40.375 1 37.81 872 LYS B O 1
ATOM 14157 N N . ILE B 1 873 ? 3.244 0.372 39.719 1 34.91 873 ILE B N 1
ATOM 14158 C CA . ILE B 1 873 ? 2.461 -0.823 39.438 1 34.91 873 ILE B CA 1
ATOM 14159 C C . ILE B 1 873 ? 3.059 -1.551 38.219 1 34.91 873 ILE B C 1
ATOM 14161 O O . ILE B 1 873 ? 3.197 -2.775 38.25 1 34.91 873 ILE B O 1
ATOM 14165 N N . LYS B 1 874 ? 3.541 -0.753 37.25 1 39.31 874 LYS B N 1
ATOM 14166 C CA . LYS B 1 874 ? 4.191 -1.358 36.094 1 39.31 874 LYS B CA 1
ATOM 14167 C C . LYS B 1 874 ? 5.559 -1.929 36.469 1 39.31 874 LYS B C 1
ATOM 14169 O O . LYS B 1 874 ? 5.93 -3.012 36 1 39.31 874 LYS B O 1
ATOM 14174 N N . GLU B 1 875 ? 6.316 -1.209 37.344 1 39.97 875 GLU B N 1
ATOM 14175 C CA . GLU B 1 875 ? 7.547 -1.74 37.906 1 39.97 875 GLU B CA 1
ATOM 14176 C C . GLU B 1 875 ? 7.277 -2.992 38.75 1 39.97 875 GLU B C 1
ATOM 14178 O O . GLU B 1 875 ? 8.008 -3.98 38.625 1 39.97 875 GLU B O 1
ATOM 14183 N N . PHE B 1 876 ? 6.227 -2.9 39.531 1 38.41 876 PHE B N 1
ATOM 14184 C CA . PHE B 1 876 ? 5.887 -4.055 40.344 1 38.41 876 PHE B CA 1
ATOM 14185 C C . PHE B 1 876 ? 5.426 -5.223 39.469 1 38.41 876 PHE B C 1
ATOM 14187 O O . PHE B 1 876 ? 5.809 -6.367 39.719 1 38.41 876 PHE B O 1
ATOM 14194 N N . THR B 1 877 ? 4.742 -4.805 38.406 1 38.19 877 THR B N 1
ATOM 14195 C CA . THR B 1 877 ? 4.332 -5.871 37.5 1 38.19 877 THR B CA 1
ATOM 14196 C C . THR B 1 877 ? 5.531 -6.414 36.719 1 38.19 877 THR B C 1
ATOM 14198 O O . THR B 1 877 ? 5.672 -7.625 36.562 1 38.19 877 THR B O 1
ATOM 14201 N N . SER B 1 878 ? 6.426 -5.52 36.375 1 43.69 878 SER B N 1
ATOM 14202 C CA . SER B 1 878 ? 7.684 -5.965 35.781 1 43.69 878 SER B CA 1
ATOM 14203 C C . SER B 1 878 ? 8.539 -6.699 36.812 1 43.69 878 SER B C 1
ATOM 14205 O O . SER B 1 878 ? 9.156 -7.723 36.5 1 43.69 878 SER B O 1
ATOM 14207 N N . LEU B 1 879 ? 8.594 -6.191 38 1 42.41 879 LEU B N 1
ATOM 14208 C CA . LEU B 1 879 ? 9.312 -6.859 39.094 1 42.41 879 LEU B CA 1
ATOM 14209 C C . LEU B 1 879 ? 8.648 -8.188 39.438 1 42.41 879 LEU B C 1
ATOM 14211 O O . LEU B 1 879 ? 9.328 -9.195 39.625 1 42.41 879 LEU B O 1
ATOM 14215 N N . ALA B 1 880 ? 7.375 -8.133 39.469 1 41.22 880 ALA B N 1
ATOM 14216 C CA . ALA B 1 880 ? 6.637 -9.359 39.75 1 41.22 880 ALA B CA 1
ATOM 14217 C C . ALA B 1 880 ? 6.891 -10.398 38.656 1 41.22 880 ALA B C 1
ATOM 14219 O O . ALA B 1 880 ? 7.121 -11.57 38.938 1 41.22 880 ALA B O 1
ATOM 14220 N N . GLU B 1 881 ? 6.934 -9.812 37.406 1 44.56 881 GLU B N 1
ATOM 14221 C CA . GLU B 1 881 ? 7.254 -10.711 36.312 1 44.56 881 GLU B CA 1
ATOM 14222 C C . GLU B 1 881 ? 8.703 -11.18 36.375 1 44.56 881 GLU B C 1
ATOM 14224 O O . GLU B 1 881 ? 8.992 -12.352 36.125 1 44.56 881 GLU B O 1
ATOM 14229 N N . SER B 1 882 ? 9.531 -10.367 36.812 1 47.78 882 SER B N 1
ATOM 14230 C CA . SER B 1 882 ? 10.922 -10.742 37.062 1 47.78 882 SER B CA 1
ATOM 14231 C C . SER B 1 882 ? 11.023 -11.719 38.219 1 47.78 882 SER B C 1
ATOM 14233 O O . SER B 1 882 ? 11.766 -12.703 38.156 1 47.78 882 SER B O 1
ATOM 14235 N N . LEU B 1 883 ? 10.297 -11.43 39.25 1 45 883 LEU B N 1
ATOM 14236 C CA . LEU B 1 883 ? 10.32 -12.281 40.438 1 45 883 LEU B CA 1
ATOM 14237 C C . LEU B 1 883 ? 9.656 -13.633 40.156 1 45 883 LEU B C 1
ATOM 14239 O O . LEU B 1 883 ? 10.148 -14.672 40.594 1 45 883 LEU B O 1
ATOM 14243 N N . GLU B 1 884 ? 8.641 -13.484 39.375 1 43.91 884 GLU B N 1
ATOM 14244 C CA . GLU B 1 884 ? 8.031 -14.734 38.938 1 43.91 884 GLU B CA 1
ATOM 14245 C C . GLU B 1 884 ? 9.008 -15.57 38.094 1 43.91 884 GLU B C 1
ATOM 14247 O O . GLU B 1 884 ? 9.086 -16.797 38.281 1 43.91 884 GLU B O 1
ATOM 14252 N N . ASN B 1 885 ? 9.742 -14.805 37.375 1 46.53 885 ASN B N 1
ATOM 14253 C CA . ASN B 1 885 ? 10.828 -15.453 36.625 1 46.53 885 ASN B CA 1
ATOM 14254 C C . ASN B 1 885 ? 11.891 -16 37.562 1 46.53 885 ASN B C 1
ATOM 14256 O O . ASN B 1 885 ? 12.414 -17.094 37.375 1 46.53 885 ASN B O 1
ATOM 14260 N N . ARG B 1 886 ? 12.07 -15.172 38.562 1 48.56 886 ARG B N 1
ATOM 14261 C CA . ARG B 1 886 ? 13.023 -15.625 39.562 1 48.56 886 ARG B CA 1
ATOM 14262 C C . ARG B 1 886 ? 12.445 -16.766 40.375 1 48.56 886 ARG B C 1
ATOM 14264 O O . ARG B 1 886 ? 13.141 -17.734 40.688 1 48.56 886 ARG B O 1
ATOM 14271 N N . LEU B 1 887 ? 11.18 -16.609 40.688 1 44.06 887 LEU B N 1
ATOM 14272 C CA . LEU B 1 887 ? 10.516 -17.672 41.438 1 44.06 887 LEU B CA 1
ATOM 14273 C C . LEU B 1 887 ? 10.477 -18.953 40.625 1 44.06 887 LEU B C 1
ATOM 14275 O O . LEU B 1 887 ? 10.742 -20.031 41.156 1 44.06 887 LEU B O 1
ATOM 14279 N N . LYS B 1 888 ? 10.203 -18.719 39.344 1 47.19 888 LYS B N 1
ATOM 14280 C CA . LYS B 1 888 ? 10.234 -19.875 38.469 1 47.19 888 LYS B CA 1
ATOM 14281 C C . LYS B 1 888 ? 11.633 -20.484 38.406 1 47.19 888 LYS B C 1
ATOM 14283 O O . LYS B 1 888 ? 11.781 -21.703 38.438 1 47.19 888 LYS B O 1
ATOM 14288 N N . LYS B 1 889 ? 12.484 -19.5 38.469 1 48.94 889 LYS B N 1
ATOM 14289 C CA . LYS B 1 889 ? 13.867 -19.984 38.531 1 48.94 889 LYS B CA 1
ATOM 14290 C C . LYS B 1 889 ? 14.141 -20.672 39.875 1 48.94 889 LYS B C 1
ATOM 14292 O O . LYS B 1 889 ? 14.828 -21.688 39.906 1 48.94 889 LYS B O 1
ATOM 14297 N N . MET B 1 890 ? 13.562 -20.016 40.875 1 45.44 890 MET B N 1
ATOM 14298 C CA . MET B 1 890 ? 13.758 -20.609 42.219 1 45.44 890 MET B CA 1
ATOM 14299 C C . MET B 1 890 ? 12.977 -21.906 42.344 1 45.44 890 MET B C 1
ATOM 14301 O O . MET B 1 890 ? 13.477 -22.875 42.938 1 45.44 890 MET B O 1
ATOM 14305 N N . GLU B 1 891 ? 11.789 -21.844 41.844 1 46.41 891 GLU B N 1
ATOM 14306 C CA . GLU B 1 891 ? 11.008 -23.078 41.906 1 46.41 891 GLU B CA 1
ATOM 14307 C C . GLU B 1 891 ? 11.633 -24.172 41.031 1 46.41 891 GLU B C 1
ATOM 14309 O O . GLU B 1 891 ? 11.633 -25.344 41.438 1 46.41 891 GLU B O 1
ATOM 14314 N N . GLU B 1 892 ? 12.141 -23.609 39.875 1 44.28 892 GLU B N 1
ATOM 14315 C CA . GLU B 1 892 ? 12.891 -24.562 39.062 1 44.28 892 GLU B CA 1
ATOM 14316 C C . GLU B 1 892 ? 14.133 -25.062 39.812 1 44.28 892 GLU B C 1
ATOM 14318 O O . GLU B 1 892 ? 14.5 -26.234 39.688 1 44.28 892 GLU B O 1
ATOM 14323 N N . GLY B 1 893 ? 14.625 -24.078 40.469 1 43.38 893 GLY B N 1
ATOM 14324 C CA . GLY B 1 893 ? 15.719 -24.469 41.344 1 43.38 893 GLY B CA 1
ATOM 14325 C C . GLY B 1 893 ? 15.297 -25.406 42.469 1 43.38 893 GLY B C 1
ATOM 14326 O O . GLY B 1 893 ? 16.031 -26.344 42.781 1 43.38 893 GLY B O 1
ATOM 14327 N N . GLU B 1 894 ? 14.094 -25.016 43 1 45 894 GLU B N 1
ATOM 14328 C CA . GLU B 1 894 ? 13.609 -25.875 44.094 1 45 894 GLU B CA 1
ATOM 14329 C C . GLU B 1 894 ? 13.188 -27.25 43.562 1 45 894 GLU B C 1
ATOM 14331 O O . GLU B 1 894 ? 13.469 -28.266 44.188 1 45 894 GLU B O 1
ATOM 14336 N N . ARG B 1 895 ? 12.531 -27.188 42.406 1 45.28 895 ARG B N 1
ATOM 14337 C CA . ARG B 1 895 ? 12.172 -28.469 41.812 1 45.28 895 ARG B CA 1
ATOM 14338 C C . ARG B 1 895 ? 13.414 -29.297 41.5 1 45.28 895 ARG B C 1
ATOM 14340 O O . ARG B 1 895 ? 13.43 -30.5 41.688 1 45.28 895 ARG B O 1
ATOM 14347 N N . LEU B 1 896 ? 14.383 -28.516 41.031 1 43.44 896 LEU B N 1
ATOM 14348 C CA . LEU B 1 896 ? 15.656 -29.203 40.812 1 43.44 896 LEU B CA 1
ATOM 14349 C C . LEU B 1 896 ? 16.234 -29.703 42.156 1 43.44 896 LEU B C 1
ATOM 14351 O O . LEU B 1 896 ? 16.797 -30.797 42.188 1 43.44 896 LEU B O 1
ATOM 14355 N N . ARG B 1 897 ? 15.945 -28.828 43.094 1 47.31 897 ARG B N 1
ATOM 14356 C CA . ARG B 1 897 ? 16.406 -29.219 44.438 1 47.31 897 ARG B CA 1
ATOM 14357 C C . ARG B 1 897 ? 15.609 -30.391 44.969 1 47.31 897 ARG B C 1
ATOM 14359 O O . ARG B 1 897 ? 16.172 -31.328 45.531 1 47.31 897 ARG B O 1
ATOM 14366 N N . GLU B 1 898 ? 14.273 -30.297 44.75 1 49.56 898 GLU B N 1
ATOM 14367 C CA . GLU B 1 898 ? 13.43 -31.406 45.156 1 49.56 898 GLU B CA 1
ATOM 14368 C C . GLU B 1 898 ? 13.75 -32.688 44.406 1 49.56 898 GLU B C 1
ATOM 14370 O O . GLU B 1 898 ? 13.812 -33.781 44.969 1 49.56 898 GLU B O 1
ATOM 14375 N N . MET B 1 899 ? 13.906 -32.406 43.062 1 46.31 899 MET B N 1
ATOM 14376 C CA . MET B 1 899 ? 14.297 -33.562 42.25 1 46.31 899 MET B CA 1
ATOM 14377 C C . MET B 1 899 ? 15.664 -34.094 42.688 1 46.31 899 MET B C 1
ATOM 14379 O O . MET B 1 899 ? 15.875 -35.312 42.719 1 46.31 899 MET B O 1
ATOM 14383 N N . ARG B 1 900 ? 16.453 -33.094 42.969 1 46.03 900 ARG B N 1
ATOM 14384 C CA . ARG B 1 900 ? 17.766 -33.469 43.469 1 46.03 900 ARG B CA 1
ATOM 14385 C C . ARG B 1 900 ? 17.625 -34.219 44.812 1 46.03 900 ARG B C 1
ATOM 14387 O O . ARG B 1 900 ? 18.312 -35.188 45.062 1 46.03 900 ARG B O 1
ATOM 14394 N N . GLU B 1 901 ? 16.688 -33.562 45.594 1 50.72 901 GLU B N 1
ATOM 14395 C CA . GLU B 1 901 ? 16.469 -34.188 46.875 1 50.72 901 GLU B CA 1
ATOM 14396 C C . GLU B 1 901 ? 15.852 -35.594 46.719 1 50.72 901 GLU B C 1
ATOM 14398 O O . GLU B 1 901 ? 16.203 -36.5 47.469 1 50.72 901 GLU B O 1
ATOM 14403 N N . GLU B 1 902 ? 14.914 -35.656 45.75 1 50.81 902 GLU B N 1
ATOM 14404 C CA . GLU B 1 902 ? 14.336 -36.969 45.469 1 50.81 902 GLU B CA 1
ATOM 14405 C C . GLU B 1 902 ? 15.375 -37.938 44.906 1 50.81 902 GLU B C 1
ATOM 14407 O O . GLU B 1 902 ? 15.398 -39.125 45.25 1 50.81 902 GLU B O 1
ATOM 14412 N N . MET B 1 903 ? 16.234 -37.281 44 1 47.88 903 MET B N 1
ATOM 14413 C CA . MET B 1 903 ? 17.312 -38.125 43.438 1 47.88 903 MET B CA 1
ATOM 14414 C C . MET B 1 903 ? 18.297 -38.531 44.531 1 47.88 903 MET B C 1
ATOM 14416 O O . MET B 1 903 ? 18.797 -39.656 44.5 1 47.88 903 MET B O 1
ATOM 14420 N N . VAL B 1 904 ? 18.484 -37.562 45.406 1 49.06 904 VAL B N 1
ATOM 14421 C CA . VAL B 1 904 ? 19.359 -37.906 46.531 1 49.06 904 VAL B CA 1
ATOM 14422 C C . VAL B 1 904 ? 18.688 -38.969 47.406 1 49.06 904 VAL B C 1
ATOM 14424 O O . VAL B 1 904 ? 19.344 -39.875 47.875 1 49.06 904 VAL B O 1
ATOM 14427 N N . LYS B 1 905 ? 17.344 -38.781 47.562 1 54.19 905 LYS B N 1
ATOM 14428 C CA . LYS B 1 905 ? 16.609 -39.781 48.344 1 54.19 905 LYS B CA 1
ATOM 14429 C C . LYS B 1 905 ? 16.656 -41.156 47.688 1 54.19 905 LYS B C 1
ATOM 14431 O O . LYS B 1 905 ? 16.844 -42.156 48.375 1 54.19 905 LYS B O 1
ATOM 14436 N N . GLU B 1 906 ? 16.406 -41.062 46.344 1 48.72 906 GLU B N 1
ATOM 14437 C CA . GLU B 1 906 ? 16.453 -42.344 45.625 1 48.72 906 GLU B CA 1
ATOM 14438 C C . GLU B 1 906 ? 17.859 -42.906 45.625 1 48.72 906 GLU B C 1
ATOM 14440 O O . GLU B 1 906 ? 18.031 -44.125 45.75 1 48.72 906 GLU B O 1
ATOM 14445 N N . ALA B 1 907 ? 18.781 -41.812 45.594 1 47.44 907 ALA B N 1
ATOM 14446 C CA . ALA B 1 907 ? 20.172 -42.281 45.688 1 47.44 907 ALA B CA 1
ATOM 14447 C C . ALA B 1 907 ? 20.469 -42.875 47.062 1 47.44 907 ALA B C 1
ATOM 14449 O O . ALA B 1 907 ? 21.156 -43.875 47.156 1 47.44 907 ALA B O 1
ATOM 14450 N N . LYS B 1 908 ? 19.891 -42.219 48 1 53.72 908 LYS B N 1
ATOM 14451 C CA . LYS B 1 908 ? 20.094 -42.688 49.344 1 53.72 908 LYS B CA 1
ATOM 14452 C C . LYS B 1 908 ? 19.375 -44.031 49.594 1 53.72 908 LYS B C 1
ATOM 14454 O O . LYS B 1 908 ? 19.906 -44.906 50.281 1 53.72 908 LYS B O 1
ATOM 14459 N N . GLN B 1 909 ? 18.109 -44.094 49.062 1 50.91 909 GLN B N 1
ATOM 14460 C CA . GLN B 1 909 ? 17.406 -45.344 49.188 1 50.91 909 GLN B CA 1
ATOM 14461 C C . GLN B 1 909 ? 18.125 -46.469 48.438 1 50.91 909 GLN B C 1
ATOM 14463 O O . GLN B 1 909 ? 18.188 -47.594 48.906 1 50.91 909 GLN B O 1
ATOM 14468 N N . ALA B 1 910 ? 18.797 -46.031 47.281 1 50.84 910 ALA B N 1
ATOM 14469 C CA . ALA B 1 910 ? 19.547 -47.031 46.5 1 50.84 910 ALA B CA 1
ATOM 14470 C C . ALA B 1 910 ? 20.812 -47.438 47.25 1 50.84 910 ALA B C 1
ATOM 14472 O O . ALA B 1 910 ? 21.219 -48.594 47.188 1 50.84 910 ALA B O 1
ATOM 14473 N N . GLU B 1 911 ? 21.328 -46.406 47.938 1 49.38 911 GLU B N 1
ATOM 14474 C CA . GLU B 1 911 ? 22.484 -46.75 48.781 1 49.38 911 GLU B CA 1
ATOM 14475 C C . GLU B 1 911 ? 22.078 -47.719 49.906 1 49.38 911 GLU B C 1
ATOM 14477 O O . GLU B 1 911 ? 22.828 -48.625 50.25 1 49.38 911 GLU B O 1
ATOM 14482 N N . GLN B 1 912 ? 20.906 -47.438 50.531 1 50.59 912 GLN B N 1
ATOM 14483 C CA . GLN B 1 912 ? 20.469 -48.312 51.625 1 50.59 912 GLN B CA 1
ATOM 14484 C C . GLN B 1 912 ? 20.234 -49.75 51.094 1 50.59 912 GLN B C 1
ATOM 14486 O O . GLN B 1 912 ? 20.516 -50.719 51.781 1 50.59 912 GLN B O 1
ATOM 14491 N N . ASP B 1 913 ? 19.719 -49.812 49.906 1 48.91 913 ASP B N 1
ATOM 14492 C CA . ASP B 1 913 ? 19.484 -51.156 49.375 1 48.91 913 ASP B CA 1
ATOM 14493 C C . ASP B 1 913 ? 20.812 -51.844 49.062 1 48.91 913 ASP B C 1
ATOM 14495 O O . ASP B 1 913 ? 20.875 -53.094 49.031 1 48.91 913 ASP B O 1
ATOM 14499 N N . LYS B 1 914 ? 21.922 -50.938 48.781 1 50.44 914 LYS B N 1
ATOM 14500 C CA . LYS B 1 914 ? 23.25 -51.5 48.594 1 50.44 914 LYS B CA 1
ATOM 14501 C C . LYS B 1 914 ? 23.766 -52.156 49.875 1 50.44 914 LYS B C 1
ATOM 14503 O O . LYS B 1 914 ? 24.547 -53.094 49.812 1 50.44 914 LYS B O 1
ATOM 14508 N N . GLU B 1 915 ? 23.547 -51.688 51.031 1 44.91 915 GLU B N 1
ATOM 14509 C CA . GLU B 1 915 ? 24 -52.312 52.281 1 44.91 915 GLU B CA 1
ATOM 14510 C C . GLU B 1 915 ? 23.297 -53.625 52.5 1 44.91 915 GLU B C 1
ATOM 14512 O O . GLU B 1 915 ? 23.812 -54.469 53.25 1 44.91 915 GLU B O 1
ATOM 14517 N N . ALA B 1 916 ? 22.172 -54.062 51.906 1 46.88 916 ALA B N 1
ATOM 14518 C CA . ALA B 1 916 ? 21.625 -55.406 51.844 1 46.88 916 ALA B CA 1
ATOM 14519 C C . ALA B 1 916 ? 22.641 -56.375 51.25 1 46.88 916 ALA B C 1
ATOM 14521 O O . ALA B 1 916 ? 22.781 -57.531 51.688 1 46.88 916 ALA B O 1
ATOM 14522 N N . ALA B 1 917 ? 23.078 -56.062 49.969 1 45.91 917 ALA B N 1
ATOM 14523 C CA . ALA B 1 917 ? 23.625 -57.188 49.25 1 45.91 917 ALA B CA 1
ATOM 14524 C C . ALA B 1 917 ? 24.938 -57.656 49.875 1 45.91 917 ALA B C 1
ATOM 14526 O O . ALA B 1 917 ? 25.422 -58.75 49.594 1 45.91 917 ALA B O 1
ATOM 14527 N N . ALA B 1 918 ? 25.734 -56.812 50.5 1 43.81 918 ALA B N 1
ATOM 14528 C CA . ALA B 1 918 ? 26.984 -57.25 51.094 1 43.81 918 ALA B CA 1
ATOM 14529 C C . ALA B 1 918 ? 26.734 -58.094 52.344 1 43.81 918 ALA B C 1
ATOM 14531 O O . ALA B 1 918 ? 27.531 -59 52.688 1 43.81 918 ALA B O 1
ATOM 14532 N N . THR B 1 919 ? 25.844 -57.562 53.188 1 34.19 919 THR B N 1
ATOM 14533 C CA . THR B 1 919 ? 25.812 -58.281 54.438 1 34.19 919 THR B CA 1
ATOM 14534 C C . THR B 1 919 ? 25.25 -59.688 54.25 1 34.19 919 THR B C 1
ATOM 14536 O O . THR B 1 919 ? 25.281 -60.531 55.156 1 34.19 919 THR B O 1
ATOM 14539 N N . LYS B 1 920 ? 24.234 -59.906 53.188 1 41.91 920 LYS B N 1
ATOM 14540 C CA . LYS B 1 920 ? 23.656 -61.219 53.281 1 41.91 920 LYS B CA 1
ATOM 14541 C C . LYS B 1 920 ? 24.625 -62.281 52.781 1 41.91 920 LYS B C 1
ATOM 14543 O O . LYS B 1 920 ? 24.25 -63.469 52.688 1 41.91 920 LYS B O 1
ATOM 14548 N N . GLN B 1 921 ? 26 -62.062 52.375 1 28.11 921 GLN B N 1
ATOM 14549 C CA . GLN B 1 921 ? 26.938 -63.188 52.469 1 28.11 921 GLN B CA 1
ATOM 14550 C C . GLN B 1 921 ? 27.609 -63.219 53.844 1 28.11 921 GLN B C 1
ATOM 14552 O O . GLN B 1 921 ? 27.984 -62.156 54.375 1 28.11 921 GLN B O 1
#

pLDDT: mean 88.02, std 17.45, range [24.28, 98.88]

Foldseek 3Di:
DLPLPAFLQVLQVSQAFVLPVVLVVVLPPQDFDALDPPPFDFADFDDPQWAWAAKEWEWEDDQQQQKIKIKIKIKIWRAAAQVDDDPPQQSQFKDKWFAAQWAPKDKDWPDQQQWDWDDPRTMIMIGGPDGHHHGDMTMMMITTMAGCFLAQKDWFDDDPLQVVPPPTFTKMKGAQPPFGLSRPDTGHRFLQRWYWYKYWYKDAPQKDKDWAADWDDKDADPVVRMMITMGTGPFTFHSRQTMMMMGAKDKDWADAAPQATEMEIEHPPDDPVLRCLLCVCLNVLQVVCCVLLVHHQDGNYAYEYEDCNRSAKALRHRYIYGHPLSRDDPQVCLACSLSSVLSSSLSVQLSQFCTQANANGLLQVLSRQLRSLLVSLVCCVVPHDQQVSQLSLVSLLVQLVVCVSNHKAFLRGRRDPDSVSNSGSCSHSVSNNLLLLVCLVLDVVLSSQLSSVLSVVAGSHYDDPVSSQVSSCVSRVDNCVLVCVQRGHFIDFFEKEKEWDWDFQDPPDVLWIKIKMKIFGDQDDVVSRRADDFDKKKKWWQKPVRDIWIDIFTDDDRVGRMTMDMTTPGRDRPIDTQEMDINLVSNGSYHYDYDNDQRRLLRQLQPPPHLVSVLVSLLVLVVVVDPSSLVSNLVRLLPDDDLSSLLSSLQSLLVSLDPSSLLSLLVSQQPDQRQNNLLSSLLSLLDQDPSSLVSLVVNLPDPSHGLNSNLSSLLSNLSNQDPVCLVVLVVLLPDPVQLHRVRSRNLSSLNSLLNHQDVVSLVVLVVCQRRNSDDPSSNLSSLVSNLSNQVSDDPVSVVVNLVVLLVQCPPPDPNSNSSSLLSCLSSLVLVCLVSLLVNVVSHDPSVVVSSVVSNVSSVPPDDPDPDDPPVNVVVVVVVVVVVVVVVCVVVVVVVVVVVVVVVVVVVVVVCVCPDPPPPVD/DLPPPAALQVLQVSQAFVLPVVLVVVLPDQDQDALDPPPFDFADFDDPQWAWAAKEWEWEDDQQQQKIKIKIKIKIWRAAAQVDDDPDQQSQFKDKWFAADWAPKDKDWPDQQQWDWDDPRTMIMIGGPDGHHHGDMTMMMITTMAGCFLAQKDWFDDDPLQVVPPPTFTKMKGAQPPFGLSRPDTGHRFLQRWYWYKYWYKDAPQKDKDWAADWDDKDADPVVRMMITMGTGPFTFHSRQTMMMMGAKDKDWADAAPQATEMEIEHPPDDPVLRCLLCVCLNVLQVVCCVLLVHHQDGNYAYEYEDCNRSAKALRHRYIYGHPLSRDDPQVCLACSLSSVLSSSLSVQLSQFCTQANANGLLQVLSRQLRSLLVSLVCCVVPHDQQVSQLSLVSLLVQLVSCVSNHKAFLRGRRDPDSVSNSGSCRHSVSNNLLLLVCLVQDVVLSSQLSSVLSVVQGSHYDDPVSSQVSSCVSRVDNCVLVCVQRGHFIDFFEKEKEWDWDFQDPVPVLWIKIKMKIFGDQDDVVSRRADDFDKKKKWWQKPVRDIWIDIFTDDDRVGRMTMDMTTPGNDRVIDTQEMDINLVSNGSYHYDYDNDQRRLLRQLQPPPHLVSVLVSLLVLVVVVDPSSLVSNLVRLLPDDDLSSLLSSLQSLLVSPDPSSLLSLLVSQQPDDRQNNLLSSLLSLLDQDPSSLVSLVVNLPDPSHGLNSNLSSLLSNLSNQDPVCLVVLVVLLPDPVQLHRVRSRNLSSLNSLLNHQDVVSLVVLVVCQRRNSDDPSSNLSSLVSNLSNQVSDDPVSVVVNLVVLLVQCPPPDPNSNSSSLLSCLSSLVLVCLVSLLVNVVSHDPSVVVSSVVSNVSSVPPDPPPPDDPPVNVVVVVVVVVVVVVVVCVVVVVVVVVVVVVVVVVVVVVVVVVVVVVVVVD

Secondary structure (DSSP, 8-state):
---TTS-HHHHHHHHSSSGGGHHHHTTTSSS-B-SS-TTPPBP-PPP-SSEEEEEEEEEEEEGGGTEEEEEEEEEEEE-S-GGG--S-GGGGTEEEEE--S-EEEEEEESS-S--EEEE-SSEEEEE-SSPP-TTEEEEEEEEEEEES-SSSEEEE---GGGTTSTT---EEEE--TTT-GGGTS-B--STT-EEEEEEEEEEETTSEEEESSEEEEEEEETTTTEEEEEEEEEEEEEGGG--EEEESEEEEE---BTTB-EEEEEEBTB-HHHHHHHHTTHHHHHHHHHHHHT----SS-EEEEEETT-SSEE--TTEEEEEGGG---HHHHHHHHHHHHHHHHHHHHTTTBTTTBEESSGGGTHHHHHHHHHHHHHHHHHHS-HHHHHHHHHHHHHHHHHHHTTB---SS--B-S-GGGGSSTIIIIIHHHHHHHHHHHH-HHHHHHHHHHHHHHHTTSEE-HHHHHHHHHHHH----HHHHHHHTSS----EEEEEEEEE---TTTTSSEEEEEEEEE---BTTTTBPPP-EEEEEEEEETT--EEEEEEEE--TT--EEEEEEEEES-TT--EEEEEESTT-----EEE----HHHHHHHHHH-SSHHHHHHHHHHHHHH--HHHHHHHHHHHTT---HHHHHHHHHHHHHH--HHHHHHHHHHHHH---HHHHHHHHHTTTS--HHHHHHHHHHTT-SS--HHHHHHHHHHHHHT--THHHHHHHHHHH-TT---GGGHHHHHHHHHHHT---HHHHHHHHHT-SBTTB-HHHHHHHHHHHHHHGGGS-HHHHHHHHHHHHHHTT-S-HHHHHHHHHHHHHTT-GGGHHHHHGGGGGS-HHHHHHHHHHHHHHHH-----SS--HHHHHHHHHHHHHHHHHHHHHHHHHHHHHHHHHHHHHHHHHHHSSTTTTTT-/---TTS-HHHHHHHHSSGGGGHHHHTTTSSS-B-SS-TTPPBP-PPP-SSEEEEEEEEEEEEGGGTEEEEEEEEEEEE-S-GGG--S-GGGGTEEEEE--S-EEEEEEESS-S-EEEEE-SSEEEEEESSPP-TTEEEEEEEEEEEES-SSSEEEE---GGGTTS-----EEEE--TTT-GGGTS-B--STT-EEEEEEEEEEETTSEEEESSEEEEEEEETTTTEEEEEEEEEEEEEGGG--EEEESEEEEE---BTTB-EEEEEEBTB-HHHHHHHHTTHHHHHHHHHHHHT----SS-EEEEEETT-SSEE--TTEEEEEGGG---HHHHHHHHHHHHHHHHHHHHTTTBTTTBEESSGGGTHHHHHHHHHHHHHHHHHHS-HHHHHHHHHHHHHHHHHHHTTB---SS--B-S-GGGGSSTIIIIIHHHHHHHHHHHH-HHHHHHHHHHHHHHHTTSEE-HHHHHHHHHHHH----HHHHHHHTSS----EEEEEEEEE---TTTTSSEEEEEEEEE---BTTTTBPPP-EEEEEEEEETT--EEEEEEEE--TT--EEEEEEEEES-TT--EEEEEESTT-----EEE----HHHHHHHHHH-SSHHHHHHHHHHHHHH--HHHHHHHHHHHTT---HHHHHHHHHHHHHH--HHHHHHHHHHHHH---HHHHHHHHHT--S--HHHHHHHHHHTT-SS--HHHHHHHHHHHHHT--THHHHHHHHHHH-TT---GGGHHHHHHHHHHHT---HHHHHHHHHT-SBTTB-HHHHHHHHHHHHHHGGGS-HHHHHHHHHHHHHHTT-S-HHHHHHHHHHHHHTT-GGGHHHHHGGGGGS-HHHHHHHHHHHHHHHH-----SS--HHHHHHHHHHHHHHHHHHHHHHHHHHHHHHHHHHHHHHHHHHHHHHHHHHT-

Nearest PDB structures (foldseek):
  8cgw-assembly1_A  TM=7.342E-01  e=4.706E-36  Homo sapiens
  4p8q-assembly1_B  TM=7.349E-01  e=3.542E-35  Homo sapiens
  4pj6-assembly1_A  TM=7.344E-01  e=6.190E-35  Homo sapiens
  5c97-assembly1_A  TM=7.425E-01  e=4.163E-33  Homo sapiens
  5c97-assembly2_B  TM=7.306E-01  e=3.820E-33  Homo sapiens

Organism: Batrachochytrium dendrobatidis (strain JAM81 / FGSC 10211) (NCBI:txid684364)

Sequence (1842 aa):
MPNLSVGACCEHRAGFLGFAEASALAASSSDVGSFVPASCPNSYAPNLVIEPIHLDIALDFHLSKQTVHAVVTQTFANRHDANHQPGDKSLLKTIRLNAIGFIDLEVSEMEDHGLTHCYDNDTLSLAWAVPFGAQEERKVTFKYTIHKPISGLYFDVPNNAYSAFPNRVAHAITDHETERARYWLPLVDFPAARTTLSFALTAPQEYLAYANGAFQGELVNASNGTRTTRYALSTPCPSYLICVGVGDFVTVDDETVNGIPIKYIAPRGFSEKDLMRTFGRTPAMIRWLEKKLDYPFPWPKYYQICSKFIGGAMENISFVTWLDRYIQDEKLATEISHHIDGVNIHEMAHTYFGDLLVIRHFEHVWLKESWATYVECLWLEDNATQDEFRYEMWWKADRYIAETESYMRPIVNRQFDSSWRMFDGHTYPGGGCRLHVLRKHVGDDAFFKGVQNYLKQYSGKTVETDDFRKCIEAQSGINLVPFFDQWLYSKGYPALKGSFDFKPASVSDSGCSTVSITLEQTQVDVSAKIPFFNIVIDVEVVDTEDKIHTSQVVFNDSTQKKAFAVLSLGTNAKTKPKTIRFDPHGRILFTLDMNPGLDILAKTAADAGDVSNRIWAYRELIKMGSSAALRKVCASVATEKFYGVRIQVAAALAKAKTAASLELLAQVLTNEKDPKAMFFIAARCTARDLNLRNALRLFVERKDIGPRSKAEAFTALGAQRHPDDVQYLLSVAQDPNQIGMHSMIRSGVLRGLGEMRDPSVFAYLVSRTAAGIEPENSRTEVYTALSRVAPWQTQQFIRATIELFEEGLRDESVHVRFRCARGLVTLDSKSSAGAILGLQAGIDERDFTSIKALVKRLRETTGYGPGVSADKIKEFTSLAESLENRLKKMEEGERLREMREEMVKEAKQAEQDKEAAATKQMPNLSVGACCEHRAGFLGFAEASALAASSSDVGSFVPASCPNSYAPNLVIEPIHLDIALDFHLSKQTVHAVVTQTFANRHDANHQPGDKSLLKTIRLNAIGFIDLEVSEMEDHGLTHCYDNDTLSLAWAVPFGAQEERKVTFKYTIHKPISGLYFDVPNNAYSAFPNRVAHAITDHETERARYWLPLVDFPAARTTLSFALTAPQEYLAYANGAFQGELVNASNGTRTTRYALSTPCPSYLICVGVGDFVTVDDETVNGIPIKYIAPRGFSEKDLMRTFGRTPAMIRWLEKKLDYPFPWPKYYQICSKFIGGAMENISFVTWLDRYIQDEKLATEISHHIDGVNIHEMAHTYFGDLLVIRHFEHVWLKESWATYVECLWLEDNATQDEFRYEMWWKADRYIAETESYMRPIVNRQFDSSWRMFDGHTYPGGGCRLHVLRKHVGDDAFFKGVQNYLKQYSGKTVETDDFRKCIEAQSGINLVPFFDQWLYSKGYPALKGSFDFKPASVSDSGCSTVSITLEQTQVDVSAKIPFFNIVIDVEVVDTEDKIHTSQVVFNDSTQKKAFAVLSLGTNAKTKPKTIRFDPHGRILFTLDMNPGLDILAKTAADAGDVSNRIWAYRELIKMGSSAALRKVCASVATEKFYGVRIQVAAALAKAKTAASLELLAQVLTNEKDPKAMFFIAARCTARDLNLRNALRLFVERKDIGPRSKAEAFTALGAQRHPDDVQYLLSVAQDPNQIGMHSMIRSGVLRGLGEMRDPSVFAYLVSRTAAGIEPENSRTEVYTALSRVAPWQTQQFIRATIELFEEGLRDESVHVRFRCARGLVTLDSKSSAGAILGLQAGIDERDFTSIKALVKRLRETTGYGPGVSADKIKEFTSLAESLENRLKKMEEGERLREMREEMVKEAKQAEQDKEAAATKQ

Solvent-accessible surface area (backbone atoms only — not comparable to full-atom values): 93522 Å² total; per-residue (Å²): 113,50,62,81,76,46,58,70,58,48,22,50,50,19,26,50,61,70,52,56,65,59,70,61,67,67,55,68,67,85,64,56,39,69,78,52,64,89,81,53,55,72,57,78,61,75,68,46,42,52,28,62,52,32,39,41,41,34,40,41,52,37,66,90,73,36,31,33,44,37,41,37,37,37,34,34,30,25,82,36,52,75,74,20,46,42,54,57,57,64,47,42,22,43,53,71,24,29,27,32,64,66,40,80,70,42,79,48,54,85,69,88,48,54,75,44,76,49,74,76,57,48,39,36,37,38,36,35,73,51,56,63,52,52,65,34,75,48,53,39,37,39,35,32,34,41,62,67,44,69,38,27,46,46,70,40,52,70,48,80,58,36,58,85,46,83,73,54,42,45,31,36,41,42,56,12,76,71,63,24,38,24,33,77,41,79,35,54,59,41,53,61,44,34,23,21,40,36,41,39,43,31,32,52,55,85,39,49,71,51,48,35,40,38,82,69,50,71,48,75,39,76,90,78,46,30,28,35,37,28,27,36,26,86,61,60,38,32,39,43,37,56,40,42,40,37,25,41,62,40,78,41,79,54,71,64,52,97,79,25,48,29,36,44,36,31,46,51,85,65,53,66,66,26,50,45,68,49,51,63,60,51,60,61,50,53,56,47,48,26,61,76,46,68,46,77,81,86,52,70,29,47,32,34,36,35,36,82,84,37,31,33,64,43,56,20,54,36,36,26,38,26,24,40,80,66,60,24,55,78,56,49,37,61,45,42,45,71,57,47,49,36,38,50,48,20,38,54,39,22,54,59,28,42,52,34,32,21,36,37,36,68,36,32,44,36,65,18,47,6,49,14,47,32,45,32,39,52,50,28,56,77,74,49,51,69,58,57,21,50,42,49,52,48,50,28,46,51,49,21,55,59,43,43,62,48,28,61,61,34,52,51,48,43,62,51,96,39,75,62,70,60,68,38,43,53,22,16,31,34,31,16,47,48,53,48,29,50,29,58,64,36,10,66,43,7,36,53,52,11,50,32,47,41,50,67,74,37,60,79,32,68,42,53,68,64,58,52,52,51,31,35,24,71,35,29,31,45,60,51,63,68,55,44,46,55,69,30,60,26,26,78,63,50,33,30,41,43,49,61,44,79,44,61,27,38,93,88,48,101,37,42,11,32,40,39,38,40,39,28,56,69,55,57,32,78,90,80,52,22,62,73,67,75,48,74,42,40,35,40,36,29,31,72,82,69,47,80,42,73,46,54,33,60,39,80,45,82,90,47,56,60,30,55,34,73,41,73,76,39,62,55,50,83,53,43,76,34,28,64,36,66,35,75,82,68,48,71,76,66,48,78,49,63,74,78,45,72,67,32,31,48,39,14,40,60,60,50,91,39,52,67,46,19,43,50,23,44,47,50,33,52,69,65,62,41,71,70,37,46,51,46,47,57,60,38,57,75,69,55,81,54,53,70,51,54,32,51,48,33,48,45,24,45,69,65,65,39,74,68,35,40,47,51,38,22,49,52,56,64,67,58,78,55,53,67,26,45,33,61,35,30,60,40,47,41,66,71,40,71,56,36,43,52,34,36,61,55,54,64,68,45,81,85,58,33,42,65,28,39,9,29,26,35,28,19,44,19,41,41,57,49,76,80,48,50,62,54,45,51,51,48,62,68,34,84,84,42,30,51,78,80,28,34,26,32,26,15,29,40,39,5,46,13,50,26,73,45,69,68,51,50,54,50,43,62,70,38,65,53,81,42,69,36,55,74,64,27,32,42,31,34,46,52,12,44,47,58,22,32,81,65,49,55,71,67,51,35,52,49,48,49,51,49,27,58,56,31,55,69,43,90,47,65,59,40,19,51,38,18,47,50,28,36,46,73,68,62,43,58,85,46,42,65,62,52,59,58,46,52,84,64,41,50,72,71,59,38,53,56,54,52,50,50,44,51,46,42,67,64,56,67,76,82,65,92,70,87,45,73,59,50,53,48,46,44,48,48,44,46,49,48,42,46,48,44,42,46,46,44,44,48,45,40,47,48,42,44,49,43,44,46,48,45,43,49,45,44,47,49,51,56,67,46,70,68,78,67,69,81,107,110,53,67,83,71,58,58,69,56,49,25,50,50,21,27,51,59,74,51,55,64,58,69,61,65,66,53,70,67,86,66,58,39,70,78,50,66,88,80,52,57,72,60,77,61,74,67,46,42,52,29,61,52,32,39,41,41,35,38,42,53,37,66,91,71,37,31,33,45,37,42,36,38,34,33,35,32,24,81,36,52,74,74,21,46,43,52,57,57,64,48,41,22,43,53,70,25,29,27,32,64,67,41,79,71,43,80,48,55,85,71,88,46,54,76,43,75,49,74,76,57,48,38,37,36,39,36,34,73,51,55,62,51,52,65,33,74,47,53,40,37,39,35,32,33,42,63,68,44,70,38,26,45,46,70,41,52,70,49,80,58,37,58,85,48,82,72,54,42,45,30,36,40,42,56,13,77,73,61,24,38,23,34,78,43,79,36,54,58,42,52,63,44,33,24,22,42,37,41,39,42,31,32,54,56,86,41,49,72,51,49,36,39,38,82,70,50,71,49,76,38,74,90,77,46,31,27,34,36,29,27,35,26,85,61,60,38,32,38,43,38,56,40,45,39,38,25,41,61,40,78,41,79,54,70,62,52,95,81,25,47,29,37,42,36,33,46,52,84,66,52,64,66,26,49,44,68,51,51,64,59,51,58,62,49,55,55,46,49,25,62,75,47,70,45,76,79,87,52,70,30,46,32,35,38,35,35,82,86,38,33,34,64,43,53,20,55,38,36,25,39,25,23,42,79,68,58,23,53,78,56,47,36,60,45,42,43,71,57,49,48,36,38,51,47,20,39,54,40,21,53,59,28,42,53,34,32,20,36,36,36,70,36,33,44,37,64,19,46,6,49,13,47,32,45,32,40,52,49,28,55,76,74,49,50,68,57,57,20,50,43,49,53,50,49,27,46,52,50,20,55,60,44,44,64,48,27,61,59,34,53,50,48,43,62,53,93,39,75,62,69,59,68,37,42,52,20,16,30,36,32,16,46,49,54,49,29,50,30,59,64,35,9,66,44,6,36,55,52,10,50,31,46,42,51,67,74,37,60,77,32,70,43,52,68,63,60,55,52,49,31,36,25,71,35,30,30,45,60,51,64,66,56,42,47,54,67,31,60,26,27,79,63,51,33,32,40,44,48,62,47,80,43,61,27,39,93,86,48,101,37,42,11,34,40,38,38,38,41,28,56,68,55,57,32,77,92,79,52,22,62,73,67,74,48,73,42,41,35,38,35,28,30,71,82,68,47,82,41,73,46,55,33,60,40,82,46,82,92,47,57,60,31,55,34,72,40,73,76,40,60,54,53,81,53,42,78,34,28,65,33,67,37,76,82,68,50,72,76,65,49,78,50,64,74,78,45,70,67,32,30,47,41,13,40,62,60,49,92,39,53,68,44,19,43,52,22,45,46,49,32,51,69,65,63,41,71,69,38,46,49,44,46,55,62,39,57,76,68,55,80,54,52,70,50,54,34,51,48,33,48,45,25,45,69,65,64,39,74,68,35,39,48,51,37,22,49,52,56,63,67,58,79,54,54,67,29,44,32,61,36,29,58,40,47,40,67,73,42,72,58,35,41,54,33,34,62,55,52,64,68,45,82,85,59,32,41,64,29,39,8,28,26,35,27,19,43,20,42,39,58,49,74,80,47,51,62,52,46,52,50,48,61,67,36,84,84,43,30,50,79,81,29,35,26,33,27,15,28,41,40,5,48,15,50,26,72,46,68,71,51,49,54,50,44,61,70,39,65,54,81,42,71,36,56,74,61,28,33,42,30,35,47,50,13,45,47,57,23,33,81,64,48,56,71,68,51,36,54,49,48,50,51,51,28,59,55,30,53,69,43,88,47,66,61,40,19,51,39,19,48,49,30,35,45,72,68,62,42,59,85,44,40,65,64,52,59,59,47,52,84,63,43,50,72,71,59,38,53,57,54,52,50,51,43,50,47,44,68,64,57,67,77,80,65,92,70,88,46,74,58,51,54,50,46,45,48,50,44,46,49,48,44,47,49,44,42,47,46,44,45,48,46,42,47,47,44,47,48,44,46,48,46,46,44,50,46,46,52,51,50,56,56,52,60,49,68,61,64,76,103